Protein 5ZZJ (pdb70)

Radius of gyration: 43.78 Å; Cα contacts (8 Å, |Δi|>4): 2727; chains: 4; bounding box: 117×116×113 Å

Solvent-accessible surface area: 86349 Å² total; per-residue (Å²): 108,4,5,15,22,21,88,48,0,53,40,7,25,108,138,57,26,126,50,69,106,154,27,79,135,53,10,111,136,10,50,36,69,0,85,147,30,15,66,23,138,69,143,39,53,43,20,0,56,10,0,11,21,0,42,23,2,17,1,44,52,40,0,92,90,33,8,151,117,9,2,90,69,9,85,126,70,80,69,71,59,53,20,109,40,102,7,25,3,1,0,5,29,0,12,1,0,4,63,58,29,38,84,6,53,32,77,20,0,126,59,14,31,50,200,99,28,102,5,62,131,176,30,44,144,66,13,90,0,0,14,15,0,5,8,0,2,25,9,3,36,105,57,17,104,23,1,53,71,0,27,39,19,0,26,129,13,0,133,90,16,88,139,126,26,106,93,181,58,7,16,70,41,0,128,32,5,44,58,15,5,27,11,24,35,2,54,17,17,6,0,38,57,0,3,110,4,13,66,130,22,69,145,44,47,90,34,4,13,102,1,1,28,5,6,3,18,38,8,0,13,71,0,4,94,7,1,0,61,10,0,118,30,9,54,96,72,21,4,44,133,13,14,19,24,46,30,7,5,1,2,11,0,2,24,1,1,6,2,2,22,29,39,164,26,94,20,1,0,16,0,4,3,27,0,8,2,1,12,23,1,1,58,13,1,16,74,58,26,21,57,31,105,51,2,34,61,1,1,33,2,0,86,130,28,30,58,112,101,14,119,123,9,39,34,9,1,57,96,2,0,44,26,0,23,84,16,1,40,94,2,2,114,59,0,76,149,101,102,55,5,59,0,45,58,17,0,35,107,7,0,21,85,1,0,81,3,17,33,91,41,14,143,23,111,132,59,65,80,53,3,64,25,111,69,1,8,88,14,0,4,24,2,28,0,9,8,1,18,0,10,0,0,17,1,4,46,1,159,67,94,73,10,8,101,73,10,126,105,54,18,88,9,0,47,52,0,0,15,0,0,13,1,8,26,0,24,5,59,150,175,72,29,38,0,6,80,0,41,20,101,93,70,49,16,0,49,80,50,0,43,105,69,0,94,34,40,11,45,57,12,5,20,48,0,9,82,24,19,47,94,77,92,89,10,88,91,52,3,9,46,2,0,14,11,0,0,22,0,1,16,17,1,19,56,140,27,51,0,30,25,51,14,50,18,78,1,50,102,56,0,73,26,1,0,14,52,58,13,110,75,114,170,49,19,58,67,40,102,56,2,50,44,8,20,112,138,54,20,150,50,81,108,163,21,51,109,45,8,119,111,10,64,24,36,0,80,140,5,9,63,5,71,21,90,35,49,13,38,0,51,6,0,11,24,0,49,28,2,17,1,56,33,40,0,89,84,42,14,136,115,0,3,80,56,7,16,54,45,24,75,30,49,51,15,121,39,102,8,30,2,1,0,4,19,0,9,1,0,4,64,50,22,15,46,6,34,24,74,22,0,128,61,12,31,66,222,112,24,84,2,51,121,164,32,28,121,64,19,98,0,0,14,13,0,3,7,0,3,28,8,4,23,110,64,17,98,11,2,53,68,0,30,60,18,0,38,159,7,0,130,82,19,97,122,126,26,66,3,93,40,16,15,68,42,0,131,34,4,43,60,15,5,28,10,25,34,4,50,13,21,11,0,42,62,1,3,104,5,7,58,64,7,3,62,2,8,23,6,4,10,65,1,1,22,3,8,3,14,57,5,0,17,69,0,4,99,8,2,0,56,12,0,119,44,6,46,103,73,24,2,49,173,16,16,92,91,102,90,12,8,1,2,14,1,2,26,2,1,4,3,3,20,22,42,113,26,90,21,1,0,20,1,5,6,34,0,9,3,1,12,28,0,1,41,6,1,18,106,71,74,17,50,80,108,50,4,63,63,3,10,42,9,0,87,182,30,24,47,118,60,29,119,130,9,45,71,50,2,59,95,1,0,51,23,0,21,67,22,0,43,80,2,3,110,61,1,78,145,100,110,55,8,62,0,47,60,6,0,39,94,8,0,17,88,2,0,93,3,22,20,83,44,22,165,18,160,103,64,66,104,43,0,60,23,110,73,2,10,91,16,0,2,25,6,32,0,11,10,2,20,0,10,0,0,17,1,4,39,2,160,66,88,74,7,4,76,57,4,66,104,59,16,87,9,0,45,55,0,0,12,0,1,21,2,9,23,0,27,12,32,160,91,48,0,10,69,0,39,40,98,74,50,64,29,67,99,145,78,0,68,112,67,0,93,33,35,12,48,61,13,5,19,46,0,7,58,24,16,12,32,57,16,33,10,96,87,49,4,8,40,3,0,15,10,0,0,27,0,1,18,17,0,19,55,142,22,53,1,30,33,70,40,104,18,70,4,84,99,52,0,94,25,1,0,20,48,60,12,112,42,122,171,40,13,51,57,43,106,63,0,39,39,12,9,87,148,33,49,127,23,97,112,161,26,56,111,51,8,105,130,13,51,36,75,0,87,149,48,18,63,40,137,69,136,37,50,36,52,0,60,14,0,13,20,0,41,24,3,16,2,55,34,37,0,91,85,29,16,118,115,6,1,87,41,5,90,150,51,80,74,65,60,52,20,109,37,96,9,33,5,2,0,4,26,0,5,0,0,2,61,55,24,17,82,9,55,26,79,27,1,118,56,9,28,76,215,127,19,111,6,40,130,184,28,17,138,70,32,94,0,0,14,10,0,5,9,0,3,26,7,5,35,119,62,19,105,15,1,46,77,0,29,49,12,0,48,131,6,0,137,86,21,98,150,119,18,90,86,169,50,4,17,77,44,0,109,30,3,33,51,17,4,29,7,22,33,3,50,15,18,10,0,40,61,1,3,106,4,14,67,119,16,66,162,43,46,93,36,5,12,71,1,1,30,2,9,5,5,58,3,0,15,69,0,4,95,7,0,0,76,10,0,100,46,5,43,107,83,18,5,45,168,15,13,96,98,53,26,13,4,1,5,13,1,2,25,2,1,4,4,3,18,26,44,111,26,92,19,1,0,18,0,4,5,28,0,10,3,1,14,25,1,1,57,15,1,21,107,69,69,23,55,108,113,48,8,71,39,2,8,39,1,0,87,175,28,20,45,122,78,26,113,176,5,51,72,48,0,56,99,1,0,58,24,0,22,66,24,0,41,83,1,2,106,58,0,78,144,81,16,29,4,60,0,46,68,18,0,40,100,8,0,19,85,1,0,93,4,20,27,71,50,24,141,28,143,105,68,60,95,54,5,60,30,110,69,5,10,94,13,0,4,24,7,32,0,10,8,1,21,2,9,0,0,14,0,4,35,0,95,47,93,75,10,6,108,64,6,102,106,54,25,89,10,0,49,49,0,0,12,0,1,20,2,8,23,0,26,7,55,136,137,37,0,6,77,2,53,49,88,96,75,72,23,66,76,104,76,0,54,86,68,0,107,36,35,12,45,70,14,5,26,42,0,5,48,23,16,44,90,78,87,81,14,79,92,52,5,6,44,4,0,17,10,0,0,21,0,0,14,18,0,22,54,141,25,54,0,28,35,75,35,93,18,78,3,59,101,55,5,77,25,1,0,22,50,51,12,115,93,77,0,10,1,3,4,60,47,0,36,42,9,23,99,137,27,50,112,25,83,117,170,29,72,138,53,10,88,142,10,62,31,80,0,86,176,40,30,70,47,132,60,137,31,50,42,43,0,58,23,1,15,22,0,53,24,3,24,2,57,28,48,0,84,83,37,15,111,122,12,5,86,62,3,76,163,55,69,67,73,56,42,23,120,37,107,6,29,1,1,0,7,26,0,11,1,0,2,55,52,34,31,118,6,49,27,89,22,0,99,60,6,11,60,212,110,30,112,14,37,109,135,18,33,116,64,15,97,0,0,13,17,0,5,9,0,3,26,0,5,23,104,61,16,79,9,2,53,75,0,28,64,28,0,42,96,0,0,147,67,17,118,155,130,22,96,86,159,48,18,19,67,48,0,98,17,3,49,56,18,5,30,4,24,36,3,48,21,17,9,0,45,56,0,5,118,5,11,77,123,19,64,152,33,62,91,32,3,13,72,1,1,31,1,12,5,4,36,8,0,15,72,0,5,97,8,3,0,91,13,0,144,45,8,28,106,79,14,3,1,46,10,6,22,36,75,10,12,3,2,0,13,2,3,27,2,2,6,2,4,19,24,39,118,26,97,18,1,0,22,1,4,5,25,0,9,6,0,14,21,2,0,46,23,1,11,92,46,19,23,48,82,116,44,6,75,44,2,4,27,4,0,93,169,30,29,48,109,126,17,120,178,4,51,70,17,1,66,94,1,0,55,27,0,21,65,23,0,40,85,2,2,112,60,1,83,138,106,97,49,12,53,0,51,57,11,0,39,101,7,0,17,87,2,0,94,2,18,24,83,40,28,136,19,137,122,55,69,97,39,2,61,24,111,74,1,9,91,16,0,4,23,5,31,0,10,9,1,23,0,9,0,0,16,1,5,34,3,135,88,84,65,11,5,106,104,5,103,107,51,16,73,2,0,41,48,0,0,16,0,0,19,1,8,22,0,26,8,52,142,173,105,28,40,0,15,70,0,40,50,95,94,78,67,28,62,97,134,87,0,59,99,69,0,91,38,37,13,50,58,14,4,24,35,0,2,60,25,5,7,50,175,33,113,11,116,95,44,3,11,42,3,0,3,10,0,0,20,1,1,17,19,2,18,55,141,27,54,0,32,52,79,41,57,20,86,1,19,107,54,1,76,26,2,0,21,47,48,15,112,82

B-factor: mean 66.47, std 18.79, range [30.0, 163.83]

Nearest PDB structures (foldseek):
  5zzj-assembly2_B  TM=9.992E-01  e=1.516E-63  Santalum album
  7e9r-assembly1_B  TM=9.682E-01  e=3.153E-41  Santalum album
  6a1d-assembly1_A  TM=9.636E-01  e=3.285E-41  Santalum album
  6a1e-assembly1_A  TM=9.644E-01  e=3.566E-41  Santalum album
  6o9q-assembly1_A  TM=9.600E-01  e=5.163E-41  Santalum album

CATH classification: 1.50.10.130 (+1 more: 1.10.600.10)

Structure (mmCIF, N/CA/C/O backbone):
data_5ZZJ
#
_entry.id   5ZZJ
#
_cell.length_a   122.512
_cell.length_b   155.112
_cell.length_c   164.245
_cell.angle_alpha   90.000
_cell.angle_beta   90.000
_cell.angle_gamma   90.000
#
_symmetry.space_group_name_H-M   'P 21 21 21'
#
loop_
_entity.id
_entity.type
_entity.pdbx_description
1 polymer 'Santalene synthase'
2 water water
#
loop_
_atom_site.group_PDB
_atom_site.id
_atom_site.type_symbol
_atom_site.label_atom_id
_atom_site.label_alt_id
_atom_site.label_comp_id
_atom_site.label_asym_id
_atom_site.label_entity_id
_atom_site.label_seq_id
_atom_site.pdbx_PDB_ins_code
_atom_site.Cartn_x
_atom_site.Cartn_y
_atom_site.Cartn_z
_atom_site.occupancy
_atom_site.B_iso_or_equiv
_atom_site.auth_seq_id
_atom_site.auth_comp_id
_atom_site.auth_asym_id
_atom_site.auth_atom_id
_atom_site.pdbx_PDB_model_num
ATOM 1 N N . PRO A 1 39 ? 58.310 -24.011 -6.376 1.00 67.98 39 PRO A N 1
ATOM 2 C CA . PRO A 1 39 ? 57.299 -25.047 -6.600 1.00 76.59 39 PRO A CA 1
ATOM 3 C C . PRO A 1 39 ? 56.562 -24.774 -7.914 1.00 71.71 39 PRO A C 1
ATOM 4 O O . PRO A 1 39 ? 56.114 -23.684 -8.096 1.00 81.48 39 PRO A O 1
ATOM 8 N N . SER A 1 40 ? 56.487 -25.751 -8.788 1.00 67.86 40 SER A N 1
ATOM 9 C CA . SER A 1 40 ? 55.827 -25.554 -10.098 1.00 59.16 40 SER A CA 1
ATOM 10 C C . SER A 1 40 ? 54.399 -26.072 -10.046 1.00 54.43 40 SER A C 1
ATOM 11 O O . SER A 1 40 ? 54.064 -26.739 -9.091 1.00 49.41 40 SER A O 1
ATOM 14 N N . ILE A 1 41 ? 53.614 -25.785 -11.065 1.00 59.32 41 ILE A N 1
ATOM 15 C CA . ILE A 1 41 ? 52.204 -26.257 -11.126 1.00 56.08 41 ILE A CA 1
ATOM 16 C C . ILE A 1 41 ? 52.184 -27.651 -11.744 1.00 49.08 41 ILE A C 1
ATOM 17 O O . ILE A 1 41 ? 51.129 -28.253 -11.748 1.00 57.53 41 ILE A O 1
ATOM 22 N N . TRP A 1 42 ? 53.293 -28.119 -12.273 1.00 51.14 42 TRP A N 1
ATOM 23 C CA . TRP A 1 42 ? 53.344 -29.478 -12.864 1.00 52.37 42 TRP A CA 1
ATOM 24 C C . TRP A 1 42 ? 53.926 -30.461 -11.844 1.00 56.26 42 TRP A C 1
ATOM 25 O O . TRP A 1 42 ? 54.158 -31.611 -12.199 1.00 58.31 42 TRP A O 1
ATOM 36 N N . ASN A 1 43 ? 54.178 -29.985 -10.642 1.00 54.81 43 ASN A N 1
ATOM 37 C CA . ASN A 1 43 ? 54.661 -30.813 -9.516 1.00 47.59 43 ASN A CA 1
ATOM 38 C C . ASN A 1 43 ? 53.418 -31.313 -8.795 1.00 49.33 43 ASN A C 1
ATOM 39 O O . ASN A 1 43 ? 52.783 -30.520 -8.130 1.00 47.97 43 ASN A O 1
ATOM 44 N N . TYR A 1 44 ? 53.085 -32.570 -8.961 1.00 49.50 44 TYR A N 1
ATOM 45 C CA . TYR A 1 44 ? 51.840 -33.130 -8.394 1.00 53.99 44 TYR A CA 1
ATOM 46 C C . TYR A 1 44 ? 52.015 -33.426 -6.909 1.00 58.01 44 TYR A C 1
ATOM 47 O O . TYR A 1 44 ? 51.025 -33.644 -6.238 1.00 63.02 44 TYR A O 1
ATOM 56 N N . ASP A 1 45 ? 53.227 -33.467 -6.419 1.00 56.12 45 ASP A N 1
ATOM 57 C CA . ASP A 1 45 ? 53.406 -33.705 -5.021 1.00 59.14 45 ASP A CA 1
ATOM 58 C C . ASP A 1 45 ? 52.949 -32.460 -4.344 1.00 58.00 45 ASP A C 1
ATOM 59 O O . ASP A 1 45 ? 52.240 -32.494 -3.383 1.00 55.35 45 ASP A O 1
ATOM 64 N N . PHE A 1 46 ? 53.360 -31.351 -4.892 1.00 51.91 46 PHE A N 1
ATOM 65 C CA . PHE A 1 46 ? 52.983 -30.035 -4.338 1.00 56.53 46 PHE A CA 1
ATOM 66 C C . PHE A 1 46 ? 51.479 -29.813 -4.475 1.00 62.12 46 PHE A C 1
ATOM 67 O O . PHE A 1 46 ? 50.901 -29.211 -3.580 1.00 64.91 46 PHE A O 1
ATOM 75 N N . LEU A 1 47 ? 50.875 -30.247 -5.566 1.00 58.75 47 LEU A N 1
ATOM 76 C CA . LEU A 1 47 ? 49.422 -30.046 -5.776 1.00 53.83 47 LEU A CA 1
ATOM 77 C C . LEU A 1 47 ? 48.650 -30.902 -4.777 1.00 52.60 47 LEU A C 1
ATOM 78 O O . LEU A 1 47 ? 47.608 -30.467 -4.332 1.00 55.39 47 LEU A O 1
ATOM 83 N N . GLN A 1 48 ? 49.134 -32.078 -4.453 1.00 53.80 48 GLN A N 1
ATOM 84 C CA . GLN A 1 48 ? 48.412 -32.963 -3.513 1.00 56.50 48 GLN A CA 1
ATOM 85 C C . GLN A 1 48 ? 48.533 -32.396 -2.104 1.00 62.22 48 GLN A C 1
ATOM 86 O O . GLN A 1 48 ? 47.733 -32.773 -1.256 1.00 63.16 48 GLN A O 1
ATOM 92 N N . SER A 1 49 ? 49.495 -31.531 -1.883 1.00 56.22 49 SER A N 1
ATOM 93 C CA . SER A 1 49 ? 49.765 -30.984 -0.536 1.00 57.43 49 SER A CA 1
ATOM 94 C C . SER A 1 49 ? 48.802 -29.852 -0.202 1.00 65.05 49 SER A C 1
ATOM 95 O O . SER A 1 49 ? 48.822 -29.397 0.933 1.00 67.70 49 SER A O 1
ATOM 98 N N . LEU A 1 50 ? 48.038 -29.397 -1.170 1.00 69.61 50 LEU A N 1
ATOM 99 C CA . LEU A 1 50 ? 47.122 -28.252 -0.962 1.00 69.03 50 LEU A CA 1
ATOM 100 C C . LEU A 1 50 ? 45.881 -28.721 -0.224 1.00 62.38 50 LEU A C 1
ATOM 101 O O . LEU A 1 50 ? 45.169 -27.882 0.284 1.00 59.04 50 LEU A O 1
ATOM 106 N N . ALA A 1 51 ? 45.647 -30.007 -0.164 1.00 59.95 51 ALA A N 1
ATOM 107 C CA . ALA A 1 51 ? 44.450 -30.473 0.557 1.00 66.10 51 ALA A CA 1
ATOM 108 C C . ALA A 1 51 ? 44.637 -30.179 2.044 1.00 67.68 51 ALA A C 1
ATOM 109 O O . ALA A 1 51 ? 43.643 -29.999 2.737 1.00 67.02 51 ALA A O 1
ATOM 111 N N . THR A 1 52 ? 45.856 -30.132 2.525 1.00 64.37 52 THR A N 1
ATOM 112 C CA . THR A 1 52 ? 46.049 -29.837 3.961 1.00 65.46 52 THR A CA 1
ATOM 113 C C . THR A 1 52 ? 46.866 -28.558 4.102 1.00 66.96 52 THR A C 1
ATOM 114 O O . THR A 1 52 ? 46.777 -27.941 5.157 1.00 80.80 52 THR A O 1
ATOM 118 N N . HIS A 1 53 ? 47.588 -28.148 3.085 1.00 65.11 53 HIS A N 1
ATOM 119 C CA . HIS A 1 53 ? 48.408 -26.921 3.227 1.00 72.02 53 HIS A CA 1
ATOM 120 C C . HIS A 1 53 ? 47.818 -25.776 2.411 1.00 67.10 53 HIS A C 1
ATOM 121 O O . HIS A 1 53 ? 48.547 -25.212 1.614 1.00 70.12 53 HIS A O 1
ATOM 128 N N . HIS A 1 54 ? 46.576 -25.412 2.638 1.00 70.78 54 HIS A N 1
ATOM 129 C CA . HIS A 1 54 ? 45.970 -24.305 1.861 1.00 69.26 54 HIS A CA 1
ATOM 130 C C . HIS A 1 54 ? 45.923 -23.033 2.704 1.00 63.73 54 HIS A C 1
ATOM 131 O O . HIS A 1 54 ? 46.385 -23.072 3.832 1.00 70.47 54 HIS A O 1
ATOM 138 N N . ASN A 1 55 ? 45.399 -21.946 2.170 1.00 73.43 55 ASN A N 1
ATOM 139 C CA . ASN A 1 55 ? 45.321 -20.687 2.948 1.00 79.08 55 ASN A CA 1
ATOM 140 C C . ASN A 1 55 ? 44.404 -20.931 4.136 1.00 89.33 55 ASN A C 1
ATOM 141 O O . ASN A 1 55 ? 43.364 -21.553 3.956 1.00 117.26 55 ASN A O 1
ATOM 146 N N . ILE A 1 56 ? 44.778 -20.463 5.298 1.00 87.30 56 ILE A N 1
ATOM 147 C CA . ILE A 1 56 ? 43.916 -20.647 6.493 1.00 99.79 56 ILE A CA 1
ATOM 148 C C . ILE A 1 56 ? 43.119 -19.359 6.636 1.00 87.44 56 ILE A C 1
ATOM 149 O O . ILE A 1 56 ? 43.740 -18.307 6.643 1.00 102.80 56 ILE A O 1
ATOM 154 N N . VAL A 1 57 ? 41.815 -19.418 6.696 1.00 65.23 57 VAL A N 1
ATOM 155 C CA . VAL A 1 57 ? 41.075 -18.142 6.869 1.00 72.32 57 VAL A CA 1
ATOM 156 C C . VAL A 1 57 ? 40.810 -17.968 8.358 1.00 67.45 57 VAL A C 1
ATOM 157 O O . VAL A 1 57 ? 40.080 -18.774 8.916 1.00 56.33 57 VAL A O 1
ATOM 161 N N . GLU A 1 58 ? 41.385 -16.952 8.959 1.00 76.66 58 GLU A N 1
ATOM 162 C CA . GLU A 1 58 ? 41.201 -16.714 10.407 1.00 83.05 58 GLU A CA 1
ATOM 163 C C . GLU A 1 58 ? 39.796 -16.177 10.670 1.00 81.18 58 GLU A C 1
ATOM 164 O O . GLU A 1 58 ? 39.205 -15.577 9.777 1.00 77.00 58 GLU A O 1
ATOM 170 N N . GLU A 1 59 ? 39.309 -16.364 11.872 1.00 81.68 59 GLU A N 1
ATOM 171 C CA . GLU A 1 59 ? 37.962 -15.880 12.247 1.00 72.91 59 GLU A CA 1
ATOM 172 C C . GLU A 1 59 ? 37.951 -14.357 12.187 1.00 70.55 59 GLU A C 1
ATOM 173 O O . GLU A 1 59 ? 36.876 -13.791 12.051 1.00 59.80 59 GLU A O 1
ATOM 179 N N . ARG A 1 60 ? 39.102 -13.726 12.293 1.00 63.48 60 ARG A N 1
ATOM 180 C CA . ARG A 1 60 ? 39.157 -12.247 12.232 1.00 62.53 60 ARG A CA 1
ATOM 181 C C . ARG A 1 60 ? 38.921 -11.807 10.793 1.00 60.96 60 ARG A C 1
ATOM 182 O O . ARG A 1 60 ? 38.414 -10.712 10.594 1.00 57.78 60 ARG A O 1
ATOM 190 N N . HIS A 1 61 ? 39.284 -12.646 9.849 1.00 60.95 61 HIS A N 1
ATOM 191 C CA . HIS A 1 61 ? 39.079 -12.362 8.410 1.00 58.68 61 HIS A CA 1
ATOM 192 C C . HIS A 1 61 ? 37.606 -12.583 8.086 1.00 53.89 61 HIS A C 1
ATOM 193 O O . HIS A 1 61 ? 37.081 -11.850 7.268 1.00 48.68 61 HIS A O 1
ATOM 200 N N . LEU A 1 62 ? 36.990 -13.569 8.711 1.00 53.79 62 LEU A N 1
ATOM 201 C CA . LEU A 1 62 ? 35.552 -13.865 8.516 1.00 57.35 62 LEU A CA 1
ATOM 202 C C . LEU A 1 62 ? 34.771 -12.655 9.007 1.00 57.24 62 LEU A C 1
ATOM 203 O O . LEU A 1 62 ? 33.805 -12.276 8.365 1.00 63.48 62 LEU A O 1
ATOM 208 N N . LYS A 1 63 ? 35.185 -12.110 10.126 1.00 62.02 63 LYS A N 1
ATOM 209 C CA . LYS A 1 63 ? 34.487 -10.965 10.751 1.00 67.25 63 LYS A CA 1
ATOM 210 C C . LYS A 1 63 ? 34.737 -9.692 9.951 1.00 56.69 63 LYS A C 1
ATOM 211 O O . LYS A 1 63 ? 33.796 -8.930 9.786 1.00 50.27 63 LYS A O 1
ATOM 217 N N . LEU A 1 64 ? 35.956 -9.465 9.512 1.00 48.85 64 LEU A N 1
ATOM 218 C CA . LEU A 1 64 ? 36.275 -8.223 8.772 1.00 53.08 64 LEU A CA 1
ATOM 219 C C . LEU A 1 64 ? 35.564 -8.238 7.424 1.00 58.29 64 LEU A C 1
ATOM 220 O O . LEU A 1 64 ? 35.129 -7.183 6.975 1.00 52.35 64 LEU A O 1
ATOM 225 N N . ALA A 1 65 ? 35.475 -9.393 6.802 1.00 54.53 65 ALA A N 1
ATOM 226 C CA . ALA A 1 65 ? 34.772 -9.511 5.513 1.00 51.61 65 ALA A CA 1
ATOM 227 C C . ALA A 1 65 ? 33.303 -9.186 5.742 1.00 50.08 65 ALA A C 1
ATOM 228 O O . ALA A 1 65 ? 32.714 -8.542 4.895 1.00 57.32 65 ALA A O 1
ATOM 230 N N . GLU A 1 66 ? 32.746 -9.594 6.856 1.00 49.44 66 GLU A N 1
ATOM 231 C CA . GLU A 1 66 ? 31.325 -9.301 7.136 1.00 50.54 66 GLU A CA 1
ATOM 232 C C . GLU A 1 66 ? 31.178 -7.797 7.326 1.00 48.27 66 GLU A C 1
ATOM 233 O O . GLU A 1 66 ? 30.215 -7.235 6.832 1.00 54.10 66 GLU A O 1
ATOM 239 N N . LYS A 1 67 ? 32.098 -7.178 8.018 1.00 50.33 67 LYS A N 1
ATOM 240 C CA . LYS A 1 67 ? 31.997 -5.718 8.226 1.00 57.06 67 LYS A CA 1
ATOM 241 C C . LYS A 1 67 ? 32.089 -5.004 6.878 1.00 53.98 67 LYS A C 1
ATOM 242 O O . LYS A 1 67 ? 31.247 -4.164 6.617 1.00 52.97 67 LYS A O 1
ATOM 248 N N . LEU A 1 68 ? 33.066 -5.343 6.064 1.00 48.70 68 LEU A N 1
ATOM 249 C CA . LEU A 1 68 ? 33.262 -4.680 4.754 1.00 50.67 68 LEU A CA 1
ATOM 250 C C . LEU A 1 68 ? 32.074 -4.958 3.842 1.00 46.47 68 LEU A C 1
ATOM 251 O O . LEU A 1 68 ? 31.691 -4.071 3.106 1.00 55.84 68 LEU A O 1
ATOM 256 N N . LYS A 1 69 ? 31.549 -6.153 3.868 1.00 46.93 69 LYS A N 1
ATOM 257 C CA . LYS A 1 69 ? 30.379 -6.495 3.033 1.00 47.78 69 LYS A CA 1
ATOM 258 C C . LYS A 1 69 ? 29.260 -5.503 3.342 1.00 50.23 69 LYS A C 1
ATOM 259 O O . LYS A 1 69 ? 28.618 -5.046 2.410 1.00 50.47 69 LYS A O 1
ATOM 265 N N . GLY A 1 70 ? 29.044 -5.187 4.602 1.00 45.43 70 GLY A N 1
ATOM 266 C CA . GLY A 1 70 ? 27.963 -4.273 5.000 1.00 43.87 70 GLY A CA 1
ATOM 267 C C . GLY A 1 70 ? 28.234 -2.860 4.561 1.00 43.01 70 GLY A C 1
ATOM 268 O O . GLY A 1 70 ? 27.304 -2.192 4.153 1.00 45.46 70 GLY A O 1
ATOM 269 N N . GLN A 1 71 ? 29.457 -2.412 4.656 1.00 43.75 71 GLN A N 1
ATOM 270 C CA . GLN A 1 71 ? 29.783 -1.043 4.212 1.00 46.30 71 GLN A CA 1
ATOM 271 C C . GLN A 1 71 ? 29.582 -0.952 2.706 1.00 48.31 71 GLN A C 1
ATOM 272 O O . GLN A 1 71 ? 29.229 0.113 2.237 1.00 50.15 71 GLN A O 1
ATOM 278 N N . VAL A 1 72 ? 29.840 -2.015 1.979 1.00 46.82 72 VAL A N 1
ATOM 279 C CA . VAL A 1 72 ? 29.659 -1.970 0.503 1.00 49.04 72 VAL A CA 1
ATOM 280 C C . VAL A 1 72 ? 28.165 -1.994 0.195 1.00 44.53 72 VAL A C 1
ATOM 281 O O . VAL A 1 72 ? 27.754 -1.343 -0.742 1.00 43.87 72 VAL A O 1
ATOM 285 N N . LYS A 1 73 ? 27.399 -2.733 0.959 1.00 45.90 73 LYS A N 1
ATOM 286 C CA . LYS A 1 73 ? 25.934 -2.788 0.772 1.00 51.09 73 LYS A CA 1
ATOM 287 C C . LYS A 1 73 ? 25.385 -1.381 0.994 1.00 49.72 73 LYS A C 1
ATOM 288 O O . LYS A 1 73 ? 24.453 -0.989 0.314 1.00 51.26 73 LYS A O 1
ATOM 294 N N . PHE A 1 74 ? 25.947 -0.653 1.924 1.00 47.30 74 PHE A N 1
ATOM 295 C CA . PHE A 1 74 ? 25.472 0.722 2.185 1.00 52.14 74 PHE A CA 1
ATOM 296 C C . PHE A 1 74 ? 25.785 1.577 0.967 1.00 52.17 74 PHE A C 1
ATOM 297 O O . PHE A 1 74 ? 25.020 2.462 0.657 1.00 53.29 74 PHE A O 1
ATOM 305 N N . MET A 1 75 ? 26.888 1.310 0.316 1.00 52.57 75 MET A N 1
ATOM 306 C CA . MET A 1 75 ? 27.288 2.066 -0.891 1.00 55.33 75 MET A CA 1
ATOM 307 C C . MET A 1 75 ? 26.253 1.843 -1.988 1.00 47.76 75 MET A C 1
ATOM 308 O O . MET A 1 75 ? 25.926 2.784 -2.685 1.00 49.70 75 MET A O 1
ATOM 313 N N . PHE A 1 76 ? 25.734 0.649 -2.107 1.00 53.22 76 PHE A N 1
ATOM 314 C CA . PHE A 1 76 ? 24.741 0.360 -3.165 1.00 51.49 76 PHE A CA 1
ATOM 315 C C . PHE A 1 76 ? 23.411 1.039 -2.849 1.00 57.04 76 PHE A C 1
ATOM 316 O O . PHE A 1 76 ? 22.768 1.497 -3.782 1.00 53.35 76 PHE A O 1
ATOM 324 N N . GLY A 1 77 ? 23.018 1.103 -1.592 1.00 55.24 77 GLY A N 1
ATOM 325 C CA . GLY A 1 77 ? 21.728 1.713 -1.236 1.00 48.18 77 GLY A CA 1
ATOM 326 C C . GLY A 1 77 ? 21.776 3.222 -1.166 1.00 50.76 77 GLY A C 1
ATOM 327 O O . GLY A 1 77 ? 20.733 3.825 -1.331 1.00 44.88 77 GLY A O 1
ATOM 328 N N . ALA A 1 78 ? 22.929 3.813 -0.939 1.00 52.16 78 ALA A N 1
ATOM 329 C CA . ALA A 1 78 ? 23.030 5.281 -0.816 1.00 53.80 78 ALA A CA 1
ATOM 330 C C . ALA A 1 78 ? 22.775 5.946 -2.165 1.00 59.81 78 ALA A C 1
ATOM 331 O O . ALA A 1 78 ? 23.164 5.386 -3.180 1.00 66.54 78 ALA A O 1
ATOM 333 N N . PRO A 1 79 ? 22.127 7.094 -2.158 1.00 62.28 79 PRO A N 1
ATOM 334 C CA . PRO A 1 79 ? 21.797 7.866 -3.341 1.00 60.94 79 PRO A CA 1
ATOM 335 C C . PRO A 1 79 ? 23.102 8.262 -4.028 1.00 58.27 79 PRO A C 1
ATOM 336 O O . PRO A 1 79 ? 23.896 8.899 -3.425 1.00 66.01 79 PRO A O 1
ATOM 340 N N . MET A 1 80 ? 23.272 7.848 -5.253 1.00 69.16 80 MET A N 1
ATOM 341 C CA . MET A 1 80 ? 24.504 8.137 -6.016 1.00 64.36 80 MET A CA 1
ATOM 342 C C . MET A 1 80 ? 24.099 8.692 -7.371 1.00 54.37 80 MET A C 1
ATOM 343 O O . MET A 1 80 ? 23.012 8.379 -7.812 1.00 56.37 80 MET A O 1
ATOM 348 N N . GLU A 1 81 ? 24.920 9.489 -8.007 1.00 59.58 81 GLU A N 1
ATOM 349 C CA . GLU A 1 81 ? 24.525 9.909 -9.370 1.00 67.56 81 GLU A CA 1
ATOM 350 C C . GLU A 1 81 ? 24.557 8.646 -10.229 1.00 67.82 81 GLU A C 1
ATOM 351 O O . GLU A 1 81 ? 25.427 7.820 -9.995 1.00 57.32 81 GLU A O 1
ATOM 357 N N . PRO A 1 82 ? 23.628 8.491 -11.154 1.00 61.07 82 PRO A N 1
ATOM 358 C CA . PRO A 1 82 ? 23.490 7.313 -12.000 1.00 62.34 82 PRO A CA 1
ATOM 359 C C . PRO A 1 82 ? 24.820 6.782 -12.543 1.00 58.50 82 PRO A C 1
ATOM 360 O O . PRO A 1 82 ? 25.045 5.615 -12.462 1.00 60.56 82 PRO A O 1
ATOM 364 N N . LEU A 1 83 ? 25.641 7.629 -13.119 1.00 57.81 83 LEU A N 1
ATOM 365 C CA . LEU A 1 83 ? 26.913 7.145 -13.694 1.00 56.70 83 LEU A CA 1
ATOM 366 C C . LEU A 1 83 ? 27.815 6.643 -12.577 1.00 53.26 83 LEU A C 1
ATOM 367 O O . LEU A 1 83 ? 28.595 5.744 -12.833 1.00 64.83 83 LEU A O 1
ATOM 372 N N . ALA A 1 84 ? 27.729 7.213 -11.400 1.00 57.16 84 ALA A N 1
ATOM 373 C CA . ALA A 1 84 ? 28.598 6.767 -10.294 1.00 57.25 84 ALA A CA 1
ATOM 374 C C . ALA A 1 84 ? 28.115 5.412 -9.790 1.00 51.16 84 ALA A C 1
ATOM 375 O O . ALA A 1 84 ? 28.906 4.709 -9.199 1.00 51.59 84 ALA A O 1
ATOM 377 N N . LYS A 1 85 ? 26.860 5.093 -10.016 1.00 53.95 85 LYS A N 1
ATOM 378 C CA . LYS A 1 85 ? 26.262 3.808 -9.587 1.00 55.72 85 LYS A CA 1
ATOM 379 C C . LYS A 1 85 ? 26.696 2.728 -10.572 1.00 59.83 85 LYS A C 1
ATOM 380 O O . LYS A 1 85 ? 26.955 1.611 -10.148 1.00 55.18 85 LYS A O 1
ATOM 386 N N . LEU A 1 86 ? 26.736 3.068 -11.842 1.00 57.99 86 LEU A N 1
ATOM 387 C CA . LEU A 1 86 ? 27.165 2.137 -12.907 1.00 53.23 86 LEU A CA 1
ATOM 388 C C . LEU A 1 86 ? 28.626 1.787 -12.665 1.00 55.38 86 LEU A C 1
ATOM 389 O O . LEU A 1 86 ? 28.997 0.644 -12.881 1.00 51.04 86 LEU A O 1
ATOM 394 N N . GLU A 1 87 ? 29.403 2.758 -12.245 1.00 50.68 87 GLU A N 1
ATOM 395 C CA . GLU A 1 87 ? 30.848 2.564 -12.011 1.00 51.75 87 GLU A CA 1
ATOM 396 C C . GLU A 1 87 ? 31.058 1.725 -10.760 1.00 46.92 87 GLU A C 1
ATOM 397 O O . GLU A 1 87 ? 32.063 1.054 -10.689 1.00 55.85 87 GLU A O 1
ATOM 403 N N . LEU A 1 88 ? 30.144 1.753 -9.830 1.00 45.13 88 LEU A N 1
ATOM 404 C CA . LEU A 1 88 ? 30.305 0.922 -8.621 1.00 46.62 88 LEU A CA 1
ATOM 405 C C . LEU A 1 88 ? 30.045 -0.530 -9.010 1.00 50.29 88 LEU A C 1
ATOM 406 O O . LEU A 1 88 ? 30.740 -1.395 -8.509 1.00 48.58 88 LEU A O 1
ATOM 411 N N . VAL A 1 89 ? 29.097 -0.762 -9.894 1.00 49.98 89 VAL A N 1
ATOM 412 C CA . VAL A 1 89 ? 28.755 -2.133 -10.359 1.00 50.35 89 VAL A CA 1
ATOM 413 C C . VAL A 1 89 ? 29.923 -2.662 -11.190 1.00 51.62 89 VAL A C 1
ATOM 414 O O . VAL A 1 89 ? 30.282 -3.811 -11.013 1.00 46.77 89 VAL A O 1
ATOM 418 N N . ASP A 1 90 ? 30.479 -1.841 -12.052 1.00 45.75 90 ASP A N 1
ATOM 419 C CA . ASP A 1 90 ? 31.566 -2.219 -12.902 1.00 43.55 90 ASP A CA 1
ATOM 420 C C . ASP A 1 90 ? 32.780 -2.643 -12.112 1.00 45.45 90 ASP A C 1
ATOM 421 O O . ASP A 1 90 ? 33.351 -3.665 -12.379 1.00 46.28 90 ASP A O 1
ATOM 426 N N . VAL A 1 91 ? 33.185 -1.874 -11.128 1.00 48.56 91 VAL A N 1
ATOM 427 C CA . VAL A 1 91 ? 34.398 -2.269 -10.358 1.00 46.35 91 VAL A CA 1
ATOM 428 C C . VAL A 1 91 ? 34.066 -3.436 -9.432 1.00 46.64 91 VAL A C 1
ATOM 429 O O . VAL A 1 91 ? 34.954 -4.226 -9.174 1.00 47.74 91 VAL A O 1
ATOM 433 N N . VAL A 1 92 ? 32.842 -3.556 -8.968 1.00 47.90 92 VAL A N 1
ATOM 434 C CA . VAL A 1 92 ? 32.476 -4.706 -8.093 1.00 49.00 92 VAL A CA 1
ATOM 435 C C . VAL A 1 92 ? 32.474 -5.975 -8.944 1.00 43.21 92 VAL A C 1
ATOM 436 O O . VAL A 1 92 ? 32.856 -7.012 -8.447 1.00 43.51 92 VAL A O 1
ATOM 440 N N . GLN A 1 93 ? 32.065 -5.883 -10.182 1.00 47.00 93 GLN A N 1
ATOM 441 C CA . GLN A 1 93 ? 32.087 -7.065 -11.069 1.00 52.65 93 GLN A CA 1
ATOM 442 C C . GLN A 1 93 ? 33.535 -7.391 -11.426 1.00 48.48 93 GLN A C 1
ATOM 443 O O . GLN A 1 93 ? 33.912 -8.547 -11.349 1.00 43.21 93 GLN A O 1
ATOM 449 N N . ARG A 1 94 ? 34.291 -6.389 -11.807 1.00 47.13 94 ARG A N 1
ATOM 450 C CA . ARG A 1 94 ? 35.691 -6.566 -12.248 1.00 52.22 94 ARG A CA 1
ATOM 451 C C . ARG A 1 94 ? 36.574 -7.078 -11.115 1.00 52.63 94 ARG A C 1
ATOM 452 O O . ARG A 1 94 ? 37.531 -7.777 -11.412 1.00 55.05 94 ARG A O 1
ATOM 460 N N . LEU A 1 95 ? 36.260 -6.757 -9.878 1.00 51.72 95 LEU A N 1
ATOM 461 C CA . LEU A 1 95 ? 37.092 -7.166 -8.722 1.00 47.99 95 LEU A CA 1
ATOM 462 C C . LEU A 1 95 ? 36.738 -8.583 -8.297 1.00 48.21 95 LEU A C 1
ATOM 463 O O . LEU A 1 95 ? 37.402 -9.095 -7.407 1.00 47.49 95 LEU A O 1
ATOM 468 N N . GLY A 1 96 ? 35.722 -9.161 -8.903 1.00 48.79 96 GLY A N 1
ATOM 469 C CA . GLY A 1 96 ? 35.284 -10.528 -8.586 1.00 45.39 96 GLY A CA 1
ATOM 470 C C . GLY A 1 96 ? 34.362 -10.570 -7.390 1.00 44.77 96 GLY A C 1
ATOM 471 O O . GLY A 1 96 ? 34.080 -11.652 -6.925 1.00 43.37 96 GLY A O 1
ATOM 472 N N . LEU A 1 97 ? 33.893 -9.437 -6.924 1.00 48.61 97 LEU A N 1
ATOM 473 C CA . LEU A 1 97 ? 33.041 -9.392 -5.715 1.00 48.85 97 LEU A CA 1
ATOM 474 C C . LEU A 1 97 ? 31.569 -9.500 -6.097 1.00 47.20 97 LEU A C 1
ATOM 475 O O . LEU A 1 97 ? 30.756 -9.553 -5.199 1.00 47.67 97 LEU A O 1
ATOM 480 N N . ASN A 1 98 ? 31.263 -9.528 -7.370 1.00 48.63 98 ASN A N 1
ATOM 481 C CA . ASN A 1 98 ? 29.848 -9.532 -7.810 1.00 52.02 98 ASN A CA 1
ATOM 482 C C . ASN A 1 98 ? 29.095 -10.742 -7.271 1.00 49.51 98 ASN A C 1
ATOM 483 O O . ASN A 1 98 ? 27.888 -10.666 -7.220 1.00 64.95 98 ASN A O 1
ATOM 488 N N . HIS A 1 99 ? 29.745 -11.798 -6.858 1.00 47.41 99 HIS A N 1
ATOM 489 C CA . HIS A 1 99 ? 28.968 -12.945 -6.331 1.00 52.10 99 HIS A CA 1
ATOM 490 C C . HIS A 1 99 ? 28.469 -12.640 -4.920 1.00 53.27 99 HIS A C 1
ATOM 491 O O . HIS A 1 99 ? 27.735 -13.453 -4.392 1.00 55.39 99 HIS A O 1
ATOM 498 N N . LEU A 1 100 ? 28.845 -11.530 -4.329 1.00 50.48 100 LEU A N 1
ATOM 499 C CA . LEU A 1 100 ? 28.388 -11.234 -2.953 1.00 48.62 100 LEU A CA 1
ATOM 500 C C . LEU A 1 100 ? 27.258 -10.213 -3.002 1.00 47.99 100 LEU A C 1
ATOM 501 O O . LEU A 1 100 ? 26.627 -10.017 -1.985 1.00 50.33 100 LEU A O 1
ATOM 506 N N . PHE A 1 101 ? 27.036 -9.578 -4.132 1.00 48.42 101 PHE A N 1
ATOM 507 C CA . PHE A 1 101 ? 26.008 -8.519 -4.228 1.00 46.06 101 PHE A CA 1
ATOM 508 C C . PHE A 1 101 ? 25.186 -8.694 -5.497 1.00 48.69 101 PHE A C 1
ATOM 509 O O . PHE A 1 101 ? 25.003 -7.714 -6.195 1.00 52.20 101 PHE A O 1
ATOM 517 N N . GLU A 1 102 ? 24.686 -9.876 -5.773 1.00 50.20 102 GLU A N 1
ATOM 518 C CA . GLU A 1 102 ? 23.914 -10.070 -7.022 1.00 54.11 102 GLU A CA 1
ATOM 519 C C . GLU A 1 102 ? 22.560 -9.376 -6.896 1.00 54.83 102 GLU A C 1
ATOM 520 O O . GLU A 1 102 ? 22.070 -8.874 -7.895 1.00 63.20 102 GLU A O 1
ATOM 526 N N . THR A 1 103 ? 21.978 -9.345 -5.725 1.00 55.33 103 THR A N 1
ATOM 527 C CA . THR A 1 103 ? 20.670 -8.675 -5.574 1.00 51.99 103 THR A CA 1
ATOM 528 C C . THR A 1 103 ? 20.865 -7.173 -5.724 1.00 53.44 103 THR A C 1
ATOM 529 O O . THR A 1 103 ? 20.038 -6.545 -6.355 1.00 57.08 103 THR A O 1
ATOM 533 N N . GLU A 1 104 ? 21.910 -6.635 -5.145 1.00 52.58 104 GLU A N 1
ATOM 534 C CA . GLU A 1 104 ? 22.182 -5.183 -5.202 1.00 47.30 104 GLU A CA 1
ATOM 535 C C . GLU A 1 104 ? 22.503 -4.770 -6.634 1.00 53.76 104 GLU A C 1
ATOM 536 O O . GLU A 1 104 ? 21.956 -3.769 -7.081 1.00 55.76 104 GLU A O 1
ATOM 542 N N . ILE A 1 105 ? 23.342 -5.516 -7.324 1.00 57.23 105 ILE A N 1
ATOM 543 C CA . ILE A 1 105 ? 23.727 -5.155 -8.718 1.00 61.81 105 ILE A CA 1
ATOM 544 C C . ILE A 1 105 ? 22.490 -5.174 -9.616 1.00 59.07 105 ILE A C 1
ATOM 545 O O . ILE A 1 105 ? 22.387 -4.306 -10.472 1.00 54.21 105 ILE A O 1
ATOM 550 N N . LYS A 1 106 ? 21.610 -6.132 -9.438 1.00 56.59 106 LYS A N 1
ATOM 551 C CA . LYS A 1 106 ? 20.390 -6.229 -10.268 1.00 61.03 106 LYS A CA 1
ATOM 552 C C . LYS A 1 106 ? 19.507 -5.017 -9.996 1.00 60.60 106 LYS A C 1
ATOM 553 O O . LYS A 1 106 ? 19.067 -4.398 -10.950 1.00 60.69 106 LYS A O 1
ATOM 559 N N . GLU A 1 107 ? 19.271 -4.690 -8.745 1.00 63.45 107 GLU A N 1
ATOM 560 C CA . GLU A 1 107 ? 18.420 -3.525 -8.411 1.00 67.88 107 GLU A CA 1
ATOM 561 C C . GLU A 1 107 ? 19.047 -2.267 -9.000 1.00 63.37 107 GLU A C 1
ATOM 562 O O . GLU A 1 107 ? 18.335 -1.499 -9.633 1.00 60.15 107 GLU A O 1
ATOM 568 N N . ALA A 1 108 ? 20.325 -2.074 -8.797 1.00 56.71 108 ALA A N 1
ATOM 569 C CA . ALA A 1 108 ? 20.985 -0.880 -9.350 1.00 56.52 108 ALA A CA 1
ATOM 570 C C . ALA A 1 108 ? 20.829 -0.877 -10.865 1.00 57.99 108 ALA A C 1
ATOM 571 O O . ALA A 1 108 ? 20.387 0.127 -11.386 1.00 68.64 108 ALA A O 1
ATOM 573 N N . LEU A 1 109 ? 21.158 -1.956 -11.537 1.00 55.46 109 LEU A N 1
ATOM 574 C CA . LEU A 1 109 ? 21.085 -1.975 -13.017 1.00 60.10 109 LEU A CA 1
ATOM 575 C C . LEU A 1 109 ? 19.646 -1.796 -13.498 1.00 59.31 109 LEU A C 1
ATOM 576 O O . LEU A 1 109 ? 19.452 -1.137 -14.510 1.00 55.26 109 LEU A O 1
ATOM 581 N N . PHE A 1 110 ? 18.688 -2.398 -12.834 1.00 68.42 110 PHE A N 1
ATOM 582 C CA . PHE A 1 110 ? 17.280 -2.294 -13.285 1.00 77.44 110 PHE A CA 1
ATOM 583 C C . PHE A 1 110 ? 16.773 -0.873 -13.048 1.00 77.79 110 PHE A C 1
ATOM 584 O O . PHE A 1 110 ? 16.005 -0.365 -13.857 1.00 75.27 110 PHE A O 1
ATOM 592 N N . SER A 1 111 ? 17.195 -0.255 -11.970 1.00 71.85 111 SER A N 1
ATOM 593 C CA . SER A 1 111 ? 16.767 1.132 -11.687 1.00 76.34 111 SER A CA 1
ATOM 594 C C . SER A 1 111 ? 17.346 2.064 -12.751 1.00 72.51 111 SER A C 1
ATOM 595 O O . SER A 1 111 ? 16.697 3.049 -13.073 1.00 83.34 111 SER A O 1
ATOM 598 N N . ILE A 1 112 ? 18.521 1.783 -13.262 1.00 65.91 112 ILE A N 1
ATOM 599 C CA . ILE A 1 112 ? 19.102 2.658 -14.315 1.00 64.56 112 ILE A CA 1
ATOM 600 C C . ILE A 1 112 ? 18.407 2.335 -15.635 1.00 68.06 112 ILE A C 1
ATOM 601 O O . ILE A 1 112 ? 18.395 3.195 -16.513 1.00 70.56 112 ILE A O 1
ATOM 606 N N . TYR A 1 113 ? 17.842 1.156 -15.765 1.00 67.48 113 TYR A N 1
ATOM 607 C CA . TYR A 1 113 ? 17.198 0.763 -17.039 1.00 68.05 113 TYR A CA 1
ATOM 608 C C . TYR A 1 113 ? 15.856 1.474 -17.201 1.00 77.75 113 TYR A C 1
ATOM 609 O O . TYR A 1 113 ? 15.285 1.389 -18.285 1.00 77.45 113 TYR A O 1
ATOM 618 N N . LYS A 1 114 ? 15.344 2.142 -16.193 1.00 84.19 114 LYS A N 1
ATOM 619 C CA . LYS A 1 114 ? 14.026 2.789 -16.388 1.00 89.00 114 LYS A CA 1
ATOM 620 C C . LYS A 1 114 ? 14.074 4.249 -15.955 1.00 84.79 114 LYS A C 1
ATOM 621 O O . LYS A 1 114 ? 13.064 4.723 -15.459 1.00 91.09 114 LYS A O 1
ATOM 627 N N . ASP A 1 115 ? 15.199 4.899 -16.079 1.00 93.46 115 ASP A N 1
ATOM 628 C CA . ASP A 1 115 ? 15.265 6.240 -15.612 1.00 95.02 115 ASP A CA 1
ATOM 629 C C . ASP A 1 115 ? 14.286 7.110 -16.307 1.00 106.58 115 ASP A C 1
ATOM 630 O O . ASP A 1 115 ? 13.503 7.799 -15.672 1.00 130.63 115 ASP A O 1
ATOM 635 N N . GLY A 1 116 ? 14.295 7.042 -17.624 1.00 96.97 116 GLY A N 1
ATOM 636 C CA . GLY A 1 116 ? 13.412 7.912 -18.417 1.00 93.83 116 GLY A CA 1
ATOM 637 C C . GLY A 1 116 ? 14.158 9.175 -18.783 1.00 89.15 116 GLY A C 1
ATOM 638 O O . GLY A 1 116 ? 14.077 9.596 -19.936 1.00 90.25 116 GLY A O 1
ATOM 639 N N . SER A 1 117 ? 14.879 9.747 -17.843 1.00 90.42 117 SER A N 1
ATOM 640 C CA . SER A 1 117 ? 15.683 10.954 -18.138 1.00 92.09 117 SER A CA 1
ATOM 641 C C . SER A 1 117 ? 17.037 10.502 -18.676 1.00 89.34 117 SER A C 1
ATOM 642 O O . SER A 1 117 ? 17.743 9.830 -17.935 1.00 95.80 117 SER A O 1
ATOM 645 N N . ASN A 1 118 ? 17.406 10.883 -19.880 1.00 89.25 118 ASN A N 1
ATOM 646 C CA . ASN A 1 118 ? 18.696 10.420 -20.444 1.00 83.24 118 ASN A CA 1
ATOM 647 C C . ASN A 1 118 ? 19.694 11.569 -20.484 1.00 76.56 118 ASN A C 1
ATOM 648 O O . ASN A 1 118 ? 20.630 11.482 -21.263 1.00 82.18 118 ASN A O 1
ATOM 653 N N . GLY A 1 119 ? 19.469 12.607 -19.722 1.00 77.89 119 GLY A N 1
ATOM 654 C CA . GLY A 1 119 ? 20.351 13.783 -19.786 1.00 78.96 119 GLY A CA 1
ATOM 655 C C . GLY A 1 119 ? 21.695 13.552 -19.140 1.00 71.60 119 GLY A C 1
ATOM 656 O O . GLY A 1 119 ? 22.621 14.290 -19.464 1.00 76.99 119 GLY A O 1
ATOM 657 N N . TRP A 1 120 ? 21.819 12.569 -18.278 1.00 72.49 120 TRP A N 1
ATOM 658 C CA . TRP A 1 120 ? 23.114 12.352 -17.591 1.00 67.33 120 TRP A CA 1
ATOM 659 C C . TRP A 1 120 ? 24.050 11.521 -18.466 1.00 73.08 120 TRP A C 1
ATOM 660 O O . TRP A 1 120 ? 25.203 11.368 -18.071 1.00 57.09 120 TRP A O 1
ATOM 671 N N . TRP A 1 121 ? 23.588 11.013 -19.597 1.00 75.79 121 TRP A N 1
ATOM 672 C CA . TRP A 1 121 ? 24.480 10.184 -20.446 1.00 77.94 121 TRP A CA 1
ATOM 673 C C . TRP A 1 121 ? 24.404 10.581 -21.920 1.00 81.84 121 TRP A C 1
ATOM 674 O O . TRP A 1 121 ? 25.433 10.480 -22.583 1.00 80.64 121 TRP A O 1
ATOM 685 N N . PHE A 1 122 ? 23.253 11.004 -22.407 1.00 85.89 122 PHE A N 1
ATOM 686 C CA . PHE A 1 122 ? 23.116 11.351 -23.843 1.00 83.93 122 PHE A CA 1
ATOM 687 C C . PHE A 1 122 ? 24.177 12.371 -24.253 1.00 84.80 122 PHE A C 1
ATOM 688 O O . PHE A 1 122 ? 24.215 13.477 -23.712 1.00 73.90 122 PHE A O 1
ATOM 696 N N . GLY A 1 123 ? 24.963 12.010 -25.246 1.00 86.78 123 GLY A N 1
ATOM 697 C CA . GLY A 1 123 ? 26.048 12.881 -25.720 1.00 78.86 123 GLY A CA 1
ATOM 698 C C . GLY A 1 123 ? 27.313 12.608 -24.942 1.00 78.27 123 GLY A C 1
ATOM 699 O O . GLY A 1 123 ? 28.332 13.227 -25.241 1.00 79.47 123 GLY A O 1
ATOM 700 N N . HIS A 1 124 ? 27.236 11.726 -23.970 1.00 80.18 124 HIS A N 1
ATOM 701 C CA . HIS A 1 124 ? 28.434 11.373 -23.171 1.00 82.87 124 HIS A CA 1
ATOM 702 C C . HIS A 1 124 ? 28.906 9.981 -23.579 1.00 72.48 124 HIS A C 1
ATOM 703 O O . HIS A 1 124 ? 28.149 9.035 -23.413 1.00 68.28 124 HIS A O 1
ATOM 710 N N . LEU A 1 125 ? 30.112 9.876 -24.092 1.00 66.60 125 LEU A N 1
ATOM 711 C CA . LEU A 1 125 ? 30.610 8.578 -24.595 1.00 66.54 125 LEU A CA 1
ATOM 712 C C . LEU A 1 125 ? 30.791 7.586 -23.453 1.00 64.99 125 LEU A C 1
ATOM 713 O O . LEU A 1 125 ? 30.144 6.548 -23.512 1.00 65.13 125 LEU A O 1
ATOM 718 N N . HIS A 1 126 ? 31.649 7.877 -22.499 1.00 58.83 126 HIS A N 1
ATOM 719 C CA . HIS A 1 126 ? 31.879 6.923 -21.389 1.00 58.63 126 HIS A CA 1
ATOM 720 C C . HIS A 1 126 ? 30.549 6.510 -20.768 1.00 64.77 126 HIS A C 1
ATOM 721 O O . HIS A 1 126 ? 30.324 5.323 -20.608 1.00 63.04 126 HIS A O 1
ATOM 728 N N . ALA A 1 127 ? 29.706 7.460 -20.441 1.00 69.23 127 ALA A N 1
ATOM 729 C CA . ALA A 1 127 ? 28.429 7.138 -19.780 1.00 67.90 127 ALA A CA 1
ATOM 730 C C . ALA A 1 127 ? 27.558 6.287 -20.701 1.00 68.62 127 ALA A C 1
ATOM 731 O O . ALA A 1 127 ? 26.962 5.325 -20.215 1.00 65.74 127 ALA A O 1
ATOM 733 N N . THR A 1 128 ? 27.488 6.632 -21.966 1.00 62.48 128 THR A N 1
ATOM 734 C CA . THR A 1 128 ? 26.644 5.883 -22.924 1.00 65.51 128 THR A CA 1
ATOM 735 C C . THR A 1 128 ? 27.227 4.490 -23.123 1.00 60.93 128 THR A C 1
ATOM 736 O O . THR A 1 128 ? 26.460 3.548 -23.222 1.00 60.02 128 THR A O 1
ATOM 740 N N . SER A 1 129 ? 28.531 4.382 -23.169 1.00 64.91 129 SER A N 1
ATOM 741 C CA . SER A 1 129 ? 29.184 3.072 -23.396 1.00 66.17 129 SER A CA 1
ATOM 742 C C . SER A 1 129 ? 28.964 2.143 -22.203 1.00 66.65 129 SER A C 1
ATOM 743 O O . SER A 1 129 ? 28.522 1.017 -22.420 1.00 58.46 129 SER A O 1
ATOM 746 N N . LEU A 1 130 ? 29.247 2.604 -21.000 1.00 61.39 130 LEU A N 1
ATOM 747 C CA . LEU A 1 130 ? 29.100 1.769 -19.786 1.00 56.52 130 LEU A CA 1
ATOM 748 C C . LEU A 1 130 ? 27.635 1.402 -19.591 1.00 55.30 130 LEU A C 1
ATOM 749 O O . LEU A 1 130 ? 27.376 0.291 -19.184 1.00 50.28 130 LEU A O 1
ATOM 754 N N . ARG A 1 131 ? 26.726 2.305 -19.861 1.00 61.03 131 ARG A N 1
ATOM 755 C CA . ARG A 1 131 ? 25.290 2.002 -19.675 1.00 64.49 131 ARG A CA 1
ATOM 756 C C . ARG A 1 131 ? 24.901 0.873 -20.623 1.00 57.15 131 ARG A C 1
ATOM 757 O O . ARG A 1 131 ? 24.268 -0.069 -20.179 1.00 49.29 131 ARG A O 1
ATOM 765 N N . PHE A 1 132 ? 25.292 0.983 -21.869 1.00 53.08 132 PHE A N 1
ATOM 766 C CA . PHE A 1 132 ? 24.974 -0.037 -22.893 1.00 55.86 132 PHE A CA 1
ATOM 767 C C . PHE A 1 132 ? 25.599 -1.377 -22.509 1.00 55.11 132 PHE A C 1
ATOM 768 O O . PHE A 1 132 ? 24.949 -2.396 -22.668 1.00 54.06 132 PHE A O 1
ATOM 776 N N . ARG A 1 133 ? 26.802 -1.377 -21.990 1.00 48.08 133 ARG A N 1
ATOM 777 C CA . ARG A 1 133 ? 27.471 -2.654 -21.665 1.00 52.99 133 ARG A CA 1
ATOM 778 C C . ARG A 1 133 ? 26.855 -3.303 -20.429 1.00 55.38 133 ARG A C 1
ATOM 779 O O . ARG A 1 133 ? 26.501 -4.476 -20.491 1.00 49.13 133 ARG A O 1
ATOM 787 N N . LEU A 1 134 ? 26.745 -2.566 -19.353 1.00 53.19 134 LEU A N 1
ATOM 788 C CA . LEU A 1 134 ? 26.252 -3.135 -18.082 1.00 50.06 134 LEU A CA 1
ATOM 789 C C . LEU A 1 134 ? 24.820 -3.629 -18.234 1.00 47.12 134 LEU A C 1
ATOM 790 O O . LEU A 1 134 ? 24.521 -4.658 -17.668 1.00 53.77 134 LEU A O 1
ATOM 795 N N . LEU A 1 135 ? 23.982 -2.938 -18.970 1.00 54.68 135 LEU A N 1
ATOM 796 C CA . LEU A 1 135 ? 22.569 -3.356 -19.112 1.00 52.42 135 LEU A CA 1
ATOM 797 C C . LEU A 1 135 ? 22.467 -4.553 -20.049 1.00 51.39 135 LEU A C 1
ATOM 798 O O . LEU A 1 135 ? 21.681 -5.431 -19.754 1.00 48.85 135 LEU A O 1
ATOM 803 N N . ARG A 1 136 ? 23.227 -4.586 -21.124 1.00 54.09 136 ARG A N 1
ATOM 804 C CA . ARG A 1 136 ? 23.173 -5.724 -22.074 1.00 51.82 136 ARG A CA 1
ATOM 805 C C . ARG A 1 136 ? 23.809 -6.948 -21.423 1.00 48.13 136 ARG A C 1
ATOM 806 O O . ARG A 1 136 ? 23.389 -8.043 -21.716 1.00 47.91 136 ARG A O 1
ATOM 814 N N . GLN A 1 137 ? 24.788 -6.758 -20.579 1.00 51.15 137 GLN A N 1
ATOM 815 C CA . GLN A 1 137 ? 25.425 -7.911 -19.906 1.00 50.64 137 GLN A CA 1
ATOM 816 C C . GLN A 1 137 ? 24.430 -8.573 -18.954 1.00 51.39 137 GLN A C 1
ATOM 817 O O . GLN A 1 137 ? 24.670 -9.708 -18.612 1.00 47.38 137 GLN A O 1
ATOM 823 N N . CYS A 1 138 ? 23.395 -7.912 -18.478 1.00 57.34 138 CYS A N 1
ATOM 824 C CA . CYS A 1 138 ? 22.453 -8.646 -17.604 1.00 63.35 138 CYS A CA 1
ATOM 825 C C . CYS A 1 138 ? 21.153 -8.973 -18.340 1.00 57.74 138 CYS A C 1
ATOM 826 O O . CYS A 1 138 ? 20.230 -9.388 -17.669 1.00 60.35 138 CYS A O 1
ATOM 829 N N . GLY A 1 139 ? 21.060 -8.807 -19.644 1.00 59.91 139 GLY A N 1
ATOM 830 C CA . GLY A 1 139 ? 19.817 -9.222 -20.312 1.00 65.91 139 GLY A CA 1
ATOM 831 C C . GLY A 1 139 ? 18.918 -8.061 -20.658 1.00 69.52 139 GLY A C 1
ATOM 832 O O . GLY A 1 139 ? 17.888 -8.310 -21.266 1.00 69.73 139 GLY A O 1
ATOM 833 N N . LEU A 1 140 ? 19.276 -6.849 -20.302 1.00 66.17 140 LEU A N 1
ATOM 834 C CA . LEU A 1 140 ? 18.432 -5.684 -20.641 1.00 61.35 140 LEU A CA 1
ATOM 835 C C . LEU A 1 140 ? 18.897 -5.161 -21.996 1.00 66.45 140 LEU A C 1
ATOM 836 O O . LEU A 1 140 ? 20.038 -4.752 -22.090 1.00 60.54 140 LEU A O 1
ATOM 841 N N . PHE A 1 141 ? 18.041 -5.166 -22.993 1.00 69.41 141 PHE A N 1
ATOM 842 C CA . PHE A 1 141 ? 18.460 -4.728 -24.343 1.00 62.95 141 PHE A CA 1
ATOM 843 C C . PHE A 1 141 ? 18.539 -3.210 -24.445 1.00 61.33 141 PHE A C 1
ATOM 844 O O . PHE A 1 141 ? 17.653 -2.519 -23.972 1.00 70.43 141 PHE A O 1
ATOM 852 N N . ILE A 1 142 ? 19.580 -2.751 -25.094 1.00 58.72 142 ILE A N 1
ATOM 853 C CA . ILE A 1 142 ? 19.800 -1.314 -25.387 1.00 61.10 142 ILE A CA 1
ATOM 854 C C . ILE A 1 142 ? 20.210 -1.273 -26.852 1.00 69.80 142 ILE A C 1
ATOM 855 O O . ILE A 1 142 ? 21.166 -1.951 -27.192 1.00 65.08 142 ILE A O 1
ATOM 860 N N . PRO A 1 143 ? 19.453 -0.576 -27.676 1.00 72.49 143 PRO A N 1
ATOM 861 C CA . PRO A 1 143 ? 19.638 -0.461 -29.114 1.00 66.37 143 PRO A CA 1
ATOM 862 C C . PRO A 1 143 ? 21.030 0.082 -29.427 1.00 62.84 143 PRO A C 1
ATOM 863 O O . PRO A 1 143 ? 21.563 0.741 -28.599 1.00 66.85 143 PRO A O 1
ATOM 867 N N . GLN A 1 144 ? 21.562 -0.224 -30.595 1.00 57.99 144 GLN A N 1
ATOM 868 C CA . GLN A 1 144 ? 22.907 0.264 -30.972 1.00 61.14 144 GLN A CA 1
ATOM 869 C C . GLN A 1 144 ? 22.811 1.736 -31.343 1.00 62.54 144 GLN A C 1
ATOM 870 O O . GLN A 1 144 ? 23.849 2.374 -31.429 1.00 69.16 144 GLN A O 1
ATOM 876 N N . ASP A 1 145 ? 21.585 2.181 -31.576 1.00 72.15 145 ASP A N 1
ATOM 877 C CA . ASP A 1 145 ? 21.255 3.530 -31.982 1.00 74.90 145 ASP A CA 1
ATOM 878 C C . ASP A 1 145 ? 21.672 4.576 -31.008 1.00 74.66 145 ASP A C 1
ATOM 879 O O . ASP A 1 145 ? 21.691 5.736 -31.338 1.00 71.35 145 ASP A O 1
ATOM 884 N N . VAL A 1 146 ? 22.002 4.183 -29.790 1.00 73.07 146 VAL A N 1
ATOM 885 C CA . VAL A 1 146 ? 22.404 5.180 -28.755 1.00 65.66 146 VAL A CA 1
ATOM 886 C C . VAL A 1 146 ? 23.761 5.773 -29.116 1.00 62.22 146 VAL A C 1
ATOM 887 O O . VAL A 1 146 ? 24.159 6.715 -28.449 1.00 71.24 146 VAL A O 1
ATOM 891 N N . PHE A 1 147 ? 24.444 5.232 -30.102 1.00 66.61 147 PHE A N 1
ATOM 892 C CA . PHE A 1 147 ? 25.802 5.723 -30.435 1.00 66.31 147 PHE A CA 1
ATOM 893 C C . PHE A 1 147 ? 25.761 6.547 -31.718 1.00 71.41 147 PHE A C 1
ATOM 894 O O . PHE A 1 147 ? 26.795 7.097 -32.104 1.00 63.78 147 PHE A O 1
ATOM 902 N N . LYS A 1 148 ? 24.597 6.608 -32.341 1.00 70.60 148 LYS A N 1
ATOM 903 C CA . LYS A 1 148 ? 24.394 7.362 -33.602 1.00 73.11 148 LYS A CA 1
ATOM 904 C C . LYS A 1 148 ? 24.821 8.810 -33.389 1.00 75.27 148 LYS A C 1
ATOM 905 O O . LYS A 1 148 ? 25.298 9.432 -34.333 1.00 68.74 148 LYS A O 1
ATOM 911 N N . THR A 1 149 ? 24.660 9.301 -32.182 1.00 72.93 149 THR A N 1
ATOM 912 C CA . THR A 1 149 ? 24.975 10.713 -31.873 1.00 76.92 149 THR A CA 1
ATOM 913 C C . THR A 1 149 ? 26.481 10.957 -31.858 1.00 70.61 149 THR A C 1
ATOM 914 O O . THR A 1 149 ? 26.858 12.121 -31.837 1.00 78.82 149 THR A O 1
ATOM 918 N N . PHE A 1 150 ? 27.322 9.953 -31.881 1.00 74.26 150 PHE A N 1
ATOM 919 C CA . PHE A 1 150 ? 28.774 10.264 -31.901 1.00 77.12 150 PHE A CA 1
ATOM 920 C C . PHE A 1 150 ? 29.315 10.052 -33.309 1.00 76.39 150 PHE A C 1
ATOM 921 O O . PHE A 1 150 ? 30.530 10.077 -33.492 1.00 72.64 150 PHE A O 1
ATOM 929 N N . GLN A 1 151 ? 28.422 9.886 -34.253 1.00 80.55 151 GLN A N 1
ATOM 930 C CA . GLN A 1 151 ? 28.824 9.616 -35.648 1.00 87.48 151 GLN A CA 1
ATOM 931 C C . GLN A 1 151 ? 28.523 10.826 -36.519 1.00 97.46 151 GLN A C 1
ATOM 932 O O . GLN A 1 151 ? 27.840 11.737 -36.042 1.00 100.83 151 GLN A O 1
ATOM 938 N N . ASN A 1 152 ? 29.028 10.832 -37.737 1.00 102.35 152 ASN A N 1
ATOM 939 C CA . ASN A 1 152 ? 28.708 11.926 -38.688 1.00 100.80 152 ASN A CA 1
ATOM 940 C C . ASN A 1 152 ? 27.575 11.442 -39.600 1.00 102.24 152 ASN A C 1
ATOM 941 O O . ASN A 1 152 ? 26.927 10.447 -39.256 1.00 96.49 152 ASN A O 1
ATOM 946 N N . LYS A 1 153 ? 27.332 12.072 -40.726 1.00 112.75 153 LYS A N 1
ATOM 947 C CA . LYS A 1 153 ? 26.201 11.597 -41.562 1.00 116.87 153 LYS A CA 1
ATOM 948 C C . LYS A 1 153 ? 26.634 10.377 -42.377 1.00 108.47 153 LYS A C 1
ATOM 949 O O . LYS A 1 153 ? 25.760 9.684 -42.908 1.00 89.83 153 LYS A O 1
ATOM 955 N N . THR A 1 154 ? 27.917 10.101 -42.456 1.00 103.40 154 THR A N 1
ATOM 956 C CA . THR A 1 154 ? 28.360 8.949 -43.274 1.00 99.51 154 THR A CA 1
ATOM 957 C C . THR A 1 154 ? 28.576 7.744 -42.363 1.00 102.73 154 THR A C 1
ATOM 958 O O . THR A 1 154 ? 29.114 6.737 -42.836 1.00 97.25 154 THR A O 1
ATOM 962 N N . GLY A 1 155 ? 28.180 7.843 -41.111 1.00 105.25 155 GLY A N 1
ATOM 963 C CA . GLY A 1 155 ? 28.368 6.712 -40.190 1.00 93.26 155 GLY A CA 1
ATOM 964 C C . GLY A 1 155 ? 29.801 6.643 -39.715 1.00 92.69 155 GLY A C 1
ATOM 965 O O . GLY A 1 155 ? 30.270 5.544 -39.424 1.00 85.66 155 GLY A O 1
ATOM 966 N N . GLU A 1 156 ? 30.484 7.765 -39.674 1.00 87.23 156 GLU A N 1
ATOM 967 C CA . GLU A 1 156 ? 31.879 7.761 -39.185 1.00 87.33 156 GLU A CA 1
ATOM 968 C C . GLU A 1 156 ? 31.866 8.331 -37.773 1.00 82.81 156 GLU A C 1
ATOM 969 O O . GLU A 1 156 ? 31.204 9.337 -37.566 1.00 87.92 156 GLU A O 1
ATOM 975 N N . PHE A 1 157 ? 32.522 7.697 -36.833 1.00 86.68 157 PHE A N 1
ATOM 976 C CA . PHE A 1 157 ? 32.533 8.280 -35.474 1.00 84.99 157 PHE A CA 1
ATOM 977 C C . PHE A 1 157 ? 33.354 9.562 -35.546 1.00 84.69 157 PHE A C 1
ATOM 978 O O . PHE A 1 157 ? 34.393 9.548 -36.198 1.00 74.20 157 PHE A O 1
ATOM 986 N N . ASP A 1 158 ? 32.892 10.630 -34.927 1.00 88.65 158 ASP A N 1
ATOM 987 C CA . ASP A 1 158 ? 33.628 11.861 -34.985 1.00 90.79 158 ASP A CA 1
ATOM 988 C C . ASP A 1 158 ? 34.988 11.657 -34.391 1.00 92.75 158 ASP A C 1
ATOM 989 O O . ASP A 1 158 ? 35.120 11.088 -33.336 1.00 96.39 158 ASP A O 1
ATOM 994 N N . MET A 1 159 ? 36.005 12.236 -35.009 1.00 94.31 159 MET A N 1
ATOM 995 C CA . MET A 1 159 ? 37.413 12.041 -34.568 1.00 92.51 159 MET A CA 1
ATOM 996 C C . MET A 1 159 ? 37.798 12.969 -33.413 1.00 86.89 159 MET A C 1
ATOM 997 O O . MET A 1 159 ? 38.935 12.857 -32.955 1.00 76.15 159 MET A O 1
ATOM 1002 N N . LYS A 1 160 ? 36.880 13.773 -32.881 1.00 95.04 160 LYS A N 1
ATOM 1003 C CA . LYS A 1 160 ? 37.131 14.688 -31.736 1.00 106.38 160 LYS A CA 1
ATOM 1004 C C . LYS A 1 160 ? 37.164 13.894 -30.427 1.00 105.98 160 LYS A C 1
ATOM 1005 O O . LYS A 1 160 ? 37.674 14.426 -29.435 1.00 98.36 160 LYS A O 1
ATOM 1011 N N . LEU A 1 161 ? 36.689 12.657 -30.427 1.00 98.44 161 LEU A N 1
ATOM 1012 C CA . LEU A 1 161 ? 36.648 11.782 -29.235 1.00 97.61 161 LEU A CA 1
ATOM 1013 C C . LEU A 1 161 ? 38.029 11.231 -28.854 1.00 97.38 161 LEU A C 1
ATOM 1014 O O . LEU A 1 161 ? 38.061 10.526 -27.862 1.00 120.09 161 LEU A O 1
ATOM 1019 N N . CYS A 1 162 ? 39.141 11.529 -29.503 1.00 98.25 162 CYS A N 1
ATOM 1020 C CA . CYS A 1 162 ? 40.416 10.918 -29.050 1.00 99.98 162 CYS A CA 1
ATOM 1021 C C . CYS A 1 162 ? 40.984 11.609 -27.810 1.00 107.41 162 CYS A C 1
ATOM 1022 O O . CYS A 1 162 ? 41.941 11.068 -27.261 1.00 108.06 162 CYS A O 1
ATOM 1025 N N . ASP A 1 163 ? 40.484 12.748 -27.373 1.00 121.95 163 ASP A N 1
ATOM 1026 C CA . ASP A 1 163 ? 41.058 13.298 -26.164 1.00 133.11 163 ASP A CA 1
ATOM 1027 C C . ASP A 1 163 ? 40.516 12.449 -25.039 1.00 134.44 163 ASP A C 1
ATOM 1028 O O . ASP A 1 163 ? 41.242 12.079 -24.124 1.00 132.57 163 ASP A O 1
ATOM 1033 N N . ASN A 1 164 ? 39.234 12.116 -25.126 1.00 122.54 164 ASN A N 1
ATOM 1034 C CA . ASN A 1 164 ? 38.581 11.268 -24.096 1.00 101.05 164 ASN A CA 1
ATOM 1035 C C . ASN A 1 164 ? 38.977 9.816 -24.331 1.00 93.50 164 ASN A C 1
ATOM 1036 O O . ASN A 1 164 ? 38.180 9.104 -24.923 1.00 91.81 164 ASN A O 1
ATOM 1041 N N . VAL A 1 165 ? 40.144 9.399 -23.892 1.00 80.03 165 VAL A N 1
ATOM 1042 C CA . VAL A 1 165 ? 40.561 7.986 -24.101 1.00 72.30 165 VAL A CA 1
ATOM 1043 C C . VAL A 1 165 ? 39.691 7.084 -23.237 1.00 68.34 165 VAL A C 1
ATOM 1044 O O . VAL A 1 165 ? 39.341 6.013 -23.701 1.00 73.10 165 VAL A O 1
ATOM 1048 N N . LYS A 1 166 ? 39.392 7.486 -22.025 1.00 67.24 166 LYS A N 1
ATOM 1049 C CA . LYS A 1 166 ? 38.542 6.658 -21.144 1.00 63.23 166 LYS A CA 1
ATOM 1050 C C . LYS A 1 166 ? 37.210 6.428 -21.849 1.00 57.33 166 LYS A C 1
ATOM 1051 O O . LYS A 1 166 ? 36.656 5.362 -21.700 1.00 64.22 166 LYS A O 1
ATOM 1057 N N . GLY A 1 167 ? 36.730 7.390 -22.593 1.00 56.77 167 GLY A N 1
ATOM 1058 C CA . GLY A 1 167 ? 35.454 7.219 -23.299 1.00 59.33 167 GLY A CA 1
ATOM 1059 C C . GLY A 1 167 ? 35.618 6.267 -24.458 1.00 60.64 167 GLY A C 1
ATOM 1060 O O . GLY A 1 167 ? 34.671 5.572 -24.756 1.00 69.91 167 GLY A O 1
ATOM 1061 N N . LEU A 1 168 ? 36.777 6.241 -25.086 1.00 63.52 168 LEU A N 1
ATOM 1062 C CA . LEU A 1 168 ? 37.029 5.311 -26.212 1.00 63.08 168 LEU A CA 1
ATOM 1063 C C . LEU A 1 168 ? 37.180 3.906 -25.636 1.00 56.49 168 LEU A C 1
ATOM 1064 O O . LEU A 1 168 ? 36.704 2.960 -26.239 1.00 46.93 168 LEU A O 1
ATOM 1069 N N . LEU A 1 169 ? 37.827 3.793 -24.506 1.00 52.66 169 LEU A N 1
ATOM 1070 C CA . LEU A 1 169 ? 37.969 2.475 -23.860 1.00 53.52 169 LEU A CA 1
ATOM 1071 C C . LEU A 1 169 ? 36.570 1.931 -23.591 1.00 56.92 169 LEU A C 1
ATOM 1072 O O . LEU A 1 169 ? 36.304 0.804 -23.968 1.00 68.80 169 LEU A O 1
ATOM 1077 N N . SER A 1 170 ? 35.714 2.707 -22.973 1.00 52.52 170 SER A N 1
ATOM 1078 C CA . SER A 1 170 ? 34.356 2.229 -22.640 1.00 54.02 170 SER A CA 1
ATOM 1079 C C . SER A 1 170 ? 33.609 1.831 -23.909 1.00 52.40 170 SER A C 1
ATOM 1080 O O . SER A 1 170 ? 32.880 0.857 -23.862 1.00 54.04 170 SER A O 1
ATOM 1083 N N . LEU A 1 171 ? 33.763 2.575 -24.980 1.00 51.20 171 LEU A N 1
ATOM 1084 C CA . LEU A 1 171 ? 33.072 2.258 -26.253 1.00 56.96 171 LEU A CA 1
ATOM 1085 C C . LEU A 1 171 ? 33.683 0.979 -26.819 1.00 51.88 171 LEU A C 1
ATOM 1086 O O . LEU A 1 171 ? 32.944 0.141 -27.304 1.00 51.59 171 LEU A O 1
ATOM 1091 N N . TYR A 1 172 ? 34.983 0.855 -26.752 1.00 47.94 172 TYR A N 1
ATOM 1092 C CA . TYR A 1 172 ? 35.655 -0.372 -27.227 1.00 54.16 172 TYR A CA 1
ATOM 1093 C C . TYR A 1 172 ? 35.043 -1.561 -26.493 1.00 56.58 172 TYR A C 1
ATOM 1094 O O . TYR A 1 172 ? 34.610 -2.513 -27.122 1.00 49.90 172 TYR A O 1
ATOM 1103 N N . GLU A 1 173 ? 34.992 -1.469 -25.185 1.00 52.34 173 GLU A N 1
ATOM 1104 C CA . GLU A 1 173 ? 34.449 -2.562 -24.353 1.00 49.44 173 GLU A CA 1
ATOM 1105 C C . GLU A 1 173 ? 32.986 -2.820 -24.697 1.00 48.13 173 GLU A C 1
ATOM 1106 O O . GLU A 1 173 ? 32.610 -3.971 -24.711 1.00 55.61 173 GLU A O 1
ATOM 1112 N N . ALA A 1 174 ? 32.204 -1.794 -24.937 1.00 49.60 174 ALA A N 1
ATOM 1113 C CA . ALA A 1 174 ? 30.765 -1.963 -25.221 1.00 48.48 174 ALA A CA 1
ATOM 1114 C C . ALA A 1 174 ? 30.557 -2.515 -26.624 1.00 46.59 174 ALA A C 1
ATOM 1115 O O . ALA A 1 174 ? 29.552 -3.156 -26.839 1.00 49.83 174 ALA A O 1
ATOM 1117 N N . SER A 1 175 ? 31.475 -2.261 -27.528 1.00 49.32 175 SER A N 1
ATOM 1118 C CA . SER A 1 175 ? 31.358 -2.716 -28.935 1.00 50.80 175 SER A CA 1
ATOM 1119 C C . SER A 1 175 ? 31.355 -4.238 -29.022 1.00 49.47 175 SER A C 1
ATOM 1120 O O . SER A 1 175 ? 30.871 -4.759 -30.014 1.00 50.12 175 SER A O 1
ATOM 1123 N N . TYR A 1 176 ? 31.840 -4.917 -28.007 1.00 53.02 176 TYR A N 1
ATOM 1124 C CA . TYR A 1 176 ? 31.949 -6.393 -28.046 1.00 50.97 176 TYR A CA 1
ATOM 1125 C C . TYR A 1 176 ? 30.670 -7.041 -27.534 1.00 50.09 176 TYR A C 1
ATOM 1126 O O . TYR A 1 176 ? 30.629 -8.251 -27.427 1.00 51.72 176 TYR A O 1
ATOM 1135 N N . LEU A 1 177 ? 29.674 -6.253 -27.227 1.00 52.49 177 LEU A N 1
ATOM 1136 C CA . LEU A 1 177 ? 28.385 -6.820 -26.769 1.00 53.10 177 LEU A CA 1
ATOM 1137 C C . LEU A 1 177 ? 27.410 -6.793 -27.945 1.00 55.60 177 LEU A C 1
ATOM 1138 O O . LEU A 1 177 ? 26.258 -7.116 -27.731 1.00 60.83 177 LEU A O 1
ATOM 1143 N N . GLY A 1 178 ? 27.903 -6.461 -29.118 1.00 51.74 178 GLY A N 1
ATOM 1144 C CA . GLY A 1 178 ? 27.074 -6.330 -30.323 1.00 56.01 178 GLY A CA 1
ATOM 1145 C C . GLY A 1 178 ? 26.496 -7.635 -30.818 1.00 54.84 178 GLY A C 1
ATOM 1146 O O . GLY A 1 178 ? 26.990 -8.677 -30.442 1.00 55.58 178 GLY A O 1
ATOM 1147 N N . TRP A 1 179 ? 25.485 -7.544 -31.654 1.00 48.19 179 TRP A N 1
ATOM 1148 C CA . TRP A 1 179 ? 24.815 -8.716 -32.260 1.00 53.67 179 TRP A CA 1
ATOM 1149 C C . TRP A 1 179 ? 25.092 -8.740 -33.756 1.00 54.56 179 TRP A C 1
ATOM 1150 O O . TRP A 1 179 ? 25.757 -7.841 -34.253 1.00 48.36 179 TRP A O 1
ATOM 1161 N N . LYS A 1 180 ? 24.552 -9.718 -34.442 1.00 54.99 180 LYS A N 1
ATOM 1162 C CA . LYS A 1 180 ? 24.746 -9.804 -35.906 1.00 65.21 180 LYS A CA 1
ATOM 1163 C C . LYS A 1 180 ? 23.900 -8.711 -36.556 1.00 68.81 180 LYS A C 1
ATOM 1164 O O . LYS A 1 180 ? 22.717 -8.632 -36.238 1.00 62.31 180 LYS A O 1
ATOM 1170 N N . GLY A 1 181 ? 24.487 -7.903 -37.412 1.00 67.67 181 GLY A N 1
ATOM 1171 C CA . GLY A 1 181 ? 23.700 -6.866 -38.091 1.00 70.42 181 GLY A CA 1
ATOM 1172 C C . GLY A 1 181 ? 23.791 -5.529 -37.399 1.00 70.06 181 GLY A C 1
ATOM 1173 O O . GLY A 1 181 ? 23.203 -4.587 -37.904 1.00 74.25 181 GLY A O 1
ATOM 1174 N N . GLU A 1 182 ? 24.456 -5.443 -36.274 1.00 68.87 182 GLU A N 1
ATOM 1175 C CA . GLU A 1 182 ? 24.573 -4.133 -35.603 1.00 57.56 182 GLU A CA 1
ATOM 1176 C C . GLU A 1 182 ? 25.839 -3.473 -36.128 1.00 53.66 182 GLU A C 1
ATOM 1177 O O . GLU A 1 182 ? 26.819 -3.460 -35.426 1.00 58.20 182 GLU A O 1
ATOM 1183 N N . ASN A 1 183 ? 25.768 -2.948 -37.330 1.00 62.07 183 ASN A N 1
ATOM 1184 C CA . ASN A 1 183 ? 26.917 -2.309 -38.018 1.00 70.57 183 ASN A CA 1
ATOM 1185 C C . ASN A 1 183 ? 27.446 -1.105 -37.236 1.00 63.70 183 ASN A C 1
ATOM 1186 O O . ASN A 1 183 ? 28.602 -0.758 -37.447 1.00 61.57 183 ASN A O 1
ATOM 1191 N N . ILE A 1 184 ? 26.664 -0.469 -36.397 1.00 59.21 184 ILE A N 1
ATOM 1192 C CA . ILE A 1 184 ? 27.227 0.695 -35.661 1.00 67.53 184 ILE A CA 1
ATOM 1193 C C . ILE A 1 184 ? 28.229 0.166 -34.639 1.00 66.25 184 ILE A C 1
ATOM 1194 O O . ILE A 1 184 ? 29.236 0.826 -34.410 1.00 57.87 184 ILE A O 1
ATOM 1199 N N . LEU A 1 185 ? 27.966 -0.990 -34.074 1.00 60.70 185 LEU A N 1
ATOM 1200 C CA . LEU A 1 185 ? 28.880 -1.550 -33.054 1.00 62.36 185 LEU A CA 1
ATOM 1201 C C . LEU A 1 185 ? 30.155 -2.047 -33.731 1.00 59.48 185 LEU A C 1
ATOM 1202 O O . LEU A 1 185 ? 31.204 -1.972 -33.107 1.00 58.50 185 LEU A O 1
ATOM 1207 N N . ASP A 1 186 ? 30.079 -2.509 -34.960 1.00 55.49 186 ASP A N 1
ATOM 1208 C CA . ASP A 1 186 ? 31.257 -2.973 -35.637 1.00 57.51 186 ASP A CA 1
ATOM 1209 C C . ASP A 1 186 ? 32.174 -1.834 -35.902 1.00 56.73 186 ASP A C 1
ATOM 1210 O O . ASP A 1 186 ? 33.360 -1.929 -35.722 1.00 56.12 186 ASP A O 1
ATOM 1215 N N . GLU A 1 187 ? 31.599 -0.747 -36.371 1.00 63.04 187 GLU A N 1
ATOM 1216 C CA . GLU A 1 187 ? 32.380 0.459 -36.730 1.00 65.72 187 GLU A CA 1
ATOM 1217 C C . GLU A 1 187 ? 33.015 1.023 -35.471 1.00 56.93 187 GLU A C 1
ATOM 1218 O O . GLU A 1 187 ? 34.143 1.486 -35.545 1.00 58.78 187 GLU A O 1
ATOM 1224 N N . ALA A 1 188 ? 32.306 0.966 -34.369 1.00 60.47 188 ALA A N 1
ATOM 1225 C CA . ALA A 1 188 ? 32.831 1.479 -33.090 1.00 58.73 188 ALA A CA 1
ATOM 1226 C C . ALA A 1 188 ? 34.040 0.638 -32.700 1.00 56.92 188 ALA A C 1
ATOM 1227 O O . ALA A 1 188 ? 35.048 1.196 -32.271 1.00 51.50 188 ALA A O 1
ATOM 1229 N N . LYS A 1 189 ? 33.924 -0.658 -32.862 1.00 54.31 189 LYS A N 1
ATOM 1230 C CA . LYS A 1 189 ? 35.039 -1.561 -32.522 1.00 54.68 189 LYS A CA 1
ATOM 1231 C C . LYS A 1 189 ? 36.237 -1.175 -33.375 1.00 52.01 189 LYS A C 1
ATOM 1232 O O . LYS A 1 189 ? 37.304 -0.978 -32.818 1.00 56.80 189 LYS A O 1
ATOM 1238 N N . ALA A 1 190 ? 36.047 -1.048 -34.667 1.00 56.00 190 ALA A N 1
ATOM 1239 C CA . ALA A 1 190 ? 37.163 -0.696 -35.566 1.00 55.40 190 ALA A CA 1
ATOM 1240 C C . ALA A 1 190 ? 37.682 0.691 -35.211 1.00 56.27 190 ALA A C 1
ATOM 1241 O O . ALA A 1 190 ? 38.889 0.880 -35.172 1.00 56.30 190 ALA A O 1
ATOM 1243 N N . PHE A 1 191 ? 36.786 1.609 -34.957 1.00 65.18 191 PHE A N 1
ATOM 1244 C CA . PHE A 1 191 ? 37.188 2.997 -34.641 1.00 68.50 191 PHE A CA 1
ATOM 1245 C C . PHE A 1 191 ? 37.973 3.044 -33.332 1.00 68.05 191 PHE A C 1
ATOM 1246 O O . PHE A 1 191 ? 38.987 3.726 -33.295 1.00 64.73 191 PHE A O 1
ATOM 1254 N N . THR A 1 192 ? 37.521 2.362 -32.298 1.00 63.68 192 THR A N 1
ATOM 1255 C CA . THR A 1 192 ? 38.207 2.434 -30.983 1.00 62.20 192 THR A CA 1
ATOM 1256 C C . THR A 1 192 ? 39.539 1.687 -31.019 1.00 63.00 192 THR A C 1
ATOM 1257 O O . THR A 1 192 ? 40.502 2.209 -30.468 1.00 58.34 192 THR A O 1
ATOM 1261 N N . THR A 1 193 ? 39.605 0.536 -31.649 1.00 63.18 193 THR A N 1
ATOM 1262 C CA . THR A 1 193 ? 40.887 -0.203 -31.723 1.00 64.77 193 THR A CA 1
ATOM 1263 C C . THR A 1 193 ? 41.945 0.695 -32.363 1.00 67.09 193 THR A C 1
ATOM 1264 O O . THR A 1 193 ? 43.059 0.748 -31.848 1.00 57.54 193 THR A O 1
ATOM 1268 N N . LYS A 1 194 ? 41.606 1.376 -33.438 1.00 67.70 194 LYS A N 1
ATOM 1269 C CA . LYS A 1 194 ? 42.580 2.262 -34.119 1.00 79.11 194 LYS A CA 1
ATOM 1270 C C . LYS A 1 194 ? 43.003 3.393 -33.180 1.00 74.13 194 LYS A C 1
ATOM 1271 O O . LYS A 1 194 ? 44.193 3.490 -32.897 1.00 73.88 194 LYS A O 1
ATOM 1277 N N . CYS A 1 195 ? 42.082 4.205 -32.707 1.00 61.11 195 CYS A N 1
ATOM 1278 C CA . CYS A 1 195 ? 42.470 5.341 -31.838 1.00 65.09 195 CYS A CA 1
ATOM 1279 C C . CYS A 1 195 ? 43.182 4.846 -30.581 1.00 72.97 195 CYS A C 1
ATOM 1280 O O . CYS A 1 195 ? 44.180 5.462 -30.199 1.00 74.97 195 CYS A O 1
ATOM 1283 N N . LEU A 1 196 ? 42.695 3.800 -29.952 1.00 68.21 196 LEU A N 1
ATOM 1284 C CA . LEU A 1 196 ? 43.355 3.327 -28.715 1.00 64.40 196 LEU A CA 1
ATOM 1285 C C . LEU A 1 196 ? 44.780 2.885 -29.036 1.00 65.41 196 LEU A C 1
ATOM 1286 O O . LEU A 1 196 ? 45.673 3.243 -28.284 1.00 61.26 196 LEU A O 1
ATOM 1291 N N . LYS A 1 197 ? 44.992 2.166 -30.119 1.00 74.02 197 LYS A N 1
ATOM 1292 C CA . LYS A 1 197 ? 46.361 1.714 -30.470 1.00 77.31 197 LYS A CA 1
ATOM 1293 C C . LYS A 1 197 ? 47.245 2.935 -30.707 1.00 74.02 197 LYS A C 1
ATOM 1294 O O . LYS A 1 197 ? 48.324 3.007 -30.124 1.00 70.44 197 LYS A O 1
ATOM 1300 N N . SER A 1 198 ? 46.781 3.861 -31.514 1.00 78.49 198 SER A N 1
ATOM 1301 C CA . SER A 1 198 ? 47.555 5.073 -31.868 1.00 77.89 198 SER A CA 1
ATOM 1302 C C . SER A 1 198 ? 47.774 5.967 -30.648 1.00 80.96 198 SER A C 1
ATOM 1303 O O . SER A 1 198 ? 48.881 6.483 -30.495 1.00 69.36 198 SER A O 1
ATOM 1306 N N . ALA A 1 199 ? 46.763 6.134 -29.818 1.00 84.62 199 ALA A N 1
ATOM 1307 C CA . ALA A 1 199 ? 46.849 7.054 -28.664 1.00 75.32 199 ALA A CA 1
ATOM 1308 C C . ALA A 1 199 ? 47.541 6.425 -27.456 1.00 67.11 199 ALA A C 1
ATOM 1309 O O . ALA A 1 199 ? 47.826 7.172 -26.538 1.00 66.52 199 ALA A O 1
ATOM 1311 N N . TRP A 1 200 ? 47.841 5.147 -27.463 1.00 58.72 200 TRP A N 1
ATOM 1312 C CA . TRP A 1 200 ? 48.389 4.491 -26.248 1.00 70.72 200 TRP A CA 1
ATOM 1313 C C . TRP A 1 200 ? 49.661 5.133 -25.699 1.00 68.05 200 TRP A C 1
ATOM 1314 O O . TRP A 1 200 ? 49.791 5.165 -24.485 1.00 65.95 200 TRP A O 1
ATOM 1325 N N . GLU A 1 201 ? 50.587 5.563 -26.522 1.00 85.81 201 GLU A N 1
ATOM 1326 C CA . GLU A 1 201 ? 51.862 6.100 -25.988 1.00 87.19 201 GLU A CA 1
ATOM 1327 C C . GLU A 1 201 ? 51.662 7.521 -25.471 1.00 82.02 201 GLU A C 1
ATOM 1328 O O . GLU A 1 201 ? 52.536 8.017 -24.773 1.00 68.11 201 GLU A O 1
ATOM 1334 N N . ASN A 1 202 ? 50.546 8.133 -25.785 1.00 89.46 202 ASN A N 1
ATOM 1335 C CA . ASN A 1 202 ? 50.302 9.526 -25.345 1.00 91.96 202 ASN A CA 1
ATOM 1336 C C . ASN A 1 202 ? 49.504 9.529 -24.050 1.00 82.34 202 ASN A C 1
ATOM 1337 O O . ASN A 1 202 ? 49.088 10.606 -23.658 1.00 82.47 202 ASN A O 1
ATOM 1342 N N . ILE A 1 203 ? 49.280 8.400 -23.422 1.00 82.34 203 ILE A N 1
ATOM 1343 C CA . ILE A 1 203 ? 48.456 8.425 -22.182 1.00 85.04 203 ILE A CA 1
ATOM 1344 C C . ILE A 1 203 ? 49.348 8.772 -20.989 1.00 85.02 203 ILE A C 1
ATOM 1345 O O . ILE A 1 203 ? 50.316 8.044 -20.736 1.00 67.28 203 ILE A O 1
ATOM 1350 N N . SER A 1 204 ? 49.013 9.855 -20.309 1.00 81.65 204 SER A N 1
ATOM 1351 C CA . SER A 1 204 ? 49.803 10.363 -19.161 1.00 89.87 204 SER A CA 1
ATOM 1352 C C . SER A 1 204 ? 49.408 9.635 -17.880 1.00 92.75 204 SER A C 1
ATOM 1353 O O . SER A 1 204 ? 50.294 9.396 -17.052 1.00 94.25 204 SER A O 1
ATOM 1356 N N . GLU A 1 205 ? 48.140 9.335 -17.703 1.00 84.98 205 GLU A N 1
ATOM 1357 C CA . GLU A 1 205 ? 47.721 8.611 -16.482 1.00 82.99 205 GLU A CA 1
ATOM 1358 C C . GLU A 1 205 ? 48.169 7.159 -16.625 1.00 75.19 205 GLU A C 1
ATOM 1359 O O . GLU A 1 205 ? 47.563 6.455 -17.417 1.00 77.52 205 GLU A O 1
ATOM 1365 N N . LYS A 1 206 ? 49.164 6.728 -15.872 1.00 62.68 206 LYS A N 1
ATOM 1366 C CA . LYS A 1 206 ? 49.711 5.350 -15.968 1.00 69.31 206 LYS A CA 1
ATOM 1367 C C . LYS A 1 206 ? 48.613 4.288 -15.839 1.00 76.18 206 LYS A C 1
ATOM 1368 O O . LYS A 1 206 ? 48.675 3.317 -16.592 1.00 75.47 206 LYS A O 1
ATOM 1374 N N . TRP A 1 207 ? 47.660 4.455 -14.942 1.00 65.42 207 TRP A N 1
ATOM 1375 C CA . TRP A 1 207 ? 46.589 3.449 -14.740 1.00 63.18 207 TRP A CA 1
ATOM 1376 C C . TRP A 1 207 ? 45.704 3.354 -15.978 1.00 65.86 207 TRP A C 1
ATOM 1377 O O . TRP A 1 207 ? 45.103 2.307 -16.171 1.00 67.56 207 TRP A O 1
ATOM 1388 N N . LEU A 1 208 ? 45.603 4.386 -16.779 1.00 64.33 208 LEU A N 1
ATOM 1389 C CA . LEU A 1 208 ? 44.716 4.273 -17.953 1.00 71.02 208 LEU A CA 1
ATOM 1390 C C . LEU A 1 208 ? 45.513 3.591 -19.054 1.00 71.99 208 LEU A C 1
ATOM 1391 O O . LEU A 1 208 ? 44.926 2.884 -19.854 1.00 66.86 208 LEU A O 1
ATOM 1396 N N . ALA A 1 209 ? 46.808 3.775 -19.062 1.00 73.76 209 ALA A N 1
ATOM 1397 C CA . ALA A 1 209 ? 47.601 3.096 -20.100 1.00 80.01 209 ALA A CA 1
ATOM 1398 C C . ALA A 1 209 ? 47.511 1.597 -19.836 1.00 68.93 209 ALA A C 1
ATOM 1399 O O . ALA A 1 209 ? 47.294 0.859 -20.783 1.00 68.97 209 ALA A O 1
ATOM 1401 N N . LYS A 1 210 ? 47.647 1.193 -18.591 1.00 57.45 210 LYS A N 1
ATOM 1402 C CA . LYS A 1 210 ? 47.583 -0.238 -18.219 1.00 63.60 210 LYS A CA 1
ATOM 1403 C C . LYS A 1 210 ? 46.241 -0.817 -18.655 1.00 62.59 210 LYS A C 1
ATOM 1404 O O . LYS A 1 210 ? 46.232 -1.879 -19.257 1.00 59.04 210 LYS A O 1
ATOM 1410 N N . ARG A 1 211 ? 45.211 -0.148 -18.489 1.00 61.44 211 ARG A N 1
ATOM 1411 C CA . ARG A 1 211 ? 43.850 -0.631 -18.795 1.00 57.59 211 ARG A CA 1
ATOM 1412 C C . ARG A 1 211 ? 43.683 -0.738 -20.303 1.00 56.34 211 ARG A C 1
ATOM 1413 O O . ARG A 1 211 ? 42.969 -1.623 -20.733 1.00 65.82 211 ARG A O 1
ATOM 1421 N N . VAL A 1 212 ? 44.254 0.242 -20.982 1.00 61.71 212 VAL A N 1
ATOM 1422 C CA . VAL A 1 212 ? 44.133 0.264 -22.464 1.00 60.83 212 VAL A CA 1
ATOM 1423 C C . VAL A 1 212 ? 44.967 -0.872 -23.043 1.00 53.68 212 VAL A C 1
ATOM 1424 O O . VAL A 1 212 ? 44.488 -1.533 -23.944 1.00 56.13 212 VAL A O 1
ATOM 1428 N N . LYS A 1 213 ? 46.146 -1.107 -22.529 1.00 54.12 213 LYS A N 1
ATOM 1429 C CA 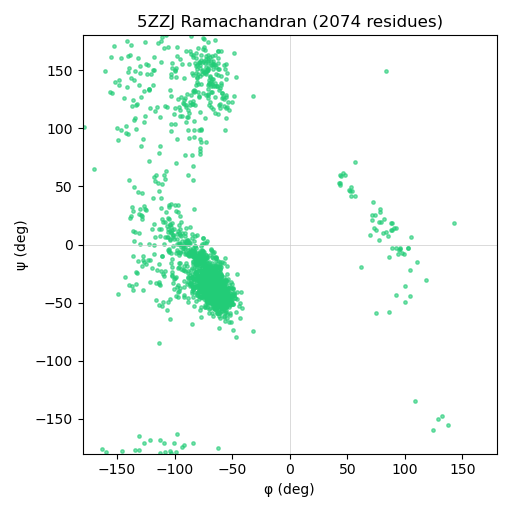. LYS A 1 213 ? 46.963 -2.215 -23.065 1.00 55.77 213 LYS A CA 1
ATOM 1430 C C . LYS A 1 213 ? 46.229 -3.525 -22.792 1.00 50.16 213 LYS A C 1
ATOM 1431 O O . LYS A 1 213 ? 46.151 -4.338 -23.691 1.00 59.14 213 LYS A O 1
ATOM 1437 N N . HIS A 1 214 ? 45.699 -3.699 -21.608 1.00 48.33 214 HIS A N 1
ATOM 1438 C CA . HIS A 1 214 ? 44.988 -4.943 -21.233 1.00 49.95 214 HIS A CA 1
ATOM 1439 C C . HIS A 1 214 ? 43.782 -5.154 -22.145 1.00 56.28 214 HIS A C 1
ATOM 1440 O O . HIS A 1 214 ? 43.583 -6.275 -22.587 1.00 62.50 214 HIS A O 1
ATOM 1447 N N . ALA A 1 215 ? 43.030 -4.113 -22.419 1.00 50.35 215 ALA A N 1
ATOM 1448 C CA . ALA A 1 215 ? 41.812 -4.185 -23.250 1.00 51.71 215 ALA A CA 1
ATOM 1449 C C . ALA A 1 215 ? 42.150 -4.485 -24.706 1.00 55.31 215 ALA A C 1
ATOM 1450 O O . ALA A 1 215 ? 41.355 -5.146 -25.356 1.00 51.52 215 ALA A O 1
ATOM 1452 N N . LEU A 1 216 ? 43.237 -3.962 -25.222 1.00 59.05 216 LEU A N 1
ATOM 1453 C CA . LEU A 1 216 ? 43.568 -4.209 -26.643 1.00 57.42 216 LEU A CA 1
ATOM 1454 C C . LEU A 1 216 ? 43.970 -5.671 -26.796 1.00 53.76 216 LEU A C 1
ATOM 1455 O O . LEU A 1 216 ? 43.634 -6.260 -27.816 1.00 55.72 216 LEU A O 1
ATOM 1460 N N . ALA A 1 217 ? 44.641 -6.220 -25.808 1.00 47.35 217 ALA A N 1
ATOM 1461 C CA . ALA A 1 217 ? 45.032 -7.640 -25.836 1.00 44.18 217 ALA A CA 1
ATOM 1462 C C . ALA A 1 217 ? 43.766 -8.490 -25.896 1.00 47.55 217 ALA A C 1
ATOM 1463 O O . ALA A 1 217 ? 43.687 -9.357 -26.749 1.00 51.73 217 ALA A O 1
ATOM 1465 N N . LEU A 1 218 ? 42.836 -8.263 -24.998 1.00 49.40 218 LEU A N 1
ATOM 1466 C CA . LEU A 1 218 ? 41.552 -9.003 -24.978 1.00 49.49 218 LEU A CA 1
ATOM 1467 C C . LEU A 1 218 ? 40.485 -8.067 -24.428 1.00 49.57 218 LEU A C 1
ATOM 1468 O O . LEU A 1 218 ? 40.795 -7.350 -23.508 1.00 58.87 218 LEU A O 1
ATOM 1473 N N . PRO A 1 219 ? 39.310 -8.035 -25.016 1.00 43.51 219 PRO A N 1
ATOM 1474 C CA . PRO A 1 219 ? 38.307 -7.174 -24.433 1.00 41.49 219 PRO A CA 1
ATOM 1475 C C . PRO A 1 219 ? 37.769 -7.840 -23.165 1.00 45.77 219 PRO A C 1
ATOM 1476 O O . PRO A 1 219 ? 37.853 -9.013 -23.050 1.00 46.09 219 PRO A O 1
ATOM 1480 N N . LEU A 1 220 ? 37.216 -7.055 -22.265 1.00 50.46 220 LEU A N 1
ATOM 1481 C CA . LEU A 1 220 ? 36.716 -7.537 -20.955 1.00 49.99 220 LEU A CA 1
ATOM 1482 C C . LEU A 1 220 ? 35.607 -8.562 -21.143 1.00 42.03 220 LEU A C 1
ATOM 1483 O O . LEU A 1 220 ? 35.467 -9.403 -20.287 1.00 45.33 220 LEU A O 1
ATOM 1488 N N . HIS A 1 221 ? 34.882 -8.513 -22.229 1.00 41.15 221 HIS A N 1
ATOM 1489 C CA . HIS A 1 221 ? 33.781 -9.476 -22.458 1.00 42.69 221 HIS A CA 1
ATOM 1490 C C . HIS A 1 221 ? 34.361 -10.857 -22.757 1.00 48.57 221 HIS A C 1
ATOM 1491 O O . HIS A 1 221 ? 33.635 -11.818 -22.610 1.00 50.03 221 HIS A O 1
ATOM 1498 N N . TRP A 1 222 ? 35.623 -10.945 -23.132 1.00 47.76 222 TRP A N 1
ATOM 1499 C CA . TRP A 1 222 ? 36.253 -12.239 -23.489 1.00 45.38 222 TRP A CA 1
ATOM 1500 C C . TRP A 1 222 ? 37.200 -12.713 -22.390 1.00 47.87 222 TRP A C 1
ATOM 1501 O O . TRP A 1 222 ? 37.868 -13.696 -22.613 1.00 50.65 222 TRP A O 1
ATOM 1512 N N . ARG A 1 223 ? 37.279 -12.064 -21.259 1.00 45.30 223 ARG A N 1
ATOM 1513 C CA . ARG A 1 223 ? 38.243 -12.526 -20.238 1.00 41.16 223 ARG A CA 1
ATOM 1514 C C . ARG A 1 223 ? 37.500 -13.342 -19.191 1.00 42.91 223 ARG A C 1
ATOM 1515 O O . ARG A 1 223 ? 36.334 -13.062 -18.983 1.00 53.25 223 ARG A O 1
ATOM 1523 N N . VAL A 1 224 ? 38.125 -14.317 -18.571 1.00 44.57 224 VAL A N 1
ATOM 1524 C CA . VAL A 1 224 ? 37.373 -15.060 -17.527 1.00 48.42 224 VAL A CA 1
ATOM 1525 C C . VAL A 1 224 ? 37.381 -14.197 -16.272 1.00 46.00 224 VAL A C 1
ATOM 1526 O O . VAL A 1 224 ? 38.443 -13.767 -15.868 1.00 44.46 224 VAL A O 1
ATOM 1530 N N . PRO A 1 225 ? 36.223 -13.933 -15.716 1.00 42.72 225 PRO A N 1
ATOM 1531 C CA . PRO A 1 225 ? 35.974 -13.099 -14.551 1.00 37.36 225 PRO A CA 1
ATOM 1532 C C . PRO A 1 225 ? 36.887 -13.405 -13.363 1.00 38.18 225 PRO A C 1
ATOM 1533 O O . PRO A 1 225 ? 37.324 -12.501 -12.754 1.00 37.59 225 PRO A O 1
ATOM 1537 N N . ARG A 1 226 ? 37.142 -14.656 -13.084 1.00 40.89 226 ARG A N 1
ATOM 1538 C CA . ARG A 1 226 ? 37.963 -15.044 -11.917 1.00 46.64 226 ARG A CA 1
ATOM 1539 C C . ARG A 1 226 ? 39.421 -14.658 -12.138 1.00 44.58 226 ARG A C 1
ATOM 1540 O O . ARG A 1 226 ? 40.079 -14.331 -11.171 1.00 40.79 226 ARG A O 1
ATOM 1548 N N . ILE A 1 227 ? 39.892 -14.725 -13.359 1.00 46.15 227 ILE A N 1
ATOM 1549 C CA . ILE A 1 227 ? 41.299 -14.389 -13.699 1.00 41.71 227 ILE A CA 1
ATOM 1550 C C . ILE A 1 227 ? 41.425 -12.873 -13.759 1.00 41.87 227 ILE A C 1
ATOM 1551 O O . ILE A 1 227 ? 42.426 -12.354 -13.312 1.00 44.74 227 ILE A O 1
ATOM 1556 N N . GLU A 1 228 ? 40.429 -12.211 -14.305 1.00 44.46 228 GLU A N 1
ATOM 1557 C CA . GLU A 1 228 ? 40.419 -10.736 -14.416 1.00 45.54 228 GLU A CA 1
ATOM 1558 C C . GLU A 1 228 ? 40.288 -10.131 -13.022 1.00 45.04 228 GLU A C 1
ATOM 1559 O O . GLU A 1 228 ? 40.798 -9.045 -12.820 1.00 49.57 228 GLU A O 1
ATOM 1565 N N . ALA A 1 229 ? 39.636 -10.817 -12.113 1.00 42.24 229 ALA A N 1
ATOM 1566 C CA . ALA A 1 229 ? 39.452 -10.336 -10.732 1.00 45.79 229 ALA A CA 1
ATOM 1567 C C . ALA A 1 229 ? 40.812 -10.137 -10.077 1.00 50.20 229 ALA A C 1
ATOM 1568 O O . ALA A 1 229 ? 41.027 -9.097 -9.473 1.00 54.13 229 ALA A O 1
ATOM 1570 N N . ARG A 1 230 ? 41.680 -11.111 -10.201 1.00 48.88 230 ARG A N 1
ATOM 1571 C CA . ARG A 1 230 ? 43.028 -11.041 -9.602 1.00 48.45 230 ARG A CA 1
ATOM 1572 C C . ARG A 1 230 ? 43.841 -9.974 -10.322 1.00 46.42 230 ARG A C 1
ATOM 1573 O O . ARG A 1 230 ? 44.619 -9.317 -9.667 1.00 49.70 230 ARG A O 1
ATOM 1581 N N . TRP A 1 231 ? 43.692 -9.835 -11.617 1.00 50.79 231 TRP A N 1
ATOM 1582 C CA . TRP A 1 231 ? 44.452 -8.792 -12.339 1.00 49.37 231 TRP A CA 1
ATOM 1583 C C . TRP A 1 231 ? 43.943 -7.428 -11.889 1.00 55.84 231 TRP A C 1
ATOM 1584 O O . TRP A 1 231 ? 44.756 -6.556 -11.628 1.00 53.76 231 TRP A O 1
ATOM 1595 N N . PHE A 1 232 ? 42.638 -7.280 -11.818 1.00 51.00 232 PHE A N 1
ATOM 1596 C CA . PHE A 1 232 ? 42.010 -5.987 -11.467 1.00 49.38 232 PHE A CA 1
ATOM 1597 C C . PHE A 1 232 ? 42.249 -5.653 -10.000 1.00 45.81 232 PHE A C 1
ATOM 1598 O O . PHE A 1 232 ? 42.267 -4.486 -9.666 1.00 47.88 232 PHE A O 1
ATOM 1606 N N . ILE A 1 233 ? 42.410 -6.620 -9.145 1.00 41.99 233 ILE A N 1
ATOM 1607 C CA . ILE A 1 233 ? 42.655 -6.235 -7.733 1.00 48.38 233 ILE A CA 1
ATOM 1608 C C . ILE A 1 233 ? 43.987 -5.501 -7.670 1.00 47.47 233 ILE A C 1
ATOM 1609 O O . ILE A 1 233 ? 44.075 -4.507 -6.973 1.00 55.84 233 ILE A O 1
ATOM 1614 N N . GLU A 1 234 ? 44.960 -5.954 -8.415 1.00 52.17 234 GLU A N 1
ATOM 1615 C CA . GLU A 1 234 ? 46.298 -5.324 -8.417 1.00 56.37 234 GLU A CA 1
ATOM 1616 C C . GLU A 1 234 ? 46.258 -4.003 -9.183 1.00 52.96 234 GLU A C 1
ATOM 1617 O O . GLU A 1 234 ? 47.031 -3.124 -8.841 1.00 60.54 234 GLU A O 1
ATOM 1623 N N . ALA A 1 235 ? 45.379 -3.858 -10.149 1.00 54.30 235 ALA A N 1
ATOM 1624 C CA . ALA A 1 235 ? 45.299 -2.624 -10.956 1.00 52.10 235 ALA A CA 1
ATOM 1625 C C . ALA A 1 235 ? 44.471 -1.557 -10.243 1.00 55.25 235 ALA A C 1
ATOM 1626 O O . ALA A 1 235 ? 44.785 -0.392 -10.393 1.00 51.23 235 ALA A O 1
ATOM 1628 N N . TYR A 1 236 ? 43.423 -1.961 -9.555 1.00 57.70 236 TYR A N 1
ATOM 1629 C CA . TYR A 1 236 ? 42.499 -1.027 -8.869 1.00 55.62 236 TYR A CA 1
ATOM 1630 C C . TYR A 1 236 ? 43.224 -0.290 -7.753 1.00 54.43 236 TYR A C 1
ATOM 1631 O O . TYR A 1 236 ? 42.937 0.873 -7.533 1.00 58.20 236 TYR A O 1
ATOM 1640 N N . GLU A 1 237 ? 44.126 -0.962 -7.077 1.00 54.41 237 GLU A N 1
ATOM 1641 C CA . GLU A 1 237 ? 44.870 -0.373 -5.942 1.00 54.16 237 GLU A CA 1
ATOM 1642 C C . GLU A 1 237 ? 45.664 0.836 -6.417 1.00 53.14 237 GLU A C 1
ATOM 1643 O O . GLU A 1 237 ? 46.070 1.613 -5.567 1.00 58.00 237 GLU A O 1
ATOM 1649 N N . GLN A 1 238 ? 45.896 0.980 -7.702 1.00 51.82 238 GLN A N 1
ATOM 1650 C CA . GLN A 1 238 ? 46.699 2.127 -8.185 1.00 51.72 238 GLN A CA 1
ATOM 1651 C C . GLN A 1 238 ? 45.820 3.048 -9.014 1.00 52.71 238 GLN A C 1
ATOM 1652 O O . GLN A 1 238 ? 46.368 3.895 -9.681 1.00 57.70 238 GLN A O 1
ATOM 1658 N N . GLU A 1 239 ? 44.519 2.905 -8.976 1.00 61.09 239 GLU A N 1
ATOM 1659 C CA . GLU A 1 239 ? 43.686 3.788 -9.822 1.00 63.13 239 GLU A CA 1
ATOM 1660 C C . GLU A 1 239 ? 43.317 5.057 -9.060 1.00 71.69 239 GLU A C 1
ATOM 1661 O O . GLU A 1 239 ? 43.517 5.104 -7.847 1.00 63.43 239 GLU A O 1
ATOM 1667 N N . ALA A 1 240 ? 42.814 6.019 -9.806 1.00 81.39 240 ALA A N 1
ATOM 1668 C CA . ALA A 1 240 ? 42.455 7.385 -9.369 1.00 86.63 240 ALA A CA 1
ATOM 1669 C C . ALA A 1 240 ? 41.654 7.419 -8.067 1.00 91.16 240 ALA A C 1
ATOM 1670 O O . ALA A 1 240 ? 42.217 7.776 -7.026 1.00 93.11 240 ALA A O 1
ATOM 1672 N N . ASN A 1 241 ? 40.375 7.153 -8.124 1.00 84.99 241 ASN A N 1
ATOM 1673 C CA . ASN A 1 241 ? 39.581 7.250 -6.879 1.00 83.08 241 ASN A CA 1
ATOM 1674 C C . ASN A 1 241 ? 39.206 5.841 -6.449 1.00 71.37 241 ASN A C 1
ATOM 1675 O O . ASN A 1 241 ? 38.028 5.528 -6.388 1.00 69.26 241 ASN A O 1
ATOM 1680 N N . MET A 1 242 ? 40.220 5.051 -6.217 1.00 66.23 242 MET A N 1
ATOM 1681 C CA . MET A 1 242 ? 40.067 3.647 -5.798 1.00 60.36 242 MET A CA 1
ATOM 1682 C C . MET A 1 242 ? 39.470 3.658 -4.397 1.00 64.83 242 MET A C 1
ATOM 1683 O O . MET A 1 242 ? 39.928 4.462 -3.603 1.00 72.75 242 MET A O 1
ATOM 1688 N N . ASN A 1 243 ? 38.439 2.880 -4.155 1.00 59.50 243 ASN A N 1
ATOM 1689 C CA . ASN A 1 243 ? 37.826 2.843 -2.814 1.00 50.90 243 ASN A CA 1
ATOM 1690 C C . ASN A 1 243 ? 38.565 1.784 -2.018 1.00 51.35 243 ASN A C 1
ATOM 1691 O O . ASN A 1 243 ? 38.495 0.647 -2.407 1.00 54.41 243 ASN A O 1
ATOM 1696 N N . PRO A 1 244 ? 39.254 2.158 -0.955 1.00 58.59 244 PRO A N 1
ATOM 1697 C CA . PRO A 1 244 ? 40.030 1.217 -0.162 1.00 55.78 244 PRO A CA 1
ATOM 1698 C C . PRO A 1 244 ? 39.143 0.164 0.499 1.00 52.10 244 PRO A C 1
ATOM 1699 O O . PRO A 1 244 ? 39.637 -0.863 0.812 1.00 57.86 244 PRO A O 1
ATOM 1703 N N . THR A 1 245 ? 37.879 0.444 0.698 1.00 52.82 245 THR A N 1
ATOM 1704 C CA . THR A 1 245 ? 37.001 -0.568 1.330 1.00 56.63 245 THR A CA 1
ATOM 1705 C C . THR A 1 245 ? 36.739 -1.678 0.315 1.00 53.05 245 THR A C 1
ATOM 1706 O O . THR A 1 245 ? 36.837 -2.837 0.680 1.00 48.32 245 THR A O 1
ATOM 1710 N N . LEU A 1 246 ? 36.435 -1.317 -0.911 1.00 49.37 246 LEU A N 1
ATOM 1711 C CA . LEU A 1 246 ? 36.173 -2.306 -1.977 1.00 48.28 246 LEU A CA 1
ATOM 1712 C C . LEU A 1 246 ? 37.456 -3.078 -2.253 1.00 46.59 246 LEU A C 1
ATOM 1713 O O . LEU A 1 246 ? 37.375 -4.252 -2.561 1.00 43.82 246 LEU A O 1
ATOM 1718 N N . LEU A 1 247 ? 38.587 -2.434 -2.136 1.00 45.89 247 LEU A N 1
ATOM 1719 C CA . LEU A 1 247 ? 39.875 -3.093 -2.425 1.00 48.05 247 LEU A CA 1
ATOM 1720 C C . LEU A 1 247 ? 40.198 -4.113 -1.338 1.00 52.38 247 LEU A C 1
ATOM 1721 O O . LEU A 1 247 ? 40.693 -5.163 -1.684 1.00 59.17 247 LEU A O 1
ATOM 1726 N N . LYS A 1 248 ? 39.941 -3.819 -0.084 1.00 55.80 248 LYS A N 1
ATOM 1727 C CA . LYS A 1 248 ? 40.255 -4.776 1.002 1.00 53.10 248 LYS A CA 1
ATOM 1728 C C . LYS A 1 248 ? 39.255 -5.927 0.959 1.00 54.14 248 LYS A C 1
ATOM 1729 O O . LYS A 1 248 ? 39.634 -7.045 1.265 1.00 54.15 248 LYS A O 1
ATOM 1735 N N . LEU A 1 249 ? 38.021 -5.656 0.617 1.00 51.56 249 LEU A N 1
ATOM 1736 C CA . LEU A 1 249 ? 37.014 -6.735 0.549 1.00 52.67 249 LEU A CA 1
ATOM 1737 C C . LEU A 1 249 ? 37.362 -7.648 -0.620 1.00 50.39 249 LEU A C 1
ATOM 1738 O O . LEU A 1 249 ? 37.083 -8.822 -0.526 1.00 50.09 249 LEU A O 1
ATOM 1743 N N . ALA A 1 250 ? 37.961 -7.129 -1.664 1.00 46.33 250 ALA A N 1
ATOM 1744 C CA . ALA A 1 250 ? 38.283 -7.963 -2.838 1.00 47.72 250 ALA A CA 1
ATOM 1745 C C . ALA A 1 250 ? 39.413 -8.934 -2.504 1.00 48.81 250 ALA A C 1
ATOM 1746 O O . ALA A 1 250 ? 39.298 -10.095 -2.863 1.00 45.55 250 ALA A O 1
ATOM 1748 N N . LYS A 1 251 ? 40.457 -8.471 -1.853 1.00 46.91 251 LYS A N 1
ATOM 1749 C CA . LYS A 1 251 ? 41.586 -9.348 -1.482 1.00 41.40 251 LYS A CA 1
ATOM 1750 C C . LYS A 1 251 ? 41.084 -10.379 -0.484 1.00 46.24 251 LYS A C 1
ATOM 1751 O O . LYS A 1 251 ? 41.393 -11.540 -0.643 1.00 48.22 251 LYS A O 1
ATOM 1757 N N . LEU A 1 252 ? 40.341 -9.930 0.498 1.00 50.05 252 LEU A N 1
ATOM 1758 C CA . LEU A 1 252 ? 39.770 -10.788 1.560 1.00 52.49 252 LEU A CA 1
ATOM 1759 C C . LEU A 1 252 ? 38.913 -11.877 0.928 1.00 49.27 252 LEU A C 1
ATOM 1760 O O . LEU A 1 252 ? 39.167 -13.033 1.216 1.00 50.00 252 LEU A O 1
ATOM 1765 N N . ASP A 1 253 ? 37.925 -11.514 0.134 1.00 47.40 253 ASP A N 1
ATOM 1766 C CA . ASP A 1 253 ? 37.074 -12.495 -0.485 1.00 47.21 253 ASP A CA 1
ATOM 1767 C C . ASP A 1 253 ? 37.819 -13.342 -1.479 1.00 50.07 253 ASP A C 1
ATOM 1768 O O . ASP A 1 253 ? 37.539 -14.498 -1.632 1.00 45.93 253 ASP A O 1
ATOM 1773 N N . PHE A 1 254 ? 38.778 -12.769 -2.163 1.00 42.13 254 PHE A N 1
ATOM 1774 C CA . PHE A 1 254 ? 39.514 -13.574 -3.159 1.00 44.58 254 PHE A CA 1
ATOM 1775 C C . PHE A 1 254 ? 40.247 -14.701 -2.447 1.00 49.87 254 PHE A C 1
ATOM 1776 O O . PHE A 1 254 ? 40.133 -15.840 -2.861 1.00 46.88 254 PHE A O 1
ATOM 1784 N N . ASN A 1 255 ? 41.002 -14.367 -1.424 1.00 53.73 255 ASN A N 1
ATOM 1785 C CA . ASN A 1 255 ? 41.747 -15.390 -0.657 1.00 49.17 255 ASN A CA 1
ATOM 1786 C C . ASN A 1 255 ? 40.754 -16.369 -0.048 1.00 46.85 255 ASN A C 1
ATOM 1787 O O . ASN A 1 255 ? 41.035 -17.546 -0.050 1.00 55.82 255 ASN A O 1
ATOM 1792 N N . MET A 1 256 ? 39.662 -15.888 0.483 1.00 43.69 256 MET A N 1
ATOM 1793 C CA . MET A 1 256 ? 38.677 -16.805 1.090 1.00 50.97 256 MET A CA 1
ATOM 1794 C C . MET A 1 256 ? 38.223 -17.805 0.031 1.00 50.95 256 MET A C 1
ATOM 1795 O O . MET A 1 256 ? 38.222 -18.987 0.315 1.00 44.58 256 MET A O 1
ATOM 1800 N N . VAL A 1 257 ? 37.847 -17.340 -1.138 1.00 51.85 257 VAL A N 1
ATOM 1801 C CA . VAL A 1 257 ? 37.367 -18.260 -2.202 1.00 50.29 257 VAL A CA 1
ATOM 1802 C C . VAL A 1 257 ? 38.547 -19.069 -2.728 1.00 51.53 257 VAL A C 1
ATOM 1803 O O . VAL A 1 257 ? 38.347 -20.215 -3.070 1.00 61.88 257 VAL A O 1
ATOM 1807 N N . GLN A 1 258 ? 39.725 -18.499 -2.769 1.00 49.55 258 GLN A N 1
ATOM 1808 C CA . GLN A 1 258 ? 40.908 -19.220 -3.288 1.00 48.60 258 GLN A CA 1
ATOM 1809 C C . GLN A 1 258 ? 41.264 -20.361 -2.343 1.00 53.06 258 GLN A C 1
ATOM 1810 O O . GLN A 1 258 ? 41.859 -21.321 -2.797 1.00 58.43 258 GLN A O 1
ATOM 1816 N N . SER A 1 259 ? 40.922 -20.266 -1.082 1.00 52.19 259 SER A N 1
ATOM 1817 C CA . SER A 1 259 ? 41.271 -21.358 -0.146 1.00 54.07 259 SER A CA 1
ATOM 1818 C C . SER A 1 259 ? 40.398 -22.572 -0.433 1.00 47.61 259 SER A C 1
ATOM 1819 O O . SER A 1 259 ? 40.813 -23.677 -0.129 1.00 49.51 259 SER A O 1
ATOM 1822 N N . ILE A 1 260 ? 39.237 -22.354 -0.993 1.00 49.08 260 ILE A N 1
ATOM 1823 C CA . ILE A 1 260 ? 38.299 -23.471 -1.276 1.00 53.47 260 ILE A CA 1
ATOM 1824 C C . ILE A 1 260 ? 38.764 -24.200 -2.531 1.00 53.02 260 ILE A C 1
ATOM 1825 O O . ILE A 1 260 ? 38.538 -25.391 -2.616 1.00 59.73 260 ILE A O 1
ATOM 1830 N N . HIS A 1 261 ? 39.395 -23.497 -3.444 1.00 56.35 261 HIS A N 1
ATOM 1831 C CA . HIS A 1 261 ? 39.904 -24.088 -4.702 1.00 54.53 261 HIS A CA 1
ATOM 1832 C C . HIS A 1 261 ? 41.112 -24.960 -4.385 1.00 52.20 261 HIS A C 1
ATOM 1833 O O . HIS A 1 261 ? 41.155 -26.085 -4.853 1.00 47.30 261 HIS A O 1
ATOM 1840 N N . GLN A 1 262 ? 42.040 -24.433 -3.616 1.00 54.75 262 GLN A N 1
ATOM 1841 C CA . GLN A 1 262 ? 43.267 -25.165 -3.226 1.00 50.46 262 GLN A CA 1
ATOM 1842 C C . GLN A 1 262 ? 42.900 -26.535 -2.665 1.00 53.29 262 GLN A C 1
ATOM 1843 O O . GLN A 1 262 ? 43.554 -27.503 -3.028 1.00 55.57 262 GLN A O 1
ATOM 1849 N N . LYS A 1 263 ? 41.919 -26.606 -1.799 1.00 52.74 263 LYS A N 1
ATOM 1850 C CA . LYS A 1 263 ? 41.530 -27.901 -1.199 1.00 56.85 263 LYS A CA 1
ATOM 1851 C C . LYS A 1 263 ? 41.043 -28.842 -2.295 1.00 53.14 263 LYS A C 1
ATOM 1852 O O . LYS A 1 263 ? 41.466 -29.985 -2.296 1.00 55.05 263 LYS A O 1
ATOM 1858 N N . GLU A 1 264 ? 40.177 -28.383 -3.171 1.00 51.44 264 GLU A N 1
ATOM 1859 C CA . GLU A 1 264 ? 39.664 -29.228 -4.270 1.00 49.09 264 GLU A CA 1
ATOM 1860 C C . GLU A 1 264 ? 40.821 -29.578 -5.199 1.00 52.92 264 GLU A C 1
ATOM 1861 O O . GLU A 1 264 ? 40.843 -30.696 -5.685 1.00 56.71 264 GLU A O 1
ATOM 1867 N N . ILE A 1 265 ? 41.722 -28.651 -5.437 1.00 46.62 265 ILE A N 1
ATOM 1868 C CA . ILE A 1 265 ? 42.885 -28.911 -6.327 1.00 47.47 265 ILE A CA 1
ATOM 1869 C C . ILE A 1 265 ? 43.708 -30.043 -5.724 1.00 51.71 265 ILE A C 1
ATOM 1870 O O . ILE A 1 265 ? 44.094 -30.928 -6.453 1.00 48.75 265 ILE A O 1
ATOM 1875 N N . GLY A 1 266 ? 44.007 -29.974 -4.450 1.00 63.17 266 GLY A N 1
ATOM 1876 C CA . GLY A 1 266 ? 44.791 -31.032 -3.795 1.00 58.84 266 GLY A CA 1
ATOM 1877 C C . GLY A 1 266 ? 44.033 -32.336 -3.803 1.00 53.45 266 GLY A C 1
ATOM 1878 O O . GLY A 1 266 ? 44.661 -33.363 -3.946 1.00 54.32 266 GLY A O 1
ATOM 1879 N N . GLU A 1 267 ? 42.731 -32.299 -3.650 1.00 59.39 267 GLU A N 1
ATOM 1880 C CA . GLU A 1 267 ? 41.936 -33.548 -3.669 1.00 61.24 267 GLU A CA 1
ATOM 1881 C C . GLU A 1 267 ? 41.856 -34.072 -5.098 1.00 61.87 267 GLU A C 1
ATOM 1882 O O . GLU A 1 267 ? 41.647 -35.266 -5.255 1.00 62.22 267 GLU A O 1
ATOM 1888 N N . LEU A 1 268 ? 41.992 -33.210 -6.087 1.00 57.98 268 LEU A N 1
ATOM 1889 C CA . LEU A 1 268 ? 41.949 -33.646 -7.502 1.00 55.24 268 LEU A CA 1
ATOM 1890 C C . LEU A 1 268 ? 43.274 -34.317 -7.835 1.00 49.83 268 LEU A C 1
ATOM 1891 O O . LEU A 1 268 ? 43.250 -35.361 -8.442 1.00 48.69 268 LEU A O 1
ATOM 1896 N N . ALA A 1 269 ? 44.369 -33.723 -7.431 1.00 45.18 269 ALA A N 1
ATOM 1897 C CA . ALA A 1 269 ? 45.713 -34.271 -7.690 1.00 48.63 269 ALA A CA 1
ATOM 1898 C C . ALA A 1 269 ? 45.864 -35.631 -7.015 1.00 53.33 269 ALA A C 1
ATOM 1899 O O . ALA A 1 269 ? 46.535 -36.484 -7.565 1.00 55.10 269 ALA A O 1
ATOM 1901 N N . ARG A 1 270 ? 45.258 -35.827 -5.872 1.00 62.35 270 ARG A N 1
ATOM 1902 C CA . ARG A 1 270 ? 45.367 -37.125 -5.172 1.00 64.98 270 ARG A CA 1
ATOM 1903 C C . ARG A 1 270 ? 44.559 -38.168 -5.941 1.00 57.87 270 ARG A C 1
ATOM 1904 O O . ARG A 1 270 ? 45.010 -39.296 -6.031 1.00 60.00 270 ARG A O 1
ATOM 1912 N N . TRP A 1 271 ? 43.423 -37.812 -6.480 1.00 54.29 271 TRP A N 1
ATOM 1913 C CA . TRP A 1 271 ? 42.610 -38.787 -7.242 1.00 53.91 271 TRP A CA 1
ATOM 1914 C C . TRP A 1 271 ? 43.316 -39.133 -8.550 1.00 55.30 271 TRP A C 1
ATOM 1915 O O . TRP A 1 271 ? 43.308 -40.292 -8.934 1.00 59.70 271 TRP A O 1
ATOM 1926 N N . TRP A 1 272 ? 43.889 -38.148 -9.198 1.00 58.09 272 TRP A N 1
ATOM 1927 C CA . TRP A 1 272 ? 44.574 -38.326 -10.497 1.00 55.51 272 TRP A CA 1
ATOM 1928 C C . TRP A 1 272 ? 45.717 -39.327 -10.361 1.00 60.47 272 TRP A C 1
ATOM 1929 O O . TRP A 1 272 ? 45.771 -40.256 -11.156 1.00 60.60 272 TRP A O 1
ATOM 1940 N N . VAL A 1 273 ? 46.572 -39.125 -9.381 1.00 56.52 273 VAL A N 1
ATOM 1941 C CA . VAL A 1 273 ? 47.790 -39.948 -9.150 1.00 53.31 273 VAL A CA 1
ATOM 1942 C C . VAL A 1 273 ? 47.418 -41.310 -8.573 1.00 56.11 273 VAL A C 1
ATOM 1943 O O . VAL A 1 273 ? 48.079 -42.278 -8.917 1.00 60.10 273 VAL A O 1
ATOM 1947 N N . THR A 1 274 ? 46.425 -41.367 -7.721 1.00 59.71 274 THR A N 1
ATOM 1948 C CA . THR A 1 274 ? 46.021 -42.630 -7.067 1.00 59.88 274 THR A CA 1
ATOM 1949 C C . THR A 1 274 ? 45.398 -43.571 -8.090 1.00 59.98 274 THR A C 1
ATOM 1950 O O . THR A 1 274 ? 45.640 -44.768 -7.990 1.00 66.20 274 THR A O 1
ATOM 1954 N N . THR A 1 275 ? 44.645 -43.058 -9.041 1.00 57.15 275 THR A N 1
ATOM 1955 C CA . THR A 1 275 ? 43.967 -43.930 -10.029 1.00 53.80 275 THR A CA 1
ATOM 1956 C C . THR A 1 275 ? 44.926 -44.278 -11.162 1.00 50.17 275 THR A C 1
ATOM 1957 O O . THR A 1 275 ? 44.560 -45.098 -11.985 1.00 50.33 275 THR A O 1
ATOM 1961 N N . GLY A 1 276 ? 46.117 -43.740 -11.152 1.00 44.90 276 GLY A N 1
ATOM 1962 C CA . GLY A 1 276 ? 47.093 -44.081 -12.193 1.00 50.59 276 GLY A CA 1
ATOM 1963 C C . GLY A 1 276 ? 46.757 -43.462 -13.528 1.00 58.01 276 GLY A C 1
ATOM 1964 O O . GLY A 1 276 ? 47.298 -43.916 -14.523 1.00 61.01 276 GLY A O 1
ATOM 1965 N N . LEU A 1 277 ? 45.851 -42.501 -13.531 1.00 55.62 277 LEU A N 1
ATOM 1966 C CA . LEU A 1 277 ? 45.478 -41.745 -14.752 1.00 53.83 277 LEU A CA 1
ATOM 1967 C C . LEU A 1 277 ? 46.665 -40.886 -15.184 1.00 56.24 277 LEU A C 1
ATOM 1968 O O . LEU A 1 277 ? 46.694 -40.413 -16.306 1.00 56.21 277 LEU A O 1
ATOM 1973 N N . ASP A 1 278 ? 47.567 -40.748 -14.257 1.00 62.10 278 ASP A N 1
ATOM 1974 C CA . ASP A 1 278 ? 48.787 -40.047 -14.355 1.00 59.18 278 ASP A CA 1
ATOM 1975 C C . ASP A 1 278 ? 49.616 -40.670 -15.445 1.00 60.37 278 ASP A C 1
ATOM 1976 O O . ASP A 1 278 ? 50.328 -40.009 -16.158 1.00 55.50 278 ASP A O 1
ATOM 1981 N N . LYS A 1 279 ? 49.496 -41.971 -15.578 1.00 62.63 279 LYS A N 1
ATOM 1982 C CA . LYS A 1 279 ? 50.330 -42.726 -16.541 1.00 71.27 279 LYS A CA 1
ATOM 1983 C C . LYS A 1 279 ? 49.587 -42.977 -17.852 1.00 70.53 279 LYS A C 1
ATOM 1984 O O . LYS A 1 279 ? 50.222 -43.481 -18.773 1.00 68.30 279 LYS A O 1
ATOM 1990 N N . LEU A 1 280 ? 48.318 -42.644 -17.944 1.00 60.10 280 LEU A N 1
ATOM 1991 C CA . LEU A 1 280 ? 47.579 -42.833 -19.212 1.00 53.45 280 LEU A CA 1
ATOM 1992 C C . LEU A 1 280 ? 47.685 -41.548 -20.026 1.00 51.55 280 LEU A C 1
ATOM 1993 O O . LEU A 1 280 ? 47.520 -41.615 -21.226 1.00 50.31 280 LEU A O 1
ATOM 1998 N N . ALA A 1 281 ? 47.951 -40.434 -19.375 1.00 56.38 281 ALA A N 1
ATOM 1999 C CA . ALA A 1 281 ? 48.110 -39.127 -20.045 1.00 55.05 281 ALA A CA 1
ATOM 2000 C C . ALA A 1 281 ? 49.386 -39.190 -20.868 1.00 55.44 281 ALA A C 1
ATOM 2001 O O . ALA A 1 281 ? 50.400 -39.573 -20.307 1.00 56.10 281 ALA A O 1
ATOM 2003 N N . PHE A 1 282 ? 49.341 -38.790 -22.118 1.00 54.06 282 PHE A N 1
ATOM 2004 C CA . PHE A 1 282 ? 50.522 -38.951 -22.995 1.00 52.12 282 PHE A CA 1
ATOM 2005 C C . PHE A 1 282 ? 51.411 -37.715 -23.025 1.00 47.67 282 PHE A C 1
ATOM 2006 O O . PHE A 1 282 ? 51.009 -36.728 -23.601 1.00 59.20 282 PHE A O 1
ATOM 2014 N N . ALA A 1 283 ? 52.596 -37.813 -22.456 1.00 47.96 283 ALA A N 1
ATOM 2015 C CA . ALA A 1 283 ? 53.601 -36.727 -22.437 1.00 52.87 283 ALA A CA 1
ATOM 2016 C C . ALA A 1 283 ? 52.994 -35.419 -21.940 1.00 53.08 283 ALA A C 1
ATOM 2017 O O . ALA A 1 283 ? 53.285 -34.390 -22.531 1.00 66.99 283 ALA A O 1
ATOM 2019 N N . ARG A 1 284 ? 52.249 -35.456 -20.859 1.00 58.69 284 ARG A N 1
ATOM 2020 C CA . ARG A 1 284 ? 51.583 -34.244 -20.339 1.00 55.32 284 ARG A CA 1
ATOM 2021 C C . ARG A 1 284 ? 51.655 -34.224 -18.822 1.00 51.18 284 ARG A C 1
ATOM 2022 O O . ARG A 1 284 ? 51.634 -35.284 -18.218 1.00 56.79 284 ARG A O 1
ATOM 2030 N N . ASN A 1 285 ? 51.716 -33.048 -18.268 1.00 48.43 285 ASN A N 1
ATOM 2031 C CA . ASN A 1 285 ? 51.603 -32.846 -16.809 1.00 49.84 285 ASN A CA 1
ATOM 2032 C C . ASN A 1 285 ? 50.747 -31.598 -16.695 1.00 49.74 285 ASN A C 1
ATOM 2033 O O . ASN A 1 285 ? 51.194 -30.633 -16.121 1.00 51.78 285 ASN A O 1
ATOM 2038 N N . ASN A 1 286 ? 49.582 -31.622 -17.290 1.00 41.38 286 ASN A N 1
ATOM 2039 C CA . ASN A 1 286 ? 48.755 -30.398 -17.274 1.00 46.70 286 ASN A CA 1
ATOM 2040 C C . ASN A 1 286 ? 47.439 -30.654 -16.552 1.00 45.86 286 ASN A C 1
ATOM 2041 O O . ASN A 1 286 ? 46.413 -30.448 -17.164 1.00 52.71 286 ASN A O 1
ATOM 2046 N N . LEU A 1 287 ? 47.473 -31.075 -15.309 1.00 48.63 287 LEU A N 1
ATOM 2047 C CA . LEU A 1 287 ? 46.229 -31.356 -14.557 1.00 48.58 287 LEU A CA 1
ATOM 2048 C C . LEU A 1 287 ? 45.637 -30.054 -14.030 1.00 43.85 287 LEU A C 1
ATOM 2049 O O . LEU A 1 287 ? 44.442 -29.878 -14.131 1.00 40.51 287 LEU A O 1
ATOM 2054 N N . LEU A 1 288 ? 46.461 -29.184 -13.505 1.00 40.59 288 LEU A N 1
ATOM 2055 C CA . LEU A 1 288 ? 45.961 -27.918 -12.938 1.00 44.05 288 LEU A CA 1
ATOM 2056 C C . LEU A 1 288 ? 45.287 -27.105 -14.031 1.00 41.27 288 LEU A C 1
ATOM 2057 O O . LEU A 1 288 ? 44.371 -26.367 -13.711 1.00 45.68 288 LEU A O 1
ATOM 2062 N N . GLN A 1 289 ? 45.731 -27.222 -15.261 1.00 43.77 289 GLN A N 1
ATOM 2063 C CA . GLN A 1 289 ? 45.113 -26.450 -16.367 1.00 43.18 289 GLN A CA 1
ATOM 2064 C C . GLN A 1 289 ? 43.648 -26.853 -16.451 1.00 44.22 289 GLN A C 1
ATOM 2065 O O . GLN A 1 289 ? 42.810 -25.991 -16.652 1.00 43.58 289 GLN A O 1
ATOM 2071 N N . SER A 1 290 ? 43.386 -28.130 -16.300 1.00 39.79 290 SER A N 1
ATOM 2072 C CA . SER A 1 290 ? 42.014 -28.678 -16.316 1.00 43.09 290 SER A CA 1
ATOM 2073 C C . SER A 1 290 ? 41.201 -28.069 -15.173 1.00 43.45 290 SER A C 1
ATOM 2074 O O . SER A 1 290 ? 40.035 -27.820 -15.380 1.00 47.26 290 SER A O 1
ATOM 2077 N N . TYR A 1 291 ? 41.780 -27.884 -14.004 1.00 41.22 291 TYR A N 1
ATOM 2078 C CA . TYR A 1 291 ? 41.032 -27.291 -12.874 1.00 38.59 291 TYR A CA 1
ATOM 2079 C C . TYR A 1 291 ? 40.835 -25.805 -13.128 1.00 41.70 291 TYR A C 1
ATOM 2080 O O . TYR A 1 291 ? 39.799 -25.278 -12.776 1.00 40.46 291 TYR A O 1
ATOM 2089 N N . MET A 1 292 ? 41.801 -25.160 -13.740 1.00 44.15 292 MET A N 1
ATOM 2090 C CA . MET A 1 292 ? 41.677 -23.718 -14.047 1.00 47.10 292 MET A CA 1
ATOM 2091 C C . MET A 1 292 ? 40.488 -23.518 -14.982 1.00 44.14 292 MET A C 1
ATOM 2092 O O . MET A 1 292 ? 39.748 -22.571 -14.792 1.00 46.20 292 MET A O 1
ATOM 2097 N N . TRP A 1 293 ? 40.307 -24.389 -15.937 1.00 43.81 293 TRP A N 1
ATOM 2098 C CA . TRP A 1 293 ? 39.185 -24.239 -16.886 1.00 46.68 293 TRP A CA 1
ATOM 2099 C C . TRP A 1 293 ? 37.871 -24.451 -16.145 1.00 44.36 293 TRP A C 1
ATOM 2100 O O . TRP A 1 293 ? 36.940 -23.694 -16.364 1.00 46.00 293 TRP A O 1
ATOM 2111 N N . SER A 1 294 ? 37.821 -25.460 -15.314 1.00 43.38 294 SER A N 1
ATOM 2112 C CA . SER A 1 294 ? 36.594 -25.781 -14.552 1.00 44.91 294 SER A CA 1
ATOM 2113 C C . SER A 1 294 ? 36.263 -24.602 -13.645 1.00 43.31 294 SER A C 1
ATOM 2114 O O . SER A 1 294 ? 35.125 -24.188 -13.596 1.00 32.34 294 SER A O 1
ATOM 2117 N N . CYS A 1 295 ? 37.271 -24.067 -13.006 1.00 42.74 295 CYS A N 1
ATOM 2118 C CA . CYS A 1 295 ? 37.132 -22.924 -12.084 1.00 43.31 295 CYS A CA 1
ATOM 2119 C C . CYS A 1 295 ? 36.745 -21.677 -12.871 1.00 43.62 295 CYS A C 1
ATOM 2120 O O . CYS A 1 295 ? 36.079 -20.815 -12.322 1.00 37.61 295 CYS A O 1
ATOM 2123 N N . ALA A 1 296 ? 37.150 -21.594 -14.113 1.00 46.60 296 ALA A N 1
ATOM 2124 C CA . ALA A 1 296 ? 36.788 -20.427 -14.939 1.00 47.51 296 ALA A CA 1
ATOM 2125 C C . ALA A 1 296 ? 35.296 -20.478 -15.236 1.00 38.71 296 ALA A C 1
ATOM 2126 O O . ALA A 1 296 ? 34.689 -19.435 -15.319 1.00 35.55 296 ALA A O 1
ATOM 2128 N N . ILE A 1 297 ? 34.753 -21.657 -15.388 1.00 36.96 297 ILE A N 1
ATOM 2129 C CA . ILE A 1 297 ? 33.306 -21.812 -15.690 1.00 44.31 297 ILE A CA 1
ATOM 2130 C C . ILE A 1 297 ? 32.499 -21.525 -14.421 1.00 42.78 297 ILE A C 1
ATOM 2131 O O . ILE A 1 297 ? 31.526 -20.799 -14.519 1.00 53.80 297 ILE A O 1
ATOM 2136 N N . ALA A 1 298 ? 32.909 -22.033 -13.283 1.00 39.95 298 ALA A N 1
ATOM 2137 C CA . ALA A 1 298 ? 32.192 -21.816 -12.012 1.00 39.11 298 ALA A CA 1
ATOM 2138 C C . ALA A 1 298 ? 33.196 -21.655 -10.866 1.00 40.78 298 ALA A C 1
ATOM 2139 O O . ALA A 1 298 ? 33.682 -22.660 -10.370 1.00 38.91 298 ALA A O 1
ATOM 2141 N N . SER A 1 299 ? 33.445 -20.440 -10.418 1.00 43.62 299 SER A N 1
ATOM 2142 C CA . SER A 1 299 ? 34.444 -20.196 -9.347 1.00 43.13 299 SER A CA 1
ATOM 2143 C C . SER A 1 299 ? 33.786 -20.026 -7.980 1.00 41.83 299 SER A C 1
ATOM 2144 O O . SER A 1 299 ? 34.461 -20.290 -7.015 1.00 48.48 299 SER A O 1
ATOM 2147 N N . ASP A 1 300 ? 32.571 -19.540 -7.901 1.00 45.42 300 ASP A N 1
ATOM 2148 C CA . ASP A 1 300 ? 31.967 -19.361 -6.620 1.00 49.40 300 ASP A CA 1
ATOM 2149 C C . ASP A 1 300 ? 32.015 -20.674 -5.929 1.00 53.42 300 ASP A C 1
ATOM 2150 O O . ASP A 1 300 ? 31.873 -21.690 -6.539 1.00 46.32 300 ASP A O 1
ATOM 2155 N N . PRO A 1 301 ? 32.256 -20.645 -4.628 1.00 56.50 301 PRO A N 1
ATOM 2156 C CA . PRO A 1 301 ? 32.391 -21.802 -3.759 1.00 51.38 301 PRO A CA 1
ATOM 2157 C C . PRO A 1 301 ? 31.116 -22.640 -3.707 1.00 53.80 301 PRO A C 1
ATOM 2158 O O . PRO A 1 301 ? 31.213 -23.784 -3.414 1.00 58.69 301 PRO A O 1
ATOM 2162 N N . LYS A 1 302 ? 29.981 -22.045 -3.995 1.00 52.70 302 LYS A N 1
ATOM 2163 C CA . LYS A 1 302 ? 28.683 -22.754 -3.938 1.00 55.09 302 LYS A CA 1
ATOM 2164 C C . LYS A 1 302 ? 28.534 -23.688 -5.136 1.00 56.78 302 LYS A C 1
ATOM 2165 O O . LYS A 1 302 ? 27.666 -24.542 -5.087 1.00 53.26 302 LYS A O 1
ATOM 2171 N N . PHE A 1 303 ? 29.362 -23.552 -6.147 1.00 49.11 303 PHE A N 1
ATOM 2172 C CA . PHE A 1 303 ? 29.287 -24.411 -7.349 1.00 46.03 303 PHE A CA 1
ATOM 2173 C C . PHE A 1 303 ? 30.295 -25.543 -7.222 1.00 46.83 303 PHE A C 1
ATOM 2174 O O . PHE A 1 303 ? 30.852 -25.927 -8.223 1.00 48.01 303 PHE A O 1
ATOM 2182 N N . LYS A 1 304 ? 30.522 -26.030 -6.031 1.00 46.93 304 LYS A N 1
ATOM 2183 C CA . LYS A 1 304 ? 31.488 -27.124 -5.800 1.00 49.10 304 LYS A CA 1
ATOM 2184 C C . LYS A 1 304 ? 31.198 -28.297 -6.735 1.00 48.17 304 LYS A C 1
ATOM 2185 O O . LYS A 1 304 ? 32.110 -28.738 -7.416 1.00 51.35 304 LYS A O 1
ATOM 2191 N N . LEU A 1 305 ? 29.972 -28.762 -6.770 1.00 46.30 305 LEU A N 1
ATOM 2192 C CA . LEU A 1 305 ? 29.582 -29.933 -7.591 1.00 49.74 305 LEU A CA 1
ATOM 2193 C C . LEU A 1 305 ? 29.847 -29.679 -9.074 1.00 48.99 305 LEU A C 1
ATOM 2194 O O . LEU A 1 305 ? 30.418 -30.542 -9.709 1.00 48.69 305 LEU A O 1
ATOM 2199 N N . ALA A 1 306 ? 29.428 -28.567 -9.613 1.00 46.02 306 ALA A N 1
ATOM 2200 C CA . ALA A 1 306 ? 29.660 -28.328 -11.048 1.00 51.01 306 ALA A CA 1
ATOM 2201 C C . ALA A 1 306 ? 31.155 -28.255 -11.322 1.00 47.74 306 ALA A C 1
ATOM 2202 O O . ALA A 1 306 ? 31.602 -28.842 -12.288 1.00 51.21 306 ALA A O 1
ATOM 2204 N N . ARG A 1 307 ? 31.930 -27.574 -10.517 1.00 44.95 307 ARG A N 1
ATOM 2205 C CA . ARG A 1 307 ? 33.379 -27.362 -10.699 1.00 39.43 307 ARG A CA 1
ATOM 2206 C C . ARG A 1 307 ? 34.132 -28.682 -10.562 1.00 42.69 307 ARG A C 1
ATOM 2207 O O . ARG A 1 307 ? 34.923 -28.964 -11.427 1.00 44.68 307 ARG A O 1
ATOM 2215 N N . GLU A 1 308 ? 33.847 -29.445 -9.498 1.00 48.79 308 GLU A N 1
ATOM 2216 C CA . GLU A 1 308 ? 34.584 -30.718 -9.323 1.00 52.63 308 GLU A CA 1
ATOM 2217 C C . GLU A 1 308 ? 34.106 -31.716 -10.367 1.00 53.74 308 GLU A C 1
ATOM 2218 O O . GLU A 1 308 ? 34.903 -32.504 -10.853 1.00 50.72 308 GLU A O 1
ATOM 2224 N N . THR A 1 309 ? 32.843 -31.675 -10.668 1.00 49.47 309 THR A N 1
ATOM 2225 C CA . THR A 1 309 ? 32.256 -32.606 -11.647 1.00 49.20 309 THR A CA 1
ATOM 2226 C C . THR A 1 309 ? 32.858 -32.317 -13.018 1.00 53.38 309 THR A C 1
ATOM 2227 O O . THR A 1 309 ? 33.220 -33.249 -13.712 1.00 50.15 309 THR A O 1
ATOM 2231 N N . ILE A 1 310 ? 33.006 -31.067 -13.358 1.00 52.28 310 ILE A N 1
ATOM 2232 C CA . ILE A 1 310 ? 33.550 -30.699 -14.689 1.00 46.94 310 ILE A CA 1
ATOM 2233 C C . ILE A 1 310 ? 35.044 -31.002 -14.752 1.00 45.70 310 ILE A C 1
ATOM 2234 O O . ILE A 1 310 ? 35.468 -31.453 -15.793 1.00 43.12 310 ILE A O 1
ATOM 2239 N N . VAL A 1 311 ? 35.807 -30.803 -13.700 1.00 46.78 311 VAL A N 1
ATOM 2240 C CA . VAL A 1 311 ? 37.260 -31.111 -13.785 1.00 45.67 311 VAL A CA 1
ATOM 2241 C C . VAL A 1 311 ? 37.440 -32.625 -13.814 1.00 41.78 311 VAL A C 1
ATOM 2242 O O . VAL A 1 311 ? 38.333 -33.076 -14.478 1.00 52.07 311 VAL A O 1
ATOM 2246 N N . GLU A 1 312 ? 36.613 -33.378 -13.153 1.00 48.08 312 GLU A N 1
ATOM 2247 C CA . GLU A 1 312 ? 36.794 -34.841 -13.187 1.00 44.79 312 GLU A CA 1
ATOM 2248 C C . GLU A 1 312 ? 36.449 -35.366 -14.578 1.00 45.70 312 GLU A C 1
ATOM 2249 O O . GLU A 1 312 ? 37.188 -36.196 -15.071 1.00 48.39 312 GLU A O 1
ATOM 2255 N N . ILE A 1 313 ? 35.368 -34.926 -15.172 1.00 43.68 313 ILE A N 1
ATOM 2256 C CA . ILE A 1 313 ? 34.995 -35.435 -16.518 1.00 44.36 313 ILE A CA 1
ATOM 2257 C C . ILE A 1 313 ? 35.977 -34.889 -17.553 1.00 45.86 313 ILE A C 1
ATOM 2258 O O . ILE A 1 313 ? 36.348 -35.645 -18.427 1.00 45.67 313 ILE A O 1
ATOM 2263 N N . GLY A 1 314 ? 36.368 -33.636 -17.457 1.00 46.96 314 GLY A N 1
ATOM 2264 C CA . GLY A 1 314 ? 37.296 -33.029 -18.425 1.00 44.93 314 GLY A CA 1
ATOM 2265 C C . GLY A 1 314 ? 38.666 -33.658 -18.365 1.00 50.85 314 GLY A C 1
ATOM 2266 O O . GLY A 1 314 ? 39.252 -33.871 -19.414 1.00 54.32 314 GLY A O 1
ATOM 2267 N N . SER A 1 315 ? 39.172 -33.884 -17.175 1.00 50.75 315 SER A N 1
ATOM 2268 C CA . SER A 1 315 ? 40.487 -34.530 -16.971 1.00 51.36 315 SER A CA 1
ATOM 2269 C C . SER A 1 315 ? 40.486 -35.893 -17.653 1.00 53.54 315 SER A C 1
ATOM 2270 O O . SER A 1 315 ? 41.424 -36.199 -18.376 1.00 55.47 315 SER A O 1
ATOM 2273 N N . VAL A 1 316 ? 39.459 -36.666 -17.393 1.00 49.06 316 VAL A N 1
ATOM 2274 C CA . VAL A 1 316 ? 39.293 -38.027 -17.966 1.00 46.99 316 VAL A CA 1
ATOM 2275 C C . VAL A 1 316 ? 39.118 -37.896 -19.473 1.00 45.03 316 VAL A C 1
ATOM 2276 O O . VAL A 1 316 ? 39.510 -38.801 -20.162 1.00 47.04 316 VAL A O 1
ATOM 2280 N N . LEU A 1 317 ? 38.538 -36.810 -19.942 1.00 46.40 317 LEU A N 1
ATOM 2281 C CA . LEU A 1 317 ? 38.289 -36.613 -21.391 1.00 48.43 317 LEU A CA 1
ATOM 2282 C C . LEU A 1 317 ? 39.603 -36.326 -22.105 1.00 52.89 317 LEU A C 1
ATOM 2283 O O . LEU A 1 317 ? 39.707 -36.660 -23.274 1.00 54.08 317 LEU A O 1
ATOM 2288 N N . THR A 1 318 ? 40.560 -35.733 -21.426 1.00 48.96 318 THR A N 1
ATOM 2289 C CA . THR A 1 318 ? 41.872 -35.468 -22.058 1.00 52.32 318 THR A CA 1
ATOM 2290 C C . THR A 1 318 ? 42.566 -36.802 -22.298 1.00 51.48 318 THR A C 1
ATOM 2291 O O . THR A 1 318 ? 43.439 -36.867 -23.146 1.00 49.29 318 THR A O 1
ATOM 2295 N N . VAL A 1 319 ? 42.176 -37.801 -21.549 1.00 52.24 319 VAL A N 1
ATOM 2296 C CA . VAL A 1 319 ? 42.806 -39.138 -21.677 1.00 47.92 319 VAL A CA 1
ATOM 2297 C C . VAL A 1 319 ? 42.058 -39.930 -22.739 1.00 43.64 319 VAL A C 1
ATOM 2298 O O . VAL A 1 319 ? 42.665 -40.787 -23.341 1.00 43.91 319 VAL A O 1
ATOM 2302 N N . VAL A 1 320 ? 40.793 -39.683 -22.954 1.00 45.64 320 VAL A N 1
ATOM 2303 C CA . VAL A 1 320 ? 40.172 -40.433 -24.076 1.00 48.74 320 VAL A CA 1
ATOM 2304 C C . VAL A 1 320 ? 40.597 -39.723 -25.360 1.00 48.07 320 VAL A C 1
ATOM 2305 O O . VAL A 1 320 ? 40.692 -40.376 -26.375 1.00 47.01 320 VAL A O 1
ATOM 2309 N N . ASP A 1 321 ? 40.898 -38.440 -25.270 1.00 57.18 321 ASP A N 1
ATOM 2310 C CA . ASP A 1 321 ? 41.380 -37.674 -26.394 1.00 50.54 321 ASP A CA 1
ATOM 2311 C C . ASP A 1 321 ? 42.698 -38.283 -26.776 1.00 53.25 321 ASP A C 1
ATOM 2312 O O . ASP A 1 321 ? 42.932 -38.611 -27.900 1.00 49.38 321 ASP A O 1
ATOM 2317 N N . ASP A 1 322 ? 43.565 -38.461 -25.802 1.00 58.61 322 ASP A N 1
ATOM 2318 C CA . ASP A 1 322 ? 44.863 -39.045 -26.019 1.00 52.23 322 ASP A CA 1
ATOM 2319 C C . ASP A 1 322 ? 44.706 -40.429 -26.574 1.00 52.89 322 ASP A C 1
ATOM 2320 O O . ASP A 1 322 ? 45.552 -40.930 -27.257 1.00 68.19 322 ASP A O 1
ATOM 2325 N N . GLY A 1 323 ? 43.611 -41.064 -26.253 1.00 51.79 323 GLY A N 1
ATOM 2326 C CA . GLY A 1 323 ? 43.383 -42.433 -26.732 1.00 54.11 323 GLY A CA 1
ATOM 2327 C C . GLY A 1 323 ? 42.970 -42.464 -28.183 1.00 53.92 323 GLY A C 1
ATOM 2328 O O . GLY A 1 323 ? 43.358 -43.388 -28.855 1.00 52.49 323 GLY A O 1
ATOM 2329 N N . TYR A 1 324 ? 42.184 -41.526 -28.656 1.00 49.80 324 TYR A N 1
ATOM 2330 C CA . TYR A 1 324 ? 41.787 -41.571 -30.081 1.00 50.88 324 TYR A CA 1
ATOM 2331 C C . TYR A 1 324 ? 42.897 -40.952 -30.919 1.00 50.46 324 TYR A C 1
ATOM 2332 O O . TYR A 1 324 ? 42.976 -41.222 -32.105 1.00 60.56 324 TYR A O 1
ATOM 2341 N N . ASP A 1 325 ? 43.738 -40.169 -30.297 1.00 50.98 325 ASP A N 1
ATOM 2342 C CA . ASP A 1 325 ? 44.766 -39.492 -31.012 1.00 54.87 325 ASP A CA 1
ATOM 2343 C C . ASP A 1 325 ? 46.117 -40.146 -30.994 1.00 55.61 325 ASP A C 1
ATOM 2344 O O . ASP A 1 325 ? 46.915 -39.890 -31.854 1.00 52.25 325 ASP A O 1
ATOM 2349 N N . VAL A 1 326 ? 46.389 -41.011 -30.047 1.00 59.31 326 VAL A N 1
ATOM 2350 C CA . VAL A 1 326 ? 47.775 -41.546 -29.995 1.00 56.08 326 VAL A CA 1
ATOM 2351 C C . VAL A 1 326 ? 47.782 -43.048 -29.743 1.00 54.35 326 VAL A C 1
ATOM 2352 O O . VAL A 1 326 ? 48.606 -43.720 -30.334 1.00 63.49 326 VAL A O 1
ATOM 2356 N N . TYR A 1 327 ? 46.880 -43.568 -28.958 1.00 54.02 327 TYR A N 1
ATOM 2357 C CA . TYR A 1 327 ? 46.997 -44.989 -28.563 1.00 56.38 327 TYR A CA 1
ATOM 2358 C C . TYR A 1 327 ? 46.205 -45.958 -29.434 1.00 57.08 327 TYR A C 1
ATOM 2359 O O . TYR A 1 327 ? 46.580 -47.116 -29.416 1.00 72.86 327 TYR A O 1
ATOM 2368 N N . GLY A 1 328 ? 45.191 -45.576 -30.158 1.00 56.14 328 GLY A N 1
ATOM 2369 C CA . GLY A 1 328 ? 44.455 -46.639 -30.853 1.00 63.05 328 GLY A CA 1
ATOM 2370 C C . GLY A 1 328 ? 44.475 -46.545 -32.360 1.00 66.40 328 GLY A C 1
ATOM 2371 O O . GLY A 1 328 ? 44.811 -45.486 -32.897 1.00 65.92 328 GLY A O 1
ATOM 2372 N N . SER A 1 329 ? 44.171 -47.660 -32.984 1.00 62.35 329 SER A N 1
ATOM 2373 C CA . SER A 1 329 ? 44.058 -47.772 -34.453 1.00 60.81 329 SER A CA 1
ATOM 2374 C C . SER A 1 329 ? 42.589 -47.593 -34.823 1.00 59.50 329 SER A C 1
ATOM 2375 O O . SER A 1 329 ? 41.743 -47.782 -33.960 1.00 60.35 329 SER A O 1
ATOM 2378 N N . ILE A 1 330 ? 42.324 -47.255 -36.057 1.00 55.31 330 ILE A N 1
ATOM 2379 C CA . ILE A 1 330 ? 40.945 -46.977 -36.531 1.00 56.80 330 ILE A CA 1
ATOM 2380 C C . ILE A 1 330 ? 39.987 -48.093 -36.123 1.00 63.61 330 ILE A C 1
ATOM 2381 O O . ILE A 1 330 ? 38.870 -47.775 -35.730 1.00 73.98 330 ILE A O 1
ATOM 2386 N N . ASP A 1 331 ? 40.387 -49.337 -36.223 1.00 71.56 331 ASP A N 1
ATOM 2387 C CA . ASP A 1 331 ? 39.498 -50.422 -35.903 1.00 75.96 331 ASP A CA 1
ATOM 2388 C C . ASP A 1 331 ? 39.317 -50.570 -34.420 1.00 71.00 331 ASP A C 1
ATOM 2389 O O . ASP A 1 331 ? 38.276 -50.960 -33.957 1.00 62.27 331 ASP A O 1
ATOM 2394 N N . GLU A 1 332 ? 40.366 -50.271 -33.681 1.00 67.45 332 GLU A N 1
ATOM 2395 C CA . GLU A 1 332 ? 40.339 -50.371 -32.203 1.00 68.08 332 GLU A CA 1
ATOM 2396 C C . GLU A 1 332 ? 39.396 -49.301 -31.660 1.00 66.82 332 GLU A C 1
ATOM 2397 O O . GLU A 1 332 ? 38.638 -49.599 -30.752 1.00 71.77 332 GLU A O 1
ATOM 2403 N N . LEU A 1 333 ? 39.456 -48.101 -32.200 1.00 64.12 333 LEU A N 1
ATOM 2404 C CA . LEU A 1 333 ? 38.607 -46.981 -31.728 1.00 60.74 333 LEU A CA 1
ATOM 2405 C C . LEU A 1 333 ? 37.172 -47.183 -32.203 1.00 61.26 333 LEU A C 1
ATOM 2406 O O . LEU A 1 333 ? 36.308 -46.466 -31.722 1.00 59.19 333 LEU A O 1
ATOM 2411 N N . ASP A 1 334 ? 36.927 -48.076 -33.134 1.00 62.69 334 ASP A N 1
ATOM 2412 C CA . ASP A 1 334 ? 35.571 -48.284 -33.566 1.00 67.17 334 ASP A CA 1
ATOM 2413 C C . ASP A 1 334 ? 34.904 -49.130 -32.522 1.00 66.52 334 ASP A C 1
ATOM 2414 O O . ASP A 1 334 ? 33.743 -48.966 -32.240 1.00 67.54 334 ASP A O 1
ATOM 2419 N N . LEU A 1 335 ? 35.673 -50.041 -31.962 1.00 67.78 335 LEU A N 1
ATOM 2420 C CA . LEU A 1 335 ? 35.189 -50.925 -30.879 1.00 70.73 335 LEU A CA 1
ATOM 2421 C C . LEU A 1 335 ? 34.937 -50.042 -29.663 1.00 65.90 335 LEU A C 1
ATOM 2422 O O . LEU A 1 335 ? 33.915 -50.220 -29.010 1.00 60.87 335 LEU A O 1
ATOM 2427 N N . TYR A 1 336 ? 35.852 -49.139 -29.387 1.00 54.70 336 TYR A N 1
ATOM 2428 C CA . TYR A 1 336 ? 35.697 -48.201 -28.256 1.00 56.65 336 TYR A CA 1
ATOM 2429 C C . TYR A 1 336 ? 34.410 -47.412 -28.471 1.00 52.66 336 TYR A C 1
ATOM 2430 O O . TYR A 1 336 ? 33.573 -47.360 -27.592 1.00 58.03 336 TYR A O 1
ATOM 2439 N N . THR A 1 337 ? 34.270 -46.828 -29.631 1.00 55.13 337 THR A N 1
ATOM 2440 C CA . THR A 1 337 ? 33.086 -46.003 -29.950 1.00 58.08 337 THR A CA 1
ATOM 2441 C C . THR A 1 337 ? 31.809 -46.825 -29.807 1.00 59.77 337 THR A C 1
ATOM 2442 O O . THR A 1 337 ? 30.854 -46.296 -29.262 1.00 68.20 337 THR A O 1
ATOM 2446 N N . SER A 1 338 ? 31.761 -48.037 -30.316 1.00 58.69 338 SER A N 1
ATOM 2447 C CA . SER A 1 338 ? 30.502 -48.816 -30.222 1.00 61.30 338 SER A CA 1
ATOM 2448 C C . SER A 1 338 ? 30.308 -49.320 -28.792 1.00 57.85 338 SER A C 1
ATOM 2449 O O . SER A 1 338 ? 29.177 -49.542 -28.402 1.00 47.39 338 SER A O 1
ATOM 2452 N N . SER A 1 339 ? 31.381 -49.468 -28.049 1.00 55.14 339 SER A N 1
ATOM 2453 C CA . SER A 1 339 ? 31.286 -49.892 -26.635 1.00 55.85 339 SER A CA 1
ATOM 2454 C C . SER A 1 339 ? 30.726 -48.721 -25.841 1.00 59.48 339 SER A C 1
ATOM 2455 O O . SER A 1 339 ? 30.098 -48.944 -24.816 1.00 65.12 339 SER A O 1
ATOM 2458 N N . VAL A 1 340 ? 30.976 -47.521 -26.303 1.00 55.33 340 VAL A N 1
ATOM 2459 C CA . VAL A 1 340 ? 30.445 -46.318 -25.615 1.00 53.63 340 VAL A CA 1
ATOM 2460 C C . VAL A 1 340 ? 28.968 -46.197 -25.968 1.00 57.46 340 VAL A C 1
ATOM 2461 O O . VAL A 1 340 ? 28.226 -45.739 -25.126 1.00 61.60 340 VAL A O 1
ATOM 2465 N N . GLU A 1 341 ? 28.560 -46.562 -27.167 1.00 61.78 341 GLU A N 1
ATOM 2466 C CA . GLU A 1 341 ? 27.127 -46.440 -27.525 1.00 66.28 341 GLU A CA 1
ATOM 2467 C C . GLU A 1 341 ? 26.331 -47.461 -26.722 1.00 65.10 341 GLU A C 1
ATOM 2468 O O . GLU A 1 341 ? 25.170 -47.200 -26.422 1.00 65.09 341 GLU A O 1
ATOM 2474 N N . ARG A 1 342 ? 26.912 -48.604 -26.467 1.00 71.30 342 ARG A N 1
ATOM 2475 C CA . ARG A 1 342 ? 26.207 -49.634 -25.677 1.00 79.58 342 ARG A CA 1
ATOM 2476 C C . ARG A 1 342 ? 26.364 -49.286 -24.199 1.00 84.09 342 ARG A C 1
ATOM 2477 O O . ARG A 1 342 ? 25.589 -49.811 -23.394 1.00 81.32 342 ARG A O 1
ATOM 2485 N N . TRP A 1 343 ? 27.332 -48.443 -23.897 1.00 75.28 343 TRP A N 1
ATOM 2486 C CA . TRP A 1 343 ? 27.656 -48.065 -22.502 1.00 69.51 343 TRP A CA 1
ATOM 2487 C C . TRP A 1 343 ? 27.749 -49.343 -21.678 1.00 68.44 343 TRP A C 1
ATOM 2488 O O . TRP A 1 343 ? 27.001 -49.482 -20.730 1.00 76.88 343 TRP A O 1
ATOM 2499 N N . SER A 1 344 ? 28.642 -50.228 -22.044 1.00 69.23 344 SER A N 1
ATOM 2500 C CA . SER A 1 344 ? 28.795 -51.490 -21.293 1.00 66.66 344 SER A CA 1
ATOM 2501 C C . SER A 1 344 ? 30.272 -51.826 -21.176 1.00 63.63 344 SER A C 1
ATOM 2502 O O . SER A 1 344 ? 31.013 -51.474 -22.071 1.00 68.20 344 SER A O 1
ATOM 2505 N N . CYS A 1 345 ? 30.648 -52.521 -20.130 1.00 70.45 345 CYS A N 1
ATOM 2506 C CA . CYS A 1 345 ? 32.054 -52.944 -19.935 1.00 70.04 345 CYS A CA 1
ATOM 2507 C C . CYS A 1 345 ? 32.107 -54.459 -20.108 1.00 73.10 345 CYS A C 1
ATOM 2508 O O . CYS A 1 345 ? 33.002 -55.085 -19.563 1.00 67.42 345 CYS A O 1
ATOM 2511 N N . VAL A 1 346 ? 31.126 -54.994 -20.799 1.00 76.67 346 VAL A N 1
ATOM 2512 C CA . VAL A 1 346 ? 30.988 -56.459 -21.021 1.00 90.05 346 VAL A CA 1
ATOM 2513 C C . VAL A 1 346 ? 31.829 -56.884 -22.224 1.00 88.35 346 VAL A C 1
ATOM 2514 O O . VAL A 1 346 ? 32.818 -57.599 -22.028 1.00 85.23 346 VAL A O 1
ATOM 2518 N N . GLU A 1 347 ? 31.451 -56.474 -23.415 1.00 78.06 347 GLU A N 1
ATOM 2519 C CA . GLU A 1 347 ? 32.187 -56.887 -24.633 1.00 92.77 347 GLU A CA 1
ATOM 2520 C C . GLU A 1 347 ? 33.384 -55.966 -24.841 1.00 86.53 347 GLU A C 1
ATOM 2521 O O . GLU A 1 347 ? 33.472 -55.382 -25.918 1.00 86.50 347 GLU A O 1
ATOM 2527 N N . ILE A 1 348 ? 34.250 -55.841 -23.856 1.00 88.28 348 ILE A N 1
ATOM 2528 C CA . ILE A 1 348 ? 35.397 -54.896 -23.958 1.00 90.52 348 ILE A CA 1
ATOM 2529 C C . ILE A 1 348 ? 36.714 -55.662 -23.919 1.00 95.06 348 ILE A C 1
ATOM 2530 O O . ILE A 1 348 ? 37.746 -55.022 -23.726 1.00 88.57 348 ILE A O 1
ATOM 2535 N N . ASP A 1 349 ? 36.638 -56.979 -23.938 1.00 106.45 349 ASP A N 1
ATOM 2536 C CA . ASP A 1 349 ? 37.825 -57.812 -23.893 1.00 101.74 349 ASP A CA 1
ATOM 2537 C C . ASP A 1 349 ? 38.592 -57.684 -25.175 1.00 96.44 349 ASP A C 1
ATOM 2538 O O . ASP A 1 349 ? 39.789 -57.871 -25.216 1.00 79.41 349 ASP A O 1
ATOM 2543 N N . LYS A 1 350 ? 37.843 -57.334 -26.198 1.00 97.52 350 LYS A N 1
ATOM 2544 C CA . LYS A 1 350 ? 38.355 -57.174 -27.576 1.00 104.00 350 LYS A CA 1
ATOM 2545 C C . LYS A 1 350 ? 38.971 -55.787 -27.741 1.00 100.53 350 LYS A C 1
ATOM 2546 O O . LYS A 1 350 ? 38.930 -55.274 -28.856 1.00 102.71 350 LYS A O 1
ATOM 2552 N N . LEU A 1 351 ? 39.523 -55.212 -26.694 1.00 88.10 351 LEU A N 1
ATOM 2553 C CA . LEU A 1 351 ? 40.126 -53.865 -26.801 1.00 81.74 351 LEU A CA 1
ATOM 2554 C C . LEU A 1 351 ? 41.572 -53.971 -26.339 1.00 73.12 351 LEU A C 1
ATOM 2555 O O . LEU A 1 351 ? 41.813 -54.723 -25.409 1.00 81.75 351 LEU A O 1
ATOM 2560 N N . PRO A 1 352 ? 42.489 -53.199 -26.903 1.00 68.88 352 PRO A N 1
ATOM 2561 C CA . PRO A 1 352 ? 43.876 -53.267 -26.451 1.00 72.54 352 PRO A CA 1
ATOM 2562 C C . PRO A 1 352 ? 44.061 -52.764 -25.012 1.00 82.08 352 PRO A C 1
ATOM 2563 O O . PRO A 1 352 ? 43.291 -51.942 -24.574 1.00 85.11 352 PRO A O 1
ATOM 2567 N N . ASN A 1 353 ? 45.106 -53.240 -24.355 1.00 84.82 353 ASN A N 1
ATOM 2568 C CA . ASN A 1 353 ? 45.430 -52.922 -22.946 1.00 92.37 353 ASN A CA 1
ATOM 2569 C C . ASN A 1 353 ? 45.245 -51.439 -22.627 1.00 85.73 353 ASN A C 1
ATOM 2570 O O . ASN A 1 353 ? 44.350 -51.132 -21.849 1.00 82.18 353 ASN A O 1
ATOM 2572 N N . THR A 1 354 ? 45.985 -50.553 -23.247 1.00 75.82 354 THR A N 1
ATOM 2573 C CA . THR A 1 354 ? 45.845 -49.127 -22.878 1.00 79.34 354 THR A CA 1
ATOM 2574 C C . THR A 1 354 ? 44.423 -48.616 -23.148 1.00 75.41 354 THR A C 1
ATOM 2575 O O . THR A 1 354 ? 43.937 -47.868 -22.319 1.00 69.03 354 THR A O 1
ATOM 2579 N N . LEU A 1 355 ? 43.736 -49.033 -24.192 1.00 63.28 355 LEU A N 1
ATOM 2580 C CA . LEU A 1 355 ? 42.352 -48.543 -24.419 1.00 61.78 355 LEU A CA 1
ATOM 2581 C C . LEU A 1 355 ? 41.398 -49.213 -23.430 1.00 68.34 355 LEU A C 1
ATOM 2582 O O . LEU A 1 355 ? 40.327 -48.658 -23.209 1.00 62.32 355 LEU A O 1
ATOM 2587 N N . LYS A 1 356 ? 41.726 -50.388 -22.919 1.00 67.79 356 LYS A N 1
ATOM 2588 C CA . LYS A 1 356 ? 40.849 -51.073 -21.942 1.00 66.22 356 LYS A CA 1
ATOM 2589 C C . LYS A 1 356 ? 40.825 -50.241 -20.667 1.00 62.46 356 LYS A C 1
ATOM 2590 O O . LYS A 1 356 ? 39.752 -50.012 -20.136 1.00 55.86 356 LYS A O 1
ATOM 2596 N N . LEU A 1 357 ? 41.981 -49.809 -20.224 1.00 56.55 357 LEU A N 1
ATOM 2597 C CA . LEU A 1 357 ? 42.098 -49.002 -18.991 1.00 60.06 357 LEU A CA 1
ATOM 2598 C C . LEU A 1 357 ? 41.445 -47.641 -19.203 1.00 65.52 357 LEU A C 1
ATOM 2599 O O . LEU A 1 357 ? 40.702 -47.211 -18.336 1.00 60.97 357 LEU A O 1
ATOM 2604 N N . ILE A 1 358 ? 41.717 -46.990 -20.307 1.00 67.76 358 ILE A N 1
ATOM 2605 C CA . ILE A 1 358 ? 41.116 -45.656 -20.566 1.00 57.63 358 ILE A CA 1
ATOM 2606 C C . ILE A 1 358 ? 39.596 -45.789 -20.604 1.00 54.40 358 ILE A C 1
ATOM 2607 O O . ILE A 1 358 ? 38.931 -44.974 -19.990 1.00 50.96 358 ILE A O 1
ATOM 2612 N N . PHE A 1 359 ? 39.071 -46.776 -21.287 1.00 53.03 359 PHE A N 1
ATOM 2613 C CA . PHE A 1 359 ? 37.601 -46.919 -21.371 1.00 53.20 359 PHE A CA 1
ATOM 2614 C C . PHE A 1 359 ? 37.016 -47.117 -19.978 1.00 59.14 359 PHE A C 1
ATOM 2615 O O . PHE A 1 359 ? 36.010 -46.505 -19.643 1.00 65.06 359 PHE A O 1
ATOM 2623 N N . MET A 1 360 ? 37.636 -47.958 -19.193 1.00 62.85 360 MET A N 1
ATOM 2624 C CA . MET A 1 360 ? 37.128 -48.237 -17.835 1.00 58.39 360 MET A CA 1
ATOM 2625 C C . MET A 1 360 ? 37.299 -46.996 -16.962 1.00 59.74 360 MET A C 1
ATOM 2626 O O . MET A 1 360 ? 36.444 -46.773 -16.121 1.00 58.14 360 MET A O 1
ATOM 2631 N N . SER A 1 361 ? 38.339 -46.214 -17.156 1.00 51.97 361 SER A N 1
ATOM 2632 C CA . SER A 1 361 ? 38.511 -44.984 -16.349 1.00 50.33 361 SER A CA 1
ATOM 2633 C C . SER A 1 361 ? 37.359 -44.027 -16.648 1.00 54.42 361 SER A C 1
ATOM 2634 O O . SER A 1 361 ? 36.826 -43.436 -15.722 1.00 54.45 361 SER A O 1
ATOM 2637 N N . MET A 1 362 ? 36.989 -43.920 -17.906 1.00 59.21 362 MET A N 1
ATOM 2638 C CA . MET A 1 362 ? 35.922 -43.004 -18.364 1.00 55.42 362 MET A CA 1
ATOM 2639 C C . MET A 1 362 ? 34.564 -43.537 -17.926 1.00 53.15 362 MET A C 1
ATOM 2640 O O . MET A 1 362 ? 33.715 -42.749 -17.548 1.00 46.48 362 MET A O 1
ATOM 2645 N N . PHE A 1 363 ? 34.397 -44.828 -17.998 1.00 52.17 363 PHE A N 1
ATOM 2646 C CA . PHE A 1 363 ? 33.123 -45.486 -17.643 1.00 53.91 363 PHE A CA 1
ATOM 2647 C C . PHE A 1 363 ? 32.899 -45.383 -16.139 1.00 53.04 363 PHE A C 1
ATOM 2648 O O . PHE A 1 363 ? 31.832 -44.991 -15.719 1.00 45.11 363 PHE A O 1
ATOM 2656 N N . ASN A 1 364 ? 33.897 -45.740 -15.368 1.00 50.98 364 ASN A N 1
ATOM 2657 C CA . ASN A 1 364 ? 33.778 -45.733 -13.894 1.00 47.65 364 ASN A CA 1
ATOM 2658 C C . ASN A 1 364 ? 33.562 -44.312 -13.389 1.00 47.37 364 ASN A C 1
ATOM 2659 O O . ASN A 1 364 ? 32.578 -44.095 -12.709 1.00 52.40 364 ASN A O 1
ATOM 2664 N N . LYS A 1 365 ? 34.437 -43.389 -13.711 1.00 48.42 365 LYS A N 1
ATOM 2665 C CA . LYS A 1 365 ? 34.312 -42.003 -13.202 1.00 48.60 365 LYS A CA 1
ATOM 2666 C C . LYS A 1 365 ? 32.951 -41.421 -13.561 1.00 44.68 365 LYS A C 1
ATOM 2667 O O . LYS A 1 365 ? 32.426 -40.695 -12.755 1.00 45.46 365 LYS A O 1
ATOM 2673 N N . THR A 1 366 ? 32.422 -41.713 -14.718 1.00 45.61 366 THR A N 1
ATOM 2674 C CA . THR A 1 366 ? 31.109 -41.157 -15.108 1.00 47.93 366 THR A CA 1
ATOM 2675 C C . THR A 1 366 ? 30.014 -41.840 -14.302 1.00 52.41 366 THR A C 1
ATOM 2676 O O . THR A 1 366 ? 29.045 -41.176 -13.966 1.00 54.21 366 THR A O 1
ATOM 2680 N N . ASN A 1 367 ? 30.145 -43.122 -14.061 1.00 52.99 367 ASN A N 1
ATOM 2681 C CA . ASN A 1 367 ? 29.123 -43.854 -13.283 1.00 52.90 367 ASN A CA 1
ATOM 2682 C C . ASN A 1 367 ? 29.212 -43.367 -11.846 1.00 52.86 367 ASN A C 1
ATOM 2683 O O . ASN A 1 367 ? 28.186 -43.160 -11.231 1.00 45.47 367 ASN A O 1
ATOM 2688 N N . GLU A 1 368 ? 30.415 -43.164 -11.375 1.00 50.60 368 GLU A N 1
ATOM 2689 C CA . GLU A 1 368 ? 30.632 -42.665 -10.006 1.00 47.14 368 GLU A CA 1
ATOM 2690 C C . GLU A 1 368 ? 30.053 -41.256 -9.906 1.00 47.68 368 GLU A C 1
ATOM 2691 O O . GLU A 1 368 ? 29.543 -40.920 -8.854 1.00 61.36 368 GLU A O 1
ATOM 2697 N N . VAL A 1 369 ? 30.130 -40.458 -10.944 1.00 50.30 369 VAL A N 1
ATOM 2698 C CA . VAL A 1 369 ? 29.521 -39.101 -10.879 1.00 52.77 369 VAL A CA 1
ATOM 2699 C C . VAL A 1 369 ? 28.004 -39.278 -10.897 1.00 50.01 369 VAL A C 1
ATOM 2700 O O . VAL A 1 369 ? 27.336 -38.570 -10.177 1.00 53.14 369 VAL A O 1
ATOM 2704 N N . GLY A 1 370 ? 27.486 -40.216 -11.653 1.00 51.07 370 GLY A N 1
ATOM 2705 C CA . GLY A 1 370 ? 26.033 -40.439 -11.674 1.00 55.25 370 GLY A CA 1
ATOM 2706 C C . GLY A 1 370 ? 25.517 -40.800 -10.298 1.00 51.54 370 GLY A C 1
ATOM 2707 O O . GLY A 1 370 ? 24.435 -40.341 -9.950 1.00 53.15 370 GLY A O 1
ATOM 2708 N N . LEU A 1 371 ? 26.244 -41.617 -9.564 1.00 48.84 371 LEU A N 1
ATOM 2709 C CA . LEU A 1 371 ? 25.835 -42.003 -8.196 1.00 48.22 371 LEU A CA 1
ATOM 2710 C C . LEU A 1 371 ? 25.928 -40.771 -7.304 1.00 51.35 371 LEU A C 1
ATOM 2711 O O . LEU A 1 371 ? 25.010 -40.545 -6.538 1.00 51.50 371 LEU A O 1
ATOM 2716 N N . ARG A 1 372 ? 26.985 -39.994 -7.427 1.00 53.46 372 ARG A N 1
ATOM 2717 C CA . ARG A 1 372 ? 27.133 -38.788 -6.581 1.00 50.83 372 ARG A CA 1
ATOM 2718 C C . ARG A 1 372 ? 25.970 -37.842 -6.852 1.00 49.60 372 ARG A C 1
ATOM 2719 O O . ARG A 1 372 ? 25.495 -37.235 -5.921 1.00 50.40 372 ARG A O 1
ATOM 2727 N N . VAL A 1 373 ? 25.542 -37.721 -8.081 1.00 47.92 373 VAL A N 1
ATOM 2728 C CA . VAL A 1 373 ? 24.433 -36.786 -8.402 1.00 47.76 373 VAL A CA 1
ATOM 2729 C C . VAL A 1 373 ? 23.114 -37.378 -7.920 1.00 55.09 373 VAL A C 1
ATOM 2730 O O . VAL A 1 373 ? 22.242 -36.602 -7.558 1.00 61.00 373 VAL A O 1
ATOM 2734 N N . GLN A 1 374 ? 22.956 -38.684 -7.916 1.00 57.68 374 GLN A N 1
ATOM 2735 C CA . GLN A 1 374 ? 21.679 -39.266 -7.443 1.00 61.03 374 GLN A CA 1
ATOM 2736 C C . GLN A 1 374 ? 21.565 -38.994 -5.944 1.00 59.53 374 GLN A C 1
ATOM 2737 O O . GLN A 1 374 ? 20.472 -38.717 -5.480 1.00 49.57 374 GLN A O 1
ATOM 2743 N N . HIS A 1 375 ? 22.673 -39.061 -5.244 1.00 53.38 375 HIS A N 1
ATOM 2744 C CA . HIS A 1 375 ? 22.731 -38.822 -3.785 1.00 55.60 375 HIS A CA 1
ATOM 2745 C C . HIS A 1 375 ? 22.497 -37.345 -3.480 1.00 57.71 375 HIS A C 1
ATOM 2746 O O . HIS A 1 375 ? 21.727 -37.050 -2.584 1.00 63.10 375 HIS A O 1
ATOM 2753 N N . GLU A 1 376 ? 23.155 -36.459 -4.190 1.00 61.76 376 GLU A N 1
ATOM 2754 C CA . GLU A 1 376 ? 23.046 -35.014 -3.890 1.00 59.00 376 GLU A CA 1
ATOM 2755 C C . GLU A 1 376 ? 21.792 -34.389 -4.501 1.00 59.14 376 GLU A C 1
ATOM 2756 O O . GLU A 1 376 ? 21.239 -33.521 -3.852 1.00 54.66 376 GLU A O 1
ATOM 2762 N N . ARG A 1 377 ? 21.326 -34.767 -5.668 1.00 56.61 377 ARG A N 1
ATOM 2763 C CA . ARG A 1 377 ? 20.158 -34.020 -6.195 1.00 54.54 377 ARG A CA 1
ATOM 2764 C C . ARG A 1 377 ? 18.945 -34.930 -6.362 1.00 54.70 377 ARG A C 1
ATOM 2765 O O . ARG A 1 377 ? 17.879 -34.414 -6.676 1.00 51.28 377 ARG A O 1
ATOM 2773 N N . GLY A 1 378 ? 19.105 -36.218 -6.193 1.00 48.71 378 GLY A N 1
ATOM 2774 C CA . GLY A 1 378 ? 17.961 -37.135 -6.304 1.00 56.94 378 GLY A CA 1
ATOM 2775 C C . GLY A 1 378 ? 17.468 -37.337 -7.721 1.00 64.15 378 GLY A C 1
ATOM 2776 O O . GLY A 1 378 ? 16.251 -37.459 -7.893 1.00 54.72 378 GLY A O 1
ATOM 2777 N N . TYR A 1 379 ? 18.346 -37.367 -8.704 1.00 68.34 379 TYR A N 1
ATOM 2778 C CA . TYR A 1 379 ? 17.881 -37.632 -10.085 1.00 63.55 379 TYR A CA 1
ATOM 2779 C C . TYR A 1 379 ? 18.949 -38.419 -10.840 1.00 64.40 379 TYR A C 1
ATOM 2780 O O . TYR A 1 379 ? 20.089 -38.429 -10.403 1.00 67.26 379 TYR A O 1
ATOM 2789 N N . ASN A 1 380 ? 18.572 -39.074 -11.920 1.00 68.65 380 ASN A N 1
ATOM 2790 C CA . ASN A 1 380 ? 19.514 -39.914 -12.700 1.00 65.28 380 ASN A CA 1
ATOM 2791 C C . ASN A 1 380 ? 20.084 -39.135 -13.881 1.00 65.53 380 ASN A C 1
ATOM 2792 O O . ASN A 1 380 ? 19.312 -38.783 -14.763 1.00 55.95 380 ASN A O 1
ATOM 2797 N N . SER A 1 381 ? 21.388 -38.937 -13.911 1.00 60.99 381 SER A N 1
ATOM 2798 C CA . SER A 1 381 ? 22.038 -38.168 -14.999 1.00 56.07 381 SER A CA 1
ATOM 2799 C C . SER A 1 381 ? 22.725 -39.114 -15.983 1.00 59.87 381 SER A C 1
ATOM 2800 O O . SER A 1 381 ? 23.041 -38.678 -17.081 1.00 62.18 381 SER A O 1
ATOM 2803 N N . ILE A 1 382 ? 22.926 -40.350 -15.579 1.00 60.58 382 ILE A N 1
ATOM 2804 C CA . ILE A 1 382 ? 23.608 -41.406 -16.373 1.00 55.71 382 ILE A CA 1
ATOM 2805 C C . ILE A 1 382 ? 23.083 -41.420 -17.803 1.00 57.55 382 ILE A C 1
ATOM 2806 O O . ILE A 1 382 ? 23.891 -41.499 -18.703 1.00 56.47 382 ILE A O 1
ATOM 2811 N N . PRO A 1 383 ? 21.782 -41.383 -18.002 1.00 62.78 383 PRO A N 1
ATOM 2812 C CA . PRO A 1 383 ? 21.303 -41.383 -19.374 1.00 61.58 383 PRO A CA 1
ATOM 2813 C C . PRO A 1 383 ? 21.729 -40.097 -20.082 1.00 57.80 383 PRO A C 1
ATOM 2814 O O . PRO A 1 383 ? 21.961 -40.142 -21.236 1.00 65.57 383 PRO A O 1
ATOM 2818 N N . THR A 1 384 ? 21.807 -38.993 -19.381 1.00 58.56 384 THR A N 1
ATOM 2819 C CA . THR A 1 384 ? 22.221 -37.735 -20.039 1.00 48.59 384 THR A CA 1
ATOM 2820 C C . THR A 1 384 ? 23.720 -37.801 -20.304 1.00 50.23 384 THR A C 1
ATOM 2821 O O . THR A 1 384 ? 24.151 -37.270 -21.309 1.00 47.11 384 THR A O 1
ATOM 2825 N N . PHE A 1 385 ? 24.460 -38.462 -19.448 1.00 48.89 385 PHE A N 1
ATOM 2826 C CA . PHE A 1 385 ? 25.927 -38.559 -19.618 1.00 48.08 385 PHE A CA 1
ATOM 2827 C C . PHE A 1 385 ? 26.251 -39.512 -20.758 1.00 48.83 385 PHE A C 1
ATOM 2828 O O . PHE A 1 385 ? 27.222 -39.286 -21.450 1.00 54.58 385 PHE A O 1
ATOM 2836 N N . ILE A 1 386 ? 25.479 -40.555 -20.921 1.00 52.51 386 ILE A N 1
ATOM 2837 C CA . ILE A 1 386 ? 25.768 -41.543 -21.994 1.00 57.94 386 ILE A CA 1
ATOM 2838 C C . ILE A 1 386 ? 25.598 -40.863 -23.346 1.00 53.45 386 ILE A C 1
ATOM 2839 O O . ILE A 1 386 ? 26.459 -41.019 -24.188 1.00 51.35 386 ILE A O 1
ATOM 2844 N N . LYS A 1 387 ? 24.533 -40.129 -23.537 1.00 53.11 387 LYS A N 1
ATOM 2845 C CA . LYS A 1 387 ? 24.302 -39.467 -24.836 1.00 59.72 387 LYS A CA 1
ATOM 2846 C C . LYS A 1 387 ? 25.435 -38.488 -25.109 1.00 61.71 387 LYS A C 1
ATOM 2847 O O . LYS A 1 387 ? 25.803 -38.340 -26.264 1.00 59.10 387 LYS A O 1
ATOM 2853 N N . ALA A 1 388 ? 25.942 -37.845 -24.082 1.00 61.19 388 ALA A N 1
ATOM 2854 C CA . ALA A 1 388 ? 27.018 -36.848 -24.244 1.00 59.96 388 ALA A CA 1
ATOM 2855 C C . ALA A 1 388 ? 28.330 -37.562 -24.539 1.00 53.57 388 ALA A C 1
ATOM 2856 O O . ALA A 1 388 ? 29.109 -37.051 -25.325 1.00 55.11 388 ALA A O 1
ATOM 2858 N N . TRP A 1 389 ? 28.563 -38.681 -23.910 1.00 45.02 389 TRP A N 1
ATOM 2859 C CA . TRP A 1 389 ? 29.817 -39.413 -24.176 1.00 45.55 389 TRP A CA 1
ATOM 2860 C C . TRP A 1 389 ? 29.744 -40.056 -25.561 1.00 52.85 389 TRP A C 1
ATOM 2861 O O . TRP A 1 389 ? 30.793 -40.218 -26.158 1.00 57.02 389 TRP A O 1
ATOM 2872 N N . VAL A 1 390 ? 28.580 -40.409 -26.072 1.00 51.48 390 VAL A N 1
ATOM 2873 C CA . VAL A 1 390 ? 28.565 -41.038 -27.423 1.00 49.78 390 VAL A CA 1
ATOM 2874 C C . VAL A 1 390 ? 28.695 -39.949 -28.481 1.00 48.63 390 VAL A C 1
ATOM 2875 O O . VAL A 1 390 ? 29.303 -40.215 -29.501 1.00 53.97 390 VAL A O 1
ATOM 2879 N N . GLU A 1 391 ? 28.171 -38.774 -28.252 1.00 44.63 391 GLU A N 1
ATOM 2880 C CA . GLU A 1 391 ? 28.367 -37.713 -29.260 1.00 48.84 391 GLU A CA 1
ATOM 2881 C C . GLU A 1 391 ? 29.855 -37.382 -29.272 1.00 50.57 391 GLU A C 1
ATOM 2882 O O . GLU A 1 391 ? 30.410 -37.238 -30.344 1.00 53.88 391 GLU A O 1
ATOM 2888 N N . GLN A 1 392 ? 30.453 -37.292 -28.105 1.00 43.31 392 GLN A N 1
ATOM 2889 C CA . GLN A 1 392 ? 31.885 -36.968 -27.937 1.00 43.29 392 GLN A CA 1
ATOM 2890 C C . GLN A 1 392 ? 32.743 -37.984 -28.683 1.00 43.66 392 GLN A C 1
ATOM 2891 O O . GLN A 1 392 ? 33.551 -37.578 -29.491 1.00 42.95 392 GLN A O 1
ATOM 2897 N N . CYS A 1 393 ? 32.560 -39.247 -28.410 1.00 43.06 393 CYS A N 1
ATOM 2898 C CA . CYS A 1 393 ? 33.379 -40.311 -29.026 1.00 46.62 393 CYS A CA 1
ATOM 2899 C C . CYS A 1 393 ? 33.034 -40.458 -30.506 1.00 49.30 393 CYS A C 1
ATOM 2900 O O . CYS A 1 393 ? 33.899 -40.871 -31.255 1.00 47.65 393 CYS A O 1
ATOM 2903 N N . LYS A 1 394 ? 31.824 -40.161 -30.909 1.00 49.71 394 LYS A N 1
ATOM 2904 C CA . LYS A 1 394 ? 31.496 -40.255 -32.349 1.00 54.08 394 LYS A CA 1
ATOM 2905 C C . LYS A 1 394 ? 32.244 -39.134 -33.066 1.00 53.14 394 LYS A C 1
ATOM 2906 O O . LYS A 1 394 ? 32.711 -39.356 -34.172 1.00 61.65 394 LYS A O 1
ATOM 2912 N N . SER A 1 395 ? 32.351 -37.984 -32.445 1.00 54.29 395 SER A N 1
ATOM 2913 C CA . SER A 1 395 ? 33.068 -36.831 -33.036 1.00 52.51 395 SER A CA 1
ATOM 2914 C C . SER A 1 395 ? 34.566 -37.140 -33.107 1.00 48.43 395 SER A C 1
ATOM 2915 O O . SER A 1 395 ? 35.212 -36.700 -34.039 1.00 42.19 395 SER A O 1
ATOM 2918 N N . TYR A 1 396 ? 35.092 -37.847 -32.139 1.00 48.14 396 TYR A N 1
ATOM 2919 C CA . TYR A 1 396 ? 36.524 -38.213 -32.141 1.00 49.27 396 TYR A CA 1
ATOM 2920 C C . TYR A 1 396 ? 36.727 -39.281 -33.209 1.00 50.02 396 TYR A C 1
ATOM 2921 O O . TYR A 1 396 ? 37.773 -39.329 -33.815 1.00 57.04 396 TYR A O 1
ATOM 2930 N N . GLN A 1 397 ? 35.726 -40.093 -33.437 1.00 52.71 397 GLN A N 1
ATOM 2931 C CA . GLN A 1 397 ? 35.799 -41.173 -34.442 1.00 55.98 397 GLN A CA 1
ATOM 2932 C C . GLN A 1 397 ? 35.771 -40.578 -35.848 1.00 54.38 397 GLN A C 1
ATOM 2933 O O . GLN A 1 397 ? 36.422 -41.130 -36.718 1.00 54.41 397 GLN A O 1
ATOM 2939 N N . LYS A 1 398 ? 35.012 -39.537 -36.084 1.00 52.02 398 LYS A N 1
ATOM 2940 C CA . LYS A 1 398 ? 35.017 -38.939 -37.434 1.00 49.68 398 LYS A CA 1
ATOM 2941 C C . LYS A 1 398 ? 36.400 -38.343 -37.669 1.00 53.27 398 LYS A C 1
ATOM 2942 O O . LYS A 1 398 ? 36.930 -38.517 -38.747 1.00 60.22 398 LYS A O 1
ATOM 2948 N N . GLU A 1 399 ? 36.958 -37.677 -36.687 1.00 51.02 399 GLU A N 1
ATOM 2949 C CA . GLU A 1 399 ? 38.292 -37.063 -36.851 1.00 50.41 399 GLU A CA 1
ATOM 2950 C C . GLU A 1 399 ? 39.322 -38.157 -37.102 1.00 55.14 399 GLU A C 1
ATOM 2951 O O . GLU A 1 399 ? 40.156 -37.977 -37.978 1.00 62.31 399 GLU A O 1
ATOM 2957 N N . ALA A 1 400 ? 39.277 -39.225 -36.346 1.00 53.88 400 ALA A N 1
ATOM 2958 C CA . ALA A 1 400 ? 40.251 -40.317 -36.521 1.00 53.75 400 ALA A CA 1
ATOM 2959 C C . ALA A 1 400 ? 40.105 -40.931 -37.912 1.00 56.01 400 ALA A C 1
ATOM 2960 O O . ALA A 1 400 ? 41.129 -41.111 -38.551 1.00 53.45 400 ALA A O 1
ATOM 2962 N N . ARG A 1 401 ? 38.902 -41.232 -38.360 1.00 53.48 401 ARG A N 1
ATOM 2963 C CA . ARG A 1 401 ? 38.716 -41.828 -39.704 1.00 58.17 401 ARG A CA 1
ATOM 2964 C C . ARG A 1 401 ? 39.230 -40.846 -40.752 1.00 61.00 401 ARG A C 1
ATOM 2965 O O . ARG A 1 401 ? 39.981 -41.257 -41.630 1.00 64.93 401 ARG A O 1
ATOM 2973 N N . TRP A 1 402 ? 38.836 -39.602 -40.666 1.00 55.72 402 TRP A N 1
ATOM 2974 C CA . TRP A 1 402 ? 39.326 -38.604 -41.643 1.00 58.76 402 TRP A CA 1
ATOM 2975 C C . TRP A 1 402 ? 40.849 -38.656 -41.640 1.00 54.42 402 TRP A C 1
ATOM 2976 O O . TRP A 1 402 ? 41.440 -38.763 -42.695 1.00 53.00 402 TRP A O 1
ATOM 2987 N N . PHE A 1 403 ? 41.448 -38.587 -40.476 1.00 52.73 403 PHE A N 1
ATOM 2988 C CA . PHE A 1 403 ? 42.925 -38.581 -40.392 1.00 56.13 403 PHE A CA 1
ATOM 2989 C C . PHE A 1 403 ? 43.497 -39.849 -41.013 1.00 61.78 403 PHE A C 1
ATOM 2990 O O . PHE A 1 403 ? 44.507 -39.766 -41.694 1.00 72.57 403 PHE A O 1
ATOM 2998 N N . HIS A 1 404 ? 42.873 -40.978 -40.777 1.00 65.95 404 HIS A N 1
ATOM 2999 C CA . HIS A 1 404 ? 43.391 -42.263 -41.297 1.00 66.25 404 HIS A CA 1
ATOM 3000 C C . HIS A 1 404 ? 43.321 -42.287 -42.818 1.00 72.08 404 HIS A C 1
ATOM 3001 O O . HIS A 1 404 ? 44.280 -42.754 -43.425 1.00 80.03 404 HIS A O 1
ATOM 3008 N N . GLY A 1 405 ? 42.225 -41.860 -43.406 1.00 73.44 405 GLY A N 1
ATOM 3009 C CA . GLY A 1 405 ? 42.095 -41.940 -44.866 1.00 62.32 405 GLY A CA 1
ATOM 3010 C C . GLY A 1 405 ? 42.606 -40.699 -45.547 1.00 68.10 405 GLY A C 1
ATOM 3011 O O . GLY A 1 405 ? 42.284 -40.513 -46.718 1.00 75.22 405 GLY A O 1
ATOM 3012 N N . GLY A 1 406 ? 43.341 -39.863 -44.846 1.00 63.69 406 GLY A N 1
ATOM 3013 C CA . GLY A 1 406 ? 43.868 -38.623 -45.439 1.00 65.11 406 GLY A CA 1
ATOM 3014 C C . GLY A 1 406 ? 42.785 -37.776 -46.075 1.00 64.34 406 GLY A C 1
ATOM 3015 O O . GLY A 1 406 ? 43.033 -37.229 -47.143 1.00 73.07 406 GLY A O 1
ATOM 3016 N N . HIS A 1 407 ? 41.637 -37.632 -45.451 1.00 63.13 407 HIS A N 1
ATOM 3017 C CA . HIS A 1 407 ? 40.554 -36.815 -46.049 1.00 65.92 407 HIS A CA 1
ATOM 3018 C C . HIS A 1 407 ? 40.481 -35.455 -45.357 1.00 61.55 407 HIS A C 1
ATOM 3019 O O . HIS A 1 407 ? 40.770 -35.391 -44.181 1.00 71.08 407 HIS A O 1
ATOM 3026 N N . THR A 1 408 ? 40.179 -34.411 -46.080 1.00 56.43 408 THR A N 1
ATOM 3027 C CA . THR A 1 408 ? 40.018 -33.084 -45.451 1.00 58.63 408 THR A CA 1
ATOM 3028 C C . THR A 1 408 ? 38.652 -32.582 -45.899 1.00 56.86 408 THR A C 1
ATOM 3029 O O . THR A 1 408 ? 38.513 -32.261 -47.065 1.00 67.74 408 THR A O 1
ATOM 3033 N N . PRO A 1 409 ? 37.668 -32.606 -45.021 1.00 54.70 409 PRO A N 1
ATOM 3034 C CA . PRO A 1 409 ? 36.305 -32.232 -45.366 1.00 47.03 409 PRO A CA 1
ATOM 3035 C C . PRO A 1 409 ? 36.084 -30.732 -45.527 1.00 46.16 409 PRO A C 1
ATOM 3036 O O . PRO A 1 409 ? 36.982 -29.990 -45.349 1.00 45.77 409 PRO A O 1
ATOM 3040 N N . PRO A 1 410 ? 34.883 -30.350 -45.910 1.00 50.53 410 PRO A N 1
ATOM 3041 C CA . PRO A 1 410 ? 34.565 -28.942 -46.017 1.00 50.72 410 PRO A CA 1
ATOM 3042 C C . PRO A 1 410 ? 34.608 -28.352 -44.607 1.00 51.88 410 PRO A C 1
ATOM 3043 O O . PRO A 1 410 ? 34.406 -29.052 -43.673 1.00 49.60 410 PRO A O 1
ATOM 3047 N N . LEU A 1 411 ? 34.845 -27.071 -44.515 1.00 52.76 411 LEU A N 1
ATOM 3048 C CA . LEU A 1 411 ? 34.945 -26.403 -43.203 1.00 48.41 411 LEU A CA 1
ATOM 3049 C C . LEU A 1 411 ? 33.618 -26.505 -42.458 1.00 48.22 411 LEU A C 1
ATOM 3050 O O . LEU A 1 411 ? 33.649 -26.629 -41.256 1.00 55.80 411 LEU A O 1
ATOM 3055 N N . GLU A 1 412 ? 32.498 -26.457 -43.122 1.00 49.15 412 GLU A N 1
ATOM 3056 C CA . GLU A 1 412 ? 31.238 -26.492 -42.350 1.00 53.49 412 GLU A CA 1
ATOM 3057 C C . GLU A 1 412 ? 31.036 -27.882 -41.766 1.00 48.38 412 GLU A C 1
ATOM 3058 O O . GLU A 1 412 ? 30.587 -27.967 -40.647 1.00 57.75 412 GLU A O 1
ATOM 3064 N N . GLU A 1 413 ? 31.347 -28.919 -42.500 1.00 49.78 413 GLU A N 1
ATOM 3065 C CA . GLU A 1 413 ? 31.144 -30.287 -41.979 1.00 48.71 413 GLU A CA 1
ATOM 3066 C C . GLU A 1 413 ? 32.120 -30.518 -40.837 1.00 49.37 413 GLU A C 1
ATOM 3067 O O . GLU A 1 413 ? 31.758 -31.182 -39.889 1.00 56.31 413 GLU A O 1
ATOM 3073 N N . TYR A 1 414 ? 33.310 -29.989 -40.948 1.00 51.04 414 TYR A N 1
ATOM 3074 C CA . TYR A 1 414 ? 34.329 -30.170 -39.895 1.00 46.69 414 TYR A CA 1
ATOM 3075 C C . TYR A 1 414 ? 33.932 -29.349 -38.681 1.00 46.94 414 TYR A C 1
ATOM 3076 O O . TYR A 1 414 ? 34.279 -29.697 -37.576 1.00 47.05 414 TYR A O 1
ATOM 3085 N N . SER A 1 415 ? 33.245 -28.266 -38.913 1.00 42.72 415 SER A N 1
ATOM 3086 C CA . SER A 1 415 ? 32.874 -27.352 -37.812 1.00 45.28 415 SER A CA 1
ATOM 3087 C C . SER A 1 415 ? 31.730 -27.939 -36.999 1.00 43.92 415 SER A C 1
ATOM 3088 O O . SER A 1 415 ? 31.755 -27.806 -35.793 1.00 45.76 415 SER A O 1
ATOM 3091 N N . LEU A 1 416 ? 30.789 -28.589 -37.634 1.00 45.51 416 LEU A N 1
ATOM 3092 C CA . LEU A 1 416 ? 29.641 -29.148 -36.889 1.00 47.04 416 LEU A CA 1
ATOM 3093 C C . LEU A 1 416 ? 30.126 -30.300 -36.018 1.00 44.70 416 LEU A C 1
ATOM 3094 O O . LEU A 1 416 ? 29.534 -30.527 -34.975 1.00 50.81 416 LEU A O 1
ATOM 3099 N N . ASN A 1 417 ? 31.143 -30.997 -36.451 1.00 37.53 417 ASN A N 1
ATOM 3100 C CA . ASN A 1 417 ? 31.689 -32.139 -35.687 1.00 39.28 417 ASN A CA 1
ATOM 3101 C C . ASN A 1 417 ? 32.674 -31.597 -34.658 1.00 40.28 417 ASN A C 1
ATOM 3102 O O . ASN A 1 417 ? 32.757 -32.147 -33.576 1.00 46.10 417 ASN A O 1
ATOM 3107 N N . GLY A 1 418 ? 33.366 -30.546 -35.030 1.00 38.58 418 GLY A N 1
ATOM 3108 C CA . GLY A 1 418 ? 34.411 -29.899 -34.227 1.00 39.29 418 GLY A CA 1
ATOM 3109 C C . GLY A 1 418 ? 33.856 -29.204 -33.016 1.00 41.50 418 GLY A C 1
ATOM 3110 O O . GLY A 1 418 ? 34.566 -29.114 -32.034 1.00 40.75 418 GLY A O 1
ATOM 3111 N N . LEU A 1 419 ? 32.627 -28.744 -33.064 1.00 37.52 419 LEU A N 1
ATOM 3112 C CA . LEU A 1 419 ? 32.066 -28.097 -31.860 1.00 42.81 419 LEU A CA 1
ATOM 3113 C C . LEU A 1 419 ? 31.780 -29.184 -30.830 1.00 41.12 419 LEU A C 1
ATOM 3114 O O . LEU A 1 419 ? 31.723 -28.870 -29.657 1.00 41.28 419 LEU A O 1
ATOM 3119 N N . VAL A 1 420 ? 31.630 -30.414 -31.262 1.00 39.75 420 VAL A N 1
ATOM 3120 C CA . VAL A 1 420 ? 31.351 -31.521 -30.311 1.00 40.28 420 VAL A CA 1
ATOM 3121 C C . VAL A 1 420 ? 32.677 -32.089 -29.810 1.00 43.12 420 VAL A C 1
ATOM 3122 O O . VAL A 1 420 ? 32.802 -32.295 -28.612 1.00 45.25 420 VAL A O 1
ATOM 3126 N N . SER A 1 421 ? 33.607 -32.317 -30.721 1.00 45.00 421 SER A N 1
ATOM 3127 C CA . SER A 1 421 ? 34.928 -32.942 -30.452 1.00 39.78 421 SER A CA 1
ATOM 3128 C C . SER A 1 421 ? 35.755 -32.078 -29.513 1.00 41.11 421 SER A C 1
ATOM 3129 O O . SER A 1 421 ? 36.575 -32.625 -28.789 1.00 44.54 421 SER A O 1
ATOM 3132 N N . ILE A 1 422 ? 35.498 -30.789 -29.474 1.00 38.51 422 ILE A N 1
ATOM 3133 C CA . ILE A 1 422 ? 36.249 -29.885 -28.564 1.00 40.14 422 ILE A CA 1
ATOM 3134 C C . ILE A 1 422 ? 35.923 -30.279 -27.124 1.00 42.26 422 ILE A C 1
ATOM 3135 O O . ILE A 1 422 ? 36.758 -30.043 -26.272 1.00 44.92 422 ILE A O 1
ATOM 3140 N N . GLY A 1 423 ? 34.744 -30.813 -26.879 1.00 40.16 423 GLY A N 1
ATOM 3141 C CA . GLY A 1 423 ? 34.384 -31.334 -25.553 1.00 36.38 423 GLY A CA 1
ATOM 3142 C C . GLY A 1 423 ? 33.486 -30.440 -24.740 1.00 37.43 423 GLY A C 1
ATOM 3143 O O . GLY A 1 423 ? 33.086 -30.871 -23.691 1.00 36.27 423 GLY A O 1
ATOM 3144 N N . PHE A 1 424 ? 33.139 -29.273 -25.202 1.00 39.59 424 PHE A N 1
ATOM 3145 C CA . PHE A 1 424 ? 32.350 -28.386 -24.320 1.00 43.06 424 PHE A CA 1
ATOM 3146 C C . PHE A 1 424 ? 30.892 -28.806 -24.246 1.00 44.77 424 PHE A C 1
ATOM 3147 O O . PHE A 1 424 ? 30.267 -28.514 -23.247 1.00 53.18 424 PHE A O 1
ATOM 3155 N N . PRO A 1 425 ? 30.385 -29.467 -25.259 1.00 47.26 425 PRO A N 1
ATOM 3156 C CA . PRO A 1 425 ? 29.015 -29.897 -25.110 1.00 43.99 425 PRO A CA 1
ATOM 3157 C C . PRO A 1 425 ? 28.948 -30.881 -23.943 1.00 44.07 425 PRO A C 1
ATOM 3158 O O . PRO A 1 425 ? 28.057 -30.785 -23.177 1.00 49.26 425 PRO A O 1
ATOM 3162 N N . LEU A 1 426 ? 29.904 -31.766 -23.825 1.00 44.71 426 LEU A N 1
ATOM 3163 C CA . LEU A 1 426 ? 29.889 -32.744 -22.715 1.00 42.27 426 LEU A CA 1
ATOM 3164 C C . LEU A 1 426 ? 30.215 -32.044 -21.399 1.00 43.00 426 LEU A C 1
ATOM 3165 O O . LEU A 1 426 ? 29.589 -32.359 -20.413 1.00 44.24 426 LEU A O 1
ATOM 3170 N N . LEU A 1 427 ? 31.161 -31.145 -21.380 1.00 43.05 427 LEU A N 1
ATOM 3171 C CA . LEU A 1 427 ? 31.526 -30.452 -20.128 1.00 42.82 427 LEU A CA 1
ATOM 3172 C C . LEU A 1 427 ? 30.419 -29.484 -19.723 1.00 45.73 427 LEU A C 1
ATOM 3173 O O . LEU A 1 427 ? 30.138 -29.391 -18.545 1.00 42.56 427 LEU A O 1
ATOM 3178 N N . LEU A 1 428 ? 29.821 -28.790 -20.660 1.00 42.32 428 LEU A N 1
ATOM 3179 C CA . LEU A 1 428 ? 28.743 -27.841 -20.311 1.00 43.90 428 LEU A CA 1
ATOM 3180 C C . LEU A 1 428 ? 27.501 -28.633 -19.911 1.00 49.36 428 LEU A C 1
ATOM 3181 O O . LEU A 1 428 ? 26.726 -28.135 -19.108 1.00 45.20 428 LEU A O 1
ATOM 3186 N N . ILE A 1 429 ? 27.303 -29.803 -20.475 1.00 48.61 429 ILE A N 1
ATOM 3187 C CA . ILE A 1 429 ? 26.133 -30.623 -20.071 1.00 44.79 429 ILE A CA 1
ATOM 3188 C C . ILE A 1 429 ? 26.415 -31.101 -18.649 1.00 43.65 429 ILE A C 1
ATOM 3189 O O . ILE A 1 429 ? 25.514 -31.082 -17.828 1.00 43.73 429 ILE A O 1
ATOM 3194 N N . THR A 1 430 ? 27.643 -31.467 -18.371 1.00 45.20 430 THR A N 1
ATOM 3195 C CA . THR A 1 430 ? 28.036 -31.907 -17.015 1.00 42.96 430 THR A CA 1
ATOM 3196 C C . THR A 1 430 ? 27.710 -30.780 -16.047 1.00 46.00 430 THR A C 1
ATOM 3197 O O . THR A 1 430 ? 27.223 -31.060 -14.970 1.00 64.27 430 THR A O 1
ATOM 3201 N N . GLY A 1 431 ? 27.985 -29.559 -16.413 1.00 49.36 431 GLY A N 1
ATOM 3202 C CA . GLY A 1 431 ? 27.681 -28.443 -15.512 1.00 48.92 431 GLY A CA 1
ATOM 3203 C C . GLY A 1 431 ? 26.192 -28.270 -15.352 1.00 51.86 431 GLY A C 1
ATOM 3204 O O . GLY A 1 431 ? 25.773 -27.922 -14.265 1.00 49.26 431 GLY A O 1
ATOM 3205 N N . TYR A 1 432 ? 25.420 -28.547 -16.383 1.00 48.43 432 TYR A N 1
ATOM 3206 C CA . TYR A 1 432 ? 23.951 -28.384 -16.295 1.00 51.50 432 TYR A CA 1
ATOM 3207 C C . TYR A 1 432 ? 23.367 -29.483 -15.418 1.00 48.49 432 TYR A C 1
ATOM 3208 O O . TYR A 1 432 ? 22.341 -29.297 -14.802 1.00 46.61 432 TYR A O 1
ATOM 3217 N N . VAL A 1 433 ? 24.023 -30.608 -15.402 1.00 53.00 433 VAL A N 1
ATOM 3218 C CA . VAL A 1 433 ? 23.577 -31.765 -14.588 1.00 50.81 433 VAL A CA 1
ATOM 3219 C C . VAL A 1 433 ? 23.733 -31.405 -13.112 1.00 50.54 433 VAL A C 1
ATOM 3220 O O . VAL A 1 433 ? 22.939 -31.858 -12.314 1.00 48.43 433 VAL A O 1
ATOM 3224 N N . ALA A 1 434 ? 24.686 -30.573 -12.776 1.00 59.77 434 ALA A N 1
ATOM 3225 C CA . ALA A 1 434 ? 24.949 -30.235 -11.365 1.00 58.31 434 ALA A CA 1
ATOM 3226 C C . ALA A 1 434 ? 23.991 -29.157 -10.874 1.00 57.52 434 ALA A C 1
ATOM 3227 O O . ALA A 1 434 ? 23.905 -28.975 -9.672 1.00 52.64 434 ALA A O 1
ATOM 3229 N N . ILE A 1 435 ? 23.277 -28.500 -11.755 1.00 49.51 435 ILE A N 1
ATOM 3230 C CA . ILE A 1 435 ? 22.422 -27.372 -11.306 1.00 49.91 435 ILE A CA 1
ATOM 3231 C C . ILE A 1 435 ? 21.011 -27.514 -11.862 1.00 49.94 435 ILE A C 1
ATOM 3232 O O . ILE A 1 435 ? 20.269 -26.556 -11.727 1.00 55.73 435 ILE A O 1
ATOM 3237 N N . ALA A 1 436 ? 20.654 -28.632 -12.456 1.00 52.93 436 ALA A N 1
ATOM 3238 C CA . ALA A 1 436 ? 19.296 -28.773 -13.024 1.00 55.29 436 ALA A CA 1
ATOM 3239 C C . ALA A 1 436 ? 18.253 -28.734 -11.910 1.00 56.10 436 ALA A C 1
ATOM 3240 O O . ALA A 1 436 ? 18.587 -29.079 -10.794 1.00 49.97 436 ALA A O 1
ATOM 3242 N N . GLU A 1 437 ? 17.038 -28.331 -12.225 1.00 61.90 437 GLU A N 1
ATOM 3243 C CA . GLU A 1 437 ? 15.963 -28.217 -11.210 1.00 70.19 437 GLU A CA 1
ATOM 3244 C C . GLU A 1 437 ? 15.394 -29.594 -10.880 1.00 62.57 437 GLU A C 1
ATOM 3245 O O . GLU A 1 437 ? 15.010 -29.789 -9.738 1.00 62.74 437 GLU A O 1
ATOM 3251 N N . ASN A 1 438 ? 15.338 -30.499 -11.829 1.00 70.27 438 ASN A N 1
ATOM 3252 C CA . ASN A 1 438 ? 14.804 -31.856 -11.555 1.00 72.26 438 ASN A CA 1
ATOM 3253 C C . ASN A 1 438 ? 15.309 -32.832 -12.615 1.00 70.15 438 ASN A C 1
ATOM 3254 O O . ASN A 1 438 ? 16.060 -32.416 -13.488 1.00 67.04 438 ASN A O 1
ATOM 3259 N N . GLU A 1 439 ? 14.904 -34.077 -12.535 1.00 65.38 439 GLU A N 1
ATOM 3260 C CA . GLU A 1 439 ? 15.365 -35.103 -13.498 1.00 68.21 439 GLU A CA 1
ATOM 3261 C C . GLU A 1 439 ? 14.796 -34.816 -14.884 1.00 61.64 439 GLU A C 1
ATOM 3262 O O . GLU A 1 439 ? 15.405 -35.229 -15.854 1.00 58.02 439 GLU A O 1
ATOM 3268 N N . ALA A 1 440 ? 13.652 -34.180 -14.968 1.00 67.53 440 ALA A N 1
ATOM 3269 C CA . ALA A 1 440 ? 13.024 -33.938 -16.283 1.00 68.76 440 ALA A CA 1
ATOM 3270 C C . ALA A 1 440 ? 13.658 -32.729 -16.962 1.00 63.65 440 ALA A C 1
ATOM 3271 O O . ALA A 1 440 ? 13.448 -32.559 -18.153 1.00 71.33 440 ALA A O 1
ATOM 3273 N N . ALA A 1 441 ? 14.368 -31.911 -16.215 1.00 60.17 441 ALA A N 1
ATOM 3274 C CA . ALA A 1 441 ? 14.974 -30.685 -16.770 1.00 56.75 441 ALA A CA 1
ATOM 3275 C C . ALA A 1 441 ? 16.235 -31.038 -17.549 1.00 56.19 441 ALA A C 1
ATOM 3276 O O . ALA A 1 441 ? 16.739 -30.182 -18.257 1.00 49.20 441 ALA A O 1
ATOM 3278 N N . LEU A 1 442 ? 16.695 -32.268 -17.440 1.00 52.02 442 LEU A N 1
ATOM 3279 C CA . LEU A 1 442 ? 17.902 -32.727 -18.162 1.00 51.32 442 LEU A CA 1
ATOM 3280 C C . LEU A 1 442 ? 17.542 -32.952 -19.625 1.00 53.38 442 LEU A C 1
ATOM 3281 O O . LEU A 1 442 ? 18.430 -33.313 -20.381 1.00 67.90 442 LEU A O 1
ATOM 3286 N N . ASP A 1 443 ? 16.282 -32.809 -19.979 1.00 54.72 443 ASP A N 1
ATOM 3287 C CA . ASP A 1 443 ? 15.829 -33.035 -21.331 1.00 57.79 443 ASP A CA 1
ATOM 3288 C C . ASP A 1 443 ? 16.019 -31.829 -22.209 1.00 55.04 443 ASP A C 1
ATOM 3289 O O . ASP A 1 443 ? 15.843 -31.884 -23.399 1.00 50.59 443 ASP A O 1
ATOM 3294 N N . LYS A 1 444 ? 16.362 -30.713 -21.611 1.00 53.85 444 LYS A N 1
ATOM 3295 C CA . LYS A 1 444 ? 16.551 -29.474 -22.398 1.00 59.06 444 LYS A CA 1
ATOM 3296 C C . LYS A 1 444 ? 17.913 -29.510 -23.080 1.00 58.05 444 LYS A C 1
ATOM 3297 O O . LYS A 1 444 ? 18.156 -28.677 -23.940 1.00 58.68 444 LYS A O 1
ATOM 3303 N N . VAL A 1 445 ? 18.733 -30.460 -22.705 1.00 65.52 445 VAL A N 1
ATOM 3304 C CA . VAL A 1 445 ? 20.114 -30.571 -23.244 1.00 63.71 445 VAL A CA 1
ATOM 3305 C C . VAL A 1 445 ? 20.099 -31.425 -24.510 1.00 60.85 445 VAL A C 1
ATOM 3306 O O . VAL A 1 445 ? 21.125 -31.523 -25.166 1.00 62.07 445 VAL A O 1
ATOM 3310 N N . HIS A 1 446 ? 18.982 -32.036 -24.824 1.00 73.15 446 HIS A N 1
ATOM 3311 C CA . HIS A 1 446 ? 18.893 -32.833 -26.069 1.00 76.03 446 HIS A CA 1
ATOM 3312 C C . HIS A 1 446 ? 17.660 -32.403 -26.861 1.00 75.99 446 HIS A C 1
ATOM 3313 O O . HIS A 1 446 ? 16.581 -32.386 -26.286 1.00 80.15 446 HIS A O 1
ATOM 3320 N N . PRO A 1 447 ? 17.801 -32.047 -28.127 1.00 79.18 447 PRO A N 1
ATOM 3321 C CA . PRO A 1 447 ? 18.973 -31.857 -28.974 1.00 76.36 447 PRO A CA 1
ATOM 3322 C C . PRO A 1 447 ? 19.837 -30.726 -28.418 1.00 65.72 447 PRO A C 1
ATOM 3323 O O . PRO A 1 447 ? 19.315 -29.936 -27.709 1.00 65.50 447 PRO A O 1
ATOM 3327 N N . LEU A 1 448 ? 21.097 -30.653 -28.782 1.00 63.10 448 LEU A N 1
ATOM 3328 C CA . LEU A 1 448 ? 21.976 -29.592 -28.241 1.00 58.66 448 LEU A CA 1
ATOM 3329 C C . LEU A 1 448 ? 21.390 -28.217 -28.541 1.00 54.43 448 LEU A C 1
ATOM 3330 O O . LEU A 1 448 ? 21.114 -27.949 -29.697 1.00 51.65 448 LEU A O 1
ATOM 3335 N N . PRO A 1 449 ? 21.205 -27.408 -27.511 1.00 56.20 449 PRO A N 1
ATOM 3336 C CA . PRO A 1 449 ? 20.671 -26.057 -27.508 1.00 55.29 449 PRO A CA 1
ATOM 3337 C C . PRO A 1 449 ? 21.641 -25.108 -28.211 1.00 55.49 449 PRO A C 1
ATOM 3338 O O . PRO A 1 449 ? 22.787 -25.386 -28.212 1.00 56.76 449 PRO A O 1
ATOM 3342 N N . ASP A 1 450 ? 21.158 -24.010 -28.750 1.00 49.15 450 ASP A N 1
ATOM 3343 C CA . ASP A 1 450 ? 21.998 -23.061 -29.438 1.00 52.29 450 ASP A CA 1
ATOM 3344 C C . ASP A 1 450 ? 23.050 -22.486 -28.546 1.00 48.62 450 ASP A C 1
ATOM 3345 O O . ASP A 1 450 ? 24.111 -22.177 -28.982 1.00 57.09 450 ASP A O 1
ATOM 3350 N N . LEU A 1 451 ? 22.742 -22.333 -27.283 1.00 46.96 451 LEU A N 1
ATOM 3351 C CA . LEU A 1 451 ? 23.708 -21.767 -26.315 1.00 47.54 451 LEU A CA 1
ATOM 3352 C C . LEU A 1 451 ? 24.983 -22.604 -26.301 1.00 45.69 451 LEU A C 1
ATOM 3353 O O . LEU A 1 451 ? 26.044 -22.048 -26.468 1.00 43.27 451 LEU A O 1
ATOM 3358 N N . LEU A 1 452 ? 24.867 -23.892 -26.090 1.00 44.54 452 LEU A N 1
ATOM 3359 C CA . LEU A 1 452 ? 26.045 -24.777 -26.026 1.00 43.28 452 LEU A CA 1
ATOM 3360 C C . LEU A 1 452 ? 26.622 -24.944 -27.425 1.00 46.59 452 LEU A C 1
ATOM 3361 O O . LEU A 1 452 ? 27.823 -25.116 -27.531 1.00 52.39 452 LEU A O 1
ATOM 3366 N N . HIS A 1 453 ? 25.793 -24.895 -28.441 1.00 50.13 453 HIS A N 1
ATOM 3367 C CA . HIS A 1 453 ? 26.262 -25.073 -29.834 1.00 48.44 453 HIS A CA 1
ATOM 3368 C C . HIS A 1 453 ? 27.250 -23.965 -30.173 1.00 47.40 453 HIS A C 1
ATOM 3369 O O . HIS A 1 453 ? 28.357 -24.273 -30.585 1.00 43.14 453 HIS A O 1
ATOM 3376 N N . TYR A 1 454 ? 26.839 -22.734 -30.005 1.00 46.41 454 TYR A N 1
ATOM 3377 C CA . TYR A 1 454 ? 27.689 -21.576 -30.355 1.00 49.17 454 TYR A CA 1
ATOM 3378 C C . TYR A 1 454 ? 28.840 -21.448 -29.362 1.00 46.42 454 TYR A C 1
ATOM 3379 O O . TYR A 1 454 ? 29.928 -21.114 -29.776 1.00 44.67 454 TYR A O 1
ATOM 3388 N N . SER A 1 455 ? 28.620 -21.723 -28.105 1.00 42.77 455 SER A N 1
ATOM 3389 C CA . SER A 1 455 ? 29.732 -21.634 -27.134 1.00 46.50 455 SER A CA 1
ATOM 3390 C C . SER A 1 455 ? 30.815 -22.643 -27.503 1.00 48.08 455 SER A C 1
ATOM 3391 O O . SER A 1 455 ? 31.976 -22.313 -27.362 1.00 49.42 455 SER A O 1
ATOM 3394 N N . SER A 1 456 ? 30.428 -23.825 -27.932 1.00 47.34 456 SER A N 1
ATOM 3395 C CA . SER A 1 456 ? 31.379 -24.910 -28.272 1.00 48.12 456 SER A CA 1
ATOM 3396 C C . SER A 1 456 ? 32.061 -24.635 -29.610 1.00 49.11 456 SER A C 1
ATOM 3397 O O . SER A 1 456 ? 33.218 -24.987 -29.751 1.00 41.90 456 SER A O 1
ATOM 3400 N N . LEU A 1 457 ? 31.355 -24.067 -30.560 1.00 47.77 457 LEU A N 1
ATOM 3401 C CA . LEU A 1 457 ? 31.952 -23.754 -31.874 1.00 48.43 457 LEU A CA 1
ATOM 3402 C C . LEU A 1 457 ? 33.082 -22.757 -31.657 1.00 51.04 457 LEU A C 1
ATOM 3403 O O . LEU A 1 457 ? 34.132 -22.951 -32.231 1.00 49.78 457 LEU A O 1
ATOM 3408 N N . LEU A 1 458 ? 32.855 -21.740 -30.859 1.00 48.86 458 LEU A N 1
ATOM 3409 C CA . LEU A 1 458 ? 33.872 -20.696 -30.597 1.00 49.42 458 LEU A CA 1
ATOM 3410 C C . LEU A 1 458 ? 35.095 -21.317 -29.933 1.00 49.48 458 LEU A C 1
ATOM 3411 O O . LEU A 1 458 ? 36.206 -20.927 -30.260 1.00 43.60 458 LEU A O 1
ATOM 3416 N N . SER A 1 459 ? 34.874 -22.236 -29.029 1.00 45.31 459 SER A N 1
ATOM 3417 C CA . SER A 1 459 ? 35.984 -22.884 -28.300 1.00 45.25 459 SER A CA 1
ATOM 3418 C C . SER A 1 459 ? 36.753 -23.803 -29.236 1.00 43.04 459 SER A C 1
ATOM 3419 O O . SER A 1 459 ? 37.920 -24.008 -29.005 1.00 42.39 459 SER A O 1
ATOM 3422 N N . ARG A 1 460 ? 36.104 -24.321 -30.242 1.00 45.27 460 ARG A N 1
ATOM 3423 C CA . ARG A 1 460 ? 36.760 -25.221 -31.211 1.00 46.76 460 ARG A CA 1
ATOM 3424 C C . ARG A 1 460 ? 37.701 -24.389 -32.074 1.00 43.36 460 ARG A C 1
ATOM 3425 O O . ARG A 1 460 ? 38.862 -24.714 -32.137 1.00 48.57 460 ARG A O 1
ATOM 3433 N N . LEU A 1 461 ? 37.192 -23.344 -32.678 1.00 47.08 461 LEU A N 1
ATOM 3434 C CA . LEU A 1 461 ? 37.967 -22.456 -33.570 1.00 46.89 461 LEU A CA 1
ATOM 3435 C C . LEU A 1 461 ? 39.033 -21.715 -32.770 1.00 45.27 461 LEU A C 1
ATOM 3436 O O . LEU A 1 461 ? 40.109 -21.527 -33.304 1.00 37.37 461 LEU A O 1
ATOM 3441 N N . ILE A 1 462 ? 38.763 -21.326 -31.545 1.00 43.74 462 ILE A N 1
ATOM 3442 C CA . ILE A 1 462 ? 39.805 -20.599 -30.769 1.00 44.88 462 ILE A CA 1
ATOM 3443 C C . ILE A 1 462 ? 40.970 -21.549 -30.517 1.00 41.06 462 ILE A C 1
ATOM 3444 O O . ILE A 1 462 ? 42.106 -21.117 -30.537 1.00 40.87 462 ILE A O 1
ATOM 3449 N N . ASN A 1 463 ? 40.672 -22.788 -30.254 1.00 42.51 463 ASN A N 1
ATOM 3450 C CA . ASN A 1 463 ? 41.723 -23.801 -30.028 1.00 44.11 463 ASN A CA 1
ATOM 3451 C C . ASN A 1 463 ? 42.468 -24.015 -31.342 1.00 42.11 463 ASN A C 1
ATOM 3452 O O . ASN A 1 463 ? 43.683 -24.048 -31.314 1.00 43.21 463 ASN A O 1
ATOM 3457 N N . ASP A 1 464 ? 41.764 -24.142 -32.445 1.00 45.36 464 ASP A N 1
ATOM 3458 C CA . ASP A 1 464 ? 42.392 -24.370 -33.720 1.00 44.77 464 ASP A CA 1
ATOM 3459 C C . ASP A 1 464 ? 43.388 -23.306 -34.034 1.00 45.83 464 ASP A C 1
ATOM 3460 O O . ASP A 1 464 ? 44.419 -23.571 -34.586 1.00 51.33 464 ASP A O 1
ATOM 3465 N N . ILE A 1 465 ? 43.024 -22.088 -33.708 1.00 45.75 465 ILE A N 1
ATOM 3466 C CA . ILE A 1 465 ? 43.864 -20.890 -33.972 1.00 51.38 465 ILE A CA 1
ATOM 3467 C C . ILE A 1 465 ? 45.068 -20.905 -33.047 1.00 49.24 465 ILE A C 1
ATOM 3468 O O . ILE A 1 465 ? 46.051 -20.296 -33.404 1.00 51.77 465 ILE A O 1
ATOM 3473 N N . GLY A 1 466 ? 45.011 -21.581 -31.924 1.00 55.49 466 GLY A N 1
ATOM 3474 C CA . GLY A 1 466 ? 46.168 -21.603 -31.012 1.00 60.26 466 GLY A CA 1
ATOM 3475 C C . GLY A 1 466 ? 46.988 -22.863 -31.184 1.00 63.15 466 GLY A C 1
ATOM 3476 O O . GLY A 1 466 ? 47.636 -23.258 -30.238 1.00 61.45 466 GLY A O 1
ATOM 3477 N N . THR A 1 467 ? 47.008 -23.450 -32.363 1.00 83.86 467 THR A N 1
ATOM 3478 C CA . THR A 1 467 ? 47.767 -24.709 -32.564 1.00 75.87 467 THR A CA 1
ATOM 3479 C C . THR A 1 467 ? 48.579 -24.665 -33.867 1.00 84.06 467 THR A C 1
ATOM 3480 O O . THR A 1 467 ? 48.098 -24.089 -34.853 1.00 82.73 467 THR A O 1
ATOM 3484 N N . SER A 1 468 ? 49.789 -25.210 -33.846 1.00 95.88 468 SER A N 1
ATOM 3485 C CA . SER A 1 468 ? 50.685 -25.303 -35.030 1.00 89.53 468 SER A CA 1
ATOM 3486 C C . SER A 1 468 ? 51.395 -26.660 -35.016 1.00 79.66 468 SER A C 1
ATOM 3487 O O . SER A 1 468 ? 51.662 -27.180 -36.107 1.00 72.75 468 SER A O 1
ATOM 3490 N N . ASP A 1 476 ? 50.319 -32.594 -37.831 1.00 111.91 476 ASP A N 1
ATOM 3491 C CA . ASP A 1 476 ? 49.634 -33.133 -38.989 1.00 109.91 476 ASP A CA 1
ATOM 3492 C C . ASP A 1 476 ? 48.164 -33.374 -38.691 1.00 105.84 476 ASP A C 1
ATOM 3493 O O . ASP A 1 476 ? 47.467 -33.970 -39.494 1.00 111.00 476 ASP A O 1
ATOM 3498 N N . ASN A 1 477 ? 47.691 -32.911 -37.542 1.00 84.00 477 ASN A N 1
ATOM 3499 C CA . ASN A 1 477 ? 46.262 -33.093 -37.170 1.00 77.87 477 ASN A CA 1
ATOM 3500 C C . ASN A 1 477 ? 45.407 -32.033 -37.869 1.00 72.35 477 ASN A C 1
ATOM 3501 O O . ASN A 1 477 ? 45.822 -30.883 -37.909 1.00 77.07 477 ASN A O 1
ATOM 3506 N N . LEU A 1 478 ? 44.242 -32.428 -38.345 1.00 60.21 478 LEU A N 1
ATOM 3507 C CA . LEU A 1 478 ? 43.295 -31.600 -39.132 1.00 52.79 478 LEU A CA 1
ATOM 3508 C C . LEU A 1 478 ? 42.621 -30.522 -38.289 1.00 51.67 478 LEU A C 1
ATOM 3509 O O . LEU A 1 478 ? 42.116 -30.850 -37.239 1.00 61.12 478 LEU A O 1
ATOM 3514 N N . LYS A 1 479 ? 42.552 -29.302 -38.780 1.00 50.05 479 LYS A N 1
ATOM 3515 C CA . LYS A 1 479 ? 41.890 -28.194 -38.053 1.00 52.10 479 LYS A CA 1
ATOM 3516 C C . LYS A 1 479 ? 40.992 -27.418 -39.013 1.00 47.34 479 LYS A C 1
ATOM 3517 O O . LYS A 1 479 ? 40.892 -27.801 -40.151 1.00 50.95 479 LYS A O 1
ATOM 3523 N N . SER A 1 480 ? 40.369 -26.362 -38.565 1.00 46.88 480 SER A N 1
ATOM 3524 C CA . SER A 1 480 ? 39.494 -25.570 -39.456 1.00 46.10 480 SER A CA 1
ATOM 3525 C C . SER A 1 480 ? 40.356 -24.852 -40.491 1.00 48.14 480 SER A C 1
ATOM 3526 O O . SER A 1 480 ? 39.932 -24.753 -41.633 1.00 51.56 480 SER A O 1
ATOM 3529 N N . ILE A 1 481 ? 41.515 -24.381 -40.089 1.00 46.27 481 ILE A N 1
ATOM 3530 C CA . ILE A 1 481 ? 42.438 -23.637 -40.987 1.00 46.76 481 ILE A CA 1
ATOM 3531 C C . ILE A 1 481 ? 42.693 -24.468 -42.236 1.00 50.35 481 ILE A C 1
ATOM 3532 O O . ILE A 1 481 ? 42.474 -23.947 -43.307 1.00 52.72 481 ILE A O 1
ATOM 3537 N N . HIS A 1 482 ? 43.124 -25.701 -42.094 1.00 54.54 482 HIS A N 1
ATOM 3538 C CA . HIS A 1 482 ? 43.391 -26.571 -43.263 1.00 52.09 482 HIS A CA 1
ATOM 3539 C C . HIS A 1 482 ? 42.110 -26.787 -44.067 1.00 53.91 482 HIS A C 1
ATOM 3540 O O . HIS A 1 482 ? 42.200 -26.888 -45.280 1.00 52.98 482 HIS A O 1
ATOM 3547 N N . CYS A 1 483 ? 40.974 -26.895 -43.422 1.00 50.61 483 CYS A N 1
ATOM 3548 C CA . CYS A 1 483 ? 39.712 -27.145 -44.151 1.00 47.28 483 CYS A CA 1
ATOM 3549 C C . CYS A 1 483 ? 39.355 -25.948 -45.024 1.00 48.86 483 CYS A C 1
ATOM 3550 O O . CYS A 1 483 ? 38.803 -26.175 -46.085 1.00 53.80 483 CYS A O 1
ATOM 3553 N N . TYR A 1 484 ? 39.632 -24.741 -44.583 1.00 49.73 484 TYR A N 1
ATOM 3554 C CA . TYR A 1 484 ? 39.318 -23.531 -45.376 1.00 46.98 484 TYR A CA 1
ATOM 3555 C C . TYR A 1 484 ? 40.363 -23.370 -46.476 1.00 48.49 484 TYR A C 1
ATOM 3556 O O . TYR A 1 484 ? 40.035 -22.935 -47.564 1.00 52.06 484 TYR A O 1
ATOM 3565 N N . MET A 1 485 ? 41.594 -23.690 -46.186 1.00 46.87 485 MET A N 1
ATOM 3566 C CA . MET A 1 485 ? 42.655 -23.587 -47.207 1.00 49.54 485 MET A CA 1
ATOM 3567 C C . MET A 1 485 ? 42.267 -24.477 -48.378 1.00 48.46 485 MET A C 1
ATOM 3568 O O . MET A 1 485 ? 42.268 -24.026 -49.503 1.00 50.16 485 MET A O 1
ATOM 3573 N N . ASN A 1 486 ? 41.954 -25.704 -48.069 1.00 55.70 486 ASN A N 1
ATOM 3574 C CA . ASN A 1 486 ? 41.602 -26.742 -49.060 1.00 54.05 486 ASN A CA 1
ATOM 3575 C C . ASN A 1 486 ? 40.352 -26.341 -49.839 1.00 53.93 486 ASN A C 1
ATOM 3576 O O . ASN A 1 486 ? 40.252 -26.711 -50.994 1.00 68.24 486 ASN A O 1
ATOM 3581 N N . GLU A 1 487 ? 39.451 -25.595 -49.258 1.00 54.08 487 GLU A N 1
ATOM 3582 C CA . GLU A 1 487 ? 38.191 -25.259 -49.957 1.00 55.58 487 GLU A CA 1
ATOM 3583 C C . GLU A 1 487 ? 38.341 -23.980 -50.770 1.00 53.90 487 GLU A C 1
ATOM 3584 O O . GLU A 1 487 ? 37.516 -23.765 -51.645 1.00 56.99 487 GLU A O 1
ATOM 3590 N N . THR A 1 488 ? 39.324 -23.161 -50.508 1.00 51.02 488 THR A N 1
ATOM 3591 C CA . THR A 1 488 ? 39.374 -21.872 -51.228 1.00 49.57 488 THR A CA 1
ATOM 3592 C C . THR A 1 488 ? 40.735 -21.676 -51.883 1.00 47.58 488 THR A C 1
ATOM 3593 O O . THR A 1 488 ? 40.864 -20.755 -52.675 1.00 51.20 488 THR A O 1
ATOM 3597 N N . GLY A 1 489 ? 41.714 -22.475 -51.523 1.00 43.95 489 GLY A N 1
ATOM 3598 C CA . GLY A 1 489 ? 43.068 -22.295 -52.061 1.00 38.19 489 GLY A CA 1
ATOM 3599 C C . GLY A 1 489 ? 43.755 -21.167 -51.328 1.00 44.96 489 GLY A C 1
ATOM 3600 O O . GLY A 1 489 ? 44.730 -20.646 -51.836 1.00 43.00 489 GLY A O 1
ATOM 3601 N N . ALA A 1 490 ? 43.267 -20.823 -50.161 1.00 40.46 490 ALA A N 1
ATOM 3602 C CA . ALA A 1 490 ? 43.844 -19.721 -49.371 1.00 40.79 490 ALA A CA 1
ATOM 3603 C C . ALA A 1 490 ? 45.113 -20.189 -48.673 1.00 39.42 490 ALA A C 1
ATOM 3604 O O . ALA A 1 490 ? 45.273 -21.377 -48.494 1.00 46.47 490 ALA A O 1
ATOM 3606 N N . SER A 1 491 ? 45.977 -19.274 -48.322 1.00 39.79 491 SER A N 1
ATOM 3607 C CA . SER A 1 491 ? 47.223 -19.642 -47.621 1.00 39.31 491 SER A CA 1
ATOM 3608 C C . SER A 1 491 ? 46.939 -19.833 -46.132 1.00 45.08 491 SER A C 1
ATOM 3609 O O . SER A 1 491 ? 45.909 -19.379 -45.659 1.00 42.16 491 SER A O 1
ATOM 3612 N N . GLU A 1 492 ? 47.858 -20.453 -45.434 1.00 48.43 492 GLU A N 1
ATOM 3613 C CA . GLU A 1 492 ? 47.732 -20.703 -43.985 1.00 51.60 492 GLU A CA 1
ATOM 3614 C C . GLU A 1 492 ? 47.564 -19.370 -43.262 1.00 51.26 492 GLU A C 1
ATOM 3615 O O . GLU A 1 492 ? 46.753 -19.301 -42.354 1.00 52.66 492 GLU A O 1
ATOM 3621 N N . GLU A 1 493 ? 48.288 -18.352 -43.650 1.00 51.25 493 GLU A N 1
ATOM 3622 C CA . GLU A 1 493 ? 48.168 -17.057 -42.948 1.00 51.02 493 GLU A CA 1
ATOM 3623 C C . GLU A 1 493 ? 46.800 -16.443 -43.217 1.00 51.85 493 GLU A C 1
ATOM 3624 O O . GLU A 1 493 ? 46.237 -15.865 -42.307 1.00 57.06 493 GLU A O 1
ATOM 3630 N N . VAL A 1 494 ? 46.307 -16.540 -44.426 1.00 51.78 494 VAL A N 1
ATOM 3631 C CA . VAL A 1 494 ? 45.003 -15.918 -44.766 1.00 47.75 494 VAL A CA 1
ATOM 3632 C C . VAL A 1 494 ? 43.890 -16.775 -44.179 1.00 49.65 494 VAL A C 1
ATOM 3633 O O . VAL A 1 494 ? 42.895 -16.219 -43.747 1.00 48.36 494 VAL A O 1
ATOM 3637 N N . ALA A 1 495 ? 44.062 -18.076 -44.187 1.00 46.39 495 ALA A N 1
ATOM 3638 C CA . ALA A 1 495 ? 43.042 -18.985 -43.630 1.00 48.51 495 ALA A CA 1
ATOM 3639 C C . ALA A 1 495 ? 42.871 -18.688 -42.145 1.00 49.32 495 ALA A C 1
ATOM 3640 O O . ALA A 1 495 ? 41.758 -18.759 -41.659 1.00 53.69 495 ALA A O 1
ATOM 3642 N N . ARG A 1 496 ? 43.958 -18.413 -41.465 1.00 48.58 496 ARG A N 1
ATOM 3643 C CA . ARG A 1 496 ? 43.947 -18.136 -40.013 1.00 45.26 496 ARG A CA 1
ATOM 3644 C C . ARG A 1 496 ? 43.291 -16.782 -39.761 1.00 46.09 496 ARG A C 1
ATOM 3645 O O . ARG A 1 496 ? 42.559 -16.651 -38.798 1.00 51.34 496 ARG A O 1
ATOM 3653 N N . GLU A 1 497 ? 43.510 -15.822 -40.611 1.00 45.64 497 GLU A N 1
ATOM 3654 C CA . GLU A 1 497 ? 42.866 -14.507 -40.426 1.00 48.70 497 GLU A CA 1
ATOM 3655 C C . GLU A 1 497 ? 41.371 -14.657 -40.684 1.00 49.85 497 GLU A C 1
ATOM 3656 O O . GLU A 1 497 ? 40.605 -13.902 -40.115 1.00 50.30 497 GLU A O 1
ATOM 3662 N N . HIS A 1 498 ? 40.978 -15.571 -41.545 1.00 49.05 498 HIS A N 1
ATOM 3663 C CA . HIS A 1 498 ? 39.542 -15.762 -41.859 1.00 50.87 498 HIS A CA 1
ATOM 3664 C C . HIS A 1 498 ? 38.841 -16.407 -40.668 1.00 53.37 498 HIS A C 1
ATOM 3665 O O . HIS A 1 498 ? 37.776 -15.939 -40.303 1.00 47.40 498 HIS A O 1
ATOM 3672 N N . ILE A 1 499 ? 39.428 -17.439 -40.090 1.00 45.90 499 ILE A N 1
ATOM 3673 C CA . ILE A 1 499 ? 38.801 -18.138 -38.936 1.00 48.90 499 ILE A CA 1
ATOM 3674 C C . ILE A 1 499 ? 38.729 -17.175 -37.759 1.00 52.21 499 ILE A C 1
ATOM 3675 O O . ILE A 1 499 ? 37.830 -17.321 -36.950 1.00 46.70 499 ILE A O 1
ATOM 3680 N N . LYS A 1 500 ? 39.642 -16.231 -37.670 1.00 50.70 500 LYS A N 1
ATOM 3681 C CA . LYS A 1 500 ? 39.598 -15.244 -36.568 1.00 47.53 500 LYS A CA 1
ATOM 3682 C C . LYS A 1 500 ? 38.323 -14.431 -36.754 1.00 47.70 500 LYS A C 1
ATOM 3683 O O . LYS A 1 500 ? 37.741 -14.000 -35.765 1.00 38.72 500 LYS A O 1
ATOM 3689 N N . GLY A 1 501 ? 37.941 -14.240 -37.999 1.00 47.15 501 GLY A N 1
ATOM 3690 C CA . GLY A 1 501 ? 36.723 -13.492 -38.336 1.00 40.28 501 GLY A CA 1
ATOM 3691 C C . GLY A 1 501 ? 35.500 -14.330 -38.062 1.00 43.75 501 GLY A C 1
ATOM 3692 O O . GLY A 1 501 ? 34.505 -13.773 -37.654 1.00 57.77 501 GLY A O 1
ATOM 3693 N N . VAL A 1 502 ? 35.575 -15.625 -38.248 1.00 41.35 502 VAL A N 1
ATOM 3694 C CA . VAL A 1 502 ? 34.397 -16.486 -37.969 1.00 43.48 502 VAL A CA 1
ATOM 3695 C C . VAL A 1 502 ? 34.159 -16.464 -36.465 1.00 50.43 502 VAL A C 1
ATOM 3696 O O . VAL A 1 502 ? 33.012 -16.484 -36.068 1.00 48.46 502 VAL A O 1
ATOM 3700 N N . ILE A 1 503 ? 35.222 -16.459 -35.684 1.00 50.17 503 ILE A N 1
ATOM 3701 C CA . ILE A 1 503 ? 35.131 -16.427 -34.199 1.00 45.76 503 ILE A CA 1
ATOM 3702 C C . ILE A 1 503 ? 34.411 -15.144 -33.814 1.00 44.79 503 ILE A C 1
ATOM 3703 O O . ILE A 1 503 ? 33.517 -15.180 -32.991 1.00 50.28 503 ILE A O 1
ATOM 3708 N N . GLU A 1 504 ? 34.800 -14.067 -34.429 1.00 49.99 504 GLU A N 1
ATOM 3709 C CA . GLU A 1 504 ? 34.226 -12.742 -34.138 1.00 51.31 504 GLU A CA 1
ATOM 3710 C C . GLU A 1 504 ? 32.733 -12.765 -34.456 1.00 53.60 504 GLU A C 1
ATOM 3711 O O . GLU A 1 504 ? 31.991 -12.149 -33.713 1.00 67.83 504 GLU A O 1
ATOM 3717 N N . GLU A 1 505 ? 32.304 -13.438 -35.506 1.00 52.90 505 GLU A N 1
ATOM 3718 C CA . GLU A 1 505 ? 30.865 -13.450 -35.862 1.00 51.82 505 GLU A CA 1
ATOM 3719 C C . GLU A 1 505 ? 30.106 -14.452 -35.002 1.00 52.58 505 GLU A C 1
ATOM 3720 O O . GLU A 1 505 ? 28.921 -14.273 -34.842 1.00 57.24 505 GLU A O 1
ATOM 3726 N N . ASN A 1 506 ? 30.740 -15.487 -34.503 1.00 47.71 506 ASN A N 1
ATOM 3727 C CA . ASN A 1 506 ? 29.986 -16.463 -33.685 1.00 50.55 506 ASN A CA 1
ATOM 3728 C C . ASN A 1 506 ? 29.840 -15.898 -32.279 1.00 46.95 506 ASN A C 1
ATOM 3729 O O . ASN A 1 506 ? 28.997 -16.374 -31.540 1.00 44.87 506 ASN A O 1
ATOM 3734 N N . TRP A 1 507 ? 30.646 -14.931 -31.938 1.00 45.10 507 TRP A N 1
ATOM 3735 C CA . TRP A 1 507 ? 30.507 -14.293 -30.613 1.00 49.77 507 TRP A CA 1
ATOM 3736 C C . TRP A 1 507 ? 29.251 -13.429 -30.678 1.00 49.00 507 TRP A C 1
ATOM 3737 O O . TRP A 1 507 ? 28.511 -13.388 -29.714 1.00 47.33 507 TRP A O 1
ATOM 3748 N N . LYS A 1 508 ? 29.015 -12.820 -31.818 1.00 52.04 508 LYS A N 1
ATOM 3749 C CA . LYS A 1 508 ? 27.837 -11.949 -32.036 1.00 51.00 508 LYS A CA 1
ATOM 3750 C C . LYS A 1 508 ? 26.572 -12.793 -31.975 1.00 49.28 508 LYS A C 1
ATOM 3751 O O . LYS A 1 508 ? 25.576 -12.287 -31.481 1.00 45.05 508 LYS A O 1
ATOM 3757 N N . ILE A 1 509 ? 26.608 -14.007 -32.478 1.00 49.89 509 ILE A N 1
ATOM 3758 C CA . ILE A 1 509 ? 25.403 -14.877 -32.430 1.00 48.85 509 ILE A CA 1
ATOM 3759 C C . ILE A 1 509 ? 25.165 -15.254 -30.974 1.00 52.67 509 ILE A C 1
ATOM 3760 O O . ILE A 1 509 ? 24.049 -15.104 -30.512 1.00 53.40 509 ILE A O 1
ATOM 3765 N N . LEU A 1 510 ? 26.203 -15.690 -30.291 1.00 58.39 510 LEU A N 1
ATOM 3766 C CA . LEU A 1 510 ? 26.144 -16.086 -28.866 1.00 49.03 510 LEU A CA 1
ATOM 3767 C C . LEU A 1 510 ? 25.636 -14.909 -28.034 1.00 47.37 510 LEU A C 1
ATOM 3768 O O . LEU A 1 510 ? 24.794 -15.123 -27.187 1.00 41.42 510 LEU A O 1
ATOM 3773 N N . ASN A 1 511 ? 26.136 -13.724 -28.276 1.00 45.31 511 ASN A N 1
ATOM 3774 C CA . ASN A 1 511 ? 25.712 -12.516 -27.529 1.00 52.92 511 ASN A CA 1
ATOM 3775 C C . ASN A 1 511 ? 24.191 -12.375 -27.567 1.00 52.07 511 ASN A C 1
ATOM 3776 O O . ASN A 1 511 ? 23.607 -12.135 -26.524 1.00 43.14 511 ASN A O 1
ATOM 3781 N N . GLN A 1 512 ? 23.603 -12.460 -28.744 1.00 58.08 512 GLN A N 1
ATOM 3782 C CA . GLN A 1 512 ? 22.144 -12.300 -28.936 1.00 59.72 512 GLN A CA 1
ATOM 3783 C C . GLN A 1 512 ? 21.443 -13.541 -28.407 1.00 57.34 512 GLN A C 1
ATOM 3784 O O . GLN A 1 512 ? 20.307 -13.454 -27.980 1.00 57.88 512 GLN A O 1
ATOM 3790 N N . CYS A 1 513 ? 22.123 -14.653 -28.475 1.00 58.67 513 CYS A N 1
ATOM 3791 C CA . CYS A 1 513 ? 21.563 -15.948 -28.039 1.00 58.90 513 CYS A CA 1
ATOM 3792 C C . CYS A 1 513 ? 21.538 -16.015 -26.516 1.00 55.61 513 CYS A C 1
ATOM 3793 O O . CYS A 1 513 ? 20.930 -16.929 -25.979 1.00 53.62 513 CYS A O 1
ATOM 3796 N N . CYS A 1 514 ? 22.186 -15.089 -25.857 1.00 55.65 514 CYS A N 1
ATOM 3797 C CA . CYS A 1 514 ? 22.195 -15.077 -24.380 1.00 54.97 514 CYS A CA 1
ATOM 3798 C C . CYS A 1 514 ? 20.943 -14.363 -23.887 1.00 58.25 514 CYS A C 1
ATOM 3799 O O . CYS A 1 514 ? 20.724 -14.352 -22.685 1.00 60.80 514 CYS A O 1
ATOM 3802 N N . PHE A 1 515 ? 20.197 -13.754 -24.780 1.00 60.73 515 PHE A N 1
ATOM 3803 C CA . PHE A 1 515 ? 18.976 -13.021 -24.379 1.00 63.20 515 PHE A CA 1
ATOM 3804 C C . PHE A 1 515 ? 17.797 -13.988 -24.371 1.00 68.84 515 PHE A C 1
ATOM 3805 O O . PHE A 1 515 ? 16.823 -13.703 -23.687 1.00 64.11 515 PHE A O 1
ATOM 3813 N N . ASP A 1 516 ? 17.870 -15.080 -25.106 1.00 68.48 516 ASP A N 1
ATOM 3814 C CA . ASP A 1 516 ? 16.788 -16.024 -25.075 1.00 65.06 516 ASP A CA 1
ATOM 3815 C C . ASP A 1 516 ? 16.925 -16.826 -23.806 1.00 68.27 516 ASP A C 1
ATOM 3816 O O . ASP A 1 516 ? 17.610 -17.827 -23.744 1.00 68.79 516 ASP A O 1
ATOM 3821 N N . GLN A 1 517 ? 16.282 -16.319 -22.777 1.00 71.90 517 GLN A N 1
ATOM 3822 C CA . GLN A 1 517 ? 16.317 -16.892 -21.413 1.00 68.77 517 GLN A CA 1
ATOM 3823 C C . GLN A 1 517 ? 15.118 -17.821 -21.239 1.00 74.09 517 GLN A C 1
ATOM 3824 O O . GLN A 1 517 ? 14.763 -18.109 -20.097 1.00 67.39 517 GLN A O 1
ATOM 3830 N N . SER A 1 518 ? 14.534 -18.273 -22.329 1.00 65.52 518 SER A N 1
ATOM 3831 C CA . SER A 1 518 ? 13.320 -19.119 -22.255 1.00 62.60 518 SER A CA 1
ATOM 3832 C C . SER A 1 518 ? 13.628 -20.523 -21.738 1.00 61.10 518 SER A C 1
ATOM 3833 O O . SER A 1 518 ? 12.760 -21.072 -21.075 1.00 66.32 518 SER A O 1
ATOM 3836 N N . GLN A 1 519 ? 14.784 -21.096 -22.010 1.00 63.16 519 GLN A N 1
ATOM 3837 C CA . GLN A 1 519 ? 15.057 -22.470 -21.520 1.00 64.24 519 GLN A CA 1
ATOM 3838 C C . GLN A 1 519 ? 16.178 -22.443 -20.490 1.00 59.62 519 GLN A C 1
ATOM 3839 O O . GLN A 1 519 ? 16.144 -23.245 -19.574 1.00 60.95 519 GLN A O 1
ATOM 3845 N N . PHE A 1 520 ? 17.131 -21.565 -20.643 1.00 58.91 520 PHE A N 1
ATOM 3846 C CA . PHE A 1 520 ? 18.247 -21.527 -19.677 1.00 51.86 520 PHE A CA 1
ATOM 3847 C C . PHE A 1 520 ? 18.316 -20.132 -19.086 1.00 51.32 520 PHE A C 1
ATOM 3848 O O . PHE A 1 520 ? 17.857 -19.203 -19.718 1.00 52.08 520 PHE A O 1
ATOM 3856 N N . GLN A 1 521 ? 18.855 -20.024 -17.900 1.00 54.74 521 GLN A N 1
ATOM 3857 C CA . GLN A 1 521 ? 19.002 -18.719 -17.216 1.00 60.01 521 GLN A CA 1
ATOM 3858 C C . GLN A 1 521 ? 20.341 -18.697 -16.479 1.00 56.60 521 GLN A C 1
ATOM 3859 O O . GLN A 1 521 ? 21.048 -19.692 -16.501 1.00 60.83 521 GLN A O 1
ATOM 3865 N N . GLU A 1 522 ? 20.711 -17.589 -15.891 1.00 60.43 522 GLU A N 1
ATOM 3866 C CA . GLU A 1 522 ? 21.952 -17.597 -15.087 1.00 59.48 522 GLU A CA 1
ATOM 3867 C C . GLU A 1 522 ? 21.739 -18.591 -13.950 1.00 58.14 522 GLU A C 1
ATOM 3868 O O . GLU A 1 522 ? 20.608 -18.768 -13.542 1.00 67.75 522 GLU A O 1
ATOM 3874 N N . PRO A 1 523 ? 22.774 -19.220 -13.459 1.00 56.33 523 PRO A N 1
ATOM 3875 C CA . PRO A 1 523 ? 24.143 -18.931 -13.814 1.00 58.51 523 PRO A CA 1
ATOM 3876 C C . PRO A 1 523 ? 24.631 -19.822 -14.960 1.00 52.99 523 PRO A C 1
ATOM 3877 O O . PRO A 1 523 ? 25.778 -19.782 -15.245 1.00 53.31 523 PRO A O 1
ATOM 3881 N N . PHE A 1 524 ? 23.751 -20.557 -15.604 1.00 50.89 524 PHE A N 1
ATOM 3882 C CA . PHE A 1 524 ? 24.176 -21.476 -16.686 1.00 50.96 524 PHE A CA 1
ATOM 3883 C C . PHE A 1 524 ? 24.563 -20.690 -17.929 1.00 51.78 524 PHE A C 1
ATOM 3884 O O . PHE A 1 524 ? 25.311 -21.214 -18.734 1.00 59.67 524 PHE A O 1
ATOM 3892 N N . ILE A 1 525 ? 24.051 -19.499 -18.100 1.00 54.35 525 ILE A N 1
ATOM 3893 C CA . ILE A 1 525 ? 24.388 -18.721 -19.320 1.00 55.46 525 ILE A CA 1
ATOM 3894 C C . ILE A 1 525 ? 25.829 -18.247 -19.203 1.00 49.73 525 ILE A C 1
ATOM 3895 O O . ILE A 1 525 ? 26.509 -18.192 -20.210 1.00 46.70 525 ILE A O 1
ATOM 3900 N N . THR A 1 526 ? 26.254 -17.908 -18.012 1.00 50.33 526 THR A N 1
ATOM 3901 C CA . THR A 1 526 ? 27.637 -17.422 -17.814 1.00 53.17 526 THR A CA 1
ATOM 3902 C C . THR A 1 526 ? 28.551 -18.638 -17.662 1.00 43.04 526 THR A C 1
ATOM 3903 O O . THR A 1 526 ? 29.725 -18.497 -17.836 1.00 47.30 526 THR A O 1
ATOM 3907 N N . PHE A 1 527 ? 28.022 -19.802 -17.398 1.00 40.91 527 PHE A N 1
ATOM 3908 C CA . PHE A 1 527 ? 28.898 -20.992 -17.380 1.00 42.69 527 PHE A CA 1
ATOM 3909 C C . PHE A 1 527 ? 29.360 -21.212 -18.815 1.00 45.22 527 PHE A C 1
ATOM 3910 O O . PHE A 1 527 ? 30.477 -21.622 -19.057 1.00 38.56 527 PHE A O 1
ATOM 3918 N N . ASN A 1 528 ? 28.473 -20.924 -19.738 1.00 44.29 528 ASN A N 1
ATOM 3919 C CA . ASN A 1 528 ? 28.712 -21.107 -21.188 1.00 44.95 528 ASN A CA 1
ATOM 3920 C C . ASN A 1 528 ? 29.674 -20.039 -21.687 1.00 45.94 528 ASN A C 1
ATOM 3921 O O . ASN A 1 528 ? 30.581 -20.359 -22.438 1.00 45.63 528 ASN A O 1
ATOM 3926 N N . LEU A 1 529 ? 29.441 -18.817 -21.296 1.00 42.50 529 LEU A N 1
ATOM 3927 C CA . LEU A 1 529 ? 30.299 -17.700 -21.727 1.00 43.25 529 LEU A CA 1
ATOM 3928 C C . LEU A 1 529 ? 31.691 -17.897 -21.149 1.00 42.60 529 LEU A C 1
ATOM 3929 O O . LEU A 1 529 ? 32.646 -17.607 -21.847 1.00 44.53 529 LEU A O 1
ATOM 3934 N N . ASN A 1 530 ? 31.770 -18.368 -19.923 1.00 42.71 530 ASN A N 1
ATOM 3935 C CA . ASN A 1 530 ? 33.053 -18.557 -19.203 1.00 43.76 530 ASN A CA 1
ATOM 3936 C C . ASN A 1 530 ? 33.843 -19.703 -19.822 1.00 42.61 530 ASN A C 1
ATOM 3937 O O . ASN A 1 530 ? 35.047 -19.704 -19.660 1.00 40.64 530 ASN A O 1
ATOM 3942 N N . SER A 1 531 ? 33.195 -20.635 -20.487 1.00 40.06 531 SER A N 1
ATOM 3943 C CA . SER A 1 531 ? 33.932 -21.743 -21.128 1.00 34.87 531 SER A CA 1
ATOM 3944 C C . SER A 1 531 ? 34.627 -21.193 -22.364 1.00 37.54 531 SER A C 1
ATOM 3945 O O . SER A 1 531 ? 35.723 -21.618 -22.639 1.00 39.65 531 SER A O 1
ATOM 3948 N N . VAL A 1 532 ? 33.997 -20.278 -23.057 1.00 38.52 532 VAL A N 1
ATOM 3949 C CA . VAL A 1 532 ? 34.599 -19.680 -24.274 1.00 42.51 532 VAL A CA 1
ATOM 3950 C C . VAL A 1 532 ? 35.695 -18.732 -23.815 1.00 41.58 532 VAL A C 1
ATOM 3951 O O . VAL A 1 532 ? 36.703 -18.653 -24.472 1.00 41.71 532 VAL A O 1
ATOM 3955 N N . ARG A 1 533 ? 35.485 -18.050 -22.714 1.00 47.27 533 ARG A N 1
ATOM 3956 C CA . ARG A 1 533 ? 36.511 -17.129 -22.175 1.00 43.18 533 ARG A CA 1
ATOM 3957 C C . ARG A 1 533 ? 37.712 -17.955 -21.728 1.00 42.45 533 ARG A C 1
ATOM 3958 O O . ARG A 1 533 ? 38.819 -17.462 -21.837 1.00 46.18 533 ARG A O 1
ATOM 3966 N N . GLY A 1 534 ? 37.498 -19.154 -21.243 1.00 42.54 534 GLY A N 1
ATOM 3967 C CA . GLY A 1 534 ? 38.631 -20.011 -20.872 1.00 41.92 534 GLY A CA 1
ATOM 3968 C C . GLY A 1 534 ? 39.465 -20.318 -22.092 1.00 45.27 534 GLY A C 1
ATOM 3969 O O . GLY A 1 534 ? 40.672 -20.359 -21.972 1.00 44.98 534 GLY A O 1
ATOM 3970 N N . SER A 1 535 ? 38.828 -20.537 -23.227 1.00 45.00 535 SER A N 1
ATOM 3971 C CA . SER A 1 535 ? 39.523 -20.826 -24.502 1.00 40.89 535 SER A CA 1
ATOM 3972 C C . SER A 1 535 ? 40.392 -19.632 -24.885 1.00 44.07 535 SER A C 1
ATOM 3973 O O . SER A 1 535 ? 41.532 -19.832 -25.239 1.00 43.91 535 SER A O 1
ATOM 3976 N N . HIS A 1 536 ? 39.865 -18.436 -24.821 1.00 42.64 536 HIS A N 1
ATOM 3977 C CA . HIS A 1 536 ? 40.647 -17.231 -25.173 1.00 43.06 536 HIS A CA 1
ATOM 3978 C C . HIS A 1 536 ? 41.868 -17.134 -24.264 1.00 43.48 536 HIS A C 1
ATOM 3979 O O . HIS A 1 536 ? 42.894 -16.687 -24.727 1.00 53.34 536 HIS A O 1
ATOM 3986 N N . PHE A 1 537 ? 41.752 -17.510 -23.017 1.00 43.28 537 PHE A N 1
ATOM 3987 C CA . PHE A 1 537 ? 42.892 -17.397 -22.080 1.00 44.80 537 PHE A CA 1
ATOM 3988 C C . PHE A 1 537 ? 43.906 -18.506 -22.332 1.00 46.91 537 PHE A C 1
ATOM 3989 O O . PHE A 1 537 ? 45.084 -18.236 -22.222 1.00 55.96 537 PHE A O 1
ATOM 3997 N N . PHE A 1 538 ? 43.475 -19.693 -22.668 1.00 43.75 538 PHE A N 1
ATOM 3998 C CA . PHE A 1 538 ? 44.433 -20.808 -22.834 1.00 47.33 538 PHE A CA 1
ATOM 3999 C C . PHE A 1 538 ? 45.103 -20.777 -24.202 1.00 49.05 538 PHE A C 1
ATOM 4000 O O . PHE A 1 538 ? 46.118 -21.437 -24.342 1.00 43.11 538 PHE A O 1
ATOM 4008 N N . TYR A 1 539 ? 44.573 -20.039 -25.151 1.00 48.89 539 TYR A N 1
ATOM 4009 C CA . TYR A 1 539 ? 45.157 -20.021 -26.512 1.00 47.57 539 TYR A CA 1
ATOM 4010 C C . TYR A 1 539 ? 45.464 -18.593 -26.938 1.00 46.24 539 TYR A C 1
ATOM 4011 O O . TYR A 1 539 ? 45.422 -18.329 -28.121 1.00 55.88 539 TYR A O 1
ATOM 4020 N N . GLU A 1 540 ? 45.781 -17.726 -26.012 1.00 50.04 540 GLU A N 1
ATOM 4021 C CA . GLU A 1 540 ? 46.044 -16.317 -26.374 1.00 49.98 540 GLU A CA 1
ATOM 4022 C C . GLU A 1 540 ? 47.353 -16.204 -27.141 1.00 47.12 540 GLU A C 1
ATOM 4023 O O . GLU A 1 540 ? 47.416 -15.386 -28.047 1.00 50.26 540 GLU A O 1
ATOM 4029 N N . PHE A 1 541 ? 48.340 -16.993 -26.800 1.00 44.33 541 PHE A N 1
ATOM 4030 C CA . PHE A 1 541 ? 49.654 -16.877 -27.465 1.00 44.96 541 PHE A CA 1
ATOM 4031 C C . PHE A 1 541 ? 50.148 -18.242 -27.927 1.00 48.28 541 PHE A C 1
ATOM 4032 O O . PHE A 1 541 ? 51.348 -18.404 -28.023 1.00 53.84 541 PHE A O 1
ATOM 4040 N N . GLY A 1 542 ? 49.274 -19.183 -28.192 1.00 42.55 542 GLY A N 1
ATOM 4041 C CA . GLY A 1 542 ? 49.705 -20.528 -28.603 1.00 41.18 542 GLY A CA 1
ATOM 4042 C C . GLY A 1 542 ? 49.034 -21.583 -27.754 1.00 45.01 542 GLY A C 1
ATOM 4043 O O . GLY A 1 542 ? 47.941 -21.322 -27.307 1.00 43.10 542 GLY A O 1
ATOM 4044 N N . ASP A 1 543 ? 49.653 -22.722 -27.532 1.00 45.44 543 ASP A N 1
ATOM 4045 C CA . ASP A 1 543 ? 49.033 -23.734 -26.724 1.00 48.56 543 ASP A CA 1
ATOM 4046 C C . ASP A 1 543 ? 49.363 -23.544 -25.278 1.00 50.91 543 ASP A C 1
ATOM 4047 O O . ASP A 1 543 ? 50.399 -23.925 -24.825 1.00 57.94 543 ASP A O 1
ATOM 4052 N N . GLY A 1 544 ? 48.456 -22.936 -24.554 1.00 48.14 544 GLY A N 1
ATOM 4053 C CA . GLY A 1 544 ? 48.665 -22.713 -23.120 1.00 50.34 544 GLY A CA 1
ATOM 4054 C C . GLY A 1 544 ? 47.967 -23.770 -22.308 1.00 43.35 544 GLY A C 1
ATOM 4055 O O . GLY A 1 544 ? 48.047 -23.704 -21.108 1.00 54.46 544 GLY A O 1
ATOM 4056 N N . PHE A 1 545 ? 47.300 -24.706 -22.939 1.00 49.89 545 PHE A N 1
ATOM 4057 C CA . PHE A 1 545 ? 46.615 -25.768 -22.172 1.00 44.06 545 PHE A CA 1
ATOM 4058 C C . PHE A 1 545 ? 47.411 -27.070 -22.240 1.00 48.66 545 PHE A C 1
ATOM 4059 O O . PHE A 1 545 ? 47.609 -27.687 -21.211 1.00 47.40 545 PHE A O 1
ATOM 4067 N N . GLY A 1 546 ? 47.854 -27.467 -23.411 1.00 51.53 546 GLY A N 1
ATOM 4068 C CA . GLY A 1 546 ? 48.556 -28.752 -23.561 1.00 51.55 546 GLY A CA 1
ATOM 4069 C C . GLY A 1 546 ? 50.029 -28.669 -23.255 1.00 54.83 546 GLY A C 1
ATOM 4070 O O . GLY A 1 546 ? 50.612 -29.706 -23.001 1.00 63.01 546 GLY A O 1
ATOM 4071 N N . VAL A 1 547 ? 50.615 -27.501 -23.297 1.00 47.38 547 VAL A N 1
ATOM 4072 C CA . VAL A 1 547 ? 52.063 -27.379 -22.996 1.00 44.47 547 VAL A CA 1
ATOM 4073 C C . VAL A 1 547 ? 52.190 -27.278 -21.483 1.00 46.74 547 VAL A C 1
ATOM 4074 O O . VAL A 1 547 ? 51.575 -26.397 -20.930 1.00 68.35 547 VAL A O 1
ATOM 4078 N N . THR A 1 548 ? 52.947 -28.143 -20.852 1.00 50.56 548 THR A N 1
ATOM 4079 C CA . THR A 1 548 ? 53.006 -28.168 -19.374 1.00 48.40 548 THR A CA 1
ATOM 4080 C C . THR A 1 548 ? 53.648 -26.908 -18.800 1.00 43.99 548 THR A C 1
ATOM 4081 O O . THR A 1 548 ? 53.272 -26.561 -17.699 1.00 54.32 548 THR A O 1
ATOM 4085 N N . ASP A 1 549 ? 54.526 -26.229 -19.502 1.00 52.04 549 ASP A N 1
ATOM 4086 C CA . ASP A 1 549 ? 55.145 -25.040 -18.962 1.00 48.47 549 ASP A CA 1
ATOM 4087 C C . ASP A 1 549 ? 54.980 -23.913 -19.945 1.00 51.90 549 ASP A C 1
ATOM 4088 O O . ASP A 1 549 ? 55.773 -23.758 -20.822 1.00 47.83 549 ASP A O 1
ATOM 4093 N N . SER A 1 550 ? 53.913 -23.159 -19.829 1.00 51.03 550 SER A N 1
ATOM 4094 C CA . SER A 1 550 ? 53.706 -22.029 -20.763 1.00 48.75 550 SER A CA 1
ATOM 4095 C C . SER A 1 550 ? 53.481 -20.746 -19.975 1.00 50.58 550 SER A C 1
ATOM 4096 O O . SER A 1 550 ? 53.624 -20.767 -18.770 1.00 46.77 550 SER A O 1
ATOM 4099 N N . TRP A 1 551 ? 53.097 -19.696 -20.668 1.00 46.73 551 TRP A N 1
ATOM 4100 C CA . TRP A 1 551 ? 52.821 -18.369 -20.070 1.00 48.76 551 TRP A CA 1
ATOM 4101 C C . TRP A 1 551 ? 51.594 -18.460 -19.173 1.00 49.95 551 TRP A C 1
ATOM 4102 O O . TRP A 1 551 ? 51.312 -17.518 -18.458 1.00 57.91 551 TRP A O 1
ATOM 4113 N N . THR A 1 552 ? 50.938 -19.577 -19.207 1.00 48.85 552 THR A N 1
ATOM 4114 C CA . THR A 1 552 ? 49.671 -19.768 -18.479 1.00 44.09 552 THR A CA 1
ATOM 4115 C C . THR A 1 552 ? 49.920 -20.033 -16.997 1.00 48.39 552 THR A C 1
ATOM 4116 O O . THR A 1 552 ? 48.988 -19.878 -16.243 1.00 52.88 552 THR A O 1
ATOM 4120 N N . LYS A 1 553 ? 51.126 -20.376 -16.601 1.00 50.00 553 LYS A N 1
ATOM 4121 C CA . LYS A 1 553 ? 51.431 -20.681 -15.184 1.00 48.28 553 LYS A CA 1
ATOM 4122 C C . LYS A 1 553 ? 51.430 -19.396 -14.364 1.00 49.21 553 LYS A C 1
ATOM 4123 O O . LYS A 1 553 ? 51.178 -19.480 -13.177 1.00 49.62 553 LYS A O 1
ATOM 4129 N N . VAL A 1 554 ? 51.694 -18.262 -14.959 1.00 46.50 554 VAL A N 1
ATOM 4130 C CA . VAL A 1 554 ? 51.722 -17.013 -14.157 1.00 47.92 554 VAL A CA 1
ATOM 4131 C C . VAL A 1 554 ? 50.336 -16.742 -13.573 1.00 57.42 554 VAL A C 1
ATOM 4132 O O . VAL A 1 554 ? 50.264 -16.516 -12.367 1.00 55.33 554 VAL A O 1
ATOM 4136 N N . ASP A 1 555 ? 49.291 -16.759 -14.385 1.00 55.43 555 ASP A N 1
ATOM 4137 C CA . ASP A 1 555 ? 47.961 -16.479 -13.901 1.00 49.92 555 ASP A CA 1
ATOM 4138 C C . ASP A 1 555 ? 47.369 -17.630 -13.144 1.00 48.02 555 ASP A C 1
ATOM 4139 O O . ASP A 1 555 ? 46.553 -17.448 -12.288 1.00 46.01 555 ASP A O 1
ATOM 4144 N N . MET A 1 556 ? 47.788 -18.830 -13.449 1.00 48.63 556 MET A N 1
ATOM 4145 C CA . MET A 1 556 ? 47.260 -19.998 -12.711 1.00 47.01 556 MET A CA 1
ATOM 4146 C C . MET A 1 556 ? 47.820 -19.951 -11.294 1.00 46.34 556 MET A C 1
ATOM 4147 O O . MET A 1 556 ? 47.110 -20.292 -10.374 1.00 45.00 556 MET A O 1
ATOM 4152 N N . LYS A 1 557 ? 49.048 -19.518 -11.141 1.00 52.31 557 LYS A N 1
ATOM 4153 C CA . LYS A 1 557 ? 49.672 -19.450 -9.802 1.00 56.01 557 LYS A CA 1
ATOM 4154 C C . LYS A 1 557 ? 49.036 -18.319 -9.002 1.00 58.68 557 LYS A C 1
ATOM 4155 O O . LYS A 1 557 ? 48.770 -18.523 -7.832 1.00 58.84 557 LYS A O 1
ATOM 4161 N N . SER A 1 558 ? 48.790 -17.184 -9.607 1.00 56.14 558 SER A N 1
ATOM 4162 C CA . SER A 1 558 ? 48.210 -16.064 -8.835 1.00 52.12 558 SER A CA 1
ATOM 4163 C C . SER A 1 558 ? 46.715 -16.266 -8.618 1.00 49.72 558 SER A C 1
ATOM 4164 O O . SER A 1 558 ? 46.179 -15.606 -7.761 1.00 49.16 558 SER A O 1
ATOM 4167 N N . VAL A 1 559 ? 46.073 -17.148 -9.336 1.00 49.96 559 VAL A N 1
ATOM 4168 C CA . VAL A 1 559 ? 44.607 -17.294 -9.151 1.00 47.43 559 VAL A CA 1
ATOM 4169 C C . VAL A 1 559 ? 44.328 -18.522 -8.295 1.00 47.08 559 VAL A C 1
ATOM 4170 O O . VAL A 1 559 ? 43.399 -18.479 -7.518 1.00 51.45 559 VAL A O 1
ATOM 4174 N N . LEU A 1 560 ? 45.134 -19.545 -8.398 1.00 44.63 560 LEU A N 1
ATOM 4175 C CA . LEU A 1 560 ? 44.829 -20.780 -7.653 1.00 45.03 560 LEU A CA 1
ATOM 4176 C C . LEU A 1 560 ? 45.800 -21.022 -6.501 1.00 50.70 560 LEU A C 1
ATOM 4177 O O . LEU A 1 560 ? 45.366 -21.635 -5.547 1.00 54.28 560 LEU A O 1
ATOM 4182 N N . ILE A 1 561 ? 47.026 -20.543 -6.540 1.00 49.15 561 ILE A N 1
ATOM 4183 C CA . ILE A 1 561 ? 48.001 -20.940 -5.484 1.00 53.47 561 ILE A CA 1
ATOM 4184 C C . ILE A 1 561 ? 48.371 -19.792 -4.551 1.00 48.98 561 ILE A C 1
ATOM 4185 O O . ILE A 1 561 ? 48.301 -19.995 -3.360 1.00 55.99 561 ILE A O 1
ATOM 4190 N N . ASP A 1 562 ? 48.793 -18.663 -5.061 1.00 51.34 562 ASP A N 1
ATOM 4191 C CA . ASP A 1 562 ? 49.237 -17.595 -4.209 1.00 54.96 562 ASP A CA 1
ATOM 4192 C C . ASP A 1 562 ? 48.182 -16.639 -3.791 1.00 57.55 562 ASP A C 1
ATOM 4193 O O . ASP A 1 562 ? 47.612 -15.956 -4.602 1.00 56.52 562 ASP A O 1
ATOM 4198 N N . PRO A 1 563 ? 47.971 -16.540 -2.490 1.00 54.11 563 PRO A N 1
ATOM 4199 C CA . PRO A 1 563 ? 47.015 -15.665 -1.849 1.00 51.80 563 PRO A CA 1
ATOM 4200 C C . PRO A 1 563 ? 47.530 -14.232 -1.941 1.00 55.24 563 PRO A C 1
ATOM 4201 O O . PRO A 1 563 ? 48.695 -14.046 -2.023 1.00 61.81 563 PRO A O 1
ATOM 4205 N N . ILE A 1 564 ? 46.643 -13.271 -1.928 1.00 60.92 564 ILE A N 1
ATOM 4206 C CA . ILE A 1 564 ? 47.061 -11.849 -2.000 1.00 62.97 564 ILE A CA 1
ATOM 4207 C C . ILE A 1 564 ? 47.492 -11.422 -0.601 1.00 64.81 564 ILE A C 1
ATOM 4208 O O . ILE A 1 564 ? 46.902 -11.901 0.353 1.00 70.53 564 ILE A O 1
ATOM 4213 N N . PRO A 1 565 ? 48.499 -10.577 -0.486 1.00 76.86 565 PRO A N 1
ATOM 4214 C CA . PRO A 1 565 ? 48.947 -10.120 0.822 1.00 75.24 565 PRO A CA 1
ATOM 4215 C C . PRO A 1 565 ? 48.038 -9.016 1.368 1.00 76.71 565 PRO A C 1
ATOM 4216 O O . PRO A 1 565 ? 47.673 -8.157 0.618 1.00 77.88 565 PRO A O 1
ATOM 4220 N N . LEU A 1 566 ? 47.705 -9.064 2.644 1.00 79.24 566 LEU A N 1
ATOM 4221 C CA . LEU A 1 566 ? 46.863 -8.011 3.260 1.00 84.46 566 LEU A CA 1
ATOM 4222 C C . LEU A 1 566 ? 47.702 -7.253 4.291 1.00 98.54 566 LEU A C 1
ATOM 4223 O O . LEU A 1 566 ? 48.268 -6.205 3.953 1.00 103.11 566 LEU A O 1
ATOM 4228 N N . GLY A 1 567 ? 47.773 -7.775 5.498 1.00 97.79 567 GLY A N 1
ATOM 4229 C CA . GLY A 1 567 ? 48.538 -7.132 6.578 1.00 104.67 567 GLY A CA 1
ATOM 4230 C C . GLY A 1 567 ? 47.755 -7.133 7.875 1.00 104.62 567 GLY A C 1
ATOM 4231 O O . GLY A 1 567 ? 46.750 -7.861 7.926 1.00 98.71 567 GLY A O 1
ATOM 4232 N N . PRO B 1 39 ? 95.576 -68.131 -28.743 1.00 147.29 39 PRO B N 1
ATOM 4233 C CA . PRO B 1 39 ? 94.727 -67.376 -27.822 1.00 135.76 39 PRO B CA 1
ATOM 4234 C C . PRO B 1 39 ? 93.719 -66.522 -28.600 1.00 131.44 39 PRO B C 1
ATOM 4235 O O . PRO B 1 39 ? 93.672 -65.333 -28.366 1.00 125.20 39 PRO B O 1
ATOM 4239 N N . SER B 1 40 ? 93.026 -67.120 -29.551 1.00 115.79 40 SER B N 1
ATOM 4240 C CA . SER B 1 40 ? 92.044 -66.338 -30.334 1.00 107.24 40 SER B CA 1
ATOM 4241 C C . SER B 1 40 ? 90.825 -66.104 -29.454 1.00 103.54 40 SER B C 1
ATOM 4242 O O . SER B 1 40 ? 90.572 -66.939 -28.601 1.00 106.44 40 SER B O 1
ATOM 4245 N N . ILE B 1 41 ? 90.145 -64.991 -29.619 1.00 96.39 41 ILE B N 1
ATOM 4246 C CA . ILE B 1 41 ? 88.918 -64.739 -28.818 1.00 88.95 41 ILE B CA 1
ATOM 4247 C C . ILE B 1 41 ? 87.763 -65.469 -29.499 1.00 85.98 41 ILE B C 1
ATOM 4248 O O . ILE B 1 41 ? 86.658 -65.389 -28.997 1.00 88.93 41 ILE B O 1
ATOM 4253 N N . TRP B 1 42 ? 88.000 -66.136 -30.602 1.00 84.10 42 TRP B N 1
ATOM 4254 C CA . TRP B 1 42 ? 86.886 -66.876 -31.236 1.00 86.37 42 TRP B CA 1
ATOM 4255 C C . TRP B 1 42 ? 87.030 -68.357 -30.901 1.00 73.80 42 TRP B C 1
ATOM 4256 O O . TRP B 1 42 ? 86.072 -69.078 -31.070 1.00 87.36 42 TRP B O 1
ATOM 4267 N N . ASN B 1 43 ? 88.197 -68.781 -30.515 1.00 67.08 43 ASN B N 1
ATOM 4268 C CA . ASN B 1 43 ? 88.395 -70.217 -30.228 1.00 74.98 43 ASN B CA 1
ATOM 4269 C C . ASN B 1 43 ? 87.421 -70.645 -29.128 1.00 73.71 43 ASN B C 1
ATOM 4270 O O . ASN B 1 43 ? 87.398 -69.999 -28.090 1.00 73.91 43 ASN B O 1
ATOM 4275 N N . TYR B 1 44 ? 86.634 -71.677 -29.382 1.00 69.72 44 TYR B N 1
ATOM 4276 C CA . TYR B 1 44 ? 85.624 -72.188 -28.425 1.00 62.95 44 TYR B CA 1
ATOM 4277 C C . TYR B 1 44 ? 86.326 -72.735 -27.190 1.00 65.14 44 TYR B C 1
ATOM 4278 O O . TYR B 1 44 ? 85.687 -72.859 -26.160 1.00 66.64 44 TYR B O 1
ATOM 4287 N N . ASP B 1 45 ? 87.578 -73.097 -27.288 1.00 62.83 45 ASP B N 1
ATOM 4288 C CA . ASP B 1 45 ? 88.220 -73.610 -26.114 1.00 68.88 45 ASP B CA 1
ATOM 4289 C C . ASP B 1 45 ? 88.549 -72.465 -25.219 1.00 62.94 45 ASP B C 1
ATOM 4290 O O . ASP B 1 45 ? 88.487 -72.564 -24.020 1.00 57.23 45 ASP B O 1
ATOM 4295 N N . PHE B 1 46 ? 88.888 -71.356 -25.825 1.00 56.11 46 PHE B N 1
ATOM 4296 C CA . PHE B 1 46 ? 89.224 -70.171 -25.012 1.00 59.06 46 PHE B CA 1
ATOM 4297 C C . PHE B 1 46 ? 87.940 -69.617 -24.406 1.00 59.99 46 PHE B C 1
ATOM 4298 O O . PHE B 1 46 ? 87.962 -69.131 -23.279 1.00 55.87 46 PHE B O 1
ATOM 4306 N N . LEU B 1 47 ? 86.855 -69.699 -25.143 1.00 55.50 47 LEU B N 1
ATOM 4307 C CA . LEU B 1 47 ? 85.562 -69.171 -24.654 1.00 57.46 47 LEU B CA 1
ATOM 4308 C C . LEU B 1 47 ? 85.038 -70.078 -23.546 1.00 53.31 47 LEU B C 1
ATOM 4309 O O . LEU B 1 47 ? 84.431 -69.573 -22.621 1.00 47.92 47 LEU B O 1
ATOM 4314 N N . GLN B 1 48 ? 85.251 -71.366 -23.646 1.00 50.60 48 GLN B N 1
ATOM 4315 C CA . GLN B 1 48 ? 84.735 -72.277 -22.605 1.00 50.76 48 GLN B CA 1
ATOM 4316 C C . GLN B 1 48 ? 85.565 -72.107 -21.342 1.00 52.78 48 GLN B C 1
ATOM 4317 O O . GLN B 1 48 ? 85.037 -72.365 -20.273 1.00 55.74 48 GLN B O 1
ATOM 4323 N N . SER B 1 49 ? 86.808 -71.704 -21.480 1.00 56.52 49 SER B N 1
ATOM 4324 C CA . SER B 1 49 ? 87.717 -71.569 -20.316 1.00 59.66 49 SER B CA 1
ATOM 4325 C C . SER B 1 49 ? 87.327 -70.370 -19.462 1.00 59.74 49 SER B C 1
ATOM 4326 O O . SER B 1 49 ? 87.765 -70.319 -18.320 1.00 61.93 49 SER B O 1
ATOM 4329 N N . LEU B 1 50 ? 86.559 -69.454 -20.017 1.00 55.42 50 LEU B N 1
ATOM 4330 C CA . LEU B 1 50 ? 86.157 -68.216 -19.312 1.00 52.56 50 LEU B CA 1
ATOM 4331 C C . LEU B 1 50 ? 85.181 -68.554 -18.194 1.00 53.59 50 LEU B C 1
ATOM 4332 O O . LEU B 1 50 ? 84.981 -67.724 -17.336 1.00 59.75 50 LEU B O 1
ATOM 4337 N N . ALA B 1 51 ? 84.612 -69.731 -18.196 1.00 57.88 51 ALA B N 1
ATOM 4338 C CA . ALA B 1 51 ? 83.652 -70.100 -17.139 1.00 58.91 51 ALA B CA 1
ATOM 4339 C C . ALA B 1 51 ? 84.391 -70.255 -15.813 1.00 65.96 51 ALA B C 1
ATOM 4340 O O . ALA B 1 51 ? 83.751 -70.142 -14.768 1.00 68.33 51 ALA B O 1
ATOM 4342 N N . THR B 1 52 ? 85.675 -70.525 -15.846 1.00 72.32 52 THR B N 1
ATOM 4343 C CA . THR B 1 52 ? 86.423 -70.718 -14.583 1.00 74.84 52 THR B CA 1
ATOM 4344 C C . THR B 1 52 ? 87.630 -69.787 -14.575 1.00 72.77 52 THR B C 1
ATOM 4345 O O . THR B 1 52 ? 88.189 -69.587 -13.506 1.00 80.07 52 THR B O 1
ATOM 4349 N N . HIS B 1 53 ? 87.985 -69.230 -15.712 1.00 73.70 53 HIS B N 1
ATOM 4350 C CA . HIS B 1 53 ? 89.159 -68.330 -15.793 1.00 70.11 53 HIS B CA 1
ATOM 4351 C C . HIS B 1 53 ? 88.722 -66.923 -16.179 1.00 69.86 53 HIS B C 1
ATOM 4352 O O . HIS B 1 53 ? 89.197 -66.442 -17.195 1.00 75.10 53 HIS B O 1
ATOM 4359 N N . HIS B 1 54 ? 87.881 -66.289 -15.396 1.00 70.92 54 HIS B N 1
ATOM 4360 C CA . HIS B 1 54 ? 87.431 -64.915 -15.718 1.00 68.53 54 HIS B CA 1
ATOM 4361 C C . HIS B 1 54 ? 88.209 -63.908 -14.871 1.00 65.18 54 HIS B C 1
ATOM 4362 O O . HIS B 1 54 ? 89.148 -64.315 -14.203 1.00 70.18 54 HIS B O 1
ATOM 4369 N N . ASN B 1 55 ? 87.828 -62.651 -14.876 1.00 62.06 55 ASN B N 1
ATOM 4370 C CA . ASN B 1 55 ? 88.588 -61.653 -14.093 1.00 67.86 55 ASN B CA 1
ATOM 4371 C C . ASN B 1 55 ? 88.545 -62.034 -12.623 1.00 83.76 55 ASN B C 1
ATOM 4372 O O . ASN B 1 55 ? 87.485 -62.387 -12.132 1.00 102.21 55 ASN B O 1
ATOM 4377 N N . ILE B 1 56 ? 89.675 -61.980 -11.970 1.00 79.79 56 ILE B N 1
ATOM 4378 C CA . ILE B 1 56 ? 89.723 -62.243 -10.513 1.00 84.35 56 ILE B CA 1
ATOM 4379 C C . ILE B 1 56 ? 89.448 -60.881 -9.906 1.00 88.55 56 ILE B C 1
ATOM 4380 O O . ILE B 1 56 ? 90.261 -59.995 -10.141 1.00 91.90 56 ILE B O 1
ATOM 4385 N N . VAL B 1 57 ? 88.347 -60.667 -9.241 1.00 73.20 57 VAL B N 1
ATOM 4386 C CA . VAL B 1 57 ? 88.188 -59.307 -8.666 1.00 83.46 57 VAL B CA 1
ATOM 4387 C C . VAL B 1 57 ? 88.672 -59.372 -7.217 1.00 81.39 57 VAL B C 1
ATOM 4388 O O . VAL B 1 57 ? 88.015 -60.021 -6.403 1.00 74.19 57 VAL B O 1
ATOM 4392 N N . GLU B 1 58 ? 89.799 -58.747 -6.921 1.00 83.15 58 GLU B N 1
ATOM 4393 C CA . GLU B 1 58 ? 90.395 -58.806 -5.561 1.00 83.13 58 GLU B CA 1
ATOM 4394 C C . GLU B 1 58 ? 89.439 -58.188 -4.546 1.00 81.87 58 GLU B C 1
ATOM 4395 O O . GLU B 1 58 ? 88.826 -57.183 -4.879 1.00 95.80 58 GLU B O 1
ATOM 4401 N N . GLU B 1 59 ? 89.391 -58.685 -3.318 1.00 82.23 59 GLU B N 1
ATOM 4402 C CA . GLU B 1 59 ? 88.462 -58.129 -2.298 1.00 83.60 59 GLU B CA 1
ATOM 4403 C C . GLU B 1 59 ? 88.818 -56.678 -1.968 1.00 82.00 59 GLU B C 1
ATOM 4404 O O . GLU B 1 59 ? 87.912 -55.941 -1.593 1.00 78.57 59 GLU B O 1
ATOM 4410 N N . ARG B 1 60 ? 90.066 -56.276 -2.036 1.00 73.74 60 ARG B N 1
ATOM 4411 C CA . ARG B 1 60 ? 90.366 -54.856 -1.767 1.00 85.26 60 ARG B CA 1
ATOM 4412 C C . ARG B 1 60 ? 89.665 -54.013 -2.831 1.00 82.85 60 ARG B C 1
ATOM 4413 O O . ARG B 1 60 ? 89.212 -52.923 -2.492 1.00 67.84 60 ARG B O 1
ATOM 4421 N N . HIS B 1 61 ? 89.552 -54.506 -4.052 1.00 83.47 61 HIS B N 1
ATOM 4422 C CA . HIS B 1 61 ? 88.915 -53.698 -5.115 1.00 76.36 61 HIS B CA 1
ATOM 4423 C C . HIS B 1 61 ? 87.404 -53.710 -4.901 1.00 75.40 61 HIS B C 1
ATOM 4424 O O . HIS B 1 61 ? 86.745 -52.818 -5.402 1.00 68.43 61 HIS B O 1
ATOM 4431 N N . LEU B 1 62 ? 86.882 -54.698 -4.206 1.00 76.98 62 LEU B N 1
ATOM 4432 C CA . LEU B 1 62 ? 85.422 -54.781 -3.985 1.00 78.10 62 LEU B CA 1
ATOM 4433 C C . LEU B 1 62 ? 85.030 -53.810 -2.882 1.00 74.92 62 LEU B C 1
ATOM 4434 O O . LEU B 1 62 ? 84.019 -53.138 -3.025 1.00 81.89 62 LEU B O 1
ATOM 4439 N N . LYS B 1 63 ? 85.795 -53.783 -1.816 1.00 83.86 63 LYS B N 1
ATOM 4440 C CA . LYS B 1 63 ? 85.501 -52.906 -0.660 1.00 78.12 63 LYS B CA 1
ATOM 4441 C C . LYS B 1 63 ? 85.756 -51.458 -1.064 1.00 61.29 63 LYS B C 1
ATOM 4442 O O . LYS B 1 63 ? 85.100 -50.588 -0.512 1.00 54.48 63 LYS B O 1
ATOM 4448 N N . LEU B 1 64 ? 86.678 -51.242 -1.981 1.00 52.43 64 LEU B N 1
ATOM 4449 C CA . LEU B 1 64 ? 87.028 -49.889 -2.466 1.00 49.05 64 LEU B CA 1
ATOM 4450 C C . LEU B 1 64 ? 85.879 -49.375 -3.321 1.00 55.39 64 LEU B C 1
ATOM 4451 O O . LEU B 1 64 ? 85.608 -48.185 -3.283 1.00 61.65 64 LEU B O 1
ATOM 4456 N N . ALA B 1 65 ? 85.258 -50.265 -4.069 1.00 61.96 65 ALA B N 1
ATOM 4457 C CA . ALA B 1 65 ? 84.141 -49.927 -4.971 1.00 57.41 65 ALA B CA 1
ATOM 4458 C C . ALA B 1 65 ? 82.893 -49.687 -4.135 1.00 52.61 65 ALA B C 1
ATOM 4459 O O . ALA B 1 65 ? 82.027 -48.937 -4.559 1.00 56.99 65 ALA B O 1
ATOM 4461 N N . GLU B 1 66 ? 82.815 -50.328 -3.001 1.00 54.72 66 GLU B N 1
ATOM 4462 C CA . GLU B 1 66 ? 81.648 -50.143 -2.118 1.00 58.55 66 GLU B CA 1
ATOM 4463 C C . GLU B 1 66 ? 81.830 -48.822 -1.377 1.00 63.80 66 GLU B C 1
ATOM 4464 O O . GLU B 1 66 ? 80.843 -48.269 -0.911 1.00 62.85 66 GLU B O 1
ATOM 4470 N N . LYS B 1 67 ? 83.054 -48.359 -1.281 1.00 61.56 67 LYS B N 1
ATOM 4471 C CA . LYS B 1 67 ? 83.339 -47.097 -0.568 1.00 56.96 67 LYS B CA 1
ATOM 4472 C C . LYS B 1 67 ? 83.091 -45.954 -1.542 1.00 53.34 67 LYS B C 1
ATOM 4473 O O . LYS B 1 67 ? 82.435 -45.007 -1.158 1.00 53.70 67 LYS B O 1
ATOM 4479 N N . LEU B 1 68 ? 83.573 -46.065 -2.757 1.00 50.36 68 LEU B N 1
ATOM 4480 C CA . LEU B 1 68 ? 83.353 -44.998 -3.757 1.00 52.37 68 LEU B CA 1
ATOM 4481 C C . LEU B 1 68 ? 81.861 -44.919 -4.070 1.00 51.86 68 LEU B C 1
ATOM 4482 O O . LEU B 1 68 ? 81.355 -43.819 -4.230 1.00 49.90 68 LEU B O 1
ATOM 4487 N N . LYS B 1 69 ? 81.192 -46.044 -4.146 1.00 53.45 69 LYS B N 1
ATOM 4488 C CA . LYS B 1 69 ? 79.742 -46.045 -4.426 1.00 52.66 69 LYS B CA 1
ATOM 4489 C C . LYS B 1 69 ? 79.041 -45.203 -3.365 1.00 53.88 69 LYS B C 1
ATOM 4490 O O . LYS B 1 69 ? 78.207 -44.394 -3.735 1.00 58.13 69 LYS B O 1
ATOM 4496 N N . GLY B 1 70 ? 79.372 -45.386 -2.106 1.00 50.17 70 GLY B N 1
ATOM 4497 C CA . GLY B 1 70 ? 78.730 -44.630 -1.019 1.00 47.11 70 GLY B CA 1
ATOM 4498 C C . GLY B 1 70 ? 79.052 -43.157 -1.092 1.00 50.26 70 GLY B C 1
ATOM 4499 O O . GLY B 1 70 ? 78.219 -42.364 -0.678 1.00 47.45 70 GLY B O 1
ATOM 4500 N N . GLN B 1 71 ? 80.233 -42.815 -1.566 1.00 44.77 71 GLN B N 1
ATOM 4501 C CA . GLN B 1 71 ? 80.655 -41.401 -1.680 1.00 51.67 71 GLN B CA 1
ATOM 4502 C C . GLN B 1 71 ? 79.870 -40.749 -2.813 1.00 56.93 71 GLN B C 1
ATOM 4503 O O . GLN B 1 71 ? 79.432 -39.625 -2.635 1.00 64.29 71 GLN B O 1
ATOM 4509 N N . VAL B 1 72 ? 79.703 -41.427 -3.932 1.00 56.94 72 VAL B N 1
ATOM 4510 C CA . VAL B 1 72 ? 78.920 -40.854 -5.061 1.00 55.26 72 VAL B CA 1
ATOM 4511 C C . VAL B 1 72 ? 77.471 -40.725 -4.609 1.00 51.65 72 VAL B C 1
ATOM 4512 O O . VAL B 1 72 ? 76.813 -39.810 -5.050 1.00 56.06 72 VAL B O 1
ATOM 4516 N N . LYS B 1 73 ? 76.988 -41.617 -3.780 1.00 47.77 73 LYS B N 1
ATOM 4517 C CA . LYS B 1 73 ? 75.610 -41.453 -3.277 1.00 48.03 73 LYS B CA 1
ATOM 4518 C C . LYS B 1 73 ? 75.573 -40.170 -2.453 1.00 57.49 73 LYS B C 1
ATOM 4519 O O . LYS B 1 73 ? 74.582 -39.457 -2.541 1.00 62.79 73 LYS B O 1
ATOM 4525 N N . PHE B 1 74 ? 76.613 -39.883 -1.687 1.00 56.72 74 PHE B N 1
ATOM 4526 C CA . PHE B 1 74 ? 76.648 -38.636 -0.887 1.00 61.98 74 PHE B CA 1
ATOM 4527 C C . PHE B 1 74 ? 76.674 -37.445 -1.838 1.00 54.60 74 PHE B C 1
ATOM 4528 O O . PHE B 1 74 ? 76.075 -36.442 -1.505 1.00 60.16 74 PHE B O 1
ATOM 4536 N N . MET B 1 75 ? 77.363 -37.553 -2.956 1.00 54.04 75 MET B N 1
ATOM 4537 C CA . MET B 1 75 ? 77.460 -36.438 -3.931 1.00 57.40 75 MET B CA 1
ATOM 4538 C C . MET B 1 75 ? 76.093 -36.168 -4.554 1.00 59.88 75 MET B C 1
ATOM 4539 O O . MET B 1 75 ? 75.783 -35.016 -4.804 1.00 60.97 75 MET B O 1
ATOM 4544 N N . PHE B 1 76 ? 75.318 -37.191 -4.815 1.00 57.39 76 PHE B N 1
ATOM 4545 C CA . PHE B 1 76 ? 73.986 -36.985 -5.419 1.00 58.88 76 PHE B CA 1
ATOM 4546 C C . PHE B 1 76 ? 73.086 -36.355 -4.364 1.00 63.47 76 PHE B C 1
ATOM 4547 O O . PHE B 1 76 ? 72.144 -35.653 -4.710 1.00 61.12 76 PHE B O 1
ATOM 4555 N N . GLY B 1 77 ? 73.389 -36.617 -3.111 1.00 63.84 77 GLY B N 1
ATOM 4556 C CA . GLY B 1 77 ? 72.577 -36.104 -1.996 1.00 61.00 77 GLY B CA 1
ATOM 4557 C C . GLY B 1 77 ? 72.895 -34.666 -1.669 1.00 56.78 77 GLY B C 1
ATOM 4558 O O . GLY B 1 77 ? 72.101 -34.047 -0.977 1.00 58.60 77 GLY B O 1
ATOM 4559 N N . ALA B 1 78 ? 74.011 -34.160 -2.126 1.00 51.77 78 ALA B N 1
ATOM 4560 C CA . ALA B 1 78 ? 74.338 -32.754 -1.830 1.00 66.50 78 ALA B CA 1
ATOM 4561 C C . ALA B 1 78 ? 73.386 -31.847 -2.605 1.00 73.71 78 ALA B C 1
ATOM 4562 O O . ALA B 1 78 ? 73.074 -32.157 -3.746 1.00 65.75 78 ALA B O 1
ATOM 4564 N N . PRO B 1 79 ? 72.917 -30.788 -1.979 1.00 90.08 79 PRO B N 1
ATOM 4565 C CA . PRO B 1 79 ? 72.018 -29.864 -2.643 1.00 88.37 79 PRO B CA 1
ATOM 4566 C C . PRO B 1 79 ? 72.882 -28.989 -3.547 1.00 70.80 79 PRO B C 1
ATOM 4567 O O . PRO B 1 79 ? 73.150 -27.897 -3.189 1.00 78.90 79 PRO B O 1
ATOM 4571 N N . MET B 1 80 ? 73.300 -29.487 -4.683 1.00 71.51 80 MET B N 1
ATOM 4572 C CA . MET B 1 80 ? 74.154 -28.653 -5.558 1.00 68.96 80 MET B CA 1
ATOM 4573 C C . MET B 1 80 ? 73.284 -27.888 -6.549 1.00 59.60 80 MET B C 1
ATOM 4574 O O . MET B 1 80 ? 72.078 -27.918 -6.414 1.00 55.81 80 MET B O 1
ATOM 4579 N N . GLU B 1 81 ? 73.901 -27.224 -7.492 1.00 69.50 81 GLU B N 1
ATOM 4580 C CA . GLU B 1 81 ? 73.168 -26.469 -8.527 1.00 66.61 81 GLU B CA 1
ATOM 4581 C C . GLU B 1 81 ? 72.561 -27.469 -9.498 1.00 62.88 81 GLU B C 1
ATOM 4582 O O . GLU B 1 81 ? 73.179 -28.492 -9.721 1.00 55.80 81 GLU B O 1
ATOM 4588 N N . PRO B 1 82 ? 71.414 -27.157 -10.066 1.00 62.96 82 PRO B N 1
ATOM 4589 C CA . PRO B 1 82 ? 70.667 -27.984 -11.000 1.00 56.78 82 PRO B CA 1
ATOM 4590 C C . PRO B 1 82 ? 71.523 -28.347 -12.212 1.00 52.42 82 PRO B C 1
ATOM 4591 O O . PRO B 1 82 ? 71.464 -29.448 -12.652 1.00 50.15 82 PRO B O 1
ATOM 4595 N N . LEU B 1 83 ? 72.288 -27.418 -12.725 1.00 50.32 83 LEU B N 1
ATOM 4596 C CA . LEU B 1 83 ? 73.109 -27.764 -13.901 1.00 49.55 83 LEU B CA 1
ATOM 4597 C C . LEU B 1 83 ? 74.184 -28.751 -13.467 1.00 55.82 83 LEU B C 1
ATOM 4598 O O . LEU B 1 83 ? 74.594 -29.555 -14.284 1.00 61.46 83 LEU B O 1
ATOM 4603 N N . ALA B 1 84 ? 74.659 -28.641 -12.252 1.00 52.80 84 ALA B N 1
ATOM 4604 C CA . ALA B 1 84 ? 75.715 -29.553 -11.784 1.00 52.56 84 ALA B CA 1
ATOM 4605 C C . ALA B 1 84 ? 75.116 -30.937 -11.566 1.00 50.00 84 ALA B C 1
ATOM 4606 O O . ALA B 1 84 ? 75.796 -31.896 -11.837 1.00 48.45 84 ALA B O 1
ATOM 4608 N N . LYS B 1 85 ? 73.888 -31.029 -11.103 1.00 57.00 85 LYS B N 1
ATOM 4609 C CA . LYS B 1 85 ? 73.238 -32.344 -10.881 1.00 58.88 85 LYS B CA 1
ATOM 4610 C C . LYS B 1 85 ? 73.032 -33.004 -12.239 1.00 56.69 85 LYS B C 1
ATOM 4611 O O . LYS B 1 85 ? 73.042 -34.217 -12.295 1.00 61.37 85 LYS B O 1
ATOM 4617 N N . LEU B 1 86 ? 72.817 -32.210 -13.267 1.00 55.46 86 LEU B N 1
ATOM 4618 C CA . LEU B 1 86 ? 72.614 -32.698 -14.651 1.00 53.72 86 LEU B CA 1
ATOM 4619 C C . LEU B 1 86 ? 73.948 -33.220 -15.156 1.00 51.93 86 LEU B C 1
ATOM 4620 O O . LEU B 1 86 ? 73.995 -34.279 -15.754 1.00 48.68 86 LEU B O 1
ATOM 4625 N N . GLU B 1 87 ? 74.978 -32.446 -14.937 1.00 52.49 87 GLU B N 1
ATOM 4626 C CA . GLU B 1 87 ? 76.326 -32.830 -15.389 1.00 56.31 87 GLU B CA 1
ATOM 4627 C C . GLU B 1 87 ? 76.765 -34.047 -14.589 1.00 53.23 87 GLU B C 1
ATOM 4628 O O . GLU B 1 87 ? 77.582 -34.794 -15.096 1.00 64.08 87 GLU B O 1
ATOM 4634 N N . LEU B 1 88 ? 76.230 -34.243 -13.410 1.00 46.98 88 LEU B N 1
ATOM 4635 C CA . LEU B 1 88 ? 76.636 -35.428 -12.626 1.00 50.33 88 LEU B CA 1
ATOM 4636 C C . LEU B 1 88 ? 75.863 -36.636 -13.138 1.00 52.79 88 LEU B C 1
ATOM 4637 O O . LEU B 1 88 ? 76.387 -37.727 -13.053 1.00 57.36 88 LEU B O 1
ATOM 4642 N N . VAL B 1 89 ? 74.674 -36.441 -13.654 1.00 57.68 89 VAL B N 1
ATOM 4643 C CA . VAL B 1 89 ? 73.872 -37.579 -14.175 1.00 51.56 89 VAL B CA 1
ATOM 4644 C C . VAL B 1 89 ? 74.443 -37.978 -15.534 1.00 49.73 89 VAL B C 1
ATOM 4645 O O . VAL B 1 89 ? 74.437 -39.151 -15.845 1.00 46.78 89 VAL B O 1
ATOM 4649 N N . ASP B 1 90 ? 74.958 -37.038 -16.282 1.00 46.05 90 ASP B N 1
ATOM 4650 C CA . ASP B 1 90 ? 75.495 -37.353 -17.564 1.00 46.62 90 ASP B CA 1
ATOM 4651 C C . ASP B 1 90 ? 76.736 -38.208 -17.475 1.00 49.40 90 ASP B C 1
ATOM 4652 O O . ASP B 1 90 ? 76.836 -39.183 -18.165 1.00 49.53 90 ASP B O 1
ATOM 4657 N N . VAL B 1 91 ? 77.684 -37.862 -16.626 1.00 51.03 91 VAL B N 1
ATOM 4658 C CA . VAL B 1 91 ? 78.916 -38.694 -16.539 1.00 51.94 91 VAL B CA 1
ATOM 4659 C C . VAL B 1 91 ? 78.566 -40.024 -15.899 1.00 48.46 91 VAL B C 1
ATOM 4660 O O . VAL B 1 91 ? 79.135 -41.011 -16.309 1.00 45.63 91 VAL B O 1
ATOM 4664 N N . VAL B 1 92 ? 77.674 -40.038 -14.945 1.00 49.34 92 VAL B N 1
ATOM 4665 C CA . VAL B 1 92 ? 77.340 -41.337 -14.307 1.00 52.43 92 VAL B CA 1
ATOM 4666 C C . VAL B 1 92 ? 76.780 -42.276 -15.375 1.00 54.63 92 VAL B C 1
ATOM 4667 O O . VAL B 1 92 ? 77.252 -43.392 -15.438 1.00 58.57 92 VAL B O 1
ATOM 4671 N N . GLN B 1 93 ? 75.857 -41.832 -16.205 1.00 59.16 93 GLN B N 1
ATOM 4672 C CA . GLN B 1 93 ? 75.281 -42.700 -17.260 1.00 57.41 93 GLN B CA 1
ATOM 4673 C C . GLN B 1 93 ? 76.331 -43.032 -18.316 1.00 51.50 93 GLN B C 1
ATOM 4674 O O . GLN B 1 93 ? 76.409 -44.185 -18.703 1.00 42.86 93 GLN B O 1
ATOM 4680 N N . ARG B 1 94 ? 77.101 -42.058 -18.750 1.00 50.38 94 ARG B N 1
ATOM 4681 C CA . ARG B 1 94 ? 78.122 -42.258 -19.806 1.00 51.88 94 ARG B CA 1
ATOM 4682 C C . ARG B 1 94 ? 79.197 -43.232 -19.343 1.00 51.01 94 ARG B C 1
ATOM 4683 O O . ARG B 1 94 ? 79.655 -43.986 -20.175 1.00 58.81 94 ARG B O 1
ATOM 4691 N N . LEU B 1 95 ? 79.557 -43.239 -18.073 1.00 49.36 95 LEU B N 1
ATOM 4692 C CA . LEU B 1 95 ? 80.623 -44.127 -17.545 1.00 48.79 95 LEU B CA 1
ATOM 4693 C C . LEU B 1 95 ? 80.099 -45.544 -17.332 1.00 52.11 95 LEU B C 1
ATOM 4694 O O . LEU B 1 95 ? 80.927 -46.399 -17.063 1.00 55.00 95 LEU B O 1
ATOM 4699 N N . GLY B 1 96 ? 78.799 -45.766 -17.389 1.00 50.45 96 GLY B N 1
ATOM 4700 C CA . GLY B 1 96 ? 78.201 -47.099 -17.246 1.00 42.13 96 GLY B CA 1
ATOM 4701 C C . GLY B 1 96 ? 77.835 -47.379 -15.818 1.00 41.58 96 GLY B C 1
ATOM 4702 O O . GLY B 1 96 ? 77.518 -48.509 -15.526 1.00 46.48 96 GLY B O 1
ATOM 4703 N N . LEU B 1 97 ? 77.822 -46.362 -14.997 1.00 44.64 97 LEU B N 1
ATOM 4704 C CA . LEU B 1 97 ? 77.577 -46.514 -13.546 1.00 48.48 97 LEU B CA 1
ATOM 4705 C C . LEU B 1 97 ? 76.118 -46.252 -13.213 1.00 44.82 97 LEU B C 1
ATOM 4706 O O . LEU B 1 97 ? 75.774 -46.369 -12.062 1.00 51.46 97 LEU B O 1
ATOM 4711 N N . ASN B 1 98 ? 75.297 -45.946 -14.171 1.00 48.46 98 ASN B N 1
ATOM 4712 C CA . ASN B 1 98 ? 73.895 -45.596 -13.841 1.00 48.78 98 ASN B CA 1
ATOM 4713 C C . ASN B 1 98 ? 73.158 -46.764 -13.191 1.00 49.10 98 ASN B C 1
ATOM 4714 O O . ASN B 1 98 ? 72.159 -46.520 -12.545 1.00 49.38 98 ASN B O 1
ATOM 4719 N N . HIS B 1 99 ? 73.626 -47.978 -13.337 1.00 51.18 99 HIS B N 1
ATOM 4720 C CA . HIS B 1 99 ? 72.881 -49.120 -12.761 1.00 48.95 99 HIS B CA 1
ATOM 4721 C C . HIS B 1 99 ? 73.102 -49.187 -11.251 1.00 47.60 99 HIS B C 1
ATOM 4722 O O . HIS B 1 99 ? 72.399 -49.940 -10.602 1.00 42.53 99 HIS B O 1
ATOM 4729 N N . LEU B 1 100 ? 74.030 -48.421 -10.724 1.00 49.20 100 LEU B N 1
ATOM 4730 C CA . LEU B 1 100 ? 74.278 -48.412 -9.266 1.00 50.94 100 LEU B CA 1
ATOM 4731 C C . LEU B 1 100 ? 73.495 -47.267 -8.630 1.00 54.49 100 LEU B C 1
ATOM 4732 O O . LEU B 1 100 ? 73.378 -47.272 -7.421 1.00 57.57 100 LEU B O 1
ATOM 4737 N N . PHE B 1 101 ? 73.017 -46.314 -9.401 1.00 50.80 101 PHE B N 1
ATOM 4738 C CA . PHE B 1 101 ? 72.336 -45.137 -8.817 1.00 53.45 101 PHE B CA 1
ATOM 4739 C C . PHE B 1 101 ? 71.015 -44.880 -9.528 1.00 52.68 101 PHE B C 1
ATOM 4740 O O . PHE B 1 101 ? 70.717 -43.737 -9.798 1.00 51.31 101 PHE B O 1
ATOM 4748 N N . GLU B 1 102 ? 70.234 -45.899 -9.757 1.00 55.70 102 GLU B N 1
ATOM 4749 C CA . GLU B 1 102 ? 68.964 -45.709 -10.489 1.00 54.35 102 GLU B CA 1
ATOM 4750 C C . GLU B 1 102 ? 68.013 -44.843 -9.670 1.00 56.57 102 GLU B C 1
ATOM 4751 O O . GLU B 1 102 ? 67.319 -44.030 -10.259 1.00 60.78 102 GLU B O 1
ATOM 4757 N N . THR B 1 103 ? 67.982 -45.019 -8.376 1.00 54.65 103 THR B N 1
ATOM 4758 C CA . THR B 1 103 ? 67.065 -44.237 -7.521 1.00 50.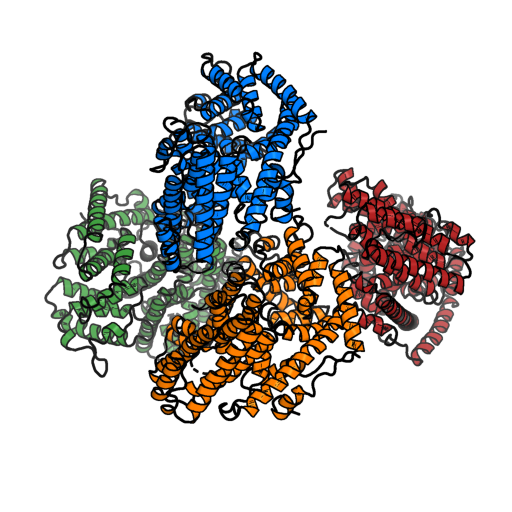24 103 THR B CA 1
ATOM 4759 C C . THR B 1 103 ? 67.530 -42.786 -7.458 1.00 55.20 103 THR B C 1
ATOM 4760 O O . THR B 1 103 ? 66.694 -41.897 -7.508 1.00 56.20 103 THR B O 1
ATOM 4764 N N . GLU B 1 104 ? 68.816 -42.575 -7.365 1.00 54.54 104 GLU B N 1
ATOM 4765 C CA . GLU B 1 104 ? 69.389 -41.219 -7.243 1.00 52.27 104 GLU B CA 1
ATOM 4766 C C . GLU B 1 104 ? 69.247 -40.463 -8.560 1.00 54.10 104 GLU B C 1
ATOM 4767 O O . GLU B 1 104 ? 68.971 -39.274 -8.505 1.00 54.89 104 GLU B O 1
ATOM 4773 N N . ILE B 1 105 ? 69.440 -41.115 -9.685 1.00 51.49 105 ILE B N 1
ATOM 4774 C CA . ILE B 1 105 ? 69.310 -40.431 -11.001 1.00 53.01 105 ILE B CA 1
ATOM 4775 C C . ILE B 1 105 ? 67.833 -40.134 -11.243 1.00 49.43 105 ILE B C 1
ATOM 4776 O O . ILE B 1 105 ? 67.538 -39.098 -11.799 1.00 46.00 105 ILE B O 1
ATOM 4781 N N . LYS B 1 106 ? 66.949 -41.018 -10.844 1.00 50.63 106 LYS B N 1
ATOM 4782 C CA . LYS B 1 106 ? 65.506 -40.789 -11.055 1.00 51.99 106 LYS B CA 1
ATOM 4783 C C . LYS B 1 106 ? 65.085 -39.591 -10.220 1.00 51.71 106 LYS B C 1
ATOM 4784 O O . LYS B 1 106 ? 64.448 -38.706 -10.759 1.00 54.45 106 LYS B O 1
ATOM 4790 N N . GLU B 1 107 ? 65.470 -39.564 -8.967 1.00 54.90 107 GLU B N 1
ATOM 4791 C CA . GLU B 1 107 ? 65.102 -38.455 -8.058 1.00 56.34 107 GLU B CA 1
ATOM 4792 C C . GLU B 1 107 ? 65.721 -37.150 -8.547 1.00 52.30 107 GLU B C 1
ATOM 4793 O O . GLU B 1 107 ? 65.079 -36.128 -8.414 1.00 57.82 107 GLU B O 1
ATOM 4799 N N . ALA B 1 108 ? 66.910 -37.172 -9.082 1.00 48.55 108 ALA B N 1
ATOM 4800 C CA . ALA B 1 108 ? 67.528 -35.914 -9.535 1.00 52.57 108 ALA B CA 1
ATOM 4801 C C . ALA B 1 108 ? 66.813 -35.390 -10.775 1.00 54.34 108 ALA B C 1
ATOM 4802 O O . ALA B 1 108 ? 66.599 -34.193 -10.852 1.00 54.46 108 ALA B O 1
ATOM 4804 N N . LEU B 1 109 ? 66.484 -36.243 -11.715 1.00 54.02 109 LEU B N 1
ATOM 4805 C CA . LEU B 1 109 ? 65.835 -35.756 -12.957 1.00 58.15 109 LEU B CA 1
ATOM 4806 C C . LEU B 1 109 ? 64.400 -35.332 -12.658 1.00 51.88 109 LEU B C 1
ATOM 4807 O O . LEU B 1 109 ? 63.981 -34.321 -13.184 1.00 49.67 109 LEU B O 1
ATOM 4812 N N . PHE B 1 110 ? 63.681 -36.060 -11.842 1.00 51.97 110 PHE B N 1
ATOM 4813 C CA . PHE B 1 110 ? 62.289 -35.658 -11.549 1.00 58.20 110 PHE B CA 1
ATOM 4814 C C . PHE B 1 110 ? 62.297 -34.343 -10.784 1.00 60.44 110 PHE B C 1
ATOM 4815 O O . PHE B 1 110 ? 61.405 -33.544 -10.999 1.00 72.31 110 PHE B O 1
ATOM 4823 N N . SER B 1 111 ? 63.264 -34.138 -9.916 1.00 62.19 111 SER B N 1
ATOM 4824 C CA . SER B 1 111 ? 63.347 -32.888 -9.128 1.00 52.98 111 SER B CA 1
ATOM 4825 C C . SER B 1 111 ? 63.736 -31.730 -10.041 1.00 50.15 111 SER B C 1
ATOM 4826 O O . SER B 1 111 ? 63.224 -30.652 -9.833 1.00 50.49 111 SER B O 1
ATOM 4829 N N . ILE B 1 112 ? 64.635 -31.937 -10.980 1.00 54.84 112 ILE B N 1
ATOM 4830 C CA . ILE B 1 112 ? 65.024 -30.850 -11.918 1.00 54.58 112 ILE B CA 1
ATOM 4831 C C . ILE B 1 112 ? 63.857 -30.622 -12.870 1.00 54.41 112 ILE B C 1
ATOM 4832 O O . ILE B 1 112 ? 63.686 -29.496 -13.323 1.00 50.47 112 ILE B O 1
ATOM 4837 N N . TYR B 1 113 ? 63.095 -31.649 -13.159 1.00 47.05 113 TYR B N 1
ATOM 4838 C CA . TYR B 1 113 ? 61.943 -31.470 -14.065 1.00 52.17 113 TYR B CA 1
ATOM 4839 C C . TYR B 1 113 ? 60.852 -30.700 -13.334 1.00 56.90 113 TYR B C 1
ATOM 4840 O O . TYR B 1 113 ? 60.095 -30.010 -13.994 1.00 53.89 113 TYR B O 1
ATOM 4849 N N . LYS B 1 114 ? 60.778 -30.800 -12.026 1.00 55.27 114 LYS B N 1
ATOM 4850 C CA . LYS B 1 114 ? 59.707 -30.097 -11.284 1.00 60.17 114 LYS B CA 1
ATOM 4851 C C . LYS B 1 114 ? 60.115 -28.662 -10.953 1.00 60.70 114 LYS B C 1
ATOM 4852 O O . LYS B 1 114 ? 59.256 -27.951 -10.457 1.00 55.89 114 LYS B O 1
ATOM 4858 N N . ASP B 1 115 ? 61.341 -28.276 -11.219 1.00 61.45 115 ASP B N 1
ATOM 4859 C CA . ASP B 1 115 ? 61.827 -26.980 -10.824 1.00 67.11 115 ASP B CA 1
ATOM 4860 C C . ASP B 1 115 ? 60.900 -25.795 -10.770 1.00 71.06 115 ASP B C 1
ATOM 4861 O O . ASP B 1 115 ? 60.564 -25.344 -9.697 1.00 90.13 115 ASP B O 1
ATOM 4866 N N . GLY B 1 116 ? 60.515 -25.247 -11.891 1.00 60.20 116 GLY B N 1
ATOM 4867 C CA . GLY B 1 116 ? 59.675 -24.047 -11.787 1.00 64.60 116 GLY B CA 1
ATOM 4868 C C . GLY B 1 116 ? 60.497 -22.821 -12.109 1.00 65.31 116 GLY B C 1
ATOM 4869 O O . GLY B 1 116 ? 59.995 -21.961 -12.823 1.00 75.27 116 GLY B O 1
ATOM 4870 N N . SER B 1 117 ? 61.699 -22.734 -11.579 1.00 62.45 117 SER B N 1
ATOM 4871 C CA . SER B 1 117 ? 62.609 -21.613 -11.910 1.00 68.50 117 SER B CA 1
ATOM 4872 C C . SER B 1 117 ? 63.453 -22.049 -13.107 1.00 66.61 117 SER B C 1
ATOM 4873 O O . SER B 1 117 ? 64.049 -23.112 -13.033 1.00 66.07 117 SER B O 1
ATOM 4876 N N . ASN B 1 118 ? 63.485 -21.281 -14.170 1.00 66.55 118 ASN B N 1
ATOM 4877 C CA . ASN B 1 118 ? 64.198 -21.729 -15.388 1.00 68.13 118 ASN B CA 1
ATOM 4878 C C . ASN B 1 118 ? 65.313 -20.757 -15.747 1.00 67.43 118 ASN B C 1
ATOM 4879 O O . ASN B 1 118 ? 65.820 -20.866 -16.846 1.00 72.30 118 ASN B O 1
ATOM 4884 N N . GLY B 1 119 ? 65.680 -19.857 -14.868 1.00 65.02 119 GLY B N 1
ATOM 4885 C CA . GLY B 1 119 ? 66.719 -18.871 -15.208 1.00 67.10 119 GLY B CA 1
ATOM 4886 C C . GLY B 1 119 ? 68.099 -19.479 -15.330 1.00 69.71 119 GLY B C 1
ATOM 4887 O O . GLY B 1 119 ? 68.953 -18.850 -15.951 1.00 68.76 119 GLY B O 1
ATOM 4888 N N . TRP B 1 120 ? 68.322 -20.654 -14.775 1.00 69.65 120 TRP B N 1
ATOM 4889 C CA . TRP B 1 120 ? 69.673 -21.265 -14.827 1.00 65.03 120 TRP B CA 1
ATOM 4890 C C . TRP B 1 120 ? 69.936 -21.911 -16.186 1.00 62.21 120 TRP B C 1
ATOM 4891 O O . TRP B 1 120 ? 71.076 -22.253 -16.427 1.00 58.51 120 TRP B O 1
ATOM 4902 N N . TRP B 1 121 ? 68.943 -22.071 -17.035 1.00 63.79 121 TRP B N 1
ATOM 4903 C CA . TRP B 1 121 ? 69.203 -22.713 -18.347 1.00 65.22 121 TRP B CA 1
ATOM 4904 C C . TRP B 1 121 ? 68.592 -21.894 -19.475 1.00 64.25 121 TRP B C 1
ATOM 4905 O O . TRP B 1 121 ? 68.941 -22.149 -20.610 1.00 62.94 121 TRP B O 1
ATOM 4916 N N . PHE B 1 122 ? 67.720 -20.956 -19.183 1.00 74.26 122 PHE B N 1
ATOM 4917 C CA . PHE B 1 122 ? 67.104 -20.184 -20.288 1.00 74.87 122 PHE B CA 1
ATOM 4918 C C . PHE B 1 122 ? 68.151 -19.278 -20.920 1.00 70.05 122 PHE B C 1
ATOM 4919 O O . PHE B 1 122 ? 68.672 -18.415 -20.227 1.00 70.85 122 PHE B O 1
ATOM 4927 N N . GLY B 1 123 ? 68.413 -19.443 -22.196 1.00 66.27 123 GLY B N 1
ATOM 4928 C CA . GLY B 1 123 ? 69.418 -18.594 -22.847 1.00 63.47 123 GLY B CA 1
ATOM 4929 C C . GLY B 1 123 ? 70.770 -19.259 -22.841 1.00 62.16 123 GLY B C 1
ATOM 4930 O O . GLY B 1 123 ? 71.671 -18.718 -23.462 1.00 66.94 123 GLY B O 1
ATOM 4931 N N . HIS B 1 124 ? 70.920 -20.373 -22.156 1.00 64.01 124 HIS B N 1
ATOM 4932 C CA . HIS B 1 124 ? 72.220 -21.088 -22.143 1.00 65.83 124 HIS B CA 1
ATOM 4933 C C . HIS B 1 124 ? 72.075 -22.360 -22.969 1.00 60.34 124 HIS B C 1
ATOM 4934 O O . HIS B 1 124 ? 71.270 -23.203 -22.608 1.00 57.16 124 HIS B O 1
ATOM 4941 N N . LEU B 1 125 ? 72.848 -22.474 -24.023 1.00 56.72 125 LEU B N 1
ATOM 4942 C CA . LEU B 1 125 ? 72.719 -23.596 -24.980 1.00 54.05 125 LEU B CA 1
ATOM 4943 C C . LEU B 1 125 ? 73.108 -24.928 -24.354 1.00 50.64 125 LEU B C 1
ATOM 4944 O O . LEU B 1 125 ? 72.373 -25.880 -24.543 1.00 51.24 125 LEU B O 1
ATOM 4949 N N . HIS B 1 126 ? 74.214 -25.013 -23.664 1.00 54.60 126 HIS B N 1
ATOM 4950 C CA . HIS B 1 126 ? 74.594 -26.326 -23.099 1.00 51.60 126 HIS B CA 1
ATOM 4951 C C . HIS B 1 126 ? 73.574 -26.724 -22.046 1.00 44.29 126 HIS B C 1
ATOM 4952 O O . HIS B 1 126 ? 73.153 -27.858 -22.064 1.00 48.74 126 HIS B O 1
ATOM 4959 N N . ALA B 1 127 ? 73.202 -25.811 -21.184 1.00 48.82 127 ALA B N 1
ATOM 4960 C CA . ALA B 1 127 ? 72.231 -26.113 -20.116 1.00 48.69 127 ALA B CA 1
ATOM 4961 C C . ALA B 1 127 ? 70.885 -26.461 -20.741 1.00 50.52 127 ALA B C 1
ATOM 4962 O O . ALA B 1 127 ? 70.263 -27.411 -20.306 1.00 50.46 127 ALA B O 1
ATOM 4964 N N . THR B 1 128 ? 70.461 -25.717 -21.729 1.00 53.93 128 THR B N 1
ATOM 4965 C CA . THR B 1 128 ? 69.164 -26.013 -22.370 1.00 54.44 128 THR B CA 1
ATOM 4966 C C . THR B 1 128 ? 69.232 -27.365 -23.066 1.00 46.81 128 THR B C 1
ATOM 4967 O O . THR B 1 128 ? 68.310 -28.127 -22.912 1.00 50.50 128 THR B O 1
ATOM 4971 N N . SER B 1 129 ? 70.291 -27.639 -23.781 1.00 48.27 129 SER B N 1
ATOM 4972 C CA . SER B 1 129 ? 70.424 -28.896 -24.554 1.00 48.66 129 SER B CA 1
ATOM 4973 C C . SER B 1 129 ? 70.664 -30.093 -23.640 1.00 47.75 129 SER B C 1
ATOM 4974 O O . SER B 1 129 ? 70.062 -31.116 -23.893 1.00 53.21 129 SER B O 1
ATOM 4977 N N . LEU B 1 130 ? 71.513 -29.990 -22.646 1.00 44.56 130 LEU B N 1
ATOM 4978 C CA . LEU B 1 130 ? 71.744 -31.148 -21.757 1.00 47.37 130 LEU B CA 1
ATOM 4979 C C . LEU B 1 130 ? 70.436 -31.481 -21.047 1.00 52.46 130 LEU B C 1
ATOM 4980 O O . LEU B 1 130 ? 70.061 -32.642 -21.008 1.00 53.77 130 LEU B O 1
ATOM 4985 N N . ARG B 1 131 ? 69.786 -30.479 -20.509 1.00 53.63 131 ARG B N 1
ATOM 4986 C CA . ARG B 1 131 ? 68.523 -30.656 -19.760 1.00 50.53 131 ARG B CA 1
ATOM 4987 C C . ARG B 1 131 ? 67.485 -31.311 -20.660 1.00 53.43 131 ARG B C 1
ATOM 4988 O O . ARG B 1 131 ? 66.822 -32.234 -20.212 1.00 59.53 131 ARG B O 1
ATOM 4996 N N . PHE B 1 132 ? 67.375 -30.851 -21.880 1.00 46.96 132 PHE B N 1
ATOM 4997 C CA . PHE B 1 132 ? 66.380 -31.388 -22.832 1.00 45.11 132 PHE B CA 1
ATOM 4998 C C . PHE B 1 132 ? 66.648 -32.869 -23.085 1.00 44.69 132 PHE B C 1
ATOM 4999 O O . PHE B 1 132 ? 65.734 -33.672 -23.021 1.00 42.49 132 PHE B O 1
ATOM 5007 N N . ARG B 1 133 ? 67.877 -33.217 -23.353 1.00 48.31 133 ARG B N 1
ATOM 5008 C CA . ARG B 1 133 ? 68.219 -34.619 -23.671 1.00 44.77 133 ARG B CA 1
ATOM 5009 C C . ARG B 1 133 ? 68.050 -35.507 -22.445 1.00 47.37 133 ARG B C 1
ATOM 5010 O O . ARG B 1 133 ? 67.462 -36.569 -22.578 1.00 51.58 133 ARG B O 1
ATOM 5018 N N . LEU B 1 134 ? 68.533 -35.087 -21.303 1.00 42.76 134 LEU B N 1
ATOM 5019 C CA . LEU B 1 134 ? 68.456 -35.944 -20.102 1.00 45.40 134 LEU B CA 1
ATOM 5020 C C . LEU B 1 134 ? 67.006 -36.134 -19.674 1.00 47.80 134 LEU B C 1
ATOM 5021 O O . LEU B 1 134 ? 66.653 -37.251 -19.338 1.00 45.01 134 LEU B O 1
ATOM 5026 N N . LEU B 1 135 ? 66.208 -35.091 -19.660 1.00 47.53 135 LEU B N 1
ATOM 5027 C CA . LEU B 1 135 ? 64.803 -35.251 -19.224 1.00 46.28 135 LEU B CA 1
ATOM 5028 C C . LEU B 1 135 ? 64.024 -36.022 -20.285 1.00 44.47 135 LEU B C 1
ATOM 5029 O O . LEU B 1 135 ? 63.141 -36.761 -19.912 1.00 49.21 135 LEU B O 1
ATOM 5034 N N . ARG B 1 136 ? 64.338 -35.878 -21.547 1.00 46.18 136 ARG B N 1
ATOM 5035 C CA . ARG B 1 136 ? 63.566 -36.604 -22.580 1.00 48.99 136 ARG B CA 1
ATOM 5036 C C . ARG B 1 136 ? 63.944 -38.080 -22.567 1.00 49.28 136 ARG B C 1
ATOM 5037 O O . ARG B 1 136 ? 63.111 -38.891 -22.933 1.00 46.81 136 ARG B O 1
ATOM 5045 N N . GLN B 1 137 ? 65.147 -38.416 -22.159 1.00 55.05 137 GLN B N 1
ATOM 5046 C CA . GLN B 1 137 ? 65.566 -39.837 -22.147 1.00 54.49 137 GLN B CA 1
ATOM 5047 C C . GLN B 1 137 ? 64.831 -40.572 -21.036 1.00 47.03 137 GLN B C 1
ATOM 5048 O O . GLN B 1 137 ? 64.750 -41.779 -21.120 1.00 51.48 137 GLN B O 1
ATOM 5054 N N . CYS B 1 138 ? 64.353 -39.903 -20.021 1.00 46.59 138 CYS B N 1
ATOM 5055 C CA . CYS B 1 138 ? 63.654 -40.683 -18.979 1.00 52.14 138 CYS B CA 1
ATOM 5056 C C . CYS B 1 138 ? 62.144 -40.530 -19.118 1.00 45.56 138 CYS B C 1
ATOM 5057 O O . CYS B 1 138 ? 61.452 -40.909 -18.205 1.00 52.66 138 CYS B O 1
ATOM 5060 N N . GLY B 1 139 ? 61.673 -40.028 -20.233 1.00 51.55 139 GLY B N 1
ATOM 5061 C CA . GLY B 1 139 ? 60.230 -39.950 -20.500 1.00 50.10 139 GLY B CA 1
ATOM 5062 C C . GLY B 1 139 ? 59.586 -38.664 -20.044 1.00 54.09 139 GLY B C 1
ATOM 5063 O O . GLY B 1 139 ? 58.374 -38.650 -19.990 1.00 50.42 139 GLY B O 1
ATOM 5064 N N . LEU B 1 140 ? 60.339 -37.634 -19.732 1.00 53.34 140 LEU B N 1
ATOM 5065 C CA . LEU B 1 140 ? 59.729 -36.355 -19.299 1.00 51.18 140 LEU B CA 1
ATOM 5066 C C . LEU B 1 140 ? 59.750 -35.414 -20.497 1.00 52.65 140 LEU B C 1
ATOM 5067 O O . LEU B 1 140 ? 60.818 -35.004 -20.886 1.00 58.91 140 LEU B O 1
ATOM 5072 N N . PHE B 1 141 ? 58.603 -35.079 -21.041 1.00 56.03 141 PHE B N 1
ATOM 5073 C CA . PHE B 1 141 ? 58.557 -34.280 -22.287 1.00 50.22 141 PHE B CA 1
ATOM 5074 C C . PHE B 1 141 ? 58.984 -32.824 -22.115 1.00 48.04 141 PHE B C 1
ATOM 5075 O O . PHE B 1 141 ? 58.428 -32.112 -21.304 1.00 55.08 141 PHE B O 1
ATOM 5083 N N . ILE B 1 142 ? 59.934 -32.425 -22.930 1.00 50.78 142 ILE B N 1
ATOM 5084 C CA . ILE B 1 142 ? 60.435 -31.029 -23.026 1.00 45.94 142 ILE B CA 1
ATOM 5085 C C . ILE B 1 142 ? 60.212 -30.611 -24.476 1.00 52.36 142 ILE B C 1
ATOM 5086 O O . ILE B 1 142 ? 60.744 -31.262 -25.348 1.00 47.76 142 ILE B O 1
ATOM 5091 N N . PRO B 1 143 ? 59.397 -29.607 -24.709 1.00 59.50 143 PRO B N 1
ATOM 5092 C CA . PRO B 1 143 ? 59.097 -29.186 -26.064 1.00 53.69 143 PRO B CA 1
ATOM 5093 C C . PRO B 1 143 ? 60.354 -28.703 -26.789 1.00 54.41 143 PRO B C 1
ATOM 5094 O O . PRO B 1 143 ? 61.269 -28.311 -26.151 1.00 48.29 143 PRO B O 1
ATOM 5098 N N . GLN B 1 144 ? 60.329 -28.754 -28.103 1.00 50.02 144 GLN B N 1
ATOM 5099 C CA . GLN B 1 144 ? 61.474 -28.323 -28.932 1.00 52.97 144 GLN B CA 1
ATOM 5100 C C . GLN B 1 144 ? 61.526 -26.802 -28.955 1.00 50.58 144 GLN B C 1
ATOM 5101 O O . GLN B 1 144 ? 62.472 -26.265 -29.495 1.00 50.73 144 GLN B O 1
ATOM 5107 N N . ASP B 1 145 ? 60.532 -26.169 -28.377 1.00 58.29 145 ASP B N 1
ATOM 5108 C CA . ASP B 1 145 ? 60.426 -24.742 -28.377 1.00 57.55 145 ASP B CA 1
ATOM 5109 C C . ASP B 1 145 ? 61.388 -24.091 -27.481 1.00 58.23 145 ASP B C 1
ATOM 5110 O O . ASP B 1 145 ? 61.542 -22.902 -27.513 1.00 63.96 145 ASP B O 1
ATOM 5115 N N . VAL B 1 146 ? 62.074 -24.869 -26.678 1.00 57.43 146 VAL B N 1
ATOM 5116 C CA . VAL B 1 146 ? 63.056 -24.282 -25.729 1.00 52.88 146 VAL B CA 1
ATOM 5117 C C . VAL B 1 146 ? 64.247 -23.763 -26.522 1.00 54.24 146 VAL B C 1
ATOM 5118 O O . VAL B 1 146 ? 65.013 -22.987 -25.965 1.00 59.54 146 VAL B O 1
ATOM 5122 N N . PHE B 1 147 ? 64.380 -24.188 -27.760 1.00 52.93 147 PHE B N 1
ATOM 5123 C CA . PHE B 1 147 ? 65.551 -23.811 -28.582 1.00 52.62 147 PHE B CA 1
ATOM 5124 C C . PHE B 1 147 ? 65.248 -22.592 -29.436 1.00 54.28 147 PHE B C 1
ATOM 5125 O O . PHE B 1 147 ? 66.147 -22.168 -30.136 1.00 61.08 147 PHE B O 1
ATOM 5133 N N . LYS B 1 148 ? 64.038 -22.074 -29.373 1.00 59.61 148 LYS B N 1
ATOM 5134 C CA . LYS B 1 148 ? 63.625 -20.911 -30.198 1.00 66.46 148 LYS B CA 1
ATOM 5135 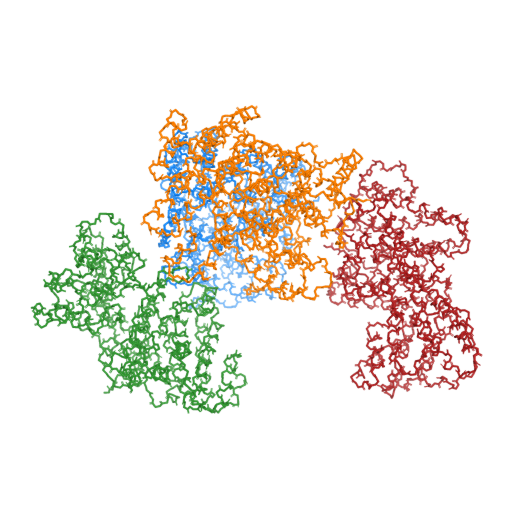C C . LYS B 1 148 ? 64.416 -19.683 -29.769 1.00 63.89 148 LYS B C 1
ATOM 5136 O O . LYS B 1 148 ? 64.540 -18.749 -30.557 1.00 64.71 148 LYS B O 1
ATOM 5142 N N . THR B 1 149 ? 64.930 -19.706 -28.565 1.00 63.63 149 THR B N 1
ATOM 5143 C CA . THR B 1 149 ? 65.708 -18.569 -28.030 1.00 66.65 149 THR B CA 1
ATOM 5144 C C . THR B 1 149 ? 67.018 -18.428 -28.790 1.00 63.03 149 THR B C 1
ATOM 5145 O O . THR B 1 149 ? 67.583 -17.346 -28.749 1.00 57.02 149 THR B O 1
ATOM 5149 N N . PHE B 1 150 ? 67.462 -19.473 -29.453 1.00 63.73 150 PHE B N 1
ATOM 5150 C CA . PHE B 1 150 ? 68.763 -19.436 -30.158 1.00 63.72 150 PHE B CA 1
ATOM 5151 C C . PHE B 1 150 ? 68.542 -19.257 -31.649 1.00 66.27 150 PHE B C 1
ATOM 5152 O O . PHE B 1 150 ? 69.489 -19.425 -32.395 1.00 73.62 150 PHE B O 1
ATOM 5160 N N . GLN B 1 151 ? 67.348 -18.927 -32.055 1.00 76.82 151 GLN B N 1
ATOM 5161 C CA . GLN B 1 151 ? 67.122 -18.762 -33.503 1.00 76.83 151 GLN B CA 1
ATOM 5162 C C . GLN B 1 151 ? 66.794 -17.305 -33.796 1.00 78.68 151 GLN B C 1
ATOM 5163 O O . GLN B 1 151 ? 66.644 -16.521 -32.862 1.00 71.56 151 GLN B O 1
ATOM 5169 N N . ASN B 1 152 ? 66.692 -16.972 -35.060 1.00 95.17 152 ASN B N 1
ATOM 5170 C CA . ASN B 1 152 ? 66.269 -15.617 -35.486 1.00 91.37 152 ASN B CA 1
ATOM 5171 C C . ASN B 1 152 ? 64.815 -15.701 -35.960 1.00 94.80 152 ASN B C 1
ATOM 5172 O O . ASN B 1 152 ? 64.201 -16.763 -35.808 1.00 86.50 152 ASN B O 1
ATOM 5177 N N . LYS B 1 153 ? 64.249 -14.607 -36.432 1.00 104.91 153 LYS B N 1
ATOM 5178 C CA . LYS B 1 153 ? 62.843 -14.647 -36.903 1.00 101.36 153 LYS B CA 1
ATOM 5179 C C . LYS B 1 153 ? 62.741 -15.779 -37.918 1.00 98.23 153 LYS B C 1
ATOM 5180 O O . LYS B 1 153 ? 61.826 -16.592 -37.821 1.00 85.38 153 LYS B O 1
ATOM 5186 N N . THR B 1 154 ? 63.673 -15.789 -38.846 1.00 108.27 154 THR B N 1
ATOM 5187 C CA . THR B 1 154 ? 63.711 -16.765 -39.960 1.00 114.44 154 THR B CA 1
ATOM 5188 C C . THR B 1 154 ? 63.720 -18.202 -39.439 1.00 117.39 154 THR B C 1
ATOM 5189 O O . THR B 1 154 ? 63.202 -19.076 -40.147 1.00 111.00 154 THR B O 1
ATOM 5193 N N . GLY B 1 155 ? 64.298 -18.452 -38.281 1.00 113.57 155 GLY B N 1
ATOM 5194 C CA . GLY B 1 155 ? 64.341 -19.832 -37.769 1.00 104.15 155 GLY B CA 1
ATOM 5195 C C . GLY B 1 155 ? 65.730 -20.412 -37.918 1.00 100.26 155 GLY B C 1
ATOM 5196 O O . GLY B 1 155 ? 65.917 -21.591 -37.614 1.00 96.58 155 GLY B O 1
ATOM 5197 N N . GLU B 1 156 ? 66.691 -19.617 -38.326 1.00 94.34 156 GLU B N 1
ATOM 5198 C CA . GLU B 1 156 ? 68.067 -20.149 -38.432 1.00 96.47 156 GLU B CA 1
ATOM 5199 C C . GLU B 1 156 ? 68.782 -19.873 -37.108 1.00 87.19 156 GLU B C 1
ATOM 5200 O O . GLU B 1 156 ? 68.471 -18.868 -36.482 1.00 77.27 156 GLU B O 1
ATOM 5206 N N . PHE B 1 157 ? 69.614 -20.789 -36.676 1.00 76.00 157 PHE B N 1
ATOM 5207 C CA . PHE B 1 157 ? 70.308 -20.585 -35.390 1.00 68.54 157 PHE B CA 1
ATOM 5208 C C . PHE B 1 157 ? 71.274 -19.425 -35.553 1.00 71.15 157 PHE B C 1
ATOM 5209 O O . PHE B 1 157 ? 71.856 -19.291 -36.627 1.00 63.23 157 PHE B O 1
ATOM 5217 N N . ASP B 1 158 ? 71.380 -18.625 -34.512 1.00 74.65 158 ASP B N 1
ATOM 5218 C CA . ASP B 1 158 ? 72.251 -17.496 -34.470 1.00 80.23 158 ASP B CA 1
ATOM 5219 C C . ASP B 1 158 ? 73.591 -18.044 -34.781 1.00 83.75 158 ASP B C 1
ATOM 5220 O O . ASP B 1 158 ? 74.076 -18.890 -34.077 1.00 94.17 158 ASP B O 1
ATOM 5225 N N . MET B 1 159 ? 74.298 -17.464 -35.736 1.00 88.04 159 MET B N 1
ATOM 5226 C CA . MET B 1 159 ? 75.602 -18.049 -36.151 1.00 91.52 159 MET B CA 1
ATOM 5227 C C . MET B 1 159 ? 76.771 -17.702 -35.224 1.00 84.10 159 MET B C 1
ATOM 5228 O O . MET B 1 159 ? 77.881 -18.081 -35.575 1.00 83.57 159 MET B O 1
ATOM 5233 N N . LYS B 1 160 ? 76.553 -17.078 -34.071 1.00 91.34 160 LYS B N 1
ATOM 5234 C CA . LYS B 1 160 ? 77.601 -16.799 -33.057 1.00 96.81 160 LYS B CA 1
ATOM 5235 C C . LYS B 1 160 ? 77.806 -18.071 -32.227 1.00 94.76 160 LYS B C 1
ATOM 5236 O O . LYS B 1 160 ? 78.837 -18.180 -31.552 1.00 81.06 160 LYS B O 1
ATOM 5242 N N . LEU B 1 161 ? 76.857 -18.998 -32.290 1.00 96.21 161 LEU B N 1
ATOM 5243 C CA . LEU B 1 161 ? 76.902 -20.296 -31.581 1.00 95.12 161 LEU B CA 1
ATOM 5244 C C . LEU B 1 161 ? 77.677 -21.326 -32.403 1.00 98.95 161 LEU B C 1
ATOM 5245 O O . LEU B 1 161 ? 77.748 -22.459 -31.934 1.00 104.97 161 LEU B O 1
ATOM 5250 N N . CYS B 1 162 ? 78.298 -20.988 -33.540 1.00 94.35 162 CYS B N 1
ATOM 5251 C CA . CYS B 1 162 ? 79.115 -22.002 -34.269 1.00 95.08 162 CYS B CA 1
ATOM 5252 C C . CYS B 1 162 ? 80.591 -21.834 -33.871 1.00 90.58 162 CYS B C 1
ATOM 5253 O O . CYS B 1 162 ? 81.449 -22.365 -34.577 1.00 86.61 162 CYS B O 1
ATOM 5256 N N . ASP B 1 163 ? 80.849 -21.138 -32.767 1.00 91.17 163 ASP B N 1
ATOM 5257 C CA . ASP B 1 163 ? 82.133 -20.923 -32.169 1.00 97.62 163 ASP B CA 1
ATOM 5258 C C . ASP B 1 163 ? 82.126 -21.656 -30.846 1.00 89.33 163 ASP B C 1
ATOM 5259 O O . ASP B 1 163 ? 83.129 -22.185 -30.429 1.00 93.77 163 ASP B O 1
ATOM 5264 N N . ASN B 1 164 ? 80.977 -21.679 -30.192 1.00 87.55 164 ASN B N 1
ATOM 5265 C CA . ASN B 1 164 ? 80.787 -22.331 -28.867 1.00 76.72 164 ASN B CA 1
ATOM 5266 C C . ASN B 1 164 ? 80.669 -23.846 -29.038 1.00 73.12 164 ASN B C 1
ATOM 5267 O O . ASN B 1 164 ? 79.549 -24.336 -28.997 1.00 68.60 164 ASN B O 1
ATOM 5272 N N . VAL B 1 165 ? 81.778 -24.556 -29.140 1.00 62.28 165 VAL B N 1
ATOM 5273 C CA . VAL B 1 165 ? 81.796 -26.025 -29.398 1.00 57.84 165 VAL B CA 1
ATOM 5274 C C . VAL B 1 165 ? 81.023 -26.806 -28.338 1.00 57.00 165 VAL B C 1
ATOM 5275 O O . VAL B 1 165 ? 80.189 -27.603 -28.721 1.00 58.84 165 VAL B O 1
ATOM 5279 N N . LYS B 1 166 ? 81.305 -26.625 -27.072 1.00 55.92 166 LYS B N 1
ATOM 5280 C CA . LYS B 1 166 ? 80.612 -27.406 -26.021 1.00 60.29 166 LYS B CA 1
ATOM 5281 C C . LYS B 1 166 ? 79.094 -27.304 -26.195 1.00 60.19 166 LYS B C 1
ATOM 5282 O O . LYS B 1 166 ? 78.440 -28.328 -26.093 1.00 53.91 166 LYS B O 1
ATOM 5288 N N . GLY B 1 167 ? 78.555 -26.128 -26.435 1.00 60.23 167 GLY B N 1
ATOM 5289 C CA . GLY B 1 167 ? 77.099 -25.966 -26.588 1.00 58.09 167 GLY B CA 1
ATOM 5290 C C . GLY B 1 167 ? 76.584 -26.610 -27.854 1.00 54.19 167 GLY B C 1
ATOM 5291 O O . GLY B 1 167 ? 75.508 -27.183 -27.823 1.00 51.92 167 GLY B O 1
ATOM 5292 N N . LEU B 1 168 ? 77.325 -26.510 -28.933 1.00 57.34 168 LEU B N 1
ATOM 5293 C CA . LEU B 1 168 ? 76.911 -27.114 -30.219 1.00 55.70 168 LEU B CA 1
ATOM 5294 C C . LEU B 1 168 ? 76.886 -28.625 -30.051 1.00 57.62 168 LEU B C 1
ATOM 5295 O O . LEU B 1 168 ? 76.041 -29.266 -30.668 1.00 59.94 168 LEU B O 1
ATOM 5300 N N . LEU B 1 169 ? 77.798 -29.157 -29.271 1.00 48.23 169 LEU B N 1
ATOM 5301 C CA . LEU B 1 169 ? 77.847 -30.615 -29.048 1.00 53.49 169 LEU B CA 1
ATOM 5302 C C . LEU B 1 169 ? 76.673 -30.994 -28.156 1.00 53.34 169 LEU B C 1
ATOM 5303 O O . LEU B 1 169 ? 76.149 -32.073 -28.320 1.00 60.55 169 LEU B O 1
ATOM 5308 N N . SER B 1 170 ? 76.288 -30.148 -27.240 1.00 47.19 170 SER B N 1
ATOM 5309 C CA . SER B 1 170 ? 75.150 -30.515 -26.375 1.00 47.43 170 SER B CA 1
ATOM 5310 C C . SER B 1 170 ? 73.867 -30.448 -27.194 1.00 51.77 170 SER B C 1
ATOM 5311 O O . SER B 1 170 ? 72.989 -31.262 -26.953 1.00 53.91 170 SER B O 1
ATOM 5314 N N . LEU B 1 171 ? 73.775 -29.521 -28.124 1.00 51.94 171 LEU B N 1
ATOM 5315 C CA . LEU B 1 171 ? 72.556 -29.396 -28.952 1.00 51.49 171 LEU B CA 1
ATOM 5316 C C . LEU B 1 171 ? 72.494 -30.569 -29.926 1.00 50.90 171 LEU B C 1
ATOM 5317 O O . LEU B 1 171 ? 71.433 -31.144 -30.078 1.00 44.68 171 LEU B O 1
ATOM 5322 N N . TYR B 1 172 ? 73.603 -30.899 -30.541 1.00 54.28 172 TYR B N 1
ATOM 5323 C CA . TYR B 1 172 ? 73.682 -32.027 -31.495 1.00 52.54 172 TYR B CA 1
ATOM 5324 C C . TYR B 1 172 ? 73.206 -33.310 -30.820 1.00 49.36 172 TYR B C 1
ATOM 5325 O O . TYR B 1 172 ? 72.374 -33.985 -31.390 1.00 46.69 172 TYR B O 1
ATOM 5334 N N . GLU B 1 173 ? 73.695 -33.614 -29.639 1.00 49.39 173 GLU B N 1
ATOM 5335 C CA . GLU B 1 173 ? 73.321 -34.872 -28.949 1.00 51.09 173 GLU B CA 1
ATOM 5336 C C . GLU B 1 173 ? 71.831 -34.868 -28.636 1.00 47.91 173 GLU B C 1
ATOM 5337 O O . GLU B 1 173 ? 71.224 -35.919 -28.727 1.00 43.88 173 GLU B O 1
ATOM 5343 N N . ALA B 1 174 ? 71.324 -33.725 -28.228 1.00 51.04 174 ALA B N 1
ATOM 5344 C CA . ALA B 1 174 ? 69.908 -33.532 -27.860 1.00 51.07 174 ALA B CA 1
ATOM 5345 C C . ALA B 1 174 ? 69.023 -33.631 -29.093 1.00 47.18 174 ALA B C 1
ATOM 5346 O O . ALA B 1 174 ? 67.965 -34.202 -28.979 1.00 46.65 174 ALA B O 1
ATOM 5348 N N . SER B 1 175 ? 69.480 -33.147 -30.230 1.00 50.40 175 SER B N 1
ATOM 5349 C CA . SER B 1 175 ? 68.685 -33.128 -31.485 1.00 49.72 175 SER B CA 1
ATOM 5350 C C . SER B 1 175 ? 68.284 -34.527 -31.945 1.00 46.33 175 SER B C 1
ATOM 5351 O O . SER B 1 175 ? 67.380 -34.608 -32.765 1.00 52.28 175 SER B O 1
ATOM 5354 N N . TYR B 1 176 ? 68.912 -35.568 -31.447 1.00 44.80 176 TYR B N 1
ATOM 5355 C CA . TYR B 1 176 ? 68.579 -36.940 -31.894 1.00 40.67 176 TYR B CA 1
ATOM 5356 C C . TYR B 1 176 ? 67.493 -37.525 -30.998 1.00 42.74 176 TYR B C 1
ATOM 5357 O O . TYR B 1 176 ? 67.173 -38.684 -31.130 1.00 46.44 176 TYR B O 1
ATOM 5366 N N . LEU B 1 177 ? 66.943 -36.733 -30.118 1.00 46.94 177 LEU B N 1
ATOM 5367 C CA . LEU B 1 177 ? 65.858 -37.217 -29.241 1.00 47.25 177 LEU B CA 1
ATOM 5368 C C . LEU B 1 177 ? 64.552 -36.652 -29.783 1.00 50.89 177 LEU B C 1
ATOM 5369 O O . LEU B 1 177 ? 63.587 -36.674 -29.054 1.00 58.16 177 LEU B O 1
ATOM 5374 N N . GLY B 1 178 ? 64.551 -36.192 -31.012 1.00 52.67 178 GLY B N 1
ATOM 5375 C CA . GLY B 1 178 ? 63.375 -35.532 -31.599 1.00 54.96 178 GLY B CA 1
ATOM 5376 C C . GLY B 1 178 ? 62.345 -36.472 -32.174 1.00 51.19 178 GLY B C 1
ATOM 5377 O O . GLY B 1 178 ? 62.668 -37.608 -32.436 1.00 52.47 178 GLY B O 1
ATOM 5378 N N . TRP B 1 179 ? 61.145 -35.969 -32.383 1.00 51.21 179 TRP B N 1
ATOM 5379 C CA . TRP B 1 179 ? 60.026 -36.756 -32.953 1.00 53.46 179 TRP B CA 1
ATOM 5380 C C . TRP B 1 179 ? 59.766 -36.309 -34.386 1.00 50.77 179 TRP B C 1
ATOM 5381 O O . TRP B 1 179 ? 60.442 -35.408 -34.857 1.00 50.44 179 TRP B O 1
ATOM 5392 N N . LYS B 1 180 ? 58.800 -36.916 -35.030 1.00 49.36 180 LYS B N 1
ATOM 5393 C CA . LYS B 1 180 ? 58.422 -36.508 -36.397 1.00 54.61 180 LYS B CA 1
ATOM 5394 C C . LYS B 1 180 ? 57.742 -35.151 -36.295 1.00 52.53 180 LYS B C 1
ATOM 5395 O O . LYS B 1 180 ? 56.832 -35.033 -35.492 1.00 48.28 180 LYS B O 1
ATOM 5401 N N . GLY B 1 181 ? 58.160 -34.180 -37.067 1.00 51.34 181 GLY B N 1
ATOM 5402 C CA . GLY B 1 181 ? 57.477 -32.881 -37.031 1.00 56.56 181 GLY B CA 1
ATOM 5403 C C . GLY B 1 181 ? 58.206 -31.876 -36.179 1.00 59.62 181 GLY B C 1
ATOM 5404 O O . GLY B 1 181 ? 57.788 -30.727 -36.158 1.00 53.27 181 GLY B O 1
ATOM 5405 N N . GLU B 1 182 ? 59.219 -32.305 -35.472 1.00 55.29 182 GLU B N 1
ATOM 5406 C CA . GLU B 1 182 ? 59.969 -31.350 -34.633 1.00 54.16 182 GLU B CA 1
ATOM 5407 C C . GLU B 1 182 ? 61.015 -30.694 -35.526 1.00 57.98 182 GLU B C 1
ATOM 5408 O O . GLU B 1 182 ? 62.167 -31.061 -35.472 1.00 55.37 182 GLU B O 1
ATOM 5414 N N . ASN B 1 183 ? 60.547 -29.764 -36.327 1.00 64.46 183 ASN B N 1
ATOM 5415 C CA . ASN B 1 183 ? 61.351 -29.018 -37.322 1.00 62.12 183 ASN B CA 1
ATOM 5416 C C . ASN B 1 183 ? 62.483 -28.258 -36.641 1.00 56.56 183 ASN B C 1
ATOM 5417 O O . ASN B 1 183 ? 63.498 -28.066 -37.273 1.00 60.34 183 ASN B O 1
ATOM 5422 N N . ILE B 1 184 ? 62.328 -27.832 -35.418 1.00 56.09 184 ILE B N 1
ATOM 5423 C CA . ILE B 1 184 ? 63.437 -27.057 -34.803 1.00 59.90 184 ILE B CA 1
ATOM 5424 C C . ILE B 1 184 ? 64.600 -28.003 -34.501 1.00 57.51 184 ILE B C 1
ATOM 5425 O O . ILE B 1 184 ? 65.728 -27.563 -34.587 1.00 58.93 184 ILE B O 1
ATOM 5430 N N . LEU B 1 185 ? 64.339 -29.247 -34.176 1.00 56.82 185 LEU B N 1
ATOM 5431 C CA . LEU B 1 185 ? 65.435 -30.189 -33.856 1.00 61.27 185 LEU B CA 1
ATOM 5432 C C . LEU B 1 185 ? 66.084 -30.645 -35.156 1.00 61.48 185 LEU B C 1
ATOM 5433 O O . LEU B 1 185 ? 67.276 -30.903 -35.137 1.00 57.13 185 LEU B O 1
ATOM 5438 N N . ASP B 1 186 ? 65.315 -30.736 -36.226 1.00 60.04 186 ASP B N 1
ATOM 5439 C CA . ASP B 1 186 ? 65.827 -31.161 -37.497 1.00 57.99 186 ASP B CA 1
ATOM 5440 C C . ASP B 1 186 ? 66.824 -30.152 -37.976 1.00 60.25 186 ASP B C 1
ATOM 5441 O O . ASP B 1 186 ? 67.861 -30.493 -38.485 1.00 57.49 186 ASP B O 1
ATOM 5446 N N . GLU B 1 187 ? 66.498 -28.891 -37.804 1.00 57.93 187 GLU B N 1
ATOM 5447 C CA . GLU B 1 187 ? 67.395 -27.798 -38.246 1.00 58.19 187 GLU B CA 1
ATOM 5448 C C . GLU B 1 187 ? 68.576 -27.713 -37.283 1.00 54.26 187 GLU B C 1
ATOM 5449 O O . GLU B 1 187 ? 69.663 -27.393 -37.731 1.00 57.28 187 GLU B O 1
ATOM 5455 N N . ALA B 1 188 ? 68.367 -28.002 -36.019 1.00 58.09 188 ALA B N 1
ATOM 5456 C CA . ALA B 1 188 ? 69.455 -27.954 -35.023 1.00 55.64 188 ALA B CA 1
ATOM 5457 C C . ALA B 1 188 ? 70.496 -29.003 -35.388 1.00 54.58 188 ALA B C 1
ATOM 5458 O O . ALA B 1 188 ? 71.678 -28.706 -35.324 1.00 62.20 188 ALA B O 1
ATOM 5460 N N . LYS B 1 189 ? 70.050 -30.174 -35.766 1.00 55.31 189 LYS B N 1
ATOM 5461 C CA . LYS B 1 189 ? 70.955 -31.283 -36.141 1.00 59.15 189 LYS B CA 1
ATOM 5462 C C . LYS B 1 189 ? 71.824 -30.862 -37.325 1.00 57.60 189 LYS B C 1
ATOM 5463 O O . LYS B 1 189 ? 73.009 -31.177 -37.333 1.00 60.86 189 LYS B O 1
ATOM 5469 N N . ALA B 1 190 ? 71.257 -30.163 -38.274 1.00 64.87 190 ALA B N 1
ATOM 5470 C CA . ALA B 1 190 ? 72.003 -29.745 -39.474 1.00 64.07 190 ALA B CA 1
ATOM 5471 C C . ALA B 1 190 ? 72.938 -28.599 -39.117 1.00 59.90 190 ALA B C 1
ATOM 5472 O O . ALA B 1 190 ? 74.035 -28.551 -39.648 1.00 56.63 190 ALA B O 1
ATOM 5474 N N . PHE B 1 191 ? 72.500 -27.718 -38.257 1.00 63.09 191 PHE B N 1
ATOM 5475 C CA . PHE B 1 191 ? 73.324 -26.548 -37.880 1.00 66.24 191 PHE B CA 1
ATOM 5476 C C . PHE B 1 191 ? 74.530 -27.001 -37.064 1.00 65.97 191 PHE B C 1
ATOM 5477 O O . PHE B 1 191 ? 75.623 -26.533 -37.339 1.00 66.52 191 PHE B O 1
ATOM 5485 N N . THR B 1 192 ? 74.346 -27.906 -36.131 1.00 63.05 192 THR B N 1
ATOM 5486 C CA . THR B 1 192 ? 75.471 -28.336 -35.267 1.00 62.64 192 THR B CA 1
ATOM 5487 C C . THR B 1 192 ? 76.410 -29.253 -36.048 1.00 60.12 192 THR B C 1
ATOM 5488 O O . THR B 1 192 ? 77.607 -29.189 -35.815 1.00 55.32 192 THR B O 1
ATOM 5492 N N . THR B 1 193 ? 75.891 -30.074 -36.920 1.00 62.24 193 THR B N 1
ATOM 5493 C CA . THR B 1 193 ? 76.770 -30.963 -37.702 1.00 60.49 193 THR B CA 1
ATOM 5494 C C . THR B 1 193 ? 77.740 -30.088 -38.490 1.00 62.55 193 THR B C 1
ATOM 5495 O O . THR B 1 193 ? 78.936 -30.292 -38.385 1.00 57.94 193 THR B O 1
ATOM 5499 N N . LYS B 1 194 ? 77.221 -29.136 -39.224 1.00 66.81 194 LYS B N 1
ATOM 5500 C CA . LYS B 1 194 ? 78.048 -28.243 -40.066 1.00 64.97 194 LYS B CA 1
ATOM 5501 C C . LYS B 1 194 ? 78.986 -27.421 -39.187 1.00 62.94 194 LYS B C 1
ATOM 5502 O O . LYS B 1 194 ? 80.147 -27.318 -39.541 1.00 64.28 194 LYS B O 1
ATOM 5508 N N . CYS B 1 195 ? 78.511 -26.863 -38.098 1.00 63.73 195 CYS B N 1
ATOM 5509 C CA . CYS B 1 195 ? 79.375 -26.028 -37.230 1.00 60.58 195 CYS B CA 1
ATOM 5510 C C . CYS B 1 195 ? 80.410 -26.902 -36.528 1.00 62.44 195 CYS B C 1
ATOM 5511 O O . CYS B 1 195 ? 81.540 -26.465 -36.390 1.00 64.78 195 CYS B O 1
ATOM 5514 N N . LEU B 1 196 ? 80.040 -28.082 -36.100 1.00 57.07 196 LEU B N 1
ATOM 5515 C CA . LEU B 1 196 ? 81.014 -28.960 -35.422 1.00 53.76 196 LEU B CA 1
ATOM 5516 C C . LEU B 1 196 ? 82.003 -29.471 -36.459 1.00 51.99 196 LEU B C 1
ATOM 5517 O O . LEU B 1 196 ? 83.158 -29.605 -36.126 1.00 62.65 196 LEU B O 1
ATOM 5522 N N . LYS B 1 197 ? 81.567 -29.765 -37.656 1.00 55.81 197 LYS B N 1
ATOM 5523 C CA . LYS B 1 197 ? 82.516 -30.279 -38.669 1.00 63.72 197 LYS B CA 1
ATOM 5524 C C . LYS B 1 197 ? 83.519 -29.183 -39.006 1.00 64.39 197 LYS B C 1
ATOM 5525 O O . LYS B 1 197 ? 84.690 -29.489 -39.177 1.00 64.06 197 LYS B O 1
ATOM 5531 N N . SER B 1 198 ? 83.074 -27.953 -39.045 1.00 64.79 198 SER B N 1
ATOM 5532 C CA . SER B 1 198 ? 83.958 -26.832 -39.430 1.00 67.12 198 SER B CA 1
ATOM 5533 C C . SER B 1 198 ? 84.857 -26.407 -38.273 1.00 64.14 198 SER B C 1
ATOM 5534 O O . SER B 1 198 ? 85.875 -25.784 -38.546 1.00 72.53 198 SER B O 1
ATOM 5537 N N . ALA B 1 199 ? 84.527 -26.728 -37.048 1.00 64.70 199 ALA B N 1
ATOM 5538 C CA . ALA B 1 199 ? 85.353 -26.246 -35.925 1.00 64.79 199 ALA B CA 1
ATOM 5539 C C . ALA B 1 199 ? 86.322 -27.320 -35.454 1.00 57.54 199 ALA B C 1
ATOM 5540 O O . ALA B 1 199 ? 87.153 -27.014 -34.624 1.00 66.41 199 ALA B O 1
ATOM 5542 N N . TRP B 1 200 ? 86.214 -28.515 -35.967 1.00 68.52 200 TRP B N 1
ATOM 5543 C CA . TRP B 1 200 ? 87.058 -29.629 -35.476 1.00 72.53 200 TRP B CA 1
ATOM 5544 C C . TRP B 1 200 ? 88.547 -29.311 -35.547 1.00 80.68 200 TRP B C 1
ATOM 5545 O O . TRP B 1 200 ? 89.208 -29.438 -34.521 1.00 84.74 200 TRP B O 1
ATOM 5556 N N . GLU B 1 201 ? 89.059 -28.964 -36.708 1.00 89.84 201 GLU B N 1
ATOM 5557 C CA . GLU B 1 201 ? 90.517 -28.755 -36.866 1.00 92.50 201 GLU B CA 1
ATOM 5558 C C . GLU B 1 201 ? 91.055 -27.764 -35.843 1.00 81.09 201 GLU B C 1
ATOM 5559 O O . GLU B 1 201 ? 92.143 -28.004 -35.338 1.00 80.16 201 GLU B O 1
ATOM 5565 N N . ASN B 1 202 ? 90.322 -26.728 -35.520 1.00 83.64 202 ASN B N 1
ATOM 5566 C CA . ASN B 1 202 ? 90.900 -25.688 -34.636 1.00 89.14 202 ASN B CA 1
ATOM 5567 C C . ASN B 1 202 ? 90.397 -25.791 -33.203 1.00 83.01 202 ASN B C 1
ATOM 5568 O O . ASN B 1 202 ? 90.535 -24.801 -32.494 1.00 78.09 202 ASN B O 1
ATOM 5573 N N . ILE B 1 203 ? 89.852 -26.909 -32.780 1.00 77.33 203 ILE B N 1
ATOM 5574 C CA . ILE B 1 203 ? 89.453 -26.988 -31.349 1.00 80.48 203 ILE B CA 1
ATOM 5575 C C . ILE B 1 203 ? 90.746 -26.938 -30.531 1.00 81.65 203 ILE B C 1
ATOM 5576 O O . ILE B 1 203 ? 91.702 -27.600 -30.934 1.00 71.48 203 ILE B O 1
ATOM 5581 N N . SER B 1 204 ? 90.787 -26.178 -29.449 1.00 85.66 204 SER B N 1
ATOM 5582 C CA . SER B 1 204 ? 92.017 -26.075 -28.622 1.00 93.44 204 SER B CA 1
ATOM 5583 C C . SER B 1 204 ? 92.168 -27.317 -27.743 1.00 90.45 204 SER B C 1
ATOM 5584 O O . SER B 1 204 ? 93.199 -27.992 -27.860 1.00 72.86 204 SER B O 1
ATOM 5587 N N . GLU B 1 205 ? 91.207 -27.517 -26.854 1.00 82.31 205 GLU B N 1
ATOM 5588 C CA . GLU B 1 205 ? 91.172 -28.686 -25.945 1.00 89.16 205 GLU B CA 1
ATOM 5589 C C . GLU B 1 205 ? 91.073 -29.956 -26.790 1.00 79.06 205 GLU B C 1
ATOM 5590 O O . GLU B 1 205 ? 90.038 -30.158 -27.406 1.00 86.14 205 GLU B O 1
ATOM 5596 N N . LYS B 1 206 ? 92.089 -30.783 -26.817 1.00 69.88 206 LYS B N 1
ATOM 5597 C CA . LYS B 1 206 ? 92.047 -31.984 -27.682 1.00 77.93 206 LYS B CA 1
ATOM 5598 C C . LYS B 1 206 ? 91.063 -33.012 -27.128 1.00 76.38 206 LYS B C 1
ATOM 5599 O O . LYS B 1 206 ? 90.667 -33.892 -27.888 1.00 79.05 206 LYS B O 1
ATOM 5605 N N . TRP B 1 207 ? 90.694 -32.935 -25.869 1.00 75.76 207 TRP B N 1
ATOM 5606 C CA . TRP B 1 207 ? 89.744 -33.937 -25.328 1.00 63.99 207 TRP B CA 1
ATOM 5607 C C . TRP B 1 207 ? 88.359 -33.653 -25.896 1.00 62.00 207 TRP B C 1
ATOM 5608 O O . TRP B 1 207 ? 87.606 -34.595 -26.090 1.00 69.41 207 TRP B O 1
ATOM 5619 N N . LEU B 1 208 ? 88.053 -32.388 -26.075 1.00 62.42 208 LEU B N 1
ATOM 5620 C CA . LEU B 1 208 ? 86.754 -31.939 -26.620 1.00 60.83 208 LEU B CA 1
ATOM 5621 C C . LEU B 1 208 ? 86.713 -32.322 -28.092 1.00 60.46 208 LEU B C 1
ATOM 5622 O O . LEU B 1 208 ? 85.668 -32.749 -28.561 1.00 59.60 208 LEU B O 1
ATOM 5627 N N . ALA B 1 209 ? 87.833 -32.204 -28.770 1.00 54.10 209 ALA B N 1
ATOM 5628 C CA . ALA B 1 209 ? 87.910 -32.564 -30.197 1.00 56.97 209 ALA B CA 1
ATOM 5629 C C . ALA B 1 209 ? 87.610 -34.050 -30.347 1.00 62.37 209 ALA B C 1
ATOM 5630 O O . ALA B 1 209 ? 87.039 -34.433 -31.356 1.00 65.54 209 ALA B O 1
ATOM 5632 N N . LYS B 1 210 ? 88.022 -34.840 -29.383 1.00 65.82 210 LYS B N 1
ATOM 5633 C CA . LYS B 1 210 ? 87.807 -36.302 -29.414 1.00 64.69 210 LYS B CA 1
ATOM 5634 C C . LYS B 1 210 ? 86.318 -36.570 -29.236 1.00 65.48 210 LYS B C 1
ATOM 5635 O O . LYS B 1 210 ? 85.799 -37.467 -29.880 1.00 64.81 210 LYS B O 1
ATOM 5641 N N . ARG B 1 211 ? 85.668 -35.788 -28.412 1.00 61.44 211 ARG B N 1
ATOM 5642 C CA . ARG B 1 211 ? 84.230 -35.988 -28.144 1.00 57.59 211 ARG B CA 1
ATOM 5643 C C . ARG B 1 211 ? 83.429 -35.574 -29.368 1.00 56.34 211 ARG B C 1
ATOM 5644 O O . ARG B 1 211 ? 82.404 -36.183 -29.607 1.00 65.82 211 ARG B O 1
ATOM 5652 N N . VAL B 1 212 ? 83.883 -34.583 -30.093 1.00 54.18 212 VAL B N 1
ATOM 5653 C CA . VAL B 1 212 ? 83.157 -34.103 -31.299 1.00 62.05 212 VAL B CA 1
ATOM 5654 C C . VAL B 1 212 ? 83.303 -35.125 -32.422 1.00 60.64 212 VAL B C 1
ATOM 5655 O O . VAL B 1 212 ? 82.327 -35.362 -33.113 1.00 58.09 212 VAL B O 1
ATOM 5659 N N . LYS B 1 213 ? 84.479 -35.681 -32.602 1.00 61.38 213 LYS B N 1
ATOM 5660 C CA . LYS B 1 213 ? 84.698 -36.689 -33.661 1.00 62.48 213 LYS B CA 1
ATOM 5661 C C . LYS B 1 213 ? 83.806 -37.885 -33.356 1.00 59.76 213 LYS B C 1
ATOM 5662 O O . LYS B 1 213 ? 83.061 -38.308 -34.227 1.00 59.49 213 LYS B O 1
ATOM 5668 N N . HIS B 1 214 ? 83.908 -38.384 -32.151 1.00 54.74 214 HIS B N 1
ATOM 5669 C CA . HIS B 1 214 ? 83.123 -39.554 -31.698 1.00 55.67 214 HIS B CA 1
ATOM 5670 C C . HIS B 1 214 ? 81.636 -39.302 -31.929 1.00 50.79 214 HIS B C 1
ATOM 5671 O O . HIS B 1 214 ? 80.979 -40.190 -32.434 1.00 50.15 214 HIS B O 1
ATOM 5678 N N . ALA B 1 215 ? 81.146 -38.142 -31.549 1.00 49.69 215 ALA B N 1
ATOM 5679 C CA . ALA B 1 215 ? 79.712 -37.803 -31.667 1.00 56.81 215 ALA B CA 1
ATOM 5680 C C . ALA B 1 215 ? 79.336 -37.562 -33.122 1.00 54.60 215 ALA B C 1
ATOM 5681 O O . ALA B 1 215 ? 78.195 -37.818 -33.481 1.00 56.54 215 ALA B O 1
ATOM 5683 N N . LEU B 1 216 ? 80.244 -37.049 -33.914 1.00 54.61 216 LEU B N 1
ATOM 5684 C CA . LEU B 1 216 ? 79.919 -36.779 -35.330 1.00 56.21 216 LEU B CA 1
ATOM 5685 C C . LEU B 1 216 ? 79.803 -38.111 -36.053 1.00 50.76 216 LEU B C 1
ATOM 5686 O O . LEU B 1 216 ? 79.073 -38.180 -37.027 1.00 55.98 216 LEU B O 1
ATOM 5691 N N . ALA B 1 217 ? 80.510 -39.111 -35.575 1.00 54.07 217 ALA B N 1
ATOM 5692 C CA . ALA B 1 217 ? 80.487 -40.453 -36.187 1.00 50.74 217 ALA B CA 1
ATOM 5693 C C . ALA B 1 217 ? 79.181 -41.140 -35.809 1.00 50.56 217 ALA B C 1
ATOM 5694 O O . ALA B 1 217 ? 78.618 -41.831 -36.644 1.00 51.10 217 ALA B O 1
ATOM 5696 N N . LEU B 1 218 ? 78.741 -40.958 -34.591 1.00 52.33 218 LEU B N 1
ATOM 5697 C CA . LEU B 1 218 ? 77.468 -41.550 -34.126 1.00 61.18 218 LEU B CA 1
ATOM 5698 C C . LEU B 1 218 ? 76.972 -40.707 -32.962 1.00 57.03 218 LEU B C 1
ATOM 5699 O O . LEU B 1 218 ? 77.777 -40.371 -32.126 1.00 62.73 218 LEU B O 1
ATOM 5704 N N . PRO B 1 219 ? 75.727 -40.306 -32.972 1.00 55.01 219 PRO B N 1
ATOM 5705 C CA . PRO B 1 219 ? 75.317 -39.550 -31.807 1.00 51.77 219 PRO B CA 1
ATOM 5706 C C . PRO B 1 219 ? 75.225 -40.502 -30.614 1.00 49.00 219 PRO B C 1
ATOM 5707 O O . PRO B 1 219 ? 75.076 -41.665 -30.811 1.00 48.07 219 PRO B O 1
ATOM 5711 N N . LEU B 1 220 ? 75.301 -39.964 -29.417 1.00 53.59 220 LEU B N 1
ATOM 5712 C CA . LEU B 1 220 ? 75.258 -40.750 -28.162 1.00 53.25 220 LEU B CA 1
ATOM 5713 C C . LEU B 1 220 ? 73.922 -41.474 -28.040 1.00 48.93 220 LEU B C 1
ATOM 5714 O O . LEU B 1 220 ? 73.882 -42.488 -27.377 1.00 51.19 220 LEU B O 1
ATOM 5719 N N . HIS B 1 221 ? 72.881 -40.989 -28.677 1.00 52.14 221 HIS B N 1
ATOM 5720 C CA . HIS B 1 221 ? 71.548 -41.636 -28.592 1.00 47.80 221 HIS B CA 1
ATOM 5721 C C . HIS B 1 221 ? 71.532 -42.926 -29.406 1.00 49.04 221 HIS B C 1
ATOM 5722 O O . HIS B 1 221 ? 70.682 -43.754 -29.138 1.00 49.30 221 HIS B O 1
ATOM 5729 N N . TRP B 1 222 ? 72.439 -43.093 -30.349 1.00 54.64 222 TRP B N 1
ATOM 5730 C CA . TRP B 1 222 ? 72.485 -44.327 -31.173 1.00 53.87 222 TRP B CA 1
ATOM 5731 C C . TRP B 1 222 ? 73.654 -45.210 -30.742 1.00 54.40 222 TRP B C 1
ATOM 5732 O O . TRP B 1 222 ? 73.971 -46.115 -31.485 1.00 54.85 222 TRP B O 1
ATOM 5743 N N . ARG B 1 223 ? 74.274 -44.968 -29.607 1.00 55.85 223 ARG B N 1
ATOM 5744 C CA . ARG B 1 223 ? 75.444 -45.781 -29.198 1.00 48.18 223 ARG B CA 1
ATOM 5745 C C . ARG B 1 223 ? 75.035 -46.781 -28.126 1.00 44.12 223 ARG B C 1
ATOM 5746 O O . ARG B 1 223 ? 74.158 -46.458 -27.350 1.00 55.70 223 ARG B O 1
ATOM 5754 N N . VAL B 1 224 ? 75.648 -47.941 -28.117 1.00 44.98 224 VAL B N 1
ATOM 5755 C CA . VAL B 1 224 ? 75.375 -48.971 -27.083 1.00 44.45 224 VAL B CA 1
ATOM 5756 C C . VAL B 1 224 ? 75.939 -48.441 -25.773 1.00 47.78 224 VAL B C 1
ATOM 5757 O O . VAL B 1 224 ? 77.106 -48.127 -25.743 1.00 49.02 224 VAL B O 1
ATOM 5761 N N . PRO B 1 225 ? 75.124 -48.318 -24.748 1.00 49.37 225 PRO B N 1
ATOM 5762 C CA . PRO B 1 225 ? 75.540 -47.808 -23.452 1.00 48.01 225 PRO B CA 1
ATOM 5763 C C . PRO B 1 225 ? 76.776 -48.520 -22.897 1.00 45.98 225 PRO B C 1
ATOM 5764 O O . PRO B 1 225 ? 77.672 -47.852 -22.506 1.00 52.72 225 PRO B O 1
ATOM 5768 N N . ARG B 1 226 ? 76.772 -49.833 -22.873 1.00 42.02 226 ARG B N 1
ATOM 5769 C CA . ARG B 1 226 ? 77.897 -50.619 -22.325 1.00 44.42 226 ARG B CA 1
ATOM 5770 C C . ARG B 1 226 ? 79.133 -50.454 -23.200 1.00 48.92 226 ARG B C 1
ATOM 5771 O O . ARG B 1 226 ? 80.221 -50.458 -22.656 1.00 53.15 226 ARG B O 1
ATOM 5779 N N . ILE B 1 227 ? 78.987 -50.304 -24.489 1.00 46.03 227 ILE B N 1
ATOM 5780 C CA . ILE B 1 227 ? 80.202 -50.154 -25.330 1.00 47.38 227 ILE B CA 1
ATOM 5781 C C . ILE B 1 227 ? 80.710 -48.727 -25.187 1.00 49.33 227 ILE B C 1
ATOM 5782 O O . ILE B 1 227 ? 81.904 -48.543 -25.261 1.00 47.77 227 ILE B O 1
ATOM 5787 N N . GLU B 1 228 ? 79.826 -47.773 -24.993 1.00 48.23 228 GLU B N 1
ATOM 5788 C CA . GLU B 1 228 ? 80.224 -46.356 -24.844 1.00 42.86 228 GLU B CA 1
ATOM 5789 C C . GLU B 1 228 ? 80.846 -46.162 -23.463 1.00 44.50 228 GLU B C 1
ATOM 5790 O O . GLU B 1 228 ? 81.701 -45.300 -23.316 1.00 42.96 228 GLU B O 1
ATOM 5796 N N . ALA B 1 229 ? 80.425 -46.934 -22.493 1.00 39.82 229 ALA B N 1
ATOM 5797 C CA . ALA B 1 229 ? 80.995 -46.798 -21.142 1.00 42.68 229 ALA B CA 1
ATOM 5798 C C . ALA B 1 229 ? 82.487 -47.109 -21.202 1.00 50.11 229 ALA B C 1
ATOM 5799 O O . ALA B 1 229 ? 83.257 -46.391 -20.589 1.00 51.55 229 ALA B O 1
ATOM 5801 N N . ARG B 1 230 ? 82.878 -48.118 -21.943 1.00 56.45 230 ARG B N 1
ATOM 5802 C CA .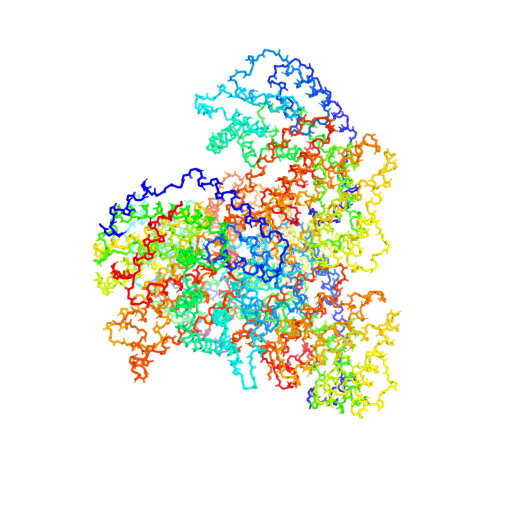 ARG B 1 230 ? 84.307 -48.481 -22.055 1.00 57.02 230 ARG B CA 1
ATOM 5803 C C . ARG B 1 230 ? 85.051 -47.394 -22.826 1.00 50.86 230 ARG B C 1
ATOM 5804 O O . ARG B 1 230 ? 86.209 -47.179 -22.529 1.00 55.18 230 ARG B O 1
ATOM 5812 N N . TRP B 1 231 ? 84.424 -46.747 -23.780 1.00 51.29 231 TRP B N 1
ATOM 5813 C CA . TRP B 1 231 ? 85.109 -45.674 -24.535 1.00 50.17 231 TRP B CA 1
ATOM 5814 C C . TRP B 1 231 ? 85.225 -44.445 -23.640 1.00 53.81 231 TRP B C 1
ATOM 5815 O O . TRP B 1 231 ? 86.284 -43.842 -23.605 1.00 58.25 231 TRP B O 1
ATOM 5826 N N . PHE B 1 232 ? 84.158 -44.092 -22.967 1.00 49.58 232 PHE B N 1
ATOM 5827 C CA . PHE B 1 232 ? 84.147 -42.864 -22.146 1.00 52.13 232 PHE B CA 1
ATOM 5828 C C . PHE B 1 232 ? 85.079 -42.999 -20.949 1.00 52.87 232 PHE B C 1
ATOM 5829 O O . PHE B 1 232 ? 85.650 -41.996 -20.527 1.00 47.43 232 PHE B O 1
ATOM 5837 N N . ILE B 1 233 ? 85.213 -44.185 -20.410 1.00 51.76 233 ILE B N 1
ATOM 5838 C CA . ILE B 1 233 ? 86.112 -44.349 -19.238 1.00 52.30 233 ILE B CA 1
ATOM 5839 C C . ILE B 1 233 ? 87.505 -43.920 -19.665 1.00 52.27 233 ILE B C 1
ATOM 5840 O O . ILE B 1 233 ? 88.158 -43.238 -18.895 1.00 61.96 233 ILE B O 1
ATOM 5845 N N . GLU B 1 234 ? 87.925 -44.294 -20.845 1.00 48.72 234 GLU B N 1
ATOM 5846 C CA . GLU B 1 234 ? 89.278 -43.906 -21.288 1.00 54.50 234 GLU B CA 1
ATOM 5847 C C . GLU B 1 234 ? 89.292 -42.424 -21.645 1.00 56.80 234 GLU B C 1
ATOM 5848 O O . GLU B 1 234 ? 90.303 -41.789 -21.382 1.00 59.57 234 GLU B O 1
ATOM 5854 N N . ALA B 1 235 ? 88.218 -41.914 -22.217 1.00 54.16 235 ALA B N 1
ATOM 5855 C CA . ALA B 1 235 ? 88.137 -40.501 -22.640 1.00 52.93 235 ALA B CA 1
ATOM 5856 C C . ALA B 1 235 ? 88.024 -39.582 -21.426 1.00 51.57 235 ALA B C 1
ATOM 5857 O O . ALA B 1 235 ? 88.719 -38.588 -21.390 1.00 52.18 235 ALA B O 1
ATOM 5859 N N . TYR B 1 236 ? 87.180 -39.926 -20.483 1.00 50.68 236 TYR B N 1
ATOM 5860 C CA . TYR B 1 236 ? 86.946 -39.125 -19.260 1.00 55.52 236 TYR B CA 1
ATOM 5861 C C . TYR B 1 236 ? 88.241 -38.950 -18.476 1.00 60.97 236 TYR B C 1
ATOM 5862 O O . TYR B 1 236 ? 88.410 -37.933 -17.814 1.00 59.31 236 TYR B O 1
ATOM 5871 N N . GLU B 1 237 ? 89.106 -39.936 -18.528 1.00 59.89 237 GLU B N 1
ATOM 5872 C CA . GLU B 1 237 ? 90.362 -39.928 -17.746 1.00 58.74 237 GLU B CA 1
ATOM 5873 C C . GLU B 1 237 ? 91.232 -38.730 -18.107 1.00 55.98 237 GLU B C 1
ATOM 5874 O O . GLU B 1 237 ? 91.934 -38.255 -17.228 1.00 52.05 237 GLU B O 1
ATOM 5880 N N . GLN B 1 238 ? 91.197 -38.269 -19.333 1.00 57.92 238 GLN B N 1
ATOM 5881 C CA . GLN B 1 238 ? 92.058 -37.130 -19.718 1.00 62.87 238 GLN B CA 1
ATOM 5882 C C . GLN B 1 238 ? 91.211 -35.879 -19.873 1.00 60.97 238 GLN B C 1
ATOM 5883 O O . GLN B 1 238 ? 91.699 -34.945 -20.472 1.00 63.92 238 GLN B O 1
ATOM 5889 N N . GLU B 1 239 ? 90.004 -35.855 -19.376 1.00 51.61 239 GLU B N 1
ATOM 5890 C CA . GLU B 1 239 ? 89.184 -34.643 -19.581 1.00 53.86 239 GLU B CA 1
ATOM 5891 C C . GLU B 1 239 ? 89.524 -33.608 -18.516 1.00 51.13 239 GLU B C 1
ATOM 5892 O O . GLU B 1 239 ? 90.095 -33.984 -17.509 1.00 45.11 239 GLU B O 1
ATOM 5898 N N . ALA B 1 240 ? 89.178 -32.363 -18.770 1.00 50.56 240 ALA B N 1
ATOM 5899 C CA . ALA B 1 240 ? 89.473 -31.231 -17.871 1.00 51.49 240 ALA B CA 1
ATOM 5900 C C . ALA B 1 240 ? 88.715 -31.366 -16.558 1.00 43.78 240 ALA B C 1
ATOM 5901 O O . ALA B 1 240 ? 89.311 -31.118 -15.530 1.00 50.75 240 ALA B O 1
ATOM 5903 N N . ASN B 1 241 ? 87.463 -31.739 -16.586 1.00 45.27 241 ASN B N 1
ATOM 5904 C CA . ASN B 1 241 ? 86.720 -31.827 -15.310 1.00 52.63 241 ASN B CA 1
ATOM 5905 C C . ASN B 1 241 ? 86.575 -33.280 -14.882 1.00 52.17 241 ASN B C 1
ATOM 5906 O O . ASN B 1 241 ? 85.551 -33.611 -14.303 1.00 56.02 241 ASN B O 1
ATOM 5911 N N . MET B 1 242 ? 87.570 -34.098 -15.155 1.00 53.88 242 MET B N 1
ATOM 5912 C CA . MET B 1 242 ? 87.547 -35.516 -14.737 1.00 48.87 242 MET B CA 1
ATOM 5913 C C . MET B 1 242 ? 87.428 -35.545 -13.219 1.00 46.90 242 MET B C 1
ATOM 5914 O O . MET B 1 242 ? 87.994 -34.676 -12.588 1.00 60.01 242 MET B O 1
ATOM 5919 N N . ASN B 1 243 ? 86.721 -36.503 -12.679 1.00 48.85 243 ASN B N 1
ATOM 5920 C CA . ASN B 1 243 ? 86.572 -36.619 -11.214 1.00 51.57 243 ASN B CA 1
ATOM 5921 C C . ASN B 1 243 ? 87.197 -37.933 -10.771 1.00 52.19 243 ASN B C 1
ATOM 5922 O O . ASN B 1 243 ? 86.668 -38.964 -11.124 1.00 56.95 243 ASN B O 1
ATOM 5927 N N . PRO B 1 244 ? 88.257 -37.886 -9.990 1.00 58.64 244 PRO B N 1
ATOM 5928 C CA . PRO B 1 244 ? 88.981 -39.051 -9.506 1.00 49.66 244 PRO B CA 1
ATOM 5929 C C . PRO B 1 244 ? 88.100 -40.137 -8.886 1.00 47.38 244 PRO B C 1
ATOM 5930 O O . PRO B 1 244 ? 88.406 -41.261 -9.053 1.00 53.01 244 PRO B O 1
ATOM 5934 N N . THR B 1 245 ? 87.074 -39.778 -8.163 1.00 47.05 245 THR B N 1
ATOM 5935 C CA . THR B 1 245 ? 86.218 -40.786 -7.505 1.00 49.79 245 THR B CA 1
ATOM 5936 C C . THR B 1 245 ? 85.316 -41.452 -8.537 1.00 59.74 245 THR B C 1
ATOM 5937 O O . THR B 1 245 ? 85.092 -42.641 -8.418 1.00 56.21 245 THR B O 1
ATOM 5941 N N . LEU B 1 246 ? 84.823 -40.702 -9.498 1.00 59.07 246 LEU B N 1
ATOM 5942 C CA . LEU B 1 246 ? 83.918 -41.260 -10.526 1.00 58.28 246 LEU B CA 1
ATOM 5943 C C . LEU B 1 246 ? 84.736 -42.101 -11.497 1.00 55.46 246 LEU B C 1
ATOM 5944 O O . LEU B 1 246 ? 84.247 -43.140 -11.909 1.00 48.97 246 LEU B O 1
ATOM 5949 N N . LEU B 1 247 ? 85.923 -41.658 -11.847 1.00 50.49 247 LEU B N 1
ATOM 5950 C CA . LEU B 1 247 ? 86.753 -42.437 -12.791 1.00 52.39 247 LEU B CA 1
ATOM 5951 C C . LEU B 1 247 ? 87.165 -43.754 -12.141 1.00 56.13 247 LEU B C 1
ATOM 5952 O O . LEU B 1 247 ? 87.063 -44.774 -12.794 1.00 58.58 247 LEU B O 1
ATOM 5957 N N . LYS B 1 248 ? 87.629 -43.731 -10.914 1.00 60.12 248 LYS B N 1
ATOM 5958 C CA . LYS B 1 248 ? 88.074 -44.989 -10.275 1.00 62.97 248 LYS B CA 1
ATOM 5959 C C . LYS B 1 248 ? 86.871 -45.896 -10.066 1.00 58.84 248 LYS B C 1
ATOM 5960 O O . LYS B 1 248 ? 87.033 -47.087 -10.239 1.00 72.98 248 LYS B O 1
ATOM 5966 N N . LEU B 1 249 ? 85.729 -45.365 -9.701 1.00 48.52 249 LEU B N 1
ATOM 5967 C CA . LEU B 1 249 ? 84.538 -46.222 -9.511 1.00 54.29 249 LEU B CA 1
ATOM 5968 C C . LEU B 1 249 ? 84.108 -46.784 -10.863 1.00 57.14 249 LEU B C 1
ATOM 5969 O O . LEU B 1 249 ? 83.568 -47.865 -10.885 1.00 53.03 249 LEU B O 1
ATOM 5974 N N . ALA B 1 250 ? 84.338 -46.094 -11.949 1.00 51.46 250 ALA B N 1
ATOM 5975 C CA . ALA B 1 250 ? 83.874 -46.642 -13.237 1.00 57.51 250 ALA B CA 1
ATOM 5976 C C . ALA B 1 250 ? 84.771 -47.808 -13.635 1.00 55.93 250 ALA B C 1
ATOM 5977 O O . ALA B 1 250 ? 84.271 -48.764 -14.201 1.00 61.29 250 ALA B O 1
ATOM 5979 N N . LYS B 1 251 ? 86.040 -47.726 -13.324 1.00 54.66 251 LYS B N 1
ATOM 5980 C CA . LYS B 1 251 ? 86.993 -48.804 -13.667 1.00 52.44 251 LYS B CA 1
ATOM 5981 C C . LYS B 1 251 ? 86.653 -50.038 -12.840 1.00 51.74 251 LYS B C 1
ATOM 5982 O O . LYS B 1 251 ? 86.525 -51.093 -13.421 1.00 51.75 251 LYS B O 1
ATOM 5988 N N . LEU B 1 252 ? 86.509 -49.898 -11.547 1.00 45.53 252 LEU B N 1
ATOM 5989 C CA . LEU B 1 252 ? 86.209 -51.066 -10.694 1.00 51.83 252 LEU B CA 1
ATOM 5990 C C . LEU B 1 252 ? 84.923 -51.733 -11.175 1.00 49.45 252 LEU B C 1
ATOM 5991 O O . LEU B 1 252 ? 84.989 -52.881 -11.581 1.00 51.89 252 LEU B O 1
ATOM 5996 N N . ASP B 1 253 ? 83.809 -51.029 -11.135 1.00 53.66 253 ASP B N 1
ATOM 5997 C CA . ASP B 1 253 ? 82.524 -51.569 -11.536 1.00 50.44 253 ASP B CA 1
ATOM 5998 C C . ASP B 1 253 ? 82.494 -52.161 -12.922 1.00 51.93 253 ASP B C 1
ATOM 5999 O O . ASP B 1 253 ? 81.871 -53.170 -13.158 1.00 45.16 253 ASP B O 1
ATOM 6004 N N . PHE B 1 254 ? 83.158 -51.518 -13.853 1.00 50.66 254 PHE B N 1
ATOM 6005 C CA . PHE B 1 254 ? 83.182 -52.080 -15.219 1.00 48.96 254 PHE B CA 1
ATOM 6006 C C . PHE B 1 254 ? 83.866 -53.439 -15.164 1.00 51.47 254 PHE B C 1
ATOM 6007 O O . PHE B 1 254 ? 83.373 -54.372 -15.764 1.00 57.09 254 PHE B O 1
ATOM 6015 N N . ASN B 1 255 ? 84.979 -53.538 -14.474 1.00 54.56 255 ASN B N 1
ATOM 6016 C CA . ASN B 1 255 ? 85.695 -54.830 -14.393 1.00 50.88 255 ASN B CA 1
ATOM 6017 C C . ASN B 1 255 ? 84.837 -55.801 -13.586 1.00 52.86 255 ASN B C 1
ATOM 6018 O O . ASN B 1 255 ? 84.877 -56.985 -13.866 1.00 51.12 255 ASN B O 1
ATOM 6023 N N . MET B 1 256 ? 84.075 -55.315 -12.639 1.00 50.55 256 MET B N 1
ATOM 6024 C CA . MET B 1 256 ? 83.226 -56.216 -11.832 1.00 52.12 256 MET B CA 1
ATOM 6025 C C . MET B 1 256 ? 82.081 -56.750 -12.690 1.00 55.92 256 MET B C 1
ATOM 6026 O O . MET B 1 256 ? 81.741 -57.912 -12.531 1.00 56.63 256 MET B O 1
ATOM 6031 N N . VAL B 1 257 ? 81.476 -55.924 -13.519 1.00 52.30 257 VAL B N 1
ATOM 6032 C CA . VAL B 1 257 ? 80.322 -56.381 -14.339 1.00 48.79 257 VAL B CA 1
ATOM 6033 C C . VAL B 1 257 ? 80.849 -57.258 -15.466 1.00 48.69 257 VAL B C 1
ATOM 6034 O O . VAL B 1 257 ? 80.190 -58.221 -15.801 1.00 45.83 257 VAL B O 1
ATOM 6038 N N . GLN B 1 258 ? 82.007 -56.924 -15.988 1.00 45.35 258 GLN B N 1
ATOM 6039 C CA . GLN B 1 258 ? 82.643 -57.680 -17.088 1.00 43.87 258 GLN B CA 1
ATOM 6040 C C . GLN B 1 258 ? 83.014 -59.068 -16.582 1.00 46.71 258 GLN B C 1
ATOM 6041 O O . GLN B 1 258 ? 83.045 -59.987 -17.367 1.00 55.84 258 GLN B O 1
ATOM 6047 N N . SER B 1 259 ? 83.275 -59.196 -15.310 1.00 54.06 259 SER B N 1
ATOM 6048 C CA . SER B 1 259 ? 83.649 -60.496 -14.717 1.00 56.12 259 SER B CA 1
ATOM 6049 C C . SER B 1 259 ? 82.424 -61.407 -14.725 1.00 56.62 259 SER B C 1
ATOM 6050 O O . SER B 1 259 ? 82.586 -62.607 -14.880 1.00 57.12 259 SER B O 1
ATOM 6053 N N . ILE B 1 260 ? 81.247 -60.848 -14.595 1.00 51.87 260 ILE B N 1
ATOM 6054 C CA . ILE B 1 260 ? 80.011 -61.671 -14.614 1.00 51.03 260 ILE B CA 1
ATOM 6055 C C . ILE B 1 260 ? 79.740 -62.086 -16.057 1.00 45.49 260 ILE B C 1
ATOM 6056 O O . ILE B 1 260 ? 79.376 -63.221 -16.276 1.00 45.77 260 ILE B O 1
ATOM 6061 N N . HIS B 1 261 ? 79.952 -61.199 -16.996 1.00 48.76 261 HIS B N 1
ATOM 6062 C CA . HIS B 1 261 ? 79.736 -61.507 -18.428 1.00 55.38 261 HIS B CA 1
ATOM 6063 C C . HIS B 1 261 ? 80.652 -62.643 -18.866 1.00 54.45 261 HIS B C 1
ATOM 6064 O O . HIS B 1 261 ? 80.185 -63.517 -19.573 1.00 62.51 261 HIS B O 1
ATOM 6071 N N . GLN B 1 262 ? 81.905 -62.615 -18.480 1.00 52.22 262 GLN B N 1
ATOM 6072 C CA . GLN B 1 262 ? 82.854 -63.669 -18.904 1.00 55.42 262 GLN B CA 1
ATOM 6073 C C . GLN B 1 262 ? 82.364 -65.040 -18.435 1.00 54.55 262 GLN B C 1
ATOM 6074 O O . GLN B 1 262 ? 82.466 -65.985 -19.205 1.00 47.50 262 GLN B O 1
ATOM 6080 N N . LYS B 1 263 ? 81.869 -65.152 -17.227 1.00 49.89 263 LYS B N 1
ATOM 6081 C CA . LYS B 1 263 ? 81.398 -66.469 -16.748 1.00 52.87 263 LYS B CA 1
ATOM 6082 C C . LYS B 1 263 ? 80.169 -66.879 -17.557 1.00 57.85 263 LYS B C 1
ATOM 6083 O O . LYS B 1 263 ? 80.037 -68.058 -17.852 1.00 54.64 263 LYS B O 1
ATOM 6089 N N . GLU B 1 264 ? 79.302 -65.945 -17.884 1.00 60.16 264 GLU B N 1
ATOM 6090 C CA . GLU B 1 264 ? 78.101 -66.260 -18.689 1.00 52.86 264 GLU B CA 1
ATOM 6091 C C . GLU B 1 264 ? 78.581 -66.684 -20.072 1.00 53.85 264 GLU B C 1
ATOM 6092 O O . GLU B 1 264 ? 78.100 -67.684 -20.572 1.00 50.27 264 GLU B O 1
ATOM 6098 N N . ILE B 1 265 ? 79.497 -65.943 -20.652 1.00 49.78 265 ILE B N 1
ATOM 6099 C CA . ILE B 1 265 ? 80.046 -66.323 -21.979 1.00 50.43 265 ILE B CA 1
ATOM 6100 C C . ILE B 1 265 ? 80.629 -67.729 -21.864 1.00 53.62 265 ILE B C 1
ATOM 6101 O O . ILE B 1 265 ? 80.380 -68.538 -22.733 1.00 45.06 265 ILE B O 1
ATOM 6106 N N . GLY B 1 266 ? 81.385 -68.008 -20.835 1.00 52.97 266 GLY B N 1
ATOM 6107 C CA . GLY B 1 266 ? 81.968 -69.349 -20.715 1.00 54.32 266 GLY B CA 1
ATOM 6108 C C . GLY B 1 266 ? 80.903 -70.414 -20.633 1.00 53.02 266 GLY B C 1
ATOM 6109 O O . GLY B 1 266 ? 81.072 -71.454 -21.237 1.00 49.18 266 GLY B O 1
ATOM 6110 N N . GLU B 1 267 ? 79.858 -70.181 -19.883 1.00 55.40 267 GLU B N 1
ATOM 6111 C CA . GLU B 1 267 ? 78.799 -71.203 -19.760 1.00 58.86 267 GLU B CA 1
ATOM 6112 C C . GLU B 1 267 ? 78.029 -71.282 -21.079 1.00 55.73 267 GLU B C 1
ATOM 6113 O O . GLU B 1 267 ? 77.534 -72.354 -21.387 1.00 50.24 267 GLU B O 1
ATOM 6119 N N . LEU B 1 268 ? 77.951 -70.206 -21.832 1.00 47.80 268 LEU B N 1
ATOM 6120 C CA . LEU B 1 268 ? 77.186 -70.227 -23.101 1.00 54.43 268 LEU B CA 1
ATOM 6121 C C . LEU B 1 268 ? 77.912 -71.099 -24.119 1.00 52.34 268 LEU B C 1
ATOM 6122 O O . LEU B 1 268 ? 77.254 -71.890 -24.774 1.00 50.25 268 LEU B O 1
ATOM 6127 N N . ALA B 1 269 ? 79.211 -70.946 -24.236 1.00 45.14 269 ALA B N 1
ATOM 6128 C CA . ALA B 1 269 ? 80.016 -71.732 -25.188 1.00 51.40 269 ALA B CA 1
ATOM 6129 C C . ALA B 1 269 ? 79.994 -73.195 -24.770 1.00 49.32 269 ALA B C 1
ATOM 6130 O O . ALA B 1 269 ? 80.056 -74.036 -25.638 1.00 54.76 269 ALA B O 1
ATOM 6132 N N . ARG B 1 270 ? 79.898 -73.477 -23.497 1.00 55.76 270 ARG B N 1
ATOM 6133 C CA . ARG B 1 270 ? 79.865 -74.879 -23.033 1.00 57.52 270 ARG B CA 1
ATOM 6134 C C . ARG B 1 270 ? 78.583 -75.523 -23.540 1.00 57.07 270 ARG B C 1
ATOM 6135 O O . ARG B 1 270 ? 78.641 -76.640 -24.029 1.00 56.46 270 ARG B O 1
ATOM 6143 N N . TRP B 1 271 ? 77.476 -74.837 -23.418 1.00 58.61 271 TRP B N 1
ATOM 6144 C CA . TRP B 1 271 ? 76.191 -75.386 -23.901 1.00 51.45 271 TRP B CA 1
ATOM 6145 C C . TRP B 1 271 ? 76.232 -75.465 -25.426 1.00 51.91 271 TRP B C 1
ATOM 6146 O O . TRP B 1 271 ? 75.781 -76.455 -25.971 1.00 50.25 271 TRP B O 1
ATOM 6157 N N . TRP B 1 272 ? 76.804 -74.484 -26.078 1.00 51.60 272 TRP B N 1
ATOM 6158 C CA . TRP B 1 272 ? 76.852 -74.467 -27.558 1.00 49.16 272 TRP B CA 1
ATOM 6159 C C . TRP B 1 272 ? 77.567 -75.703 -28.091 1.00 50.39 272 TRP B C 1
ATOM 6160 O O . TRP B 1 272 ? 77.060 -76.315 -29.006 1.00 46.45 272 TRP B O 1
ATOM 6171 N N . VAL B 1 273 ? 78.720 -76.014 -27.568 1.00 52.55 273 VAL B N 1
ATOM 6172 C CA . VAL B 1 273 ? 79.507 -77.166 -28.076 1.00 57.76 273 VAL B CA 1
ATOM 6173 C C . VAL B 1 273 ? 78.887 -78.451 -27.546 1.00 60.53 273 VAL B C 1
ATOM 6174 O O . VAL B 1 273 ? 78.563 -79.330 -28.333 1.00 59.35 273 VAL B O 1
ATOM 6178 N N . THR B 1 274 ? 78.739 -78.504 -26.247 1.00 60.36 274 THR B N 1
ATOM 6179 C CA . THR B 1 274 ? 78.222 -79.659 -25.483 1.00 59.02 274 THR B CA 1
ATOM 6180 C C . THR B 1 274 ? 76.917 -80.185 -26.082 1.00 60.75 274 THR B C 1
ATOM 6181 O O . THR B 1 274 ? 76.736 -81.398 -26.076 1.00 51.71 274 THR B O 1
ATOM 6185 N N . THR B 1 275 ? 76.051 -79.329 -26.574 1.00 61.53 275 THR B N 1
ATOM 6186 C CA . THR B 1 275 ? 74.752 -79.793 -27.116 1.00 61.88 275 THR B CA 1
ATOM 6187 C C . THR B 1 275 ? 74.866 -80.079 -28.611 1.00 62.58 275 THR B C 1
ATOM 6188 O O . THR B 1 275 ? 73.849 -80.444 -29.187 1.00 57.90 275 THR B O 1
ATOM 6192 N N . GLY B 1 276 ? 76.041 -79.945 -29.194 1.00 60.54 276 GLY B N 1
ATOM 6193 C CA . GLY B 1 276 ? 76.239 -80.269 -30.616 1.00 55.90 276 GLY B CA 1
ATOM 6194 C C . GLY B 1 276 ? 75.717 -79.199 -31.540 1.00 54.94 276 GLY B C 1
ATOM 6195 O O . GLY B 1 276 ? 75.500 -79.503 -32.691 1.00 56.00 276 GLY B O 1
ATOM 6196 N N . LEU B 1 277 ? 75.524 -77.996 -31.058 1.00 53.65 277 LEU B N 1
ATOM 6197 C CA . LEU B 1 277 ? 74.993 -76.912 -31.914 1.00 58.81 277 LEU B CA 1
ATOM 6198 C C . LEU B 1 277 ? 76.095 -76.391 -32.827 1.00 61.06 277 LEU B C 1
ATOM 6199 O O . LEU B 1 277 ? 75.776 -75.667 -33.756 1.00 59.64 277 LEU B O 1
ATOM 6204 N N . ASP B 1 278 ? 77.340 -76.721 -32.554 1.00 63.78 278 ASP B N 1
ATOM 6205 C CA . ASP B 1 278 ? 78.406 -76.261 -33.409 1.00 70.12 278 ASP B CA 1
ATOM 6206 C C . ASP B 1 278 ? 78.446 -77.088 -34.676 1.00 64.79 278 ASP B C 1
ATOM 6207 O O . ASP B 1 278 ? 79.023 -76.692 -35.654 1.00 54.36 278 ASP B O 1
ATOM 6212 N N . LYS B 1 279 ? 77.802 -78.231 -34.625 1.00 60.61 279 LYS B N 1
ATOM 6213 C CA . LYS B 1 279 ? 77.773 -79.153 -35.779 1.00 69.02 279 LYS B CA 1
ATOM 6214 C C . LYS B 1 279 ? 76.636 -78.752 -36.714 1.00 68.09 279 LYS B C 1
ATOM 6215 O O . LYS B 1 279 ? 76.708 -79.078 -37.890 1.00 74.66 279 LYS B O 1
ATOM 6221 N N . LEU B 1 280 ? 75.650 -78.050 -36.213 1.00 68.77 280 LEU B N 1
ATOM 6222 C CA . LEU B 1 280 ? 74.513 -77.628 -37.059 1.00 65.35 280 LEU B CA 1
ATOM 6223 C C . LEU B 1 280 ? 74.807 -76.247 -37.636 1.00 63.08 280 LEU B C 1
ATOM 6224 O O . LEU B 1 280 ? 74.351 -75.980 -38.740 1.00 61.48 280 LEU B O 1
ATOM 6229 N N . ALA B 1 281 ? 75.535 -75.414 -36.925 1.00 71.22 281 ALA B N 1
ATOM 6230 C CA . ALA B 1 281 ? 75.849 -74.059 -37.426 1.00 73.69 281 ALA B CA 1
ATOM 6231 C C . ALA B 1 281 ? 76.493 -74.149 -38.808 1.00 83.38 281 ALA B C 1
ATOM 6232 O O . ALA B 1 281 ? 77.526 -74.813 -38.954 1.00 60.44 281 ALA B O 1
ATOM 6234 N N . PHE B 1 282 ? 75.846 -73.580 -39.802 1.00 82.92 282 PHE B N 1
ATOM 6235 C CA . PHE B 1 282 ? 76.378 -73.682 -41.177 1.00 88.08 282 PHE B CA 1
ATOM 6236 C C . PHE B 1 282 ? 77.546 -72.719 -41.350 1.00 91.55 282 PHE B C 1
ATOM 6237 O O . PHE B 1 282 ? 77.296 -71.537 -41.554 1.00 88.45 282 PHE B O 1
ATOM 6245 N N . ALA B 1 283 ? 78.758 -73.237 -41.243 1.00 95.96 283 ALA B N 1
ATOM 6246 C CA . ALA B 1 283 ? 80.016 -72.472 -41.401 1.00 117.49 283 ALA B CA 1
ATOM 6247 C C . ALA B 1 283 ? 79.939 -71.130 -40.670 1.00 125.59 283 ALA B C 1
ATOM 6248 O O . ALA B 1 283 ? 80.249 -70.112 -41.298 1.00 132.15 283 ALA B O 1
ATOM 6250 N N . ARG B 1 284 ? 79.569 -71.112 -39.405 1.00 116.61 284 ARG B N 1
ATOM 6251 C CA . ARG B 1 284 ? 79.470 -69.813 -38.711 1.00 125.87 284 ARG B CA 1
ATOM 6252 C C . ARG B 1 284 ? 79.910 -69.998 -37.263 1.00 124.93 284 ARG B C 1
ATOM 6253 O O . ARG B 1 284 ? 79.388 -70.903 -36.605 1.00 132.69 284 ARG B O 1
ATOM 6261 N N . ASN B 1 285 ? 80.862 -69.209 -36.805 1.00 112.43 285 ASN B N 1
ATOM 6262 C CA . ASN B 1 285 ? 81.319 -69.313 -35.397 1.00 109.95 285 ASN B CA 1
ATOM 6263 C C . ASN B 1 285 ? 81.119 -67.939 -34.751 1.00 99.10 285 ASN B C 1
ATOM 6264 O O . ASN B 1 285 ? 82.119 -67.281 -34.481 1.00 102.87 285 ASN B O 1
ATOM 6269 N N . ASN B 1 286 ? 79.884 -67.539 -34.487 1.00 86.59 286 ASN B N 1
ATOM 6270 C CA . ASN B 1 286 ? 79.603 -66.170 -33.980 1.00 88.59 286 ASN B CA 1
ATOM 6271 C C . ASN B 1 286 ? 79.041 -66.178 -32.557 1.00 77.94 286 ASN B C 1
ATOM 6272 O O . ASN B 1 286 ? 78.033 -65.514 -32.341 1.00 64.74 286 ASN B O 1
ATOM 6277 N N . LEU B 1 287 ? 79.695 -66.832 -31.617 1.00 68.12 287 LEU B N 1
ATOM 6278 C CA . LEU B 1 287 ? 79.202 -66.875 -30.219 1.00 63.91 287 LEU B CA 1
ATOM 6279 C C . LEU B 1 287 ? 79.511 -65.558 -29.508 1.00 59.64 287 LEU B C 1
ATOM 6280 O O . LEU B 1 287 ? 78.638 -65.049 -28.823 1.00 55.59 287 LEU B O 1
ATOM 6285 N N . LEU B 1 288 ? 80.697 -65.026 -29.658 1.00 53.51 288 LEU B N 1
ATOM 6286 C CA . LEU B 1 288 ? 81.029 -63.773 -28.949 1.00 59.47 288 LEU B CA 1
ATOM 6287 C C . LEU B 1 288 ? 80.201 -62.626 -29.521 1.00 60.87 288 LEU B C 1
ATOM 6288 O O . LEU B 1 288 ? 79.787 -61.782 -28.740 1.00 55.92 288 LEU B O 1
ATOM 6293 N N . GLN B 1 289 ? 79.987 -62.580 -30.820 1.00 59.58 289 GLN B N 1
ATOM 6294 C CA . GLN B 1 289 ? 79.192 -61.471 -31.397 1.00 60.29 289 GLN B CA 1
ATOM 6295 C C . GLN B 1 289 ? 77.763 -61.601 -30.896 1.00 55.09 289 GLN B C 1
ATOM 6296 O O . GLN B 1 289 ? 77.151 -60.593 -30.625 1.00 49.86 289 GLN B O 1
ATOM 6302 N N . SER B 1 290 ? 77.271 -62.813 -30.824 1.00 57.57 290 SER B N 1
ATOM 6303 C CA . SER B 1 290 ? 75.896 -63.073 -30.349 1.00 55.44 290 SER B CA 1
ATOM 6304 C C . SER B 1 290 ? 75.773 -62.596 -28.907 1.00 56.36 290 SER B C 1
ATOM 6305 O O . SER B 1 290 ? 74.808 -61.912 -28.611 1.00 56.80 290 SER B O 1
ATOM 6308 N N . TYR B 1 291 ? 76.706 -62.983 -28.054 1.00 54.89 291 TYR B N 1
ATOM 6309 C CA . TYR B 1 291 ? 76.674 -62.588 -26.625 1.00 48.94 291 TYR B CA 1
ATOM 6310 C C . TYR B 1 291 ? 76.848 -61.079 -26.500 1.00 47.99 291 TYR B C 1
ATOM 6311 O O . TYR B 1 291 ? 76.257 -60.478 -25.611 1.00 47.75 291 TYR B O 1
ATOM 6320 N N . MET B 1 292 ? 77.630 -60.488 -27.370 1.00 43.47 292 MET B N 1
ATOM 6321 C CA . MET B 1 292 ? 77.852 -59.029 -27.309 1.00 45.94 292 MET B CA 1
ATOM 6322 C C . MET B 1 292 ? 76.553 -58.321 -27.671 1.00 48.52 292 MET B C 1
ATOM 6323 O O . MET B 1 292 ? 76.351 -57.224 -27.208 1.00 49.96 292 MET B O 1
ATOM 6328 N N . TRP B 1 293 ? 75.720 -58.923 -28.482 1.00 51.51 293 TRP B N 1
ATOM 6329 C CA . TRP B 1 293 ? 74.436 -58.277 -28.824 1.00 47.51 293 TRP B CA 1
ATOM 6330 C C . TRP B 1 293 ? 73.504 -58.393 -27.620 1.00 50.60 293 TRP B C 1
ATOM 6331 O O . TRP B 1 293 ? 72.826 -57.429 -27.307 1.00 45.36 293 TRP B O 1
ATOM 6342 N N . SER B 1 294 ? 73.469 -59.537 -26.980 1.00 45.29 294 SER B N 1
ATOM 6343 C CA . SER B 1 294 ? 72.579 -59.706 -25.812 1.00 49.61 294 SER B CA 1
ATOM 6344 C C . SER B 1 294 ? 73.012 -58.735 -24.721 1.00 50.59 294 SER B C 1
ATOM 6345 O O . SER B 1 294 ? 72.152 -58.133 -24.097 1.00 49.08 294 SER B O 1
ATOM 6348 N N . CYS B 1 295 ? 74.309 -58.613 -24.527 1.00 52.40 295 CYS B N 1
ATOM 6349 C CA . CYS B 1 295 ? 74.899 -57.721 -23.506 1.00 47.34 295 CYS B CA 1
ATOM 6350 C C . CYS B 1 295 ? 74.625 -56.277 -23.895 1.00 44.54 295 CYS B C 1
ATOM 6351 O O . CYS B 1 295 ? 74.476 -55.464 -23.017 1.00 47.36 295 CYS B O 1
ATOM 6354 N N . ALA B 1 296 ? 74.573 -55.986 -25.167 1.00 43.91 296 ALA B N 1
ATOM 6355 C CA . ALA B 1 296 ? 74.277 -54.614 -25.623 1.00 44.06 296 ALA B CA 1
ATOM 6356 C C . ALA B 1 296 ? 72.853 -54.261 -25.216 1.00 43.90 296 ALA B C 1
ATOM 6357 O O . ALA B 1 296 ? 72.606 -53.106 -24.919 1.00 41.52 296 ALA B O 1
ATOM 6359 N N . ILE B 1 297 ? 71.975 -55.235 -25.212 1.00 41.34 297 ILE B N 1
ATOM 6360 C CA . ILE B 1 297 ? 70.557 -54.989 -24.853 1.00 43.51 297 ILE B CA 1
ATOM 6361 C C . ILE B 1 297 ? 70.440 -54.933 -23.336 1.00 43.73 297 ILE B C 1
ATOM 6362 O O . ILE B 1 297 ? 69.715 -54.084 -22.862 1.00 49.60 297 ILE B O 1
ATOM 6367 N N . ALA B 1 298 ? 71.120 -55.791 -22.614 1.00 46.20 298 ALA B N 1
ATOM 6368 C CA . ALA B 1 298 ? 71.042 -55.772 -21.139 1.00 45.89 298 ALA B CA 1
ATOM 6369 C C . ALA B 1 298 ? 72.384 -56.185 -20.532 1.00 44.78 298 ALA B C 1
ATOM 6370 O O . ALA B 1 298 ? 72.603 -57.369 -20.401 1.00 42.85 298 ALA B O 1
ATOM 6372 N N . SER B 1 299 ? 73.209 -55.236 -20.123 1.00 46.31 299 SER B N 1
ATOM 6373 C CA . SER B 1 299 ? 74.551 -55.533 -19.559 1.00 48.30 299 SER B CA 1
ATOM 6374 C C . SER B 1 299 ? 74.496 -55.726 -18.047 1.00 44.45 299 SER B C 1
ATOM 6375 O O . SER B 1 299 ? 75.260 -56.521 -17.555 1.00 46.16 299 SER B O 1
ATOM 6378 N N . ASP B 1 300 ? 73.640 -55.014 -17.354 1.00 46.13 300 ASP B N 1
ATOM 6379 C CA . ASP B 1 300 ? 73.520 -55.128 -15.922 1.00 48.71 300 ASP B CA 1
ATOM 6380 C C . ASP B 1 300 ? 73.452 -56.537 -15.415 1.00 47.66 300 ASP B C 1
ATOM 6381 O O . ASP B 1 300 ? 72.886 -57.385 -16.033 1.00 55.84 300 ASP B O 1
ATOM 6386 N N . PRO B 1 301 ? 74.046 -56.774 -14.256 1.00 49.21 301 PRO B N 1
ATOM 6387 C CA . PRO B 1 301 ? 74.128 -58.031 -13.524 1.00 46.91 301 PRO B CA 1
ATOM 6388 C C . PRO B 1 301 ? 72.743 -58.522 -13.105 1.00 49.33 301 PRO B C 1
ATOM 6389 O O . PRO B 1 301 ? 72.550 -59.686 -12.998 1.00 57.14 301 PRO B O 1
ATOM 6393 N N . LYS B 1 302 ? 71.810 -57.621 -12.922 1.00 52.82 302 LYS B N 1
ATOM 6394 C CA . LYS B 1 302 ? 70.446 -58.001 -12.492 1.00 49.94 302 LYS B CA 1
ATOM 6395 C C . LYS B 1 302 ? 69.633 -58.483 -13.691 1.00 50.70 302 LYS B C 1
ATOM 6396 O O . LYS B 1 302 ? 68.539 -58.978 -13.470 1.00 49.46 302 LYS B O 1
ATOM 6402 N N . PHE B 1 303 ? 70.152 -58.371 -14.895 1.00 49.29 303 PHE B N 1
ATOM 6403 C CA . PHE B 1 303 ? 69.411 -58.842 -16.090 1.00 48.95 303 PHE B CA 1
ATOM 6404 C C . PHE B 1 303 ? 70.030 -60.146 -16.578 1.00 49.88 303 PHE B C 1
ATOM 6405 O O . PHE B 1 303 ? 70.026 -60.399 -17.763 1.00 44.22 303 PHE B O 1
ATOM 6413 N N . LYS B 1 304 ? 70.548 -60.925 -15.663 1.00 50.15 304 LYS B N 1
ATOM 6414 C CA . LYS B 1 304 ? 71.174 -62.221 -15.992 1.00 48.87 304 LYS B CA 1
ATOM 6415 C C . LYS B 1 304 ? 70.194 -63.062 -16.806 1.00 47.58 304 LYS B C 1
ATOM 6416 O O . LYS B 1 304 ? 70.580 -63.543 -17.858 1.00 54.84 304 LYS B O 1
ATOM 6422 N N . LEU B 1 305 ? 68.976 -63.192 -16.341 1.00 48.50 305 LEU B N 1
ATOM 6423 C CA . LEU B 1 305 ? 67.952 -64.039 -16.996 1.00 50.66 305 LEU B CA 1
ATOM 6424 C C . LEU B 1 305 ? 67.611 -63.521 -18.386 1.00 48.57 305 LEU B C 1
ATOM 6425 O O . LEU B 1 305 ? 67.480 -64.332 -19.278 1.00 49.02 305 LEU B O 1
ATOM 6430 N N . ALA B 1 306 ? 67.448 -62.237 -18.550 1.00 42.95 306 ALA B N 1
ATOM 6431 C CA . ALA B 1 306 ? 67.103 -61.694 -19.874 1.00 44.05 306 ALA B CA 1
ATOM 6432 C C . ALA B 1 306 ? 68.278 -61.884 -20.823 1.00 46.59 306 ALA B C 1
ATOM 6433 O O . ALA B 1 306 ? 68.073 -62.354 -21.924 1.00 54.03 306 ALA B O 1
ATOM 6435 N N . ARG B 1 307 ? 69.457 -61.530 -20.395 1.00 47.66 307 ARG B N 1
ATOM 6436 C CA . ARG B 1 307 ? 70.663 -61.627 -21.244 1.00 48.48 307 ARG B CA 1
ATOM 6437 C C . ARG B 1 307 ? 70.939 -63.088 -21.592 1.00 45.10 307 ARG B C 1
ATOM 6438 O O . ARG B 1 307 ? 71.283 -63.343 -22.731 1.00 38.37 307 ARG B O 1
ATOM 6446 N N . GLU B 1 308 ? 70.796 -63.995 -20.654 1.00 41.70 308 GLU B N 1
ATOM 6447 C CA . GLU B 1 308 ? 71.117 -65.414 -20.933 1.00 46.79 308 GLU B CA 1
ATOM 6448 C C . GLU B 1 308 ? 70.052 -66.017 -21.833 1.00 45.95 308 GLU B C 1
ATOM 6449 O O . GLU B 1 308 ? 70.411 -66.782 -22.695 1.00 56.37 308 GLU B O 1
ATOM 6455 N N . THR B 1 309 ? 68.804 -65.702 -21.624 1.00 44.14 309 THR B N 1
ATOM 6456 C CA . THR B 1 309 ? 67.745 -66.290 -22.469 1.00 47.11 309 THR B CA 1
ATOM 6457 C C . THR B 1 309 ? 67.780 -65.655 -23.857 1.00 47.12 309 THR B C 1
ATOM 6458 O O . THR B 1 309 ? 67.394 -66.320 -24.790 1.00 48.25 309 THR B O 1
ATOM 6462 N N . ILE B 1 310 ? 68.235 -64.433 -23.985 1.00 45.97 310 ILE B N 1
ATOM 6463 C CA . ILE B 1 310 ? 68.265 -63.771 -25.315 1.00 42.08 310 ILE B CA 1
ATOM 6464 C C . ILE B 1 310 ? 69.428 -64.317 -26.125 1.00 43.94 310 ILE B C 1
ATOM 6465 O O . ILE B 1 310 ? 69.259 -64.486 -27.312 1.00 57.26 310 ILE B O 1
ATOM 6470 N N . VAL B 1 311 ? 70.551 -64.589 -25.513 1.00 50.88 311 VAL B N 1
ATOM 6471 C CA . VAL B 1 311 ? 71.717 -65.112 -26.274 1.00 48.28 311 VAL B CA 1
ATOM 6472 C C . VAL B 1 311 ? 71.452 -66.575 -26.608 1.00 45.05 311 VAL B C 1
ATOM 6473 O O . VAL B 1 311 ? 71.936 -67.030 -27.627 1.00 45.73 311 VAL B O 1
ATOM 6477 N N . GLU B 1 312 ? 70.703 -67.252 -25.776 1.00 43.28 312 GLU B N 1
ATOM 6478 C CA . GLU B 1 312 ? 70.391 -68.682 -25.976 1.00 47.84 312 GLU B CA 1
ATOM 6479 C C . GLU B 1 312 ? 69.367 -68.820 -27.091 1.00 47.10 312 GLU B C 1
ATOM 6480 O O . GLU B 1 312 ? 69.460 -69.767 -27.836 1.00 49.51 312 GLU B O 1
ATOM 6486 N N . ILE B 1 313 ? 68.439 -67.899 -27.189 1.00 49.98 313 ILE B N 1
ATOM 6487 C CA . ILE B 1 313 ? 67.362 -67.976 -28.211 1.00 47.37 313 ILE B CA 1
ATOM 6488 C C . ILE B 1 313 ? 67.878 -67.415 -29.526 1.00 50.27 313 ILE B C 1
ATOM 6489 O O . ILE B 1 313 ? 67.441 -67.891 -30.556 1.00 52.37 313 ILE B O 1
ATOM 6494 N N . GLY B 1 314 ? 68.756 -66.444 -29.493 1.00 47.03 314 GLY B N 1
ATOM 6495 C CA . GLY B 1 314 ? 69.289 -65.897 -30.748 1.00 48.26 314 GLY B CA 1
ATOM 6496 C C . GLY B 1 314 ? 70.350 -66.815 -31.298 1.00 49.15 314 GLY B C 1
ATOM 6497 O O . GLY B 1 314 ? 70.616 -66.767 -32.483 1.00 47.70 314 GLY B O 1
ATOM 6498 N N . SER B 1 315 ? 70.941 -67.608 -30.440 1.00 53.14 315 SER B N 1
ATOM 6499 C CA . SER B 1 315 ? 72.000 -68.555 -30.853 1.00 53.80 315 SER B CA 1
ATOM 6500 C C . SER B 1 315 ? 71.346 -69.673 -31.644 1.00 47.92 315 SER B C 1
ATOM 6501 O O . SER B 1 315 ? 71.828 -70.013 -32.714 1.00 49.30 315 SER B O 1
ATOM 6504 N N . VAL B 1 316 ? 70.279 -70.182 -31.086 1.00 45.03 316 VAL B N 1
ATOM 6505 C CA . VAL B 1 316 ? 69.486 -71.300 -31.654 1.00 45.77 316 VAL B CA 1
ATOM 6506 C C . VAL B 1 316 ? 68.747 -70.787 -32.887 1.00 50.95 316 VAL B C 1
ATOM 6507 O O . VAL B 1 316 ? 68.499 -71.572 -33.781 1.00 47.87 316 VAL B O 1
ATOM 6511 N N . LEU B 1 317 ? 68.420 -69.508 -32.910 1.00 52.78 317 LEU B N 1
ATOM 6512 C CA . LEU B 1 317 ? 67.691 -68.885 -34.040 1.00 54.41 317 LEU B CA 1
ATOM 6513 C C . LEU B 1 317 ? 68.612 -68.785 -35.250 1.00 60.21 317 LEU B C 1
ATOM 6514 O O . LEU B 1 317 ? 68.115 -68.872 -36.361 1.00 59.78 317 LEU B O 1
ATOM 6519 N N . THR B 1 318 ? 69.895 -68.592 -35.045 1.00 58.52 318 THR B N 1
ATOM 6520 C CA . THR B 1 318 ? 70.828 -68.478 -36.188 1.00 62.28 318 THR B CA 1
ATOM 6521 C C . THR B 1 318 ? 70.895 -69.826 -36.887 1.00 59.55 318 THR B C 1
ATOM 6522 O O . THR B 1 318 ? 71.289 -69.862 -38.039 1.00 58.12 318 THR B O 1
ATOM 6526 N N . VAL B 1 319 ? 70.579 -70.886 -36.184 1.00 57.55 319 VAL B N 1
ATOM 6527 C CA . VAL B 1 319 ? 70.665 -72.246 -36.779 1.00 59.89 319 VAL B CA 1
ATOM 6528 C C . VAL B 1 319 ? 69.342 -72.568 -37.465 1.00 60.68 319 VAL B C 1
ATOM 6529 O O . VAL B 1 319 ? 69.376 -73.295 -38.438 1.00 58.85 319 VAL B O 1
ATOM 6533 N N . VAL B 1 320 ? 68.218 -72.077 -36.978 1.00 59.22 320 VAL B N 1
ATOM 6534 C CA . VAL B 1 320 ? 66.950 -72.329 -37.720 1.00 59.45 320 VAL B CA 1
ATOM 6535 C C . VAL B 1 320 ? 66.973 -71.432 -38.957 1.00 55.86 320 VAL B C 1
ATOM 6536 O O . VAL B 1 320 ? 66.328 -71.768 -39.932 1.00 49.17 320 VAL B O 1
ATOM 6540 N N . ASP B 1 321 ? 67.735 -70.359 -38.894 1.00 54.89 321 ASP B N 1
ATOM 6541 C CA . ASP B 1 321 ? 67.894 -69.454 -39.994 1.00 52.24 321 ASP B CA 1
ATOM 6542 C C . ASP B 1 321 ? 68.669 -70.174 -41.051 1.00 52.92 321 ASP B C 1
ATOM 6543 O O . ASP B 1 321 ? 68.380 -70.081 -42.215 1.00 52.51 321 ASP B O 1
ATOM 6548 N N . ASP B 1 322 ? 69.670 -70.911 -40.636 1.00 50.11 322 ASP B N 1
ATOM 6549 C CA . ASP B 1 322 ? 70.489 -71.633 -41.571 1.00 52.94 322 ASP B CA 1
ATOM 6550 C C . ASP B 1 322 ? 69.689 -72.723 -42.213 1.00 56.77 322 ASP B C 1
ATOM 6551 O O . ASP B 1 322 ? 69.891 -73.057 -43.350 1.00 55.21 322 ASP B O 1
ATOM 6556 N N . GLY B 1 323 ? 68.758 -73.273 -41.467 1.00 55.59 323 GLY B N 1
ATOM 6557 C CA . GLY B 1 323 ? 67.919 -74.372 -41.967 1.00 51.46 323 GLY B CA 1
ATOM 6558 C C . GLY B 1 323 ? 66.939 -73.903 -43.015 1.00 56.73 323 GLY B C 1
ATOM 6559 O O . GLY B 1 323 ? 66.645 -74.675 -43.902 1.00 54.56 323 GLY B O 1
ATOM 6560 N N . TYR B 1 324 ? 66.418 -72.708 -42.887 1.00 52.85 324 TYR B N 1
ATOM 6561 C CA . TYR B 1 324 ? 65.430 -72.199 -43.864 1.00 57.01 324 TYR B CA 1
ATOM 6562 C C . TYR B 1 324 ? 66.161 -71.652 -45.082 1.00 59.31 324 TYR B C 1
ATOM 6563 O O . TYR B 1 324 ? 65.694 -71.822 -46.199 1.00 64.73 324 TYR B O 1
ATOM 6572 N N . ASP B 1 325 ? 67.289 -71.034 -44.848 1.00 64.88 325 ASP B N 1
ATOM 6573 C CA . ASP B 1 325 ? 68.033 -70.403 -45.891 1.00 71.15 325 ASP B CA 1
ATOM 6574 C C . ASP B 1 325 ? 69.068 -71.258 -46.589 1.00 71.92 325 ASP B C 1
ATOM 6575 O O . ASP B 1 325 ? 69.561 -70.874 -47.615 1.00 64.13 325 ASP B O 1
ATOM 6580 N N . VAL B 1 326 ? 69.325 -72.461 -46.118 1.00 71.47 326 VAL B N 1
ATOM 6581 C CA . VAL B 1 326 ? 70.418 -73.227 -46.773 1.00 63.42 326 VAL B CA 1
ATOM 6582 C C . VAL B 1 326 ? 70.163 -74.729 -46.725 1.00 65.58 326 VAL B C 1
ATOM 6583 O O . VAL B 1 326 ? 70.385 -75.381 -47.732 1.00 77.14 326 VAL B O 1
ATOM 6587 N N . TYR B 1 327 ? 69.709 -75.260 -45.618 1.00 73.92 327 TYR B N 1
ATOM 6588 C CA . TYR B 1 327 ? 69.593 -76.731 -45.479 1.00 72.35 327 TYR B CA 1
ATOM 6589 C C . TYR B 1 327 ? 68.246 -77.295 -45.932 1.00 67.54 327 TYR B C 1
ATOM 6590 O O . TYR B 1 327 ? 68.200 -78.496 -46.158 1.00 62.33 327 TYR B O 1
ATOM 6599 N N . GLY B 1 328 ? 67.192 -76.537 -46.111 1.00 74.81 328 GLY B N 1
ATOM 6600 C CA . GLY B 1 328 ? 65.937 -77.248 -46.406 1.00 70.31 328 GLY B CA 1
ATOM 6601 C C . GLY B 1 328 ? 65.233 -76.835 -47.675 1.00 69.96 328 GLY B C 1
ATOM 6602 O O . GLY B 1 328 ? 65.387 -75.700 -48.111 1.00 62.19 328 GLY B O 1
ATOM 6603 N N . SER B 1 329 ? 64.452 -77.752 -48.203 1.00 76.30 329 SER B N 1
ATOM 6604 C CA . SER B 1 329 ? 63.662 -77.518 -49.430 1.00 80.11 329 SER B CA 1
ATOM 6605 C C . SER B 1 329 ? 62.326 -76.892 -49.053 1.00 80.06 329 SER B C 1
ATOM 6606 O O . SER B 1 329 ? 61.975 -76.923 -47.877 1.00 78.78 329 SER B O 1
ATOM 6609 N N . ILE B 1 330 ? 61.620 -76.363 -50.027 1.00 72.01 330 ILE B N 1
ATOM 6610 C CA . ILE B 1 330 ? 60.302 -75.730 -49.773 1.00 67.34 330 ILE B CA 1
ATOM 6611 C C . ILE B 1 330 ? 59.392 -76.751 -49.100 1.00 70.35 330 ILE B C 1
ATOM 6612 O O . ILE B 1 330 ? 58.683 -76.376 -48.175 1.00 76.62 330 ILE B O 1
ATOM 6617 N N . ASP B 1 331 ? 59.387 -77.981 -49.552 1.00 67.76 331 ASP B N 1
ATOM 6618 C CA . ASP B 1 331 ? 58.480 -78.940 -48.976 1.00 77.06 331 ASP B CA 1
ATOM 6619 C C . ASP B 1 331 ? 58.865 -79.313 -47.579 1.00 73.61 331 ASP B C 1
ATOM 6620 O O . ASP B 1 331 ? 58.027 -79.598 -46.762 1.00 71.77 331 ASP B O 1
ATOM 6625 N N . GLU B 1 332 ? 60.155 -79.373 -47.331 1.00 74.67 332 GLU B N 1
ATOM 6626 C CA . GLU B 1 332 ? 60.659 -79.763 -45.996 1.00 68.92 332 GLU B CA 1
ATOM 6627 C C . GLU B 1 332 ? 60.362 -78.634 -45.016 1.00 70.81 332 GLU B C 1
ATOM 6628 O O . GLU B 1 332 ? 59.854 -78.914 -43.939 1.00 65.09 332 GLU B O 1
ATOM 6634 N N . LEU B 1 333 ? 60.662 -77.410 -45.412 1.00 61.62 333 LEU B N 1
ATOM 6635 C CA . LEU B 1 333 ? 60.492 -76.202 -44.572 1.00 59.62 333 LEU B CA 1
ATOM 6636 C C . LEU B 1 333 ? 59.010 -75.930 -44.344 1.00 67.18 333 LEU B C 1
ATOM 6637 O O . LEU B 1 333 ? 58.679 -75.242 -43.382 1.00 66.18 333 LEU B O 1
ATOM 6642 N N . ASP B 1 334 ? 58.156 -76.418 -45.215 1.00 68.79 334 ASP B N 1
ATOM 6643 C CA . ASP B 1 334 ? 56.742 -76.268 -45.000 1.00 67.31 334 ASP B CA 1
ATOM 6644 C C . ASP B 1 334 ? 56.373 -77.217 -43.875 1.00 57.28 334 ASP B C 1
ATOM 6645 O O . ASP B 1 334 ? 55.485 -76.948 -43.108 1.00 54.34 334 ASP B O 1
ATOM 6650 N N . LEU B 1 335 ? 57.089 -78.321 -43.795 1.00 48.01 335 LEU B N 1
ATOM 6651 C CA . LEU B 1 335 ? 56.859 -79.321 -42.728 1.00 59.75 335 LEU B CA 1
ATOM 6652 C C . LEU B 1 335 ? 57.358 -78.741 -41.406 1.00 64.77 335 LEU B C 1
ATOM 6653 O O . LEU B 1 335 ? 56.704 -78.956 -40.389 1.00 64.95 335 LEU B O 1
ATOM 6658 N N . TYR B 1 336 ? 58.470 -78.033 -41.437 1.00 58.70 336 TYR B N 1
ATOM 6659 C CA . TYR B 1 336 ? 59.054 -77.418 -40.225 1.00 58.40 336 TYR B CA 1
ATOM 6660 C C . TYR B 1 336 ? 58.090 -76.371 -39.689 1.00 55.25 336 TYR B C 1
ATOM 6661 O O . TYR B 1 336 ? 57.768 -76.389 -38.510 1.00 48.44 336 TYR B O 1
ATOM 6670 N N . THR B 1 337 ? 57.661 -75.488 -40.553 1.00 50.48 337 THR B N 1
ATOM 6671 C CA . THR B 1 337 ? 56.735 -74.410 -40.150 1.00 51.08 337 THR B CA 1
ATOM 6672 C C . THR B 1 337 ? 55.495 -75.017 -39.509 1.00 57.39 337 THR B C 1
ATOM 6673 O O . THR B 1 337 ? 55.055 -74.486 -38.505 1.00 60.12 337 THR B O 1
ATOM 6677 N N . SER B 1 338 ? 54.962 -76.077 -40.080 1.00 66.33 338 SER B N 1
ATOM 6678 C CA . SER B 1 338 ? 53.732 -76.722 -39.563 1.00 65.82 338 SER B CA 1
ATOM 6679 C C . SER B 1 338 ? 54.011 -77.313 -38.191 1.00 60.06 338 SER B C 1
ATOM 6680 O O . SER B 1 338 ? 53.148 -77.227 -37.335 1.00 52.48 338 SER B O 1
ATOM 6683 N N . SER B 1 339 ? 55.176 -77.892 -38.011 1.00 60.70 339 SER B N 1
ATOM 6684 C CA . SER B 1 339 ? 55.541 -78.467 -36.696 1.00 61.71 339 SER B CA 1
ATOM 6685 C C . SER B 1 339 ? 55.738 -77.325 -35.705 1.00 57.89 339 SER B C 1
ATOM 6686 O O . SER B 1 339 ? 55.496 -77.532 -34.532 1.00 57.54 339 SER B O 1
ATOM 6689 N N . VAL B 1 340 ? 56.179 -76.180 -36.169 1.00 53.25 340 VAL B N 1
ATOM 6690 C CA . VAL B 1 340 ? 56.367 -75.025 -35.255 1.00 52.85 340 VAL B CA 1
ATOM 6691 C C . VAL B 1 340 ? 54.987 -74.498 -34.885 1.00 54.39 340 VAL B C 1
ATOM 6692 O O . VAL B 1 340 ? 54.822 -74.077 -33.760 1.00 53.99 340 VAL B O 1
ATOM 6696 N N . GLU B 1 341 ? 54.062 -74.492 -35.819 1.00 49.36 341 GLU B N 1
ATOM 6697 C CA . GLU B 1 341 ? 52.703 -73.955 -35.578 1.00 54.34 341 GLU B CA 1
ATOM 6698 C C . GLU B 1 341 ? 51.954 -74.841 -34.585 1.00 52.15 341 GLU B C 1
ATOM 6699 O O . GLU B 1 341 ? 51.104 -74.324 -33.863 1.00 50.51 341 GLU B O 1
ATOM 6705 N N . ARG B 1 342 ? 52.259 -76.115 -34.570 1.00 50.25 342 ARG B N 1
ATOM 6706 C CA . ARG B 1 342 ? 51.595 -77.069 -33.660 1.00 52.26 342 ARG B CA 1
ATOM 6707 C C . ARG B 1 342 ? 52.447 -77.237 -32.410 1.00 56.63 342 ARG B C 1
ATOM 6708 O O . ARG B 1 342 ? 51.962 -77.881 -31.491 1.00 65.17 342 ARG B O 1
ATOM 6716 N N . TRP B 1 343 ? 53.632 -76.654 -32.386 1.00 57.58 343 TRP B N 1
ATOM 6717 C CA . TRP B 1 343 ? 54.611 -76.792 -31.277 1.00 57.98 343 TRP B CA 1
ATOM 6718 C C . TRP B 1 343 ? 54.684 -78.251 -30.850 1.00 54.38 343 TRP B C 1
ATOM 6719 O O . TRP B 1 343 ? 54.411 -78.540 -29.699 1.00 47.25 343 TRP B O 1
ATOM 6730 N N . SER B 1 344 ? 55.047 -79.114 -31.766 1.00 57.63 344 SER B N 1
ATOM 6731 C CA . SER B 1 344 ? 55.081 -80.560 -31.471 1.00 59.55 344 SER B CA 1
ATOM 6732 C C . SER B 1 344 ? 56.328 -81.185 -32.074 1.00 54.55 344 SER B C 1
ATOM 6733 O O . SER B 1 344 ? 56.712 -80.768 -33.145 1.00 57.24 344 SER B O 1
ATOM 6736 N N . CYS B 1 345 ? 56.913 -82.139 -31.386 1.00 55.74 345 CYS B N 1
ATOM 6737 C CA . CYS B 1 345 ? 58.082 -82.892 -31.894 1.00 51.88 345 CYS B CA 1
ATOM 6738 C C . CYS B 1 345 ? 57.618 -84.316 -32.199 1.00 56.91 345 CYS B C 1
ATOM 6739 O O . CYS B 1 345 ? 58.457 -85.201 -32.305 1.00 55.50 345 CYS B O 1
ATOM 6742 N N . VAL B 1 346 ? 56.325 -84.511 -32.350 1.00 61.88 346 VAL B N 1
ATOM 6743 C CA . VAL B 1 346 ? 55.743 -85.859 -32.582 1.00 56.77 346 VAL B CA 1
ATOM 6744 C C . VAL B 1 346 ? 55.873 -86.247 -34.051 1.00 55.17 346 VAL B C 1
ATOM 6745 O O . VAL B 1 346 ? 55.967 -87.432 -34.300 1.00 57.19 346 VAL B O 1
ATOM 6749 N N . GLU B 1 347 ? 55.874 -85.317 -34.980 1.00 63.52 347 GLU B N 1
ATOM 6750 C CA . GLU B 1 347 ? 56.017 -85.711 -36.402 1.00 64.97 347 GLU B CA 1
ATOM 6751 C C . GLU B 1 347 ? 57.343 -85.186 -36.942 1.00 61.00 347 GLU B C 1
ATOM 6752 O O . GLU B 1 347 ? 57.344 -84.698 -38.055 1.00 60.60 347 GLU B O 1
ATOM 6758 N N . ILE B 1 348 ? 58.439 -85.341 -36.222 1.00 64.15 348 ILE B N 1
ATOM 6759 C CA . ILE B 1 348 ? 59.760 -84.825 -36.692 1.00 66.17 348 ILE B CA 1
ATOM 6760 C C . ILE B 1 348 ? 60.481 -85.898 -37.512 1.00 68.64 348 ILE B C 1
ATOM 6761 O O . ILE B 1 348 ? 61.546 -85.609 -38.034 1.00 54.50 348 ILE B O 1
ATOM 6766 N N . ASP B 1 349 ? 59.855 -87.055 -37.706 1.00 70.34 349 ASP B N 1
ATOM 6767 C CA . ASP B 1 349 ? 60.359 -88.150 -38.496 1.00 61.71 349 ASP B CA 1
ATOM 6768 C C . ASP B 1 349 ? 60.078 -87.888 -39.974 1.00 62.36 349 ASP B C 1
ATOM 6769 O O . ASP B 1 349 ? 60.647 -88.516 -40.824 1.00 72.13 349 ASP B O 1
ATOM 6774 N N . LYS B 1 350 ? 59.217 -86.926 -40.263 1.00 61.27 350 LYS B N 1
ATOM 6775 C CA . LYS B 1 350 ? 58.877 -86.463 -41.625 1.00 64.42 350 LYS B CA 1
ATOM 6776 C C . LYS B 1 350 ? 59.971 -85.525 -42.140 1.00 65.18 350 LYS B C 1
ATOM 6777 O O . LYS B 1 350 ? 59.962 -85.249 -43.331 1.00 59.28 350 LYS B O 1
ATOM 6783 N N . LEU B 1 351 ? 60.857 -85.033 -41.289 1.00 69.01 351 LEU B N 1
ATOM 6784 C CA . LEU B 1 351 ? 61.937 -84.109 -41.716 1.00 57.91 351 LEU B CA 1
ATOM 6785 C C . LEU B 1 351 ? 63.231 -84.887 -41.928 1.00 63.46 351 LEU B C 1
ATOM 6786 O O . LEU B 1 351 ? 63.340 -85.999 -41.415 1.00 62.13 351 LEU B O 1
ATOM 6791 N N . PRO B 1 352 ? 64.174 -84.297 -42.643 1.00 62.02 352 PRO B N 1
ATOM 6792 C CA . PRO B 1 352 ? 65.507 -84.793 -42.953 1.00 63.68 352 PRO B CA 1
ATOM 6793 C C . PRO B 1 352 ? 66.336 -84.727 -41.668 1.00 64.58 352 PRO B C 1
ATOM 6794 O O . PRO B 1 352 ? 66.103 -83.855 -40.906 1.00 65.20 352 PRO B O 1
ATOM 6798 N N . ASN B 1 353 ? 67.291 -85.606 -41.477 1.00 63.51 353 ASN B N 1
ATOM 6799 C CA . ASN B 1 353 ? 68.080 -85.620 -40.225 1.00 67.28 353 ASN B CA 1
ATOM 6800 C C . ASN B 1 353 ? 68.502 -84.217 -39.787 1.00 63.69 353 ASN B C 1
ATOM 6801 O O . ASN B 1 353 ? 68.273 -83.889 -38.637 1.00 58.02 353 ASN B O 1
ATOM 6803 N N . THR B 1 354 ? 69.134 -83.448 -40.645 1.00 57.65 354 THR B N 1
ATOM 6804 C CA . THR B 1 354 ? 69.662 -82.120 -40.255 1.00 53.48 354 THR B CA 1
ATOM 6805 C C . THR B 1 354 ? 68.573 -81.208 -39.700 1.00 59.89 354 THR B C 1
ATOM 6806 O O . THR B 1 354 ? 68.840 -80.538 -38.710 1.00 64.64 354 THR B O 1
ATOM 6810 N N . LEU B 1 355 ? 67.434 -81.138 -40.352 1.00 61.01 355 LEU B N 1
ATOM 6811 C CA . LEU B 1 355 ? 66.328 -80.256 -39.912 1.00 55.14 355 LEU B CA 1
ATOM 6812 C C . LEU B 1 355 ? 65.677 -80.866 -38.678 1.00 56.64 355 LEU B C 1
ATOM 6813 O O . LEU B 1 355 ? 64.956 -80.163 -37.998 1.00 65.07 355 LEU B O 1
ATOM 6818 N N . LYS B 1 356 ? 65.931 -82.126 -38.435 1.00 52.80 356 LYS B N 1
ATOM 6819 C CA . LYS B 1 356 ? 65.373 -82.843 -37.270 1.00 58.49 356 LYS B CA 1
ATOM 6820 C C . LYS B 1 356 ? 66.210 -82.455 -36.057 1.00 60.12 356 LYS B C 1
ATOM 6821 O O . LYS B 1 356 ? 65.701 -82.490 -34.948 1.00 67.38 356 LYS B O 1
ATOM 6827 N N . LEU B 1 357 ? 67.456 -82.116 -36.278 1.00 56.47 357 LEU B N 1
ATOM 6828 C CA . LEU B 1 357 ? 68.327 -81.717 -35.156 1.00 57.30 357 LEU B CA 1
ATOM 6829 C C . LEU B 1 357 ? 68.072 -80.242 -34.874 1.00 56.08 357 LEU B C 1
ATOM 6830 O O . LEU B 1 357 ? 68.065 -79.858 -33.721 1.00 54.60 357 LEU B O 1
ATOM 6835 N N . ILE B 1 358 ? 67.861 -79.468 -35.904 1.00 49.75 358 ILE B N 1
ATOM 6836 C CA . ILE B 1 358 ? 67.647 -78.007 -35.749 1.00 49.16 358 ILE B CA 1
ATOM 6837 C C . ILE B 1 358 ? 66.316 -77.763 -35.053 1.00 51.67 358 ILE B C 1
ATOM 6838 O O . ILE B 1 358 ? 66.247 -76.866 -34.234 1.00 51.06 358 ILE B O 1
ATOM 6843 N N . PHE B 1 359 ? 65.308 -78.531 -35.381 1.00 52.68 359 PHE B N 1
ATOM 6844 C CA . PHE B 1 359 ? 63.971 -78.339 -34.780 1.00 46.47 359 PHE B CA 1
ATOM 6845 C C . PHE B 1 359 ? 64.001 -78.696 -33.299 1.00 45.30 359 PHE B C 1
ATOM 6846 O O . PHE B 1 359 ? 63.408 -77.980 -32.519 1.00 46.38 359 PHE B O 1
ATOM 6854 N N . MET B 1 360 ? 64.647 -79.773 -32.928 1.00 45.72 360 MET B N 1
ATOM 6855 C CA . MET B 1 360 ? 64.686 -80.164 -31.502 1.00 47.11 360 MET B CA 1
ATOM 6856 C C . MET B 1 360 ? 65.568 -79.175 -30.747 1.00 47.68 360 MET B C 1
ATOM 6857 O O . MET B 1 360 ? 65.368 -79.015 -29.559 1.00 49.22 360 MET B O 1
ATOM 6862 N N . SER B 1 361 ? 66.504 -78.552 -31.427 1.00 47.59 361 SER B N 1
ATOM 6863 C CA . SER B 1 361 ? 67.400 -77.548 -30.809 1.00 43.03 361 SER B CA 1
ATOM 6864 C C . SER B 1 361 ? 66.586 -76.299 -30.480 1.00 46.27 361 SER B C 1
ATOM 6865 O O . SER B 1 361 ? 66.727 -75.791 -29.385 1.00 50.03 361 SER B O 1
ATOM 6868 N N . MET B 1 362 ? 65.781 -75.838 -31.416 1.00 50.90 362 MET B N 1
ATOM 6869 C CA . MET B 1 362 ? 64.927 -74.643 -31.242 1.00 46.51 362 MET B CA 1
ATOM 6870 C C . MET B 1 362 ? 63.820 -74.997 -30.261 1.00 49.14 362 MET B C 1
ATOM 6871 O O . MET B 1 362 ? 63.497 -74.191 -29.406 1.00 53.46 362 MET B O 1
ATOM 6876 N N . PHE B 1 363 ? 63.306 -76.186 -30.389 1.00 45.36 363 PHE B N 1
ATOM 6877 C CA . PHE B 1 363 ? 62.206 -76.676 -29.538 1.00 44.44 363 PHE B CA 1
ATOM 6878 C C . PHE B 1 363 ? 62.690 -76.827 -28.100 1.00 47.09 363 PHE B C 1
ATOM 6879 O O . PHE B 1 363 ? 62.073 -76.265 -27.215 1.00 48.05 363 PHE B O 1
ATOM 6887 N N . ASN B 1 364 ? 63.760 -77.565 -27.896 1.00 46.74 364 ASN B N 1
ATOM 6888 C CA . ASN B 1 364 ? 64.313 -77.835 -26.547 1.00 45.87 364 ASN B CA 1
ATOM 6889 C C . ASN B 1 364 ? 64.810 -76.558 -25.877 1.00 47.73 364 ASN B C 1
ATOM 6890 O O . ASN B 1 364 ? 64.505 -76.376 -24.713 1.00 47.13 364 ASN B O 1
ATOM 6895 N N . LYS B 1 365 ? 65.564 -75.730 -26.557 1.00 42.35 365 LYS B N 1
ATOM 6896 C CA . LYS B 1 365 ? 66.075 -74.499 -25.915 1.00 48.09 365 LYS B CA 1
ATOM 6897 C C . LYS B 1 365 ? 64.893 -73.667 -25.439 1.00 49.43 365 LYS B C 1
ATOM 6898 O O . LYS B 1 365 ? 64.934 -73.196 -24.320 1.00 55.12 365 LYS B O 1
ATOM 6904 N N . THR B 1 366 ? 63.913 -73.474 -26.288 1.00 45.23 366 THR B N 1
ATOM 6905 C CA . THR B 1 366 ? 62.727 -72.654 -25.959 1.00 48.36 366 THR B CA 1
ATOM 6906 C C . THR B 1 366 ? 62.005 -73.248 -24.754 1.00 49.60 366 THR B C 1
ATOM 6907 O O . THR B 1 366 ? 61.666 -72.500 -23.859 1.00 45.44 366 THR B O 1
ATOM 6911 N N . ASN B 1 367 ? 61.789 -74.541 -24.745 1.00 50.75 367 ASN B N 1
ATOM 6912 C CA . ASN B 1 367 ? 61.070 -75.204 -23.635 1.00 46.45 367 ASN B CA 1
ATOM 6913 C C . ASN B 1 367 ? 61.945 -75.171 -22.388 1.00 49.25 367 ASN B C 1
ATOM 6914 O O . ASN B 1 367 ? 61.402 -75.293 -21.314 1.00 56.31 367 ASN B O 1
ATOM 6919 N N . GLU B 1 368 ? 63.242 -75.058 -22.526 1.00 50.58 368 GLU B N 1
ATOM 6920 C CA . GLU B 1 368 ? 64.115 -75.002 -21.334 1.00 45.87 368 GLU B CA 1
ATOM 6921 C C . GLU B 1 368 ? 63.933 -73.631 -20.698 1.00 50.08 368 GLU B C 1
ATOM 6922 O O . GLU B 1 368 ? 63.971 -73.534 -19.480 1.00 49.74 368 GLU B O 1
ATOM 6928 N N . VAL B 1 369 ? 63.745 -72.628 -21.522 1.00 43.56 369 VAL B N 1
ATOM 6929 C CA . VAL B 1 369 ? 63.547 -71.231 -21.059 1.00 43.40 369 VAL B CA 1
ATOM 6930 C C . VAL B 1 369 ? 62.174 -71.141 -20.397 1.00 46.32 369 VAL B C 1
ATOM 6931 O O . VAL B 1 369 ? 62.045 -70.436 -19.415 1.00 48.65 369 VAL B O 1
ATOM 6935 N N . GLY B 1 370 ? 61.193 -71.838 -20.910 1.00 44.29 370 GLY B N 1
ATOM 6936 C CA . GLY B 1 370 ? 59.862 -71.813 -20.295 1.00 42.10 370 GLY B CA 1
ATOM 6937 C C . GLY B 1 370 ? 59.933 -72.367 -18.896 1.00 43.51 370 GLY B C 1
ATOM 6938 O O . GLY B 1 370 ? 59.348 -71.768 -18.013 1.00 44.36 370 GLY B O 1
ATOM 6939 N N . LEU B 1 371 ? 60.622 -73.474 -18.728 1.00 42.37 371 LEU B N 1
ATOM 6940 C CA . LEU B 1 371 ? 60.800 -74.141 -17.419 1.00 43.19 371 LEU B CA 1
ATOM 6941 C C . LEU B 1 371 ? 61.548 -73.191 -16.494 1.00 49.44 371 LEU B C 1
ATOM 6942 O O . LEU B 1 371 ? 61.068 -72.946 -15.407 1.00 54.70 371 LEU B O 1
ATOM 6947 N N . ARG B 1 372 ? 62.676 -72.677 -16.924 1.00 45.14 372 ARG B N 1
ATOM 6948 C CA . ARG B 1 372 ? 63.472 -71.753 -16.089 1.00 47.92 372 ARG B CA 1
ATOM 6949 C C . ARG B 1 372 ? 62.631 -70.531 -15.735 1.00 48.21 372 ARG B C 1
ATOM 6950 O O . ARG B 1 372 ? 62.740 -70.076 -14.620 1.00 46.56 372 ARG B O 1
ATOM 6958 N N . VAL B 1 373 ? 61.821 -70.037 -16.642 1.00 43.10 373 VAL B N 1
ATOM 6959 C CA . VAL B 1 373 ? 61.023 -68.812 -16.370 1.00 43.79 373 VAL B CA 1
ATOM 6960 C C . VAL B 1 373 ? 59.862 -69.151 -15.446 1.00 45.65 373 VAL B C 1
ATOM 6961 O O . VAL B 1 373 ? 59.478 -68.294 -14.678 1.00 56.93 373 VAL B O 1
ATOM 6965 N N . GLN B 1 374 ? 59.350 -70.358 -15.499 1.00 50.98 374 GLN B N 1
ATOM 6966 C CA . GLN B 1 374 ? 58.231 -70.757 -14.616 1.00 50.86 374 GLN B CA 1
ATOM 6967 C C . GLN B 1 374 ? 58.768 -70.894 -13.194 1.00 52.79 374 GLN B C 1
ATOM 6968 O O . GLN B 1 374 ? 58.039 -70.601 -12.270 1.00 53.24 374 GLN B O 1
ATOM 6974 N N . HIS B 1 375 ? 60.001 -71.318 -13.043 1.00 52.84 375 HIS B N 1
ATOM 6975 C CA . HIS B 1 375 ? 60.635 -71.447 -11.714 1.00 52.68 375 HIS B CA 1
ATOM 6976 C C . HIS B 1 375 ? 60.919 -70.059 -11.150 1.00 52.06 375 HIS B C 1
ATOM 6977 O O . HIS B 1 375 ? 60.513 -69.791 -10.036 1.00 57.82 375 HIS B O 1
ATOM 6984 N N . GLU B 1 376 ? 61.563 -69.208 -11.904 1.00 50.72 376 GLU B N 1
ATOM 6985 C CA . GLU B 1 376 ? 61.973 -67.890 -11.372 1.00 56.97 376 GLU B CA 1
ATOM 6986 C C . GLU B 1 376 ? 60.837 -66.870 -11.406 1.00 58.38 376 GLU B C 1
ATOM 6987 O O . GLU B 1 376 ? 60.844 -66.008 -10.539 1.00 59.13 376 GLU B O 1
ATOM 6993 N N . ARG B 1 377 ? 59.897 -66.946 -12.326 1.00 62.59 377 ARG B N 1
ATOM 6994 C CA . ARG B 1 377 ? 58.870 -65.877 -12.377 1.00 58.94 377 ARG B CA 1
ATOM 6995 C C . ARG B 1 377 ? 57.491 -66.398 -11.981 1.00 60.86 377 ARG B C 1
ATOM 6996 O O . ARG B 1 377 ? 56.664 -65.577 -11.601 1.00 62.56 377 ARG B O 1
ATOM 7004 N N . GLY B 1 378 ? 57.243 -67.682 -12.092 1.00 55.80 378 GLY B N 1
ATOM 7005 C CA . GLY B 1 378 ? 55.952 -68.230 -11.654 1.00 50.84 378 GLY B CA 1
ATOM 7006 C C . GLY B 1 378 ? 54.889 -68.199 -12.725 1.00 56.55 378 GLY B C 1
ATOM 7007 O O . GLY B 1 378 ? 53.744 -68.432 -12.376 1.00 62.59 378 GLY B O 1
ATOM 7008 N N . TYR B 1 379 ? 55.214 -67.940 -13.969 1.00 52.56 379 TYR B N 1
ATOM 7009 C CA . TYR B 1 379 ? 54.152 -67.932 -15.000 1.00 49.76 379 TYR B CA 1
ATOM 7010 C C . TYR B 1 379 ? 54.601 -68.752 -16.204 1.00 55.43 379 TYR B C 1
ATOM 7011 O O . TYR B 1 379 ? 55.793 -68.974 -16.351 1.00 52.81 379 TYR B O 1
ATOM 7020 N N . ASN B 1 380 ? 53.661 -69.182 -17.022 1.00 58.14 380 ASN B N 1
ATOM 7021 C CA . ASN B 1 380 ? 53.982 -69.998 -18.216 1.00 50.47 380 ASN B CA 1
ATOM 7022 C C . ASN B 1 380 ? 54.178 -69.087 -19.425 1.00 55.94 380 ASN B C 1
ATOM 7023 O O . ASN B 1 380 ? 53.233 -68.406 -19.790 1.00 57.23 380 ASN B O 1
ATOM 7028 N N . SER B 1 381 ? 55.334 -69.116 -20.052 1.00 56.11 381 SER B N 1
ATOM 7029 C CA . SER B 1 381 ? 55.619 -68.218 -21.194 1.00 51.20 381 SER B CA 1
ATOM 7030 C C . SER B 1 381 ? 55.667 -69.006 -22.496 1.00 53.55 381 SER B C 1
ATOM 7031 O O . SER B 1 381 ? 55.889 -68.401 -23.521 1.00 55.20 381 SER B O 1
ATOM 7034 N N . ILE B 1 382 ? 55.460 -70.297 -22.452 1.00 54.70 382 ILE B N 1
ATOM 7035 C CA . ILE B 1 382 ? 55.585 -71.134 -23.676 1.00 54.23 382 ILE B CA 1
ATOM 7036 C C . ILE B 1 382 ? 54.618 -70.668 -24.765 1.00 53.13 382 ILE B C 1
ATOM 7037 O O . ILE B 1 382 ? 55.045 -70.569 -25.903 1.00 55.64 382 ILE B O 1
ATOM 7042 N N . PRO B 1 383 ? 53.377 -70.366 -24.440 1.00 59.25 383 PRO B N 1
ATOM 7043 C CA . PRO B 1 383 ? 52.517 -69.940 -25.536 1.00 57.29 383 PRO B CA 1
ATOM 7044 C C . PRO B 1 383 ? 53.026 -68.646 -26.170 1.00 51.85 383 PRO B C 1
ATOM 7045 O O . PRO B 1 383 ? 52.791 -68.442 -27.310 1.00 52.69 383 PRO B O 1
ATOM 7049 N N . THR B 1 384 ? 53.686 -67.816 -25.406 1.00 52.19 384 THR B N 1
ATOM 7050 C CA . THR B 1 384 ? 54.192 -66.530 -25.928 1.00 51.73 384 THR B CA 1
ATOM 7051 C C . THR B 1 384 ? 55.312 -66.803 -26.923 1.00 54.60 384 THR B C 1
ATOM 7052 O O . THR B 1 384 ? 55.380 -66.098 -27.915 1.00 57.08 384 THR B O 1
ATOM 7056 N N . PHE B 1 385 ? 56.121 -67.807 -26.668 1.00 58.80 385 PHE B N 1
ATOM 7057 C CA . PHE B 1 385 ? 57.252 -68.162 -27.559 1.00 58.00 385 PHE B CA 1
ATOM 7058 C C . PHE B 1 385 ? 56.721 -68.851 -28.811 1.00 51.87 385 PHE B C 1
ATOM 7059 O O . PHE B 1 385 ? 57.265 -68.637 -29.878 1.00 49.12 385 PHE B O 1
ATOM 7067 N N . ILE B 1 386 ? 55.699 -69.656 -28.674 1.00 52.91 386 ILE B N 1
ATOM 7068 C CA . ILE B 1 386 ? 55.127 -70.351 -29.856 1.00 51.38 386 ILE B CA 1
ATOM 7069 C C . ILE B 1 386 ? 54.692 -69.300 -30.872 1.00 52.57 386 ILE B C 1
ATOM 7070 O O . ILE B 1 386 ? 55.067 -69.418 -32.030 1.00 51.14 386 ILE B O 1
ATOM 7075 N N . LYS B 1 387 ? 53.950 -68.308 -30.444 1.00 51.43 387 LYS B N 1
ATOM 7076 C CA . LYS B 1 387 ? 53.454 -67.266 -31.367 1.00 54.18 387 LYS B CA 1
ATOM 7077 C C . LYS B 1 387 ? 54.621 -66.493 -31.968 1.00 52.89 387 LYS B C 1
ATOM 7078 O O . LYS B 1 387 ? 54.532 -66.168 -33.132 1.00 64.63 387 LYS B O 1
ATOM 7084 N N . ALA B 1 388 ? 55.651 -66.199 -31.207 1.00 57.88 388 ALA B N 1
ATOM 7085 C CA . ALA B 1 388 ? 56.812 -65.439 -31.713 1.00 53.01 388 ALA B CA 1
ATOM 7086 C C . ALA B 1 388 ? 57.640 -66.321 -32.642 1.00 52.48 388 ALA B C 1
ATOM 7087 O O . ALA B 1 388 ? 58.239 -65.794 -33.563 1.00 46.08 388 ALA B O 1
ATOM 7089 N N . TRP B 1 389 ? 57.710 -67.600 -32.359 1.00 49.27 389 TRP B N 1
ATOM 7090 C CA . TRP B 1 389 ? 58.487 -68.520 -33.217 1.00 52.43 389 TRP B CA 1
ATOM 7091 C C . TRP B 1 389 ? 57.693 -68.789 -34.488 1.00 55.49 389 TRP B C 1
ATOM 7092 O O . TRP B 1 389 ? 58.316 -68.934 -35.521 1.00 53.58 389 TRP B O 1
ATOM 7103 N N . VAL B 1 390 ? 56.376 -68.865 -34.417 1.00 59.58 390 VAL B N 1
ATOM 7104 C CA . VAL B 1 390 ? 55.581 -69.132 -35.652 1.00 60.03 390 VAL B CA 1
ATOM 7105 C C . VAL B 1 390 ? 55.582 -67.874 -36.515 1.00 54.31 390 VAL B C 1
ATOM 7106 O O . VAL B 1 390 ? 55.630 -68.008 -37.727 1.00 48.59 390 VAL B O 1
ATOM 7110 N N . GLU B 1 391 ? 55.569 -66.717 -35.905 1.00 45.56 391 GLU B N 1
ATOM 7111 C CA . GLU B 1 391 ? 55.610 -65.454 -36.667 1.00 50.05 391 GLU B CA 1
ATOM 7112 C C . GLU B 1 391 ? 56.985 -65.345 -37.326 1.00 53.62 391 GLU B C 1
ATOM 7113 O O . GLU B 1 391 ? 57.077 -64.762 -38.387 1.00 49.27 391 GLU B O 1
ATOM 7119 N N . GLN B 1 392 ? 58.004 -65.895 -36.705 1.00 54.76 392 GLN B N 1
ATOM 7120 C CA . GLN B 1 392 ? 59.390 -65.834 -37.217 1.00 48.23 392 GLN B CA 1
ATOM 7121 C C . GLN B 1 392 ? 59.534 -66.772 -38.405 1.00 50.72 392 GLN B C 1
ATOM 7122 O O . GLN B 1 392 ? 59.997 -66.332 -39.447 1.00 57.30 392 GLN B O 1
ATOM 7128 N N . CYS B 1 393 ? 59.167 -68.015 -38.216 1.00 51.64 393 CYS B N 1
ATOM 7129 C CA . CYS B 1 393 ? 59.265 -69.059 -39.263 1.00 61.35 393 CYS B CA 1
ATOM 7130 C C . CYS B 1 393 ? 58.388 -68.688 -40.455 1.00 58.68 393 CYS B C 1
ATOM 7131 O O . CYS B 1 393 ? 58.785 -68.963 -41.573 1.00 59.16 393 CYS B O 1
ATOM 7134 N N . LYS B 1 394 ? 57.245 -68.083 -40.225 1.00 59.44 394 LYS B N 1
ATOM 7135 C CA . LYS B 1 394 ? 56.374 -67.675 -41.347 1.00 62.37 394 LYS B CA 1
ATOM 7136 C C . LYS B 1 394 ? 57.088 -66.577 -42.120 1.00 58.00 394 LYS B C 1
ATOM 7137 O O . LYS B 1 394 ? 56.829 -66.452 -43.305 1.00 63.91 394 LYS B O 1
ATOM 7143 N N . SER B 1 395 ? 57.933 -65.815 -41.464 1.00 52.29 395 SER B N 1
ATOM 7144 C CA . SER B 1 395 ? 58.651 -64.705 -42.133 1.00 54.51 395 SER B CA 1
ATOM 7145 C C . SER B 1 395 ? 59.759 -65.271 -43.013 1.00 55.11 395 SER B C 1
ATOM 7146 O O . SER B 1 395 ? 59.996 -64.713 -44.066 1.00 55.63 395 SER B O 1
ATOM 7149 N N . TYR B 1 396 ? 60.406 -66.330 -42.602 1.00 52.87 396 TYR B N 1
ATOM 7150 C CA . TYR B 1 396 ? 61.481 -66.882 -43.450 1.00 57.37 396 TYR B CA 1
ATOM 7151 C C . TYR B 1 396 ? 60.839 -67.429 -44.724 1.00 66.29 396 TYR B C 1
ATOM 7152 O O . TYR B 1 396 ? 61.349 -67.216 -45.820 1.00 67.59 396 TYR B O 1
ATOM 7161 N N . GLN B 1 397 ? 59.715 -68.090 -44.563 1.00 71.31 397 GLN B N 1
ATOM 7162 C CA . GLN B 1 397 ? 59.003 -68.713 -45.700 1.00 71.68 397 GLN B CA 1
ATOM 7163 C C . GLN B 1 397 ? 58.546 -67.651 -46.693 1.00 72.02 397 GLN B C 1
ATOM 7164 O O . GLN B 1 397 ? 58.673 -67.899 -47.892 1.00 75.38 397 GLN B O 1
ATOM 7170 N N . LYS B 1 398 ? 57.949 -66.582 -46.219 1.00 65.07 398 LYS B N 1
ATOM 7171 C CA . LYS B 1 398 ? 57.504 -65.527 -47.152 1.00 72.00 398 LYS B CA 1
ATOM 7172 C C . LYS B 1 398 ? 58.718 -65.113 -47.976 1.00 72.13 398 LYS B C 1
ATOM 7173 O O . LYS B 1 398 ? 58.601 -65.001 -49.186 1.00 85.17 398 LYS B O 1
ATOM 7179 N N . GLU B 1 399 ? 59.838 -64.900 -47.332 1.00 73.26 399 GLU B N 1
ATOM 7180 C CA . GLU B 1 399 ? 61.069 -64.499 -48.043 1.00 80.39 399 GLU B CA 1
ATOM 7181 C C . GLU B 1 399 ? 61.444 -65.611 -49.019 1.00 81.80 399 GLU B C 1
ATOM 7182 O O . GLU B 1 399 ? 61.957 -65.306 -50.095 1.00 66.48 399 GLU B O 1
ATOM 7188 N N . ALA B 1 400 ? 61.212 -66.849 -48.632 1.00 80.19 400 ALA B N 1
ATOM 7189 C CA . ALA B 1 400 ? 61.552 -67.992 -49.502 1.00 82.89 400 ALA B CA 1
ATOM 7190 C C . ALA B 1 400 ? 60.622 -67.990 -50.712 1.00 81.95 400 ALA B C 1
ATOM 7191 O O . ALA B 1 400 ? 61.091 -68.275 -51.807 1.00 77.10 400 ALA B O 1
ATOM 7193 N N . ARG B 1 401 ? 59.360 -67.695 -50.498 1.00 85.27 401 ARG B N 1
ATOM 7194 C CA . ARG B 1 401 ? 58.392 -67.652 -51.614 1.00 85.42 401 ARG B CA 1
ATOM 7195 C C . ARG B 1 401 ? 58.888 -66.624 -52.623 1.00 76.78 401 ARG B C 1
ATOM 7196 O O . ARG B 1 401 ? 59.011 -66.967 -53.782 1.00 93.16 401 ARG B O 1
ATOM 7204 N N . TRP B 1 402 ? 59.165 -65.421 -52.183 1.00 78.76 402 TRP B N 1
ATOM 7205 C CA . TRP B 1 402 ? 59.611 -64.336 -53.089 1.00 83.97 402 TRP B CA 1
ATOM 7206 C C . TRP B 1 402 ? 60.876 -64.756 -53.836 1.00 81.47 402 TRP B C 1
ATOM 7207 O O . TRP B 1 402 ? 60.992 -64.408 -55.002 1.00 88.75 402 TRP B O 1
ATOM 7218 N N . PHE B 1 403 ? 61.792 -65.441 -53.184 1.00 78.73 403 PHE B N 1
ATOM 7219 C CA . PHE B 1 403 ? 63.068 -65.851 -53.819 1.00 83.54 403 PHE B CA 1
ATOM 7220 C C . PHE B 1 403 ? 62.822 -66.935 -54.867 1.00 88.53 403 PHE B C 1
ATOM 7221 O O . PHE B 1 403 ? 63.387 -66.835 -55.951 1.00 91.88 403 PHE B O 1
ATOM 7229 N N . HIS B 1 404 ? 62.034 -67.944 -54.554 1.00 94.02 404 HIS B N 1
ATOM 7230 C CA . HIS B 1 404 ? 61.759 -69.034 -55.524 1.00 97.20 404 HIS B CA 1
ATOM 7231 C C . HIS B 1 404 ? 60.803 -68.542 -56.609 1.00 90.50 404 HIS B C 1
ATOM 7232 O O . HIS B 1 404 ? 60.748 -69.182 -57.651 1.00 92.17 404 HIS B O 1
ATOM 7239 N N . GLY B 1 405 ? 59.976 -67.563 -56.347 1.00 90.07 405 GLY B N 1
ATOM 7240 C CA . GLY B 1 405 ? 59.043 -67.135 -57.400 1.00 90.23 405 GLY B CA 1
ATOM 7241 C C . GLY B 1 405 ? 59.682 -66.084 -58.272 1.00 94.03 405 GLY B C 1
ATOM 7242 O O . GLY B 1 405 ? 59.090 -65.717 -59.292 1.00 95.19 405 GLY B O 1
ATOM 7243 N N . GLY B 1 406 ? 60.837 -65.591 -57.861 1.00 95.15 406 GLY B N 1
ATOM 7244 C CA . GLY B 1 406 ? 61.543 -64.533 -58.606 1.00 93.38 406 GLY B CA 1
ATOM 7245 C C . GLY B 1 406 ? 60.912 -63.183 -58.347 1.00 97.04 406 GLY B C 1
ATOM 7246 O O . GLY B 1 406 ? 61.355 -62.200 -58.951 1.00 94.94 406 GLY B O 1
ATOM 7247 N N . HIS B 1 407 ? 59.927 -63.173 -57.468 1.00 107.51 407 HIS B N 1
ATOM 7248 C CA . HIS B 1 407 ? 59.156 -61.962 -57.094 1.00 100.73 407 HIS B CA 1
ATOM 7249 C C . HIS B 1 407 ? 60.002 -61.038 -56.221 1.00 88.94 407 HIS B C 1
ATOM 7250 O O . HIS B 1 407 ? 60.819 -61.527 -55.447 1.00 75.08 407 HIS B O 1
ATOM 7257 N N . THR B 1 408 ? 59.767 -59.759 -56.374 1.00 87.67 408 THR B N 1
ATOM 7258 C CA . THR B 1 408 ? 60.430 -58.696 -55.595 1.00 84.15 408 THR B CA 1
ATOM 7259 C C . THR B 1 408 ? 59.313 -57.767 -55.152 1.00 95.30 408 THR B C 1
ATOM 7260 O O . THR B 1 408 ? 58.887 -56.976 -55.983 1.00 126.87 408 THR B O 1
ATOM 7264 N N . PRO B 1 409 ? 58.833 -57.883 -53.921 1.00 92.25 409 PRO B N 1
ATOM 7265 C CA . PRO B 1 409 ? 57.711 -57.065 -53.481 1.00 79.99 409 PRO B CA 1
ATOM 7266 C C . PRO B 1 409 ? 58.072 -55.593 -53.292 1.00 73.65 409 PRO B C 1
ATOM 7267 O O . PRO B 1 409 ? 59.206 -55.256 -53.446 1.00 71.07 409 PRO B O 1
ATOM 7271 N N . PRO B 1 410 ? 57.078 -54.770 -53.009 1.00 71.76 410 PRO B N 1
ATOM 7272 C CA . PRO B 1 410 ? 57.242 -53.351 -52.737 1.00 79.22 410 PRO B CA 1
ATOM 7273 C C . PRO B 1 410 ? 57.899 -53.184 -51.362 1.00 76.51 410 PRO B C 1
ATOM 7274 O O . PRO B 1 410 ? 57.719 -54.016 -50.524 1.00 67.84 410 PRO B O 1
ATOM 7278 N N . LEU B 1 411 ? 58.654 -52.123 -51.196 1.00 72.23 411 LEU B N 1
ATOM 7279 C CA . LEU B 1 411 ? 59.392 -51.847 -49.944 1.00 74.53 411 LEU B CA 1
ATOM 7280 C C . LEU B 1 411 ? 58.467 -51.969 -48.737 1.00 74.58 411 LEU B C 1
ATOM 7281 O O . LEU B 1 411 ? 58.860 -52.608 -47.776 1.00 73.67 411 LEU B O 1
ATOM 7286 N N . GLU B 1 412 ? 57.302 -51.371 -48.777 1.00 76.22 412 GLU B N 1
ATOM 7287 C CA . GLU B 1 412 ? 56.405 -51.420 -47.601 1.00 76.34 412 GLU B CA 1
ATOM 7288 C C . GLU B 1 412 ? 56.085 -52.864 -47.233 1.00 75.45 412 GLU B C 1
ATOM 7289 O O . GLU B 1 412 ? 56.054 -53.154 -46.048 1.00 91.04 412 GLU B O 1
ATOM 7295 N N . GLU B 1 413 ? 55.824 -53.721 -48.192 1.00 72.21 413 GLU B N 1
ATOM 7296 C CA . GLU B 1 413 ? 55.478 -55.118 -47.847 1.00 64.78 413 GLU B CA 1
ATOM 7297 C C . GLU B 1 413 ? 56.738 -55.850 -47.406 1.00 60.34 413 GLU B C 1
ATOM 7298 O O . GLU B 1 413 ? 56.612 -56.784 -46.633 1.00 59.59 413 GLU B O 1
ATOM 7304 N N . TYR B 1 414 ? 57.887 -55.454 -47.899 1.00 56.77 414 TYR B N 1
ATOM 7305 C CA . TYR B 1 414 ? 59.141 -56.135 -47.507 1.00 65.28 414 TYR B CA 1
ATOM 7306 C C . TYR B 1 414 ? 59.452 -55.795 -46.052 1.00 70.00 414 TYR B C 1
ATOM 7307 O O . TYR B 1 414 ? 59.767 -56.676 -45.251 1.00 62.25 414 TYR B O 1
ATOM 7316 N N . SER B 1 415 ? 59.378 -54.511 -45.764 1.00 61.16 415 SER B N 1
ATOM 7317 C CA . SER B 1 415 ? 59.687 -53.945 -44.435 1.00 58.21 415 SER B CA 1
ATOM 7318 C C . SER B 1 415 ? 58.783 -54.557 -43.376 1.00 66.88 415 SER B C 1
ATOM 7319 O O . SER B 1 415 ? 59.260 -54.820 -42.282 1.00 62.72 415 SER B O 1
ATOM 7322 N N . LEU B 1 416 ? 57.533 -54.777 -43.692 1.00 62.02 416 LEU B N 1
ATOM 7323 C CA . LEU B 1 416 ? 56.613 -55.333 -42.679 1.00 59.31 416 LEU B CA 1
ATOM 7324 C C . LEU B 1 416 ? 57.011 -56.768 -42.384 1.00 54.96 416 LEU B C 1
ATOM 7325 O O . LEU B 1 416 ? 56.716 -57.237 -41.297 1.00 60.18 416 LEU B O 1
ATOM 7330 N N . ASN B 1 417 ? 57.606 -57.437 -43.337 1.00 57.56 417 ASN B N 1
ATOM 7331 C CA . ASN B 1 417 ? 58.003 -58.850 -43.140 1.00 58.76 417 ASN B CA 1
ATOM 7332 C C . ASN B 1 417 ? 59.436 -58.871 -42.616 1.00 58.55 417 ASN B C 1
ATOM 7333 O O . ASN B 1 417 ? 59.719 -59.643 -41.716 1.00 51.30 417 ASN B O 1
ATOM 7338 N N . GLY B 1 418 ? 60.274 -58.049 -43.219 1.00 63.98 418 GLY B N 1
ATOM 7339 C CA . GLY B 1 418 ? 61.703 -57.940 -42.890 1.00 65.52 418 GLY B CA 1
ATOM 7340 C C . GLY B 1 418 ? 61.915 -57.552 -41.451 1.00 65.14 418 GLY B C 1
ATOM 7341 O O . GLY B 1 418 ? 62.853 -58.055 -40.849 1.00 54.35 418 GLY B O 1
ATOM 7342 N N . LEU B 1 419 ? 61.056 -56.721 -40.903 1.00 53.73 419 LEU B N 1
ATOM 7343 C CA . LEU B 1 419 ? 61.232 -56.311 -39.494 1.00 55.30 419 LEU B CA 1
ATOM 7344 C C . LEU B 1 419 ? 60.968 -57.516 -38.605 1.00 51.27 419 LEU B C 1
ATOM 7345 O O . LEU B 1 419 ? 61.370 -57.484 -37.462 1.00 53.65 419 LEU B O 1
ATOM 7350 N N . VAL B 1 420 ? 60.318 -58.531 -39.109 1.00 51.16 420 VAL B N 1
ATOM 7351 C CA . VAL B 1 420 ? 60.060 -59.720 -38.253 1.00 54.33 420 VAL B CA 1
ATOM 7352 C C . VAL B 1 420 ? 61.153 -60.748 -38.511 1.00 53.55 420 VAL B C 1
ATOM 7353 O O . VAL B 1 420 ? 61.562 -61.399 -37.571 1.00 63.63 420 VAL B O 1
ATOM 7357 N N . SER B 1 421 ? 61.583 -60.854 -39.750 1.00 56.96 421 SER B N 1
ATOM 7358 C CA . SER B 1 421 ? 62.588 -61.855 -40.171 1.00 58.15 421 SER B CA 1
ATOM 7359 C C . SER B 1 421 ? 63.961 -61.511 -39.607 1.00 52.65 421 SER B C 1
ATOM 7360 O O . SER B 1 421 ? 64.784 -62.404 -39.514 1.00 54.81 421 SER B O 1
ATOM 7363 N N . ILE B 1 422 ? 64.180 -60.280 -39.195 1.00 51.50 422 ILE B N 1
ATOM 7364 C CA . ILE B 1 422 ? 65.497 -59.872 -38.636 1.00 48.57 422 ILE B CA 1
ATOM 7365 C C . ILE B 1 422 ? 65.708 -60.562 -37.290 1.00 48.73 422 ILE B C 1
ATOM 7366 O O . ILE B 1 422 ? 66.846 -60.646 -36.861 1.00 46.14 422 ILE B O 1
ATOM 7371 N N . GLY B 1 423 ? 64.644 -61.022 -36.665 1.00 56.54 423 GLY B N 1
ATOM 7372 C CA . GLY B 1 423 ? 64.731 -61.780 -35.407 1.00 52.97 423 GLY B CA 1
ATOM 7373 C C . GLY B 1 423 ? 64.510 -60.959 -34.156 1.00 54.69 423 GLY B C 1
ATOM 7374 O O . GLY B 1 423 ? 64.367 -61.576 -33.120 1.00 51.29 423 GLY B O 1
ATOM 7375 N N . PHE B 1 424 ? 64.409 -59.649 -34.226 1.00 51.53 424 PHE B N 1
ATOM 7376 C CA . PHE B 1 424 ? 64.314 -58.840 -32.984 1.00 50.09 424 PHE B CA 1
ATOM 7377 C C . PHE B 1 424 ? 62.947 -58.920 -32.311 1.00 51.06 424 PHE B C 1
ATOM 7378 O O . PHE B 1 424 ? 62.888 -58.708 -31.111 1.00 52.49 424 PHE B O 1
ATOM 7386 N N . PRO B 1 425 ? 61.895 -59.213 -33.038 1.00 54.72 425 PRO B N 1
ATOM 7387 C CA . PRO B 1 425 ? 60.658 -59.318 -32.281 1.00 51.29 425 PRO B CA 1
ATOM 7388 C C . PRO B 1 425 ? 60.725 -60.525 -31.342 1.00 49.12 425 PRO B C 1
ATOM 7389 O O . PRO B 1 425 ? 60.291 -60.433 -30.243 1.00 48.21 425 PRO B O 1
ATOM 7393 N N . LEU B 1 426 ? 61.296 -61.610 -31.800 1.00 48.52 426 LEU B N 1
ATOM 7394 C CA . LEU B 1 426 ? 61.403 -62.834 -30.977 1.00 47.42 426 LEU B CA 1
ATOM 7395 C C . LEU B 1 426 ? 62.428 -62.603 -29.872 1.00 45.83 426 LEU B C 1
ATOM 7396 O O . LEU B 1 426 ? 62.246 -63.121 -28.785 1.00 46.38 426 LEU B O 1
ATOM 7401 N N . LEU B 1 427 ? 63.469 -61.871 -30.159 1.00 46.82 427 LEU B N 1
ATOM 7402 C CA . LEU B 1 427 ? 64.514 -61.635 -29.146 1.00 44.81 427 LEU B CA 1
ATOM 7403 C C . LEU B 1 427 ? 63.978 -60.641 -28.124 1.00 49.01 427 LEU B C 1
ATOM 7404 O O . LEU B 1 427 ? 64.231 -60.839 -26.951 1.00 45.56 427 LEU B O 1
ATOM 7409 N N . LEU B 1 428 ? 63.240 -59.642 -28.560 1.00 49.70 428 LEU B N 1
ATOM 7410 C CA . LEU B 1 428 ? 62.680 -58.641 -27.624 1.00 49.75 428 LEU B CA 1
ATOM 7411 C C . LEU B 1 428 ? 61.510 -59.268 -26.878 1.00 50.77 428 LEU B C 1
ATOM 7412 O O . LEU B 1 428 ? 61.251 -58.853 -25.766 1.00 58.04 428 LEU B O 1
ATOM 7417 N N . ILE B 1 429 ? 60.821 -60.214 -27.466 1.00 50.18 429 ILE B N 1
ATOM 7418 C CA . ILE B 1 429 ? 59.734 -60.886 -26.709 1.00 48.94 429 ILE B CA 1
ATOM 7419 C C . ILE B 1 429 ? 60.419 -61.749 -25.653 1.00 50.90 429 ILE B C 1
ATOM 7420 O O . ILE B 1 429 ? 59.912 -61.818 -24.553 1.00 52.33 429 ILE B O 1
ATOM 7425 N N . THR B 1 430 ? 61.532 -62.368 -25.983 1.00 44.52 430 THR B N 1
ATOM 7426 C CA . THR B 1 430 ? 62.260 -63.206 -25.008 1.00 47.06 430 THR B CA 1
ATOM 7427 C C . THR B 1 430 ? 62.655 -62.330 -23.828 1.00 48.27 430 THR B C 1
ATOM 7428 O O . THR B 1 430 ? 62.500 -62.762 -22.701 1.00 49.43 430 THR B O 1
ATOM 7432 N N . GLY B 1 431 ? 63.171 -61.156 -24.105 1.00 54.71 431 GLY B N 1
ATOM 7433 C CA . GLY B 1 431 ? 63.587 -60.226 -23.047 1.00 53.24 431 GLY B CA 1
ATOM 7434 C C . GLY B 1 431 ? 62.405 -59.765 -22.235 1.00 48.82 431 GLY B C 1
ATOM 7435 O O . GLY B 1 431 ? 62.578 -59.535 -21.062 1.00 50.10 431 GLY B O 1
ATOM 7436 N N . TYR B 1 432 ? 61.248 -59.626 -22.841 1.00 46.72 432 TYR B N 1
ATOM 7437 C CA . TYR B 1 432 ? 60.065 -59.173 -22.076 1.00 49.36 432 TYR B CA 1
ATOM 7438 C C . TYR B 1 432 ? 59.588 -60.305 -21.184 1.00 48.53 432 TYR B C 1
ATOM 7439 O O . TYR B 1 432 ? 59.058 -60.045 -20.130 1.00 48.31 432 TYR B O 1
ATOM 7448 N N . VAL B 1 433 ? 59.803 -61.522 -21.615 1.00 50.85 433 VAL B N 1
ATOM 7449 C CA . VAL B 1 433 ? 59.367 -62.715 -20.846 1.00 45.72 433 VAL B CA 1
ATOM 7450 C C . VAL B 1 433 ? 60.204 -62.793 -19.578 1.00 44.72 433 VAL B C 1
ATOM 7451 O O . VAL B 1 433 ? 59.721 -63.316 -18.597 1.00 50.49 433 VAL B O 1
ATOM 7455 N N . ALA B 1 434 ? 61.390 -62.251 -19.603 1.00 48.62 434 ALA B N 1
ATOM 7456 C CA . ALA B 1 434 ? 62.283 -62.340 -18.434 1.00 48.89 434 ALA B CA 1
ATOM 7457 C C . ALA B 1 434 ? 62.040 -61.190 -17.458 1.00 56.56 434 ALA B C 1
ATOM 7458 O O . ALA B 1 434 ? 62.631 -61.225 -16.388 1.00 49.89 434 ALA B O 1
ATOM 7460 N N . ILE B 1 435 ? 61.226 -60.213 -17.781 1.00 52.65 435 ILE B N 1
ATOM 7461 C CA . ILE B 1 435 ? 61.072 -59.088 -16.821 1.00 52.13 435 ILE B CA 1
ATOM 7462 C C . ILE B 1 435 ? 59.594 -58.751 -16.657 1.00 55.88 435 ILE B C 1
ATOM 7463 O O . ILE B 1 435 ? 59.306 -57.720 -16.053 1.00 48.70 435 ILE B O 1
ATOM 7468 N N . ALA B 1 436 ? 58.704 -59.586 -17.158 1.00 53.25 436 ALA B N 1
ATOM 7469 C CA . ALA B 1 436 ? 57.255 -59.305 -17.095 1.00 55.95 436 ALA B CA 1
ATOM 7470 C C . ALA B 1 436 ? 56.735 -59.448 -15.667 1.00 53.67 436 ALA B C 1
ATOM 7471 O O . ALA B 1 436 ? 57.323 -60.190 -14.899 1.00 51.08 436 ALA B O 1
ATOM 7473 N N . GLU B 1 437 ? 55.685 -58.724 -15.344 1.00 63.12 437 GLU B N 1
ATOM 7474 C CA . GLU B 1 437 ? 55.105 -58.705 -13.981 1.00 63.96 437 GLU B CA 1
ATOM 7475 C C . GLU B 1 437 ? 54.284 -59.968 -13.753 1.00 60.31 437 GLU B C 1
ATOM 7476 O O . GLU B 1 437 ? 54.427 -60.572 -12.700 1.00 57.60 437 GLU B O 1
ATOM 7482 N N . ASN B 1 438 ? 53.468 -60.350 -14.709 1.00 62.20 438 ASN B N 1
ATOM 7483 C CA . ASN B 1 438 ? 52.597 -61.538 -14.542 1.00 58.65 438 ASN B CA 1
ATOM 7484 C C . ASN B 1 438 ? 52.424 -62.248 -15.877 1.00 51.67 438 ASN B C 1
ATOM 7485 O O . ASN B 1 438 ? 53.020 -61.821 -16.847 1.00 50.86 438 ASN B O 1
ATOM 7490 N N . GLU B 1 439 ? 51.640 -63.300 -15.888 1.00 49.17 439 GLU B N 1
ATOM 7491 C CA . GLU B 1 439 ? 51.380 -64.069 -17.124 1.00 55.42 439 GLU B CA 1
ATOM 7492 C C . GLU B 1 439 ? 50.476 -63.247 -18.034 1.00 53.45 439 GLU B C 1
ATOM 7493 O O . GLU B 1 439 ? 50.656 -63.303 -19.237 1.00 52.63 439 GLU B O 1
ATOM 7499 N N . ALA B 1 440 ? 49.533 -62.532 -17.470 1.00 57.97 440 ALA B N 1
ATOM 7500 C CA . ALA B 1 440 ? 48.589 -61.734 -18.276 1.00 56.82 440 ALA B CA 1
ATOM 7501 C C . ALA B 1 440 ? 49.343 -60.623 -18.992 1.00 55.82 440 ALA B C 1
ATOM 7502 O O . ALA B 1 440 ? 48.910 -60.234 -20.060 1.00 59.24 440 ALA B O 1
ATOM 7504 N N . ALA B 1 441 ? 50.426 -60.144 -18.416 1.00 49.36 441 ALA B N 1
ATOM 7505 C CA . ALA B 1 441 ? 51.222 -59.056 -19.020 1.00 50.03 441 ALA B CA 1
ATOM 7506 C C . ALA B 1 441 ? 51.879 -59.548 -20.307 1.00 54.96 441 ALA B C 1
ATOM 7507 O O . ALA B 1 441 ? 52.225 -58.735 -21.146 1.00 45.70 441 ALA B O 1
ATOM 7509 N N . LEU B 1 442 ? 52.066 -60.843 -20.428 1.00 55.29 442 LEU B N 1
ATOM 7510 C CA . LEU B 1 442 ? 52.698 -61.454 -21.620 1.00 58.49 442 LEU B CA 1
ATOM 7511 C C . LEU B 1 442 ? 51.833 -61.169 -22.846 1.00 57.35 442 LEU B C 1
ATOM 7512 O O . LEU B 1 442 ? 52.345 -61.248 -23.958 1.00 55.94 442 LEU B O 1
ATOM 7517 N N . ASP B 1 443 ? 50.585 -60.806 -22.650 1.00 53.86 443 ASP B N 1
ATOM 7518 C CA . ASP B 1 443 ? 49.682 -60.555 -23.751 1.00 61.76 443 ASP B CA 1
ATOM 7519 C C . ASP B 1 443 ? 49.908 -59.283 -24.510 1.00 57.33 443 ASP B C 1
ATOM 7520 O O . ASP B 1 443 ? 49.453 -59.149 -25.604 1.00 58.72 443 ASP B O 1
ATOM 7525 N N . LYS B 1 444 ? 50.652 -58.386 -23.908 1.00 58.99 444 LYS B N 1
ATOM 7526 C CA . LYS B 1 444 ? 50.917 -57.050 -24.484 1.00 57.77 444 LYS B CA 1
ATOM 7527 C C . LYS B 1 444 ? 51.780 -57.153 -25.732 1.00 58.26 444 LYS B C 1
ATOM 7528 O O . LYS B 1 444 ? 51.967 -56.126 -26.366 1.00 60.77 444 LYS B O 1
ATOM 7534 N N . VAL B 1 445 ? 52.269 -58.324 -26.074 1.00 63.93 445 VAL B N 1
ATOM 7535 C CA . VAL B 1 445 ? 53.123 -58.459 -27.286 1.00 62.05 445 VAL B CA 1
ATOM 7536 C C . VAL B 1 445 ? 52.492 -59.470 -28.236 1.00 60.90 445 VAL B C 1
ATOM 7537 O O . VAL B 1 445 ? 53.086 -59.675 -29.286 1.00 58.17 445 VAL B O 1
ATOM 7541 N N . HIS B 1 446 ? 51.342 -60.043 -27.887 1.00 30.00 446 HIS B N 1
ATOM 7542 C CA . HIS B 1 446 ? 50.673 -61.100 -28.700 1.00 30.00 446 HIS B CA 1
ATOM 7543 C C . HIS B 1 446 ? 50.564 -60.630 -30.146 1.00 30.00 446 HIS B C 1
ATOM 7544 O O . HIS B 1 446 ? 50.910 -61.421 -31.029 1.00 30.00 446 HIS B O 1
ATOM 7551 N N . PRO B 1 447 ? 50.047 -59.433 -30.374 1.00 30.00 447 PRO B N 1
ATOM 7552 C CA . PRO B 1 447 ? 50.091 -58.785 -31.680 1.00 30.00 447 PRO B CA 1
ATOM 7553 C C . PRO B 1 447 ? 51.219 -57.761 -31.473 1.00 30.00 447 PRO B C 1
ATOM 7554 O O . PRO B 1 447 ? 51.151 -57.047 -30.516 1.00 30.00 447 PRO B O 1
ATOM 7558 N N . LEU B 1 448 ? 52.221 -57.717 -32.334 1.00 62.64 448 LEU B N 1
ATOM 7559 C CA . LEU B 1 448 ? 53.408 -56.837 -32.161 1.00 53.69 448 LEU B CA 1
ATOM 7560 C C . LEU B 1 448 ? 53.027 -55.392 -31.860 1.00 49.94 448 LEU B C 1
ATOM 7561 O O . LEU B 1 448 ? 52.351 -54.796 -32.669 1.00 53.47 448 LEU B O 1
ATOM 7566 N N . PRO B 1 449 ? 53.497 -54.850 -30.750 1.00 51.03 449 PRO B N 1
ATOM 7567 C CA . PRO B 1 449 ? 53.293 -53.477 -30.312 1.00 47.00 449 PRO B CA 1
ATOM 7568 C C . PRO B 1 449 ? 54.207 -52.524 -31.091 1.00 51.38 449 PRO B C 1
ATOM 7569 O O . PRO B 1 449 ? 55.139 -52.980 -31.656 1.00 54.84 449 PRO B O 1
ATOM 7573 N N . ASP B 1 450 ? 53.946 -51.236 -31.082 1.00 50.57 450 ASP B N 1
ATOM 7574 C CA . ASP B 1 450 ? 54.729 -50.338 -31.868 1.00 51.41 450 ASP B CA 1
ATOM 7575 C C . ASP B 1 450 ? 56.149 -50.291 -31.427 1.00 51.92 450 ASP B C 1
ATOM 7576 O O . ASP B 1 450 ? 57.029 -50.115 -32.221 1.00 51.97 450 ASP B O 1
ATOM 7581 N N . LEU B 1 451 ? 56.377 -50.452 -30.143 1.00 56.71 451 LEU B N 1
ATOM 7582 C CA . LEU B 1 451 ? 57.761 -50.394 -29.621 1.00 49.35 451 LEU B CA 1
ATOM 7583 C C . LEU B 1 451 ? 58.622 -51.433 -30.331 1.00 45.71 451 LEU B C 1
ATOM 7584 O O . LEU B 1 451 ? 59.642 -51.060 -30.868 1.00 46.20 451 LEU B O 1
ATOM 7589 N N . LEU B 1 452 ? 58.228 -52.682 -30.318 1.00 48.08 452 LEU B N 1
ATOM 7590 C CA . LEU B 1 452 ? 59.032 -53.742 -30.967 1.00 51.76 452 LEU B CA 1
ATOM 7591 C C . LEU B 1 452 ? 58.988 -53.577 -32.480 1.00 48.56 452 LEU B C 1
ATOM 7592 O O . LEU B 1 452 ? 59.981 -53.867 -33.113 1.00 50.18 452 LEU B O 1
ATOM 7597 N N . HIS B 1 453 ? 57.869 -53.143 -33.012 1.00 58.68 453 HIS B N 1
ATOM 7598 C CA . HIS B 1 453 ? 57.679 -52.946 -34.469 1.00 54.03 453 HIS B CA 1
ATOM 7599 C C . HIS B 1 453 ? 58.711 -51.955 -34.986 1.00 53.92 453 HIS B C 1
ATOM 7600 O O . HIS B 1 453 ? 59.452 -52.307 -35.891 1.00 48.72 453 HIS B O 1
ATOM 7607 N N . TYR B 1 454 ? 58.746 -50.769 -34.427 1.00 54.07 454 TYR B N 1
ATOM 7608 C CA . TYR B 1 454 ? 59.701 -49.746 -34.906 1.00 56.40 454 TYR B CA 1
ATOM 7609 C C . TYR B 1 454 ? 61.116 -50.130 -34.481 1.00 57.69 454 TYR B C 1
ATOM 7610 O O . TYR B 1 454 ? 62.049 -49.799 -35.189 1.00 51.74 454 TYR B O 1
ATOM 7619 N N . SER B 1 455 ? 61.268 -50.833 -33.388 1.00 55.44 455 SER B N 1
ATOM 7620 C CA . SER B 1 455 ? 62.622 -51.269 -32.980 1.00 55.69 455 SER B CA 1
ATOM 7621 C C . SER B 1 455 ? 63.157 -52.262 -34.005 1.00 50.36 455 SER B C 1
ATOM 7622 O O . SER B 1 455 ? 64.245 -52.054 -34.507 1.00 50.41 455 SER B O 1
ATOM 7625 N N . SER B 1 456 ? 62.409 -53.311 -34.253 1.00 47.32 456 SER B N 1
ATOM 7626 C CA . SER B 1 456 ? 62.815 -54.371 -35.201 1.00 49.00 456 SER B CA 1
ATOM 7627 C C . SER B 1 456 ? 62.954 -53.783 -36.599 1.00 55.80 456 SER B C 1
ATOM 7628 O O . SER B 1 456 ? 63.924 -54.104 -37.261 1.00 58.41 456 SER B O 1
ATOM 7631 N N . LEU B 1 457 ? 62.018 -52.966 -37.018 1.00 54.59 457 LEU B N 1
ATOM 7632 C CA . LEU B 1 457 ? 62.086 -52.348 -38.360 1.00 53.15 457 LEU B CA 1
ATOM 7633 C C . LEU B 1 457 ? 63.413 -51.606 -38.489 1.00 53.11 457 LEU B C 1
ATOM 7634 O O . LEU B 1 457 ? 64.062 -51.756 -39.507 1.00 57.81 457 LEU B O 1
ATOM 7639 N N . LEU B 1 458 ? 63.796 -50.835 -37.499 1.00 51.06 458 LEU B N 1
ATOM 7640 C CA . LEU B 1 458 ? 65.067 -50.080 -37.560 1.00 49.67 458 LEU B CA 1
ATOM 7641 C C . LEU B 1 458 ? 66.223 -51.063 -37.660 1.00 52.98 458 LEU B C 1
ATOM 7642 O O . LEU B 1 458 ? 67.153 -50.811 -38.409 1.00 49.06 458 LEU B O 1
ATOM 7647 N N . SER B 1 459 ? 66.162 -52.132 -36.914 1.00 51.98 459 SER B N 1
ATOM 7648 C CA . SER B 1 459 ? 67.269 -53.109 -36.939 1.00 51.84 459 SER B CA 1
ATOM 7649 C C . SER B 1 459 ? 67.358 -53.757 -38.315 1.00 53.19 459 SER B C 1
ATOM 7650 O O . SER B 1 459 ? 68.465 -54.025 -38.750 1.00 50.70 459 SER B O 1
ATOM 7653 N N . ARG B 1 460 ? 66.242 -53.985 -38.968 1.00 49.94 460 ARG B N 1
ATOM 7654 C CA . ARG B 1 460 ? 66.266 -54.647 -40.292 1.00 53.51 460 ARG B CA 1
ATOM 7655 C C . ARG B 1 460 ? 66.817 -53.678 -41.336 1.00 51.48 460 ARG B C 1
ATOM 7656 O O . ARG B 1 460 ? 67.649 -54.084 -42.124 1.00 44.39 460 ARG B O 1
ATOM 7664 N N . LEU B 1 461 ? 66.401 -52.440 -41.325 1.00 53.47 461 LEU B N 1
ATOM 7665 C CA . LEU B 1 461 ? 66.918 -51.484 -42.328 1.00 54.70 461 LEU B CA 1
ATOM 7666 C C . LEU B 1 461 ? 68.418 -51.281 -42.128 1.00 55.59 461 LEU B C 1
ATOM 7667 O O . LEU B 1 461 ? 69.127 -51.239 -43.121 1.00 61.98 461 LEU B O 1
ATOM 7672 N N . ILE B 1 462 ? 68.879 -51.122 -40.907 1.00 55.17 462 ILE B N 1
ATOM 7673 C CA . ILE B 1 462 ? 70.328 -50.890 -40.665 1.00 50.30 462 ILE B CA 1
ATOM 7674 C C . ILE B 1 462 ? 71.112 -52.112 -41.136 1.00 50.77 462 ILE B C 1
ATOM 7675 O O . ILE B 1 462 ? 72.152 -51.931 -41.751 1.00 51.50 462 ILE B O 1
ATOM 7680 N N . ASN B 1 463 ? 70.627 -53.308 -40.896 1.00 55.07 463 ASN B N 1
ATOM 7681 C CA . ASN B 1 463 ? 71.352 -54.527 -41.332 1.00 62.81 463 ASN B CA 1
ATOM 7682 C C . ASN B 1 463 ? 71.394 -54.568 -42.856 1.00 63.81 463 ASN B C 1
ATOM 7683 O O . ASN B 1 463 ? 72.335 -55.131 -43.395 1.00 68.93 463 ASN B O 1
ATOM 7688 N N . ASP B 1 464 ? 70.409 -54.010 -43.516 1.00 63.84 464 ASP B N 1
ATOM 7689 C CA . ASP B 1 464 ? 70.369 -54.070 -44.946 1.00 63.22 464 ASP B CA 1
ATOM 7690 C C . ASP B 1 464 ? 71.326 -53.103 -45.577 1.00 66.67 464 ASP B C 1
ATOM 7691 O O . ASP B 1 464 ? 71.826 -53.325 -46.652 1.00 65.39 464 ASP B O 1
ATOM 7696 N N . ILE B 1 465 ? 71.587 -52.021 -44.891 1.00 67.42 465 ILE B N 1
ATOM 7697 C CA . ILE B 1 465 ? 72.488 -50.977 -45.443 1.00 70.43 465 ILE B CA 1
ATOM 7698 C C . ILE B 1 465 ? 73.935 -51.385 -45.207 1.00 67.50 465 ILE B C 1
ATOM 7699 O O . ILE B 1 465 ? 74.786 -50.894 -45.928 1.00 73.09 465 ILE B O 1
ATOM 7704 N N . GLY B 1 466 ? 74.207 -52.256 -44.268 1.00 65.91 466 GLY B N 1
ATOM 7705 C CA . GLY B 1 466 ? 75.612 -52.598 -44.006 1.00 68.60 466 GLY B CA 1
ATOM 7706 C C . GLY B 1 466 ? 75.993 -53.957 -44.538 1.00 75.65 466 GLY B C 1
ATOM 7707 O O . GLY B 1 466 ? 77.164 -54.293 -44.433 1.00 73.44 466 GLY B O 1
ATOM 7708 N N . THR B 1 467 ? 75.068 -54.715 -45.096 1.00 87.57 467 THR B N 1
ATOM 7709 C CA . THR B 1 467 ? 75.430 -56.058 -45.610 1.00 88.49 467 THR B CA 1
ATOM 7710 C C . THR B 1 467 ? 75.480 -56.035 -47.135 1.00 96.15 467 THR B C 1
ATOM 7711 O O . THR B 1 467 ? 75.043 -55.037 -47.716 1.00 85.36 467 THR B O 1
ATOM 7715 N N . SER B 1 468 ? 75.985 -57.103 -47.734 1.00 113.13 468 SER B N 1
ATOM 7716 C CA . SER B 1 468 ? 76.114 -57.207 -49.210 1.00 119.29 468 SER B CA 1
ATOM 7717 C C . SER B 1 468 ? 75.979 -58.670 -49.643 1.00 112.41 468 SER B C 1
ATOM 7718 O O . SER B 1 468 ? 75.869 -58.891 -50.864 1.00 106.50 468 SER B O 1
ATOM 7721 N N . LEU B 1 478 ? 68.621 -60.117 -51.052 1.00 73.02 478 LEU B N 1
ATOM 7722 C CA . LEU B 1 478 ? 67.379 -59.328 -51.282 1.00 90.99 478 LEU B CA 1
ATOM 7723 C C . LEU B 1 478 ? 67.151 -58.383 -50.102 1.00 84.32 478 LEU B C 1
ATOM 7724 O O . LEU B 1 478 ? 66.618 -58.829 -49.093 1.00 77.04 478 LEU B O 1
ATOM 7729 N N . LYS B 1 479 ? 67.534 -57.137 -50.226 1.00 76.28 479 LYS B N 1
ATOM 7730 C CA . LYS B 1 479 ? 67.379 -56.203 -49.094 1.00 78.73 479 LYS B CA 1
ATOM 7731 C C . LYS B 1 479 ? 66.280 -55.196 -49.412 1.00 79.14 479 LYS B C 1
ATOM 7732 O O . LYS B 1 479 ? 65.586 -55.368 -50.402 1.00 78.03 479 LYS B O 1
ATOM 7738 N N . SER B 1 480 ? 66.147 -54.192 -48.582 1.00 73.94 480 SER B N 1
ATOM 7739 C CA . SER B 1 480 ? 65.140 -53.135 -48.806 1.00 72.90 480 SER B CA 1
ATOM 7740 C C . SER B 1 480 ? 65.640 -52.243 -49.931 1.00 77.67 480 SER B C 1
ATOM 7741 O O . SER B 1 480 ? 64.830 -51.570 -50.552 1.00 83.37 480 SER B O 1
ATOM 7744 N N . ILE B 1 481 ? 66.933 -52.240 -50.155 1.00 88.00 481 ILE B N 1
ATOM 7745 C CA . ILE B 1 481 ? 67.514 -51.388 -51.224 1.00 82.83 481 ILE B CA 1
ATOM 7746 C C . ILE B 1 481 ? 66.920 -51.847 -52.546 1.00 83.19 481 ILE B C 1
ATOM 7747 O O . ILE B 1 481 ? 66.317 -51.025 -53.238 1.00 84.40 481 ILE B O 1
ATOM 7752 N N . HIS B 1 482 ? 67.134 -53.105 -52.865 1.00 88.79 482 HIS B N 1
ATOM 7753 C CA . HIS B 1 482 ? 66.611 -53.674 -54.126 1.00 91.55 482 HIS B CA 1
ATOM 7754 C C . HIS B 1 482 ? 65.126 -53.356 -54.217 1.00 85.86 482 HIS B C 1
ATOM 7755 O O . HIS B 1 482 ? 64.709 -52.858 -55.251 1.00 93.28 482 HIS B O 1
ATOM 7762 N N . CYS B 1 483 ? 64.379 -53.594 -53.164 1.00 78.51 483 CYS B N 1
ATOM 7763 C CA . CYS B 1 483 ? 62.913 -53.369 -53.207 1.00 84.21 483 CYS B CA 1
ATOM 7764 C C . CYS B 1 483 ? 62.575 -51.930 -53.601 1.00 85.25 483 CYS B C 1
ATOM 7765 O O . CYS B 1 483 ? 61.614 -51.761 -54.355 1.00 76.82 483 CYS B O 1
ATOM 7768 N N . TYR B 1 484 ? 63.312 -50.943 -53.130 1.00 77.61 484 TYR B N 1
ATOM 7769 C CA . TYR B 1 484 ? 62.986 -49.539 -53.476 1.00 82.24 484 TYR B CA 1
ATOM 7770 C C . TYR B 1 484 ? 63.344 -49.297 -54.941 1.00 90.82 484 TYR B C 1
ATOM 7771 O O . TYR B 1 484 ? 62.594 -48.618 -55.656 1.00 80.12 484 TYR B O 1
ATOM 7780 N N . MET B 1 485 ? 64.486 -49.823 -55.336 1.00 83.25 485 MET B N 1
ATOM 7781 C CA . MET B 1 485 ? 65.005 -49.655 -56.713 1.00 86.73 485 MET B CA 1
ATOM 7782 C C . MET B 1 485 ? 63.974 -50.158 -57.715 1.00 83.94 485 MET B C 1
ATOM 7783 O O . MET B 1 485 ? 63.636 -49.413 -58.636 1.00 85.41 485 MET B O 1
ATOM 7788 N N . ASN B 1 486 ? 63.509 -51.376 -57.533 1.00 77.48 486 ASN B N 1
ATOM 7789 C CA . ASN B 1 486 ? 62.553 -51.996 -58.481 1.00 81.45 486 ASN B CA 1
ATOM 7790 C C . ASN B 1 486 ? 61.171 -51.382 -58.285 1.00 87.33 486 ASN B C 1
ATOM 7791 O O . ASN B 1 486 ? 60.279 -51.683 -59.071 1.00 84.60 486 ASN B O 1
ATOM 7796 N N . GLU B 1 487 ? 60.996 -50.545 -57.292 1.00 92.41 487 GLU B N 1
ATOM 7797 C CA . GLU B 1 487 ? 59.655 -49.963 -57.056 1.00 93.56 487 GLU B CA 1
ATOM 7798 C C . GLU B 1 487 ? 59.638 -48.555 -57.643 1.00 88.55 487 GLU B C 1
ATOM 7799 O O . GLU B 1 487 ? 58.573 -48.105 -58.057 1.00 84.95 487 GLU B O 1
ATOM 7805 N N . THR B 1 488 ? 60.773 -47.901 -57.673 1.00 89.61 488 THR B N 1
ATOM 7806 C CA . THR B 1 488 ? 60.856 -46.526 -58.213 1.00 86.37 488 THR B CA 1
ATOM 7807 C C . THR B 1 488 ? 61.880 -46.510 -59.346 1.00 92.99 488 THR B C 1
ATOM 7808 O O . THR B 1 488 ? 61.949 -45.504 -60.054 1.00 76.48 488 THR B O 1
ATOM 7812 N N . GLY B 1 489 ? 62.668 -47.566 -59.453 1.00 95.61 489 GLY B N 1
ATOM 7813 C CA . GLY B 1 489 ? 63.700 -47.666 -60.497 1.00 91.05 489 GLY B CA 1
ATOM 7814 C C . GLY B 1 489 ? 64.848 -46.718 -60.232 1.00 90.62 489 GLY B C 1
ATOM 7815 O O . GLY B 1 489 ? 65.499 -46.320 -61.193 1.00 92.17 489 GLY B O 1
ATOM 7816 N N . ALA B 1 490 ? 65.086 -46.347 -58.991 1.00 83.60 490 ALA B N 1
ATOM 7817 C CA . ALA B 1 490 ? 66.188 -45.408 -58.702 1.00 86.91 490 ALA B CA 1
ATOM 7818 C C . ALA B 1 490 ? 67.517 -46.157 -58.701 1.00 83.86 490 ALA B C 1
ATOM 7819 O O . ALA B 1 490 ? 67.499 -47.385 -58.745 1.00 82.01 490 ALA B O 1
ATOM 7821 N N . SER B 1 491 ? 68.618 -45.442 -58.680 1.00 78.08 491 SER B N 1
ATOM 7822 C CA . SER B 1 491 ? 69.932 -46.121 -58.646 1.00 81.07 491 SER B CA 1
ATOM 7823 C C . SER B 1 491 ? 70.179 -46.629 -57.231 1.00 86.22 491 SER B C 1
ATOM 7824 O O . SER B 1 491 ? 69.570 -46.108 -56.303 1.00 82.03 491 SER B O 1
ATOM 7827 N N . GLU B 1 492 ? 71.052 -47.597 -57.086 1.00 91.02 492 GLU B N 1
ATOM 7828 C CA . GLU B 1 492 ? 71.364 -48.142 -55.748 1.00 90.86 492 GLU B CA 1
ATOM 7829 C C . GLU B 1 492 ? 71.882 -46.998 -54.879 1.00 92.79 492 GLU B C 1
ATOM 7830 O O . GLU B 1 492 ? 71.599 -47.000 -53.687 1.00 89.52 492 GLU B O 1
ATOM 7836 N N . GLU B 1 493 ? 72.589 -46.052 -55.453 1.00 91.15 493 GLU B N 1
ATOM 7837 C CA . GLU B 1 493 ? 73.122 -44.941 -54.633 1.00 99.65 493 GLU B CA 1
ATOM 7838 C C . GLU B 1 493 ? 71.960 -44.120 -54.080 1.00 93.83 493 GLU B C 1
ATOM 7839 O O . GLU B 1 493 ? 72.032 -43.711 -52.924 1.00 84.89 493 GLU B O 1
ATOM 7845 N N . VAL B 1 494 ? 70.935 -43.883 -54.866 1.00 89.94 494 VAL B N 1
ATOM 7846 C CA . VAL B 1 494 ? 69.811 -43.046 -54.365 1.00 83.62 494 VAL B CA 1
ATOM 7847 C C . VAL B 1 494 ? 68.947 -43.903 -53.449 1.00 81.96 494 VAL B C 1
ATOM 7848 O O . VAL B 1 494 ? 68.331 -43.351 -52.547 1.00 80.20 494 VAL B O 1
ATOM 7852 N N . ALA B 1 495 ? 68.885 -45.187 -53.689 1.00 81.17 495 ALA B N 1
ATOM 7853 C CA . ALA B 1 495 ? 68.061 -46.032 -52.809 1.00 81.88 495 ALA B CA 1
ATOM 7854 C C . ALA B 1 495 ? 68.701 -46.030 -51.424 1.00 84.46 495 ALA B C 1
ATOM 7855 O O . ALA B 1 495 ? 67.965 -45.952 -50.448 1.00 80.85 495 ALA B O 1
ATOM 7857 N N . ARG B 1 496 ? 70.018 -46.096 -51.351 1.00 85.12 496 ARG B N 1
ATOM 7858 C CA . ARG B 1 496 ? 70.710 -46.110 -50.039 1.00 81.85 496 ARG B CA 1
ATOM 7859 C C . ARG B 1 496 ? 70.381 -44.821 -49.300 1.00 78.57 496 ARG B C 1
ATOM 7860 O O . ARG B 1 496 ? 70.032 -44.894 -48.126 1.00 73.11 496 ARG B O 1
ATOM 7868 N N . GLU B 1 497 ? 70.515 -43.702 -49.968 1.00 72.93 497 GLU B N 1
ATOM 7869 C CA . GLU B 1 497 ? 70.186 -42.418 -49.320 1.00 76.74 497 GLU B CA 1
ATOM 7870 C C . GLU B 1 497 ? 68.743 -42.502 -48.834 1.00 73.76 497 GLU B C 1
ATOM 7871 O O . GLU B 1 497 ? 68.511 -42.186 -47.685 1.00 81.47 497 GLU B O 1
ATOM 7877 N N . HIS B 1 498 ? 67.819 -42.950 -49.654 1.00 66.55 498 HIS B N 1
ATOM 7878 C CA . HIS B 1 498 ? 66.405 -42.979 -49.213 1.00 62.32 498 HIS B CA 1
ATOM 7879 C C . HIS B 1 498 ? 66.225 -43.900 -48.006 1.00 71.06 498 HIS B C 1
ATOM 7880 O O . HIS B 1 498 ? 65.422 -43.566 -47.141 1.00 61.22 498 HIS B O 1
ATOM 7887 N N . ILE B 1 499 ? 66.887 -45.038 -47.980 1.00 63.18 499 ILE B N 1
ATOM 7888 C CA . ILE B 1 499 ? 66.725 -45.982 -46.842 1.00 62.84 499 ILE B CA 1
ATOM 7889 C C . ILE B 1 499 ? 67.372 -45.348 -45.620 1.00 67.95 499 ILE B C 1
ATOM 7890 O O . ILE B 1 499 ? 66.884 -45.550 -44.519 1.00 56.45 499 ILE B O 1
ATOM 7895 N N . LYS B 1 500 ? 68.453 -44.630 -45.819 1.00 63.22 500 LYS B N 1
ATOM 7896 C CA . LYS B 1 500 ? 69.115 -43.967 -44.679 1.00 56.92 500 LYS B CA 1
ATOM 7897 C C . LYS B 1 500 ? 68.099 -43.010 -44.074 1.00 64.49 500 LYS B C 1
ATOM 7898 O O . LYS B 1 500 ? 68.079 -42.854 -42.857 1.00 59.44 500 LYS B O 1
ATOM 7904 N N . GLY B 1 501 ? 67.302 -42.399 -44.923 1.00 61.47 501 GLY B N 1
ATOM 7905 C CA . GLY B 1 501 ? 66.302 -41.417 -44.483 1.00 54.64 501 GLY B CA 1
ATOM 7906 C C . GLY B 1 501 ? 65.132 -42.083 -43.810 1.00 51.36 501 GLY B C 1
ATOM 7907 O O . GLY B 1 501 ? 64.524 -41.453 -42.974 1.00 53.35 501 GLY B O 1
ATOM 7908 N N . VAL B 1 502 ? 64.828 -43.304 -44.177 1.00 50.93 502 VAL B N 1
ATOM 7909 C CA . VAL B 1 502 ? 63.694 -44.031 -43.554 1.00 53.65 502 VAL B CA 1
ATOM 7910 C C . VAL B 1 502 ? 64.141 -44.432 -42.156 1.00 56.93 502 VAL B C 1
ATOM 7911 O O . VAL B 1 502 ? 63.306 -44.482 -41.269 1.00 59.45 502 VAL B O 1
ATOM 7915 N N . ILE B 1 503 ? 65.417 -44.702 -42.003 1.00 57.72 503 ILE B N 1
ATOM 7916 C CA . ILE B 1 503 ? 65.993 -45.075 -40.686 1.00 58.86 503 ILE B CA 1
ATOM 7917 C C . ILE B 1 503 ? 65.916 -43.840 -39.802 1.00 55.04 503 ILE B C 1
ATOM 7918 O O . ILE B 1 503 ? 65.557 -43.956 -38.644 1.00 52.27 503 ILE B O 1
ATOM 7923 N N . GLU B 1 504 ? 66.229 -42.706 -40.362 1.00 53.57 504 GLU B N 1
ATOM 7924 C CA . GLU B 1 504 ? 66.222 -41.453 -39.583 1.00 60.91 504 GLU B CA 1
ATOM 7925 C C . GLU B 1 504 ? 64.784 -41.107 -39.198 1.00 58.69 504 GLU B C 1
ATOM 7926 O O . GLU B 1 504 ? 64.587 -40.595 -38.113 1.00 61.69 504 GLU B O 1
ATOM 7932 N N . GLU B 1 505 ? 63.811 -41.393 -40.026 1.00 59.54 505 GLU B N 1
ATOM 7933 C CA . GLU B 1 505 ? 62.425 -41.028 -39.663 1.00 60.98 505 GLU B CA 1
ATOM 7934 C C . GLU B 1 505 ? 61.838 -42.090 -38.741 1.00 53.07 505 GLU B C 1
ATOM 7935 O O . GLU B 1 505 ? 60.922 -41.770 -38.018 1.00 49.57 505 GLU B O 1
ATOM 7941 N N . ASN B 1 506 ? 62.333 -43.303 -38.780 1.00 54.48 506 ASN B N 1
ATOM 7942 C CA . ASN B 1 506 ? 61.785 -44.358 -37.896 1.00 55.98 506 ASN B CA 1
ATOM 7943 C C . ASN B 1 506 ? 62.403 -44.212 -36.510 1.00 57.69 506 ASN B C 1
ATOM 7944 O O . ASN B 1 506 ? 61.798 -44.669 -35.556 1.00 60.12 506 ASN B O 1
ATOM 7949 N N . TRP B 1 507 ? 63.564 -43.603 -36.412 1.00 58.06 507 TRP B N 1
ATOM 7950 C CA . TRP B 1 507 ? 64.179 -43.385 -35.084 1.00 53.39 507 TRP B CA 1
ATOM 7951 C C . TRP B 1 507 ? 63.317 -42.348 -34.379 1.00 53.52 507 TRP B C 1
ATOM 7952 O O . TRP B 1 507 ? 63.141 -42.456 -33.183 1.00 52.93 507 TRP B O 1
ATOM 7963 N N . LYS B 1 508 ? 62.779 -41.414 -35.134 1.00 54.16 508 LYS B N 1
ATOM 7964 C CA . LYS B 1 508 ? 61.910 -40.344 -34.597 1.00 49.62 508 LYS B CA 1
ATOM 7965 C C . LYS B 1 508 ? 60.598 -40.968 -34.134 1.00 52.21 508 LYS B C 1
ATOM 7966 O O . LYS B 1 508 ? 60.062 -40.493 -33.156 1.00 53.92 508 LYS B O 1
ATOM 7972 N N . ILE B 1 509 ? 60.093 -41.974 -34.813 1.00 53.29 509 ILE B N 1
ATOM 7973 C CA . ILE B 1 509 ? 58.836 -42.638 -34.370 1.00 53.70 509 ILE B CA 1
ATOM 7974 C C . ILE B 1 509 ? 59.153 -43.464 -33.124 1.00 53.76 509 ILE B C 1
ATOM 7975 O O . ILE B 1 509 ? 58.338 -43.503 -32.223 1.00 52.88 509 ILE B O 1
ATOM 7980 N N . LEU B 1 510 ? 60.295 -44.105 -33.093 1.00 54.78 510 LEU B N 1
ATOM 7981 C CA . LEU B 1 510 ? 60.698 -44.913 -31.924 1.00 52.69 510 LEU B CA 1
ATOM 7982 C C . LEU B 1 510 ? 60.793 -43.995 -30.714 1.00 53.99 510 LEU B C 1
ATOM 7983 O O . LEU B 1 510 ? 60.327 -44.374 -29.664 1.00 44.96 510 LEU B O 1
ATOM 7988 N N . ASN B 1 511 ? 61.397 -42.846 -30.874 1.00 51.62 511 ASN B N 1
ATOM 7989 C CA . ASN B 1 511 ? 61.567 -41.916 -29.739 1.00 49.89 511 ASN B CA 1
ATOM 7990 C C . ASN B 1 511 ? 60.213 -41.616 -29.117 1.00 51.36 511 ASN B C 1
ATOM 7991 O O . ASN B 1 511 ? 60.130 -41.616 -27.906 1.00 53.01 511 ASN B O 1
ATOM 7996 N N . GLN B 1 512 ? 59.223 -41.323 -29.929 1.00 55.03 512 GLN B N 1
ATOM 7997 C CA . GLN B 1 512 ? 57.875 -40.944 -29.444 1.00 58.19 512 GLN B CA 1
ATOM 7998 C C . GLN B 1 512 ? 57.173 -42.154 -28.836 1.00 52.73 512 GLN B C 1
ATOM 7999 O O . GLN B 1 512 ? 56.400 -41.964 -27.917 1.00 44.92 512 GLN B O 1
ATOM 8005 N N . CYS B 1 513 ? 57.442 -43.340 -29.346 1.00 51.80 513 CYS B N 1
ATOM 8006 C CA . CYS B 1 513 ? 56.835 -44.596 -28.845 1.00 53.92 513 CYS B CA 1
ATOM 8007 C C . CYS B 1 513 ? 57.323 -44.863 -27.434 1.00 52.56 513 CYS B C 1
ATOM 8008 O O . CYS B 1 513 ? 56.636 -45.542 -26.684 1.00 51.46 513 CYS B O 1
ATOM 8011 N N . CYS B 1 514 ? 58.490 -44.350 -27.141 1.00 54.39 514 CYS B N 1
ATOM 8012 C CA . CYS B 1 514 ? 59.152 -44.538 -25.836 1.00 51.53 514 CYS B CA 1
ATOM 8013 C C . CYS B 1 514 ? 58.445 -43.711 -24.775 1.00 51.50 514 CYS B C 1
ATOM 8014 O O . CYS B 1 514 ? 58.732 -43.925 -23.617 1.00 54.43 514 CYS B O 1
ATOM 8017 N N . PHE B 1 515 ? 57.558 -42.821 -25.145 1.00 52.87 515 PHE B N 1
ATOM 8018 C CA . PHE B 1 515 ? 56.901 -41.990 -24.110 1.00 55.93 515 PHE B CA 1
ATOM 8019 C C . PHE B 1 515 ? 55.598 -42.634 -23.650 1.00 55.22 515 PHE B C 1
ATOM 8020 O O . PHE B 1 515 ? 55.013 -42.115 -22.719 1.00 52.33 515 PHE B O 1
ATOM 8028 N N . ASP B 1 516 ? 55.176 -43.710 -24.270 1.00 59.38 516 ASP B N 1
ATOM 8029 C CA . ASP B 1 516 ? 53.976 -44.378 -23.858 1.00 59.46 516 ASP B CA 1
ATOM 8030 C C . ASP B 1 516 ? 54.285 -45.174 -22.616 1.00 63.47 516 ASP B C 1
ATOM 8031 O O . ASP B 1 516 ? 54.804 -46.250 -22.690 1.00 68.01 516 ASP B O 1
ATOM 8036 N N . GLN B 1 517 ? 53.948 -44.636 -21.463 1.00 73.95 517 GLN B N 1
ATOM 8037 C CA . GLN B 1 517 ? 54.210 -45.344 -20.187 1.00 81.30 517 GLN B CA 1
ATOM 8038 C C . GLN B 1 517 ? 52.990 -46.192 -19.834 1.00 75.32 517 GLN B C 1
ATOM 8039 O O . GLN B 1 517 ? 52.964 -46.735 -18.737 1.00 64.63 517 GLN B O 1
ATOM 8045 N N . SER B 1 518 ? 52.056 -46.316 -20.752 1.00 71.77 518 SER B N 1
ATOM 8046 C CA . SER B 1 518 ? 50.786 -47.039 -20.504 1.00 69.61 518 SER B CA 1
ATOM 8047 C C . SER B 1 518 ? 50.976 -48.550 -20.567 1.00 69.76 518 SER B C 1
ATOM 8048 O O . SER B 1 518 ? 50.338 -49.237 -19.774 1.00 64.79 518 SER B O 1
ATOM 8051 N N . GLN B 1 519 ? 51.792 -49.046 -21.470 1.00 71.20 519 GLN B N 1
ATOM 8052 C CA . GLN B 1 519 ? 51.927 -50.513 -21.620 1.00 72.02 519 GLN B CA 1
ATOM 8053 C C . GLN B 1 519 ? 53.295 -50.980 -21.147 1.00 70.10 519 GLN B C 1
ATOM 8054 O O . GLN B 1 519 ? 53.353 -51.932 -20.377 1.00 67.06 519 GLN B O 1
ATOM 8060 N N . PHE B 1 520 ? 54.340 -50.339 -21.612 1.00 68.99 520 PHE B N 1
ATOM 8061 C CA . PHE B 1 520 ? 55.707 -50.762 -21.240 1.00 64.16 520 PHE B CA 1
ATOM 8062 C C . PHE B 1 520 ? 56.412 -49.641 -20.498 1.00 58.63 520 PHE B C 1
ATOM 8063 O O . PHE B 1 520 ? 56.137 -48.487 -20.737 1.00 60.80 520 PHE B O 1
ATOM 8071 N N . GLN B 1 521 ? 57.302 -50.018 -19.621 1.00 59.06 521 GLN B N 1
ATOM 8072 C CA . GLN B 1 521 ? 58.104 -49.051 -18.845 1.00 61.42 521 GLN B CA 1
ATOM 8073 C C . GLN B 1 521 ? 59.572 -49.458 -18.921 1.00 54.92 521 GLN B C 1
ATOM 8074 O O . GLN B 1 521 ? 59.896 -50.382 -19.642 1.00 60.74 521 GLN B O 1
ATOM 8080 N N . GLU B 1 522 ? 60.436 -48.756 -18.237 1.00 56.06 522 GLU B N 1
ATOM 8081 C CA . GLU B 1 522 ? 61.839 -49.207 -18.191 1.00 51.83 522 GLU B CA 1
ATOM 8082 C C . GLU B 1 522 ? 61.888 -50.384 -17.222 1.00 54.24 522 GLU B C 1
ATOM 8083 O O . GLU B 1 522 ? 61.082 -50.406 -16.302 1.00 54.12 522 GLU B O 1
ATOM 8089 N N . PRO B 1 523 ? 62.786 -51.328 -17.418 1.00 54.94 523 PRO B N 1
ATOM 8090 C CA . PRO B 1 523 ? 63.918 -51.214 -18.321 1.00 51.20 523 PRO B CA 1
ATOM 8091 C C . PRO B 1 523 ? 63.637 -51.744 -19.729 1.00 54.61 523 PRO B C 1
ATOM 8092 O O . PRO B 1 523 ? 64.503 -51.658 -20.539 1.00 55.59 523 PRO B O 1
ATOM 8096 N N . PHE B 1 524 ? 62.450 -52.259 -19.976 1.00 52.02 524 PHE B N 1
ATOM 8097 C CA . PHE B 1 524 ? 62.102 -52.843 -21.295 1.00 52.78 524 PHE B CA 1
ATOM 8098 C C . PHE B 1 524 ? 62.272 -51.823 -22.415 1.00 47.84 524 PHE B C 1
ATOM 8099 O O . PHE B 1 524 ? 62.666 -52.209 -23.491 1.00 52.09 524 PHE B O 1
ATOM 8107 N N . ILE B 1 525 ? 61.971 -50.574 -22.175 1.00 48.67 525 ILE B N 1
ATOM 8108 C CA . ILE B 1 525 ? 62.104 -49.544 -23.237 1.00 50.25 525 ILE B CA 1
ATOM 8109 C C . ILE B 1 525 ? 63.560 -49.486 -23.690 1.00 45.41 525 ILE B C 1
ATOM 8110 O O . ILE B 1 525 ? 63.783 -49.387 -24.878 1.00 47.14 525 ILE B O 1
ATOM 8115 N N . THR B 1 526 ? 64.493 -49.566 -22.769 1.00 46.11 526 THR B N 1
ATOM 8116 C CA . THR B 1 526 ? 65.945 -49.495 -23.063 1.00 46.66 526 THR B CA 1
ATOM 8117 C C . THR B 1 526 ? 66.392 -50.794 -23.725 1.00 41.19 526 THR B C 1
ATOM 8118 O O . THR B 1 526 ? 67.330 -50.765 -24.485 1.00 40.37 526 THR B O 1
ATOM 8122 N N . PHE B 1 527 ? 65.738 -51.886 -23.440 1.00 43.19 527 PHE B N 1
ATOM 8123 C CA . PHE B 1 527 ? 66.095 -53.143 -24.128 1.00 42.37 527 PHE B CA 1
ATOM 8124 C C . PHE B 1 527 ? 65.852 -52.917 -25.612 1.00 46.75 527 PHE B C 1
ATOM 8125 O O . PHE B 1 527 ? 66.676 -53.303 -26.417 1.00 50.22 527 PHE B O 1
ATOM 8133 N N . ASN B 1 528 ? 64.744 -52.286 -25.938 1.00 45.16 528 ASN B N 1
ATOM 8134 C CA . ASN B 1 528 ? 64.364 -52.004 -27.342 1.00 43.95 528 ASN B CA 1
ATOM 8135 C C . ASN B 1 528 ? 65.344 -50.999 -27.937 1.00 43.97 528 ASN B C 1
ATOM 8136 O O . ASN B 1 528 ? 65.858 -51.253 -28.994 1.00 48.21 528 ASN B O 1
ATOM 8141 N N . LEU B 1 529 ? 65.598 -49.903 -27.284 1.00 41.17 529 LEU B N 1
ATOM 8142 C CA . LEU B 1 529 ? 66.538 -48.911 -27.851 1.00 48.11 529 LEU B CA 1
ATOM 8143 C C . LEU B 1 529 ? 67.906 -49.553 -28.019 1.00 50.25 529 LEU B C 1
ATOM 8144 O O . LEU B 1 529 ? 68.552 -49.284 -29.009 1.00 53.49 529 LEU B O 1
ATOM 8149 N N . ASN B 1 530 ? 68.320 -50.361 -27.077 1.00 47.73 530 ASN B N 1
ATOM 8150 C CA . ASN B 1 530 ? 69.670 -50.963 -27.125 1.00 48.89 530 ASN B CA 1
ATOM 8151 C C . ASN B 1 530 ? 69.786 -51.929 -28.301 1.00 48.04 530 ASN B C 1
ATOM 8152 O O . ASN B 1 530 ? 70.869 -52.008 -28.866 1.00 44.50 530 ASN B O 1
ATOM 8157 N N . SER B 1 531 ? 68.724 -52.624 -28.658 1.00 45.61 531 SER B N 1
ATOM 8158 C CA . SER B 1 531 ? 68.780 -53.565 -29.800 1.00 49.00 531 SER B CA 1
ATOM 8159 C C . SER B 1 531 ? 69.087 -52.787 -31.078 1.00 47.55 531 SER B C 1
ATOM 8160 O O . SER B 1 531 ? 69.860 -53.270 -31.875 1.00 44.65 531 SER B O 1
ATOM 8163 N N . VAL B 1 532 ? 68.489 -51.636 -31.254 1.00 48.10 532 VAL B N 1
ATOM 8164 C CA . VAL B 1 532 ? 68.768 -50.789 -32.438 1.00 49.98 532 VAL B CA 1
ATOM 8165 C C . VAL B 1 532 ? 70.191 -50.264 -32.288 1.00 48.29 532 VAL B C 1
ATOM 8166 O O . VAL B 1 532 ? 70.885 -50.200 -33.278 1.00 55.67 532 VAL B O 1
ATOM 8170 N N . ARG B 1 533 ? 70.611 -49.923 -31.088 1.00 55.75 533 ARG B N 1
ATOM 8171 C CA . ARG B 1 533 ? 71.994 -49.440 -30.873 1.00 51.22 533 ARG B CA 1
ATOM 8172 C C . ARG B 1 533 ? 72.958 -50.560 -31.257 1.00 52.14 533 ARG B C 1
ATOM 8173 O O . ARG B 1 533 ? 73.947 -50.264 -31.906 1.00 52.62 533 ARG B O 1
ATOM 8181 N N . GLY B 1 534 ? 72.678 -51.796 -30.887 1.00 47.95 534 GLY B N 1
ATOM 8182 C CA . GLY B 1 534 ? 73.536 -52.920 -31.291 1.00 53.15 534 GLY B CA 1
ATOM 8183 C C . GLY B 1 534 ? 73.653 -52.987 -32.796 1.00 51.34 534 GLY B C 1
ATOM 8184 O O . GLY B 1 534 ? 74.758 -53.156 -33.288 1.00 48.17 534 GLY B O 1
ATOM 8185 N N . SER B 1 535 ? 72.546 -52.860 -33.497 1.00 50.63 535 SER B N 1
ATOM 8186 C CA . SER B 1 535 ? 72.538 -52.861 -34.975 1.00 48.81 535 SER B CA 1
ATOM 8187 C C . SER B 1 535 ? 73.453 -51.749 -35.480 1.00 47.73 535 SER B C 1
ATOM 8188 O O . SER B 1 535 ? 74.242 -52.008 -36.360 1.00 47.96 535 SER B O 1
ATOM 8191 N N . HIS B 1 536 ? 73.356 -50.565 -34.934 1.00 50.36 536 HIS B N 1
ATOM 8192 C CA . HIS B 1 536 ? 74.226 -49.453 -35.382 1.00 51.14 536 HIS B CA 1
ATOM 8193 C C . HIS B 1 536 ? 75.690 -49.782 -35.109 1.00 53.80 536 HIS B C 1
ATOM 8194 O O . HIS B 1 536 ? 76.521 -49.339 -35.871 1.00 52.06 536 HIS B O 1
ATOM 8201 N N . PHE B 1 537 ? 75.994 -50.527 -34.071 1.00 51.48 537 PHE B N 1
ATOM 8202 C CA . PHE B 1 537 ? 77.408 -50.816 -33.736 1.00 53.64 537 PHE B CA 1
ATOM 8203 C C . PHE B 1 537 ? 77.982 -51.840 -34.703 1.00 54.08 537 PHE B C 1
ATOM 8204 O O . PHE B 1 537 ? 79.072 -51.639 -35.209 1.00 50.01 537 PHE B O 1
ATOM 8212 N N . PHE B 1 538 ? 77.245 -52.895 -34.939 1.00 53.59 538 PHE B N 1
ATOM 8213 C CA . PHE B 1 538 ? 77.709 -54.001 -35.804 1.00 56.73 538 PHE B CA 1
ATOM 8214 C C . PHE B 1 538 ? 77.642 -53.620 -37.279 1.00 54.93 538 PHE B C 1
ATOM 8215 O O . PHE B 1 538 ? 78.177 -54.373 -38.074 1.00 61.73 538 PHE B O 1
ATOM 8223 N N . TYR B 1 539 ? 77.024 -52.522 -37.641 1.00 53.52 539 TYR B N 1
ATOM 8224 C CA . TYR B 1 539 ? 76.935 -52.192 -39.082 1.00 57.49 539 TYR B CA 1
ATOM 8225 C C . TYR B 1 539 ? 77.401 -50.761 -39.320 1.00 58.49 539 TYR B C 1
ATOM 8226 O O . TYR B 1 539 ? 76.992 -50.169 -40.314 1.00 55.85 539 TYR B O 1
ATOM 8235 N N . GLU B 1 540 ? 78.244 -50.248 -38.448 1.00 61.52 540 GLU B N 1
ATOM 8236 C CA . GLU B 1 540 ? 78.745 -48.862 -38.593 1.00 62.46 540 GLU B CA 1
ATOM 8237 C C . GLU B 1 540 ? 79.509 -48.738 -39.912 1.00 68.39 540 GLU B C 1
ATOM 8238 O O . GLU B 1 540 ? 79.217 -47.806 -40.662 1.00 64.81 540 GLU B O 1
ATOM 8244 N N . PHE B 1 541 ? 80.360 -49.698 -40.232 1.00 69.19 541 PHE B N 1
ATOM 8245 C CA . PHE B 1 541 ? 81.167 -49.611 -41.471 1.00 73.10 541 PHE B CA 1
ATOM 8246 C C . PHE B 1 541 ? 81.044 -50.875 -42.325 1.00 80.93 541 PHE B C 1
ATOM 8247 O O . PHE B 1 541 ? 81.964 -51.111 -43.106 1.00 82.76 541 PHE B O 1
ATOM 8255 N N . GLY B 1 542 ? 79.979 -51.646 -42.229 1.00 73.56 542 GLY B N 1
ATOM 8256 C CA . GLY B 1 542 ? 79.886 -52.858 -43.059 1.00 65.93 542 GLY B CA 1
ATOM 8257 C C . GLY B 1 542 ? 79.353 -54.018 -42.255 1.00 69.83 542 GLY B C 1
ATOM 8258 O O . GLY B 1 542 ? 78.645 -53.750 -41.301 1.00 73.96 542 GLY B O 1
ATOM 8259 N N . ASP B 1 543 ? 79.659 -55.237 -42.648 1.00 64.67 543 ASP B N 1
ATOM 8260 C CA . ASP B 1 543 ? 79.181 -56.378 -41.925 1.00 73.96 543 ASP B CA 1
ATOM 8261 C C . ASP B 1 543 ? 80.150 -56.693 -40.830 1.00 70.65 543 ASP B C 1
ATOM 8262 O O . ASP B 1 543 ? 81.061 -57.465 -41.016 1.00 71.14 543 ASP B O 1
ATOM 8267 N N . GLY B 1 544 ? 79.901 -56.113 -39.667 1.00 66.71 544 GLY B N 1
ATOM 8268 C CA . GLY B 1 544 ? 80.751 -56.304 -38.480 1.00 64.17 544 GLY B CA 1
ATOM 8269 C C . GLY B 1 544 ? 80.307 -57.502 -37.681 1.00 65.20 544 GLY B C 1
ATOM 8270 O O . GLY B 1 544 ? 80.871 -57.735 -36.622 1.00 66.09 544 GLY B O 1
ATOM 8271 N N . PHE B 1 545 ? 79.319 -58.202 -38.187 1.00 75.26 545 PHE B N 1
ATOM 8272 C CA . PHE B 1 545 ? 78.774 -59.433 -37.569 1.00 82.79 545 PHE B CA 1
ATOM 8273 C C . PHE B 1 545 ? 78.959 -60.544 -38.599 1.00 93.93 545 PHE B C 1
ATOM 8274 O O . PHE B 1 545 ? 78.836 -60.237 -39.789 1.00 99.63 545 PHE B O 1
ATOM 8282 N N . GLY B 1 546 ? 79.208 -61.774 -38.203 1.00 102.52 546 GLY B N 1
ATOM 8283 C CA . GLY B 1 546 ? 79.379 -62.817 -39.231 1.00 111.26 546 GLY B CA 1
ATOM 8284 C C . GLY B 1 546 ? 80.812 -62.863 -39.713 1.00 106.88 546 GLY B C 1
ATOM 8285 O O . GLY B 1 546 ? 81.407 -63.937 -39.645 1.00 121.70 546 GLY B O 1
ATOM 8286 N N . VAL B 1 547 ? 81.332 -61.770 -40.236 1.00 101.46 547 VAL B N 1
ATOM 8287 C CA . VAL B 1 547 ? 82.767 -61.720 -40.628 1.00 97.85 547 VAL B CA 1
ATOM 8288 C C . VAL B 1 547 ? 83.506 -61.390 -39.333 1.00 101.19 547 VAL B C 1
ATOM 8289 O O . VAL B 1 547 ? 83.422 -60.238 -38.906 1.00 93.70 547 VAL B O 1
ATOM 8293 N N . THR B 1 548 ? 84.195 -62.352 -38.742 1.00 111.69 548 THR B N 1
ATOM 8294 C CA . THR B 1 548 ? 84.838 -62.165 -37.414 1.00 116.26 548 THR B CA 1
ATOM 8295 C C . THR B 1 548 ? 86.137 -61.361 -37.463 1.00 105.56 548 THR B C 1
ATOM 8296 O O . THR B 1 548 ? 86.691 -61.163 -36.387 1.00 119.06 548 THR B O 1
ATOM 8300 N N . ASP B 1 549 ? 86.632 -60.905 -38.588 1.00 101.56 549 ASP B N 1
ATOM 8301 C CA . ASP B 1 549 ? 87.864 -60.153 -38.504 1.00 108.29 549 ASP B CA 1
ATOM 8302 C C . ASP B 1 549 ? 87.620 -58.706 -38.838 1.00 99.62 549 ASP B C 1
ATOM 8303 O O . ASP B 1 549 ? 88.469 -58.046 -39.388 1.00 99.74 549 ASP B O 1
ATOM 8308 N N . SER B 1 550 ? 86.432 -58.232 -38.525 1.00 100.07 550 SER B N 1
ATOM 8309 C CA . SER B 1 550 ? 86.052 -56.835 -38.848 1.00 89.61 550 SER B CA 1
ATOM 8310 C C . SER B 1 550 ? 86.557 -55.876 -37.773 1.00 78.87 550 SER B C 1
ATOM 8311 O O . SER B 1 550 ? 87.293 -56.308 -36.901 1.00 75.15 550 SER B O 1
ATOM 8314 N N . TRP B 1 551 ? 86.134 -54.633 -37.832 1.00 69.89 551 TRP B N 1
ATOM 8315 C CA . TRP B 1 551 ? 86.583 -53.594 -36.876 1.00 74.53 551 TRP B CA 1
ATOM 8316 C C . TRP B 1 551 ? 85.907 -53.783 -35.522 1.00 80.33 551 TRP B C 1
ATOM 8317 O O . TRP B 1 551 ? 86.289 -53.075 -34.596 1.00 81.99 551 TRP B O 1
ATOM 8328 N N . THR B 1 552 ? 84.955 -54.683 -35.406 1.00 71.00 552 THR B N 1
ATOM 8329 C CA . THR B 1 552 ? 84.228 -54.838 -34.126 1.00 72.83 552 THR B CA 1
ATOM 8330 C C . THR B 1 552 ? 85.012 -55.715 -33.158 1.00 70.65 552 THR B C 1
ATOM 8331 O O . THR B 1 552 ? 84.604 -55.777 -32.010 1.00 68.48 552 THR B O 1
ATOM 8335 N N . LYS B 1 553 ? 86.073 -56.365 -33.586 1.00 74.15 553 LYS B N 1
ATOM 8336 C CA . LYS B 1 553 ? 86.822 -57.235 -32.647 1.00 76.23 553 LYS B CA 1
ATOM 8337 C C . LYS B 1 553 ? 87.497 -56.362 -31.600 1.00 69.31 553 LYS B C 1
ATOM 8338 O O . LYS B 1 553 ? 87.652 -56.808 -30.478 1.00 67.78 553 LYS B O 1
ATOM 8344 N N . VAL B 1 554 ? 87.865 -55.163 -31.956 1.00 62.35 554 VAL B N 1
ATOM 8345 C CA . VAL B 1 554 ? 88.582 -54.311 -30.977 1.00 59.62 554 VAL B CA 1
ATOM 8346 C C . VAL B 1 554 ? 87.662 -54.000 -29.805 1.00 65.92 554 VAL B C 1
ATOM 8347 O O . VAL B 1 554 ? 88.100 -54.194 -28.682 1.00 67.62 554 VAL B O 1
ATOM 8351 N N . ASP B 1 555 ? 86.459 -53.524 -30.053 1.00 64.67 555 ASP B N 1
ATOM 8352 C CA . ASP B 1 555 ? 85.567 -53.176 -28.968 1.00 67.54 555 ASP B CA 1
ATOM 8353 C C . ASP B 1 555 ? 85.048 -54.387 -28.253 1.00 64.78 555 ASP B C 1
ATOM 8354 O O . ASP B 1 555 ? 84.799 -54.351 -27.075 1.00 68.31 555 ASP B O 1
ATOM 8359 N N . MET B 1 556 ? 84.879 -55.473 -28.970 1.00 57.69 556 MET B N 1
ATOM 8360 C CA . MET B 1 556 ? 84.388 -56.714 -28.330 1.00 59.69 556 MET B CA 1
ATOM 8361 C C . MET B 1 556 ? 85.478 -57.252 -27.402 1.00 59.70 556 MET B C 1
ATOM 8362 O O . MET B 1 556 ? 85.145 -57.866 -26.404 1.00 54.64 556 MET B O 1
ATOM 8367 N N . LYS B 1 557 ? 86.731 -57.008 -27.712 1.00 59.83 557 LYS B N 1
ATOM 8368 C CA . LYS B 1 557 ? 87.837 -57.509 -26.866 1.00 61.10 557 LYS B CA 1
ATOM 8369 C C . LYS B 1 557 ? 87.903 -56.679 -25.587 1.00 56.77 557 LYS B C 1
ATOM 8370 O O . LYS B 1 557 ? 88.064 -57.260 -24.520 1.00 52.74 557 LYS B O 1
ATOM 8376 N N . SER B 1 558 ? 87.775 -55.380 -25.708 1.00 55.78 558 SER B N 1
ATOM 8377 C CA . SER B 1 558 ? 87.869 -54.483 -24.534 1.00 60.02 558 SER B CA 1
ATOM 8378 C C . SER B 1 558 ? 86.581 -54.502 -23.719 1.00 59.80 558 SER B C 1
ATOM 8379 O O . SER B 1 558 ? 86.668 -54.246 -22.536 1.00 60.16 558 SER B O 1
ATOM 8382 N N . VAL B 1 559 ? 85.442 -54.784 -24.310 1.00 56.95 559 VAL B N 1
ATOM 8383 C CA . VAL B 1 559 ? 84.173 -54.752 -23.531 1.00 57.14 559 VAL B CA 1
ATOM 8384 C C . VAL B 1 559 ? 83.914 -56.094 -22.851 1.00 50.21 559 VAL B C 1
ATOM 8385 O O . VAL B 1 559 ? 83.264 -56.082 -21.818 1.00 49.66 559 VAL B O 1
ATOM 8389 N N . LEU B 1 560 ? 84.416 -57.190 -23.369 1.00 44.51 560 LEU B N 1
ATOM 8390 C CA . LEU B 1 560 ? 84.091 -58.492 -22.749 1.00 44.83 560 LEU B CA 1
ATOM 8391 C C . LEU B 1 560 ? 85.345 -59.265 -22.382 1.00 45.17 560 LEU B C 1
ATOM 8392 O O . LEU B 1 560 ? 85.226 -60.171 -21.589 1.00 45.45 560 LEU B O 1
ATOM 8397 N N . ILE B 1 561 ? 86.490 -58.920 -22.907 1.00 52.04 561 ILE B N 1
ATOM 8398 C CA . ILE B 1 561 ? 87.666 -59.790 -22.648 1.00 55.25 561 ILE B CA 1
ATOM 8399 C C . ILE B 1 561 ? 88.726 -59.097 -21.797 1.00 51.60 561 ILE B C 1
ATOM 8400 O O . ILE B 1 561 ? 89.136 -59.701 -20.828 1.00 51.87 561 ILE B O 1
ATOM 8405 N N . ASP B 1 562 ? 89.167 -57.915 -22.150 1.00 52.30 562 ASP B N 1
ATOM 8406 C CA . ASP B 1 562 ? 90.213 -57.272 -21.399 1.00 47.79 562 ASP B CA 1
ATOM 8407 C C . ASP B 1 562 ? 89.739 -56.366 -20.324 1.00 45.51 562 ASP B C 1
ATOM 8408 O O . ASP B 1 562 ? 89.071 -55.408 -20.577 1.00 48.78 562 ASP B O 1
ATOM 8413 N N . PRO B 1 563 ? 90.140 -56.641 -19.101 1.00 50.89 563 PRO B N 1
ATOM 8414 C CA . PRO B 1 563 ? 89.807 -55.864 -17.915 1.00 54.91 563 PRO B CA 1
ATOM 8415 C C . PRO B 1 563 ? 90.494 -54.500 -17.973 1.00 54.43 563 PRO B C 1
ATOM 8416 O O . PRO B 1 563 ? 91.484 -54.402 -18.605 1.00 53.16 563 PRO B O 1
ATOM 8420 N N . ILE B 1 564 ? 89.973 -53.489 -17.323 1.00 59.04 564 ILE B N 1
ATOM 8421 C CA . ILE B 1 564 ? 90.675 -52.179 -17.373 1.00 67.66 564 ILE B CA 1
ATOM 8422 C C . ILE B 1 564 ? 91.781 -52.200 -16.323 1.00 65.13 564 ILE B C 1
ATOM 8423 O O . ILE B 1 564 ? 91.493 -52.607 -15.204 1.00 69.39 564 ILE B O 1
ATOM 8428 N N . PRO B 1 565 ? 92.997 -51.822 -16.680 1.00 63.77 565 PRO B N 1
ATOM 8429 C CA . PRO B 1 565 ? 94.070 -51.798 -15.695 1.00 63.77 565 PRO B CA 1
ATOM 8430 C C . PRO B 1 565 ? 93.772 -50.743 -14.627 1.00 61.92 565 PRO B C 1
ATOM 8431 O O . PRO B 1 565 ? 93.306 -49.696 -14.972 1.00 64.97 565 PRO B O 1
ATOM 8435 N N . LEU B 1 566 ? 94.025 -51.047 -13.373 1.00 71.48 566 LEU B N 1
ATOM 8436 C CA . LEU B 1 566 ? 93.761 -50.073 -12.286 1.00 80.13 566 LEU B CA 1
ATOM 8437 C C . LEU B 1 566 ? 95.060 -49.356 -11.905 1.00 97.67 566 LEU B C 1
ATOM 8438 O O . LEU B 1 566 ? 95.021 -48.130 -11.742 1.00 96.36 566 LEU B O 1
ATOM 8443 N N . GLY B 1 567 ? 96.159 -50.081 -11.770 1.00 109.61 567 GLY B N 1
ATOM 8444 C CA . GLY B 1 567 ? 97.440 -49.459 -11.387 1.00 111.01 567 GLY B CA 1
ATOM 8445 C C . GLY B 1 567 ? 97.342 -48.764 -10.040 1.00 108.51 567 GLY B C 1
ATOM 8446 O O . GLY B 1 567 ? 98.403 -48.603 -9.402 1.00 109.48 567 GLY B O 1
ATOM 8447 N N . PRO C 1 39 ? 41.806 -6.129 -88.425 1.00 92.80 39 PRO C N 1
ATOM 8448 C CA . PRO C 1 39 ? 42.953 -5.954 -87.529 1.00 94.79 39 PRO C CA 1
ATOM 8449 C C . PRO C 1 39 ? 43.329 -7.298 -86.892 1.00 103.24 39 PRO C C 1
ATOM 8450 O O . PRO C 1 39 ? 42.460 -8.113 -86.760 1.00 115.39 39 PRO C O 1
ATOM 8454 N N . SER C 1 40 ? 44.583 -7.518 -86.578 1.00 97.23 40 SER C N 1
ATOM 8455 C CA . SER C 1 40 ? 44.965 -8.826 -86.008 1.00 85.94 40 SER C CA 1
ATOM 8456 C C . SER C 1 40 ? 44.524 -8.904 -84.553 1.00 82.17 40 SER C C 1
ATOM 8457 O O . SER C 1 40 ? 44.153 -7.871 -84.001 1.00 69.36 40 SER C O 1
ATOM 8460 N N . ILE C 1 41 ? 44.567 -10.089 -83.969 1.00 78.66 41 ILE C N 1
ATOM 8461 C CA . ILE C 1 41 ? 44.152 -10.252 -82.548 1.00 76.10 41 ILE C CA 1
ATOM 8462 C C . ILE C 1 41 ? 45.316 -9.842 -81.658 1.00 75.82 41 ILE C C 1
ATOM 8463 O O . ILE C 1 41 ? 45.137 -9.885 -80.457 1.00 90.40 41 ILE C O 1
ATOM 8468 N N . TRP C 1 42 ? 46.458 -9.491 -82.198 1.00 76.06 42 TRP C N 1
ATOM 8469 C CA . TRP C 1 42 ? 47.558 -9.097 -81.288 1.00 76.75 42 TRP C CA 1
ATOM 8470 C C . TRP C 1 42 ? 47.695 -7.581 -81.303 1.00 65.96 42 TRP C C 1
ATOM 8471 O O . TRP C 1 42 ? 48.624 -7.097 -80.687 1.00 71.78 42 TRP C O 1
ATOM 8482 N N . ASN C 1 43 ? 46.832 -6.885 -82.005 1.00 58.14 43 ASN C N 1
ATOM 8483 C CA . ASN C 1 43 ? 46.891 -5.405 -82.016 1.00 59.08 43 ASN C CA 1
ATOM 8484 C C . ASN C 1 43 ? 46.829 -4.943 -80.559 1.00 56.88 43 ASN C C 1
ATOM 8485 O O . ASN C 1 43 ? 45.913 -5.359 -79.874 1.00 55.87 43 ASN C O 1
ATOM 8490 N N . TYR C 1 44 ? 47.758 -4.121 -80.110 1.00 56.92 44 TYR C N 1
ATOM 8491 C CA . TYR C 1 44 ? 47.814 -3.698 -78.691 1.00 54.99 44 TYR C CA 1
ATOM 8492 C C . TYR C 1 44 ? 46.634 -2.806 -78.338 1.00 60.63 44 TYR C C 1
ATOM 8493 O O . TYR C 1 44 ? 46.267 -2.777 -77.179 1.00 64.83 44 TYR C O 1
ATOM 8502 N N . ASP C 1 45 ? 46.068 -2.101 -79.283 1.00 65.81 45 ASP C N 1
ATOM 8503 C CA . ASP C 1 45 ? 44.978 -1.230 -78.961 1.00 61.25 45 ASP C CA 1
ATOM 8504 C C . ASP C 1 45 ? 43.730 -2.001 -78.759 1.00 54.36 45 ASP C C 1
ATOM 8505 O O . ASP C 1 45 ? 42.891 -1.616 -77.993 1.00 52.29 45 ASP C O 1
ATOM 8510 N N . PHE C 1 46 ? 43.605 -3.093 -79.479 1.00 49.46 46 PHE C N 1
ATOM 8511 C CA . PHE C 1 46 ? 42.399 -3.941 -79.353 1.00 51.48 46 PHE C CA 1
ATOM 8512 C C . PHE C 1 46 ? 42.503 -4.764 -78.073 1.00 53.82 46 PHE C C 1
ATOM 8513 O O . PHE C 1 46 ? 41.514 -4.933 -77.380 1.00 50.18 46 PHE C O 1
ATOM 8521 N N . LEU C 1 47 ? 43.682 -5.251 -77.773 1.00 49.64 47 LEU C N 1
ATOM 8522 C CA . LEU C 1 47 ? 43.870 -6.066 -76.558 1.00 49.47 47 LEU C CA 1
ATOM 8523 C C . LEU C 1 47 ? 43.636 -5.168 -75.354 1.00 49.44 47 LEU C C 1
ATOM 8524 O O . LEU C 1 47 ? 43.053 -5.621 -74.392 1.00 53.78 47 LEU C O 1
ATOM 8529 N N . GLN C 1 48 ? 44.103 -3.952 -75.424 1.00 49.25 48 GLN C N 1
ATOM 8530 C CA . GLN C 1 48 ? 43.964 -3.007 -74.299 1.00 49.67 48 GLN C CA 1
ATOM 8531 C C . GLN C 1 48 ? 42.486 -2.704 -74.087 1.00 51.55 48 GLN C C 1
ATOM 8532 O O . GLN C 1 48 ? 42.088 -2.518 -72.944 1.00 51.08 48 GLN C O 1
ATOM 8538 N N . SER C 1 49 ? 41.717 -2.678 -75.150 1.00 45.48 49 SER C N 1
ATOM 8539 C CA . SER C 1 49 ? 40.283 -2.317 -75.073 1.00 43.82 49 SER C CA 1
ATOM 8540 C C . SER C 1 49 ? 39.465 -3.446 -74.464 1.00 44.60 49 SER C C 1
ATOM 8541 O O . SER C 1 49 ? 38.321 -3.198 -74.150 1.00 47.22 49 SER C O 1
ATOM 8544 N N . LEU C 1 50 ? 40.025 -4.620 -74.293 1.00 42.01 50 LEU C N 1
ATOM 8545 C CA . LEU C 1 50 ? 39.243 -5.760 -73.759 1.00 45.30 50 LEU C CA 1
ATOM 8546 C C . LEU C 1 50 ? 38.973 -5.597 -72.264 1.00 46.43 50 LEU C C 1
ATOM 8547 O O . LEU C 1 50 ? 38.097 -6.283 -71.765 1.00 47.51 50 LEU C O 1
ATOM 8552 N N . ALA C 1 51 ? 39.662 -4.699 -71.598 1.00 41.43 51 ALA C N 1
ATOM 8553 C CA . ALA C 1 51 ? 39.454 -4.467 -70.157 1.00 47.28 51 ALA C CA 1
ATOM 8554 C C . ALA C 1 51 ? 38.086 -3.835 -69.918 1.00 50.14 51 ALA C C 1
ATOM 8555 O O . ALA C 1 51 ? 37.558 -3.999 -68.837 1.00 56.29 51 ALA C O 1
ATOM 8557 N N . THR C 1 52 ? 37.532 -3.151 -70.889 1.00 56.28 52 THR C N 1
ATOM 8558 C CA . THR C 1 52 ? 36.228 -2.475 -70.699 1.00 52.75 52 THR C CA 1
ATOM 8559 C C . THR C 1 52 ? 35.177 -3.078 -71.626 1.00 47.52 52 THR C C 1
ATOM 8560 O O . THR C 1 52 ? 34.031 -3.162 -71.221 1.00 47.17 52 THR C O 1
ATOM 8564 N N . HIS C 1 53 ? 35.585 -3.513 -72.794 1.00 50.39 53 HIS C N 1
ATOM 8565 C CA . HIS C 1 53 ? 34.652 -4.006 -73.836 1.00 53.46 53 HIS C CA 1
ATOM 8566 C C . HIS C 1 53 ? 34.711 -5.521 -73.957 1.00 52.77 53 HIS C C 1
ATOM 8567 O O . HIS C 1 53 ? 34.329 -6.029 -74.997 1.00 54.04 53 HIS C O 1
ATOM 8574 N N . HIS C 1 54 ? 35.152 -6.189 -72.921 1.00 46.96 54 HIS C N 1
ATOM 8575 C CA . HIS C 1 54 ? 35.197 -7.669 -72.902 1.00 45.99 54 HIS C CA 1
ATOM 8576 C C . HIS C 1 54 ? 33.765 -8.196 -72.926 1.00 42.40 54 HIS C C 1
ATOM 8577 O O . HIS C 1 54 ? 32.872 -7.458 -72.543 1.00 45.18 54 HIS C O 1
ATOM 8584 N N . ASN C 1 55 ? 33.574 -9.425 -73.345 1.00 43.63 55 ASN C N 1
ATOM 8585 C CA . ASN C 1 55 ? 32.232 -10.047 -73.404 1.00 49.60 55 ASN C CA 1
ATOM 8586 C C . ASN C 1 55 ? 31.652 -10.109 -71.994 1.00 51.94 55 ASN C C 1
ATOM 8587 O O . ASN C 1 55 ? 32.421 -10.175 -71.054 1.00 58.92 55 ASN C O 1
ATOM 8592 N N . ILE C 1 56 ? 30.353 -10.062 -71.878 1.00 56.81 56 ILE C N 1
ATOM 8593 C CA . ILE C 1 56 ? 29.696 -10.157 -70.553 1.00 59.89 56 ILE C CA 1
ATOM 8594 C C . ILE C 1 56 ? 28.579 -11.169 -70.724 1.00 68.09 56 ILE C C 1
ATOM 8595 O O . ILE C 1 56 ? 27.738 -10.922 -71.579 1.00 77.91 56 ILE C O 1
ATOM 8600 N N . VAL C 1 57 ? 28.567 -12.255 -69.982 1.00 66.82 57 VAL C N 1
ATOM 8601 C CA . VAL C 1 57 ? 27.459 -13.228 -70.170 1.00 66.14 57 VAL C CA 1
ATOM 8602 C C . VAL C 1 57 ? 26.197 -12.662 -69.525 1.00 63.92 57 VAL C C 1
ATOM 8603 O O . VAL C 1 57 ? 26.280 -12.196 -68.397 1.00 48.25 57 VAL C O 1
ATOM 8607 N N . GLU C 1 58 ? 25.116 -12.675 -70.287 1.00 70.16 58 GLU C N 1
ATOM 8608 C CA . GLU C 1 58 ? 23.795 -12.138 -69.881 1.00 76.18 58 GLU C CA 1
ATOM 8609 C C . GLU C 1 58 ? 23.361 -12.804 -68.583 1.00 69.44 58 GLU C C 1
ATOM 8610 O O . GLU C 1 58 ? 23.816 -13.908 -68.328 1.00 67.83 58 GLU C O 1
ATOM 8616 N N . GLU C 1 59 ? 22.511 -12.152 -67.820 1.00 69.09 59 GLU C N 1
ATOM 8617 C CA . GLU C 1 59 ? 22.084 -12.688 -66.507 1.00 71.16 59 GLU C CA 1
ATOM 8618 C C . GLU C 1 59 ? 21.195 -13.907 -66.711 1.00 68.73 59 GLU C C 1
ATOM 8619 O O . GLU C 1 59 ? 21.069 -14.685 -65.776 1.00 72.84 59 GLU C O 1
ATOM 8625 N N . ARG C 1 60 ? 20.598 -14.065 -67.869 1.00 71.78 60 ARG C N 1
ATOM 8626 C CA . ARG C 1 60 ? 19.748 -15.256 -68.085 1.00 70.56 60 ARG C CA 1
ATOM 8627 C C . ARG C 1 60 ? 20.674 -16.454 -68.286 1.00 76.73 60 ARG C C 1
ATOM 8628 O O . ARG C 1 60 ? 20.333 -17.542 -67.834 1.00 77.62 60 ARG C O 1
ATOM 8636 N N . HIS C 1 61 ? 21.802 -16.238 -68.922 1.00 70.11 61 HIS C N 1
ATOM 8637 C CA . HIS C 1 61 ? 22.766 -17.332 -69.167 1.00 66.11 61 HIS C CA 1
ATOM 8638 C C . HIS C 1 61 ? 23.461 -17.684 -67.857 1.00 65.14 61 HIS C C 1
ATOM 8639 O O . HIS C 1 61 ? 23.841 -18.826 -67.684 1.00 62.48 61 HIS C O 1
ATOM 8646 N N . LEU C 1 62 ? 23.621 -16.735 -66.978 1.00 62.72 62 LEU C N 1
ATOM 8647 C CA . LEU C 1 62 ? 24.284 -17.024 -65.691 1.00 67.09 62 LEU C CA 1
ATOM 8648 C C . LEU C 1 62 ? 23.373 -17.943 -64.893 1.00 69.48 62 LEU C C 1
ATOM 8649 O O . LEU C 1 62 ? 23.874 -18.817 -64.203 1.00 71.23 62 LEU C O 1
ATOM 8654 N N . LYS C 1 63 ? 22.085 -17.720 -64.981 1.00 77.21 63 LYS C N 1
ATOM 8655 C CA . LYS C 1 63 ? 21.121 -18.506 -64.184 1.00 82.75 63 LYS C CA 1
ATOM 8656 C C . LYS C 1 63 ? 21.012 -19.913 -64.760 1.00 74.52 63 LYS C C 1
ATOM 8657 O O . LYS C 1 63 ? 20.999 -20.854 -63.978 1.00 73.79 63 LYS C O 1
ATOM 8663 N N . LEU C 1 64 ? 20.910 -20.029 -66.066 1.00 70.86 64 LEU C N 1
ATOM 8664 C CA . LEU C 1 64 ? 20.783 -21.355 -66.709 1.00 67.11 64 LEU C CA 1
ATOM 8665 C C . LEU C 1 64 ? 21.979 -22.199 -66.286 1.00 64.78 64 LEU C C 1
ATOM 8666 O O . LEU C 1 64 ? 21.791 -23.359 -65.948 1.00 62.69 64 LEU C O 1
ATOM 8671 N N . ALA C 1 65 ? 23.155 -21.619 -66.302 1.00 64.88 65 ALA C N 1
ATOM 8672 C CA . ALA C 1 65 ? 24.379 -22.348 -65.918 1.00 70.06 65 ALA C CA 1
ATOM 8673 C C . ALA C 1 65 ? 24.260 -22.811 -64.469 1.00 65.30 65 ALA C C 1
ATOM 8674 O O . ALA C 1 65 ? 24.813 -23.850 -64.145 1.00 70.15 65 ALA C O 1
ATOM 8676 N N . GLU C 1 66 ? 23.589 -22.054 -63.634 1.00 65.95 66 GLU C N 1
ATOM 8677 C CA . GLU C 1 66 ? 23.432 -22.460 -62.220 1.00 71.74 66 GLU C CA 1
ATOM 8678 C C . GLU C 1 66 ? 22.423 -23.605 -62.194 1.00 76.76 66 GLU C C 1
ATOM 8679 O O . GLU C 1 66 ? 22.640 -24.556 -61.457 1.00 73.34 66 GLU C O 1
ATOM 8685 N N . LYS C 1 67 ? 21.380 -23.511 -62.992 1.00 73.32 67 LYS C N 1
ATOM 8686 C CA . LYS C 1 67 ? 20.361 -24.581 -63.047 1.00 79.56 67 LYS C CA 1
ATOM 8687 C C . LYS C 1 67 ? 21.021 -25.845 -63.589 1.00 77.47 67 LYS C C 1
ATOM 8688 O O . LYS C 1 67 ? 20.899 -26.873 -62.943 1.00 85.13 67 LYS C O 1
ATOM 8694 N N . LEU C 1 68 ? 21.685 -25.761 -64.725 1.00 70.43 68 LEU C N 1
ATOM 8695 C CA . LEU C 1 68 ? 22.324 -26.946 -65.343 1.00 66.19 68 LEU C CA 1
ATOM 8696 C C . LEU C 1 68 ? 23.407 -27.514 -64.428 1.00 72.87 68 LEU C C 1
ATOM 8697 O O . LEU C 1 68 ? 23.532 -28.734 -64.368 1.00 70.95 68 LEU C O 1
ATOM 8702 N N . LYS C 1 69 ? 24.183 -26.682 -63.774 1.00 67.55 69 LYS C N 1
ATOM 8703 C CA . LYS C 1 69 ? 25.256 -27.210 -62.904 1.00 64.61 69 LYS C CA 1
ATOM 8704 C C . LYS C 1 69 ? 24.633 -28.102 -61.838 1.00 68.71 69 LYS C C 1
ATOM 8705 O O . LYS C 1 69 ? 25.281 -29.050 -61.433 1.00 72.40 69 LYS C O 1
ATOM 8711 N N . GLY C 1 70 ? 23.437 -27.796 -61.388 1.00 68.57 70 GLY C N 1
ATOM 8712 C CA . GLY C 1 70 ? 22.800 -28.607 -60.341 1.00 63.77 70 GLY C CA 1
ATOM 8713 C C . GLY C 1 70 ? 22.342 -29.934 -60.895 1.00 64.39 70 GLY C C 1
ATOM 8714 O O . GLY C 1 70 ? 22.447 -30.926 -60.188 1.00 65.05 70 GLY C O 1
ATOM 8715 N N . GLN C 1 71 ? 21.828 -29.948 -62.104 1.00 56.48 71 GLN C N 1
ATOM 8716 C CA . GLN C 1 71 ? 21.354 -31.218 -62.697 1.00 61.84 71 GLN C CA 1
ATOM 8717 C C . GLN C 1 71 ? 22.558 -32.119 -62.941 1.00 63.98 71 GLN C C 1
ATOM 8718 O O . GLN C 1 71 ? 22.388 -33.331 -62.936 1.00 71.25 71 GLN C O 1
ATOM 8724 N N . VAL C 1 72 ? 23.714 -31.541 -63.184 1.00 64.46 72 VAL C N 1
ATOM 8725 C CA . VAL C 1 72 ? 24.916 -32.365 -63.475 1.00 66.63 72 VAL C CA 1
ATOM 8726 C C . VAL C 1 72 ? 25.453 -32.926 -62.167 1.00 68.54 72 VAL C C 1
ATOM 8727 O O . VAL C 1 72 ? 25.903 -34.059 -62.177 1.00 68.61 72 VAL C O 1
ATOM 8731 N N . LYS C 1 73 ? 25.415 -32.157 -61.094 1.00 75.98 73 LYS C N 1
ATOM 8732 C CA . LYS C 1 73 ? 25.858 -32.664 -59.771 1.00 75.08 73 LYS C CA 1
ATOM 8733 C C . LYS C 1 73 ? 24.923 -33.815 -59.409 1.00 77.81 73 LYS C C 1
ATOM 8734 O O . LYS C 1 73 ? 25.346 -34.757 -58.744 1.00 69.93 73 LYS C O 1
ATOM 8740 N N . PHE C 1 74 ? 23.681 -33.677 -59.817 1.00 74.44 74 PHE C N 1
ATOM 8741 C CA . PHE C 1 74 ? 22.636 -34.692 -59.574 1.00 73.90 74 PHE C CA 1
ATOM 8742 C C . PHE C 1 74 ? 22.963 -35.927 -60.400 1.00 70.34 74 PHE C C 1
ATOM 8743 O O . PHE C 1 74 ? 22.835 -37.033 -59.895 1.00 80.34 74 PHE C O 1
ATOM 8751 N N . MET C 1 75 ? 23.330 -35.736 -61.649 1.00 72.54 75 MET C N 1
ATOM 8752 C CA . MET C 1 75 ? 23.697 -36.877 -62.519 1.00 71.36 75 MET C CA 1
ATOM 8753 C C . MET C 1 75 ? 24.805 -37.665 -61.830 1.00 69.34 75 MET C C 1
ATOM 8754 O O . MET C 1 75 ? 24.787 -38.882 -61.912 1.00 73.15 75 MET C O 1
ATOM 8759 N N . PHE C 1 76 ? 25.721 -36.989 -61.178 1.00 67.00 76 PHE C N 1
ATOM 8760 C CA . PHE C 1 76 ? 26.846 -37.673 -60.503 1.00 67.60 76 PHE C CA 1
ATOM 8761 C C . PHE C 1 76 ? 26.331 -38.478 -59.309 1.00 72.68 76 PHE C C 1
ATOM 8762 O O . PHE C 1 76 ? 26.901 -39.526 -59.023 1.00 76.37 76 PHE C O 1
ATOM 8770 N N . GLY C 1 77 ? 25.284 -38.029 -58.648 1.00 77.13 77 GLY C N 1
ATOM 8771 C CA . GLY C 1 77 ? 24.773 -38.748 -57.468 1.00 77.18 77 GLY C CA 1
ATOM 8772 C C . GLY C 1 77 ? 23.927 -39.950 -57.830 1.00 78.36 77 GLY C C 1
ATOM 8773 O O . GLY C 1 77 ? 23.928 -40.905 -57.059 1.00 75.27 77 GLY C O 1
ATOM 8774 N N . ALA C 1 78 ? 23.238 -39.917 -58.953 1.00 88.72 78 ALA C N 1
ATOM 8775 C CA . ALA C 1 78 ? 22.366 -41.035 -59.372 1.00 86.85 78 ALA C CA 1
ATOM 8776 C C . ALA C 1 78 ? 23.175 -42.322 -59.523 1.00 91.65 78 ALA C C 1
ATOM 8777 O O . ALA C 1 78 ? 24.270 -42.257 -60.075 1.00 95.79 78 ALA C O 1
ATOM 8779 N N . PRO C 1 79 ? 22.654 -43.452 -59.055 1.00 97.06 79 PRO C N 1
ATOM 8780 C CA . PRO C 1 79 ? 23.344 -44.732 -59.191 1.00 90.70 79 PRO C CA 1
ATOM 8781 C C . PRO C 1 79 ? 23.450 -45.083 -60.680 1.00 85.36 79 PRO C C 1
ATOM 8782 O O . PRO C 1 79 ? 22.490 -44.895 -61.375 1.00 73.64 79 PRO C O 1
ATOM 8786 N N . MET C 1 80 ? 24.598 -45.561 -61.123 1.00 83.24 80 MET C N 1
ATOM 8787 C CA . MET C 1 80 ? 24.783 -45.852 -62.562 1.00 80.69 80 MET C CA 1
ATOM 8788 C C . MET C 1 80 ? 25.817 -46.961 -62.734 1.00 79.61 80 MET C C 1
ATOM 8789 O O . MET C 1 80 ? 26.444 -47.346 -61.745 1.00 65.20 80 MET C O 1
ATOM 8794 N N . GLU C 1 81 ? 25.949 -47.454 -63.946 1.00 77.73 81 GLU C N 1
ATOM 8795 C CA . GLU C 1 81 ? 26.931 -48.520 -64.231 1.00 83.84 81 GLU C CA 1
ATOM 8796 C C . GLU C 1 81 ? 28.316 -47.890 -64.151 1.00 80.01 81 GLU C C 1
ATOM 8797 O O . GLU C 1 81 ? 28.480 -46.802 -64.692 1.00 80.30 81 GLU C O 1
ATOM 8803 N N . PRO C 1 82 ? 29.274 -48.561 -63.525 1.00 82.51 82 PRO C N 1
ATOM 8804 C CA . PRO C 1 82 ? 30.622 -48.042 -63.309 1.00 78.98 82 PRO C CA 1
ATOM 8805 C C . PRO C 1 82 ? 31.241 -47.508 -64.602 1.00 79.73 82 PRO C C 1
ATOM 8806 O O . PRO C 1 82 ? 31.959 -46.553 -64.533 1.00 81.44 82 PRO C O 1
ATOM 8810 N N . LEU C 1 83 ? 31.003 -48.148 -65.726 1.00 74.83 83 LEU C N 1
ATOM 8811 C CA . LEU C 1 83 ? 31.611 -47.619 -66.965 1.00 73.53 83 LEU C CA 1
ATOM 8812 C C . LEU C 1 83 ? 30.902 -46.315 -67.309 1.00 72.76 83 LEU C C 1
ATOM 8813 O O . LEU C 1 83 ? 31.544 -45.432 -67.857 1.00 64.61 83 LEU C O 1
ATOM 8818 N N . ALA C 1 84 ? 29.625 -46.218 -67.010 1.00 71.18 84 ALA C N 1
ATOM 8819 C CA . ALA C 1 84 ? 28.890 -44.975 -67.311 1.00 73.89 84 ALA C CA 1
ATOM 8820 C C . ALA C 1 84 ? 29.504 -43.861 -66.476 1.00 76.24 84 ALA C C 1
ATOM 8821 O O . ALA C 1 84 ? 29.568 -42.740 -66.963 1.00 87.10 84 ALA C O 1
ATOM 8823 N N . LYS C 1 85 ? 29.948 -44.184 -65.279 1.00 69.20 85 LYS C N 1
ATOM 8824 C CA . LYS C 1 85 ? 30.578 -43.194 -64.378 1.00 72.45 85 LYS C CA 1
ATOM 8825 C C . LYS C 1 85 ? 31.888 -42.742 -65.014 1.00 68.50 85 LYS C C 1
ATOM 8826 O O . LYS C 1 85 ? 32.154 -41.554 -65.010 1.00 69.53 85 LYS C O 1
ATOM 8832 N N . LEU C 1 86 ? 32.679 -43.667 -65.507 1.00 68.15 86 LEU C N 1
ATOM 8833 C CA . LEU C 1 86 ? 33.959 -43.315 -66.162 1.00 67.31 86 LEU C CA 1
ATOM 8834 C C . LEU C 1 86 ? 33.648 -42.450 -67.375 1.00 65.68 86 LEU C C 1
ATOM 8835 O O . LEU C 1 86 ? 34.296 -41.440 -67.556 1.00 63.29 86 LEU C O 1
ATOM 8840 N N . GLU C 1 87 ? 32.700 -42.871 -68.174 1.00 65.74 87 GLU C N 1
ATOM 8841 C CA . GLU C 1 87 ? 32.340 -42.133 -69.401 1.00 73.42 87 GLU C CA 1
ATOM 8842 C C . GLU C 1 87 ? 31.861 -40.733 -69.029 1.00 74.12 87 GLU C C 1
ATOM 8843 O O . GLU C 1 87 ? 32.183 -39.800 -69.753 1.00 73.15 87 GLU C O 1
ATOM 8849 N N . LEU C 1 88 ? 31.111 -40.594 -67.965 1.00 62.61 88 LEU C N 1
ATOM 8850 C CA . LEU C 1 88 ? 30.618 -39.252 -67.588 1.00 64.01 88 LEU C CA 1
ATOM 8851 C C . LEU C 1 88 ? 31.805 -38.380 -67.180 1.00 68.93 88 LEU C C 1
ATOM 8852 O O . LEU C 1 88 ? 31.838 -37.226 -67.580 1.00 61.89 88 LEU C O 1
ATOM 8857 N N . VAL C 1 89 ? 32.750 -38.923 -66.445 1.00 62.71 89 VAL C N 1
ATOM 8858 C CA . VAL C 1 89 ? 33.929 -38.137 -65.994 1.00 61.08 89 VAL C CA 1
ATOM 8859 C C . VAL C 1 89 ? 34.768 -37.768 -67.215 1.00 65.90 89 VAL C C 1
ATOM 8860 O O . VAL C 1 89 ? 35.214 -36.628 -67.282 1.00 68.04 89 VAL C O 1
ATOM 8864 N N . ASP C 1 90 ? 34.973 -38.688 -68.134 1.00 63.72 90 ASP C N 1
ATOM 8865 C CA . ASP C 1 90 ? 35.765 -38.405 -69.303 1.00 60.78 90 ASP C CA 1
ATOM 8866 C C . ASP C 1 90 ? 35.158 -37.286 -70.099 1.00 61.67 90 ASP C C 1
ATOM 8867 O O . ASP C 1 90 ? 35.842 -36.403 -70.542 1.00 59.92 90 ASP C O 1
ATOM 8872 N N . VAL C 1 91 ? 33.861 -37.317 -70.286 1.00 63.72 91 VAL C N 1
ATOM 8873 C CA . VAL C 1 91 ? 33.212 -36.247 -71.091 1.00 64.19 91 VAL C CA 1
ATOM 8874 C C . VAL C 1 91 ? 33.310 -34.925 -70.340 1.00 60.13 91 VAL C C 1
ATOM 8875 O O . VAL C 1 91 ? 33.645 -33.938 -70.961 1.00 66.27 91 VAL C O 1
ATOM 8879 N N . VAL C 1 92 ? 33.015 -34.917 -69.064 1.00 56.36 92 VAL C N 1
ATOM 8880 C CA . VAL C 1 92 ? 33.063 -33.667 -68.259 1.00 58.39 92 VAL C CA 1
ATOM 8881 C C . VAL C 1 92 ? 34.486 -33.116 -68.257 1.00 55.76 92 VAL C C 1
ATOM 8882 O O . VAL C 1 92 ? 34.639 -31.910 -68.333 1.00 48.50 92 VAL C O 1
ATOM 8886 N N . GLN C 1 93 ? 35.477 -33.970 -68.144 1.00 55.71 93 GLN C N 1
ATOM 8887 C CA . GLN C 1 93 ? 36.884 -33.513 -68.105 1.00 60.03 93 GLN C CA 1
ATOM 8888 C C . GLN C 1 93 ? 37.293 -32.949 -69.462 1.00 57.71 93 GLN C C 1
ATOM 8889 O O . GLN C 1 93 ? 38.016 -31.970 -69.470 1.00 64.93 93 GLN C O 1
ATOM 8895 N N . ARG C 1 94 ? 36.902 -33.579 -70.554 1.00 62.93 94 ARG C N 1
ATOM 8896 C CA . ARG C 1 94 ? 37.347 -33.134 -71.899 1.00 67.84 94 ARG C CA 1
ATOM 8897 C C . ARG C 1 94 ? 36.621 -31.860 -72.307 1.00 61.61 94 ARG C C 1
ATOM 8898 O O . ARG C 1 94 ? 37.191 -31.097 -73.080 1.00 60.04 94 ARG C O 1
ATOM 8906 N N . LEU C 1 95 ? 35.426 -31.655 -71.786 1.00 53.75 95 LEU C N 1
ATOM 8907 C CA . LEU C 1 95 ? 34.611 -30.459 -72.102 1.00 53.45 95 LEU C CA 1
ATOM 8908 C C . LEU C 1 95 ? 35.134 -29.276 -71.296 1.00 53.63 95 LEU C C 1
ATOM 8909 O O . LEU C 1 95 ? 34.677 -28.173 -71.532 1.00 51.67 95 LEU C O 1
ATOM 8914 N N . GLY C 1 96 ? 36.036 -29.524 -70.374 1.00 55.71 96 GLY C N 1
ATOM 8915 C CA . GLY C 1 96 ? 36.629 -28.453 -69.563 1.00 50.66 96 GLY C CA 1
ATOM 8916 C C . GLY C 1 96 ? 35.750 -28.052 -68.404 1.00 51.81 96 GLY C C 1
ATOM 8917 O O . GLY C 1 96 ? 35.939 -26.959 -67.918 1.00 52.23 96 GLY C O 1
ATOM 8918 N N . LEU C 1 97 ? 34.844 -28.900 -67.970 1.00 56.29 97 LEU C N 1
ATOM 8919 C CA . LEU C 1 97 ? 33.925 -28.547 -66.863 1.00 54.29 97 LEU C CA 1
ATOM 8920 C C . LEU C 1 97 ? 34.400 -29.189 -65.569 1.00 51.80 97 LEU C C 1
ATOM 8921 O O . LEU C 1 97 ? 33.676 -29.105 -64.604 1.00 55.33 97 LEU C O 1
ATOM 8926 N N . ASN C 1 98 ? 35.547 -29.822 -65.554 1.00 62.19 98 ASN C N 1
ATOM 8927 C CA . ASN C 1 98 ? 35.965 -30.555 -64.335 1.00 54.58 98 ASN C CA 1
ATOM 8928 C C . ASN C 1 98 ? 36.186 -29.600 -63.172 1.00 58.09 98 ASN C C 1
ATOM 8929 O O . ASN C 1 98 ? 36.178 -30.072 -62.056 1.00 55.64 98 ASN C O 1
ATOM 8934 N N . HIS C 1 99 ? 36.363 -28.320 -63.418 1.00 62.22 99 HIS C N 1
ATOM 8935 C CA . HIS C 1 99 ? 36.613 -27.365 -62.312 1.00 53.71 99 HIS C CA 1
ATOM 8936 C C . HIS C 1 99 ? 35.321 -27.110 -61.540 1.00 48.32 99 HIS C C 1
ATOM 8937 O O . HIS C 1 99 ? 35.399 -26.529 -60.473 1.00 56.54 99 HIS C O 1
ATOM 8944 N N . LEU C 1 100 ? 34.185 -27.524 -62.047 1.00 54.98 100 LEU C N 1
ATOM 8945 C CA . LEU C 1 100 ? 32.916 -27.290 -61.318 1.00 55.40 100 LEU C CA 1
ATOM 8946 C C . LEU C 1 100 ? 32.557 -28.533 -60.511 1.00 54.37 100 LEU C C 1
ATOM 8947 O O . LEU C 1 100 ? 31.762 -28.398 -59.593 1.00 52.20 100 LEU C O 1
ATOM 8952 N N . PHE C 1 101 ? 33.113 -29.683 -60.848 1.00 51.20 101 PHE C N 1
ATOM 8953 C CA . PHE C 1 101 ? 32.758 -30.944 -60.151 1.00 53.62 101 PHE C CA 1
ATOM 8954 C C . PHE C 1 101 ? 34.013 -31.667 -59.675 1.00 51.26 101 PHE C C 1
ATOM 8955 O O . PHE C 1 101 ? 34.084 -32.872 -59.817 1.00 47.46 101 PHE C O 1
ATOM 8963 N N . GLU C 1 102 ? 34.944 -30.954 -59.092 1.00 57.03 102 GLU C N 1
ATOM 8964 C CA . GLU C 1 102 ? 36.199 -31.586 -58.628 1.00 64.52 102 GLU C CA 1
ATOM 8965 C C . GLU C 1 102 ? 35.886 -32.622 -57.551 1.00 65.71 102 GLU C C 1
ATOM 8966 O O . GLU C 1 102 ? 36.486 -33.696 -57.588 1.00 70.09 102 GLU C O 1
ATOM 8972 N N . THR C 1 103 ? 35.017 -32.291 -56.619 1.00 63.23 103 THR C N 1
ATOM 8973 C CA . THR C 1 103 ? 34.667 -33.225 -55.523 1.00 66.03 103 THR C CA 1
ATOM 8974 C C . THR C 1 103 ? 33.892 -34.400 -56.107 1.00 64.86 103 THR C C 1
ATOM 8975 O O . THR C 1 103 ? 34.178 -35.529 -55.744 1.00 56.75 103 THR C O 1
ATOM 8979 N N . GLU C 1 104 ? 32.959 -34.136 -56.986 1.00 62.69 104 GLU C N 1
ATOM 8980 C CA . GLU C 1 104 ? 32.165 -35.224 -57.596 1.00 65.69 104 GLU C CA 1
ATOM 8981 C C . GLU C 1 104 ? 33.084 -36.155 -58.389 1.00 68.21 104 GLU C C 1
ATOM 8982 O O . GLU C 1 104 ? 32.811 -37.353 -58.412 1.00 68.45 104 GLU C O 1
ATOM 8988 N N . ILE C 1 105 ? 34.105 -35.633 -59.037 1.00 64.25 105 ILE C N 1
ATOM 8989 C CA . ILE C 1 105 ? 35.011 -36.481 -59.859 1.00 61.31 105 ILE C CA 1
ATOM 8990 C C . ILE C 1 105 ? 35.956 -37.236 -58.933 1.00 66.86 105 ILE C C 1
ATOM 8991 O O . ILE C 1 105 ? 36.271 -38.374 -59.242 1.00 68.08 105 ILE C O 1
ATOM 8996 N N . LYS C 1 106 ? 36.405 -36.623 -57.863 1.00 68.11 106 LYS C N 1
ATOM 8997 C CA . LYS C 1 106 ? 37.314 -37.319 -56.926 1.00 65.10 106 LYS C CA 1
ATOM 8998 C C . LYS C 1 106 ? 36.550 -38.491 -56.314 1.00 67.49 106 LYS C C 1
ATOM 8999 O O . LYS C 1 106 ? 37.101 -39.581 -56.235 1.00 63.55 106 LYS C O 1
ATOM 9005 N N . GLU C 1 107 ? 35.317 -38.273 -55.922 1.00 63.02 107 GLU C N 1
ATOM 9006 C CA . GLU C 1 107 ? 34.519 -39.356 -55.309 1.00 68.80 107 GLU C CA 1
ATOM 9007 C C . GLU C 1 107 ? 34.310 -40.471 -56.331 1.00 66.70 107 GLU C C 1
ATOM 9008 O O . GLU C 1 107 ? 34.584 -41.620 -56.006 1.00 79.38 107 GLU C O 1
ATOM 9014 N N . ALA C 1 108 ? 33.879 -40.146 -57.524 1.00 69.39 108 ALA C N 1
ATOM 9015 C CA . ALA C 1 108 ? 33.598 -41.186 -58.533 1.00 68.02 108 ALA C CA 1
ATOM 9016 C C . ALA C 1 108 ? 34.831 -42.044 -58.801 1.00 70.84 108 ALA C C 1
ATOM 9017 O O . ALA C 1 108 ? 34.720 -43.261 -58.722 1.00 79.77 108 ALA C O 1
ATOM 9019 N N . LEU C 1 109 ? 35.953 -41.435 -59.094 1.00 73.84 109 LEU C N 1
ATOM 9020 C CA . LEU C 1 109 ? 37.175 -42.194 -59.448 1.00 71.55 109 LEU C CA 1
ATOM 9021 C C . LEU C 1 109 ? 37.698 -42.987 -58.251 1.00 75.68 109 LEU C C 1
ATOM 9022 O O . LEU C 1 109 ? 38.085 -44.129 -58.454 1.00 69.94 109 LEU C O 1
ATOM 9027 N N . PHE C 1 110 ? 37.742 -42.417 -57.067 1.00 85.86 110 PHE C N 1
ATOM 9028 C CA . PHE C 1 110 ? 38.268 -43.184 -55.912 1.00 85.65 110 PHE C CA 1
ATOM 9029 C C . PHE C 1 110 ? 37.361 -44.382 -55.681 1.00 77.99 110 PHE C C 1
ATOM 9030 O O . PHE C 1 110 ? 37.861 -45.467 -55.441 1.00 77.80 110 PHE C O 1
ATOM 9038 N N . SER C 1 111 ? 36.069 -44.166 -55.737 1.00 80.54 111 SER C N 1
ATOM 9039 C CA . SER C 1 111 ? 35.119 -45.279 -55.531 1.00 81.07 111 SER C CA 1
ATOM 9040 C C . SER C 1 111 ? 35.427 -46.371 -56.547 1.00 80.48 111 SER C C 1
ATOM 9041 O O . SER C 1 111 ? 35.574 -47.516 -56.145 1.00 91.47 111 SER C O 1
ATOM 9044 N N . ILE C 1 112 ? 35.475 -46.011 -57.811 1.00 76.48 112 ILE C N 1
ATOM 9045 C CA . ILE C 1 112 ? 35.741 -46.990 -58.900 1.00 76.80 112 ILE C CA 1
ATOM 9046 C C . ILE C 1 112 ? 37.090 -47.659 -58.653 1.00 83.98 112 ILE C C 1
ATOM 9047 O O . ILE C 1 112 ? 37.237 -48.827 -59.005 1.00 91.32 112 ILE C O 1
ATOM 9052 N N . TYR C 1 113 ? 38.039 -46.931 -58.105 1.00 82.54 113 TYR C N 1
ATOM 9053 C CA . TYR C 1 113 ? 39.397 -47.471 -57.854 1.00 75.45 113 TYR C CA 1
ATOM 9054 C C . TYR C 1 113 ? 39.301 -48.676 -56.925 1.00 89.30 113 TYR C C 1
ATOM 9055 O O . TYR C 1 113 ? 40.196 -49.522 -56.981 1.00 86.20 113 TYR C O 1
ATOM 9064 N N . LYS C 1 114 ? 38.281 -48.751 -56.090 1.00 93.25 114 LYS C N 1
ATOM 9065 C CA . LYS C 1 114 ? 38.201 -49.901 -55.158 1.00 100.20 114 LYS C CA 1
ATOM 9066 C C . LYS C 1 114 ? 36.934 -50.709 -55.420 1.00 98.91 114 LYS C C 1
ATOM 9067 O O . LYS C 1 114 ? 36.273 -51.059 -54.447 1.00 101.08 114 LYS C O 1
ATOM 9073 N N . ASP C 1 115 ? 36.575 -50.896 -56.677 1.00 97.16 115 ASP C N 1
ATOM 9074 C CA . ASP C 1 115 ? 35.356 -51.590 -56.990 1.00 89.33 115 ASP C CA 1
ATOM 9075 C C . ASP C 1 115 ? 35.402 -53.019 -56.566 1.00 98.94 115 ASP C C 1
ATOM 9076 O O . ASP C 1 115 ? 34.369 -53.618 -56.339 1.00 104.93 115 ASP C O 1
ATOM 9081 N N . GLY C 1 116 ? 36.600 -53.565 -56.441 1.00 101.62 116 GLY C N 1
ATOM 9082 C CA . GLY C 1 116 ? 36.745 -54.972 -56.027 1.00 106.64 116 GLY C CA 1
ATOM 9083 C C . GLY C 1 116 ? 36.384 -55.910 -57.161 1.00 112.17 116 GLY C C 1
ATOM 9084 O O . GLY C 1 116 ? 37.246 -56.707 -57.553 1.00 120.26 116 GLY C O 1
ATOM 9085 N N . SER C 1 117 ? 35.162 -55.821 -57.659 1.00 94.47 117 SER C N 1
ATOM 9086 C CA . SER C 1 117 ? 34.711 -56.649 -58.805 1.00 97.75 117 SER C CA 1
ATOM 9087 C C . SER C 1 117 ? 35.417 -56.150 -60.065 1.00 96.07 117 SER C C 1
ATOM 9088 O O . SER C 1 117 ? 35.733 -54.959 -60.115 1.00 91.68 117 SER C O 1
ATOM 9091 N N . ASN C 1 118 ? 35.672 -57.009 -61.030 1.00 91.23 118 ASN C N 1
ATOM 9092 C CA . ASN C 1 118 ? 36.398 -56.561 -62.241 1.00 84.38 118 ASN C CA 1
ATOM 9093 C C . ASN C 1 118 ? 35.754 -57.189 -63.470 1.00 84.60 118 ASN C C 1
ATOM 9094 O O . ASN C 1 118 ? 36.425 -57.301 -64.491 1.00 90.00 118 ASN C O 1
ATOM 9099 N N . GLY C 1 119 ? 34.510 -57.586 -63.365 1.00 81.41 119 GLY C N 1
ATOM 9100 C CA . GLY C 1 119 ? 33.856 -58.241 -64.506 1.00 88.04 119 GLY C CA 1
ATOM 9101 C C . GLY C 1 119 ? 33.218 -57.234 -65.428 1.00 85.20 119 GLY C C 1
ATOM 9102 O O . GLY C 1 119 ? 32.779 -57.627 -66.510 1.00 83.69 119 GLY C O 1
ATOM 9103 N N . TRP C 1 120 ? 33.144 -55.987 -65.021 1.00 90.83 120 TRP C N 1
ATOM 9104 C CA . TRP C 1 120 ? 32.518 -54.986 -65.917 1.00 88.51 120 TRP C CA 1
ATOM 9105 C C . TRP C 1 120 ? 33.587 -54.429 -66.852 1.00 87.65 120 TRP C C 1
ATOM 9106 O O . TRP C 1 120 ? 33.222 -53.749 -67.810 1.00 87.75 120 TRP C O 1
ATOM 9117 N N . TRP C 1 121 ? 34.845 -54.743 -66.616 1.00 83.31 121 TRP C N 1
ATOM 9118 C CA . TRP C 1 121 ? 35.895 -54.204 -67.510 1.00 83.80 121 TRP C CA 1
ATOM 9119 C C . TRP C 1 121 ? 36.876 -55.290 -67.952 1.00 89.00 121 TRP C C 1
ATOM 9120 O O . TRP C 1 121 ? 37.483 -55.099 -69.002 1.00 97.64 121 TRP C O 1
ATOM 9131 N N . PHE C 1 122 ? 37.040 -56.365 -67.202 1.00 93.82 122 PHE C N 1
ATOM 9132 C CA . PHE C 1 122 ? 38.033 -57.399 -67.592 1.00 88.75 122 PHE C CA 1
ATOM 9133 C C . PHE C 1 122 ? 37.736 -57.939 -68.987 1.00 82.36 122 PHE C C 1
ATOM 9134 O O . PHE C 1 122 ? 36.613 -58.392 -69.216 1.00 85.06 122 PHE C O 1
ATOM 9142 N N . GLY C 1 123 ? 38.722 -57.916 -69.865 1.00 74.32 123 GLY C N 1
ATOM 9143 C CA . GLY C 1 123 ? 38.541 -58.428 -71.233 1.00 73.68 123 GLY C CA 1
ATOM 9144 C C . GLY C 1 123 ? 37.858 -57.414 -72.117 1.00 79.48 123 GLY C C 1
ATOM 9145 O O . GLY C 1 123 ? 37.438 -57.774 -73.214 1.00 82.24 123 GLY C O 1
ATOM 9146 N N . HIS C 1 124 ? 37.712 -56.202 -71.634 1.00 96.86 124 HIS C N 1
ATOM 9147 C CA . HIS C 1 124 ? 37.098 -55.112 -72.429 1.00 97.08 124 HIS C CA 1
ATOM 9148 C C . HIS C 1 124 ? 38.180 -54.065 -72.665 1.00 88.53 124 HIS C C 1
ATOM 9149 O O . HIS C 1 124 ? 38.693 -53.536 -71.678 1.00 79.48 124 HIS C O 1
ATOM 9156 N N . LEU C 1 125 ? 38.532 -53.811 -73.908 1.00 79.68 125 LEU C N 1
ATOM 9157 C CA . LEU C 1 125 ? 39.632 -52.858 -74.185 1.00 77.25 125 LEU C CA 1
ATOM 9158 C C . LEU C 1 125 ? 39.208 -51.430 -73.848 1.00 78.98 125 LEU C C 1
ATOM 9159 O O . LEU C 1 125 ? 39.927 -50.787 -73.081 1.00 69.92 125 LEU C O 1
ATOM 9164 N N . HIS C 1 126 ? 38.113 -50.955 -74.413 1.00 78.39 126 HIS C N 1
ATOM 9165 C CA . HIS C 1 126 ? 37.657 -49.571 -74.134 1.00 76.29 126 HIS C CA 1
ATOM 9166 C C . HIS C 1 126 ? 37.553 -49.358 -72.627 1.00 74.78 126 HIS C C 1
ATOM 9167 O O . HIS C 1 126 ? 38.287 -48.524 -72.109 1.00 77.41 126 HIS C O 1
ATOM 9174 N N . ALA C 1 127 ? 36.633 -50.043 -71.982 1.00 72.24 127 ALA C N 1
ATOM 9175 C CA . ALA C 1 127 ? 36.435 -49.881 -70.529 1.00 71.33 127 ALA C CA 1
ATOM 9176 C C . ALA C 1 127 ? 37.756 -50.137 -69.824 1.00 76.01 127 ALA C C 1
ATOM 9177 O O . ALA C 1 127 ? 38.101 -49.404 -68.908 1.00 85.03 127 ALA C O 1
ATOM 9179 N N . THR C 1 128 ? 38.469 -51.137 -70.261 1.00 80.76 128 THR C N 1
ATOM 9180 C CA . THR C 1 128 ? 39.743 -51.482 -69.593 1.00 83.35 128 THR C CA 1
ATOM 9181 C C . THR C 1 128 ? 40.741 -50.346 -69.799 1.00 78.40 128 THR C C 1
ATOM 9182 O O . THR C 1 128 ? 41.529 -50.109 -68.893 1.00 84.11 128 THR C O 1
ATOM 9186 N N . SER C 1 129 ? 40.702 -49.667 -70.925 1.00 70.20 129 SER C N 1
ATOM 9187 C CA . SER C 1 129 ? 41.677 -48.577 -71.162 1.00 67.48 129 SER C CA 1
ATOM 9188 C C . SER C 1 129 ? 41.199 -47.282 -70.509 1.00 59.80 129 SER C C 1
ATOM 9189 O O . SER C 1 129 ? 42.025 -46.586 -69.944 1.00 57.94 129 SER C O 1
ATOM 9192 N N . LEU C 1 130 ? 39.927 -46.973 -70.583 1.00 63.69 130 LEU C N 1
ATOM 9193 C CA . LEU C 1 130 ? 39.433 -45.727 -69.956 1.00 66.22 130 LEU C CA 1
ATOM 9194 C C . LEU C 1 130 ? 39.759 -45.780 -68.467 1.00 69.66 130 LEU C C 1
ATOM 9195 O O . LEU C 1 130 ? 40.284 -44.801 -67.954 1.00 71.04 130 LEU C O 1
ATOM 9200 N N . ARG C 1 131 ? 39.462 -46.886 -67.820 1.00 71.86 131 ARG C N 1
ATOM 9201 C CA . ARG C 1 131 ? 39.733 -47.039 -66.371 1.00 73.12 131 ARG C CA 1
ATOM 9202 C C . ARG C 1 131 ? 41.203 -46.744 -66.112 1.00 63.90 131 ARG C C 1
ATOM 9203 O O . ARG C 1 131 ? 41.500 -45.919 -65.261 1.00 71.90 131 ARG C O 1
ATOM 9211 N N . PHE C 1 132 ? 42.073 -47.398 -66.833 1.00 65.32 132 PHE C N 1
ATOM 9212 C CA . PHE C 1 132 ? 43.532 -47.223 -66.654 1.00 70.42 132 PHE C CA 1
ATOM 9213 C C . PHE C 1 132 ? 43.912 -45.747 -66.760 1.00 65.83 132 PHE C C 1
ATOM 9214 O O . PHE C 1 132 ? 44.652 -45.264 -65.911 1.00 63.69 132 PHE C O 1
ATOM 9222 N N . ARG C 1 133 ? 43.413 -45.053 -67.756 1.00 62.09 133 ARG C N 1
ATOM 9223 C CA . ARG C 1 133 ? 43.803 -43.638 -67.968 1.00 65.22 133 ARG C CA 1
ATOM 9224 C C . ARG C 1 133 ? 43.200 -42.733 -66.895 1.00 61.00 133 ARG C C 1
ATOM 9225 O O . ARG C 1 133 ? 43.941 -41.956 -66.315 1.00 57.74 133 ARG C O 1
ATOM 9233 N N . LEU C 1 134 ? 41.922 -42.833 -66.632 1.00 57.52 134 LEU C N 1
ATOM 9234 C CA . LEU C 1 134 ? 41.293 -41.921 -65.649 1.00 57.05 134 LEU C CA 1
ATOM 9235 C C . LEU C 1 134 ? 41.905 -42.114 -64.269 1.00 59.36 134 LEU C C 1
ATOM 9236 O O . LEU C 1 134 ? 42.188 -41.110 -63.636 1.00 70.11 134 LEU C O 1
ATOM 9241 N N . LEU C 1 135 ? 42.092 -43.328 -63.808 1.00 59.43 135 LEU C N 1
ATOM 9242 C CA . LEU C 1 135 ? 42.626 -43.498 -62.438 1.00 60.85 135 LEU C CA 1
ATOM 9243 C C . LEU C 1 135 ? 44.093 -43.100 -62.416 1.00 59.14 135 LEU C C 1
ATOM 9244 O O . LEU C 1 135 ? 44.522 -42.501 -61.445 1.00 60.11 135 LEU C O 1
ATOM 9249 N N . ARG C 1 136 ? 44.828 -43.436 -63.444 1.00 64.28 136 ARG C N 1
ATOM 9250 C CA . ARG C 1 136 ? 46.261 -43.073 -63.463 1.00 66.69 136 ARG C CA 1
ATOM 9251 C C . ARG C 1 136 ? 46.382 -41.555 -63.571 1.00 64.04 136 ARG C C 1
ATOM 9252 O O . ARG C 1 136 ? 47.287 -40.998 -62.966 1.00 61.82 136 ARG C O 1
ATOM 9260 N N . GLN C 1 137 ? 45.497 -40.905 -64.288 1.00 63.34 137 GLN C N 1
ATOM 9261 C CA . GLN C 1 137 ? 45.598 -39.433 -64.407 1.00 62.06 137 GLN C CA 1
ATOM 9262 C C . GLN C 1 137 ? 45.441 -38.791 -63.032 1.00 72.29 137 GLN C C 1
ATOM 9263 O O . GLN C 1 137 ? 46.036 -37.736 -62.824 1.00 69.44 137 GLN C O 1
ATOM 9269 N N . CYS C 1 138 ? 44.657 -39.367 -62.142 1.00 69.59 138 CYS C N 1
ATOM 9270 C CA . CYS C 1 138 ? 44.440 -38.703 -60.836 1.00 68.48 138 CYS C CA 1
ATOM 9271 C C . CYS C 1 138 ? 45.366 -39.258 -59.755 1.00 69.82 138 CYS C C 1
ATOM 9272 O O . CYS C 1 138 ? 45.135 -38.938 -58.591 1.00 62.96 138 CYS C O 1
ATOM 9275 N N . GLY C 1 139 ? 46.364 -40.041 -60.109 1.00 65.18 139 GLY C N 1
ATOM 9276 C CA . GLY C 1 139 ? 47.325 -40.514 -59.098 1.00 61.65 139 GLY C CA 1
ATOM 9277 C C . GLY C 1 139 ? 47.018 -41.887 -58.547 1.00 65.39 139 GLY C C 1
ATOM 9278 O O . GLY C 1 139 ? 47.796 -42.341 -57.722 1.00 73.55 139 GLY C O 1
ATOM 9279 N N . LEU C 1 140 ? 45.938 -42.526 -58.934 1.00 59.07 140 LEU C N 1
ATOM 9280 C CA . LEU C 1 140 ? 45.674 -43.891 -58.420 1.00 66.87 140 LEU C CA 1
ATOM 9281 C C . LEU C 1 140 ? 46.424 -44.877 -59.318 1.00 66.48 140 LEU C C 1
ATOM 9282 O O . LEU C 1 140 ? 46.247 -44.791 -60.517 1.00 63.17 140 LEU C O 1
ATOM 9287 N N . PHE C 1 141 ? 47.211 -45.782 -58.774 1.00 67.87 141 PHE C N 1
ATOM 9288 C CA . PHE C 1 141 ? 48.027 -46.671 -59.638 1.00 74.94 141 PHE C CA 1
ATOM 9289 C C . PHE C 1 141 ? 47.247 -47.863 -60.187 1.00 78.03 141 PHE C C 1
ATOM 9290 O O . PHE C 1 141 ? 46.515 -48.528 -59.462 1.00 84.04 141 PHE C O 1
ATOM 9298 N N . ILE C 1 142 ? 47.490 -48.120 -61.451 1.00 70.30 142 ILE C N 1
ATOM 9299 C CA . ILE C 1 142 ? 46.910 -49.275 -62.183 1.00 76.51 142 ILE C CA 1
ATOM 9300 C C . ILE C 1 142 ? 48.053 -49.855 -63.010 1.00 90.59 142 ILE C C 1
ATOM 9301 O O . ILE C 1 142 ? 48.653 -49.109 -63.792 1.00 92.79 142 ILE C O 1
ATOM 9306 N N . PRO C 1 143 ? 48.384 -51.103 -62.750 1.00 95.43 143 PRO C N 1
ATOM 9307 C CA . PRO C 1 143 ? 49.502 -51.806 -63.345 1.00 87.40 143 PRO C CA 1
ATOM 9308 C C . PRO C 1 143 ? 49.274 -52.003 -64.841 1.00 77.23 143 PRO C C 1
ATOM 9309 O O . PRO C 1 143 ? 48.158 -52.061 -65.252 1.00 66.41 143 PRO C O 1
ATOM 9313 N N . GLN C 1 144 ? 50.368 -52.067 -65.572 1.00 76.97 144 GLN C N 1
ATOM 9314 C CA . GLN C 1 144 ? 50.345 -52.260 -67.038 1.00 71.88 144 GLN C CA 1
ATOM 9315 C C . GLN C 1 144 ? 49.857 -53.672 -67.333 1.00 73.46 144 GLN C C 1
ATOM 9316 O O . GLN C 1 144 ? 49.449 -53.917 -68.465 1.00 63.16 144 GLN C O 1
ATOM 9322 N N . ASP C 1 145 ? 49.929 -54.523 -66.318 1.00 85.76 145 ASP C N 1
ATOM 9323 C CA . ASP C 1 145 ? 49.544 -55.926 -66.366 1.00 87.82 145 ASP C CA 1
ATOM 9324 C C . ASP C 1 145 ? 48.118 -56.177 -66.743 1.00 82.15 145 ASP C C 1
ATOM 9325 O O . ASP C 1 145 ? 47.769 -57.289 -67.053 1.00 74.36 145 ASP C O 1
ATOM 9330 N N . VAL C 1 146 ? 47.284 -55.154 -66.688 1.00 80.58 146 VAL C N 1
ATOM 9331 C CA . VAL C 1 146 ? 45.836 -55.325 -67.000 1.00 80.53 146 VAL C CA 1
ATOM 9332 C C . VAL C 1 146 ? 45.649 -55.414 -68.510 1.00 80.58 146 VAL C C 1
ATOM 9333 O O . VAL C 1 146 ? 44.534 -55.708 -68.931 1.00 82.20 146 VAL C O 1
ATOM 9337 N N . PHE C 1 147 ? 46.687 -55.189 -69.285 1.00 88.08 147 PHE C N 1
ATOM 9338 C CA . PHE C 1 147 ? 46.528 -55.216 -70.759 1.00 88.32 147 PHE C CA 1
ATOM 9339 C C . PHE C 1 147 ? 47.037 -56.535 -71.331 1.00 97.82 147 PHE C C 1
ATOM 9340 O O . PHE C 1 147 ? 46.997 -56.682 -72.556 1.00 99.62 147 PHE C O 1
ATOM 9348 N N . LYS C 1 148 ? 47.541 -57.413 -70.474 1.00 99.50 148 LYS C N 1
ATOM 9349 C CA . LYS C 1 148 ? 48.079 -58.732 -70.895 1.00 94.33 148 LYS C CA 1
ATOM 9350 C C . LYS C 1 148 ? 46.946 -59.556 -71.501 1.00 84.29 148 LYS C C 1
ATOM 9351 O O . LYS C 1 148 ? 47.224 -60.435 -72.302 1.00 92.34 148 LYS C O 1
ATOM 9357 N N . THR C 1 149 ? 45.724 -59.275 -71.119 1.00 81.05 149 THR C N 1
ATOM 9358 C CA . THR C 1 149 ? 44.554 -60.034 -71.610 1.00 88.25 149 THR C CA 1
ATOM 9359 C C . THR C 1 149 ? 44.339 -59.804 -73.100 1.00 86.94 149 THR C C 1
ATOM 9360 O O . THR C 1 149 ? 43.481 -60.483 -73.659 1.00 88.33 149 THR C O 1
ATOM 9364 N N . PHE C 1 150 ? 44.994 -58.846 -73.706 1.00 80.90 150 PHE C N 1
ATOM 9365 C CA . PHE C 1 150 ? 44.774 -58.657 -75.160 1.00 86.15 150 PHE C CA 1
ATOM 9366 C C . PHE C 1 150 ? 46.058 -59.014 -75.906 1.00 92.59 150 PHE C C 1
ATOM 9367 O O . PHE C 1 150 ? 46.100 -58.835 -77.126 1.00 83.17 150 PHE C O 1
ATOM 9375 N N . GLN C 1 151 ? 47.034 -59.550 -75.189 1.00 97.48 151 GLN C N 1
ATOM 9376 C CA . GLN C 1 151 ? 48.352 -59.896 -75.764 1.00 103.82 151 GLN C CA 1
ATOM 9377 C C . GLN C 1 151 ? 48.423 -61.391 -76.093 1.00 112.76 151 GLN C C 1
ATOM 9378 O O . GLN C 1 151 ? 47.435 -62.106 -75.871 1.00 98.93 151 GLN C O 1
ATOM 9384 N N . ASN C 1 152 ? 49.577 -61.817 -76.582 1.00 115.30 152 ASN C N 1
ATOM 9385 C CA . ASN C 1 152 ? 49.843 -63.198 -77.043 1.00 102.11 152 ASN C CA 1
ATOM 9386 C C . ASN C 1 152 ? 50.991 -63.802 -76.249 1.00 107.35 152 ASN C C 1
ATOM 9387 O O . ASN C 1 152 ? 51.395 -63.221 -75.244 1.00 93.27 152 ASN C O 1
ATOM 9392 N N . LYS C 1 153 ? 51.473 -64.928 -76.746 1.00 123.16 153 LYS C N 1
ATOM 9393 C CA . LYS C 1 153 ? 52.661 -65.642 -76.231 1.00 130.41 153 LYS C CA 1
ATOM 9394 C C . LYS C 1 153 ? 53.786 -64.616 -76.128 1.00 126.91 153 LYS C C 1
ATOM 9395 O O . LYS C 1 153 ? 54.226 -64.295 -75.013 1.00 128.77 153 LYS C O 1
ATOM 9401 N N . THR C 1 154 ? 54.216 -64.141 -77.285 1.00 125.25 154 THR C N 1
ATOM 9402 C CA . THR C 1 154 ? 55.327 -63.165 -77.409 1.00 133.88 154 THR C CA 1
ATOM 9403 C C . THR C 1 154 ? 54.968 -61.887 -76.657 1.00 129.81 154 THR C C 1
ATOM 9404 O O . THR C 1 154 ? 55.725 -61.500 -75.766 1.00 124.03 154 THR C O 1
ATOM 9408 N N . GLY C 1 155 ? 53.857 -61.277 -77.004 1.00 124.97 155 GLY C N 1
ATOM 9409 C CA . GLY C 1 155 ? 53.448 -60.017 -76.365 1.00 123.04 155 GLY C CA 1
ATOM 9410 C C . GLY C 1 155 ? 52.804 -59.118 -77.395 1.00 122.99 155 GLY C C 1
ATOM 9411 O O . GLY C 1 155 ? 52.726 -57.916 -77.158 1.00 128.04 155 GLY C O 1
ATOM 9412 N N . GLU C 1 156 ? 52.382 -59.689 -78.509 1.00 126.00 156 GLU C N 1
ATOM 9413 C CA . GLU C 1 156 ? 51.716 -58.909 -79.578 1.00 114.81 156 GLU C CA 1
ATOM 9414 C C . GLU C 1 156 ? 50.241 -58.785 -79.216 1.00 106.91 156 GLU C C 1
ATOM 9415 O O . GLU C 1 156 ? 49.706 -59.744 -78.672 1.00 94.90 156 GLU C O 1
ATOM 9421 N N . PHE C 1 157 ? 49.607 -57.681 -79.542 1.00 98.84 157 PHE C N 1
ATOM 9422 C CA . PHE C 1 157 ? 48.180 -57.513 -79.186 1.00 92.90 157 PHE C CA 1
ATOM 9423 C C . PHE C 1 157 ? 47.302 -58.342 -80.127 1.00 90.13 157 PHE C C 1
ATOM 9424 O O . PHE C 1 157 ? 47.671 -58.511 -81.287 1.00 88.21 157 PHE C O 1
ATOM 9432 N N . ASP C 1 158 ? 46.177 -58.875 -79.632 1.00 92.95 158 ASP C N 1
ATOM 9433 C CA . ASP C 1 158 ? 45.282 -59.690 -80.420 1.00 96.77 158 ASP C CA 1
ATOM 9434 C C . ASP C 1 158 ? 44.913 -58.905 -81.605 1.00 90.05 158 ASP C C 1
ATOM 9435 O O . ASP C 1 158 ? 44.315 -57.865 -81.534 1.00 92.82 158 ASP C O 1
ATOM 9440 N N . MET C 1 159 ? 45.277 -59.424 -82.722 1.00 98.71 159 MET C N 1
ATOM 9441 C CA . MET C 1 159 ? 44.993 -58.770 -84.024 1.00 96.02 159 MET C CA 1
ATOM 9442 C C . MET C 1 159 ? 43.485 -58.692 -84.254 1.00 92.16 159 MET C C 1
ATOM 9443 O O . MET C 1 159 ? 43.084 -57.936 -85.134 1.00 94.58 159 MET C O 1
ATOM 9448 N N . LYS C 1 160 ? 42.675 -59.419 -83.495 1.00 96.03 160 LYS C N 1
ATOM 9449 C CA . LYS C 1 160 ? 41.197 -59.337 -83.603 1.00 111.73 160 LYS C CA 1
ATOM 9450 C C . LYS C 1 160 ? 40.776 -57.918 -83.214 1.00 113.52 160 LYS C C 1
ATOM 9451 O O . LYS C 1 160 ? 39.884 -57.376 -83.868 1.00 118.08 160 LYS C O 1
ATOM 9457 N N . LEU C 1 161 ? 41.413 -57.344 -82.199 1.00 112.81 161 LEU C N 1
ATOM 9458 C CA . LEU C 1 161 ? 41.178 -55.969 -81.688 1.00 109.69 161 LEU C CA 1
ATOM 9459 C C . LEU C 1 161 ? 41.224 -54.924 -82.809 1.00 110.61 161 LEU C C 1
ATOM 9460 O O . LEU C 1 161 ? 40.387 -54.019 -82.762 1.00 103.81 161 LEU C O 1
ATOM 9465 N N . CYS C 1 162 ? 42.092 -55.032 -83.812 1.00 110.04 162 CYS C N 1
ATOM 9466 C CA . CYS C 1 162 ? 42.205 -53.999 -84.881 1.00 110.95 162 CYS C CA 1
ATOM 9467 C C . CYS C 1 162 ? 40.863 -53.619 -85.531 1.00 113.52 162 CYS C C 1
ATOM 9468 O O . CYS C 1 162 ? 40.773 -52.475 -85.964 1.00 133.79 162 CYS C O 1
ATOM 9471 N N . ASP C 1 163 ? 39.862 -54.466 -85.679 1.00 110.88 163 ASP C N 1
ATOM 9472 C CA . ASP C 1 163 ? 38.612 -53.969 -86.212 1.00 113.21 163 ASP C CA 1
ATOM 9473 C C . ASP C 1 163 ? 37.671 -53.702 -85.053 1.00 119.55 163 ASP C C 1
ATOM 9474 O O . ASP C 1 163 ? 36.708 -54.423 -84.824 1.00 135.30 163 ASP C O 1
ATOM 9479 N N . ASN C 1 164 ? 38.014 -52.668 -84.305 1.00 126.19 164 ASN C N 1
ATOM 9480 C CA . ASN C 1 164 ? 37.270 -52.140 -83.129 1.00 123.88 164 ASN C CA 1
ATOM 9481 C C . ASN C 1 164 ? 37.947 -50.817 -82.783 1.00 121.82 164 ASN C C 1
ATOM 9482 O O . ASN C 1 164 ? 38.551 -50.714 -81.712 1.00 101.82 164 ASN C O 1
ATOM 9487 N N . VAL C 1 165 ? 37.832 -49.878 -83.696 1.00 110.84 165 VAL C N 1
ATOM 9488 C CA . VAL C 1 165 ? 38.470 -48.536 -83.628 1.00 101.54 165 VAL C CA 1
ATOM 9489 C C . VAL C 1 165 ? 38.213 -47.851 -82.283 1.00 90.12 165 VAL C C 1
ATOM 9490 O O . VAL C 1 165 ? 39.163 -47.292 -81.753 1.00 75.56 165 VAL C O 1
ATOM 9494 N N . LYS C 1 166 ? 37.017 -47.887 -81.738 1.00 80.96 166 LYS C N 1
ATOM 9495 C CA . LYS C 1 166 ? 36.796 -47.181 -80.454 1.00 80.15 166 LYS C CA 1
ATOM 9496 C C . LYS C 1 166 ? 37.704 -47.751 -79.367 1.00 82.61 166 LYS C C 1
ATOM 9497 O O . LYS C 1 166 ? 38.260 -46.962 -78.603 1.00 80.73 166 LYS C O 1
ATOM 9503 N N . GLY C 1 167 ? 37.853 -49.052 -79.287 1.00 78.93 167 GLY C N 1
ATOM 9504 C CA . GLY C 1 167 ? 38.700 -49.623 -78.227 1.00 78.50 167 GLY C CA 1
ATOM 9505 C C . GLY C 1 167 ? 40.146 -49.229 -78.401 1.00 72.65 167 GLY C C 1
ATOM 9506 O O . GLY C 1 167 ? 40.780 -48.896 -77.404 1.00 71.62 167 GLY C O 1
ATOM 9507 N N . LEU C 1 168 ? 40.641 -49.271 -79.621 1.00 74.98 168 LEU C N 1
ATOM 9508 C CA . LEU C 1 168 ? 42.051 -48.926 -79.924 1.00 77.15 168 LEU C CA 1
ATOM 9509 C C . LEU C 1 168 ? 42.319 -47.491 -79.482 1.00 80.33 168 LEU C C 1
ATOM 9510 O O . LEU C 1 168 ? 43.366 -47.244 -78.876 1.00 76.02 168 LEU C O 1
ATOM 9515 N N . LEU C 1 169 ? 41.405 -46.599 -79.811 1.00 78.06 169 LEU C N 1
ATOM 9516 C CA . LEU C 1 169 ? 41.523 -45.164 -79.469 1.00 71.25 169 LEU C CA 1
ATOM 9517 C C . LEU C 1 169 ? 41.710 -45.023 -77.962 1.00 72.26 169 LEU C C 1
ATOM 9518 O O . LEU C 1 169 ? 42.644 -44.336 -77.558 1.00 73.16 169 LEU C O 1
ATOM 9523 N N . SER C 1 170 ? 40.844 -45.616 -77.169 1.00 67.36 170 SER C N 1
ATOM 9524 C CA . SER C 1 170 ? 40.989 -45.503 -75.699 1.00 66.84 170 SER C CA 1
ATOM 9525 C C . SER C 1 170 ? 42.337 -46.074 -75.267 1.00 65.98 170 SER C C 1
ATOM 9526 O O . SER C 1 170 ? 42.969 -45.475 -74.399 1.00 62.00 170 SER C O 1
ATOM 9529 N N . LEU C 1 171 ? 42.741 -47.195 -75.837 1.00 69.92 171 LEU C N 1
ATOM 9530 C CA . LEU C 1 171 ? 44.018 -47.829 -75.438 1.00 71.87 171 LEU C CA 1
ATOM 9531 C C . LEU C 1 171 ? 45.168 -46.936 -75.883 1.00 73.09 171 LEU C C 1
ATOM 9532 O O . LEU C 1 171 ? 46.123 -46.787 -75.127 1.00 78.23 171 LEU C O 1
ATOM 9537 N N . TYR C 1 172 ? 45.089 -46.403 -77.076 1.00 68.01 172 TYR C N 1
ATOM 9538 C CA . TYR C 1 172 ? 46.162 -45.504 -77.549 1.00 70.66 172 TYR C CA 1
ATOM 9539 C C . TYR C 1 172 ? 46.297 -44.361 -76.548 1.00 76.16 172 TYR C C 1
ATOM 9540 O O . TYR C 1 172 ? 47.413 -44.051 -76.125 1.00 66.82 172 TYR C O 1
ATOM 9549 N N . GLU C 1 173 ? 45.173 -43.788 -76.153 1.00 73.36 173 GLU C N 1
ATOM 9550 C CA . GLU C 1 173 ? 45.169 -42.640 -75.215 1.00 72.98 173 GLU C CA 1
ATOM 9551 C C . GLU C 1 173 ? 45.718 -43.067 -73.856 1.00 72.32 173 GLU C C 1
ATOM 9552 O O . GLU C 1 173 ? 46.298 -42.229 -73.186 1.00 68.91 173 GLU C O 1
ATOM 9558 N N . ALA C 1 174 ? 45.475 -44.298 -73.458 1.00 78.79 174 ALA C N 1
ATOM 9559 C CA . ALA C 1 174 ? 45.913 -44.785 -72.135 1.00 76.50 174 ALA C CA 1
ATOM 9560 C C . ALA C 1 174 ? 47.409 -45.078 -72.161 1.00 73.58 174 ALA C C 1
ATOM 9561 O O . ALA C 1 174 ? 48.048 -44.874 -71.135 1.00 68.15 174 ALA C O 1
ATOM 9563 N N . SER C 1 175 ? 47.934 -45.519 -73.292 1.00 67.99 175 SER C N 1
ATOM 9564 C CA . SER C 1 175 ? 49.372 -45.877 -73.392 1.00 67.89 175 SER C CA 1
ATOM 9565 C C . SER C 1 175 ? 50.249 -44.650 -73.172 1.00 66.57 175 SER C C 1
ATOM 9566 O O . SER C 1 175 ? 51.449 -44.822 -73.018 1.00 68.97 175 SER C O 1
ATOM 9569 N N . TYR C 1 176 ? 49.679 -43.468 -73.171 1.00 67.64 176 TYR C N 1
ATOM 9570 C CA . TYR C 1 176 ? 50.517 -42.259 -72.998 1.00 64.42 176 TYR C CA 1
ATOM 9571 C C . TYR C 1 176 ? 50.658 -41.946 -71.512 1.00 64.95 176 TYR C C 1
ATOM 9572 O O . TYR C 1 176 ? 51.367 -41.006 -71.171 1.00 67.67 176 TYR C O 1
ATOM 9581 N N . LEU C 1 177 ? 50.056 -42.751 -70.663 1.00 58.41 177 LEU C N 1
ATOM 9582 C CA . LEU C 1 177 ? 50.190 -42.544 -69.202 1.00 59.84 177 LEU C CA 1
ATOM 9583 C C . LEU C 1 177 ? 51.228 -43.530 -68.676 1.00 63.53 177 LEU C C 1
ATOM 9584 O O . LEU C 1 177 ? 51.301 -43.687 -67.466 1.00 70.18 177 LEU C O 1
ATOM 9589 N N . GLY C 1 178 ? 51.988 -44.153 -69.557 1.00 60.37 178 GLY C N 1
ATOM 9590 C CA . GLY C 1 178 ? 52.973 -45.169 -69.160 1.00 57.55 178 GLY C CA 1
ATOM 9591 C C . GLY C 1 178 ? 54.188 -44.580 -68.488 1.00 65.16 178 GLY C C 1
ATOM 9592 O O . GLY C 1 178 ? 54.384 -43.383 -68.608 1.00 56.96 178 GLY C O 1
ATOM 9593 N N . TRP C 1 179 ? 54.948 -45.403 -67.779 1.00 74.94 179 TRP C N 1
ATOM 9594 C CA . TRP C 1 179 ? 56.195 -44.960 -67.106 1.00 72.09 179 TRP C CA 1
ATOM 9595 C C . TRP C 1 179 ? 57.394 -45.590 -67.806 1.00 72.65 179 TRP C C 1
ATOM 9596 O O . TRP C 1 179 ? 57.200 -46.358 -68.743 1.00 70.60 179 TRP C O 1
ATOM 9607 N N . LYS C 1 180 ? 58.584 -45.278 -67.351 1.00 76.45 180 LYS C N 1
ATOM 9608 C CA . LYS C 1 180 ? 59.789 -45.887 -67.954 1.00 79.05 180 LYS C CA 1
ATOM 9609 C C . LYS C 1 180 ? 59.795 -47.372 -67.603 1.00 81.55 180 LYS C C 1
ATOM 9610 O O . LYS C 1 180 ? 59.897 -47.677 -66.420 1.00 76.50 180 LYS C O 1
ATOM 9616 N N . GLY C 1 181 ? 59.744 -48.256 -68.573 1.00 80.16 181 GLY C N 1
ATOM 9617 C CA . GLY C 1 181 ? 59.837 -49.681 -68.229 1.00 78.28 181 GLY C CA 1
ATOM 9618 C C . GLY C 1 181 ? 58.544 -50.421 -68.450 1.00 76.79 181 GLY C C 1
ATOM 9619 O O . GLY C 1 181 ? 58.578 -51.644 -68.393 1.00 89.80 181 GLY C O 1
ATOM 9620 N N . GLU C 1 182 ? 57.450 -49.722 -68.613 1.00 80.11 182 GLU C N 1
ATOM 9621 C CA . GLU C 1 182 ? 56.182 -50.441 -68.843 1.00 82.43 182 GLU C CA 1
ATOM 9622 C C . GLU C 1 182 ? 56.119 -50.737 -70.334 1.00 83.66 182 GLU C C 1
ATOM 9623 O O . GLU C 1 182 ? 55.321 -50.104 -71.020 1.00 96.26 182 GLU C O 1
ATOM 9629 N N . ASN C 1 183 ? 57.017 -51.598 -70.781 1.00 82.22 183 ASN C N 1
ATOM 9630 C CA . ASN C 1 183 ? 57.164 -51.993 -72.204 1.00 80.99 183 ASN C CA 1
ATOM 9631 C C . ASN C 1 183 ? 55.846 -52.567 -72.712 1.00 75.68 183 ASN C C 1
ATOM 9632 O O . ASN C 1 183 ? 55.682 -52.703 -73.920 1.00 73.64 183 ASN C O 1
ATOM 9637 N N . ILE C 1 184 ? 54.969 -52.910 -71.805 1.00 73.97 184 ILE C N 1
ATOM 9638 C CA . ILE C 1 184 ? 53.647 -53.478 -72.173 1.00 73.68 184 ILE C CA 1
ATOM 9639 C C . ILE C 1 184 ? 52.843 -52.348 -72.803 1.00 79.80 184 ILE C C 1
ATOM 9640 O O . ILE C 1 184 ? 52.037 -52.611 -73.695 1.00 81.81 184 ILE C O 1
ATOM 9645 N N . LEU C 1 185 ? 53.074 -51.143 -72.319 1.00 80.75 185 LEU C N 1
ATOM 9646 C CA . LEU C 1 185 ? 52.333 -49.942 -72.768 1.00 78.97 185 LEU C CA 1
ATOM 9647 C C . LEU C 1 185 ? 52.936 -49.431 -74.069 1.00 74.77 185 LEU C C 1
ATOM 9648 O O . LEU C 1 185 ? 52.192 -48.909 -74.882 1.00 73.16 185 LEU C O 1
ATOM 9653 N N . ASP C 1 186 ? 54.228 -49.570 -74.247 1.00 75.60 186 ASP C N 1
ATOM 9654 C CA . ASP C 1 186 ? 54.835 -49.073 -75.444 1.00 84.08 186 ASP C CA 1
ATOM 9655 C C . ASP C 1 186 ? 54.429 -49.882 -76.623 1.00 80.48 186 ASP C C 1
ATOM 9656 O O . ASP C 1 186 ? 54.334 -49.383 -77.716 1.00 77.83 186 ASP C O 1
ATOM 9661 N N . GLU C 1 187 ? 54.183 -51.153 -76.405 1.00 91.81 187 GLU C N 1
ATOM 9662 C CA . GLU C 1 187 ? 53.776 -52.007 -77.544 1.00 98.79 187 GLU C CA 1
ATOM 9663 C C . GLU C 1 187 ? 52.353 -51.611 -77.908 1.00 84.53 187 GLU C C 1
ATOM 9664 O O . GLU C 1 187 ? 52.025 -51.620 -79.090 1.00 72.61 187 GLU C O 1
ATOM 9670 N N . ALA C 1 188 ? 51.576 -51.233 -76.916 1.00 77.59 188 ALA C N 1
ATOM 9671 C CA . ALA C 1 188 ? 50.185 -50.809 -77.162 1.00 76.43 188 ALA C CA 1
ATOM 9672 C C . ALA C 1 188 ? 50.199 -49.532 -77.995 1.00 73.65 188 ALA C C 1
ATOM 9673 O O . ALA C 1 188 ? 49.415 -49.431 -78.933 1.00 77.08 188 ALA C O 1
ATOM 9675 N N . LYS C 1 189 ? 51.062 -48.603 -77.658 1.00 68.78 189 LYS C N 1
ATOM 9676 C CA . LYS C 1 189 ? 51.136 -47.321 -78.392 1.00 73.74 189 LYS C CA 1
ATOM 9677 C C . LYS C 1 189 ? 51.451 -47.610 -79.855 1.00 75.06 189 LYS C C 1
ATOM 9678 O O . LYS C 1 189 ? 50.736 -47.105 -80.725 1.00 69.20 189 LYS C O 1
ATOM 9684 N N . ALA C 1 190 ? 52.485 -48.388 -80.097 1.00 76.41 190 ALA C N 1
ATOM 9685 C CA . ALA C 1 190 ? 52.897 -48.728 -81.472 1.00 72.70 190 ALA C CA 1
ATOM 9686 C C . ALA C 1 190 ? 51.779 -49.508 -82.145 1.00 69.44 190 ALA C C 1
ATOM 9687 O O . ALA C 1 190 ? 51.405 -49.155 -83.256 1.00 79.38 190 ALA C O 1
ATOM 9689 N N . PHE C 1 191 ? 51.291 -50.531 -81.484 1.00 73.64 191 PHE C N 1
ATOM 9690 C CA . PHE C 1 191 ? 50.227 -51.378 -82.065 1.00 73.49 191 PHE C CA 1
ATOM 9691 C C . PHE C 1 191 ? 49.033 -50.508 -82.444 1.00 79.19 191 PHE C C 1
ATOM 9692 O O . PHE C 1 191 ? 48.644 -50.506 -83.610 1.00 77.55 191 PHE C O 1
ATOM 9700 N N . THR C 1 192 ? 48.468 -49.804 -81.482 1.00 84.25 192 THR C N 1
ATOM 9701 C CA . THR C 1 192 ? 47.260 -48.968 -81.709 1.00 79.86 192 THR C CA 1
ATOM 9702 C C . THR C 1 192 ? 47.552 -47.892 -82.748 1.00 77.30 192 THR C C 1
ATOM 9703 O O . THR C 1 192 ? 46.673 -47.596 -83.556 1.00 78.90 192 THR C O 1
ATOM 9707 N N . THR C 1 193 ? 48.698 -47.307 -82.710 1.00 75.79 193 THR C N 1
ATOM 9708 C CA . THR C 1 193 ? 49.033 -46.271 -83.708 1.00 85.56 193 THR C CA 1
ATOM 9709 C C . THR C 1 193 ? 48.923 -46.902 -85.090 1.00 89.17 193 THR C C 1
ATOM 9710 O O . THR C 1 193 ? 48.190 -46.366 -85.920 1.00 85.92 193 THR C O 1
ATOM 9714 N N . LYS C 1 194 ? 49.613 -48.004 -85.297 1.00 83.18 194 LYS C N 1
ATOM 9715 C CA . LYS C 1 194 ? 49.579 -48.702 -86.601 1.00 87.14 194 LYS C CA 1
ATOM 9716 C C . LYS C 1 194 ? 48.128 -48.956 -87.014 1.00 85.63 194 LYS C C 1
ATOM 9717 O O . LYS C 1 194 ? 47.724 -48.469 -88.069 1.00 71.04 194 LYS C O 1
ATOM 9723 N N . CYS C 1 195 ? 47.391 -49.708 -86.222 1.00 87.34 195 CYS C N 1
ATOM 9724 C CA . CYS C 1 195 ? 45.999 -50.070 -86.583 1.00 93.06 195 CYS C CA 1
ATOM 9725 C C . CYS C 1 195 ? 45.156 -48.820 -86.793 1.00 85.00 195 CYS C C 1
ATOM 9726 O O . CYS C 1 195 ? 44.368 -48.807 -87.735 1.00 84.76 195 CYS C O 1
ATOM 9729 N N . LEU C 1 196 ? 45.291 -47.838 -85.934 1.00 86.90 196 LEU C N 1
ATOM 9730 C CA . LEU C 1 196 ? 44.466 -46.616 -86.078 1.00 82.74 196 LEU C CA 1
ATOM 9731 C C . LEU C 1 196 ? 44.824 -45.907 -87.385 1.00 78.49 196 LEU C C 1
ATOM 9732 O O . LEU C 1 196 ? 43.916 -45.413 -88.036 1.00 77.86 196 LEU C O 1
ATOM 9737 N N . LYS C 1 197 ? 46.083 -45.817 -87.749 1.00 72.84 197 LYS C N 1
ATOM 9738 C CA . LYS C 1 197 ? 46.403 -45.100 -89.003 1.00 77.88 197 LYS C CA 1
ATOM 9739 C C . LYS C 1 197 ? 45.826 -45.882 -90.180 1.00 82.16 197 LYS C C 1
ATOM 9740 O O . LYS C 1 197 ? 45.471 -45.254 -91.171 1.00 89.94 197 LYS C O 1
ATOM 9746 N N . SER C 1 198 ? 45.709 -47.188 -90.060 1.00 87.34 198 SER C N 1
ATOM 9747 C CA . SER C 1 198 ? 45.238 -48.041 -91.177 1.00 88.21 198 SER C CA 1
ATOM 9748 C C . SER C 1 198 ? 43.718 -48.009 -91.329 1.00 96.15 198 SER C C 1
ATOM 9749 O O . SER C 1 198 ? 43.246 -47.957 -92.472 1.00 84.74 198 SER C O 1
ATOM 9752 N N . ALA C 1 199 ? 42.985 -48.027 -90.237 1.00 94.36 199 ALA C N 1
ATOM 9753 C CA . ALA C 1 199 ? 41.513 -48.085 -90.325 1.00 87.58 199 ALA C CA 1
ATOM 9754 C C . ALA C 1 199 ? 40.910 -46.689 -90.396 1.00 88.43 199 ALA C C 1
ATOM 9755 O O . ALA C 1 199 ? 39.691 -46.610 -90.395 1.00 90.34 199 ALA C O 1
ATOM 9757 N N . TRP C 1 200 ? 41.713 -45.645 -90.431 1.00 97.98 200 TRP C N 1
ATOM 9758 C CA . TRP C 1 200 ? 41.145 -44.272 -90.397 1.00 105.57 200 TRP C CA 1
ATOM 9759 C C . TRP C 1 200 ? 40.151 -44.046 -91.530 1.00 104.48 200 TRP C C 1
ATOM 9760 O O . TRP C 1 200 ? 38.987 -43.775 -91.237 1.00 95.85 200 TRP C O 1
ATOM 9771 N N . GLU C 1 201 ? 40.632 -44.067 -92.760 1.00 104.25 201 GLU C N 1
ATOM 9772 C CA . GLU C 1 201 ? 39.782 -43.779 -93.939 1.00 102.63 201 GLU C CA 1
ATOM 9773 C C . GLU C 1 201 ? 38.567 -44.695 -93.943 1.00 103.17 201 GLU C C 1
ATOM 9774 O O . GLU C 1 201 ? 37.548 -44.304 -94.516 1.00 95.52 201 GLU C O 1
ATOM 9780 N N . ASN C 1 202 ? 38.665 -45.847 -93.320 1.00 104.34 202 ASN C N 1
ATOM 9781 C CA . ASN C 1 202 ? 37.527 -46.796 -93.367 1.00 112.43 202 ASN C CA 1
ATOM 9782 C C . ASN C 1 202 ? 36.545 -46.520 -92.230 1.00 105.17 202 ASN C C 1
ATOM 9783 O O . ASN C 1 202 ? 35.496 -47.163 -92.222 1.00 105.74 202 ASN C O 1
ATOM 9788 N N . ILE C 1 203 ? 36.841 -45.608 -91.329 1.00 106.42 203 ILE C N 1
ATOM 9789 C CA . ILE C 1 203 ? 35.890 -45.358 -90.209 1.00 98.47 203 ILE C CA 1
ATOM 9790 C C . ILE C 1 203 ? 34.580 -44.803 -90.771 1.00 103.81 203 ILE C C 1
ATOM 9791 O O . ILE C 1 203 ? 34.634 -43.826 -91.532 1.00 101.25 203 ILE C O 1
ATOM 9796 N N . SER C 1 204 ? 33.460 -45.424 -90.433 1.00 105.92 204 SER C N 1
ATOM 9797 C CA . SER C 1 204 ? 32.141 -44.969 -90.940 1.00 112.29 204 SER C CA 1
ATOM 9798 C C . SER C 1 204 ? 31.634 -43.828 -90.065 1.00 120.36 204 SER C C 1
ATOM 9799 O O . SER C 1 204 ? 31.245 -42.806 -90.623 1.00 132.98 204 SER C O 1
ATOM 9802 N N . GLU C 1 205 ? 31.591 -44.036 -88.760 1.00 128.94 205 GLU C N 1
ATOM 9803 C CA . GLU C 1 205 ? 31.118 -42.987 -87.822 1.00 122.68 205 GLU C CA 1
ATOM 9804 C C . GLU C 1 205 ? 31.952 -41.726 -88.063 1.00 107.62 205 GLU C C 1
ATOM 9805 O O . GLU C 1 205 ? 33.136 -41.745 -87.740 1.00 92.89 205 GLU C O 1
ATOM 9811 N N . LYS C 1 206 ? 31.365 -40.692 -88.634 1.00 98.58 206 LYS C N 1
ATOM 9812 C CA . LYS C 1 206 ? 32.132 -39.465 -88.960 1.00 103.96 206 LYS C CA 1
ATOM 9813 C C . LYS C 1 206 ? 32.693 -38.832 -87.687 1.00 100.24 206 LYS C C 1
ATOM 9814 O O . LYS C 1 206 ? 33.769 -38.235 -87.765 1.00 88.45 206 LYS C O 1
ATOM 9820 N N . TRP C 1 207 ? 31.990 -38.930 -86.578 1.00 95.62 207 TRP C N 1
ATOM 9821 C CA . TRP C 1 207 ? 32.479 -38.314 -85.322 1.00 94.21 207 TRP C CA 1
ATOM 9822 C C . TRP C 1 207 ? 33.622 -39.143 -84.741 1.00 89.03 207 TRP C C 1
ATOM 9823 O O . TRP C 1 207 ? 34.398 -38.594 -83.970 1.00 91.65 207 TRP C O 1
ATOM 9834 N N . LEU C 1 208 ? 33.704 -40.414 -85.055 1.00 86.40 208 LEU C N 1
ATOM 9835 C CA . LEU C 1 208 ? 34.789 -41.241 -84.484 1.00 84.45 208 LEU C CA 1
ATOM 9836 C C . LEU C 1 208 ? 36.049 -41.066 -85.330 1.00 84.15 208 LEU C C 1
ATOM 9837 O O . LEU C 1 208 ? 37.139 -41.210 -84.783 1.00 88.60 208 LEU C O 1
ATOM 9842 N N . ALA C 1 209 ? 35.916 -40.780 -86.605 1.00 80.93 209 ALA C N 1
ATOM 9843 C CA . ALA C 1 209 ? 37.115 -40.581 -87.442 1.00 83.66 209 ALA C CA 1
ATOM 9844 C C . ALA C 1 209 ? 37.793 -39.291 -86.992 1.00 78.73 209 ALA C C 1
ATOM 9845 O O . ALA C 1 209 ? 39.020 -39.236 -86.955 1.00 63.81 209 ALA C O 1
ATOM 9847 N N . LYS C 1 210 ? 36.983 -38.300 -86.684 1.00 78.44 210 LYS C N 1
ATOM 9848 C CA . LYS C 1 210 ? 37.472 -36.980 -86.230 1.00 80.91 210 LYS C CA 1
ATOM 9849 C C . LYS C 1 210 ? 38.309 -37.166 -84.966 1.00 81.73 210 LYS C C 1
ATOM 9850 O O . LYS C 1 210 ? 39.452 -36.698 -84.955 1.00 74.35 210 LYS C O 1
ATOM 9856 N N . ARG C 1 211 ? 37.754 -37.804 -83.952 1.00 67.17 211 ARG C N 1
ATOM 9857 C CA . ARG C 1 211 ? 38.494 -38.021 -82.688 1.00 81.24 211 ARG C CA 1
ATOM 9858 C C . ARG C 1 211 ? 39.828 -38.675 -83.024 1.00 76.42 211 ARG C C 1
ATOM 9859 O O . ARG C 1 211 ? 40.860 -38.236 -82.533 1.00 78.60 211 ARG C O 1
ATOM 9867 N N . VAL C 1 212 ? 39.784 -39.668 -83.868 1.00 75.91 212 VAL C N 1
ATOM 9868 C CA . VAL C 1 212 ? 40.997 -40.443 -84.246 1.00 75.35 212 VAL C CA 1
ATOM 9869 C C . VAL C 1 212 ? 42.044 -39.543 -84.896 1.00 69.36 212 VAL C C 1
ATOM 9870 O O . VAL C 1 212 ? 43.190 -39.625 -84.485 1.00 74.60 212 VAL C O 1
ATOM 9874 N N . LYS C 1 213 ? 41.702 -38.777 -85.904 1.00 68.03 213 LYS C N 1
ATOM 9875 C CA . LYS C 1 213 ? 42.732 -37.921 -86.540 1.00 76.38 213 LYS C CA 1
ATOM 9876 C C . LYS C 1 213 ? 43.320 -36.995 -85.476 1.00 71.90 213 LYS C C 1
ATOM 9877 O O . LYS C 1 213 ? 44.542 -36.879 -85.397 1.00 61.70 213 LYS C O 1
ATOM 9883 N N . HIS C 1 214 ? 42.455 -36.388 -84.688 1.00 71.29 214 HIS C N 1
ATOM 9884 C CA . HIS C 1 214 ? 42.848 -35.452 -83.608 1.00 69.63 214 HIS C CA 1
ATOM 9885 C C . HIS C 1 214 ? 43.821 -36.150 -82.666 1.00 67.30 214 HIS C C 1
ATOM 9886 O O . HIS C 1 214 ? 44.823 -35.548 -82.294 1.00 58.97 214 HIS C O 1
ATOM 9893 N N . ALA C 1 215 ? 43.501 -37.371 -82.301 1.00 64.47 215 ALA C N 1
ATOM 9894 C CA . ALA C 1 215 ? 44.338 -38.160 -81.381 1.00 62.57 215 ALA C CA 1
ATOM 9895 C C . ALA C 1 215 ? 45.675 -38.492 -82.034 1.00 72.29 215 ALA C C 1
ATOM 9896 O O . ALA C 1 215 ? 46.672 -38.476 -81.334 1.00 73.94 215 ALA C O 1
ATOM 9898 N N . LEU C 1 216 ? 45.705 -38.798 -83.308 1.00 71.71 216 LEU C N 1
ATOM 9899 C CA . LEU C 1 216 ? 46.994 -39.163 -83.941 1.00 76.27 216 LEU C CA 1
ATOM 9900 C C . LEU C 1 216 ? 47.874 -37.925 -84.048 1.00 68.53 216 LEU C C 1
ATOM 9901 O O . LEU C 1 216 ? 49.092 -38.080 -84.017 1.00 66.15 216 LEU C O 1
ATOM 9906 N N . ALA C 1 217 ? 47.288 -36.755 -84.184 1.00 75.62 217 ALA C N 1
ATOM 9907 C CA . ALA C 1 217 ? 48.100 -35.522 -84.246 1.00 72.89 217 ALA C CA 1
ATOM 9908 C C . ALA C 1 217 ? 48.773 -35.347 -82.889 1.00 65.89 217 ALA C C 1
ATOM 9909 O O . ALA C 1 217 ? 49.975 -35.149 -82.845 1.00 56.78 217 ALA C O 1
ATOM 9911 N N . LEU C 1 218 ? 47.995 -35.447 -81.840 1.00 66.25 218 LEU C N 1
ATOM 9912 C CA . LEU C 1 218 ? 48.511 -35.333 -80.461 1.00 67.22 218 LEU C CA 1
ATOM 9913 C C . LEU C 1 218 ? 47.593 -36.155 -79.564 1.00 67.46 218 LEU C C 1
ATOM 9914 O O . LEU C 1 218 ? 46.406 -36.171 -79.832 1.00 70.19 218 LEU C O 1
ATOM 9919 N N . PRO C 1 219 ? 48.140 -36.869 -78.603 1.00 65.86 219 PRO C N 1
ATOM 9920 C CA . PRO C 1 219 ? 47.279 -37.623 -77.712 1.00 58.38 219 PRO C CA 1
ATOM 9921 C C . PRO C 1 219 ? 46.686 -36.670 -76.668 1.00 55.82 219 PRO C C 1
ATOM 9922 O O . PRO C 1 219 ? 47.271 -35.671 -76.420 1.00 52.81 219 PRO C O 1
ATOM 9926 N N . LEU C 1 220 ? 45.559 -37.026 -76.089 1.00 47.18 220 LEU C N 1
ATOM 9927 C CA . LEU C 1 220 ? 44.836 -36.188 -75.106 1.00 51.58 220 LEU C CA 1
ATOM 9928 C C . LEU C 1 220 ? 45.716 -35.889 -73.892 1.00 60.55 220 LEU C C 1
ATOM 9929 O O . LEU C 1 220 ? 45.482 -34.880 -73.235 1.00 59.09 220 LEU C O 1
ATOM 9934 N N . HIS C 1 221 ? 46.679 -36.731 -73.588 1.00 54.59 221 HIS C N 1
ATOM 9935 C CA . HIS C 1 221 ? 47.551 -36.502 -72.412 1.00 58.42 221 HIS C CA 1
ATOM 9936 C C . HIS C 1 221 ? 48.542 -35.382 -72.725 1.00 59.37 221 HIS C C 1
ATOM 9937 O O . HIS C 1 221 ? 49.119 -34.832 -71.796 1.00 58.85 221 HIS C O 1
ATOM 9944 N N . TRP C 1 222 ? 48.696 -35.046 -73.987 1.00 62.86 222 TRP C N 1
ATOM 9945 C CA . TRP C 1 222 ? 49.663 -34.006 -74.412 1.00 62.51 222 TRP C CA 1
ATOM 9946 C C . TRP C 1 222 ? 48.928 -32.749 -74.867 1.00 57.61 222 TRP C C 1
ATOM 9947 O O . TRP C 1 222 ? 49.591 -31.849 -75.347 1.00 62.23 222 TRP C O 1
ATOM 9958 N N . ARG C 1 223 ? 47.628 -32.682 -74.722 1.00 51.87 223 ARG C N 1
ATOM 9959 C CA . ARG C 1 223 ? 46.905 -31.495 -75.225 1.00 54.52 223 ARG C CA 1
ATOM 9960 C C . ARG C 1 223 ? 46.558 -30.559 -74.075 1.00 52.25 223 ARG C C 1
ATOM 9961 O O . ARG C 1 223 ? 46.418 -31.039 -72.963 1.00 62.76 223 ARG C O 1
ATOM 9969 N N . VAL C 1 224 ? 46.451 -29.280 -74.357 1.00 53.97 224 VAL C N 1
ATOM 9970 C CA . VAL C 1 224 ? 46.073 -28.276 -73.328 1.00 52.75 224 VAL C CA 1
ATOM 9971 C C . VAL C 1 224 ? 44.598 -28.499 -73.017 1.00 52.60 224 VAL C C 1
ATOM 9972 O O . VAL C 1 224 ? 43.821 -28.595 -73.948 1.00 63.20 224 VAL C O 1
ATOM 9976 N N . PRO C 1 225 ? 44.237 -28.609 -71.757 1.00 54.55 225 PRO C N 1
ATOM 9977 C CA . PRO C 1 225 ? 42.844 -28.862 -71.431 1.00 45.83 225 PRO C CA 1
ATOM 9978 C C . PRO C 1 225 ? 41.900 -27.714 -71.798 1.00 42.69 225 PRO C C 1
ATOM 9979 O O . PRO C 1 225 ? 40.786 -27.992 -72.088 1.00 48.76 225 PRO C O 1
ATOM 9983 N N . ARG C 1 226 ? 42.361 -26.487 -71.759 1.00 45.06 226 ARG C N 1
ATOM 9984 C CA . ARG C 1 226 ? 41.500 -25.321 -72.066 1.00 51.78 226 ARG C CA 1
ATOM 9985 C C . ARG C 1 226 ? 41.282 -25.246 -73.574 1.00 51.61 226 ARG C C 1
ATOM 9986 O O . ARG C 1 226 ? 40.169 -24.963 -73.980 1.00 56.17 226 ARG C O 1
ATOM 9994 N N . ILE C 1 227 ? 42.308 -25.501 -74.350 1.00 50.01 227 ILE C N 1
ATOM 9995 C CA . ILE C 1 227 ? 42.211 -25.484 -75.832 1.00 52.83 227 ILE C CA 1
ATOM 9996 C C . ILE C 1 227 ? 41.412 -26.704 -76.273 1.00 56.13 227 ILE C C 1
ATOM 9997 O O . ILE C 1 227 ? 40.615 -26.576 -77.188 1.00 56.34 227 ILE C O 1
ATOM 10002 N N . GLU C 1 228 ? 41.604 -27.827 -75.619 1.00 55.91 228 GLU C N 1
ATOM 10003 C CA . GLU C 1 228 ? 40.886 -29.071 -75.984 1.00 59.76 228 GLU C CA 1
ATOM 10004 C C . GLU C 1 228 ? 39.412 -28.937 -75.620 1.00 54.78 228 GLU C C 1
ATOM 10005 O O . GLU C 1 228 ? 38.608 -29.564 -76.283 1.00 51.64 228 GLU C O 1
ATOM 10011 N N . ALA C 1 229 ? 39.076 -28.179 -74.599 1.00 53.33 229 ALA C N 1
ATOM 10012 C CA . ALA C 1 229 ? 37.660 -28.024 -74.215 1.00 55.52 229 ALA C CA 1
ATOM 10013 C C . ALA C 1 229 ? 36.924 -27.324 -75.347 1.00 57.49 229 ALA C C 1
ATOM 10014 O O . ALA C 1 229 ? 35.805 -27.696 -75.646 1.00 56.71 229 ALA C O 1
ATOM 10016 N N . ARG C 1 230 ? 37.560 -26.349 -75.943 1.00 63.27 230 ARG C N 1
ATOM 10017 C CA . ARG C 1 230 ? 36.943 -25.599 -77.053 1.00 61.72 230 ARG C CA 1
ATOM 10018 C C . ARG C 1 230 ? 36.785 -26.548 -78.231 1.00 53.49 230 ARG C C 1
ATOM 10019 O O . ARG C 1 230 ? 35.727 -26.568 -78.818 1.00 57.68 230 ARG C O 1
ATOM 10027 N N . TRP C 1 231 ? 37.806 -27.303 -78.543 1.00 58.13 231 TRP C N 1
ATOM 10028 C CA . TRP C 1 231 ? 37.738 -28.255 -79.673 1.00 60.87 231 TRP C CA 1
ATOM 10029 C C . TRP C 1 231 ? 36.702 -29.333 -79.366 1.00 65.53 231 TRP C C 1
ATOM 10030 O O . TRP C 1 231 ? 35.927 -29.658 -80.249 1.00 71.13 231 TRP C O 1
ATOM 10041 N N . PHE C 1 232 ? 36.692 -29.852 -78.160 1.00 67.44 232 PHE C N 1
ATOM 10042 C CA . PHE C 1 232 ? 35.765 -30.953 -77.813 1.00 67.74 232 PHE C CA 1
ATOM 10043 C C . PHE C 1 232 ? 34.335 -30.447 -77.667 1.00 62.12 232 PHE C C 1
ATOM 10044 O O . PHE C 1 232 ? 33.432 -31.263 -77.802 1.00 64.10 232 PHE C O 1
ATOM 10052 N N . ILE C 1 233 ? 34.117 -29.185 -77.385 1.00 54.45 233 ILE C N 1
ATOM 10053 C CA . ILE C 1 233 ? 32.709 -28.723 -77.230 1.00 58.44 233 ILE C CA 1
ATOM 10054 C C . ILE C 1 233 ? 32.039 -28.768 -78.600 1.00 61.92 233 ILE C C 1
ATOM 10055 O O . ILE C 1 233 ? 30.858 -29.096 -78.674 1.00 63.26 233 ILE C O 1
ATOM 10060 N N . GLU C 1 234 ? 32.792 -28.484 -79.637 1.00 64.59 234 GLU C N 1
ATOM 10061 C CA . GLU C 1 234 ? 32.261 -28.497 -81.014 1.00 62.84 234 GLU C CA 1
ATOM 10062 C C . GLU C 1 234 ? 32.134 -29.948 -81.466 1.00 69.80 234 GLU C C 1
ATOM 10063 O O . GLU C 1 234 ? 31.101 -30.301 -82.017 1.00 71.52 234 GLU C O 1
ATOM 10069 N N . ALA C 1 235 ? 33.137 -30.756 -81.213 1.00 64.79 235 ALA C N 1
ATOM 10070 C CA . ALA C 1 235 ? 33.103 -32.172 -81.621 1.00 67.24 235 ALA C CA 1
ATOM 10071 C C . ALA C 1 235 ? 31.996 -32.913 -80.874 1.00 66.47 235 ALA C C 1
ATOM 10072 O O . ALA C 1 235 ? 31.316 -33.719 -81.485 1.00 72.51 235 ALA C O 1
ATOM 10074 N N . TYR C 1 236 ? 31.852 -32.670 -79.598 1.00 65.33 236 TYR C N 1
ATOM 10075 C CA . TYR C 1 236 ? 30.854 -33.409 -78.793 1.00 72.01 236 TYR C CA 1
ATOM 10076 C C . TYR C 1 236 ? 29.448 -33.227 -79.353 1.00 68.49 236 TYR C C 1
ATOM 10077 O O . TYR C 1 236 ? 28.688 -34.187 -79.333 1.00 73.46 236 TYR C O 1
ATOM 10086 N N . GLU C 1 237 ? 29.101 -32.046 -79.810 1.00 68.39 237 GLU C N 1
ATOM 10087 C CA . GLU C 1 237 ? 27.721 -31.798 -80.295 1.00 67.24 237 GLU C CA 1
ATOM 10088 C C . GLU C 1 237 ? 27.376 -32.764 -81.424 1.00 70.79 237 GLU C C 1
ATOM 10089 O O . GLU C 1 237 ? 26.211 -33.110 -81.543 1.00 67.50 237 GLU C O 1
ATOM 10095 N N . GLN C 1 238 ? 28.341 -33.180 -82.211 1.00 71.24 238 GLN C N 1
ATOM 10096 C CA . GLN C 1 238 ? 28.052 -34.093 -83.340 1.00 81.70 238 GLN C CA 1
ATOM 10097 C C . GLN C 1 238 ? 28.302 -35.539 -82.924 1.00 73.26 238 GLN C C 1
ATOM 10098 O O . GLN C 1 238 ? 28.159 -36.398 -83.778 1.00 73.35 238 GLN C O 1
ATOM 10104 N N . GLU C 1 239 ? 28.685 -35.805 -81.696 1.00 76.04 239 GLU C N 1
ATOM 10105 C CA . GLU C 1 239 ? 28.973 -37.210 -81.317 1.00 84.55 239 GLU C CA 1
ATOM 10106 C C . GLU C 1 239 ? 27.666 -37.973 -81.086 1.00 90.05 239 GLU C C 1
ATOM 10107 O O . GLU C 1 239 ? 26.664 -37.352 -80.729 1.00 82.62 239 GLU C O 1
ATOM 10113 N N . ALA C 1 240 ? 27.700 -39.273 -81.300 1.00 99.95 240 ALA C N 1
ATOM 10114 C CA . ALA C 1 240 ? 26.522 -40.149 -81.142 1.00 103.61 240 ALA C CA 1
ATOM 10115 C C . ALA C 1 240 ? 25.986 -40.068 -79.714 1.00 109.82 240 ALA C C 1
ATOM 10116 O O . ALA C 1 240 ? 26.776 -40.211 -78.778 1.00 112.15 240 ALA C O 1
ATOM 10118 N N . ASN C 1 241 ? 24.694 -39.858 -79.555 1.00 108.58 241 ASN C N 1
ATOM 10119 C CA . ASN C 1 241 ? 24.069 -39.803 -78.208 1.00 111.36 241 ASN C CA 1
ATOM 10120 C C . ASN C 1 241 ? 24.786 -38.786 -77.315 1.00 98.43 241 ASN C C 1
ATOM 10121 O O . ASN C 1 241 ? 25.052 -39.109 -76.157 1.00 84.12 241 ASN C O 1
ATOM 10126 N N . MET C 1 242 ? 25.054 -37.600 -77.827 1.00 89.18 242 MET C N 1
ATOM 10127 C CA . MET C 1 242 ? 25.700 -36.533 -77.030 1.00 79.41 242 MET C CA 1
ATOM 10128 C C . MET C 1 242 ? 24.686 -36.060 -75.992 1.00 79.85 242 MET C C 1
ATOM 10129 O O . MET C 1 242 ? 23.509 -36.005 -76.328 1.00 79.51 242 MET C O 1
ATOM 10134 N N . ASN C 1 243 ? 25.096 -35.761 -74.778 1.00 73.37 243 ASN C N 1
ATOM 10135 C CA . ASN C 1 243 ? 24.124 -35.295 -73.765 1.00 71.39 243 ASN C CA 1
ATOM 10136 C C . ASN C 1 243 ? 23.943 -33.794 -73.954 1.00 76.65 243 ASN C C 1
ATOM 10137 O O . ASN C 1 243 ? 24.928 -33.089 -73.882 1.00 80.83 243 ASN C O 1
ATOM 10142 N N . PRO C 1 244 ? 22.736 -33.329 -74.211 1.00 83.23 244 PRO C N 1
ATOM 10143 C CA . PRO C 1 244 ? 22.519 -31.909 -74.438 1.00 83.33 244 PRO C CA 1
ATOM 10144 C C . PRO C 1 244 ? 22.629 -31.082 -73.158 1.00 76.36 244 PRO C C 1
ATOM 10145 O O . PRO C 1 244 ? 22.651 -29.897 -73.265 1.00 94.52 244 PRO C O 1
ATOM 10149 N N . THR C 1 245 ? 22.668 -31.694 -72.002 1.00 64.76 245 THR C N 1
ATOM 10150 C CA . THR C 1 245 ? 22.750 -30.871 -70.777 1.00 65.71 245 THR C CA 1
ATOM 10151 C C . THR C 1 245 ? 24.221 -30.583 -70.492 1.00 66.29 245 THR C C 1
ATOM 10152 O O . THR C 1 245 ? 24.521 -29.489 -70.050 1.00 70.74 245 THR C O 1
ATOM 10156 N N . LEU C 1 246 ? 25.093 -31.521 -70.770 1.00 66.38 246 LEU C N 1
ATOM 10157 C CA . LEU C 1 246 ? 26.539 -31.303 -70.557 1.00 65.46 246 LEU C CA 1
ATOM 10158 C C . LEU C 1 246 ? 27.027 -30.340 -71.634 1.00 61.78 246 LEU C C 1
ATOM 10159 O O . LEU C 1 246 ? 27.905 -29.537 -71.358 1.00 58.21 246 LEU C O 1
ATOM 10164 N N . LEU C 1 247 ? 26.461 -30.428 -72.812 1.00 60.39 247 LEU C N 1
ATOM 10165 C CA . LEU C 1 247 ? 26.887 -29.566 -73.932 1.00 56.81 247 LEU C CA 1
ATOM 10166 C C . LEU C 1 247 ? 26.506 -28.128 -73.617 1.00 62.28 247 LEU C C 1
ATOM 10167 O O . LEU C 1 247 ? 27.337 -27.255 -73.827 1.00 57.00 247 LEU C O 1
ATOM 10172 N N . LYS C 1 248 ? 25.291 -27.904 -73.157 1.00 60.71 248 LYS C N 1
ATOM 10173 C CA . LYS C 1 248 ? 24.824 -26.535 -72.846 1.00 59.02 248 LYS C CA 1
ATOM 10174 C C . LYS C 1 248 ? 25.694 -25.976 -71.730 1.00 60.75 248 LYS C C 1
ATOM 10175 O O . LYS C 1 248 ? 26.224 -24.895 -71.896 1.00 57.23 248 LYS C O 1
ATOM 10181 N N . LEU C 1 249 ? 25.816 -26.697 -70.640 1.00 60.41 249 LEU C N 1
ATOM 10182 C CA . LEU C 1 249 ? 26.632 -26.243 -69.492 1.00 57.42 249 LEU C CA 1
ATOM 10183 C C . LEU C 1 249 ? 28.045 -25.944 -69.975 1.00 52.59 249 LEU C C 1
ATOM 10184 O O . LEU C 1 249 ? 28.606 -24.961 -69.551 1.00 60.02 249 LEU C O 1
ATOM 10189 N N . ALA C 1 250 ? 28.594 -26.769 -70.822 1.00 51.05 250 ALA C N 1
ATOM 10190 C CA . ALA C 1 250 ? 29.970 -26.548 -71.300 1.00 52.43 250 ALA C CA 1
ATOM 10191 C C . ALA C 1 250 ? 30.037 -25.267 -72.126 1.00 52.66 250 ALA C C 1
ATOM 10192 O O . ALA C 1 250 ? 31.061 -24.615 -72.088 1.00 54.59 250 ALA C O 1
ATOM 10194 N N . LYS C 1 251 ? 28.991 -24.931 -72.843 1.00 55.66 251 LYS C N 1
ATOM 10195 C CA . LYS C 1 251 ? 28.988 -23.699 -73.659 1.00 53.94 251 LYS C CA 1
ATOM 10196 C C . LYS C 1 251 ? 28.833 -22.503 -72.728 1.00 54.76 251 LYS C C 1
ATOM 10197 O O . LYS C 1 251 ? 29.533 -21.529 -72.914 1.00 56.83 251 LYS C O 1
ATOM 10203 N N . LEU C 1 252 ? 27.950 -22.589 -71.770 1.00 50.19 252 LEU C N 1
ATOM 10204 C CA . LEU C 1 252 ? 27.768 -21.473 -70.826 1.00 51.72 252 LEU C CA 1
ATOM 10205 C C . LEU C 1 252 ? 29.084 -21.242 -70.091 1.00 51.48 252 LEU C C 1
ATOM 10206 O O . LEU C 1 252 ? 29.654 -20.175 -70.239 1.00 53.94 252 LEU C O 1
ATOM 10211 N N . ASP C 1 253 ? 29.528 -22.214 -69.328 1.00 54.65 253 ASP C N 1
ATOM 10212 C CA . ASP C 1 253 ? 30.725 -22.082 -68.542 1.00 54.57 253 ASP C CA 1
ATOM 10213 C C . ASP C 1 253 ? 31.924 -21.581 -69.290 1.00 53.70 253 ASP C C 1
ATOM 10214 O O . ASP C 1 253 ? 32.650 -20.755 -68.811 1.00 54.87 253 ASP C O 1
ATOM 10219 N N . PHE C 1 254 ? 32.146 -22.103 -70.471 1.00 53.01 254 PHE C N 1
ATOM 10220 C CA . PHE C 1 254 ? 33.327 -21.682 -71.254 1.00 45.38 254 PHE C CA 1
ATOM 10221 C C . PHE C 1 254 ? 33.259 -20.186 -71.519 1.00 51.12 254 PHE C C 1
ATOM 10222 O O . PHE C 1 254 ? 34.282 -19.529 -71.443 1.00 56.76 254 PHE C O 1
ATOM 10230 N N . ASN C 1 255 ? 32.092 -19.677 -71.836 1.00 51.35 255 ASN C N 1
ATOM 10231 C CA . ASN C 1 255 ? 31.955 -18.232 -72.121 1.00 53.06 255 ASN C CA 1
ATOM 10232 C C . ASN C 1 255 ? 32.130 -17.459 -70.823 1.00 53.81 255 ASN C C 1
ATOM 10233 O O . ASN C 1 255 ? 32.711 -16.398 -70.858 1.00 64.87 255 ASN C O 1
ATOM 10238 N N . MET C 1 256 ? 31.668 -17.994 -69.725 1.00 56.47 256 MET C N 1
ATOM 10239 C CA . MET C 1 256 ? 31.805 -17.276 -68.444 1.00 55.35 256 MET C CA 1
ATOM 10240 C C . MET C 1 256 ? 33.283 -17.185 -68.080 1.00 52.36 256 MET C C 1
ATOM 10241 O O . MET C 1 256 ? 33.692 -16.139 -67.622 1.00 60.17 256 MET C O 1
ATOM 10246 N N . VAL C 1 257 ? 34.046 -18.228 -68.288 1.00 50.56 257 VAL C N 1
ATOM 10247 C CA . VAL C 1 257 ? 35.484 -18.216 -67.907 1.00 52.03 257 VAL C CA 1
ATOM 10248 C C . VAL C 1 257 ? 36.251 -17.347 -68.903 1.00 53.15 257 VAL C C 1
ATOM 10249 O O . VAL C 1 257 ? 37.179 -16.663 -68.495 1.00 51.60 257 VAL C O 1
ATOM 10253 N N . GLN C 1 258 ? 35.843 -17.366 -70.150 1.00 53.56 258 GLN C N 1
ATOM 10254 C CA . GLN C 1 258 ? 36.517 -16.614 -71.230 1.00 51.80 258 GLN C CA 1
ATOM 10255 C C . GLN C 1 258 ? 36.343 -15.113 -71.013 1.00 57.27 258 GLN C C 1
ATOM 10256 O O . GLN C 1 258 ? 37.246 -14.375 -71.376 1.00 55.83 258 GLN C O 1
ATOM 10262 N N . SER C 1 259 ? 35.248 -14.672 -70.430 1.00 50.27 259 SER C N 1
ATOM 10263 C CA . SER C 1 259 ? 35.062 -13.222 -70.199 1.00 53.59 259 SER C CA 1
ATOM 10264 C C . SER C 1 259 ? 36.013 -12.771 -69.093 1.00 59.03 259 SER C C 1
ATOM 10265 O O . SER C 1 259 ? 36.409 -11.608 -69.100 1.00 49.71 259 SER C O 1
ATOM 10268 N N . ILE C 1 260 ? 36.363 -13.668 -68.190 1.00 57.89 260 ILE C N 1
ATOM 10269 C CA . ILE C 1 260 ? 37.329 -13.338 -67.109 1.00 52.49 260 ILE C CA 1
ATOM 10270 C C . ILE C 1 260 ? 38.701 -13.213 -67.769 1.00 52.65 260 ILE C C 1
ATOM 10271 O O . ILE C 1 260 ? 39.400 -12.263 -67.469 1.00 52.52 260 ILE C O 1
ATOM 10276 N N . HIS C 1 261 ? 39.049 -14.125 -68.652 1.00 46.92 261 HIS C N 1
ATOM 10277 C CA . HIS C 1 261 ? 40.357 -14.046 -69.341 1.00 50.40 261 HIS C CA 1
ATOM 10278 C C . HIS C 1 261 ? 40.414 -12.743 -70.129 1.00 50.41 261 HIS C C 1
ATOM 10279 O O . HIS C 1 261 ? 41.407 -12.046 -70.014 1.00 52.73 261 HIS C O 1
ATOM 10286 N N . GLN C 1 262 ? 39.371 -12.429 -70.872 1.00 54.45 262 GLN C N 1
ATOM 10287 C CA . GLN C 1 262 ? 39.343 -11.205 -71.707 1.00 48.51 262 GLN C CA 1
ATOM 10288 C C . GLN C 1 262 ? 39.607 -9.980 -70.846 1.00 45.91 262 GLN C C 1
ATOM 10289 O O . GLN C 1 262 ? 40.416 -9.177 -71.254 1.00 52.80 262 GLN C O 1
ATOM 10295 N N . LYS C 1 263 ? 38.971 -9.836 -69.711 1.00 43.26 263 LYS C N 1
ATOM 10296 C CA . LYS C 1 263 ? 39.244 -8.640 -68.887 1.00 46.57 263 LYS C CA 1
ATOM 10297 C C . LYS C 1 263 ? 40.699 -8.679 -68.430 1.00 50.81 263 LYS C C 1
ATOM 10298 O O . LYS C 1 263 ? 41.315 -7.630 -68.382 1.00 54.72 263 LYS C O 1
ATOM 10304 N N . GLU C 1 264 ? 41.215 -9.842 -68.101 1.00 45.22 264 GLU C N 1
ATOM 10305 C CA . GLU C 1 264 ? 42.613 -9.961 -67.639 1.00 45.10 264 GLU C CA 1
ATOM 10306 C C . GLU C 1 264 ? 43.552 -9.589 -68.780 1.00 47.53 264 GLU C C 1
ATOM 10307 O O . GLU C 1 264 ? 44.525 -8.895 -68.527 1.00 41.01 264 GLU C O 1
ATOM 10313 N N . ILE C 1 265 ? 43.266 -10.058 -69.978 1.00 46.86 265 ILE C N 1
ATOM 10314 C CA . ILE C 1 265 ? 44.094 -9.759 -71.179 1.00 46.73 265 ILE C CA 1
ATOM 10315 C C . ILE C 1 265 ? 44.105 -8.250 -71.388 1.00 49.21 265 ILE C C 1
ATOM 10316 O O . ILE C 1 265 ? 45.108 -7.738 -71.842 1.00 43.77 265 ILE C O 1
ATOM 10321 N N . GLY C 1 266 ? 43.013 -7.583 -71.110 1.00 46.69 266 GLY C N 1
ATOM 10322 C CA . GLY C 1 266 ? 42.976 -6.129 -71.299 1.00 47.08 266 GLY C CA 1
ATOM 10323 C C . GLY C 1 266 ? 43.857 -5.433 -70.298 1.00 44.61 266 GLY C C 1
ATOM 10324 O O . GLY C 1 266 ? 44.530 -4.498 -70.673 1.00 47.59 266 GLY C O 1
ATOM 10325 N N . GLU C 1 267 ? 43.833 -5.868 -69.060 1.00 52.59 267 GLU C N 1
ATOM 10326 C CA . GLU C 1 267 ? 44.667 -5.244 -68.009 1.00 44.64 267 GLU C CA 1
ATOM 10327 C C . GLU C 1 267 ? 46.131 -5.560 -68.289 1.00 42.95 267 GLU C C 1
ATOM 10328 O O . GLU C 1 267 ? 46.960 -4.711 -68.024 1.00 45.02 267 GLU C O 1
ATOM 10334 N N . LEU C 1 268 ? 46.425 -6.716 -68.826 1.00 39.26 268 LEU C N 1
ATOM 10335 C CA . LEU C 1 268 ? 47.830 -7.061 -69.126 1.00 42.51 268 LEU C CA 1
ATOM 10336 C C . LEU C 1 268 ? 48.353 -6.147 -70.233 1.00 42.17 268 LEU C C 1
ATOM 10337 O O . LEU C 1 268 ? 49.451 -5.659 -70.095 1.00 44.12 268 LEU C O 1
ATOM 10342 N N . ALA C 1 269 ? 47.591 -5.905 -71.271 1.00 41.62 269 ALA C N 1
ATOM 10343 C CA . ALA C 1 269 ? 48.054 -5.045 -72.375 1.00 43.24 269 ALA C CA 1
ATOM 10344 C C . ALA C 1 269 ? 48.241 -3.613 -71.883 1.00 42.43 269 ALA C C 1
ATOM 10345 O O . ALA C 1 269 ? 49.147 -2.956 -72.362 1.00 46.62 269 ALA C O 1
ATOM 10347 N N . ARG C 1 270 ? 47.407 -3.135 -70.986 1.00 47.99 270 ARG C N 1
ATOM 10348 C CA . ARG C 1 270 ? 47.550 -1.749 -70.478 1.00 53.58 270 ARG C CA 1
ATOM 10349 C C . ARG C 1 270 ? 48.861 -1.622 -69.704 1.00 51.61 270 ARG C C 1
ATOM 10350 O O . ARG C 1 270 ? 49.527 -0.613 -69.856 1.00 56.19 270 ARG C O 1
ATOM 10358 N N . TRP C 1 271 ? 49.205 -2.589 -68.888 1.00 55.59 271 TRP C N 1
ATOM 10359 C CA . TRP C 1 271 ? 50.477 -2.519 -68.134 1.00 53.48 271 TRP C CA 1
ATOM 10360 C C . TRP C 1 271 ? 51.622 -2.620 -69.135 1.00 51.18 271 TRP C C 1
ATOM 10361 O O . TRP C 1 271 ? 52.554 -1.842 -69.055 1.00 46.37 271 TRP C O 1
ATOM 10372 N N . TRP C 1 272 ? 51.517 -3.531 -70.060 1.00 47.31 272 TRP C N 1
ATOM 10373 C CA . TRP C 1 272 ? 52.590 -3.715 -71.057 1.00 50.38 272 TRP C CA 1
ATOM 10374 C C . TRP C 1 272 ? 52.834 -2.420 -71.817 1.00 55.23 272 TRP C C 1
ATOM 10375 O O . TRP C 1 272 ? 53.982 -2.046 -71.946 1.00 66.45 272 TRP C O 1
ATOM 10386 N N . VAL C 1 273 ? 51.807 -1.775 -72.309 1.00 52.60 273 VAL C N 1
ATOM 10387 C CA . VAL C 1 273 ? 52.032 -0.530 -73.088 1.00 54.38 273 VAL C CA 1
ATOM 10388 C C . VAL C 1 273 ? 52.289 0.631 -72.136 1.00 49.78 273 VAL C C 1
ATOM 10389 O O . VAL C 1 273 ? 53.225 1.381 -72.369 1.00 54.63 273 VAL C O 1
ATOM 10393 N N . THR C 1 274 ? 51.472 0.762 -71.123 1.00 47.26 274 THR C N 1
ATOM 10394 C CA . THR C 1 274 ? 51.583 1.882 -70.163 1.00 52.24 274 THR C CA 1
ATOM 10395 C C . THR C 1 274 ? 52.962 1.916 -69.505 1.00 54.67 274 THR C C 1
ATOM 10396 O O . THR C 1 274 ? 53.474 3.010 -69.337 1.00 55.88 274 THR C O 1
ATOM 10400 N N . THR C 1 275 ? 53.562 0.801 -69.144 1.00 51.92 275 THR C N 1
ATOM 10401 C CA . THR C 1 275 ? 54.875 0.903 -68.467 1.00 51.72 275 THR C CA 1
ATOM 10402 C C . THR C 1 275 ? 55.985 1.062 -69.497 1.00 57.00 275 THR C C 1
ATOM 10403 O O . THR C 1 275 ? 57.114 1.280 -69.081 1.00 62.67 275 THR C O 1
ATOM 10407 N N . GLY C 1 276 ? 55.674 0.990 -70.770 1.00 51.74 276 GLY C N 1
ATOM 10408 C CA . GLY C 1 276 ? 56.704 1.202 -71.794 1.00 50.41 276 GLY C CA 1
ATOM 10409 C C . GLY C 1 276 ? 57.415 -0.073 -72.163 1.00 53.90 276 GLY C C 1
ATOM 10410 O O . GLY C 1 276 ? 58.489 0.011 -72.714 1.00 59.33 276 GLY C O 1
ATOM 10411 N N . LEU C 1 277 ? 56.851 -1.211 -71.859 1.00 54.84 277 LEU C N 1
ATOM 10412 C CA . LEU C 1 277 ? 57.539 -2.475 -72.191 1.00 56.28 277 LEU C CA 1
ATOM 10413 C C . LEU C 1 277 ? 57.427 -2.742 -73.687 1.00 60.04 277 LEU C C 1
ATOM 10414 O O . LEU C 1 277 ? 58.226 -3.516 -74.183 1.00 58.13 277 LEU C O 1
ATOM 10419 N N . ASP C 1 278 ? 56.472 -2.137 -74.366 1.00 58.92 278 ASP C N 1
ATOM 10420 C CA . ASP C 1 278 ? 56.322 -2.375 -75.776 1.00 65.08 278 ASP C CA 1
ATOM 10421 C C . ASP C 1 278 ? 57.482 -1.795 -76.543 1.00 68.69 278 ASP C C 1
ATOM 10422 O O . ASP C 1 278 ? 57.831 -2.262 -77.598 1.00 71.72 278 ASP C O 1
ATOM 10427 N N . LYS C 1 279 ? 58.094 -0.768 -75.993 1.00 71.62 279 LYS C N 1
ATOM 10428 C CA . LYS C 1 279 ? 59.246 -0.115 -76.653 1.00 62.54 279 LYS C CA 1
ATOM 10429 C C . LYS C 1 279 ? 60.515 -0.901 -76.348 1.00 61.09 279 LYS C C 1
ATOM 10430 O O . LYS C 1 279 ? 61.537 -0.573 -76.920 1.00 68.42 279 LYS C O 1
ATOM 10436 N N . LEU C 1 280 ? 60.457 -1.896 -75.492 1.00 62.51 280 LEU C N 1
ATOM 10437 C CA . LEU C 1 280 ? 61.680 -2.654 -75.140 1.00 61.62 280 LEU C CA 1
ATOM 10438 C C . LEU C 1 280 ? 61.696 -3.984 -75.884 1.00 61.06 280 LEU C C 1
ATOM 10439 O O . LEU C 1 280 ? 62.777 -4.515 -76.076 1.00 54.53 280 LEU C O 1
ATOM 10444 N N . ALA C 1 281 ? 60.544 -4.504 -76.248 1.00 64.63 281 ALA C N 1
ATOM 10445 C CA . ALA C 1 281 ? 60.496 -5.788 -76.974 1.00 68.79 281 ALA C CA 1
ATOM 10446 C C . ALA C 1 281 ? 61.241 -5.631 -78.297 1.00 68.05 281 ALA C C 1
ATOM 10447 O O . ALA C 1 281 ? 60.989 -4.657 -78.993 1.00 65.45 281 ALA C O 1
ATOM 10449 N N . PHE C 1 282 ? 62.107 -6.560 -78.631 1.00 69.95 282 PHE C N 1
ATOM 10450 C CA . PHE C 1 282 ? 62.890 -6.441 -79.880 1.00 74.13 282 PHE C CA 1
ATOM 10451 C C . PHE C 1 282 ? 62.093 -6.940 -81.089 1.00 73.17 282 PHE C C 1
ATOM 10452 O O . PHE C 1 282 ? 62.059 -8.142 -81.320 1.00 74.08 282 PHE C O 1
ATOM 10460 N N . ALA C 1 283 ? 61.499 -6.020 -81.827 1.00 70.64 283 ALA C N 1
ATOM 10461 C CA . ALA C 1 283 ? 60.717 -6.287 -83.054 1.00 77.52 283 ALA C CA 1
ATOM 10462 C C . ALA C 1 283 ? 59.800 -7.497 -82.899 1.00 79.38 283 ALA C C 1
ATOM 10463 O O . ALA C 1 283 ? 59.868 -8.371 -83.757 1.00 79.76 283 ALA C O 1
ATOM 10465 N N . ARG C 1 284 ? 58.975 -7.547 -81.874 1.00 85.12 284 ARG C N 1
ATOM 10466 C CA . ARG C 1 284 ? 58.052 -8.694 -81.730 1.00 77.70 284 ARG C CA 1
ATOM 10467 C C . ARG C 1 284 ? 56.846 -8.269 -80.912 1.00 75.83 284 ARG C C 1
ATOM 10468 O O . ARG C 1 284 ? 56.918 -7.256 -80.232 1.00 85.59 284 ARG C O 1
ATOM 10476 N N . ASN C 1 285 ? 55.794 -9.034 -81.022 1.00 80.66 285 ASN C N 1
ATOM 10477 C CA . ASN C 1 285 ? 54.550 -8.816 -80.254 1.00 82.69 285 ASN C CA 1
ATOM 10478 C C . ASN C 1 285 ? 54.047 -10.206 -79.893 1.00 73.79 285 ASN C C 1
ATOM 10479 O O . ASN C 1 285 ? 53.449 -10.823 -80.757 1.00 71.79 285 ASN C O 1
ATOM 10484 N N . ASN C 1 286 ? 54.349 -10.708 -78.718 1.00 61.18 286 ASN C N 1
ATOM 10485 C CA . ASN C 1 286 ? 53.861 -12.063 -78.377 1.00 63.78 286 ASN C CA 1
ATOM 10486 C C . ASN C 1 286 ? 53.112 -11.995 -77.058 1.00 56.97 286 ASN C C 1
ATOM 10487 O O . ASN C 1 286 ? 53.135 -12.976 -76.345 1.00 65.33 286 ASN C O 1
ATOM 10492 N N . LEU C 1 287 ? 52.454 -10.892 -76.793 1.00 48.68 287 LEU C N 1
ATOM 10493 C CA . LEU C 1 287 ? 51.711 -10.703 -75.529 1.00 49.13 287 LEU C CA 1
ATOM 10494 C C . LEU C 1 287 ? 50.512 -11.646 -75.484 1.00 50.17 287 LEU C C 1
ATOM 10495 O O . LEU C 1 287 ? 50.335 -12.280 -74.466 1.00 55.04 287 LEU C O 1
ATOM 10500 N N . LEU C 1 288 ? 49.722 -11.744 -76.527 1.00 46.04 288 LEU C N 1
ATOM 10501 C CA . LEU C 1 288 ? 48.541 -12.632 -76.458 1.00 47.49 288 LEU C CA 1
ATOM 10502 C C . LEU C 1 288 ? 48.994 -14.084 -76.447 1.00 46.71 288 LEU C C 1
ATOM 10503 O O . LEU C 1 288 ? 48.312 -14.893 -75.855 1.00 47.76 288 LEU C O 1
ATOM 10508 N N . GLN C 1 289 ? 50.096 -14.392 -77.082 1.00 49.98 289 GLN C N 1
ATOM 10509 C CA . GLN C 1 289 ? 50.596 -15.782 -77.075 1.00 47.56 289 GLN C CA 1
ATOM 10510 C C . GLN C 1 289 ? 51.070 -16.066 -75.663 1.00 49.09 289 GLN C C 1
ATOM 10511 O O . GLN C 1 289 ? 50.902 -17.178 -75.196 1.00 52.40 289 GLN C O 1
ATOM 10517 N N . SER C 1 290 ? 51.675 -15.078 -75.048 1.00 45.45 290 SER C N 1
ATOM 10518 C CA . SER C 1 290 ? 52.174 -15.228 -73.666 1.00 48.61 290 SER C CA 1
ATOM 10519 C C . SER C 1 290 ? 50.994 -15.540 -72.753 1.00 51.29 290 SER C C 1
ATOM 10520 O O . SER C 1 290 ? 51.125 -16.394 -71.892 1.00 47.87 290 SER C O 1
ATOM 10523 N N . TYR C 1 291 ? 49.893 -14.850 -72.952 1.00 46.73 291 TYR C N 1
ATOM 10524 C CA . TYR C 1 291 ? 48.708 -15.036 -72.091 1.00 49.31 291 TYR C CA 1
ATOM 10525 C C . TYR C 1 291 ? 48.082 -16.393 -72.363 1.00 51.99 291 TYR C C 1
ATOM 10526 O O . TYR C 1 291 ? 47.637 -17.043 -71.435 1.00 58.46 291 TYR C O 1
ATOM 10535 N N . MET C 1 292 ? 48.048 -16.790 -73.608 1.00 57.15 292 MET C N 1
ATOM 10536 C CA . MET C 1 292 ? 47.460 -18.092 -73.982 1.00 53.29 292 MET C CA 1
ATOM 10537 C C . MET C 1 292 ? 48.232 -19.184 -73.253 1.00 51.08 292 MET C C 1
ATOM 10538 O O . MET C 1 292 ? 47.620 -20.132 -72.790 1.00 57.12 292 MET C O 1
ATOM 10543 N N . TRP C 1 293 ? 49.521 -19.028 -73.145 1.00 47.59 293 TRP C N 1
ATOM 10544 C CA . TRP C 1 293 ? 50.361 -20.041 -72.470 1.00 53.44 293 TRP C CA 1
ATOM 10545 C C . TRP C 1 293 ? 50.103 -20.026 -70.968 1.00 51.08 293 TRP C C 1
ATOM 10546 O O . TRP C 1 293 ? 50.082 -21.088 -70.385 1.00 49.21 293 TRP C O 1
ATOM 10557 N N . SER C 1 294 ? 49.961 -18.868 -70.366 1.00 51.16 294 SER C N 1
ATOM 10558 C CA . SER C 1 294 ? 49.721 -18.798 -68.908 1.00 52.75 294 SER C CA 1
ATOM 10559 C C . SER C 1 294 ? 48.352 -19.402 -68.627 1.00 54.26 294 SER C C 1
ATOM 10560 O O . SER C 1 294 ? 48.199 -20.115 -67.651 1.00 53.13 294 SER C O 1
ATOM 10563 N N . CYS C 1 295 ? 47.413 -19.093 -69.486 1.00 50.55 295 CYS C N 1
ATOM 10564 C CA . CYS C 1 295 ? 46.031 -19.598 -69.395 1.00 45.78 295 CYS C CA 1
ATOM 10565 C C . CYS C 1 295 ? 46.073 -21.101 -69.641 1.00 48.75 295 CYS C C 1
ATOM 10566 O O . CYS C 1 295 ? 45.275 -21.818 -69.074 1.00 45.75 295 CYS C O 1
ATOM 10569 N N . ALA C 1 296 ? 46.972 -21.543 -70.480 1.00 48.30 296 ALA C N 1
ATOM 10570 C CA . ALA C 1 296 ? 47.097 -22.986 -70.739 1.00 46.50 296 ALA C CA 1
ATOM 10571 C C . ALA C 1 296 ? 47.515 -23.679 -69.442 1.00 49.52 296 ALA C C 1
ATOM 10572 O O . ALA C 1 296 ? 47.038 -24.776 -69.190 1.00 50.08 296 ALA C O 1
ATOM 10574 N N . ILE C 1 297 ? 48.353 -23.046 -68.651 1.00 42.89 297 ILE C N 1
ATOM 10575 C CA . ILE C 1 297 ? 48.834 -23.638 -67.375 1.00 45.51 297 ILE C CA 1
ATOM 10576 C C . ILE C 1 297 ? 47.700 -23.602 -66.350 1.00 51.87 297 ILE C C 1
ATOM 10577 O O . ILE C 1 297 ? 47.389 -24.650 -65.801 1.00 56.80 297 ILE C O 1
ATOM 10582 N N . ALA C 1 298 ? 47.097 -22.460 -66.099 1.00 46.78 298 ALA C N 1
ATOM 10583 C CA . ALA C 1 298 ? 45.983 -22.384 -65.133 1.00 44.49 298 ALA C CA 1
ATOM 10584 C C . ALA C 1 298 ? 44.853 -21.552 -65.734 1.00 42.68 298 ALA C C 1
ATOM 10585 O O . ALA C 1 298 ? 45.014 -20.356 -65.792 1.00 44.53 298 ALA C O 1
ATOM 10587 N N . SER C 1 299 ? 43.745 -22.158 -66.114 1.00 41.85 299 SER C N 1
ATOM 10588 C CA . SER C 1 299 ? 42.636 -21.409 -66.754 1.00 43.69 299 SER C CA 1
ATOM 10589 C C . SER C 1 299 ? 41.483 -21.132 -65.783 1.00 50.86 299 SER C C 1
ATOM 10590 O O . SER C 1 299 ? 40.769 -20.166 -66.013 1.00 51.06 299 SER C O 1
ATOM 10593 N N . ASP C 1 300 ? 41.281 -21.943 -64.764 1.00 56.95 300 ASP C N 1
ATOM 10594 C CA . ASP C 1 300 ? 40.163 -21.728 -63.878 1.00 51.60 300 ASP C CA 1
ATOM 10595 C C . ASP C 1 300 ? 40.196 -20.353 -63.343 1.00 49.69 300 ASP C C 1
ATOM 10596 O O . ASP C 1 300 ? 41.236 -19.805 -63.140 1.00 46.15 300 ASP C O 1
ATOM 10601 N N . PRO C 1 301 ? 39.028 -19.789 -63.107 1.00 53.16 301 PRO C N 1
ATOM 10602 C CA . PRO C 1 301 ? 38.802 -18.448 -62.596 1.00 53.45 301 PRO C CA 1
ATOM 10603 C C . PRO C 1 301 ? 39.446 -18.274 -61.222 1.00 54.18 301 PRO C C 1
ATOM 10604 O O . PRO C 1 301 ? 39.755 -17.183 -60.875 1.00 53.12 301 PRO C O 1
ATOM 10608 N N . LYS C 1 302 ? 39.616 -19.346 -60.485 1.00 56.36 302 LYS C N 1
ATOM 10609 C CA . LYS C 1 302 ? 40.207 -19.251 -59.130 1.00 54.89 302 LYS C CA 1
ATOM 10610 C C . LYS C 1 302 ? 41.725 -19.133 -59.217 1.00 55.17 302 LYS C C 1
ATOM 10611 O O . LYS C 1 302 ? 42.319 -18.803 -58.208 1.00 51.05 302 LYS C O 1
ATOM 10617 N N . PHE C 1 303 ? 42.320 -19.352 -60.367 1.00 50.67 303 PHE C N 1
ATOM 10618 C CA . PHE C 1 303 ? 43.793 -19.258 -60.477 1.00 47.72 303 PHE C CA 1
ATOM 10619 C C . PHE C 1 303 ? 44.202 -17.912 -61.073 1.00 51.80 303 PHE C C 1
ATOM 10620 O O . PHE C 1 303 ? 45.184 -17.872 -61.779 1.00 52.00 303 PHE C O 1
ATOM 10628 N N . LYS C 1 304 ? 43.480 -16.858 -60.780 1.00 46.26 304 LYS C N 1
ATOM 10629 C CA . LYS C 1 304 ? 43.779 -15.499 -61.285 1.00 44.75 304 LYS C CA 1
ATOM 10630 C C . LYS C 1 304 ? 45.208 -15.104 -60.917 1.00 48.09 304 LYS C C 1
ATOM 10631 O O . LYS C 1 304 ? 45.951 -14.720 -61.806 1.00 46.69 304 LYS C O 1
ATOM 10637 N N . LEU C 1 305 ? 45.559 -15.189 -59.655 1.00 45.34 305 LEU C N 1
ATOM 10638 C CA . LEU C 1 305 ? 46.908 -14.835 -59.159 1.00 44.27 305 LEU C CA 1
ATOM 10639 C C . LEU C 1 305 ? 47.977 -15.643 -59.898 1.00 43.72 305 LEU C C 1
ATOM 10640 O O . LEU C 1 305 ? 48.965 -15.061 -60.311 1.00 39.11 305 LEU C O 1
ATOM 10645 N N . ALA C 1 306 ? 47.798 -16.924 -60.060 1.00 38.37 306 ALA C N 1
ATOM 10646 C CA . ALA C 1 306 ? 48.825 -17.707 -60.767 1.00 43.31 306 ALA C CA 1
ATOM 10647 C C . ALA C 1 306 ? 48.909 -17.235 -62.211 1.00 41.63 306 ALA C C 1
ATOM 10648 O O . ALA C 1 306 ? 49.975 -16.854 -62.642 1.00 44.62 306 ALA C O 1
ATOM 10650 N N . ARG C 1 307 ? 47.800 -17.265 -62.899 1.00 41.53 307 ARG C N 1
ATOM 10651 C CA . ARG C 1 307 ? 47.719 -16.907 -64.331 1.00 40.44 307 ARG C CA 1
ATOM 10652 C C . ARG C 1 307 ? 48.217 -15.482 -64.579 1.00 40.00 307 ARG C C 1
ATOM 10653 O O . ARG C 1 307 ? 49.010 -15.315 -65.483 1.00 39.86 307 ARG C O 1
ATOM 10661 N N . GLU C 1 308 ? 47.801 -14.503 -63.814 1.00 41.25 308 GLU C N 1
ATOM 10662 C CA . GLU C 1 308 ? 48.237 -13.112 -64.067 1.00 42.62 308 GLU C CA 1
ATOM 10663 C C . GLU C 1 308 ? 49.705 -12.952 -63.704 1.00 45.02 308 GLU C C 1
ATOM 10664 O O . GLU C 1 308 ? 50.415 -12.271 -64.416 1.00 52.53 308 GLU C O 1
ATOM 10670 N N . THR C 1 309 ? 50.116 -13.591 -62.650 1.00 46.94 309 THR C N 1
ATOM 10671 C CA . THR C 1 309 ? 51.497 -13.506 -62.136 1.00 46.51 309 THR C CA 1
ATOM 10672 C C . THR C 1 309 ? 52.462 -14.180 -63.113 1.00 49.21 309 THR C C 1
ATOM 10673 O O . THR C 1 309 ? 53.533 -13.642 -63.334 1.00 47.00 309 THR C O 1
ATOM 10677 N N . ILE C 1 310 ? 52.089 -15.304 -63.673 1.00 48.25 310 ILE C N 1
ATOM 10678 C CA . ILE C 1 310 ? 52.974 -16.041 -64.612 1.00 50.32 310 ILE C CA 1
ATOM 10679 C C . ILE C 1 310 ? 53.091 -15.252 -65.907 1.00 49.73 310 ILE C C 1
ATOM 10680 O O . ILE C 1 310 ? 54.179 -15.188 -66.444 1.00 51.44 310 ILE C O 1
ATOM 10685 N N . VAL C 1 311 ? 52.007 -14.698 -66.391 1.00 49.82 311 VAL C N 1
ATOM 10686 C CA . VAL C 1 311 ? 52.065 -13.953 -67.675 1.00 53.09 311 VAL C CA 1
ATOM 10687 C C . VAL C 1 311 ? 52.848 -12.664 -67.453 1.00 46.27 311 VAL C C 1
ATOM 10688 O O . VAL C 1 311 ? 53.519 -12.228 -68.369 1.00 52.32 311 VAL C O 1
ATOM 10692 N N . GLU C 1 312 ? 52.752 -12.086 -66.291 1.00 43.59 312 GLU C N 1
ATOM 10693 C CA . GLU C 1 312 ? 53.496 -10.841 -66.018 1.00 47.71 312 GLU C CA 1
ATOM 10694 C C . GLU C 1 312 ? 54.987 -11.157 -65.963 1.00 50.04 312 GLU C C 1
ATOM 10695 O O . GLU C 1 312 ? 55.770 -10.379 -66.486 1.00 53.22 312 GLU C O 1
ATOM 10701 N N . ILE C 1 313 ? 55.351 -12.261 -65.353 1.00 52.54 313 ILE C N 1
ATOM 10702 C CA . ILE C 1 313 ? 56.780 -12.638 -65.197 1.00 50.11 313 ILE C CA 1
ATOM 10703 C C . ILE C 1 313 ? 57.309 -13.125 -66.538 1.00 54.50 313 ILE C C 1
ATOM 10704 O O . ILE C 1 313 ? 58.446 -12.814 -66.846 1.00 51.74 313 ILE C O 1
ATOM 10709 N N . GLY C 1 314 ? 56.531 -13.879 -67.280 1.00 54.68 314 GLY C N 1
ATOM 10710 C CA . GLY C 1 314 ? 56.998 -14.357 -68.588 1.00 49.29 314 GLY C CA 1
ATOM 10711 C C . GLY C 1 314 ? 57.064 -13.219 -69.576 1.00 51.26 314 GLY C C 1
ATOM 10712 O O . GLY C 1 314 ? 57.877 -13.278 -70.481 1.00 50.28 314 GLY C O 1
ATOM 10713 N N . SER C 1 315 ? 56.234 -12.220 -69.412 1.00 47.19 315 SER C N 1
ATOM 10714 C CA . SER C 1 315 ? 56.255 -11.077 -70.349 1.00 52.04 315 SER C CA 1
ATOM 10715 C C . SER C 1 315 ? 57.555 -10.315 -70.139 1.00 46.28 315 SER C C 1
ATOM 10716 O O . SER C 1 315 ? 58.186 -9.942 -71.108 1.00 51.13 315 SER C O 1
ATOM 10719 N N . VAL C 1 316 ? 57.928 -10.129 -68.907 1.00 46.06 316 VAL C N 1
ATOM 10720 C CA . VAL C 1 316 ? 59.178 -9.398 -68.585 1.00 49.08 316 VAL C CA 1
ATOM 10721 C C . VAL C 1 316 ? 60.369 -10.291 -68.922 1.00 51.29 316 VAL C C 1
ATOM 10722 O O . VAL C 1 316 ? 61.409 -9.758 -69.233 1.00 52.68 316 VAL C O 1
ATOM 10726 N N . LEU C 1 317 ? 60.225 -11.597 -68.859 1.00 49.41 317 LEU C N 1
ATOM 10727 C CA . LEU C 1 317 ? 61.356 -12.502 -69.158 1.00 49.22 317 LEU C CA 1
ATOM 10728 C C . LEU C 1 317 ? 61.708 -12.414 -70.642 1.00 54.81 317 LEU C C 1
ATOM 10729 O O . LEU C 1 317 ? 62.884 -12.459 -70.959 1.00 51.21 317 LEU C O 1
ATOM 10734 N N . THR C 1 318 ? 60.745 -12.263 -71.521 1.00 54.65 318 THR C N 1
ATOM 10735 C CA . THR C 1 318 ? 61.068 -12.167 -72.963 1.00 62.70 318 THR C CA 1
ATOM 10736 C C . THR C 1 318 ? 61.912 -10.921 -73.202 1.00 59.60 318 THR C C 1
ATOM 10737 O O . THR C 1 318 ? 62.677 -10.898 -74.145 1.00 53.73 318 THR C O 1
ATOM 10741 N N . VAL C 1 319 ? 61.733 -9.907 -72.405 1.00 59.44 319 VAL C N 1
ATOM 10742 C CA . VAL C 1 319 ? 62.509 -8.660 -72.604 1.00 57.77 319 VAL C CA 1
ATOM 10743 C C . VAL C 1 319 ? 63.910 -8.903 -72.065 1.00 60.69 319 VAL C C 1
ATOM 10744 O O . VAL C 1 319 ? 64.842 -8.392 -72.643 1.00 64.27 319 VAL C O 1
ATOM 10748 N N . VAL C 1 320 ? 64.051 -9.687 -71.023 1.00 60.53 320 VAL C N 1
ATOM 10749 C CA . VAL C 1 320 ? 65.406 -9.988 -70.490 1.00 59.02 320 VAL C CA 1
ATOM 10750 C C . VAL C 1 320 ? 66.106 -10.842 -71.542 1.00 56.28 320 VAL C C 1
ATOM 10751 O O . VAL C 1 320 ? 67.303 -10.689 -71.730 1.00 57.08 320 VAL C O 1
ATOM 10755 N N . ASP C 1 321 ? 65.360 -11.720 -72.170 1.00 55.23 321 ASP C N 1
ATOM 10756 C CA . ASP C 1 321 ? 65.885 -12.562 -73.203 1.00 61.66 321 ASP C CA 1
ATOM 10757 C C . ASP C 1 321 ? 66.481 -11.721 -74.293 1.00 59.63 321 ASP C C 1
ATOM 10758 O O . ASP C 1 321 ? 67.541 -11.993 -74.764 1.00 57.83 321 ASP C O 1
ATOM 10763 N N . ASP C 1 322 ? 65.786 -10.675 -74.685 1.00 61.16 322 ASP C N 1
ATOM 10764 C CA . ASP C 1 322 ? 66.248 -9.808 -75.732 1.00 58.65 322 ASP C CA 1
ATOM 10765 C C . ASP C 1 322 ? 67.437 -9.032 -75.263 1.00 63.27 322 ASP C C 1
ATOM 10766 O O . ASP C 1 322 ? 68.264 -8.624 -76.033 1.00 72.69 322 ASP C O 1
ATOM 10771 N N . GLY C 1 323 ? 67.518 -8.799 -73.980 1.00 64.24 323 GLY C N 1
ATOM 10772 C CA . GLY C 1 323 ? 68.663 -8.041 -73.463 1.00 64.51 323 GLY C CA 1
ATOM 10773 C C . GLY C 1 323 ? 69.933 -8.849 -73.569 1.00 65.80 323 GLY C C 1
ATOM 10774 O O . GLY C 1 323 ? 70.975 -8.261 -73.811 1.00 63.12 323 GLY C O 1
ATOM 10775 N N . TYR C 1 324 ? 69.849 -10.143 -73.382 1.00 61.46 324 TYR C N 1
ATOM 10776 C CA . TYR C 1 324 ? 71.064 -10.985 -73.418 1.00 65.88 324 TYR C CA 1
ATOM 10777 C C . TYR C 1 324 ? 71.355 -11.403 -74.851 1.00 66.37 324 TYR C C 1
ATOM 10778 O O . TYR C 1 324 ? 72.511 -11.597 -75.200 1.00 82.37 324 TYR C O 1
ATOM 10787 N N . ASP C 1 325 ? 70.326 -11.513 -75.650 1.00 70.47 325 ASP C N 1
ATOM 10788 C CA . ASP C 1 325 ? 70.459 -11.977 -76.996 1.00 68.21 325 ASP C CA 1
ATOM 10789 C C . ASP C 1 325 ? 70.753 -10.896 -77.989 1.00 68.88 325 ASP C C 1
ATOM 10790 O O . ASP C 1 325 ? 71.343 -11.167 -79.004 1.00 68.78 325 ASP C O 1
ATOM 10795 N N . VAL C 1 326 ? 70.390 -9.664 -77.714 1.00 72.26 326 VAL C N 1
ATOM 10796 C CA . VAL C 1 326 ? 70.591 -8.655 -78.791 1.00 67.56 326 VAL C CA 1
ATOM 10797 C C . VAL C 1 326 ? 71.104 -7.319 -78.261 1.00 72.09 326 VAL C C 1
ATOM 10798 O O . VAL C 1 326 ? 71.916 -6.717 -78.950 1.00 73.41 326 VAL C O 1
ATOM 10802 N N . TYR C 1 327 ? 70.719 -6.868 -77.090 1.00 73.57 327 TYR C N 1
ATOM 10803 C CA . TYR C 1 327 ? 71.127 -5.491 -76.724 1.00 79.66 327 TYR C CA 1
ATOM 10804 C C . TYR C 1 327 ? 72.387 -5.417 -75.866 1.00 72.21 327 TYR C C 1
ATOM 10805 O O . TYR C 1 327 ? 72.865 -4.291 -75.730 1.00 73.34 327 TYR C O 1
ATOM 10814 N N . GLY C 1 328 ? 72.955 -6.479 -75.348 1.00 69.68 328 GLY C N 1
ATOM 10815 C CA . GLY C 1 328 ? 74.069 -6.201 -74.429 1.00 66.53 328 GLY C CA 1
ATOM 10816 C C . GLY C 1 328 ? 75.426 -6.732 -74.828 1.00 75.22 328 GLY C C 1
ATOM 10817 O O . GLY C 1 328 ? 75.508 -7.745 -75.524 1.00 70.11 328 GLY C O 1
ATOM 10818 N N . SER C 1 329 ? 76.441 -6.012 -74.390 1.00 77.01 329 SER C N 1
ATOM 10819 C CA . SER C 1 329 ? 77.858 -6.402 -74.558 1.00 75.76 329 SER C CA 1
ATOM 10820 C C . SER C 1 329 ? 78.177 -7.425 -73.466 1.00 72.95 329 SER C C 1
ATOM 10821 O O . SER C 1 329 ? 77.548 -7.353 -72.414 1.00 83.03 329 SER C O 1
ATOM 10824 N N . ILE C 1 330 ? 79.097 -8.335 -73.694 1.00 76.41 330 ILE C N 1
ATOM 10825 C CA . ILE C 1 330 ? 79.410 -9.397 -72.696 1.00 77.33 330 ILE C CA 1
ATOM 10826 C C . ILE C 1 330 ? 79.727 -8.771 -71.343 1.00 69.37 330 ILE C C 1
ATOM 10827 O O . ILE C 1 330 ? 79.394 -9.379 -70.343 1.00 73.61 330 ILE C O 1
ATOM 10832 N N . ASP C 1 331 ? 80.398 -7.649 -71.314 1.00 69.75 331 ASP C N 1
ATOM 10833 C CA . ASP C 1 331 ? 80.754 -7.059 -70.053 1.00 86.08 331 ASP C CA 1
ATOM 10834 C C . ASP C 1 331 ? 79.540 -6.561 -69.350 1.00 83.66 331 ASP C C 1
ATOM 10835 O O . ASP C 1 331 ? 79.416 -6.693 -68.153 1.00 75.43 331 ASP C O 1
ATOM 10840 N N . GLU C 1 332 ? 78.675 -5.927 -70.124 1.00 85.13 332 GLU C N 1
ATOM 10841 C CA . GLU C 1 332 ? 77.414 -5.324 -69.630 1.00 79.66 332 GLU C CA 1
ATOM 10842 C C . GLU C 1 332 ? 76.510 -6.433 -69.103 1.00 74.58 332 GLU C C 1
ATOM 10843 O O . GLU C 1 332 ? 75.806 -6.201 -68.130 1.00 61.73 332 GLU C O 1
ATOM 10849 N N . LEU C 1 333 ? 76.517 -7.579 -69.748 1.00 64.06 333 LEU C N 1
ATOM 10850 C CA . LEU C 1 333 ? 75.664 -8.705 -69.309 1.00 68.56 333 LEU C CA 1
ATOM 10851 C C . LEU C 1 333 ? 76.313 -9.377 -68.103 1.00 71.14 333 LEU C C 1
ATOM 10852 O O . LEU C 1 333 ? 75.679 -10.229 -67.497 1.00 73.74 333 LEU C O 1
ATOM 10857 N N . ASP C 1 334 ? 77.524 -9.014 -67.764 1.00 71.63 334 ASP C N 1
ATOM 10858 C CA . ASP C 1 334 ? 78.140 -9.617 -66.622 1.00 72.66 334 ASP C CA 1
ATOM 10859 C C . ASP C 1 334 ? 77.678 -8.882 -65.410 1.00 63.12 334 ASP C C 1
ATOM 10860 O O . ASP C 1 334 ? 77.431 -9.457 -64.381 1.00 55.94 334 ASP C O 1
ATOM 10865 N N . LEU C 1 335 ? 77.568 -7.584 -65.556 1.00 55.70 335 LEU C N 1
ATOM 10866 C CA . LEU C 1 335 ? 77.130 -6.728 -64.436 1.00 62.64 335 LEU C CA 1
ATOM 10867 C C . LEU C 1 335 ? 75.635 -6.946 -64.222 1.00 61.96 335 LEU C C 1
ATOM 10868 O O . LEU C 1 335 ? 75.180 -6.828 -63.095 1.00 59.63 335 LEU C O 1
ATOM 10873 N N . TYR C 1 336 ? 74.906 -7.223 -65.278 1.00 61.70 336 TYR C N 1
ATOM 10874 C CA . TYR C 1 336 ? 73.455 -7.470 -65.143 1.00 61.14 336 TYR C CA 1
ATOM 10875 C C . TYR C 1 336 ? 73.274 -8.692 -64.258 1.00 58.21 336 TYR C C 1
ATOM 10876 O O . TYR C 1 336 ? 72.604 -8.605 -63.251 1.00 62.09 336 TYR C O 1
ATOM 10885 N N . THR C 1 337 ? 73.886 -9.788 -64.631 1.00 60.27 337 THR C N 1
ATOM 10886 C CA . THR C 1 337 ? 73.781 -11.053 -63.871 1.00 61.99 337 THR C CA 1
ATOM 10887 C C . THR C 1 337 ? 74.265 -10.837 -62.442 1.00 58.74 337 THR C C 1
ATOM 10888 O O . THR C 1 337 ? 73.778 -11.517 -61.557 1.00 61.02 337 THR C O 1
ATOM 10892 N N . SER C 1 338 ? 75.209 -9.955 -62.245 1.00 57.92 338 SER C N 1
ATOM 10893 C CA . SER C 1 338 ? 75.758 -9.717 -60.893 1.00 59.02 338 SER C CA 1
ATOM 10894 C C . SER C 1 338 ? 74.788 -8.840 -60.111 1.00 61.77 338 SER C C 1
ATOM 10895 O O . SER C 1 338 ? 74.774 -8.940 -58.893 1.00 54.81 338 SER C O 1
ATOM 10898 N N . SER C 1 339 ? 74.021 -8.017 -60.800 1.00 56.87 339 SER C N 1
ATOM 10899 C CA . SER C 1 339 ? 73.025 -7.149 -60.131 1.00 55.38 339 SER C CA 1
ATOM 10900 C C . SER C 1 339 ? 71.851 -8.020 -59.703 1.00 57.79 339 SER C C 1
ATOM 10901 O O . SER C 1 339 ? 71.233 -7.738 -58.687 1.00 56.54 339 SER C O 1
ATOM 10904 N N . VAL C 1 340 ? 71.567 -9.033 -60.482 1.00 54.91 340 VAL C N 1
ATOM 10905 C CA . VAL C 1 340 ? 70.476 -9.985 -60.157 1.00 56.06 340 VAL C CA 1
ATOM 10906 C C . VAL C 1 340 ? 70.919 -10.746 -58.915 1.00 55.45 340 VAL C C 1
ATOM 10907 O O . VAL C 1 340 ? 70.146 -10.825 -57.987 1.00 56.15 340 VAL C O 1
ATOM 10911 N N . GLU C 1 341 ? 72.128 -11.268 -58.921 1.00 61.95 341 GLU C N 1
ATOM 10912 C CA . GLU C 1 341 ? 72.682 -12.032 -57.778 1.00 69.33 341 GLU C CA 1
ATOM 10913 C C . GLU C 1 341 ? 72.548 -11.210 -56.497 1.00 57.99 341 GLU C C 1
ATOM 10914 O O . GLU C 1 341 ? 72.161 -11.772 -55.479 1.00 55.25 341 GLU C O 1
ATOM 10920 N N . ARG C 1 342 ? 72.888 -9.944 -56.549 1.00 54.52 342 ARG C N 1
ATOM 10921 C CA . ARG C 1 342 ? 72.793 -9.055 -55.371 1.00 60.53 342 ARG C CA 1
ATOM 10922 C C . ARG C 1 342 ? 71.369 -8.516 -55.283 1.00 58.67 342 ARG C C 1
ATOM 10923 O O . ARG C 1 342 ? 71.044 -7.905 -54.267 1.00 49.61 342 ARG C O 1
ATOM 10931 N N . TRP C 1 343 ? 70.577 -8.745 -56.315 1.00 53.30 343 TRP C N 1
ATOM 10932 C CA . TRP C 1 343 ? 69.188 -8.233 -56.415 1.00 53.40 343 TRP C CA 1
ATOM 10933 C C . TRP C 1 343 ? 69.168 -6.775 -55.983 1.00 55.03 343 TRP C C 1
ATOM 10934 O O . TRP C 1 343 ? 68.440 -6.448 -55.059 1.00 58.43 343 TRP C O 1
ATOM 10945 N N . SER C 1 344 ? 69.918 -5.944 -56.658 1.00 54.09 344 SER C N 1
ATOM 10946 C CA . SER C 1 344 ? 69.966 -4.522 -56.272 1.00 56.09 344 SER C CA 1
ATOM 10947 C C . SER C 1 344 ? 69.842 -3.664 -57.520 1.00 56.41 344 SER C C 1
ATOM 10948 O O . SER C 1 344 ? 70.239 -4.125 -58.573 1.00 58.35 344 SER C O 1
ATOM 10951 N N . CYS C 1 345 ? 69.261 -2.495 -57.395 1.00 53.72 345 CYS C N 1
ATOM 10952 C CA . CYS C 1 345 ? 69.189 -1.548 -58.529 1.00 48.62 345 CYS C CA 1
ATOM 10953 C C . CYS C 1 345 ? 70.083 -0.356 -58.188 1.00 56.01 345 CYS C C 1
ATOM 10954 O O . CYS C 1 345 ? 70.004 0.643 -58.882 1.00 59.61 345 CYS C O 1
ATOM 10957 N N . VAL C 1 346 ? 70.904 -0.497 -57.172 1.00 52.77 346 VAL C N 1
ATOM 10958 C CA . VAL C 1 346 ? 71.781 0.608 -56.706 1.00 57.98 346 VAL C CA 1
ATOM 10959 C C . VAL C 1 346 ? 72.967 0.791 -57.650 1.00 61.92 346 VAL C C 1
ATOM 10960 O O . VAL C 1 346 ? 73.401 1.926 -57.803 1.00 62.31 346 VAL C O 1
ATOM 10964 N N . GLU C 1 347 ? 73.472 -0.256 -58.260 1.00 70.38 347 GLU C N 1
ATOM 10965 C CA . GLU C 1 347 ? 74.645 -0.082 -59.148 1.00 72.47 347 GLU C CA 1
ATOM 10966 C C . GLU C 1 347 ? 74.250 -0.333 -60.601 1.00 73.59 347 GLU C C 1
ATOM 10967 O O . GLU C 1 347 ? 75.014 -0.988 -61.284 1.00 78.28 347 GLU C O 1
ATOM 10973 N N . ILE C 1 348 ? 73.097 0.116 -61.048 1.00 65.13 348 ILE C N 1
ATOM 10974 C CA . ILE C 1 348 ? 72.715 -0.149 -62.462 1.00 66.48 348 ILE C CA 1
ATOM 10975 C C . ILE C 1 348 ? 73.294 0.957 -63.334 1.00 71.62 348 ILE C C 1
ATOM 10976 O O . ILE C 1 348 ? 73.131 0.886 -64.544 1.00 66.37 348 ILE C O 1
ATOM 10981 N N . ASP C 1 349 ? 73.928 1.937 -62.737 1.00 70.61 349 ASP C N 1
ATOM 10982 C CA . ASP C 1 349 ? 74.401 3.052 -63.498 1.00 76.55 349 ASP C CA 1
ATOM 10983 C C . ASP C 1 349 ? 75.520 2.754 -64.428 1.00 80.74 349 ASP C C 1
ATOM 10984 O O . ASP C 1 349 ? 75.914 3.600 -65.195 1.00 77.72 349 ASP C O 1
ATOM 10989 N N . LYS C 1 350 ? 76.019 1.540 -64.409 1.00 85.87 350 LYS C N 1
ATOM 10990 C CA . LYS C 1 350 ? 77.112 1.238 -65.362 1.00 87.07 350 LYS C CA 1
ATOM 10991 C C . LYS C 1 350 ? 76.550 0.419 -66.517 1.00 76.41 350 LYS C C 1
ATOM 10992 O O . LYS C 1 350 ? 77.342 -0.142 -67.258 1.00 75.05 350 LYS C O 1
ATOM 10998 N N . LEU C 1 351 ? 75.245 0.319 -66.597 1.00 70.49 351 LEU C N 1
ATOM 10999 C CA . LEU C 1 351 ? 74.595 -0.367 -67.733 1.00 61.20 351 LEU C CA 1
ATOM 11000 C C . LEU C 1 351 ? 74.129 0.723 -68.688 1.00 60.12 351 LEU C C 1
ATOM 11001 O O . LEU C 1 351 ? 73.811 1.807 -68.221 1.00 66.25 351 LEU C O 1
ATOM 11006 N N . PRO C 1 352 ? 74.076 0.440 -69.972 1.00 63.03 352 PRO C N 1
ATOM 11007 C CA . PRO C 1 352 ? 73.578 1.395 -70.955 1.00 63.86 352 PRO C CA 1
ATOM 11008 C C . PRO C 1 352 ? 72.070 1.585 -70.746 1.00 66.92 352 PRO C C 1
ATOM 11009 O O . PRO C 1 352 ? 71.473 0.706 -70.205 1.00 74.51 352 PRO C O 1
ATOM 11013 N N . ASN C 1 353 ? 71.510 2.693 -71.195 1.00 69.87 353 ASN C N 1
ATOM 11014 C CA . ASN C 1 353 ? 70.080 3.007 -70.984 1.00 67.20 353 ASN C CA 1
ATOM 11015 C C . ASN C 1 353 ? 69.185 1.816 -71.318 1.00 64.11 353 ASN C C 1
ATOM 11016 O O . ASN C 1 353 ? 68.289 1.555 -70.534 1.00 61.72 353 ASN C O 1
ATOM 11018 N N . THR C 1 354 ? 69.380 1.145 -72.426 1.00 59.94 354 THR C N 1
ATOM 11019 C CA . THR C 1 354 ? 68.460 0.032 -72.745 1.00 59.00 354 THR C CA 1
ATOM 11020 C C . THR C 1 354 ? 68.499 -1.009 -71.636 1.00 60.89 354 THR C C 1
ATOM 11021 O O . THR C 1 354 ? 67.434 -1.436 -71.223 1.00 60.24 354 THR C O 1
ATOM 11025 N N . LEU C 1 355 ? 69.676 -1.402 -71.201 1.00 59.43 355 LEU C N 1
ATOM 11026 C CA . LEU C 1 355 ? 69.813 -2.448 -70.161 1.00 56.88 355 LEU C CA 1
ATOM 11027 C C . LEU C 1 355 ? 69.343 -1.907 -68.810 1.00 56.00 355 LEU C C 1
ATOM 11028 O O . LEU C 1 355 ? 68.870 -2.690 -68.004 1.00 53.70 355 LEU C O 1
ATOM 11033 N N . LYS C 1 356 ? 69.448 -0.627 -68.562 1.00 47.51 356 LYS C N 1
ATOM 11034 C CA . LYS C 1 356 ? 68.919 -0.113 -67.283 1.00 52.67 356 LYS C CA 1
ATOM 11035 C C . LYS C 1 356 ? 67.406 -0.301 -67.306 1.00 55.40 356 LYS C C 1
ATOM 11036 O O . LYS C 1 356 ? 66.852 -0.738 -66.309 1.00 57.23 356 LYS C O 1
ATOM 11042 N N . LEU C 1 357 ? 66.781 0.034 -68.416 1.00 49.05 357 LEU C N 1
ATOM 11043 C CA . LEU C 1 357 ? 65.317 -0.089 -68.578 1.00 49.48 357 LEU C CA 1
ATOM 11044 C C . LEU C 1 357 ? 64.925 -1.554 -68.440 1.00 46.58 357 LEU C C 1
ATOM 11045 O O . LEU C 1 357 ? 64.000 -1.851 -67.712 1.00 57.79 357 LEU C O 1
ATOM 11050 N N . ILE C 1 358 ? 65.588 -2.426 -69.140 1.00 48.32 358 ILE C N 1
ATOM 11051 C CA . ILE C 1 358 ? 65.232 -3.863 -69.056 1.00 53.54 358 ILE C CA 1
ATOM 11052 C C . ILE C 1 358 ? 65.445 -4.340 -67.624 1.00 56.79 358 ILE C C 1
ATOM 11053 O O . ILE C 1 358 ? 64.604 -5.075 -67.131 1.00 51.69 358 ILE C O 1
ATOM 11058 N N . PHE C 1 359 ? 66.515 -3.934 -66.977 1.00 57.39 359 PHE C N 1
ATOM 11059 C CA . PHE C 1 359 ? 66.766 -4.421 -65.603 1.00 53.40 359 PHE C CA 1
ATOM 11060 C C . PHE C 1 359 ? 65.701 -3.904 -64.643 1.00 55.02 359 PHE C C 1
ATOM 11061 O O . PHE C 1 359 ? 65.254 -4.671 -63.808 1.00 54.29 359 PHE C O 1
ATOM 11069 N N . MET C 1 360 ? 65.311 -2.657 -64.748 1.00 52.31 360 MET C N 1
ATOM 11070 C CA . MET C 1 360 ? 64.306 -2.124 -63.804 1.00 47.80 360 MET C CA 1
ATOM 11071 C C . MET C 1 360 ? 62.950 -2.750 -64.105 1.00 51.83 360 MET C C 1
ATOM 11072 O O . MET C 1 360 ? 62.165 -2.898 -63.186 1.00 50.61 360 MET C O 1
ATOM 11077 N N . SER C 1 361 ? 62.698 -3.109 -65.338 1.00 49.82 361 SER C N 1
ATOM 11078 C CA . SER C 1 361 ? 61.402 -3.737 -65.675 1.00 46.52 361 SER C CA 1
ATOM 11079 C C . SER C 1 361 ? 61.310 -5.090 -64.978 1.00 51.41 361 SER C C 1
ATOM 11080 O O . SER C 1 361 ? 60.305 -5.341 -64.336 1.00 56.37 361 SER C O 1
ATOM 11083 N N . MET C 1 362 ? 62.340 -5.904 -65.077 1.00 50.09 362 MET C N 1
ATOM 11084 C CA . MET C 1 362 ? 62.327 -7.258 -64.476 1.00 50.06 362 MET C CA 1
ATOM 11085 C C . MET C 1 362 ? 62.370 -7.158 -62.953 1.00 50.44 362 MET C C 1
ATOM 11086 O O . MET C 1 362 ? 61.728 -7.955 -62.297 1.00 49.90 362 MET C O 1
ATOM 11091 N N . PHE C 1 363 ? 63.088 -6.206 -62.426 1.00 46.24 363 PHE C N 1
ATOM 11092 C CA . PHE C 1 363 ? 63.181 -5.990 -60.967 1.00 47.89 363 PHE C CA 1
ATOM 11093 C C . PHE C 1 363 ? 61.820 -5.544 -60.441 1.00 47.86 363 PHE C C 1
ATOM 11094 O O . PHE C 1 363 ? 61.292 -6.113 -59.514 1.00 49.39 363 PHE C O 1
ATOM 11102 N N . ASN C 1 364 ? 61.284 -4.522 -61.051 1.00 49.85 364 ASN C N 1
ATOM 11103 C CA . ASN C 1 364 ? 59.998 -3.931 -60.630 1.00 41.95 364 ASN C CA 1
ATOM 11104 C C . ASN C 1 364 ? 58.873 -4.952 -60.747 1.00 44.74 364 ASN C C 1
ATOM 11105 O O . ASN C 1 364 ? 58.111 -5.044 -59.816 1.00 44.05 364 ASN C O 1
ATOM 11110 N N . LYS C 1 365 ? 58.747 -5.673 -61.831 1.00 40.35 365 LYS C N 1
ATOM 11111 C CA . LYS C 1 365 ? 57.604 -6.607 -61.925 1.00 39.49 365 LYS C CA 1
ATOM 11112 C C . LYS C 1 365 ? 57.714 -7.669 -60.839 1.00 43.32 365 LYS C C 1
ATOM 11113 O O . LYS C 1 365 ? 56.718 -7.928 -60.180 1.00 47.62 365 LYS C O 1
ATOM 11119 N N . THR C 1 366 ? 58.882 -8.242 -60.667 1.00 45.22 366 THR C N 1
ATOM 11120 C CA . THR C 1 366 ? 59.114 -9.279 -59.640 1.00 46.22 366 THR C CA 1
ATOM 11121 C C . THR C 1 366 ? 58.810 -8.713 -58.259 1.00 43.64 366 THR C C 1
ATOM 11122 O O . THR C 1 366 ? 58.173 -9.394 -57.488 1.00 49.38 366 THR C O 1
ATOM 11126 N N . ASN C 1 367 ? 59.263 -7.525 -57.968 1.00 41.06 367 ASN C N 1
ATOM 11127 C CA . ASN C 1 367 ? 59.040 -6.922 -56.637 1.00 42.38 367 ASN C CA 1
ATOM 11128 C C . ASN C 1 367 ? 57.571 -6.545 -56.470 1.00 47.26 367 ASN C C 1
ATOM 11129 O O . ASN C 1 367 ? 57.140 -6.429 -55.337 1.00 43.38 367 ASN C O 1
ATOM 11134 N N . GLU C 1 368 ? 56.844 -6.351 -57.550 1.00 47.79 368 GLU C N 1
ATOM 11135 C CA . GLU C 1 368 ? 55.416 -5.973 -57.472 1.00 47.32 368 GLU C CA 1
ATOM 11136 C C . GLU C 1 368 ? 54.620 -7.238 -57.199 1.00 42.29 368 GLU C C 1
ATOM 11137 O O . GLU C 1 368 ? 53.633 -7.174 -56.494 1.00 40.35 368 GLU C O 1
ATOM 11143 N N . VAL C 1 369 ? 55.054 -8.332 -57.763 1.00 41.74 369 VAL C N 1
ATOM 11144 C CA . VAL C 1 369 ? 54.371 -9.628 -57.529 1.00 43.78 369 VAL C CA 1
ATOM 11145 C C . VAL C 1 369 ? 54.645 -10.020 -56.083 1.00 46.41 369 VAL C C 1
ATOM 11146 O O . VAL C 1 369 ? 53.746 -10.528 -55.437 1.00 47.16 369 VAL C O 1
ATOM 11150 N N . GLY C 1 370 ? 55.848 -9.787 -55.614 1.00 45.05 370 GLY C N 1
ATOM 11151 C CA . GLY C 1 370 ? 56.190 -10.088 -54.220 1.00 44.04 370 GLY C CA 1
ATOM 11152 C C . GLY C 1 370 ? 55.303 -9.323 -53.270 1.00 44.54 370 GLY C C 1
ATOM 11153 O O . GLY C 1 370 ? 54.873 -9.909 -52.293 1.00 48.59 370 GLY C O 1
ATOM 11154 N N . LEU C 1 371 ? 55.066 -8.059 -53.532 1.00 46.40 371 LEU C N 1
ATOM 11155 C CA . LEU C 1 371 ? 54.191 -7.238 -52.664 1.00 47.07 371 LEU C CA 1
ATOM 11156 C C . LEU C 1 371 ? 52.744 -7.693 -52.835 1.00 49.36 371 LEU C C 1
ATOM 11157 O O . LEU C 1 371 ? 52.045 -7.757 -51.848 1.00 55.65 371 LEU C O 1
ATOM 11162 N N . ARG C 1 372 ? 52.308 -7.987 -54.033 1.00 45.43 372 ARG C N 1
ATOM 11163 C CA . ARG C 1 372 ? 50.914 -8.440 -54.205 1.00 45.58 372 ARG C CA 1
ATOM 11164 C C . ARG C 1 372 ? 50.745 -9.782 -53.503 1.00 42.88 372 ARG C C 1
ATOM 11165 O O . ARG C 1 372 ? 49.709 -9.992 -52.904 1.00 44.37 372 ARG C O 1
ATOM 11173 N N . VAL C 1 373 ? 51.718 -10.659 -53.599 1.00 45.34 373 VAL C N 1
ATOM 11174 C CA . VAL C 1 373 ? 51.604 -12.004 -52.971 1.00 45.44 373 VAL C CA 1
ATOM 11175 C C . VAL C 1 373 ? 51.712 -11.871 -51.455 1.00 42.38 373 VAL C C 1
ATOM 11176 O O . VAL C 1 373 ? 51.074 -12.647 -50.769 1.00 45.81 373 VAL C O 1
ATOM 11180 N N . GLN C 1 374 ? 52.430 -10.889 -50.963 1.00 43.32 374 GLN C N 1
ATOM 11181 C CA . GLN C 1 374 ? 52.543 -10.673 -49.505 1.00 45.46 374 GLN C CA 1
ATOM 11182 C C . GLN C 1 374 ? 51.191 -10.204 -48.976 1.00 50.86 374 GLN C C 1
ATOM 11183 O O . GLN C 1 374 ? 50.916 -10.430 -47.815 1.00 55.85 374 GLN C O 1
ATOM 11189 N N . HIS C 1 375 ? 50.395 -9.559 -49.791 1.00 48.72 375 HIS C N 1
ATOM 11190 C CA . HIS C 1 375 ? 49.066 -9.089 -49.347 1.00 51.50 375 HIS C CA 1
ATOM 11191 C C . HIS C 1 375 ? 48.065 -10.238 -49.410 1.00 46.24 375 HIS C C 1
ATOM 11192 O O . HIS C 1 375 ? 47.347 -10.443 -48.454 1.00 50.96 375 HIS C O 1
ATOM 11199 N N . GLU C 1 376 ? 48.029 -10.940 -50.514 1.00 48.59 376 GLU C N 1
ATOM 11200 C CA . GLU C 1 376 ? 47.036 -12.010 -50.741 1.00 47.86 376 GLU C CA 1
ATOM 11201 C C . GLU C 1 376 ? 47.459 -13.323 -50.087 1.00 52.53 376 GLU C C 1
ATOM 11202 O O . GLU C 1 376 ? 46.596 -14.167 -49.941 1.00 56.12 376 GLU C O 1
ATOM 11208 N N . ARG C 1 377 ? 48.698 -13.521 -49.710 1.00 48.95 377 ARG C N 1
ATOM 11209 C CA . ARG C 1 377 ? 49.013 -14.827 -49.089 1.00 48.22 377 ARG C CA 1
ATOM 11210 C C . ARG C 1 377 ? 49.730 -14.622 -47.757 1.00 49.85 377 ARG C C 1
ATOM 11211 O O . ARG C 1 377 ? 49.769 -15.555 -46.979 1.00 53.40 377 ARG C O 1
ATOM 11219 N N . GLY C 1 378 ? 50.285 -13.463 -47.515 1.00 48.33 378 GLY C N 1
ATOM 11220 C CA . GLY C 1 378 ? 50.935 -13.196 -46.225 1.00 49.30 378 GLY C CA 1
ATOM 11221 C C . GLY C 1 378 ? 52.306 -13.811 -46.105 1.00 55.44 378 GLY C C 1
ATOM 11222 O O . GLY C 1 378 ? 52.659 -14.170 -44.992 1.00 54.11 378 GLY C O 1
ATOM 11223 N N . TYR C 1 379 ? 53.044 -13.955 -47.185 1.00 59.60 379 TYR C N 1
ATOM 11224 C CA . TYR C 1 379 ? 54.413 -14.509 -47.070 1.00 57.36 379 TYR C CA 1
ATOM 11225 C C . TYR C 1 379 ? 55.357 -13.759 -48.009 1.00 57.88 379 TYR C C 1
ATOM 11226 O O . TYR C 1 379 ? 54.881 -13.068 -48.893 1.00 55.93 379 TYR C O 1
ATOM 11235 N N . ASN C 1 380 ? 56.649 -13.859 -47.780 1.00 51.55 380 ASN C N 1
ATOM 11236 C CA . ASN C 1 380 ? 57.626 -13.150 -48.634 1.00 46.04 380 ASN C CA 1
ATOM 11237 C C . ASN C 1 380 ? 58.204 -14.123 -49.652 1.00 52.11 380 ASN C C 1
ATOM 11238 O O . ASN C 1 380 ? 58.888 -15.056 -49.247 1.00 51.63 380 ASN C O 1
ATOM 11243 N N . SER C 1 381 ? 57.975 -13.858 -50.920 1.00 51.79 381 SER C N 1
ATOM 11244 C CA . SER C 1 381 ? 58.418 -14.756 -52.009 1.00 45.64 381 SER C CA 1
ATOM 11245 C C . SER C 1 381 ? 59.624 -14.177 -52.737 1.00 47.70 381 SER C C 1
ATOM 11246 O O . SER C 1 381 ? 60.148 -14.872 -53.573 1.00 50.88 381 SER C O 1
ATOM 11249 N N . ILE C 1 382 ? 60.021 -12.963 -52.434 1.00 42.39 382 ILE C N 1
ATOM 11250 C CA . ILE C 1 382 ? 61.150 -12.306 -53.147 1.00 45.96 382 ILE C CA 1
ATOM 11251 C C . ILE C 1 382 ? 62.393 -13.192 -53.125 1.00 49.16 382 ILE C C 1
ATOM 11252 O O . ILE C 1 382 ? 62.953 -13.397 -54.181 1.00 51.94 382 ILE C O 1
ATOM 11257 N N . PRO C 1 383 ? 62.793 -13.722 -51.977 1.00 55.00 383 PRO C N 1
ATOM 11258 C CA . PRO C 1 383 ? 63.983 -14.558 -51.942 1.00 51.26 383 PRO C CA 1
ATOM 11259 C C . PRO C 1 383 ? 63.855 -15.733 -52.909 1.00 52.84 383 PRO C C 1
ATOM 11260 O O . PRO C 1 383 ? 64.831 -16.101 -53.465 1.00 58.14 383 PRO C O 1
ATOM 11264 N N . THR C 1 384 ? 62.670 -16.281 -53.061 1.00 49.52 384 THR C N 1
ATOM 11265 C CA . THR C 1 384 ? 62.450 -17.417 -53.981 1.00 45.58 384 THR C CA 1
ATOM 11266 C C . THR C 1 384 ? 62.617 -16.945 -55.419 1.00 50.10 384 THR C C 1
ATOM 11267 O O . THR C 1 384 ? 63.155 -17.703 -56.210 1.00 50.97 384 THR C O 1
ATOM 11271 N N . PHE C 1 385 ? 62.168 -15.748 -55.728 1.00 46.29 385 PHE C N 1
ATOM 11272 C CA . PHE C 1 385 ? 62.279 -15.205 -57.100 1.00 42.51 385 PHE C CA 1
ATOM 11273 C C . PHE C 1 385 ? 63.742 -14.900 -57.408 1.00 48.60 385 PHE C C 1
ATOM 11274 O O . PHE C 1 385 ? 64.176 -15.181 -58.512 1.00 49.04 385 PHE C O 1
ATOM 11282 N N . ILE C 1 386 ? 64.476 -14.370 -56.457 1.00 45.28 386 ILE C N 1
ATOM 11283 C CA . ILE C 1 386 ? 65.904 -14.026 -56.685 1.00 47.41 386 ILE C CA 1
ATOM 11284 C C . ILE C 1 386 ? 66.663 -15.260 -57.166 1.00 49.84 386 ILE C C 1
ATOM 11285 O O . ILE C 1 386 ? 67.434 -15.135 -58.101 1.00 51.20 386 ILE C O 1
ATOM 11290 N N . LYS C 1 387 ? 66.481 -16.392 -56.536 1.00 49.67 387 LYS C N 1
ATOM 11291 C CA . LYS C 1 387 ? 67.211 -17.613 -56.942 1.00 55.39 387 LYS C CA 1
ATOM 11292 C C . LYS C 1 387 ? 66.744 -18.071 -58.321 1.00 55.95 387 LYS C C 1
ATOM 11293 O O . LYS C 1 387 ? 67.584 -18.543 -59.068 1.00 58.68 387 LYS C O 1
ATOM 11299 N N . ALA C 1 388 ? 65.478 -17.945 -58.656 1.00 56.83 388 ALA C N 1
ATOM 11300 C CA . ALA C 1 388 ? 65.018 -18.412 -59.979 1.00 50.62 388 ALA C CA 1
ATOM 11301 C C . ALA C 1 388 ? 65.537 -17.464 -61.053 1.00 53.04 388 ALA C C 1
ATOM 11302 O O . ALA C 1 388 ? 65.832 -17.921 -62.148 1.00 52.57 388 ALA C O 1
ATOM 11304 N N . TRP C 1 389 ? 65.631 -16.198 -60.731 1.00 52.01 389 TRP C N 1
ATOM 11305 C CA . TRP C 1 389 ? 66.118 -15.194 -61.699 1.00 49.69 389 TRP C CA 1
ATOM 11306 C C . TRP C 1 389 ? 67.626 -15.337 -61.855 1.00 51.88 389 TRP C C 1
ATOM 11307 O O . TRP C 1 389 ? 68.108 -15.069 -62.942 1.00 54.59 389 TRP C O 1
ATOM 11318 N N . VAL C 1 390 ? 68.352 -15.707 -60.821 1.00 57.56 390 VAL C N 1
ATOM 11319 C CA . VAL C 1 390 ? 69.826 -15.818 -61.005 1.00 56.42 390 VAL C CA 1
ATOM 11320 C C . VAL C 1 390 ? 70.102 -17.084 -61.805 1.00 56.02 390 VAL C C 1
ATOM 11321 O O . VAL C 1 390 ? 70.961 -17.038 -62.659 1.00 57.26 390 VAL C O 1
ATOM 11325 N N . GLU C 1 391 ? 69.356 -18.135 -61.590 1.00 50.69 391 GLU C N 1
ATOM 11326 C CA . GLU C 1 391 ? 69.578 -19.345 -62.405 1.00 56.93 391 GLU C CA 1
ATOM 11327 C C . GLU C 1 391 ? 69.248 -19.000 -63.851 1.00 60.32 391 GLU C C 1
ATOM 11328 O O . GLU C 1 391 ? 69.977 -19.430 -64.728 1.00 58.05 391 GLU C O 1
ATOM 11334 N N . GLN C 1 392 ? 68.181 -18.260 -64.066 1.00 62.11 392 GLN C N 1
ATOM 11335 C CA . GLN C 1 392 ? 67.743 -17.855 -65.419 1.00 54.51 392 GLN C CA 1
ATOM 11336 C C . GLN C 1 392 ? 68.853 -17.068 -66.106 1.00 56.61 392 GLN C C 1
ATOM 11337 O O . GLN C 1 392 ? 69.244 -17.444 -67.194 1.00 54.20 392 GLN C O 1
ATOM 11343 N N . CYS C 1 393 ? 69.341 -16.024 -65.486 1.00 57.80 393 CYS C N 1
ATOM 11344 C CA . CYS C 1 393 ? 70.386 -15.183 -66.114 1.00 58.73 393 CYS C CA 1
ATOM 11345 C C . CYS C 1 393 ? 71.676 -15.974 -66.314 1.00 63.04 393 CYS C C 1
ATOM 11346 O O . CYS C 1 393 ? 72.274 -15.831 -67.371 1.00 67.74 393 CYS C O 1
ATOM 11349 N N . LYS C 1 394 ? 72.094 -16.761 -65.348 1.00 61.37 394 LYS C N 1
ATOM 11350 C CA . LYS C 1 394 ? 73.345 -17.539 -65.508 1.00 59.69 394 LYS C CA 1
ATOM 11351 C C . LYS C 1 394 ? 73.192 -18.497 -66.684 1.00 55.25 394 LYS C C 1
ATOM 11352 O O . LYS C 1 394 ? 74.167 -18.702 -67.391 1.00 55.89 394 LYS C O 1
ATOM 11358 N N . SER C 1 395 ? 72.019 -19.053 -66.880 1.00 58.03 395 SER C N 1
ATOM 11359 C CA . SER C 1 395 ? 71.805 -20.005 -67.993 1.00 53.88 395 SER C CA 1
ATOM 11360 C C . SER C 1 395 ? 71.891 -19.264 -69.328 1.00 58.81 395 SER C C 1
ATOM 11361 O O . SER C 1 395 ? 72.337 -19.868 -70.296 1.00 57.82 395 SER C O 1
ATOM 11364 N N . TYR C 1 396 ? 71.502 -18.005 -69.374 1.00 63.20 396 TYR C N 1
ATOM 11365 C CA . TYR C 1 396 ? 71.590 -17.217 -70.628 1.00 69.51 396 TYR C CA 1
ATOM 11366 C C . TYR C 1 396 ? 73.071 -16.961 -70.912 1.00 73.81 396 TYR C C 1
ATOM 11367 O O . TYR C 1 396 ? 73.516 -17.144 -72.034 1.00 65.23 396 TYR C O 1
ATOM 11376 N N . GLN C 1 397 ? 73.790 -16.529 -69.890 1.00 79.49 397 GLN C N 1
ATOM 11377 C CA . GLN C 1 397 ? 75.240 -16.239 -69.973 1.00 78.95 397 GLN C CA 1
ATOM 11378 C C . GLN C 1 397 ? 75.970 -17.515 -70.373 1.00 79.90 397 GLN C C 1
ATOM 11379 O O . GLN C 1 397 ? 76.853 -17.447 -71.225 1.00 83.57 397 GLN C O 1
ATOM 11385 N N . LYS C 1 398 ? 75.641 -18.619 -69.744 1.00 80.36 398 LYS C N 1
ATOM 11386 C CA . LYS C 1 398 ? 76.320 -19.896 -70.062 1.00 86.95 398 LYS C CA 1
ATOM 11387 C C . LYS C 1 398 ? 76.061 -20.232 -71.527 1.00 82.09 398 LYS C C 1
ATOM 11388 O O . LYS C 1 398 ? 76.942 -20.814 -72.153 1.00 79.11 398 LYS C O 1
ATOM 11394 N N . GLU C 1 399 ? 74.922 -19.840 -72.057 1.00 77.59 399 GLU C N 1
ATOM 11395 C CA . GLU C 1 399 ? 74.611 -20.124 -73.476 1.00 76.45 399 GLU C CA 1
ATOM 11396 C C . GLU C 1 399 ? 75.393 -19.139 -74.338 1.00 79.38 399 GLU C C 1
ATOM 11397 O O . GLU C 1 399 ? 75.895 -19.541 -75.379 1.00 77.07 399 GLU C O 1
ATOM 11403 N N . ALA C 1 400 ? 75.503 -17.902 -73.907 1.00 79.09 400 ALA C N 1
ATOM 11404 C CA . ALA C 1 400 ? 76.264 -16.912 -74.692 1.00 77.80 400 ALA C CA 1
ATOM 11405 C C . ALA C 1 400 ? 77.711 -17.383 -74.772 1.00 82.76 400 ALA C C 1
ATOM 11406 O O . ALA C 1 400 ? 78.278 -17.368 -75.861 1.00 86.70 400 ALA C O 1
ATOM 11408 N N . ARG C 1 401 ? 78.261 -17.707 -73.620 1.00 81.36 401 ARG C N 1
ATOM 11409 C CA . ARG C 1 401 ? 79.661 -18.160 -73.469 1.00 86.80 401 ARG C CA 1
ATOM 11410 C C . ARG C 1 401 ? 79.954 -19.223 -74.518 1.00 83.61 401 ARG C C 1
ATOM 11411 O O . ARG C 1 401 ? 80.892 -19.034 -75.292 1.00 88.35 401 ARG C O 1
ATOM 11419 N N . TRP C 1 402 ? 79.193 -20.301 -74.518 1.00 88.98 402 TRP C N 1
ATOM 11420 C CA . TRP C 1 402 ? 79.423 -21.396 -75.491 1.00 93.74 402 TRP C CA 1
ATOM 11421 C C . TRP C 1 402 ? 79.350 -20.816 -76.893 1.00 101.55 402 TRP C C 1
ATOM 11422 O O . TRP C 1 402 ? 80.169 -21.197 -77.734 1.00 117.51 402 TRP C O 1
ATOM 11433 N N . PHE C 1 403 ? 78.404 -19.936 -77.126 1.00 96.32 403 PHE C N 1
ATOM 11434 C CA . PHE C 1 403 ? 78.244 -19.421 -78.502 1.00 94.21 403 PHE C CA 1
ATOM 11435 C C . PHE C 1 403 ? 79.455 -18.596 -78.912 1.00 94.91 403 PHE C C 1
ATOM 11436 O O . PHE C 1 403 ? 79.819 -18.657 -80.079 1.00 99.47 403 PHE C O 1
ATOM 11444 N N . HIS C 1 404 ? 79.981 -17.778 -78.019 1.00 99.07 404 HIS C N 1
ATOM 11445 C CA . HIS C 1 404 ? 81.098 -16.875 -78.394 1.00 103.24 404 HIS C CA 1
ATOM 11446 C C . HIS C 1 404 ? 82.379 -17.669 -78.606 1.00 103.74 404 HIS C C 1
ATOM 11447 O O . HIS C 1 404 ? 83.149 -17.285 -79.482 1.00 110.41 404 HIS C O 1
ATOM 11454 N N . GLY C 1 405 ? 82.686 -18.570 -77.699 1.00 110.17 405 GLY C N 1
ATOM 11455 C CA . GLY C 1 405 ? 83.939 -19.332 -77.808 1.00 104.63 405 GLY C CA 1
ATOM 11456 C C . GLY C 1 405 ? 83.845 -20.344 -78.921 1.00 105.38 405 GLY C C 1
ATOM 11457 O O . GLY C 1 405 ? 84.775 -21.140 -79.076 1.00 98.52 405 GLY C O 1
ATOM 11458 N N . GLY C 1 406 ? 82.716 -20.376 -79.606 1.00 103.79 406 GLY C N 1
ATOM 11459 C CA . GLY C 1 406 ? 82.512 -21.336 -80.704 1.00 111.89 406 GLY C CA 1
ATOM 11460 C C . GLY C 1 406 ? 82.386 -22.759 -80.193 1.00 113.10 406 GLY C C 1
ATOM 11461 O O . GLY C 1 406 ? 82.366 -23.682 -81.018 1.00 112.03 406 GLY C O 1
ATOM 11462 N N . HIS C 1 407 ? 82.306 -22.936 -78.889 1.00 111.61 407 HIS C N 1
ATOM 11463 C CA . HIS C 1 407 ? 82.189 -24.296 -78.309 1.00 108.20 407 HIS C CA 1
ATOM 11464 C C . HIS C 1 407 ? 80.739 -24.768 -78.418 1.00 96.60 407 HIS C C 1
ATOM 11465 O O . HIS C 1 407 ? 79.859 -23.920 -78.351 1.00 100.02 407 HIS C O 1
ATOM 11472 N N . THR C 1 408 ? 80.532 -26.052 -78.606 1.00 88.41 408 THR C N 1
ATOM 11473 C CA . THR C 1 408 ? 79.182 -26.657 -78.664 1.00 81.96 408 THR C CA 1
ATOM 11474 C C . THR C 1 408 ? 79.261 -27.914 -77.807 1.00 83.24 408 THR C C 1
ATOM 11475 O O . THR C 1 408 ? 79.884 -28.870 -78.250 1.00 91.03 408 THR C O 1
ATOM 11479 N N . PRO C 1 409 ? 78.661 -27.903 -76.631 1.00 86.58 409 PRO C N 1
ATOM 11480 C CA . PRO C 1 409 ? 78.819 -29.030 -75.728 1.00 76.08 409 PRO C CA 1
ATOM 11481 C C . PRO C 1 409 ? 78.010 -30.259 -76.129 1.00 66.72 409 PRO C C 1
ATOM 11482 O O . PRO C 1 409 ? 77.353 -30.225 -77.118 1.00 70.87 409 PRO C O 1
ATOM 11486 N N . PRO C 1 410 ? 78.154 -31.321 -75.365 1.00 68.06 410 PRO C N 1
ATOM 11487 C CA . PRO C 1 410 ? 77.390 -32.537 -75.554 1.00 73.80 410 PRO C CA 1
ATOM 11488 C C . PRO C 1 410 ? 75.933 -32.253 -75.178 1.00 79.05 410 PRO C C 1
ATOM 11489 O O . PRO C 1 410 ? 75.684 -31.309 -74.477 1.00 79.31 410 PRO C O 1
ATOM 11493 N N . LEU C 1 411 ? 75.026 -33.092 -75.623 1.00 79.52 411 LEU C N 1
ATOM 11494 C CA . LEU C 1 411 ? 73.585 -32.911 -75.341 1.00 74.99 411 LEU C CA 1
ATOM 11495 C C . LEU C 1 411 ? 73.361 -32.770 -73.838 1.00 83.89 411 LEU C C 1
ATOM 11496 O O . LEU C 1 411 ? 72.562 -31.923 -73.443 1.00 82.43 411 LEU C O 1
ATOM 11501 N N . GLU C 1 412 ? 74.023 -33.569 -73.033 1.00 89.68 412 GLU C N 1
ATOM 11502 C CA . GLU C 1 412 ? 73.783 -33.509 -71.572 1.00 85.85 412 GLU C CA 1
ATOM 11503 C C . GLU C 1 412 ? 74.110 -32.121 -71.034 1.00 75.16 412 GLU C C 1
ATOM 11504 O O . GLU C 1 412 ? 73.267 -31.578 -70.347 1.00 85.61 412 GLU C O 1
ATOM 11510 N N . GLU C 1 413 ? 75.278 -31.583 -71.288 1.00 76.71 413 GLU C N 1
ATOM 11511 C CA . GLU C 1 413 ? 75.581 -30.251 -70.716 1.00 73.32 413 GLU C CA 1
ATOM 11512 C C . GLU C 1 413 ? 74.562 -29.247 -71.241 1.00 70.34 413 GLU C C 1
ATOM 11513 O O . GLU C 1 413 ? 74.104 -28.427 -70.462 1.00 66.85 413 GLU C O 1
ATOM 11519 N N . TYR C 1 414 ? 74.231 -29.314 -72.508 1.00 68.47 414 TYR C N 1
ATOM 11520 C CA . TYR C 1 414 ? 73.260 -28.354 -73.080 1.00 72.90 414 TYR C CA 1
ATOM 11521 C C . TYR C 1 414 ? 71.905 -28.565 -72.411 1.00 79.33 414 TYR C C 1
ATOM 11522 O O . TYR C 1 414 ? 71.293 -27.595 -71.965 1.00 86.49 414 TYR C O 1
ATOM 11531 N N . SER C 1 415 ? 71.471 -29.814 -72.399 1.00 75.53 415 SER C N 1
ATOM 11532 C CA . SER C 1 415 ? 70.172 -30.245 -71.828 1.00 74.12 415 SER C CA 1
ATOM 11533 C C . SER C 1 415 ? 70.011 -29.721 -70.403 1.00 69.37 415 SER C C 1
ATOM 11534 O O . SER C 1 415 ? 68.990 -29.116 -70.120 1.00 70.31 415 SER C O 1
ATOM 11537 N N . LEU C 1 416 ? 70.979 -29.946 -69.543 1.00 62.27 416 LEU C N 1
ATOM 11538 C CA . LEU C 1 416 ? 70.883 -29.494 -68.135 1.00 64.89 416 LEU C CA 1
ATOM 11539 C C . LEU C 1 416 ? 70.834 -27.970 -68.086 1.00 61.73 416 LEU C C 1
ATOM 11540 O O . LEU C 1 416 ? 70.424 -27.436 -67.065 1.00 67.68 416 LEU C O 1
ATOM 11545 N N . ASN C 1 417 ? 71.263 -27.294 -69.126 1.00 61.83 417 ASN C N 1
ATOM 11546 C CA . ASN C 1 417 ? 71.251 -25.813 -69.096 1.00 62.47 417 ASN C CA 1
ATOM 11547 C C . ASN C 1 417 ? 70.002 -25.313 -69.801 1.00 67.52 417 ASN C C 1
ATOM 11548 O O . ASN C 1 417 ? 69.401 -24.360 -69.326 1.00 60.18 417 ASN C O 1
ATOM 11553 N N . GLY C 1 418 ? 69.676 -25.949 -70.904 1.00 72.04 418 GLY C N 1
ATOM 11554 C CA . GLY C 1 418 ? 68.521 -25.579 -71.734 1.00 67.90 418 GLY C CA 1
ATOM 11555 C C . GLY C 1 418 ? 67.223 -25.675 -70.977 1.00 65.57 418 GLY C C 1
ATOM 11556 O O . GLY C 1 418 ? 66.327 -24.924 -71.310 1.00 58.05 418 GLY C O 1
ATOM 11557 N N . LEU C 1 419 ? 67.106 -26.563 -70.008 1.00 64.84 419 LEU C N 1
ATOM 11558 C CA . LEU C 1 419 ? 65.817 -26.683 -69.282 1.00 61.14 419 LEU C CA 1
ATOM 11559 C C . LEU C 1 419 ? 65.637 -25.470 -68.375 1.00 63.41 419 LEU C C 1
ATOM 11560 O O . LEU C 1 419 ? 64.512 -25.214 -67.978 1.00 57.51 419 LEU C O 1
ATOM 11565 N N . VAL C 1 420 ? 66.708 -24.771 -68.053 1.00 59.39 420 VAL C N 1
ATOM 11566 C CA . VAL C 1 420 ? 66.606 -23.583 -67.163 1.00 55.74 420 VAL C CA 1
ATOM 11567 C C . VAL C 1 420 ? 66.406 -22.345 -68.029 1.00 55.23 420 VAL C C 1
ATOM 11568 O O . VAL C 1 420 ? 65.575 -21.524 -67.680 1.00 60.51 420 VAL C O 1
ATOM 11572 N N . SER C 1 421 ? 67.184 -22.245 -69.091 1.00 59.88 421 SER C N 1
ATOM 11573 C CA . SER C 1 421 ? 67.195 -21.117 -70.053 1.00 57.90 421 SER C CA 1
ATOM 11574 C C . SER C 1 421 ? 65.861 -21.051 -70.786 1.00 57.04 421 SER C C 1
ATOM 11575 O O . SER C 1 421 ? 65.523 -20.003 -71.314 1.00 58.39 421 SER C O 1
ATOM 11578 N N . ILE C 1 422 ? 65.114 -22.128 -70.789 1.00 50.68 422 ILE C N 1
ATOM 11579 C CA . ILE C 1 422 ? 63.791 -22.147 -71.465 1.00 55.57 422 ILE C CA 1
ATOM 11580 C C . ILE C 1 422 ? 62.825 -21.269 -70.664 1.00 54.56 422 ILE C C 1
ATOM 1158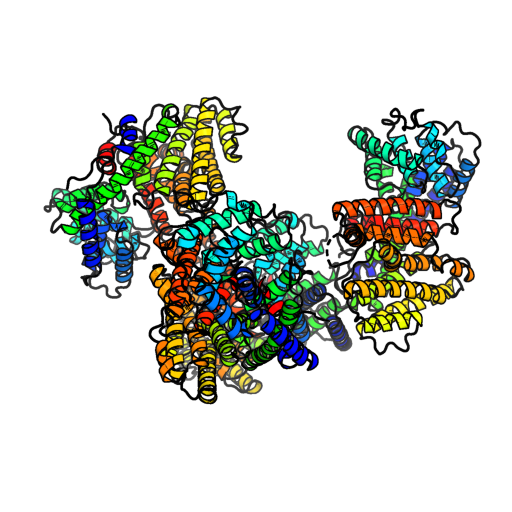1 O O . ILE C 1 422 ? 61.830 -20.835 -71.229 1.00 48.39 422 ILE C O 1
ATOM 11586 N N . GLY C 1 423 ? 63.109 -21.042 -69.396 1.00 53.21 423 GLY C N 1
ATOM 11587 C CA . GLY C 1 423 ? 62.318 -20.133 -68.549 1.00 53.58 423 GLY C CA 1
ATOM 11588 C C . GLY C 1 423 ? 61.211 -20.800 -67.770 1.00 51.03 423 GLY C C 1
ATOM 11589 O O . GLY C 1 423 ? 60.583 -20.109 -66.993 1.00 50.80 423 GLY C O 1
ATOM 11590 N N . PHE C 1 424 ? 60.981 -22.080 -67.928 1.00 53.66 424 PHE C N 1
ATOM 11591 C CA . PHE C 1 424 ? 59.840 -22.706 -67.218 1.00 56.31 424 PHE C CA 1
ATOM 11592 C C . PHE C 1 424 ? 60.140 -22.924 -65.737 1.00 54.46 424 PHE C C 1
ATOM 11593 O O . PHE C 1 424 ? 59.208 -22.956 -64.950 1.00 55.75 424 PHE C O 1
ATOM 11601 N N . PRO C 1 425 ? 61.391 -23.068 -65.368 1.00 55.86 425 PRO C N 1
ATOM 11602 C CA . PRO C 1 425 ? 61.629 -23.223 -63.947 1.00 55.54 425 PRO C CA 1
ATOM 11603 C C . PRO C 1 425 ? 61.200 -21.957 -63.205 1.00 53.08 425 PRO C C 1
ATOM 11604 O O . PRO C 1 425 ? 60.615 -22.057 -62.178 1.00 56.93 425 PRO C O 1
ATOM 11608 N N . LEU C 1 426 ? 61.487 -20.812 -63.763 1.00 53.49 426 LEU C N 1
ATOM 11609 C CA . LEU C 1 426 ? 61.127 -19.533 -63.119 1.00 51.75 426 LEU C CA 1
ATOM 11610 C C . LEU C 1 426 ? 59.622 -19.309 -63.259 1.00 52.34 426 LEU C C 1
ATOM 11611 O O . LEU C 1 426 ? 59.036 -18.718 -62.365 1.00 46.87 426 LEU C O 1
ATOM 11616 N N . LEU C 1 427 ? 59.037 -19.756 -64.345 1.00 51.02 427 LEU C N 1
ATOM 11617 C CA . LEU C 1 427 ? 57.587 -19.579 -64.577 1.00 49.78 427 LEU C CA 1
ATOM 11618 C C . LEU C 1 427 ? 56.823 -20.579 -63.720 1.00 50.09 427 LEU C C 1
ATOM 11619 O O . LEU C 1 427 ? 55.806 -20.200 -63.167 1.00 57.28 427 LEU C O 1
ATOM 11624 N N . LEU C 1 428 ? 57.294 -21.801 -63.613 1.00 49.33 428 LEU C N 1
ATOM 11625 C CA . LEU C 1 428 ? 56.583 -22.792 -62.777 1.00 51.09 428 LEU C CA 1
ATOM 11626 C C . LEU C 1 428 ? 56.813 -22.452 -61.305 1.00 50.08 428 LEU C C 1
ATOM 11627 O O . LEU C 1 428 ? 55.989 -22.831 -60.492 1.00 44.95 428 LEU C O 1
ATOM 11632 N N . ILE C 1 429 ? 57.901 -21.797 -60.975 1.00 45.96 429 ILE C N 1
ATOM 11633 C CA . ILE C 1 429 ? 58.119 -21.400 -59.560 1.00 48.42 429 ILE C CA 1
ATOM 11634 C C . ILE C 1 429 ? 57.162 -20.243 -59.284 1.00 53.95 429 ILE C C 1
ATOM 11635 O O . ILE C 1 429 ? 56.600 -20.188 -58.194 1.00 55.08 429 ILE C O 1
ATOM 11640 N N . THR C 1 430 ? 56.955 -19.381 -60.258 1.00 54.37 430 THR C N 1
ATOM 11641 C CA . THR C 1 430 ? 56.012 -18.250 -60.100 1.00 49.86 430 THR C CA 1
ATOM 11642 C C . THR C 1 430 ? 54.643 -18.834 -59.779 1.00 48.44 430 THR C C 1
ATOM 11643 O O . THR C 1 430 ? 54.003 -18.363 -58.847 1.00 48.62 430 THR C O 1
ATOM 11647 N N . GLY C 1 431 ? 54.235 -19.827 -60.527 1.00 44.59 431 GLY C N 1
ATOM 11648 C CA . GLY C 1 431 ? 52.945 -20.479 -60.278 1.00 47.54 431 GLY C CA 1
ATOM 11649 C C . GLY C 1 431 ? 52.892 -21.047 -58.881 1.00 52.81 431 GLY C C 1
ATOM 11650 O O . GLY C 1 431 ? 51.874 -20.881 -58.227 1.00 51.35 431 GLY C O 1
ATOM 11651 N N . TYR C 1 432 ? 53.958 -21.687 -58.441 1.00 53.57 432 TYR C N 1
ATOM 11652 C CA . TYR C 1 432 ? 53.983 -22.302 -57.095 1.00 49.95 432 TYR C CA 1
ATOM 11653 C C . TYR C 1 432 ? 53.917 -21.222 -56.028 1.00 48.37 432 TYR C C 1
ATOM 11654 O O . TYR C 1 432 ? 53.360 -21.475 -54.985 1.00 49.64 432 TYR C O 1
ATOM 11663 N N . VAL C 1 433 ? 54.488 -20.071 -56.287 1.00 51.04 433 VAL C N 1
ATOM 11664 C CA . VAL C 1 433 ? 54.461 -18.962 -55.297 1.00 45.97 433 VAL C CA 1
ATOM 11665 C C . VAL C 1 433 ? 53.024 -18.471 -55.172 1.00 48.30 433 VAL C C 1
ATOM 11666 O O . VAL C 1 433 ? 52.694 -17.935 -54.140 1.00 54.63 433 VAL C O 1
ATOM 11670 N N . ALA C 1 434 ? 52.195 -18.680 -56.165 1.00 49.48 434 ALA C N 1
ATOM 11671 C CA . ALA C 1 434 ? 50.816 -18.159 -56.109 1.00 47.69 434 ALA C CA 1
ATOM 11672 C C . ALA C 1 434 ? 49.886 -19.149 -55.419 1.00 52.28 434 ALA C C 1
ATOM 11673 O O . ALA C 1 434 ? 48.761 -18.771 -55.136 1.00 46.65 434 ALA C O 1
ATOM 11675 N N . ILE C 1 435 ? 50.356 -20.331 -55.093 1.00 50.69 435 ILE C N 1
ATOM 11676 C CA . ILE C 1 435 ? 49.453 -21.347 -54.495 1.00 51.86 435 ILE C CA 1
ATOM 11677 C C . ILE C 1 435 ? 50.147 -22.036 -53.325 1.00 53.96 435 ILE C C 1
ATOM 11678 O O . ILE C 1 435 ? 49.613 -23.028 -52.855 1.00 50.60 435 ILE C O 1
ATOM 11683 N N . ALA C 1 436 ? 51.270 -21.534 -52.864 1.00 55.56 436 ALA C N 1
ATOM 11684 C CA . ALA C 1 436 ? 51.995 -22.200 -51.761 1.00 52.35 436 ALA C CA 1
ATOM 11685 C C . ALA C 1 436 ? 51.153 -22.181 -50.485 1.00 52.14 436 ALA C C 1
ATOM 11686 O O . ALA C 1 436 ? 50.332 -21.290 -50.349 1.00 57.66 436 ALA C O 1
ATOM 11688 N N . GLU C 1 437 ? 51.332 -23.128 -49.588 1.00 51.03 437 GLU C N 1
ATOM 11689 C CA . GLU C 1 437 ? 50.509 -23.144 -48.355 1.00 57.31 437 GLU C CA 1
ATOM 11690 C C . GLU C 1 437 ? 51.035 -22.105 -47.370 1.00 53.41 437 GLU C C 1
ATOM 11691 O O . GLU C 1 437 ? 50.223 -21.515 -46.685 1.00 48.76 437 GLU C O 1
ATOM 11697 N N . ASN C 1 438 ? 52.323 -21.871 -47.331 1.00 48.85 438 ASN C N 1
ATOM 11698 C CA . ASN C 1 438 ? 52.878 -20.878 -46.383 1.00 48.04 438 ASN C CA 1
ATOM 11699 C C . ASN C 1 438 ? 54.287 -20.483 -46.812 1.00 46.64 438 ASN C C 1
ATOM 11700 O O . ASN C 1 438 ? 54.727 -20.944 -47.848 1.00 48.41 438 ASN C O 1
ATOM 11705 N N . GLU C 1 439 ? 54.960 -19.668 -46.030 1.00 49.93 439 GLU C N 1
ATOM 11706 C CA . GLU C 1 439 ? 56.319 -19.196 -46.387 1.00 52.63 439 GLU C CA 1
ATOM 11707 C C . GLU C 1 439 ? 57.297 -20.365 -46.417 1.00 57.99 439 GLU C C 1
ATOM 11708 O O . GLU C 1 439 ? 58.183 -20.366 -47.262 1.00 59.70 439 GLU C O 1
ATOM 11714 N N . ALA C 1 440 ? 57.164 -21.294 -45.502 1.00 63.93 440 ALA C N 1
ATOM 11715 C CA . ALA C 1 440 ? 58.119 -22.415 -45.426 1.00 58.22 440 ALA C CA 1
ATOM 11716 C C . ALA C 1 440 ? 57.955 -23.337 -46.630 1.00 56.19 440 ALA C C 1
ATOM 11717 O O . ALA C 1 440 ? 58.934 -23.971 -46.989 1.00 54.25 440 ALA C O 1
ATOM 11719 N N . ALA C 1 441 ? 56.772 -23.387 -47.221 1.00 52.88 441 ALA C N 1
ATOM 11720 C CA . ALA C 1 441 ? 56.482 -24.270 -48.370 1.00 48.38 441 ALA C CA 1
ATOM 11721 C C . ALA C 1 441 ? 57.299 -23.845 -49.582 1.00 50.32 441 ALA C C 1
ATOM 11722 O O . ALA C 1 441 ? 57.583 -24.684 -50.411 1.00 51.24 441 ALA C O 1
ATOM 11724 N N . LEU C 1 442 ? 57.663 -22.590 -49.654 1.00 46.45 442 LEU C N 1
ATOM 11725 C CA . LEU C 1 442 ? 58.426 -22.050 -50.798 1.00 53.37 442 LEU C CA 1
ATOM 11726 C C . LEU C 1 442 ? 59.778 -22.748 -50.912 1.00 58.61 442 LEU C C 1
ATOM 11727 O O . LEU C 1 442 ? 60.297 -22.797 -52.023 1.00 64.14 442 LEU C O 1
ATOM 11732 N N . ASP C 1 443 ? 60.312 -23.182 -49.784 1.00 58.91 443 ASP C N 1
ATOM 11733 C CA . ASP C 1 443 ? 61.606 -23.808 -49.666 1.00 60.52 443 ASP C CA 1
ATOM 11734 C C . ASP C 1 443 ? 61.732 -25.055 -50.434 1.00 60.05 443 ASP C C 1
ATOM 11735 O O . ASP C 1 443 ? 62.809 -25.494 -50.708 1.00 61.33 443 ASP C O 1
ATOM 11740 N N . LYS C 1 444 ? 60.598 -25.640 -50.745 1.00 57.76 444 LYS C N 1
ATOM 11741 C CA . LYS C 1 444 ? 60.525 -26.927 -51.470 1.00 57.31 444 LYS C CA 1
ATOM 11742 C C . LYS C 1 444 ? 60.832 -26.708 -52.941 1.00 58.62 444 LYS C C 1
ATOM 11743 O O . LYS C 1 444 ? 60.769 -27.665 -53.687 1.00 61.32 444 LYS C O 1
ATOM 11749 N N . VAL C 1 445 ? 61.211 -25.522 -53.323 1.00 57.79 445 VAL C N 1
ATOM 11750 C CA . VAL C 1 445 ? 61.405 -25.266 -54.773 1.00 61.68 445 VAL C CA 1
ATOM 11751 C C . VAL C 1 445 ? 62.889 -25.066 -55.062 1.00 70.71 445 VAL C C 1
ATOM 11752 O O . VAL C 1 445 ? 63.253 -25.006 -56.234 1.00 73.59 445 VAL C O 1
ATOM 11756 N N . HIS C 1 446 ? 63.696 -24.947 -54.033 1.00 79.42 446 HIS C N 1
ATOM 11757 C CA . HIS C 1 446 ? 65.159 -24.838 -54.231 1.00 81.73 446 HIS C CA 1
ATOM 11758 C C . HIS C 1 446 ? 65.819 -25.975 -53.460 1.00 75.89 446 HIS C C 1
ATOM 11759 O O . HIS C 1 446 ? 65.453 -26.172 -52.315 1.00 75.95 446 HIS C O 1
ATOM 11766 N N . PRO C 1 447 ? 66.755 -26.692 -54.052 1.00 78.13 447 PRO C N 1
ATOM 11767 C CA . PRO C 1 447 ? 67.096 -26.734 -55.464 1.00 71.14 447 PRO C CA 1
ATOM 11768 C C . PRO C 1 447 ? 65.894 -27.242 -56.262 1.00 64.68 447 PRO C C 1
ATOM 11769 O O . PRO C 1 447 ? 65.006 -27.791 -55.681 1.00 70.39 447 PRO C O 1
ATOM 11773 N N . LEU C 1 448 ? 65.925 -27.088 -57.564 1.00 57.50 448 LEU C N 1
ATOM 11774 C CA . LEU C 1 448 ? 64.778 -27.453 -58.429 1.00 60.93 448 LEU C CA 1
ATOM 11775 C C . LEU C 1 448 ? 64.429 -28.933 -58.324 1.00 54.04 448 LEU C C 1
ATOM 11776 O O . LEU C 1 448 ? 65.271 -29.759 -58.635 1.00 61.58 448 LEU C O 1
ATOM 11781 N N . PRO C 1 449 ? 63.207 -29.228 -57.932 1.00 60.42 449 PRO C N 1
ATOM 11782 C CA . PRO C 1 449 ? 62.626 -30.549 -57.769 1.00 61.59 449 PRO C CA 1
ATOM 11783 C C . PRO C 1 449 ? 62.525 -31.261 -59.119 1.00 62.66 449 PRO C C 1
ATOM 11784 O O . PRO C 1 449 ? 62.608 -30.608 -60.102 1.00 69.67 449 PRO C O 1
ATOM 11788 N N . ASP C 1 450 ? 62.345 -32.566 -59.114 1.00 67.65 450 ASP C N 1
ATOM 11789 C CA . ASP C 1 450 ? 62.271 -33.343 -60.327 1.00 65.14 450 ASP C CA 1
ATOM 11790 C C . ASP C 1 450 ? 61.079 -32.982 -61.133 1.00 63.46 450 ASP C C 1
ATOM 11791 O O . ASP C 1 450 ? 61.092 -33.036 -62.331 1.00 71.06 450 ASP C O 1
ATOM 11796 N N . LEU C 1 451 ? 60.019 -32.634 -60.458 1.00 59.03 451 LEU C N 1
ATOM 11797 C CA . LEU C 1 451 ? 58.770 -32.294 -61.165 1.00 55.10 451 LEU C CA 1
ATOM 11798 C C . LEU C 1 451 ? 58.999 -31.094 -62.083 1.00 54.38 451 LEU C C 1
ATOM 11799 O O . LEU C 1 451 ? 58.484 -31.105 -63.186 1.00 50.76 451 LEU C O 1
ATOM 11804 N N . LEU C 1 452 ? 59.717 -30.090 -61.653 1.00 51.69 452 LEU C N 1
ATOM 11805 C CA . LEU C 1 452 ? 59.926 -28.924 -62.539 1.00 55.06 452 LEU C CA 1
ATOM 11806 C C . LEU C 1 452 ? 61.091 -29.234 -63.474 1.00 61.11 452 LEU C C 1
ATOM 11807 O O . LEU C 1 452 ? 61.140 -28.681 -64.571 1.00 57.80 452 LEU C O 1
ATOM 11812 N N . HIS C 1 453 ? 61.990 -30.073 -63.022 1.00 60.29 453 HIS C N 1
ATOM 11813 C CA . HIS C 1 453 ? 63.176 -30.444 -63.819 1.00 58.68 453 HIS C CA 1
ATOM 11814 C C . HIS C 1 453 ? 62.728 -31.198 -65.062 1.00 53.33 453 HIS C C 1
ATOM 11815 O O . HIS C 1 453 ? 63.295 -30.959 -66.108 1.00 61.41 453 HIS C O 1
ATOM 11822 N N . TYR C 1 454 ? 61.740 -32.048 -64.962 1.00 48.38 454 TYR C N 1
ATOM 11823 C CA . TYR C 1 454 ? 61.351 -32.828 -66.159 1.00 57.55 454 TYR C CA 1
ATOM 11824 C C . TYR C 1 454 ? 60.363 -32.053 -67.025 1.00 58.22 454 TYR C C 1
ATOM 11825 O O . TYR C 1 454 ? 60.446 -32.168 -68.236 1.00 58.69 454 TYR C O 1
ATOM 11834 N N . SER C 1 455 ? 59.483 -31.280 -66.442 1.00 58.31 455 SER C N 1
ATOM 11835 C CA . SER C 1 455 ? 58.548 -30.478 -67.262 1.00 59.33 455 SER C CA 1
ATOM 11836 C C . SER C 1 455 ? 59.341 -29.436 -68.043 1.00 51.08 455 SER C C 1
ATOM 11837 O O . SER C 1 455 ? 59.037 -29.224 -69.193 1.00 45.05 455 SER C O 1
ATOM 11840 N N . SER C 1 456 ? 60.308 -28.813 -67.423 1.00 48.06 456 SER C N 1
ATOM 11841 C CA . SER C 1 456 ? 61.089 -27.766 -68.117 1.00 55.06 456 SER C CA 1
ATOM 11842 C C . SER C 1 456 ? 61.933 -28.392 -69.219 1.00 64.30 456 SER C C 1
ATOM 11843 O O . SER C 1 456 ? 62.047 -27.788 -70.273 1.00 60.01 456 SER C O 1
ATOM 11846 N N . LEU C 1 457 ? 62.522 -29.538 -68.963 1.00 68.72 457 LEU C N 1
ATOM 11847 C CA . LEU C 1 457 ? 63.374 -30.208 -69.967 1.00 61.49 457 LEU C CA 1
ATOM 11848 C C . LEU C 1 457 ? 62.522 -30.512 -71.193 1.00 58.32 457 LEU C C 1
ATOM 11849 O O . LEU C 1 457 ? 62.977 -30.242 -72.289 1.00 62.43 457 LEU C O 1
ATOM 11854 N N . LEU C 1 458 ? 61.334 -31.038 -71.008 1.00 53.90 458 LEU C N 1
ATOM 11855 C CA . LEU C 1 458 ? 60.460 -31.381 -72.153 1.00 55.43 458 LEU C CA 1
ATOM 11856 C C . LEU C 1 458 ? 60.091 -30.108 -72.904 1.00 61.04 458 LEU C C 1
ATOM 11857 O O . LEU C 1 458 ? 59.952 -30.158 -74.116 1.00 69.49 458 LEU C O 1
ATOM 11862 N N . SER C 1 459 ? 59.915 -29.017 -72.208 1.00 61.63 459 SER C N 1
ATOM 11863 C CA . SER C 1 459 ? 59.540 -27.760 -72.889 1.00 66.61 459 SER C CA 1
ATOM 11864 C C . SER C 1 459 ? 60.735 -27.230 -73.675 1.00 62.39 459 SER C C 1
ATOM 11865 O O . SER C 1 459 ? 60.531 -26.608 -74.708 1.00 64.76 459 SER C O 1
ATOM 11868 N N . ARG C 1 460 ? 61.927 -27.459 -73.195 1.00 58.94 460 ARG C N 1
ATOM 11869 C CA . ARG C 1 460 ? 63.111 -26.949 -73.913 1.00 66.53 460 ARG C CA 1
ATOM 11870 C C . ARG C 1 460 ? 63.361 -27.829 -75.134 1.00 64.28 460 ARG C C 1
ATOM 11871 O O . ARG C 1 460 ? 63.903 -27.318 -76.091 1.00 62.14 460 ARG C O 1
ATOM 11879 N N . LEU C 1 461 ? 62.983 -29.088 -75.099 1.00 60.64 461 LEU C N 1
ATOM 11880 C CA . LEU C 1 461 ? 63.245 -29.987 -76.249 1.00 66.00 461 LEU C CA 1
ATOM 11881 C C . LEU C 1 461 ? 62.127 -29.871 -77.276 1.00 60.72 461 LEU C C 1
ATOM 11882 O O . LEU C 1 461 ? 62.401 -30.085 -78.439 1.00 60.87 461 LEU C O 1
ATOM 11887 N N . ILE C 1 462 ? 60.914 -29.589 -76.864 1.00 69.95 462 ILE C N 1
ATOM 11888 C CA . ILE C 1 462 ? 59.802 -29.475 -77.846 1.00 67.57 462 ILE C CA 1
ATOM 11889 C C . ILE C 1 462 ? 59.999 -28.169 -78.605 1.00 67.23 462 ILE C C 1
ATOM 11890 O O . ILE C 1 462 ? 59.562 -28.076 -79.745 1.00 59.64 462 ILE C O 1
ATOM 11895 N N . ASN C 1 463 ? 60.602 -27.199 -77.960 1.00 57.82 463 ASN C N 1
ATOM 11896 C CA . ASN C 1 463 ? 60.860 -25.896 -78.611 1.00 69.38 463 ASN C CA 1
ATOM 11897 C C . ASN C 1 463 ? 61.972 -26.101 -79.635 1.00 73.61 463 ASN C C 1
ATOM 11898 O O . ASN C 1 463 ? 61.823 -25.657 -80.771 1.00 72.61 463 ASN C O 1
ATOM 11903 N N . ASP C 1 464 ? 63.049 -26.740 -79.226 1.00 76.10 464 ASP C N 1
ATOM 11904 C CA . ASP C 1 464 ? 64.170 -26.986 -80.089 1.00 70.67 464 ASP C CA 1
ATOM 11905 C C . ASP C 1 464 ? 63.738 -27.706 -81.335 1.00 73.82 464 ASP C C 1
ATOM 11906 O O . ASP C 1 464 ? 64.251 -27.456 -82.404 1.00 75.12 464 ASP C O 1
ATOM 11911 N N . ILE C 1 465 ? 62.834 -28.649 -81.163 1.00 63.88 465 ILE C N 1
ATOM 11912 C CA . ILE C 1 465 ? 62.342 -29.501 -82.278 1.00 71.96 465 ILE C CA 1
ATOM 11913 C C . ILE C 1 465 ? 61.370 -28.706 -83.145 1.00 78.27 465 ILE C C 1
ATOM 11914 O O . ILE C 1 465 ? 61.120 -29.126 -84.271 1.00 87.08 465 ILE C O 1
ATOM 11919 N N . GLY C 1 466 ? 60.809 -27.631 -82.643 1.00 83.21 466 GLY C N 1
ATOM 11920 C CA . GLY C 1 466 ? 59.847 -26.865 -83.452 1.00 85.27 466 GLY C CA 1
ATOM 11921 C C . GLY C 1 466 ? 60.539 -25.719 -84.142 1.00 85.91 466 GLY C C 1
ATOM 11922 O O . GLY C 1 466 ? 59.853 -24.867 -84.689 1.00 84.65 466 GLY C O 1
ATOM 11923 N N . THR C 1 467 ? 61.852 -25.734 -84.152 1.00 99.87 467 THR C N 1
ATOM 11924 C CA . THR C 1 467 ? 62.608 -24.630 -84.780 1.00 109.05 467 THR C CA 1
ATOM 11925 C C . THR C 1 467 ? 63.658 -25.164 -85.756 1.00 122.79 467 THR C C 1
ATOM 11926 O O . THR C 1 467 ? 64.815 -25.307 -85.328 1.00 136.78 467 THR C O 1
ATOM 11930 N N . SER C 1 468 ? 63.301 -25.438 -87.004 1.00 115.93 468 SER C N 1
ATOM 11931 C CA . SER C 1 468 ? 64.329 -25.895 -87.973 1.00 110.54 468 SER C CA 1
ATOM 11932 C C . SER C 1 468 ? 65.161 -24.693 -88.436 1.00 100.69 468 SER C C 1
ATOM 11933 O O . SER C 1 468 ? 64.566 -23.785 -89.040 1.00 84.35 468 SER C O 1
ATOM 11936 N N . LEU C 1 478 ? 73.490 -24.392 -80.302 1.00 102.32 478 LEU C N 1
ATOM 11937 C CA . LEU C 1 478 ? 72.362 -23.449 -80.092 1.00 105.04 478 LEU C CA 1
ATOM 11938 C C . LEU C 1 478 ? 71.081 -24.259 -79.930 1.00 104.64 478 LEU C C 1
ATOM 11939 O O . LEU C 1 478 ? 70.113 -23.722 -79.394 1.00 118.55 478 LEU C O 1
ATOM 11944 N N . LYS C 1 479 ? 71.076 -25.492 -80.376 1.00 100.96 479 LYS C N 1
ATOM 11945 C CA . LYS C 1 479 ? 69.869 -26.334 -80.224 1.00 94.35 479 LYS C CA 1
ATOM 11946 C C . LYS C 1 479 ? 70.310 -27.738 -79.815 1.00 88.80 479 LYS C C 1
ATOM 11947 O O . LYS C 1 479 ? 71.485 -28.058 -79.972 1.00 85.89 479 LYS C O 1
ATOM 11953 N N . SER C 1 480 ? 69.413 -28.539 -79.298 1.00 83.08 480 SER C N 1
ATOM 11954 C CA . SER C 1 480 ? 69.807 -29.901 -78.883 1.00 84.09 480 SER C CA 1
ATOM 11955 C C . SER C 1 480 ? 70.141 -30.689 -80.148 1.00 88.05 480 SER C C 1
ATOM 11956 O O . SER C 1 480 ? 71.008 -31.553 -80.092 1.00 92.02 480 SER C O 1
ATOM 11959 N N . ILE C 1 481 ? 69.453 -30.418 -81.236 1.00 79.51 481 ILE C N 1
ATOM 11960 C CA . ILE C 1 481 ? 69.709 -31.165 -82.497 1.00 90.38 481 ILE C CA 1
ATOM 11961 C C . ILE C 1 481 ? 71.179 -30.999 -82.866 1.00 88.98 481 ILE C C 1
ATOM 11962 O O . ILE C 1 481 ? 71.862 -32.007 -83.013 1.00 85.96 481 ILE C O 1
ATOM 11967 N N . HIS C 1 482 ? 71.584 -29.771 -83.094 1.00 93.54 482 HIS C N 1
ATOM 11968 C CA . HIS C 1 482 ? 72.982 -29.477 -83.472 1.00 100.34 482 HIS C CA 1
ATOM 11969 C C . HIS C 1 482 ? 73.899 -30.104 -82.428 1.00 102.89 482 HIS C C 1
ATOM 11970 O O . HIS C 1 482 ? 75.008 -30.510 -82.785 1.00 118.29 482 HIS C O 1
ATOM 11977 N N . CYS C 1 483 ? 73.446 -30.213 -81.200 1.00 98.69 483 CYS C N 1
ATOM 11978 C CA . CYS C 1 483 ? 74.323 -30.775 -80.147 1.00 94.00 483 CYS C CA 1
ATOM 11979 C C . CYS C 1 483 ? 74.520 -32.272 -80.372 1.00 92.66 483 CYS C C 1
ATOM 11980 O O . CYS C 1 483 ? 75.660 -32.721 -80.286 1.00 99.23 483 CYS C O 1
ATOM 11983 N N . TYR C 1 484 ? 73.464 -33.007 -80.656 1.00 94.78 484 TYR C N 1
ATOM 11984 C CA . TYR C 1 484 ? 73.591 -34.468 -80.877 1.00 95.66 484 TYR C CA 1
ATOM 11985 C C . TYR C 1 484 ? 74.482 -34.723 -82.094 1.00 104.49 484 TYR C C 1
ATOM 11986 O O . TYR C 1 484 ? 75.463 -35.464 -81.978 1.00 96.40 484 TYR C O 1
ATOM 11995 N N . MET C 1 485 ? 74.144 -34.108 -83.212 1.00 102.97 485 MET C N 1
ATOM 11996 C CA . MET C 1 485 ? 74.897 -34.258 -84.480 1.00 103.87 485 MET C CA 1
ATOM 11997 C C . MET C 1 485 ? 76.389 -34.043 -84.238 1.00 102.67 485 MET C C 1
ATOM 11998 O O . MET C 1 485 ? 77.158 -34.946 -84.548 1.00 110.73 485 MET C O 1
ATOM 12003 N N . ASN C 1 486 ? 76.782 -32.963 -83.591 1.00 102.96 486 ASN C N 1
ATOM 12004 C CA . ASN C 1 486 ? 78.224 -32.660 -83.393 1.00 101.05 486 ASN C CA 1
ATOM 12005 C C . ASN C 1 486 ? 78.913 -33.641 -82.438 1.00 101.12 486 ASN C C 1
ATOM 12006 O O . ASN C 1 486 ? 80.146 -33.682 -82.478 1.00 87.24 486 ASN C O 1
ATOM 12011 N N . GLU C 1 487 ? 78.205 -34.372 -81.597 1.00 105.33 487 GLU C N 1
ATOM 12012 C CA . GLU C 1 487 ? 78.894 -35.286 -80.656 1.00 109.54 487 GLU C CA 1
ATOM 12013 C C . GLU C 1 487 ? 78.744 -36.734 -81.122 1.00 105.98 487 GLU C C 1
ATOM 12014 O O . GLU C 1 487 ? 79.360 -37.610 -80.505 1.00 97.76 487 GLU C O 1
ATOM 12020 N N . THR C 1 488 ? 77.984 -37.002 -82.161 1.00 107.81 488 THR C N 1
ATOM 12021 C CA . THR C 1 488 ? 77.882 -38.421 -82.576 1.00 109.89 488 THR C CA 1
ATOM 12022 C C . THR C 1 488 ? 77.996 -38.539 -84.093 1.00 113.51 488 THR C C 1
ATOM 12023 O O . THR C 1 488 ? 78.084 -39.675 -84.572 1.00 111.33 488 THR C O 1
ATOM 12027 N N . GLY C 1 489 ? 77.958 -37.433 -84.817 1.00 110.83 489 GLY C N 1
ATOM 12028 C CA . GLY C 1 489 ? 78.049 -37.497 -86.286 1.00 106.63 489 GLY C CA 1
ATOM 12029 C C . GLY C 1 489 ? 76.758 -38.016 -86.887 1.00 114.54 489 GLY C C 1
ATOM 12030 O O . GLY C 1 489 ? 76.798 -38.554 -88.001 1.00 116.63 489 GLY C O 1
ATOM 12031 N N . ALA C 1 490 ? 75.643 -37.854 -86.204 1.00 107.81 490 ALA C N 1
ATOM 12032 C CA . ALA C 1 490 ? 74.363 -38.342 -86.750 1.00 101.08 490 ALA C CA 1
ATOM 12033 C C . ALA C 1 490 ? 73.821 -37.318 -87.741 1.00 95.77 490 ALA C C 1
ATOM 12034 O O . ALA C 1 490 ? 74.253 -36.164 -87.686 1.00 87.38 490 ALA C O 1
ATOM 12036 N N . SER C 1 491 ? 72.920 -37.727 -88.611 1.00 88.04 491 SER C N 1
ATOM 12037 C CA . SER C 1 491 ? 72.314 -36.763 -89.556 1.00 88.46 491 SER C CA 1
ATOM 12038 C C . SER C 1 491 ? 71.260 -35.967 -88.793 1.00 99.51 491 SER C C 1
ATOM 12039 O O . SER C 1 491 ? 70.711 -36.513 -87.825 1.00 83.45 491 SER C O 1
ATOM 12042 N N . GLU C 1 492 ? 70.955 -34.758 -89.237 1.00 93.80 492 GLU C N 1
ATOM 12043 C CA . GLU C 1 492 ? 69.908 -33.923 -88.595 1.00 96.09 492 GLU C CA 1
ATOM 12044 C C . GLU C 1 492 ? 68.617 -34.738 -88.491 1.00 101.47 492 GLU C C 1
ATOM 12045 O O . GLU C 1 492 ? 68.056 -34.770 -87.401 1.00 124.87 492 GLU C O 1
ATOM 12051 N N . GLU C 1 493 ? 68.172 -35.406 -89.542 1.00 93.99 493 GLU C N 1
ATOM 12052 C CA . GLU C 1 493 ? 66.971 -36.271 -89.445 1.00 104.74 493 GLU C CA 1
ATOM 12053 C C . GLU C 1 493 ? 67.187 -37.298 -88.328 1.00 97.56 493 GLU C C 1
ATOM 12054 O O . GLU C 1 493 ? 66.295 -37.461 -87.507 1.00 77.04 493 GLU C O 1
ATOM 12060 N N . VAL C 1 494 ? 68.333 -37.949 -88.283 1.00 102.87 494 VAL C N 1
ATOM 12061 C CA . VAL C 1 494 ? 68.616 -38.949 -87.217 1.00 109.65 494 VAL C CA 1
ATOM 12062 C C . VAL C 1 494 ? 68.590 -38.246 -85.860 1.00 100.61 494 VAL C C 1
ATOM 12063 O O . VAL C 1 494 ? 68.018 -38.811 -84.924 1.00 87.25 494 VAL C O 1
ATOM 12067 N N . ALA C 1 495 ? 69.206 -37.081 -85.763 1.00 97.63 495 ALA C N 1
ATOM 12068 C CA . ALA C 1 495 ? 69.236 -36.328 -84.492 1.00 90.99 495 ALA C CA 1
ATOM 12069 C C . ALA C 1 495 ? 67.810 -35.912 -84.120 1.00 89.21 495 ALA C C 1
ATOM 12070 O O . ALA C 1 495 ? 67.417 -36.138 -82.979 1.00 85.62 495 ALA C O 1
ATOM 12072 N N . ARG C 1 496 ? 67.043 -35.384 -85.056 1.00 79.52 496 ARG C N 1
ATOM 12073 C CA . ARG C 1 496 ? 65.647 -34.970 -84.771 1.00 82.44 496 ARG C CA 1
ATOM 12074 C C . ARG C 1 496 ? 64.846 -36.181 -84.299 1.00 84.09 496 ARG C C 1
ATOM 12075 O O . ARG C 1 496 ? 64.078 -36.030 -83.357 1.00 96.10 496 ARG C O 1
ATOM 12083 N N . GLU C 1 497 ? 65.016 -37.337 -84.907 1.00 78.50 497 GLU C N 1
ATOM 12084 C CA . GLU C 1 497 ? 64.301 -38.550 -84.455 1.00 85.91 497 GLU C CA 1
ATOM 12085 C C . GLU C 1 497 ? 64.771 -38.915 -83.048 1.00 84.97 497 GLU C C 1
ATOM 12086 O O . GLU C 1 497 ? 63.945 -39.389 -82.276 1.00 88.33 497 GLU C O 1
ATOM 12092 N N . HIS C 1 498 ? 66.043 -38.746 -82.735 1.00 79.61 498 HIS C N 1
ATOM 12093 C CA . HIS C 1 498 ? 66.555 -39.083 -81.385 1.00 78.34 498 HIS C CA 1
ATOM 12094 C C . HIS C 1 498 ? 65.885 -38.190 -80.340 1.00 80.83 498 HIS C C 1
ATOM 12095 O O . HIS C 1 498 ? 65.241 -38.725 -79.440 1.00 88.54 498 HIS C O 1
ATOM 12102 N N . ILE C 1 499 ? 66.028 -36.890 -80.456 1.00 73.46 499 ILE C N 1
ATOM 12103 C CA . ILE C 1 499 ? 65.422 -35.943 -79.481 1.00 68.05 499 ILE C CA 1
ATOM 12104 C C . ILE C 1 499 ? 63.942 -36.271 -79.352 1.00 66.49 499 ILE C C 1
ATOM 12105 O O . ILE C 1 499 ? 63.427 -36.218 -78.248 1.00 62.79 499 ILE C O 1
ATOM 12110 N N . LYS C 1 500 ? 63.289 -36.552 -80.455 1.00 68.33 500 LYS C N 1
ATOM 12111 C CA . LYS C 1 500 ? 61.853 -36.900 -80.418 1.00 68.41 500 LYS C CA 1
ATOM 12112 C C . LYS C 1 500 ? 61.705 -38.078 -79.466 1.00 70.20 500 LYS C C 1
ATOM 12113 O O . LYS C 1 500 ? 60.652 -38.215 -78.854 1.00 74.55 500 LYS C O 1
ATOM 12119 N N . GLY C 1 501 ? 62.732 -38.897 -79.393 1.00 73.67 501 GLY C N 1
ATOM 12120 C CA . GLY C 1 501 ? 62.722 -40.084 -78.526 1.00 63.78 501 GLY C CA 1
ATOM 12121 C C . GLY C 1 501 ? 63.020 -39.705 -77.099 1.00 61.83 501 GLY C C 1
ATOM 12122 O O . GLY C 1 501 ? 62.437 -40.311 -76.220 1.00 63.54 501 GLY C O 1
ATOM 12123 N N . VAL C 1 502 ? 63.893 -38.744 -76.878 1.00 56.33 502 VAL C N 1
ATOM 12124 C CA . VAL C 1 502 ? 64.193 -38.313 -75.487 1.00 61.90 502 VAL C CA 1
ATOM 12125 C C . VAL C 1 502 ? 62.914 -37.696 -74.936 1.00 66.73 502 VAL C C 1
ATOM 12126 O O . VAL C 1 502 ? 62.590 -37.927 -73.777 1.00 56.51 502 VAL C O 1
ATOM 12130 N N . ILE C 1 503 ? 62.236 -36.936 -75.770 1.00 69.63 503 ILE C N 1
ATOM 12131 C CA . ILE C 1 503 ? 60.960 -36.279 -75.386 1.00 65.74 503 ILE C CA 1
ATOM 12132 C C . ILE C 1 503 ? 59.998 -37.374 -74.952 1.00 63.85 503 ILE C C 1
ATOM 12133 O O . ILE C 1 503 ? 59.380 -37.240 -73.907 1.00 72.79 503 ILE C O 1
ATOM 12138 N N . GLU C 1 504 ? 59.895 -38.413 -75.739 1.00 70.33 504 GLU C N 1
ATOM 12139 C CA . GLU C 1 504 ? 58.969 -39.526 -75.437 1.00 72.26 504 GLU C CA 1
ATOM 12140 C C . GLU C 1 504 ? 59.378 -40.180 -74.119 1.00 73.46 504 GLU C C 1
ATOM 12141 O O . GLU C 1 504 ? 58.497 -40.622 -73.385 1.00 63.60 504 GLU C O 1
ATOM 12147 N N . GLU C 1 505 ? 60.671 -40.254 -73.856 1.00 72.60 505 GLU C N 1
ATOM 12148 C CA . GLU C 1 505 ? 61.182 -40.928 -72.639 1.00 71.94 505 GLU C CA 1
ATOM 12149 C C . GLU C 1 505 ? 61.075 -39.990 -71.447 1.00 72.96 505 GLU C C 1
ATOM 12150 O O . GLU C 1 505 ? 60.810 -40.483 -70.358 1.00 73.03 505 GLU C O 1
ATOM 12156 N N . ASN C 1 506 ? 61.277 -38.701 -71.632 1.00 68.30 506 ASN C N 1
ATOM 12157 C CA . ASN C 1 506 ? 61.171 -37.772 -70.481 1.00 63.29 506 ASN C CA 1
ATOM 12158 C C . ASN C 1 506 ? 59.696 -37.627 -70.099 1.00 62.30 506 ASN C C 1
ATOM 12159 O O . ASN C 1 506 ? 59.423 -37.248 -68.972 1.00 59.76 506 ASN C O 1
ATOM 12164 N N . TRP C 1 507 ? 58.782 -37.941 -70.991 1.00 60.96 507 TRP C N 1
ATOM 12165 C CA . TRP C 1 507 ? 57.339 -37.863 -70.662 1.00 66.10 507 TRP C CA 1
ATOM 12166 C C . TRP C 1 507 ? 56.989 -39.030 -69.741 1.00 65.76 507 TRP C C 1
ATOM 12167 O O . TRP C 1 507 ? 56.073 -38.890 -68.943 1.00 62.08 507 TRP C O 1
ATOM 12178 N N . LYS C 1 508 ? 57.681 -40.140 -69.869 1.00 61.99 508 LYS C N 1
ATOM 12179 C CA . LYS C 1 508 ? 57.412 -41.317 -69.017 1.00 63.02 508 LYS C CA 1
ATOM 12180 C C . LYS C 1 508 ? 57.950 -41.022 -67.622 1.00 65.19 508 LYS C C 1
ATOM 12181 O O . LYS C 1 508 ? 57.336 -41.444 -66.645 1.00 66.24 508 LYS C O 1
ATOM 12187 N N . ILE C 1 509 ? 59.067 -40.336 -67.557 1.00 64.19 509 ILE C N 1
ATOM 12188 C CA . ILE C 1 509 ? 59.697 -39.987 -66.257 1.00 66.78 509 ILE C CA 1
ATOM 12189 C C . ILE C 1 509 ? 58.762 -39.033 -65.520 1.00 72.86 509 ILE C C 1
ATOM 12190 O O . ILE C 1 509 ? 58.597 -39.195 -64.317 1.00 76.78 509 ILE C O 1
ATOM 12195 N N . LEU C 1 510 ? 58.195 -38.076 -66.227 1.00 69.77 510 LEU C N 1
ATOM 12196 C CA . LEU C 1 510 ? 57.293 -37.065 -65.630 1.00 63.25 510 LEU C CA 1
ATOM 12197 C C . LEU C 1 510 ? 56.003 -37.743 -65.181 1.00 59.45 510 LEU C C 1
ATOM 12198 O O . LEU C 1 510 ? 55.466 -37.339 -64.170 1.00 55.70 510 LEU C O 1
ATOM 12203 N N . ASN C 1 511 ? 55.516 -38.711 -65.916 1.00 56.03 511 ASN C N 1
ATOM 12204 C CA . ASN C 1 511 ? 54.265 -39.381 -65.502 1.00 56.15 511 ASN C CA 1
ATOM 12205 C C . ASN C 1 511 ? 54.484 -39.996 -64.124 1.00 62.47 511 ASN C C 1
ATOM 12206 O O . ASN C 1 511 ? 53.582 -39.895 -63.310 1.00 68.52 511 ASN C O 1
ATOM 12211 N N . GLN C 1 512 ? 55.640 -40.591 -63.888 1.00 64.96 512 GLN C N 1
ATOM 12212 C CA . GLN C 1 512 ? 55.964 -41.252 -62.599 1.00 66.89 512 GLN C CA 1
ATOM 12213 C C . GLN C 1 512 ? 56.132 -40.220 -61.485 1.00 63.19 512 GLN C C 1
ATOM 12214 O O . GLN C 1 512 ? 55.739 -40.534 -60.376 1.00 66.12 512 GLN C O 1
ATOM 12220 N N . CYS C 1 513 ? 56.761 -39.092 -61.766 1.00 55.06 513 CYS C N 1
ATOM 12221 C CA . CYS C 1 513 ? 56.992 -38.017 -60.772 1.00 57.20 513 CYS C CA 1
ATOM 12222 C C . CYS C 1 513 ? 55.660 -37.520 -60.243 1.00 57.81 513 CYS C C 1
ATOM 12223 O O . CYS C 1 513 ? 55.615 -37.094 -59.108 1.00 66.15 513 CYS C O 1
ATOM 12226 N N . CYS C 1 514 ? 54.632 -37.541 -61.057 1.00 58.14 514 CYS C N 1
ATOM 12227 C CA . CYS C 1 514 ? 53.308 -37.034 -60.633 1.00 64.66 514 CYS C CA 1
ATOM 12228 C C . CYS C 1 514 ? 52.726 -37.931 -59.551 1.00 65.81 514 CYS C C 1
ATOM 12229 O O . CYS C 1 514 ? 51.725 -37.548 -58.968 1.00 72.77 514 CYS C O 1
ATOM 12232 N N . PHE C 1 515 ? 53.313 -39.072 -59.302 1.00 68.03 515 PHE C N 1
ATOM 12233 C CA . PHE C 1 515 ? 52.747 -39.952 -58.258 1.00 70.70 515 PHE C CA 1
ATOM 12234 C C . PHE C 1 515 ? 53.435 -39.652 -56.932 1.00 65.95 515 PHE C C 1
ATOM 12235 O O . PHE C 1 515 ? 52.850 -39.939 -55.903 1.00 79.09 515 PHE C O 1
ATOM 12243 N N . ASP C 1 516 ? 54.619 -39.086 -56.955 1.00 72.22 516 ASP C N 1
ATOM 12244 C CA . ASP C 1 516 ? 55.299 -38.769 -55.729 1.00 69.24 516 ASP C CA 1
ATOM 12245 C C . ASP C 1 516 ? 54.701 -37.518 -55.181 1.00 72.21 516 ASP C C 1
ATOM 12246 O O . ASP C 1 516 ? 55.034 -36.436 -55.618 1.00 80.45 516 ASP C O 1
ATOM 12251 N N . GLN C 1 517 ? 53.806 -37.672 -54.230 1.00 68.56 517 GLN C N 1
ATOM 12252 C CA . GLN C 1 517 ? 53.124 -36.496 -53.646 1.00 76.36 517 GLN C CA 1
ATOM 12253 C C . GLN C 1 517 ? 53.682 -36.199 -52.255 1.00 71.00 517 GLN C C 1
ATOM 12254 O O . GLN C 1 517 ? 52.925 -35.733 -51.409 1.00 72.55 517 GLN C O 1
ATOM 12260 N N . SER C 1 518 ? 54.954 -36.442 -52.035 1.00 67.71 518 SER C N 1
ATOM 12261 C CA . SER C 1 518 ? 55.542 -36.143 -50.708 1.00 75.32 518 SER C CA 1
ATOM 12262 C C . SER C 1 518 ? 55.794 -34.644 -50.610 1.00 71.71 518 SER C C 1
ATOM 12263 O O . SER C 1 518 ? 55.952 -34.149 -49.500 1.00 77.50 518 SER C O 1
ATOM 12266 N N . GLN C 1 519 ? 55.830 -33.954 -51.728 1.00 74.04 519 GLN C N 1
ATOM 12267 C CA . GLN C 1 519 ? 56.135 -32.508 -51.693 1.00 70.53 519 GLN C CA 1
ATOM 12268 C C . GLN C 1 519 ? 55.072 -31.722 -52.446 1.00 65.86 519 GLN C C 1
ATOM 12269 O O . GLN C 1 519 ? 54.710 -30.658 -51.976 1.00 70.39 519 GLN C O 1
ATOM 12275 N N . PHE C 1 520 ? 54.593 -32.218 -53.559 1.00 62.73 520 PHE C N 1
ATOM 12276 C CA . PHE C 1 520 ? 53.603 -31.434 -54.330 1.00 55.12 520 PHE C CA 1
ATOM 12277 C C . PHE C 1 520 ? 52.401 -32.296 -54.676 1.00 55.47 520 PHE C C 1
ATOM 12278 O O . PHE C 1 520 ? 52.546 -33.481 -54.892 1.00 51.76 520 PHE C O 1
ATOM 12286 N N . GLN C 1 521 ? 51.250 -31.673 -54.728 1.00 59.29 521 GLN C N 1
ATOM 12287 C CA . GLN C 1 521 ? 50.004 -32.373 -55.104 1.00 62.57 521 GLN C CA 1
ATOM 12288 C C . GLN C 1 521 ? 49.294 -31.548 -56.168 1.00 56.78 521 GLN C C 1
ATOM 12289 O O . GLN C 1 521 ? 49.916 -30.705 -56.777 1.00 58.83 521 GLN C O 1
ATOM 12295 N N . GLU C 1 522 ? 48.048 -31.825 -56.425 1.00 56.89 522 GLU C N 1
ATOM 12296 C CA . GLU C 1 522 ? 47.315 -30.956 -57.364 1.00 55.92 522 GLU C CA 1
ATOM 12297 C C . GLU C 1 522 ? 47.008 -29.657 -56.618 1.00 59.88 522 GLU C C 1
ATOM 12298 O O . GLU C 1 522 ? 46.976 -29.671 -55.390 1.00 67.67 522 GLU C O 1
ATOM 12304 N N . PRO C 1 523 ? 46.771 -28.568 -57.312 1.00 63.87 523 PRO C N 1
ATOM 12305 C CA . PRO C 1 523 ? 46.637 -28.441 -58.748 1.00 59.35 523 PRO C CA 1
ATOM 12306 C C . PRO C 1 523 ? 47.981 -28.068 -59.367 1.00 52.38 523 PRO C C 1
ATOM 12307 O O . PRO C 1 523 ? 48.037 -27.891 -60.536 1.00 54.63 523 PRO C O 1
ATOM 12311 N N . PHE C 1 524 ? 49.011 -27.994 -58.558 1.00 54.11 524 PHE C N 1
ATOM 12312 C CA . PHE C 1 524 ? 50.353 -27.580 -59.031 1.00 57.65 524 PHE C CA 1
ATOM 12313 C C . PHE C 1 524 ? 50.944 -28.645 -59.948 1.00 54.93 524 PHE C C 1
ATOM 12314 O O . PHE C 1 524 ? 51.820 -28.323 -60.726 1.00 61.44 524 PHE C O 1
ATOM 12322 N N . ILE C 1 525 ? 50.474 -29.864 -59.865 1.00 52.65 525 ILE C N 1
ATOM 12323 C CA . ILE C 1 525 ? 51.030 -30.934 -60.732 1.00 56.54 525 ILE C CA 1
ATOM 12324 C C . ILE C 1 525 ? 50.494 -30.719 -62.142 1.00 57.43 525 ILE C C 1
ATOM 12325 O O . ILE C 1 525 ? 51.231 -30.939 -63.085 1.00 53.61 525 ILE C O 1
ATOM 12330 N N . THR C 1 526 ? 49.258 -30.298 -62.264 1.00 53.24 526 THR C N 1
ATOM 12331 C CA . THR C 1 526 ? 48.666 -30.047 -63.596 1.00 51.95 526 THR C CA 1
ATOM 12332 C C . THR C 1 526 ? 49.276 -28.767 -64.152 1.00 52.19 526 THR C C 1
ATOM 12333 O O . THR C 1 526 ? 49.312 -28.626 -65.355 1.00 46.50 526 THR C O 1
ATOM 12337 N N . PHE C 1 527 ? 49.737 -27.884 -63.298 1.00 47.22 527 PHE C N 1
ATOM 12338 C CA . PHE C 1 527 ? 50.377 -26.643 -63.782 1.00 46.67 527 PHE C CA 1
ATOM 12339 C C . PHE C 1 527 ? 51.589 -27.052 -64.606 1.00 48.01 527 PHE C C 1
ATOM 12340 O O . PHE C 1 527 ? 51.771 -26.563 -65.704 1.00 45.82 527 PHE C O 1
ATOM 12348 N N . ASN C 1 528 ? 52.371 -27.951 -64.052 1.00 48.56 528 ASN C N 1
ATOM 12349 C CA . ASN C 1 528 ? 53.605 -28.477 -64.677 1.00 45.31 528 ASN C CA 1
ATOM 12350 C C . ASN C 1 528 ? 53.240 -29.240 -65.940 1.00 44.13 528 ASN C C 1
ATOM 12351 O O . ASN C 1 528 ? 53.816 -28.941 -66.965 1.00 52.28 528 ASN C O 1
ATOM 12356 N N . LEU C 1 529 ? 52.341 -30.190 -65.854 1.00 44.31 529 LEU C N 1
ATOM 12357 C CA . LEU C 1 529 ? 51.928 -30.964 -67.045 1.00 46.19 529 LEU C CA 1
ATOM 12358 C C . LEU C 1 529 ? 51.466 -29.982 -68.115 1.00 50.62 529 LEU C C 1
ATOM 12359 O O . LEU C 1 529 ? 51.847 -30.132 -69.260 1.00 49.10 529 LEU C O 1
ATOM 12364 N N . ASN C 1 530 ? 50.660 -29.024 -67.723 1.00 55.89 530 ASN C N 1
ATOM 12365 C CA . ASN C 1 530 ? 50.070 -28.036 -68.656 1.00 53.49 530 ASN C CA 1
ATOM 12366 C C . ASN C 1 530 ? 51.160 -27.191 -69.306 1.00 54.53 530 ASN C C 1
ATOM 12367 O O . ASN C 1 530 ? 50.984 -26.810 -70.453 1.00 48.11 530 ASN C O 1
ATOM 12372 N N . SER C 1 531 ? 52.222 -26.889 -68.600 1.00 49.53 531 SER C N 1
ATOM 12373 C CA . SER C 1 531 ? 53.293 -26.076 -69.208 1.00 54.51 531 SER C CA 1
ATOM 12374 C C . SER C 1 531 ? 53.881 -26.846 -70.386 1.00 59.63 531 SER C C 1
ATOM 12375 O O . SER C 1 531 ? 54.157 -26.235 -71.400 1.00 58.98 531 SER C O 1
ATOM 12378 N N . VAL C 1 532 ? 54.076 -28.136 -70.225 1.00 63.23 532 VAL C N 1
ATOM 12379 C CA . VAL C 1 532 ? 54.652 -29.007 -71.284 1.00 59.12 532 VAL C CA 1
ATOM 12380 C C . VAL C 1 532 ? 53.622 -29.158 -72.396 1.00 55.57 532 VAL C C 1
ATOM 12381 O O . VAL C 1 532 ? 54.020 -29.306 -73.529 1.00 55.73 532 VAL C O 1
ATOM 12385 N N . ARG C 1 533 ? 52.354 -29.171 -72.072 1.00 52.21 533 ARG C N 1
ATOM 12386 C CA . ARG C 1 533 ? 51.322 -29.301 -73.123 1.00 57.26 533 ARG C CA 1
ATOM 12387 C C . ARG C 1 533 ? 51.284 -27.997 -73.904 1.00 57.41 533 ARG C C 1
ATOM 12388 O O . ARG C 1 533 ? 50.969 -28.034 -75.078 1.00 59.02 533 ARG C O 1
ATOM 12396 N N . GLY C 1 534 ? 51.582 -26.896 -73.259 1.00 59.06 534 GLY C N 1
ATOM 12397 C CA . GLY C 1 534 ? 51.586 -25.608 -73.961 1.00 62.13 534 GLY C CA 1
ATOM 12398 C C . GLY C 1 534 ? 52.676 -25.610 -74.996 1.00 57.36 534 GLY C C 1
ATOM 12399 O O . GLY C 1 534 ? 52.463 -25.088 -76.076 1.00 64.23 534 GLY C O 1
ATOM 12400 N N . SER C 1 535 ? 53.811 -26.170 -74.648 1.00 61.00 535 SER C N 1
ATOM 12401 C CA . SER C 1 535 ? 54.949 -26.276 -75.586 1.00 55.05 535 SER C CA 1
ATOM 12402 C C . SER C 1 535 ? 54.501 -27.116 -76.778 1.00 59.24 535 SER C C 1
ATOM 12403 O O . SER C 1 535 ? 54.826 -26.753 -77.894 1.00 58.21 535 SER C O 1
ATOM 12406 N N . HIS C 1 536 ? 53.765 -28.180 -76.541 1.00 50.58 536 HIS C N 1
ATOM 12407 C CA . HIS C 1 536 ? 53.286 -29.038 -77.647 1.00 48.86 536 HIS C CA 1
ATOM 12408 C C . HIS C 1 536 ? 52.358 -28.241 -78.555 1.00 51.79 536 HIS C C 1
ATOM 12409 O O . HIS C 1 536 ? 52.378 -28.491 -79.740 1.00 59.05 536 HIS C O 1
ATOM 12416 N N . PHE C 1 537 ? 51.576 -27.328 -78.022 1.00 56.63 537 PHE C N 1
ATOM 12417 C CA . PHE C 1 537 ? 50.608 -26.573 -78.852 1.00 51.75 537 PHE C CA 1
ATOM 12418 C C . PHE C 1 537 ? 51.314 -25.496 -79.674 1.00 57.74 537 PHE C C 1
ATOM 12419 O O . PHE C 1 537 ? 50.950 -25.306 -80.824 1.00 51.98 537 PHE C O 1
ATOM 12427 N N . PHE C 1 538 ? 52.301 -24.834 -79.110 1.00 53.26 538 PHE C N 1
ATOM 12428 C CA . PHE C 1 538 ? 52.981 -23.719 -79.808 1.00 53.70 538 PHE C CA 1
ATOM 12429 C C . PHE C 1 538 ? 54.054 -24.224 -80.770 1.00 55.42 538 PHE C C 1
ATOM 12430 O O . PHE C 1 538 ? 54.517 -23.432 -81.566 1.00 50.80 538 PHE C O 1
ATOM 12438 N N . TYR C 1 539 ? 54.445 -25.473 -80.712 1.00 58.44 539 TYR C N 1
ATOM 12439 C CA . TYR C 1 539 ? 55.529 -25.936 -81.609 1.00 56.38 539 TYR C CA 1
ATOM 12440 C C . TYR C 1 539 ? 55.087 -27.193 -82.349 1.00 57.90 539 TYR C C 1
ATOM 12441 O O . TYR C 1 539 ? 55.921 -27.961 -82.806 1.00 58.82 539 TYR C O 1
ATOM 12450 N N . GLU C 1 540 ? 53.796 -27.386 -82.440 1.00 59.37 540 GLU C N 1
ATOM 12451 C CA . GLU C 1 540 ? 53.247 -28.576 -83.120 1.00 55.38 540 GLU C CA 1
ATOM 12452 C C . GLU C 1 540 ? 53.630 -28.533 -84.593 1.00 59.36 540 GLU C C 1
ATOM 12453 O O . GLU C 1 540 ? 53.855 -29.599 -85.154 1.00 61.57 540 GLU C O 1
ATOM 12459 N N . PHE C 1 541 ? 53.738 -27.364 -85.187 1.00 59.80 541 PHE C N 1
ATOM 12460 C CA . PHE C 1 541 ? 54.061 -27.306 -86.632 1.00 67.31 541 PHE C CA 1
ATOM 12461 C C . PHE C 1 541 ? 55.103 -26.230 -86.918 1.00 66.98 541 PHE C C 1
ATOM 12462 O O . PHE C 1 541 ? 55.052 -25.683 -88.006 1.00 73.21 541 PHE C O 1
ATOM 12470 N N . GLY C 1 542 ? 56.012 -25.963 -86.008 1.00 66.77 542 GLY C N 1
ATOM 12471 C CA . GLY C 1 542 ? 57.032 -24.920 -86.209 1.00 69.13 542 GLY C CA 1
ATOM 12472 C C . GLY C 1 542 ? 56.984 -23.915 -85.079 1.00 73.30 542 GLY C C 1
ATOM 12473 O O . GLY C 1 542 ? 56.463 -24.269 -84.036 1.00 70.37 542 GLY C O 1
ATOM 12474 N N . ASP C 1 543 ? 57.514 -22.724 -85.268 1.00 69.55 543 ASP C N 1
ATOM 12475 C CA . ASP C 1 543 ? 57.490 -21.713 -84.236 1.00 69.34 543 ASP C CA 1
ATOM 12476 C C . ASP C 1 543 ? 56.169 -20.992 -84.248 1.00 68.74 543 ASP C C 1
ATOM 12477 O O . ASP C 1 543 ? 56.010 -20.018 -84.938 1.00 72.30 543 ASP C O 1
ATOM 12482 N N . GLY C 1 544 ? 55.238 -21.467 -83.444 1.00 69.03 544 GLY C N 1
ATOM 12483 C CA . GLY C 1 544 ? 53.905 -20.852 -83.359 1.00 67.37 544 GLY C CA 1
ATOM 12484 C C . GLY C 1 544 ? 53.850 -19.803 -82.272 1.00 63.80 544 GLY C C 1
ATOM 12485 O O . GLY C 1 544 ? 52.800 -19.215 -82.093 1.00 62.08 544 GLY C O 1
ATOM 12486 N N . PHE C 1 545 ? 54.936 -19.569 -81.578 1.00 61.16 545 PHE C N 1
ATOM 12487 C CA . PHE C 1 545 ? 54.925 -18.561 -80.497 1.00 61.08 545 PHE C CA 1
ATOM 12488 C C . PHE C 1 545 ? 55.661 -17.311 -80.963 1.00 71.79 545 PHE C C 1
ATOM 12489 O O . PHE C 1 545 ? 55.124 -16.221 -80.801 1.00 84.64 545 PHE C O 1
ATOM 12497 N N . GLY C 1 546 ? 56.852 -17.481 -81.509 1.00 82.46 546 GLY C N 1
ATOM 12498 C CA . GLY C 1 546 ? 57.698 -16.360 -81.956 1.00 83.22 546 GLY C CA 1
ATOM 12499 C C . GLY C 1 546 ? 57.140 -15.646 -83.168 1.00 86.37 546 GLY C C 1
ATOM 12500 O O . GLY C 1 546 ? 57.123 -14.413 -83.144 1.00 85.45 546 GLY C O 1
ATOM 12501 N N . VAL C 1 547 ? 56.761 -16.364 -84.208 1.00 84.69 547 VAL C N 1
ATOM 12502 C CA . VAL C 1 547 ? 56.175 -15.687 -85.397 1.00 84.25 547 VAL C CA 1
ATOM 12503 C C . VAL C 1 547 ? 54.725 -15.356 -85.052 1.00 81.19 547 VAL C C 1
ATOM 12504 O O . VAL C 1 547 ? 53.939 -16.276 -84.851 1.00 73.30 547 VAL C O 1
ATOM 12508 N N . THR C 1 548 ? 54.435 -14.073 -84.969 1.00 91.93 548 THR C N 1
ATOM 12509 C CA . THR C 1 548 ? 53.117 -13.509 -84.579 1.00 91.13 548 THR C CA 1
ATOM 12510 C C . THR C 1 548 ? 51.966 -14.082 -85.407 1.00 77.65 548 THR C C 1
ATOM 12511 O O . THR C 1 548 ? 50.911 -14.289 -84.825 1.00 81.34 548 THR C O 1
ATOM 12515 N N . ASP C 1 549 ? 52.116 -14.335 -86.682 1.00 78.96 549 ASP C N 1
ATOM 12516 C CA . ASP C 1 549 ? 50.969 -14.835 -87.401 1.00 87.73 549 ASP C CA 1
ATOM 12517 C C . ASP C 1 549 ? 51.149 -16.248 -87.885 1.00 84.10 549 ASP C C 1
ATOM 12518 O O . ASP C 1 549 ? 51.456 -16.476 -89.034 1.00 87.91 549 ASP C O 1
ATOM 12523 N N . SER C 1 550 ? 50.977 -17.195 -86.992 1.00 79.49 550 SER C N 1
ATOM 12524 C CA . SER C 1 550 ? 51.129 -18.620 -87.370 1.00 72.88 550 SER C CA 1
ATOM 12525 C C . SER C 1 550 ? 49.776 -19.310 -87.286 1.00 68.55 550 SER C C 1
ATOM 12526 O O . SER C 1 550 ? 48.771 -18.619 -87.153 1.00 78.82 550 SER C O 1
ATOM 12529 N N . TRP C 1 551 ? 49.773 -20.622 -87.351 1.00 61.41 551 TRP C N 1
ATOM 12530 C CA . TRP C 1 551 ? 48.522 -21.412 -87.299 1.00 65.89 551 TRP C CA 1
ATOM 12531 C C . TRP C 1 551 ? 47.947 -21.388 -85.885 1.00 67.74 551 TRP C C 1
ATOM 12532 O O . TRP C 1 551 ? 46.832 -21.853 -85.724 1.00 76.09 551 TRP C O 1
ATOM 12543 N N . THR C 1 552 ? 48.677 -20.907 -84.899 1.00 64.28 552 THR C N 1
ATOM 12544 C CA . THR C 1 552 ? 48.175 -20.954 -83.506 1.00 62.30 552 THR C CA 1
ATOM 12545 C C . THR C 1 552 ? 47.124 -19.878 -83.284 1.00 67.11 552 THR C C 1
ATOM 12546 O O . THR C 1 552 ? 46.413 -19.962 -82.291 1.00 58.83 552 THR C O 1
ATOM 12550 N N . LYS C 1 553 ? 47.016 -18.927 -84.182 1.00 70.45 553 LYS C N 1
ATOM 12551 C CA . LYS C 1 553 ? 46.028 -17.845 -83.990 1.00 64.00 553 LYS C CA 1
ATOM 12552 C C . LYS C 1 553 ? 44.618 -18.404 -84.140 1.00 59.20 553 LYS C C 1
ATOM 12553 O O . LYS C 1 553 ? 43.713 -17.815 -83.581 1.00 58.69 553 LYS C O 1
ATOM 12559 N N . VAL C 1 554 ? 44.425 -19.484 -84.853 1.00 54.35 554 VAL C N 1
ATOM 12560 C CA . VAL C 1 554 ? 43.031 -19.977 -85.006 1.00 59.23 554 VAL C CA 1
ATOM 12561 C C . VAL C 1 554 ? 42.482 -20.368 -83.640 1.00 57.76 554 VAL C C 1
ATOM 12562 O O . VAL C 1 554 ? 41.356 -20.004 -83.343 1.00 65.17 554 VAL C O 1
ATOM 12566 N N . ASP C 1 555 ? 43.249 -21.098 -82.870 1.00 64.79 555 ASP C N 1
ATOM 12567 C CA . ASP C 1 555 ? 42.809 -21.578 -81.592 1.00 61.31 555 ASP C CA 1
ATOM 12568 C C . ASP C 1 555 ? 42.905 -20.541 -80.525 1.00 57.43 555 ASP C C 1
ATOM 12569 O O . ASP C 1 555 ? 42.163 -20.555 -79.573 1.00 57.97 555 ASP C O 1
ATOM 12574 N N . MET C 1 556 ? 43.808 -19.609 -80.705 1.00 52.22 556 MET C N 1
ATOM 12575 C CA . MET C 1 556 ? 43.972 -18.519 -79.719 1.00 49.56 556 MET C CA 1
ATOM 12576 C C . MET C 1 556 ? 42.761 -17.601 -79.799 1.00 50.34 556 MET C C 1
ATOM 12577 O O . MET C 1 556 ? 42.324 -17.132 -78.771 1.00 50.38 556 MET C O 1
ATOM 12582 N N . LYS C 1 557 ? 42.230 -17.397 -80.977 1.00 50.26 557 LYS C N 1
ATOM 12583 C CA . LYS C 1 557 ? 41.063 -16.507 -81.156 1.00 53.18 557 LYS C CA 1
ATOM 12584 C C . LYS C 1 557 ? 39.804 -17.196 -80.639 1.00 55.49 557 LYS C C 1
ATOM 12585 O O . LYS C 1 557 ? 38.983 -16.522 -80.020 1.00 55.46 557 LYS C O 1
ATOM 12591 N N . SER C 1 558 ? 39.654 -18.475 -80.885 1.00 51.39 558 SER C N 1
ATOM 12592 C CA . SER C 1 558 ? 38.422 -19.165 -80.447 1.00 53.01 558 SER C CA 1
ATOM 12593 C C . SER C 1 558 ? 38.470 -19.413 -78.948 1.00 54.29 558 SER C C 1
ATOM 12594 O O . SER C 1 558 ? 37.422 -19.415 -78.336 1.00 54.44 558 SER C O 1
ATOM 12597 N N . VAL C 1 559 ? 39.643 -19.609 -78.399 1.00 54.93 559 VAL C N 1
ATOM 12598 C CA . VAL C 1 559 ? 39.756 -19.897 -76.948 1.00 51.88 559 VAL C CA 1
ATOM 12599 C C . VAL C 1 559 ? 39.710 -18.592 -76.165 1.00 51.45 559 VAL C C 1
ATOM 12600 O O . VAL C 1 559 ? 39.090 -18.593 -75.121 1.00 51.98 559 VAL C O 1
ATOM 12604 N N . LEU C 1 560 ? 40.290 -17.522 -76.669 1.00 47.99 560 LEU C N 1
ATOM 12605 C CA . LEU C 1 560 ? 40.329 -16.261 -75.891 1.00 49.53 560 LEU C CA 1
ATOM 12606 C C . LEU C 1 560 ? 39.436 -15.179 -76.486 1.00 48.45 560 LEU C C 1
ATOM 12607 O O . LEU C 1 560 ? 39.005 -14.338 -75.724 1.00 45.94 560 LEU C O 1
ATOM 12612 N N . ILE C 1 561 ? 39.130 -15.193 -77.762 1.00 52.93 561 ILE C N 1
ATOM 12613 C CA . ILE C 1 561 ? 38.417 -14.011 -78.318 1.00 53.38 561 ILE C CA 1
ATOM 12614 C C . ILE C 1 561 ? 36.948 -14.273 -78.612 1.00 55.60 561 ILE C C 1
ATOM 12615 O O . ILE C 1 561 ? 36.132 -13.524 -78.103 1.00 60.18 561 ILE C O 1
ATOM 12620 N N . ASP C 1 562 ? 36.622 -15.250 -79.413 1.00 57.45 562 ASP C N 1
ATOM 12621 C CA . ASP C 1 562 ? 35.245 -15.443 -79.754 1.00 53.50 562 ASP C CA 1
ATOM 12622 C C . ASP C 1 562 ? 34.466 -16.287 -78.804 1.00 52.47 562 ASP C C 1
ATOM 12623 O O . ASP C 1 562 ? 34.810 -17.400 -78.555 1.00 57.69 562 ASP C O 1
ATOM 12628 N N . PRO C 1 563 ? 33.398 -15.741 -78.260 1.00 49.93 563 PRO C N 1
ATOM 12629 C CA . PRO C 1 563 ? 32.523 -16.485 -77.374 1.00 54.72 563 PRO C CA 1
ATOM 12630 C C . PRO C 1 563 ? 31.753 -17.517 -78.201 1.00 61.18 563 PRO C C 1
ATOM 12631 O O . PRO C 1 563 ? 31.600 -17.320 -79.370 1.00 62.72 563 PRO C O 1
ATOM 12635 N N . ILE C 1 564 ? 31.292 -18.579 -77.583 1.00 67.28 564 ILE C N 1
ATOM 12636 C CA . ILE C 1 564 ? 30.526 -19.623 -78.315 1.00 65.98 564 ILE C CA 1
ATOM 12637 C C . ILE C 1 564 ? 29.098 -19.116 -78.467 1.00 66.18 564 ILE C C 1
ATOM 12638 O O . ILE C 1 564 ? 28.557 -18.645 -77.482 1.00 76.41 564 ILE C O 1
ATOM 12643 N N . PRO C 1 565 ? 28.528 -19.171 -79.656 1.00 63.91 565 PRO C N 1
ATOM 12644 C CA . PRO C 1 565 ? 27.172 -18.661 -79.736 1.00 64.76 565 PRO C CA 1
ATOM 12645 C C . PRO C 1 565 ? 26.184 -19.581 -79.007 1.00 69.16 565 PRO C C 1
ATOM 12646 O O . PRO C 1 565 ? 26.312 -20.767 -79.131 1.00 73.15 565 PRO C O 1
ATOM 12650 N N . LEU C 1 566 ? 25.242 -19.015 -78.270 1.00 70.34 566 LEU C N 1
ATOM 12651 C CA . LEU C 1 566 ? 24.238 -19.809 -77.518 1.00 72.46 566 LEU C CA 1
ATOM 12652 C C . LEU C 1 566 ? 22.852 -19.569 -78.117 1.00 77.96 566 LEU C C 1
ATOM 12653 O O . LEU C 1 566 ? 22.481 -20.347 -79.009 1.00 90.38 566 LEU C O 1
ATOM 12658 N N . PRO D 1 39 ? 95.432 -35.313 -22.561 1.00 80.28 39 PRO D N 1
ATOM 12659 C CA . PRO D 1 39 ? 95.407 -34.821 -21.190 1.00 70.75 39 PRO D CA 1
ATOM 12660 C C . PRO D 1 39 ? 95.246 -33.300 -21.156 1.00 64.48 39 PRO D C 1
ATOM 12661 O O . PRO D 1 39 ? 96.047 -32.617 -21.720 1.00 63.00 39 PRO D O 1
ATOM 12665 N N . SER D 1 40 ? 94.172 -32.856 -20.555 1.00 56.56 40 SER D N 1
ATOM 12666 C CA . SER D 1 40 ? 93.894 -31.415 -20.411 1.00 58.37 40 SER D CA 1
ATOM 12667 C C . SER D 1 40 ? 94.857 -30.874 -19.362 1.00 63.55 40 SER D C 1
ATOM 12668 O O . SER D 1 40 ? 95.199 -31.629 -18.463 1.00 52.99 40 SER D O 1
ATOM 12671 N N . ILE D 1 41 ? 95.274 -29.628 -19.453 1.00 56.48 41 ILE D N 1
ATOM 12672 C CA . ILE D 1 41 ? 96.181 -29.100 -18.400 1.00 56.93 41 ILE D CA 1
ATOM 12673 C C . ILE D 1 41 ? 95.363 -28.894 -17.129 1.00 56.03 41 ILE D C 1
ATOM 12674 O O . ILE D 1 41 ? 95.953 -28.646 -16.102 1.00 52.23 41 ILE D O 1
ATOM 12679 N N . TRP D 1 42 ? 94.064 -29.013 -17.201 1.00 54.32 42 TRP D N 1
ATOM 12680 C CA . TRP D 1 42 ? 93.247 -28.833 -15.981 1.00 62.71 42 TRP D CA 1
ATOM 12681 C C . TRP D 1 42 ? 93.051 -30.187 -15.309 1.00 60.71 42 TRP D C 1
ATOM 12682 O O . TRP D 1 42 ? 92.725 -30.210 -14.132 1.00 62.36 42 TRP D O 1
ATOM 12693 N N . ASN D 1 43 ? 93.266 -31.243 -16.059 1.00 66.35 43 ASN D N 1
ATOM 12694 C CA . ASN D 1 43 ? 93.094 -32.634 -15.581 1.00 60.02 43 ASN D CA 1
ATOM 12695 C C . ASN D 1 43 ? 93.803 -32.803 -14.244 1.00 57.02 43 ASN D C 1
ATOM 12696 O O . ASN D 1 43 ? 94.972 -32.494 -14.179 1.00 61.75 43 ASN D O 1
ATOM 12701 N N . TYR D 1 44 ? 93.122 -33.298 -13.237 1.00 61.77 44 TYR D N 1
ATOM 12702 C CA . TYR D 1 44 ? 93.717 -33.466 -11.891 1.00 61.28 44 TYR D CA 1
ATOM 12703 C C . TYR D 1 44 ? 94.840 -34.499 -11.910 1.00 61.83 44 TYR D C 1
ATOM 12704 O O . TYR D 1 44 ? 95.731 -34.387 -11.076 1.00 56.62 44 TYR D O 1
ATOM 12713 N N . ASP D 1 45 ? 94.790 -35.468 -12.803 1.00 61.92 45 ASP D N 1
ATOM 12714 C CA . ASP D 1 45 ? 95.798 -36.501 -12.845 1.00 62.75 45 ASP D CA 1
ATOM 12715 C C . ASP D 1 45 ? 97.023 -35.969 -13.475 1.00 54.50 45 ASP D C 1
ATOM 12716 O O . ASP D 1 45 ? 98.100 -36.304 -13.097 1.00 71.14 45 ASP D O 1
ATOM 12721 N N . PHE D 1 46 ? 96.862 -35.137 -14.462 1.00 57.28 46 PHE D N 1
ATOM 12722 C CA . PHE D 1 46 ? 98.055 -34.577 -15.129 1.00 61.44 46 PHE D CA 1
ATOM 12723 C C . PHE D 1 46 ? 98.740 -33.613 -14.168 1.00 63.35 46 PHE D C 1
ATOM 12724 O O . PHE D 1 46 ? 99.953 -33.494 -14.183 1.00 64.02 46 PHE D O 1
ATOM 12732 N N . LEU D 1 47 ? 97.954 -32.910 -13.388 1.00 63.74 47 LEU D N 1
ATOM 12733 C CA . LEU D 1 47 ? 98.511 -31.920 -12.443 1.00 67.92 47 LEU D CA 1
ATOM 12734 C C . LEU D 1 47 ? 99.242 -32.680 -11.347 1.00 66.93 47 LEU D C 1
ATOM 12735 O O . LEU D 1 47 ? 100.301 -32.240 -10.947 1.00 65.78 47 LEU D O 1
ATOM 12740 N N . GLN D 1 48 ? 98.638 -33.740 -10.855 1.00 68.72 48 GLN D N 1
ATOM 12741 C CA . GLN D 1 48 ? 99.243 -34.556 -9.781 1.00 60.67 48 GLN D CA 1
ATOM 12742 C C . GLN D 1 48 ? 100.546 -35.130 -10.318 1.00 61.42 48 GLN D C 1
ATOM 12743 O O . GLN D 1 48 ? 101.448 -35.362 -9.530 1.00 65.15 48 GLN D O 1
ATOM 12749 N N . SER D 1 49 ? 100.633 -35.298 -11.616 1.00 59.15 49 SER D N 1
ATOM 12750 C CA . SER D 1 49 ? 101.830 -35.899 -12.246 1.00 60.87 49 SER D CA 1
ATOM 12751 C C . SER D 1 49 ? 102.975 -34.896 -12.261 1.00 68.18 49 SER D C 1
ATOM 12752 O O . SER D 1 49 ? 104.071 -35.282 -12.640 1.00 85.99 49 SER D O 1
ATOM 12755 N N . LEU D 1 50 ? 102.676 -33.650 -11.977 1.00 75.47 50 LEU D N 1
ATOM 12756 C CA . LEU D 1 50 ? 103.678 -32.565 -12.080 1.00 74.23 50 LEU D CA 1
ATOM 12757 C C . LEU D 1 50 ? 104.610 -32.622 -10.883 1.00 69.41 50 LEU D C 1
ATOM 12758 O O . LEU D 1 50 ? 105.714 -32.116 -10.986 1.00 69.61 50 LEU D O 1
ATOM 12763 N N . ALA D 1 51 ? 104.163 -33.227 -9.806 1.00 63.76 51 ALA D N 1
ATOM 12764 C CA . ALA D 1 51 ? 104.990 -33.319 -8.590 1.00 67.40 51 ALA D CA 1
ATOM 12765 C C . ALA D 1 51 ? 106.175 -34.233 -8.863 1.00 73.60 51 ALA D C 1
ATOM 12766 O O . ALA D 1 51 ? 107.011 -34.368 -7.979 1.00 90.84 51 ALA D O 1
ATOM 12768 N N . THR D 1 52 ? 106.245 -34.848 -10.023 1.00 73.20 52 THR D N 1
ATOM 12769 C CA . THR D 1 52 ? 107.386 -35.753 -10.277 1.00 73.41 52 THR D CA 1
ATOM 12770 C C . THR D 1 52 ? 107.817 -35.646 -11.732 1.00 75.83 52 THR D C 1
ATOM 12771 O O . THR D 1 52 ? 108.988 -35.882 -11.994 1.00 86.50 52 THR D O 1
ATOM 12775 N N . HIS D 1 53 ? 106.916 -35.303 -12.624 1.00 81.04 53 HIS D N 1
ATOM 12776 C CA . HIS D 1 53 ? 107.281 -35.195 -14.057 1.00 80.16 53 HIS D CA 1
ATOM 12777 C C . HIS D 1 53 ? 107.321 -33.721 -14.438 1.00 75.11 53 HIS D C 1
ATOM 12778 O O . HIS D 1 53 ? 107.087 -33.391 -15.596 1.00 72.46 53 HIS D O 1
ATOM 12785 N N . HIS D 1 54 ? 107.603 -32.882 -13.472 1.00 72.45 54 HIS D N 1
ATOM 12786 C CA . HIS D 1 54 ? 107.750 -31.437 -13.744 1.00 75.41 54 HIS D CA 1
ATOM 12787 C C . HIS D 1 54 ? 109.048 -31.248 -14.517 1.00 77.68 54 HIS D C 1
ATOM 12788 O O . HIS D 1 54 ? 109.955 -32.047 -14.319 1.00 82.84 54 HIS D O 1
ATOM 12795 N N . ASN D 1 55 ? 109.139 -30.233 -15.342 1.00 81.67 55 ASN D N 1
ATOM 12796 C CA . ASN D 1 55 ? 110.417 -30.013 -16.054 1.00 85.83 55 ASN D CA 1
ATOM 12797 C C . ASN D 1 55 ? 111.552 -30.092 -15.029 1.00 101.71 55 ASN D C 1
ATOM 12798 O O . ASN D 1 55 ? 111.277 -30.031 -13.822 1.00 87.53 55 ASN D O 1
ATOM 12803 N N . ILE D 1 56 ? 112.752 -30.233 -15.545 1.00 106.75 56 ILE D N 1
ATOM 12804 C CA . ILE D 1 56 ? 114.010 -30.261 -14.755 1.00 106.06 56 ILE D CA 1
ATOM 12805 C C . ILE D 1 56 ? 115.010 -29.498 -15.609 1.00 94.90 56 ILE D C 1
ATOM 12806 O O . ILE D 1 56 ? 114.995 -29.690 -16.821 1.00 98.56 56 ILE D O 1
ATOM 12811 N N . VAL D 1 57 ? 115.783 -28.626 -15.018 1.00 96.79 57 VAL D N 1
ATOM 12812 C CA . VAL D 1 57 ? 116.718 -27.813 -15.841 1.00 104.68 57 VAL D CA 1
ATOM 12813 C C . VAL D 1 57 ? 118.071 -28.521 -15.915 1.00 97.55 57 VAL D C 1
ATOM 12814 O O . VAL D 1 57 ? 118.629 -28.844 -14.865 1.00 79.75 57 VAL D O 1
ATOM 12818 N N . GLU D 1 58 ? 118.533 -28.773 -17.126 1.00 104.41 58 GLU D N 1
ATOM 12819 C CA . GLU D 1 58 ? 119.806 -29.499 -17.365 1.00 117.62 58 GLU D CA 1
ATOM 12820 C C . GLU D 1 58 ? 120.970 -28.752 -16.710 1.00 118.55 58 GLU D C 1
ATOM 12821 O O . GLU D 1 58 ? 121.014 -27.519 -16.809 1.00 122.68 58 GLU D O 1
ATOM 12827 N N . GLU D 1 59 ? 121.749 -29.527 -15.956 1.00 112.00 59 GLU D N 1
ATOM 12828 C CA . GLU D 1 59 ? 122.932 -29.125 -15.152 1.00 108.04 59 GLU D CA 1
ATOM 12829 C C . GLU D 1 59 ? 123.837 -28.211 -15.968 1.00 102.06 59 GLU D C 1
ATOM 12830 O O . GLU D 1 59 ? 124.548 -27.404 -15.375 1.00 93.67 59 GLU D O 1
ATOM 12836 N N . ARG D 1 60 ? 123.769 -28.322 -17.261 1.00 92.86 60 ARG D N 1
ATOM 12837 C CA . ARG D 1 60 ? 124.660 -27.457 -18.070 1.00 95.28 60 ARG D CA 1
ATOM 12838 C C . ARG D 1 60 ? 123.969 -26.109 -18.204 1.00 103.87 60 ARG D C 1
ATOM 12839 O O . ARG D 1 60 ? 124.588 -25.161 -18.701 1.00 102.67 60 ARG D O 1
ATOM 12847 N N . HIS D 1 61 ? 122.747 -26.101 -17.767 1.00 110.76 61 HIS D N 1
ATOM 12848 C CA . HIS D 1 61 ? 121.880 -24.901 -17.797 1.00 97.85 61 HIS D CA 1
ATOM 12849 C C . HIS D 1 61 ? 121.869 -24.282 -16.406 1.00 99.15 61 HIS D C 1
ATOM 12850 O O . HIS D 1 61 ? 121.838 -23.060 -16.301 1.00 106.47 61 HIS D O 1
ATOM 12857 N N . LEU D 1 62 ? 121.859 -25.115 -15.392 1.00 98.61 62 LEU D N 1
ATOM 12858 C CA . LEU D 1 62 ? 121.826 -24.630 -13.995 1.00 100.62 62 LEU D CA 1
ATOM 12859 C C . LEU D 1 62 ? 123.094 -23.827 -13.726 1.00 111.12 62 LEU D C 1
ATOM 12860 O O . LEU D 1 62 ? 123.105 -23.041 -12.766 1.00 103.76 62 LEU D O 1
ATOM 12865 N N . LYS D 1 63 ? 124.136 -24.063 -14.512 1.00 121.28 63 LYS D N 1
ATOM 12866 C CA . LYS D 1 63 ? 125.451 -23.411 -14.281 1.00 112.72 63 LYS D CA 1
ATOM 12867 C C . LYS D 1 63 ? 125.651 -22.268 -15.269 1.00 102.15 63 LYS D C 1
ATOM 12868 O O . LYS D 1 63 ? 126.511 -21.428 -15.003 1.00 105.31 63 LYS D O 1
ATOM 12874 N N . LEU D 1 64 ? 124.989 -22.296 -16.411 1.00 85.49 64 LEU D N 1
ATOM 12875 C CA . LEU D 1 64 ? 125.148 -21.165 -17.357 1.00 85.29 64 LEU D CA 1
ATOM 12876 C C . LEU D 1 64 ? 124.351 -19.980 -16.818 1.00 88.56 64 LEU D C 1
ATOM 12877 O O . LEU D 1 64 ? 124.556 -18.872 -17.290 1.00 80.00 64 LEU D O 1
ATOM 12882 N N . ALA D 1 65 ? 123.439 -20.241 -15.909 1.00 96.24 65 ALA D N 1
ATOM 12883 C CA . ALA D 1 65 ? 122.642 -19.153 -15.307 1.00 103.46 65 ALA D CA 1
ATOM 12884 C C . ALA D 1 65 ? 123.421 -18.564 -14.135 1.00 102.39 65 ALA D C 1
ATOM 12885 O O . ALA D 1 65 ? 122.904 -17.652 -13.490 1.00 103.04 65 ALA D O 1
ATOM 12887 N N . GLU D 1 66 ? 124.542 -19.161 -13.791 1.00 99.14 66 GLU D N 1
ATOM 12888 C CA . GLU D 1 66 ? 125.363 -18.640 -12.675 1.00 90.84 66 GLU D CA 1
ATOM 12889 C C . GLU D 1 66 ? 126.461 -17.790 -13.305 1.00 84.14 66 GLU D C 1
ATOM 12890 O O . GLU D 1 66 ? 126.844 -16.778 -12.735 1.00 64.95 66 GLU D O 1
ATOM 12896 N N . LYS D 1 67 ? 126.926 -18.209 -14.458 1.00 83.60 67 LYS D N 1
ATOM 12897 C CA . LYS D 1 67 ? 127.972 -17.446 -15.167 1.00 87.95 67 LYS D CA 1
ATOM 12898 C C . LYS D 1 67 ? 127.329 -16.180 -15.722 1.00 99.60 67 LYS D C 1
ATOM 12899 O O . LYS D 1 67 ? 128.066 -15.268 -16.120 1.00 116.35 67 LYS D O 1
ATOM 12905 N N . LEU D 1 68 ? 126.016 -16.139 -15.786 1.00 90.99 68 LEU D N 1
ATOM 12906 C CA . LEU D 1 68 ? 125.345 -14.950 -16.360 1.00 86.54 68 LEU D CA 1
ATOM 12907 C C . LEU D 1 68 ? 124.931 -14.022 -15.226 1.00 82.96 68 LEU D C 1
ATOM 12908 O O . LEU D 1 68 ? 125.080 -12.816 -15.394 1.00 77.83 68 LEU D O 1
ATOM 12913 N N . LYS D 1 69 ? 124.444 -14.581 -14.140 1.00 80.69 69 LYS D N 1
ATOM 12914 C CA . LYS D 1 69 ? 124.052 -13.765 -12.972 1.00 80.83 69 LYS D CA 1
ATOM 12915 C C . LYS D 1 69 ? 125.218 -12.829 -12.664 1.00 92.39 69 LYS D C 1
ATOM 12916 O O . LYS D 1 69 ? 124.971 -11.636 -12.490 1.00 108.30 69 LYS D O 1
ATOM 12922 N N . GLY D 1 70 ? 126.417 -13.370 -12.545 1.00 91.67 70 GLY D N 1
ATOM 12923 C CA . GLY D 1 70 ? 127.597 -12.554 -12.225 1.00 79.93 70 GLY D CA 1
ATOM 12924 C C . GLY D 1 70 ? 127.923 -11.638 -13.376 1.00 83.41 70 GLY D C 1
ATOM 12925 O O . GLY D 1 70 ? 128.319 -10.506 -13.126 1.00 78.97 70 GLY D O 1
ATOM 12926 N N . GLN D 1 71 ? 127.748 -12.118 -14.591 1.00 80.56 71 GLN D N 1
ATOM 12927 C CA . GLN D 1 71 ? 128.058 -11.323 -15.804 1.00 84.27 71 GLN D CA 1
ATOM 12928 C C . GLN D 1 71 ? 127.102 -10.133 -15.882 1.00 95.81 71 GLN D C 1
ATOM 12929 O O . GLN D 1 71 ? 127.447 -9.152 -16.539 1.00 95.10 71 GLN D O 1
ATOM 12935 N N . VAL D 1 72 ? 125.921 -10.241 -15.297 1.00 102.49 72 VAL D N 1
ATOM 12936 C CA . VAL D 1 72 ? 124.920 -9.139 -15.361 1.00 100.52 72 VAL D CA 1
ATOM 12937 C C . VAL D 1 72 ? 125.235 -8.150 -14.244 1.00 103.18 72 VAL D C 1
ATOM 12938 O O . VAL D 1 72 ? 124.963 -6.961 -14.426 1.00 108.65 72 VAL D O 1
ATOM 12942 N N . LYS D 1 73 ? 125.682 -8.666 -13.105 1.00 89.64 73 LYS D N 1
ATOM 12943 C CA . LYS D 1 73 ? 126.040 -7.830 -11.932 1.00 90.59 73 LYS D CA 1
ATOM 12944 C C . LYS D 1 73 ? 127.235 -6.958 -12.313 1.00 90.94 73 LYS D C 1
ATOM 12945 O O . LYS D 1 73 ? 127.444 -5.933 -11.662 1.00 80.70 73 LYS D O 1
ATOM 12951 N N . PHE D 1 74 ? 128.007 -7.392 -13.302 1.00 95.77 74 PHE D N 1
ATOM 12952 C CA . PHE D 1 74 ? 129.193 -6.633 -13.776 1.00 106.46 74 PHE D CA 1
ATOM 12953 C C . PHE D 1 74 ? 128.763 -5.617 -14.826 1.00 98.86 74 PHE D C 1
ATOM 12954 O O . PHE D 1 74 ? 129.601 -5.130 -15.586 1.00 98.62 74 PHE D O 1
ATOM 12962 N N . MET D 1 75 ? 127.481 -5.378 -14.881 1.00 98.77 75 MET D N 1
ATOM 12963 C CA . MET D 1 75 ? 126.932 -4.352 -15.790 1.00 93.37 75 MET D CA 1
ATOM 12964 C C . MET D 1 75 ? 126.375 -3.258 -14.887 1.00 88.31 75 MET D C 1
ATOM 12965 O O . MET D 1 75 ? 126.442 -2.098 -15.262 1.00 93.70 75 MET D O 1
ATOM 12970 N N . PHE D 1 76 ? 125.891 -3.668 -13.738 1.00 86.77 76 PHE D N 1
ATOM 12971 C CA . PHE D 1 76 ? 125.306 -2.740 -12.746 1.00 101.60 76 PHE D CA 1
ATOM 12972 C C . PHE D 1 76 ? 126.414 -1.899 -12.126 1.00 103.94 76 PHE D C 1
ATOM 12973 O O . PHE D 1 76 ? 126.129 -0.785 -11.671 1.00 99.16 76 PHE D O 1
ATOM 12981 N N . GLY D 1 77 ? 127.623 -2.426 -12.096 1.00 106.86 77 GLY D N 1
ATOM 12982 C CA . GLY D 1 77 ? 128.752 -1.704 -11.488 1.00 102.82 77 GLY D CA 1
ATOM 12983 C C . GLY D 1 77 ? 129.583 -0.995 -12.530 1.00 93.62 77 GLY D C 1
ATOM 12984 O O . GLY D 1 77 ? 130.516 -0.295 -12.141 1.00 87.82 77 GLY D O 1
ATOM 12985 N N . ALA D 1 78 ? 129.261 -1.179 -13.798 1.00 92.73 78 ALA D N 1
ATOM 12986 C CA . ALA D 1 78 ? 130.018 -0.524 -14.885 1.00 103.82 78 ALA D CA 1
ATOM 12987 C C . ALA D 1 78 ? 129.654 0.959 -14.944 1.00 106.77 78 ALA D C 1
ATOM 12988 O O . ALA D 1 78 ? 128.681 1.363 -14.298 1.00 100.07 78 ALA D O 1
ATOM 12990 N N . PRO D 1 79 ? 130.385 1.743 -15.716 1.00 115.40 79 PRO D N 1
ATOM 12991 C CA . PRO D 1 79 ? 130.091 3.164 -15.810 1.00 117.84 79 PRO D CA 1
ATOM 12992 C C . PRO D 1 79 ? 129.186 3.453 -17.012 1.00 112.30 79 PRO D C 1
ATOM 12993 O O . PRO D 1 79 ? 129.511 3.055 -18.097 1.00 102.30 79 PRO D O 1
ATOM 12997 N N . MET D 1 80 ? 128.089 4.135 -16.782 1.00 118.07 80 MET D N 1
ATOM 12998 C CA . MET D 1 80 ? 127.153 4.466 -17.878 1.00 117.18 80 MET D CA 1
ATOM 12999 C C . MET D 1 80 ? 126.291 5.630 -17.400 1.00 119.01 80 MET D C 1
ATOM 13000 O O . MET D 1 80 ? 126.090 5.749 -16.180 1.00 106.76 80 MET D O 1
ATOM 13005 N N . GLU D 1 81 ? 125.848 6.476 -18.308 1.00 105.86 81 GLU D N 1
ATOM 13006 C CA . GLU D 1 81 ? 125.017 7.627 -17.894 1.00 106.16 81 GLU D CA 1
ATOM 13007 C C . GLU D 1 81 ? 123.812 7.082 -17.131 1.00 95.17 81 GLU D C 1
ATOM 13008 O O . GLU D 1 81 ? 123.382 5.983 -17.450 1.00 92.96 81 GLU D O 1
ATOM 13014 N N . PRO D 1 82 ? 123.263 7.836 -16.195 1.00 88.31 82 PRO D N 1
ATOM 13015 C CA . PRO D 1 82 ? 122.155 7.343 -15.383 1.00 85.97 82 PRO D CA 1
ATOM 13016 C C . PRO D 1 82 ? 120.950 6.893 -16.214 1.00 89.28 82 PRO D C 1
ATOM 13017 O O . PRO D 1 82 ? 120.273 6.004 -15.786 1.00 84.24 82 PRO D O 1
ATOM 13021 N N . LEU D 1 83 ? 120.680 7.536 -17.337 1.00 89.75 83 LEU D N 1
ATOM 13022 C CA . LEU D 1 83 ? 119.505 7.144 -18.151 1.00 87.83 83 LEU D CA 1
ATOM 13023 C C . LEU D 1 83 ? 119.660 5.683 -18.550 1.00 92.38 83 LEU D C 1
ATOM 13024 O O . LEU D 1 83 ? 118.674 4.953 -18.492 1.00 88.45 83 LEU D O 1
ATOM 13029 N N . ALA D 1 84 ? 120.846 5.299 -18.980 1.00 92.08 84 ALA D N 1
ATOM 13030 C CA . ALA D 1 84 ? 121.087 3.902 -19.388 1.00 85.83 84 ALA D CA 1
ATOM 13031 C C . ALA D 1 84 ? 120.909 2.996 -18.172 1.00 85.89 84 ALA D C 1
ATOM 13032 O O . ALA D 1 84 ? 120.455 1.870 -18.356 1.00 92.24 84 ALA D O 1
ATOM 13034 N N . LYS D 1 85 ? 121.236 3.471 -16.987 1.00 79.13 85 LYS D N 1
ATOM 13035 C CA . LYS D 1 85 ? 121.085 2.641 -15.767 1.00 86.11 85 LYS D CA 1
ATOM 13036 C C . LYS D 1 85 ? 119.597 2.440 -15.484 1.00 85.73 85 LYS D C 1
ATOM 13037 O O . LYS D 1 85 ? 119.232 1.381 -14.971 1.00 81.93 85 LYS D O 1
ATOM 13043 N N . LEU D 1 86 ? 118.781 3.437 -15.761 1.00 79.01 86 LEU D N 1
ATOM 13044 C CA . LEU D 1 86 ? 117.326 3.316 -15.514 1.00 72.73 86 LEU D CA 1
ATOM 13045 C C . LEU D 1 86 ? 116.768 2.310 -16.515 1.00 74.63 86 LEU D C 1
ATOM 13046 O O . LEU D 1 86 ? 115.972 1.465 -16.116 1.00 66.49 86 LEU D O 1
ATOM 13051 N N . GLU D 1 87 ? 117.183 2.416 -17.764 1.00 63.99 87 GLU D N 1
ATOM 13052 C CA . GLU D 1 87 ? 116.699 1.509 -18.828 1.00 68.92 87 GLU D CA 1
ATOM 13053 C C . GLU D 1 87 ? 117.095 0.080 -18.468 1.00 78.24 87 GLU D C 1
ATOM 13054 O O . GLU D 1 87 ? 116.334 -0.829 -18.788 1.00 75.07 87 GLU D O 1
ATOM 13060 N N . LEU D 1 88 ? 118.228 -0.102 -17.816 1.00 80.10 88 LEU D N 1
ATOM 13061 C CA . LEU D 1 88 ? 118.692 -1.461 -17.447 1.00 72.90 88 LEU D CA 1
ATOM 13062 C C . LEU D 1 88 ? 117.806 -2.015 -16.338 1.00 69.87 88 LEU D C 1
ATOM 13063 O O . LEU D 1 88 ? 117.409 -3.160 -16.447 1.00 79.70 88 LEU D O 1
ATOM 13068 N N . VAL D 1 89 ? 117.508 -1.242 -15.317 1.00 69.27 89 VAL D N 1
ATOM 13069 C CA . VAL D 1 89 ? 116.638 -1.733 -14.213 1.00 67.96 89 VAL D CA 1
ATOM 13070 C C . VAL D 1 89 ? 115.242 -2.008 -14.770 1.00 66.33 89 VAL D C 1
ATOM 13071 O O . VAL D 1 89 ? 114.572 -2.905 -14.271 1.00 63.48 89 VAL D O 1
ATOM 13075 N N . ASP D 1 90 ? 114.820 -1.247 -15.753 1.00 75.55 90 ASP D N 1
ATOM 13076 C CA . ASP D 1 90 ? 113.519 -1.431 -16.330 1.00 72.08 90 ASP D CA 1
ATOM 13077 C C . ASP D 1 90 ? 113.459 -2.759 -17.015 1.00 73.93 90 ASP D C 1
ATOM 13078 O O . ASP D 1 90 ? 112.587 -3.555 -16.746 1.00 65.88 90 ASP D O 1
ATOM 13083 N N . VAL D 1 91 ? 114.420 -3.003 -17.888 1.00 73.15 91 VAL D N 1
ATOM 13084 C CA . VAL D 1 91 ? 114.476 -4.279 -18.654 1.00 68.89 91 VAL D CA 1
ATOM 13085 C C . VAL D 1 91 ? 114.540 -5.454 -17.680 1.00 72.18 91 VAL D C 1
ATOM 13086 O O . VAL D 1 91 ? 113.788 -6.407 -17.866 1.00 74.24 91 VAL D O 1
ATOM 13090 N N . VAL D 1 92 ? 115.417 -5.386 -16.704 1.00 64.75 92 VAL D N 1
ATOM 13091 C CA . VAL D 1 92 ? 115.591 -6.504 -15.739 1.00 64.75 92 VAL D CA 1
ATOM 13092 C C . VAL D 1 92 ? 114.259 -6.834 -15.071 1.00 65.88 92 VAL D C 1
ATOM 13093 O O . VAL D 1 92 ? 113.927 -8.009 -15.026 1.00 74.88 92 VAL D O 1
ATOM 13097 N N . GLN D 1 93 ? 113.528 -5.863 -14.560 1.00 77.98 93 GLN D N 1
ATOM 13098 C CA . GLN D 1 93 ? 112.259 -6.176 -13.855 1.00 80.42 93 GLN D CA 1
ATOM 13099 C C . GLN D 1 93 ? 111.185 -6.609 -14.848 1.00 70.55 93 GLN D C 1
ATOM 13100 O O . GLN D 1 93 ? 110.286 -7.331 -14.446 1.00 82.34 93 GLN D O 1
ATOM 13106 N N . ARG D 1 94 ? 111.228 -6.144 -16.067 1.00 63.91 94 ARG D N 1
ATOM 13107 C CA . ARG D 1 94 ? 110.190 -6.559 -17.030 1.00 70.64 94 ARG D CA 1
ATOM 13108 C C . ARG D 1 94 ? 110.456 -8.005 -17.411 1.00 74.92 94 ARG D C 1
ATOM 13109 O O . ARG D 1 94 ? 109.495 -8.732 -17.651 1.00 71.29 94 ARG D O 1
ATOM 13117 N N . LEU D 1 95 ? 111.721 -8.369 -17.475 1.00 71.73 95 LEU D N 1
ATOM 13118 C CA . LEU D 1 95 ? 112.130 -9.738 -17.870 1.00 67.00 95 LEU D CA 1
ATOM 13119 C C . LEU D 1 95 ? 111.901 -10.686 -16.701 1.00 56.65 95 LEU D C 1
ATOM 13120 O O . LEU D 1 95 ? 112.227 -11.844 -16.846 1.00 70.35 95 LEU D O 1
ATOM 13125 N N . GLY D 1 96 ? 111.404 -10.198 -15.589 1.00 55.08 96 GLY D N 1
ATOM 13126 C CA . GLY D 1 96 ? 111.158 -11.046 -14.411 1.00 56.24 96 GLY D CA 1
ATOM 13127 C C . GLY D 1 96 ? 112.439 -11.409 -13.688 1.00 60.94 96 GLY D C 1
ATOM 13128 O O . GLY D 1 96 ? 112.384 -12.266 -12.826 1.00 62.90 96 GLY D O 1
ATOM 13129 N N . LEU D 1 97 ? 113.534 -10.756 -14.006 1.00 63.76 97 LEU D N 1
ATOM 13130 C CA . LEU D 1 97 ? 114.846 -11.103 -13.420 1.00 68.23 97 LEU D CA 1
ATOM 13131 C C . LEU D 1 97 ? 115.118 -10.296 -12.155 1.00 73.54 97 LEU D C 1
ATOM 13132 O O . LEU D 1 97 ? 116.176 -10.491 -11.582 1.00 80.53 97 LEU D O 1
ATOM 13137 N N . ASN D 1 98 ? 114.239 -9.404 -11.768 1.00 78.22 98 ASN D N 1
ATOM 13138 C CA . ASN D 1 98 ? 114.514 -8.531 -10.602 1.00 75.99 98 ASN D CA 1
ATOM 13139 C C . ASN D 1 98 ? 114.629 -9.342 -9.315 1.00 74.12 98 ASN D C 1
ATOM 13140 O O . ASN D 1 98 ? 115.053 -8.768 -8.318 1.00 79.32 98 ASN D O 1
ATOM 13145 N N . HIS D 1 99 ? 114.274 -10.604 -9.299 1.00 77.35 99 HIS D N 1
ATOM 13146 C CA . HIS D 1 99 ? 114.359 -11.335 -8.008 1.00 80.44 99 HIS D CA 1
ATOM 13147 C C . HIS D 1 99 ? 115.807 -11.744 -7.744 1.00 72.24 99 HIS D C 1
ATOM 13148 O O . HIS D 1 99 ? 116.095 -12.144 -6.619 1.00 69.00 99 HIS D O 1
ATOM 13155 N N . LEU D 1 100 ? 116.670 -11.628 -8.734 1.00 63.23 100 LEU D N 1
ATOM 13156 C CA . LEU D 1 100 ? 118.092 -12.022 -8.584 1.00 74.93 100 LEU D CA 1
ATOM 13157 C C . LEU D 1 100 ? 118.934 -10.822 -8.146 1.00 84.45 100 LEU D C 1
ATOM 13158 O O . LEU D 1 100 ? 119.858 -11.025 -7.353 1.00 89.82 100 LEU D O 1
ATOM 13163 N N . PHE D 1 101 ? 118.636 -9.631 -8.635 1.00 87.07 101 PHE D N 1
ATOM 13164 C CA . PHE D 1 101 ? 119.436 -8.434 -8.285 1.00 75.55 101 PHE D CA 1
ATOM 13165 C C . PHE D 1 101 ? 118.629 -7.485 -7.406 1.00 67.75 101 PHE D C 1
ATOM 13166 O O . PHE D 1 101 ? 118.575 -6.315 -7.725 1.00 74.31 101 PHE D O 1
ATOM 13174 N N . GLU D 1 102 ? 118.056 -7.962 -6.332 1.00 77.26 102 GLU D N 1
ATOM 13175 C CA . GLU D 1 102 ? 117.234 -7.067 -5.489 1.00 79.87 102 GLU D CA 1
ATOM 13176 C C . GLU D 1 102 ? 118.091 -5.915 -4.973 1.00 88.77 102 GLU D C 1
ATOM 13177 O O . GLU D 1 102 ? 117.638 -4.778 -5.068 1.00 103.04 102 GLU D O 1
ATOM 13183 N N . THR D 1 103 ? 119.252 -6.195 -4.416 1.00 95.90 103 THR D N 1
ATOM 13184 C CA . THR D 1 103 ? 120.111 -5.126 -3.854 1.00 92.56 103 THR D CA 1
ATOM 13185 C C . THR D 1 103 ? 120.785 -4.357 -4.988 1.00 93.91 103 THR D C 1
ATOM 13186 O O . THR D 1 103 ? 120.965 -3.152 -4.829 1.00 90.00 103 THR D O 1
ATOM 13190 N N . GLU D 1 104 ? 121.160 -5.015 -6.067 1.00 85.55 104 GLU D N 1
ATOM 13191 C CA . GLU D 1 104 ? 121.794 -4.274 -7.181 1.00 87.89 104 GLU D CA 1
ATOM 13192 C C . GLU D 1 104 ? 120.824 -3.184 -7.624 1.00 98.53 104 GLU D C 1
ATOM 13193 O O . GLU D 1 104 ? 121.255 -2.048 -7.821 1.00 110.88 104 GLU D O 1
ATOM 13199 N N . ILE D 1 105 ? 119.570 -3.545 -7.804 1.00 95.38 105 ILE D N 1
ATOM 13200 C CA . ILE D 1 105 ? 118.547 -2.576 -8.282 1.00 86.26 105 ILE D CA 1
ATOM 13201 C C . ILE D 1 105 ? 118.377 -1.490 -7.227 1.00 78.06 105 ILE D C 1
ATOM 13202 O O . ILE D 1 105 ? 118.472 -0.335 -7.585 1.00 84.05 105 ILE D O 1
ATOM 13207 N N . LYS D 1 106 ? 118.109 -1.874 -6.003 1.00 75.32 106 LYS D N 1
ATOM 13208 C CA . LYS D 1 106 ? 117.847 -0.919 -4.902 1.00 75.55 106 LYS D CA 1
ATOM 13209 C C . LYS D 1 106 ? 118.941 0.144 -4.837 1.00 76.73 106 LYS D C 1
ATOM 13210 O O . LYS D 1 106 ? 118.617 1.282 -4.507 1.00 81.24 106 LYS D O 1
ATOM 13216 N N . GLU D 1 107 ? 120.172 -0.192 -5.150 1.00 74.44 107 GLU D N 1
ATOM 13217 C CA . GLU D 1 107 ? 121.260 0.805 -5.007 1.00 83.46 107 GLU D CA 1
ATOM 13218 C C . GLU D 1 107 ? 121.317 1.707 -6.239 1.00 85.25 107 GLU D C 1
ATOM 13219 O O . GLU D 1 107 ? 121.717 2.867 -6.096 1.00 80.75 107 GLU D O 1
ATOM 13225 N N . ALA D 1 108 ? 120.938 1.220 -7.397 1.00 80.08 108 ALA D N 1
ATOM 13226 C CA . ALA D 1 108 ? 120.962 2.103 -8.579 1.00 79.02 108 ALA D CA 1
ATOM 13227 C C . ALA D 1 108 ? 119.855 3.145 -8.433 1.00 76.13 108 ALA D C 1
ATOM 13228 O O . ALA D 1 108 ? 120.129 4.328 -8.621 1.00 82.71 108 ALA D O 1
ATOM 13230 N N . LEU D 1 109 ? 118.652 2.723 -8.119 1.00 66.82 109 LEU D N 1
ATOM 13231 C CA . LEU D 1 109 ? 117.540 3.689 -7.981 1.00 71.70 109 LEU D CA 1
ATOM 13232 C C . LEU D 1 109 ? 117.902 4.703 -6.899 1.00 71.98 109 LEU D C 1
ATOM 13233 O O . LEU D 1 109 ? 117.733 5.894 -7.136 1.00 69.78 109 LEU D O 1
ATOM 13238 N N . PHE D 1 110 ? 118.379 4.238 -5.762 1.00 71.08 110 PHE D N 1
ATOM 13239 C CA . PHE D 1 110 ? 118.765 5.143 -4.655 1.00 67.80 110 PHE D CA 1
ATOM 13240 C C . PHE D 1 110 ? 119.849 6.106 -5.142 1.00 62.80 110 PHE D C 1
ATOM 13241 O O . PHE D 1 110 ? 119.797 7.281 -4.811 1.00 62.40 110 PHE D O 1
ATOM 13249 N N . SER D 1 111 ? 120.806 5.624 -5.900 1.00 60.58 111 SER D N 1
ATOM 13250 C CA . SER D 1 111 ? 121.875 6.515 -6.401 1.00 69.89 111 SER D CA 1
ATOM 13251 C C . SER D 1 111 ? 121.267 7.542 -7.351 1.00 77.61 111 SER D C 1
ATOM 13252 O O . SER D 1 111 ? 121.742 8.675 -7.370 1.00 80.62 111 SER D O 1
ATOM 13255 N N . ILE D 1 112 ? 120.281 7.150 -8.128 1.00 79.72 112 ILE D N 1
ATOM 13256 C CA . ILE D 1 112 ? 119.678 8.095 -9.105 1.00 79.33 112 ILE D CA 1
ATOM 13257 C C . ILE D 1 112 ? 118.778 9.069 -8.353 1.00 71.86 112 ILE D C 1
ATOM 13258 O O . ILE D 1 112 ? 118.642 10.198 -8.808 1.00 72.15 112 ILE D O 1
ATOM 13263 N N . TYR D 1 113 ? 118.228 8.654 -7.236 1.00 69.38 113 TYR D N 1
ATOM 13264 C CA . TYR D 1 113 ? 117.335 9.536 -6.449 1.00 70.28 113 TYR D CA 1
ATOM 13265 C C . TYR D 1 113 ? 118.152 10.649 -5.790 1.00 70.01 113 TYR D C 1
ATOM 13266 O O . TYR D 1 113 ? 117.598 11.714 -5.545 1.00 63.03 113 TYR D O 1
ATOM 13275 N N . LYS D 1 114 ? 119.426 10.430 -5.529 1.00 75.51 114 LYS D N 1
ATOM 13276 C CA . LYS D 1 114 ? 120.263 11.469 -4.877 1.00 75.91 114 LYS D CA 1
ATOM 13277 C C . LYS D 1 114 ? 121.197 12.110 -5.903 1.00 78.56 114 LYS D C 1
ATOM 13278 O O . LYS D 1 114 ? 122.219 12.630 -5.484 1.00 72.29 114 LYS D O 1
ATOM 13284 N N . ASP D 1 115 ? 120.883 12.051 -7.178 1.00 83.79 115 ASP D N 1
ATOM 13285 C CA . ASP D 1 115 ? 121.795 12.571 -8.166 1.00 92.17 115 ASP D CA 1
ATOM 13286 C C . ASP D 1 115 ? 122.252 13.988 -8.004 1.00 102.51 115 ASP D C 1
ATOM 13287 O O . ASP D 1 115 ? 123.439 14.246 -7.932 1.00 114.03 115 ASP D O 1
ATOM 13292 N N . GLY D 1 116 ? 121.326 14.927 -8.001 1.00 100.60 116 GLY D N 1
ATOM 13293 C CA . GLY D 1 116 ? 121.725 16.341 -7.883 1.00 93.81 116 GLY D CA 1
ATOM 13294 C C . GLY D 1 116 ? 121.726 17.006 -9.243 1.00 91.51 116 GLY D C 1
ATOM 13295 O O . GLY D 1 116 ? 121.135 18.081 -9.369 1.00 88.89 116 GLY D O 1
ATOM 13296 N N . SER D 1 117 ? 122.358 16.405 -10.231 1.00 85.55 117 SER D N 1
ATOM 13297 C CA . SER D 1 117 ? 122.304 16.978 -11.596 1.00 91.98 117 SER D CA 1
ATOM 13298 C C . SER D 1 117 ? 120.950 16.622 -12.211 1.00 85.02 117 SER D C 1
ATOM 13299 O O . SER D 1 117 ? 120.470 15.530 -11.941 1.00 88.30 117 SER D O 1
ATOM 13302 N N . ASN D 1 118 ? 120.365 17.482 -13.014 1.00 87.19 118 ASN D N 1
ATOM 13303 C CA . ASN D 1 118 ? 119.036 17.175 -13.595 1.00 85.47 118 ASN D CA 1
ATOM 13304 C C . ASN D 1 118 ? 119.085 17.399 -15.100 1.00 87.62 118 ASN D C 1
ATOM 13305 O O . ASN D 1 118 ? 118.049 17.246 -15.747 1.00 88.32 118 ASN D O 1
ATOM 13310 N N . GLY D 1 119 ? 120.230 17.792 -15.606 1.00 88.00 119 GLY D N 1
ATOM 13311 C CA . GLY D 1 119 ? 120.350 18.068 -17.044 1.00 89.42 119 GLY D CA 1
ATOM 13312 C C . GLY D 1 119 ? 119.924 16.879 -17.867 1.00 88.58 119 GLY D C 1
ATOM 13313 O O . GLY D 1 119 ? 119.187 17.078 -18.831 1.00 85.42 119 GLY D O 1
ATOM 13314 N N . TRP D 1 120 ? 120.343 15.691 -17.477 1.00 87.78 120 TRP D N 1
ATOM 13315 C CA . TRP D 1 120 ? 120.050 14.459 -18.252 1.00 83.22 120 TRP D CA 1
ATOM 13316 C C . TRP D 1 120 ? 118.554 14.153 -18.334 1.00 77.30 120 TRP D C 1
ATOM 13317 O O . TRP D 1 120 ? 118.180 13.487 -19.289 1.00 75.94 120 TRP D O 1
ATOM 13328 N N . TRP D 1 121 ? 117.722 14.602 -17.422 1.00 72.70 121 TRP D N 1
ATOM 13329 C CA . TRP D 1 121 ? 116.297 14.211 -17.543 1.00 76.86 121 TRP D CA 1
ATOM 13330 C C . TRP D 1 121 ? 115.384 15.428 -17.656 1.00 79.15 121 TRP D C 1
ATOM 13331 O O . TRP D 1 121 ? 114.341 15.307 -18.304 1.00 72.01 121 TRP D O 1
ATOM 13342 N N . PHE D 1 122 ? 115.741 16.530 -17.031 1.00 84.79 122 PHE D N 1
ATOM 13343 C CA . PHE D 1 122 ? 114.868 17.725 -17.101 1.00 84.28 122 PHE D CA 1
ATOM 13344 C C . PHE D 1 122 ? 114.656 18.102 -18.564 1.00 80.94 122 PHE D C 1
ATOM 13345 O O . PHE D 1 122 ? 115.626 18.412 -19.261 1.00 66.55 122 PHE D O 1
ATOM 13353 N N . GLY D 1 123 ? 113.416 18.081 -18.999 1.00 80.71 123 GLY D N 1
ATOM 13354 C CA . GLY D 1 123 ? 113.100 18.438 -20.390 1.00 85.46 123 GLY D CA 1
ATOM 13355 C C . GLY D 1 123 ? 112.904 17.206 -21.241 1.00 86.52 123 GLY D C 1
ATOM 13356 O O . GLY D 1 123 ? 112.049 17.240 -22.122 1.00 93.43 123 GLY D O 1
ATOM 13357 N N . HIS D 1 124 ? 113.650 16.152 -20.995 1.00 83.69 124 HIS D N 1
ATOM 13358 C CA . HIS D 1 124 ? 113.478 14.929 -21.811 1.00 76.99 124 HIS D CA 1
ATOM 13359 C C . HIS D 1 124 ? 112.306 14.127 -21.257 1.00 71.76 124 HIS D C 1
ATOM 13360 O O . HIS D 1 124 ? 112.364 13.717 -20.102 1.00 70.51 124 HIS D O 1
ATOM 13367 N N . LEU D 1 125 ? 111.302 13.918 -22.077 1.00 68.89 125 LEU D N 1
ATOM 13368 C CA . LEU D 1 125 ? 110.062 13.219 -21.668 1.00 69.27 125 LEU D CA 1
ATOM 13369 C C . LEU D 1 125 ? 110.356 11.800 -21.206 1.00 68.06 125 LEU D C 1
ATOM 13370 O O . LEU D 1 125 ? 109.995 11.470 -20.088 1.00 72.78 125 LEU D O 1
ATOM 13375 N N . HIS D 1 126 ? 110.933 10.995 -22.065 1.00 75.56 126 HIS D N 1
ATOM 13376 C CA . HIS D 1 126 ? 111.220 9.576 -21.749 1.00 71.16 126 HIS D CA 1
ATOM 13377 C C . HIS D 1 126 ? 111.978 9.468 -20.428 1.00 73.10 126 HIS D C 1
ATOM 13378 O O . HIS D 1 126 ? 111.486 8.803 -19.515 1.00 65.51 126 HIS D O 1
ATOM 13385 N N . ALA D 1 127 ? 113.137 10.092 -20.349 1.00 75.78 127 ALA D N 1
ATOM 13386 C CA . ALA D 1 127 ? 113.969 10.027 -19.132 1.00 66.33 127 ALA D CA 1
ATOM 13387 C C . ALA D 1 127 ? 113.153 10.537 -17.957 1.00 61.63 127 ALA D C 1
ATOM 13388 O O . ALA D 1 127 ? 113.210 9.935 -16.902 1.00 67.68 127 ALA D O 1
ATOM 13390 N N . THR D 1 128 ? 112.416 11.594 -18.163 1.00 67.71 128 THR D N 1
ATOM 13391 C CA . THR D 1 128 ? 111.608 12.178 -17.072 1.00 70.04 128 THR D CA 1
ATOM 13392 C C . THR D 1 128 ? 110.517 11.197 -16.645 1.00 66.43 128 THR D C 1
ATOM 13393 O O . THR D 1 128 ? 110.304 11.076 -15.451 1.00 77.37 128 THR D O 1
ATOM 13397 N N . SER D 1 129 ? 109.859 10.523 -17.559 1.00 63.52 129 SER D N 1
ATOM 13398 C CA . SER D 1 129 ? 108.779 9.596 -17.146 1.00 68.12 129 SER D CA 1
ATOM 13399 C C . SER D 1 129 ? 109.376 8.315 -16.577 1.00 66.50 129 SER D C 1
ATOM 13400 O O . SER D 1 129 ? 108.851 7.824 -15.591 1.00 63.63 129 SER D O 1
ATOM 13403 N N . LEU D 1 130 ? 110.417 7.798 -17.194 1.00 70.37 130 LEU D N 1
ATOM 13404 C CA . LEU D 1 130 ? 111.041 6.542 -16.714 1.00 76.76 130 LEU D CA 1
ATOM 13405 C C . LEU D 1 130 ? 111.518 6.755 -15.284 1.00 67.32 130 LEU D C 1
ATOM 13406 O O . LEU D 1 130 ? 111.192 5.945 -14.426 1.00 61.98 130 LEU D O 1
ATOM 13411 N N . ARG D 1 131 ? 112.255 7.815 -15.070 1.00 69.33 131 ARG D N 1
ATOM 13412 C CA . ARG D 1 131 ? 112.790 8.118 -13.727 1.00 72.66 131 ARG D CA 1
ATOM 13413 C C . ARG D 1 131 ? 111.639 8.135 -12.734 1.00 73.86 131 ARG D C 1
ATOM 13414 O O . ARG D 1 131 ? 111.755 7.496 -11.691 1.00 81.45 131 ARG D O 1
ATOM 13422 N N . PHE D 1 132 ? 110.594 8.845 -13.081 1.00 64.94 132 PHE D N 1
ATOM 13423 C CA . PHE D 1 132 ? 109.423 9.013 -12.194 1.00 66.21 132 PHE D CA 1
ATOM 13424 C C . PHE D 1 132 ? 108.857 7.655 -11.787 1.00 66.74 132 PHE D C 1
ATOM 13425 O O . PHE D 1 132 ? 108.809 7.385 -10.601 1.00 59.90 132 PHE D O 1
ATOM 13433 N N . ARG D 1 133 ? 108.470 6.833 -12.738 1.00 62.17 133 ARG D N 1
ATOM 13434 C CA . ARG D 1 133 ? 107.846 5.519 -12.453 1.00 61.68 133 ARG D CA 1
ATOM 13435 C C . ARG D 1 133 ? 108.791 4.603 -11.675 1.00 61.69 133 ARG D C 1
ATOM 13436 O O . ARG D 1 133 ? 108.336 3.963 -10.735 1.00 54.45 133 ARG D O 1
ATOM 13444 N N . LEU D 1 134 ? 110.042 4.530 -12.055 1.00 60.35 134 LEU D N 1
ATOM 13445 C CA . LEU D 1 134 ? 110.988 3.627 -11.363 1.00 64.50 134 LEU D CA 1
ATOM 13446 C C . LEU D 1 134 ? 111.217 4.093 -9.925 1.00 66.21 134 LEU D C 1
ATOM 13447 O O . LEU D 1 134 ? 111.196 3.246 -9.049 1.00 67.66 134 LEU D O 1
ATOM 13452 N N . LEU D 1 135 ? 111.418 5.373 -9.682 1.00 69.39 135 LEU D N 1
ATOM 13453 C CA . LEU D 1 135 ? 111.666 5.840 -8.296 1.00 63.29 135 LEU D CA 1
ATOM 13454 C C . LEU D 1 135 ? 110.358 5.834 -7.517 1.00 60.86 135 LEU D C 1
ATOM 13455 O O . LEU D 1 135 ? 110.410 5.574 -6.333 1.00 66.42 135 LEU D O 1
ATOM 13460 N N . ARG D 1 136 ? 109.221 6.050 -8.151 1.00 61.70 136 ARG D N 1
ATOM 13461 C CA . ARG D 1 136 ? 107.944 6.060 -7.394 1.00 60.64 136 ARG D CA 1
ATOM 13462 C C . ARG D 1 136 ? 107.541 4.638 -7.009 1.00 68.09 136 ARG D C 1
ATOM 13463 O O . ARG D 1 136 ? 106.782 4.492 -6.058 1.00 70.78 136 ARG D O 1
ATOM 13471 N N . GLN D 1 137 ? 108.024 3.625 -7.703 1.00 66.24 137 GLN D N 1
ATOM 13472 C CA . GLN D 1 137 ? 107.732 2.223 -7.332 1.00 72.73 137 GLN D CA 1
ATOM 13473 C C . GLN D 1 137 ? 108.550 1.867 -6.085 1.00 66.60 137 GLN D C 1
ATOM 13474 O O . GLN D 1 137 ? 108.128 0.972 -5.367 1.00 61.18 137 GLN D O 1
ATOM 13480 N N . CYS D 1 138 ? 109.672 2.522 -5.836 1.00 65.58 138 CYS D N 1
ATOM 13481 C CA . CYS D 1 138 ? 110.474 2.266 -4.619 1.00 64.31 138 CYS D CA 1
ATOM 13482 C C . CYS D 1 138 ? 109.844 3.011 -3.449 1.00 66.77 138 CYS D C 1
ATOM 13483 O O . CYS D 1 138 ? 110.291 2.788 -2.337 1.00 70.91 138 CYS D O 1
ATOM 13486 N N . GLY D 1 139 ? 108.882 3.878 -3.682 1.00 67.41 139 GLY D N 1
ATOM 13487 C CA . GLY D 1 139 ? 108.293 4.632 -2.567 1.00 66.33 139 GLY D CA 1
ATOM 13488 C C . GLY D 1 139 ? 109.071 5.905 -2.337 1.00 67.14 139 GLY D C 1
ATOM 13489 O O . GLY D 1 139 ? 108.871 6.533 -1.303 1.00 60.37 139 GLY D O 1
ATOM 13490 N N . LEU D 1 140 ? 109.934 6.257 -3.266 1.00 61.67 140 LEU D N 1
ATOM 13491 C CA . LEU D 1 140 ? 110.724 7.501 -3.152 1.00 65.23 140 LEU D CA 1
ATOM 13492 C C . LEU D 1 140 ? 109.831 8.638 -3.631 1.00 74.02 140 LEU D C 1
ATOM 13493 O O . LEU D 1 140 ? 109.236 8.483 -4.691 1.00 72.78 140 LEU D O 1
ATOM 13498 N N . PHE D 1 141 ? 109.736 9.732 -2.910 1.00 71.76 141 PHE D N 1
ATOM 13499 C CA . PHE D 1 141 ? 108.782 10.762 -3.373 1.00 67.95 141 PHE D CA 1
ATOM 13500 C C . PHE D 1 141 ? 109.343 11.595 -4.517 1.00 66.44 141 PHE D C 1
ATOM 13501 O O . PHE D 1 141 ? 110.412 12.170 -4.408 1.00 69.59 141 PHE D O 1
ATOM 13509 N N . ILE D 1 142 ? 108.557 11.654 -5.563 1.00 67.85 142 ILE D N 1
ATOM 13510 C CA . ILE D 1 142 ? 108.820 12.463 -6.780 1.00 66.50 142 ILE D CA 1
ATOM 13511 C C . ILE D 1 142 ? 107.481 13.121 -7.094 1.00 68.56 142 ILE D C 1
ATOM 13512 O O . ILE D 1 142 ? 106.507 12.395 -7.170 1.00 71.58 142 ILE D O 1
ATOM 13517 N N . PRO D 1 143 ? 107.428 14.438 -7.198 1.00 73.21 143 PRO D N 1
ATOM 13518 C CA . PRO D 1 143 ? 106.152 15.113 -7.394 1.00 66.41 143 PRO D CA 1
ATOM 13519 C C . PRO D 1 143 ? 105.680 15.123 -8.847 1.00 64.23 143 PRO D C 1
ATOM 13520 O O . PRO D 1 143 ? 106.492 15.000 -9.700 1.00 66.33 143 PRO D O 1
ATOM 13524 N N . GLN D 1 144 ? 104.383 15.253 -9.049 1.00 67.66 144 GLN D N 1
ATOM 13525 C CA . GLN D 1 144 ? 103.775 15.265 -10.403 1.00 73.56 144 GLN D CA 1
ATOM 13526 C C . GLN D 1 144 ? 104.253 16.497 -11.163 1.00 66.63 144 GLN D C 1
ATOM 13527 O O . GLN D 1 144 ? 104.114 16.515 -12.374 1.00 64.15 144 GLN D O 1
ATOM 13533 N N . ASP D 1 145 ? 104.765 17.470 -10.433 1.00 69.67 145 ASP D N 1
ATOM 13534 C CA . ASP D 1 145 ? 105.223 18.733 -10.959 1.00 71.62 145 ASP D CA 1
ATOM 13535 C C . ASP D 1 145 ? 106.408 18.631 -11.862 1.00 73.35 145 ASP D C 1
ATOM 13536 O O . ASP D 1 145 ? 106.837 19.617 -12.419 1.00 68.69 145 ASP D O 1
ATOM 13541 N N . VAL D 1 146 ? 106.983 17.452 -11.974 1.00 68.62 146 VAL D N 1
ATOM 13542 C CA . VAL D 1 146 ? 108.159 17.304 -12.874 1.00 66.25 146 VAL D CA 1
ATOM 13543 C C . VAL D 1 146 ? 107.659 17.225 -14.311 1.00 68.73 146 VAL D C 1
ATOM 13544 O O . VAL D 1 146 ? 108.491 17.226 -15.208 1.00 70.87 146 VAL D O 1
ATOM 13548 N N . PHE D 1 147 ? 106.360 17.141 -14.493 1.00 70.64 147 PHE D N 1
ATOM 13549 C CA . PHE D 1 147 ? 105.780 17.013 -15.851 1.00 77.43 147 PHE D CA 1
ATOM 13550 C C . PHE D 1 147 ? 105.202 18.353 -16.293 1.00 80.27 147 PHE D C 1
ATOM 13551 O O . PHE D 1 147 ? 104.772 18.452 -17.434 1.00 76.64 147 PHE D O 1
ATOM 13559 N N . LYS D 1 148 ? 105.164 19.321 -15.390 1.00 83.11 148 LYS D N 1
ATOM 13560 C CA . LYS D 1 148 ? 104.660 20.685 -15.690 1.00 82.84 148 LYS D CA 1
ATOM 13561 C C . LYS D 1 148 ? 105.512 21.266 -16.812 1.00 74.92 148 LYS D C 1
ATOM 13562 O O . LYS D 1 148 ? 105.032 22.099 -17.561 1.00 64.17 148 LYS D O 1
ATOM 13568 N N . THR D 1 149 ? 106.723 20.784 -16.907 1.00 70.66 149 THR D N 1
ATOM 13569 C CA . THR D 1 149 ? 107.696 21.242 -17.918 1.00 69.04 149 THR D CA 1
ATOM 13570 C C . THR D 1 149 ? 107.196 20.904 -19.314 1.00 70.13 149 THR D C 1
ATOM 13571 O O . THR D 1 149 ? 107.675 21.522 -20.257 1.00 69.12 149 THR D O 1
ATOM 13575 N N . PHE D 1 150 ? 106.245 20.008 -19.438 1.00 68.76 150 PHE D N 1
ATOM 13576 C CA . PHE D 1 150 ? 105.786 19.598 -20.786 1.00 68.98 150 PHE D CA 1
ATOM 13577 C C . PHE D 1 150 ? 104.447 20.244 -21.113 1.00 68.37 150 PHE D C 1
ATOM 13578 O O . PHE D 1 150 ? 103.892 19.928 -22.151 1.00 68.70 150 PHE D O 1
ATOM 13586 N N . GLN D 1 151 ? 103.951 21.095 -20.255 1.00 75.75 151 GLN D N 1
ATOM 13587 C CA . GLN D 1 151 ? 102.652 21.725 -20.565 1.00 81.28 151 GLN D CA 1
ATOM 13588 C C . GLN D 1 151 ? 102.906 23.108 -21.152 1.00 83.38 151 GLN D C 1
ATOM 13589 O O . GLN D 1 151 ? 103.953 23.686 -20.862 1.00 77.04 151 GLN D O 1
ATOM 13595 N N . ASN D 1 152 ? 102.082 23.510 -22.092 1.00 92.33 152 ASN D N 1
ATOM 13596 C CA . ASN D 1 152 ? 102.239 24.876 -22.639 1.00 86.46 152 ASN D CA 1
ATOM 13597 C C . ASN D 1 152 ? 102.016 25.858 -21.497 1.00 89.20 152 ASN D C 1
ATOM 13598 O O . ASN D 1 152 ? 101.898 25.442 -20.342 1.00 80.94 152 ASN D O 1
ATOM 13603 N N . LYS D 1 153 ? 102.014 27.138 -21.782 1.00 90.72 153 LYS D N 1
ATOM 13604 C CA . LYS D 1 153 ? 101.640 28.059 -20.684 1.00 94.14 153 LYS D CA 1
ATOM 13605 C C . LYS D 1 153 ? 100.110 28.042 -20.566 1.00 89.02 153 LYS D C 1
ATOM 13606 O O . LYS D 1 153 ? 99.592 28.629 -19.620 1.00 91.38 153 LYS D O 1
ATOM 13612 N N . THR D 1 154 ? 99.474 27.376 -21.506 1.00 82.88 154 THR D N 1
ATOM 13613 C CA . THR D 1 154 ? 98.004 27.229 -21.545 1.00 84.98 154 THR D CA 1
ATOM 13614 C C . THR D 1 154 ? 97.608 26.087 -20.616 1.00 86.85 154 THR D C 1
ATOM 13615 O O . THR D 1 154 ? 96.415 25.916 -20.395 1.00 77.61 154 THR D O 1
ATOM 13619 N N . GLY D 1 155 ? 98.566 25.337 -20.102 1.00 88.08 155 GLY D N 1
ATOM 13620 C CA . GLY D 1 155 ? 98.239 24.225 -19.192 1.00 85.46 155 GLY D CA 1
ATOM 13621 C C . GLY D 1 155 ? 97.903 22.965 -19.959 1.00 81.27 155 GLY D C 1
ATOM 13622 O O . GLY D 1 155 ? 97.433 22.014 -19.353 1.00 77.29 155 GLY D O 1
ATOM 13623 N N . GLU D 1 156 ? 98.086 22.975 -21.252 1.00 86.14 156 GLU D N 1
ATOM 13624 C CA . GLU D 1 156 ? 97.808 21.762 -22.045 1.00 88.25 156 GLU D CA 1
ATOM 13625 C C . GLU D 1 156 ? 99.136 21.056 -22.291 1.00 83.54 156 GLU D C 1
ATOM 13626 O O . GLU D 1 156 ? 100.159 21.742 -22.312 1.00 84.39 156 GLU D O 1
ATOM 13632 N N . PHE D 1 157 ? 99.147 19.750 -22.450 1.00 79.57 157 PHE D N 1
ATOM 13633 C CA . PHE D 1 157 ? 100.450 19.099 -22.722 1.00 81.51 157 PHE D CA 1
ATOM 13634 C C . PHE D 1 157 ? 100.885 19.550 -24.111 1.00 70.94 157 PHE D C 1
ATOM 13635 O O . PHE D 1 157 ? 100.023 19.645 -24.972 1.00 65.06 157 PHE D O 1
ATOM 13643 N N . ASP D 1 158 ? 102.140 19.860 -24.327 1.00 71.14 158 ASP D N 1
ATOM 13644 C CA . ASP D 1 158 ? 102.484 20.323 -25.643 1.00 80.98 158 ASP D CA 1
ATOM 13645 C C . ASP D 1 158 ? 102.250 19.288 -26.694 1.00 85.48 158 ASP D C 1
ATOM 13646 O O . ASP D 1 158 ? 102.689 18.175 -26.579 1.00 89.04 158 ASP D O 1
ATOM 13651 N N . MET D 1 159 ? 101.667 19.706 -27.807 1.00 91.33 159 MET D N 1
ATOM 13652 C CA . MET D 1 159 ? 101.324 18.799 -28.933 1.00 99.01 159 MET D CA 1
ATOM 13653 C C . MET D 1 159 ? 102.565 18.428 -29.753 1.00 95.61 159 MET D C 1
ATOM 13654 O O . MET D 1 159 ? 102.452 17.497 -30.544 1.00 98.10 159 MET D O 1
ATOM 13659 N N . LYS D 1 160 ? 103.723 19.045 -29.529 1.00 96.87 160 LYS D N 1
ATOM 13660 C CA . LYS D 1 160 ? 104.998 18.739 -30.228 1.00 100.70 160 LYS D CA 1
ATOM 13661 C C . LYS D 1 160 ? 105.523 17.363 -29.800 1.00 103.99 160 LYS D C 1
ATOM 13662 O O . LYS D 1 160 ? 106.351 16.821 -30.537 1.00 97.38 160 LYS D O 1
ATOM 13668 N N . LEU D 1 161 ? 105.112 16.826 -28.653 1.00 107.51 161 LEU D N 1
ATOM 13669 C CA . LEU D 1 161 ? 105.509 15.462 -28.232 1.00 101.57 161 LEU D CA 1
ATOM 13670 C C . LEU D 1 161 ? 104.418 14.478 -28.649 1.00 102.92 161 LEU D C 1
ATOM 13671 O O . LEU D 1 161 ? 104.359 13.416 -28.039 1.00 109.52 161 LEU D O 1
ATOM 13676 N N . CYS D 1 162 ? 103.605 14.764 -29.654 1.00 106.39 162 CYS D N 1
ATOM 13677 C CA . CYS D 1 162 ? 102.549 13.803 -30.063 1.00 109.61 162 CYS D CA 1
ATOM 13678 C C . CYS D 1 162 ? 103.052 12.945 -31.227 1.00 102.50 162 CYS D C 1
ATOM 13679 O O . CYS D 1 162 ? 102.254 12.201 -31.798 1.00 103.93 162 CYS D O 1
ATOM 13682 N N . ASP D 1 163 ? 104.329 13.045 -31.531 1.00 95.03 163 ASP D N 1
ATOM 13683 C CA . ASP D 1 163 ? 104.987 12.279 -32.543 1.00 103.20 163 ASP D CA 1
ATOM 13684 C C . ASP D 1 163 ? 106.127 11.490 -31.915 1.00 110.49 163 ASP D C 1
ATOM 13685 O O . ASP D 1 163 ? 106.671 10.593 -32.539 1.00 106.79 163 ASP D O 1
ATOM 13690 N N . ASN D 1 164 ? 106.495 11.834 -30.680 1.00 110.28 164 ASN D N 1
ATOM 13691 C CA . ASN D 1 164 ? 107.613 11.194 -29.934 1.00 96.08 164 ASN D CA 1
ATOM 13692 C C . ASN D 1 164 ? 107.099 9.977 -29.164 1.00 94.43 164 ASN D C 1
ATOM 13693 O O . ASN D 1 164 ? 107.278 9.938 -27.946 1.00 90.92 164 ASN D O 1
ATOM 13698 N N . VAL D 1 165 ? 106.557 9.014 -29.881 1.00 88.10 165 VAL D N 1
ATOM 13699 C CA . VAL D 1 165 ? 105.919 7.778 -29.354 1.00 78.00 165 VAL D CA 1
ATOM 13700 C C . VAL D 1 165 ? 106.722 7.173 -28.207 1.00 72.74 165 VAL D C 1
ATOM 13701 O O . VAL D 1 165 ? 106.103 6.752 -27.247 1.00 66.97 165 VAL D O 1
ATOM 13705 N N . LYS D 1 166 ? 108.027 7.136 -28.264 1.00 77.50 166 LYS D N 1
ATOM 13706 C CA . LYS D 1 166 ? 108.728 6.478 -27.135 1.00 79.58 166 LYS D CA 1
ATOM 13707 C C . LYS D 1 166 ? 108.465 7.261 -25.850 1.00 76.28 166 LYS D C 1
ATOM 13708 O O . LYS D 1 166 ? 108.190 6.630 -24.837 1.00 67.21 166 LYS D O 1
ATOM 13714 N N . GLY D 1 167 ? 108.568 8.575 -25.905 1.00 77.42 167 GLY D N 1
ATOM 13715 C CA . GLY D 1 167 ? 108.347 9.428 -24.727 1.00 66.76 167 GLY D CA 1
ATOM 13716 C C . GLY D 1 167 ? 106.910 9.382 -24.269 1.00 66.84 167 GLY D C 1
ATOM 13717 O O . GLY D 1 167 ? 106.696 9.297 -23.068 1.00 63.75 167 GLY D O 1
ATOM 13718 N N . LEU D 1 168 ? 105.962 9.433 -25.184 1.00 68.89 168 LEU D N 1
ATOM 13719 C CA . LEU D 1 168 ? 104.526 9.398 -24.815 1.00 70.89 168 LEU D CA 1
ATOM 13720 C C . LEU D 1 168 ? 104.225 8.079 -24.114 1.00 67.78 168 LEU D C 1
ATOM 13721 O O . LEU D 1 168 ? 103.414 8.071 -23.194 1.00 66.95 168 LEU D O 1
ATOM 13726 N N . LEU D 1 169 ? 104.827 7.006 -24.575 1.00 68.09 169 LEU D N 1
ATOM 13727 C CA . LEU D 1 169 ? 104.603 5.679 -23.961 1.00 67.51 169 LEU D CA 1
ATOM 13728 C C . LEU D 1 169 ? 105.182 5.705 -22.552 1.00 65.82 169 LEU D C 1
ATOM 13729 O O . LEU D 1 169 ? 104.513 5.265 -21.624 1.00 64.67 169 LEU D O 1
ATOM 13734 N N . SER D 1 170 ? 106.387 6.198 -22.406 1.00 61.87 170 SER D N 1
ATOM 13735 C CA . SER D 1 170 ? 106.997 6.248 -21.061 1.00 65.47 170 SER D CA 1
ATOM 13736 C C . SER D 1 170 ? 106.110 7.097 -20.161 1.00 63.96 170 SER D C 1
ATOM 13737 O O . SER D 1 170 ? 105.884 6.709 -19.019 1.00 62.81 170 SER D O 1
ATOM 13740 N N . LEU D 1 171 ? 105.629 8.206 -20.675 1.00 64.20 171 LEU D N 1
ATOM 13741 C CA . LEU D 1 171 ? 104.778 9.099 -19.863 1.00 66.30 171 LEU D CA 1
ATOM 13742 C C . LEU D 1 171 ? 103.469 8.378 -19.579 1.00 59.15 171 LEU D C 1
ATOM 13743 O O . LEU D 1 171 ? 102.975 8.490 -18.471 1.00 63.54 171 LEU D O 1
ATOM 13748 N N . TYR D 1 172 ? 102.954 7.654 -20.540 1.00 59.65 172 TYR D N 1
ATOM 13749 C CA . TYR D 1 172 ? 101.679 6.930 -20.339 1.00 56.72 172 TYR D CA 1
ATOM 13750 C C . TYR D 1 172 ? 101.849 5.891 -19.240 1.00 55.61 172 TYR D C 1
ATOM 13751 O O . TYR D 1 172 ? 100.946 5.742 -18.440 1.00 54.24 172 TYR D O 1
ATOM 13760 N N . GLU D 1 173 ? 102.982 5.223 -19.185 1.00 62.74 173 GLU D N 1
ATOM 13761 C CA . GLU D 1 173 ? 103.182 4.178 -18.152 1.00 64.40 173 GLU D CA 1
ATOM 13762 C C . GLU D 1 173 ? 103.298 4.818 -16.771 1.00 60.29 173 GLU D C 1
ATOM 13763 O O . GLU D 1 173 ? 102.761 4.252 -15.834 1.00 59.48 173 GLU D O 1
ATOM 13769 N N . ALA D 1 174 ? 104.015 5.915 -16.673 1.00 59.76 174 ALA D N 1
ATOM 13770 C CA . ALA D 1 174 ? 104.250 6.599 -15.387 1.00 62.01 174 ALA D CA 1
ATOM 13771 C C . ALA D 1 174 ? 102.952 7.192 -14.850 1.00 62.91 174 ALA D C 1
ATOM 13772 O O . ALA D 1 174 ? 102.751 7.173 -13.642 1.00 52.80 174 ALA D O 1
ATOM 13774 N N . SER D 1 175 ? 102.098 7.670 -15.728 1.00 62.08 175 SER D N 1
ATOM 13775 C CA . SER D 1 175 ? 100.841 8.342 -15.325 1.00 56.86 175 SER D CA 1
ATOM 13776 C C . SER D 1 175 ? 99.925 7.390 -14.571 1.00 59.40 175 SER D C 1
ATOM 13777 O O . SER D 1 175 ? 99.000 7.882 -13.942 1.00 63.58 175 SER D O 1
ATOM 13780 N N . TYR D 1 176 ? 100.167 6.099 -14.612 1.00 61.35 176 TYR D N 1
ATOM 13781 C CA . TYR D 1 176 ? 99.252 5.172 -13.906 1.00 61.79 176 TYR D CA 1
ATOM 13782 C C . TYR D 1 176 ? 99.677 4.990 -12.447 1.00 57.18 176 TYR D C 1
ATOM 13783 O O . TYR D 1 176 ? 98.984 4.285 -11.732 1.00 54.20 176 TYR D O 1
ATOM 13792 N N . LEU D 1 177 ? 100.734 5.637 -12.005 1.00 63.33 177 LEU D N 1
ATOM 13793 C CA . LEU D 1 177 ? 101.154 5.518 -10.587 1.00 67.95 177 LEU D CA 1
ATOM 13794 C C . LEU D 1 177 ? 100.695 6.755 -9.817 1.00 64.38 177 LEU D C 1
ATOM 13795 O O . LEU D 1 177 ? 101.088 6.887 -8.674 1.00 56.37 177 LEU D O 1
ATOM 13800 N N . GLY D 1 178 ? 99.899 7.616 -10.412 1.00 62.28 178 GLY D N 1
ATOM 13801 C CA . GLY D 1 178 ? 99.469 8.852 -9.741 1.00 61.28 178 GLY D CA 1
ATOM 13802 C C . GLY D 1 178 ? 98.453 8.598 -8.654 1.00 72.73 178 GLY D C 1
ATOM 13803 O O . GLY D 1 178 ? 97.827 7.540 -8.696 1.00 70.01 178 GLY D O 1
ATOM 13804 N N . TRP D 1 179 ? 98.299 9.532 -7.723 1.00 74.13 179 TRP D N 1
ATOM 13805 C CA . TRP D 1 179 ? 97.326 9.383 -6.611 1.00 74.01 179 TRP D CA 1
ATOM 13806 C C . TRP D 1 179 ? 96.151 10.331 -6.808 1.00 64.06 179 TRP D C 1
ATOM 13807 O O . TRP D 1 179 ? 96.134 11.037 -7.795 1.00 65.81 179 TRP D O 1
ATOM 13818 N N . LYS D 1 180 ? 95.226 10.333 -5.873 1.00 75.29 180 LYS D N 1
ATOM 13819 C CA . LYS D 1 180 ? 94.035 11.215 -5.927 1.00 78.83 180 LYS D CA 1
ATOM 13820 C C . LYS D 1 180 ? 94.511 12.655 -5.780 1.00 68.85 180 LYS D C 1
ATOM 13821 O O . LYS D 1 180 ? 95.063 12.964 -4.733 1.00 74.80 180 LYS D O 1
ATOM 13827 N N . GLY D 1 181 ? 94.317 13.489 -6.781 1.00 69.93 181 GLY D N 1
ATOM 13828 C CA . GLY D 1 181 ? 94.753 14.889 -6.675 1.00 68.39 181 GLY D CA 1
ATOM 13829 C C . GLY D 1 181 ? 95.783 15.245 -7.720 1.00 68.16 181 GLY D C 1
ATOM 13830 O O . GLY D 1 181 ? 95.822 16.402 -8.104 1.00 74.42 181 GLY D O 1
ATOM 13831 N N . GLU D 1 182 ? 96.598 14.308 -8.148 1.00 71.99 182 GLU D N 1
ATOM 13832 C CA . GLU D 1 182 ? 97.616 14.616 -9.179 1.00 78.16 182 GLU D CA 1
ATOM 13833 C C . GLU D 1 182 ? 96.899 14.784 -10.518 1.00 76.73 182 GLU D C 1
ATOM 13834 O O . GLU D 1 182 ? 96.743 13.802 -11.237 1.00 79.79 182 GLU D O 1
ATOM 13840 N N . ASN D 1 183 ? 96.463 15.989 -10.803 1.00 79.84 183 ASN D N 1
ATOM 13841 C CA . ASN D 1 183 ? 95.720 16.309 -12.044 1.00 79.21 183 ASN D CA 1
ATOM 13842 C C . ASN D 1 183 ? 96.690 16.291 -13.221 1.00 73.21 183 ASN D C 1
ATOM 13843 O O . ASN D 1 183 ? 96.250 16.036 -14.337 1.00 68.49 183 ASN D O 1
ATOM 13848 N N . ILE D 1 184 ? 97.953 16.570 -12.985 1.00 72.68 184 ILE D N 1
ATOM 13849 C CA . ILE D 1 184 ? 98.922 16.561 -14.112 1.00 73.49 184 ILE D CA 1
ATOM 13850 C C . ILE D 1 184 ? 99.038 15.128 -14.618 1.00 76.14 184 ILE D C 1
ATOM 13851 O O . ILE D 1 184 ? 99.147 14.947 -15.827 1.00 81.20 184 ILE D O 1
ATOM 13856 N N . LEU D 1 185 ? 99.051 14.158 -13.727 1.00 69.28 185 LEU D N 1
ATOM 13857 C CA . LEU D 1 185 ? 99.190 12.747 -14.155 1.00 73.33 185 LEU D CA 1
ATOM 13858 C C . LEU D 1 185 ? 97.887 12.308 -14.807 1.00 69.99 185 LEU D C 1
ATOM 13859 O O . LEU D 1 185 ? 97.934 11.520 -15.745 1.00 71.05 185 LEU D O 1
ATOM 13864 N N . ASP D 1 186 ? 96.780 12.802 -14.303 1.00 66.46 186 ASP D N 1
ATOM 13865 C CA . ASP D 1 186 ? 95.496 12.476 -14.845 1.00 71.29 186 ASP D CA 1
ATOM 13866 C C . ASP D 1 186 ? 95.401 13.078 -16.215 1.00 77.40 186 ASP D C 1
ATOM 13867 O O . ASP D 1 186 ? 94.778 12.532 -17.101 1.00 73.00 186 ASP D O 1
ATOM 13872 N N . GLU D 1 187 ? 96.035 14.220 -16.371 1.00 75.49 187 GLU D N 1
ATOM 13873 C CA . GLU D 1 187 ? 96.009 14.945 -17.662 1.00 77.44 187 GLU D CA 1
ATOM 13874 C C . GLU D 1 187 ? 96.933 14.232 -18.644 1.00 70.60 187 GLU D C 1
ATOM 13875 O O . GLU D 1 187 ? 96.605 14.178 -19.824 1.00 71.58 187 GLU D O 1
ATOM 13881 N N . ALA D 1 188 ? 98.032 13.696 -18.168 1.00 68.37 188 ALA D N 1
ATOM 13882 C CA . ALA D 1 188 ? 98.981 13.005 -19.060 1.00 66.35 188 ALA D CA 1
ATOM 13883 C C . ALA D 1 188 ? 98.361 11.697 -19.541 1.00 63.98 188 ALA D C 1
ATOM 13884 O O . ALA D 1 188 ? 98.652 11.286 -20.656 1.00 58.64 188 ALA D O 1
ATOM 13886 N N . LYS D 1 189 ? 97.532 11.079 -18.735 1.00 57.38 189 LYS D N 1
ATOM 13887 C CA . LYS D 1 189 ? 96.922 9.796 -19.138 1.00 63.24 189 LYS D CA 1
ATOM 13888 C C . LYS D 1 189 ? 96.037 10.023 -20.357 1.00 69.60 189 LYS D C 1
ATOM 13889 O O . LYS D 1 189 ? 96.247 9.354 -21.369 1.00 81.93 189 LYS D O 1
ATOM 13895 N N . ALA D 1 190 ? 95.103 10.940 -20.253 1.00 68.18 190 ALA D N 1
ATOM 13896 C CA . ALA D 1 190 ? 94.164 11.231 -21.352 1.00 69.52 190 ALA D CA 1
ATOM 13897 C C . ALA D 1 190 ? 94.935 11.722 -22.572 1.00 72.11 190 ALA D C 1
ATOM 13898 O O . ALA D 1 190 ? 94.574 11.344 -23.684 1.00 71.30 190 ALA D O 1
ATOM 13900 N N . PHE D 1 191 ? 95.937 12.541 -22.354 1.00 68.86 191 PHE D N 1
ATOM 13901 C CA . PHE D 1 191 ? 96.733 13.114 -23.463 1.00 72.31 191 PHE D CA 1
ATOM 13902 C C . PHE D 1 191 ? 97.411 11.991 -24.245 1.00 74.51 191 PHE D C 1
ATOM 13903 O O . PHE D 1 191 ? 97.010 11.715 -25.370 1.00 81.03 191 PHE D O 1
ATOM 13911 N N . THR D 1 192 ? 98.408 11.375 -23.650 1.00 74.30 192 THR D N 1
ATOM 13912 C CA . THR D 1 192 ? 99.189 10.285 -24.281 1.00 73.35 192 THR D CA 1
ATOM 13913 C C . THR D 1 192 ? 98.247 9.232 -24.854 1.00 74.43 192 THR D C 1
ATOM 13914 O O . THR D 1 192 ? 98.516 8.756 -25.955 1.00 73.89 192 THR D O 1
ATOM 13918 N N . THR D 1 193 ? 97.227 8.847 -24.123 1.00 75.07 193 THR D N 1
ATOM 13919 C CA . THR D 1 193 ? 96.295 7.826 -24.649 1.00 80.66 193 THR D CA 1
ATOM 13920 C C . THR D 1 193 ? 95.723 8.323 -25.970 1.00 83.08 193 THR D C 1
ATOM 13921 O O . THR D 1 193 ? 95.674 7.544 -26.916 1.00 80.99 193 THR D O 1
ATOM 13925 N N . LYS D 1 194 ? 95.315 9.570 -26.030 1.00 84.00 194 LYS D N 1
ATOM 13926 C CA . LYS D 1 194 ? 94.729 10.084 -27.289 1.00 91.26 194 LYS D CA 1
ATOM 13927 C C . LYS D 1 194 ? 95.814 10.116 -28.360 1.00 82.64 194 LYS D C 1
ATOM 13928 O O . LYS D 1 194 ? 95.509 9.795 -29.506 1.00 77.01 194 LYS D O 1
ATOM 13934 N N . CYS D 1 195 ? 97.018 10.482 -27.983 1.00 72.99 195 CYS D N 1
ATOM 13935 C CA . CYS D 1 195 ? 98.123 10.616 -28.955 1.00 72.11 195 CYS D CA 1
ATOM 13936 C C . CYS D 1 195 ? 98.619 9.248 -29.407 1.00 83.17 195 CYS D C 1
ATOM 13937 O O . CYS D 1 195 ? 98.927 9.106 -30.588 1.00 83.03 195 CYS D O 1
ATOM 13940 N N . LEU D 1 196 ? 98.754 8.317 -28.489 1.00 82.12 196 LEU D N 1
ATOM 13941 C CA . LEU D 1 196 ? 99.293 6.984 -28.832 1.00 79.20 196 LEU D CA 1
ATOM 13942 C C . LEU D 1 196 ? 98.310 6.261 -29.742 1.00 75.61 196 LEU D C 1
ATOM 13943 O O . LEU D 1 196 ? 98.758 5.633 -30.689 1.00 81.86 196 LEU D O 1
ATOM 13948 N N . LYS D 1 197 ? 97.031 6.343 -29.458 1.00 83.96 197 LYS D N 1
ATOM 13949 C CA . LYS D 1 197 ? 96.025 5.656 -30.301 1.00 82.03 197 LYS D CA 1
ATOM 13950 C C . LYS D 1 197 ? 96.084 6.246 -31.707 1.00 81.89 197 LYS D C 1
ATOM 13951 O O . LYS D 1 197 ? 95.733 5.544 -32.645 1.00 88.47 197 LYS D O 1
ATOM 13957 N N . SER D 1 198 ? 96.550 7.464 -31.851 1.00 83.15 198 SER D N 1
ATOM 13958 C CA . SER D 1 198 ? 96.568 8.108 -33.186 1.00 89.18 198 SER D CA 1
ATOM 13959 C C . SER D 1 198 ? 97.858 7.791 -33.948 1.00 89.10 198 SER D C 1
ATOM 13960 O O . SER D 1 198 ? 97.806 7.769 -35.179 1.00 80.91 198 SER D O 1
ATOM 13963 N N . ALA D 1 199 ? 98.959 7.534 -33.275 1.00 89.63 199 ALA D N 1
ATOM 13964 C CA . ALA D 1 199 ? 100.229 7.307 -33.997 1.00 93.15 199 ALA D CA 1
ATOM 13965 C C . ALA D 1 199 ? 100.486 5.820 -34.209 1.00 88.72 199 ALA D C 1
ATOM 13966 O O . ALA D 1 199 ? 101.511 5.503 -34.808 1.00 73.32 199 ALA D O 1
ATOM 13968 N N . TRP D 1 200 ? 99.598 4.957 -33.761 1.00 92.25 200 TRP D N 1
ATOM 13969 C CA . TRP D 1 200 ? 99.834 3.494 -33.880 1.00 107.41 200 TRP D CA 1
ATOM 13970 C C . TRP D 1 200 ? 99.914 3.040 -35.340 1.00 104.12 200 TRP D C 1
ATOM 13971 O O . TRP D 1 200 ? 100.654 2.093 -35.605 1.00 88.78 200 TRP D O 1
ATOM 13982 N N . GLU D 1 201 ? 99.160 3.641 -36.237 1.00 105.16 201 GLU D N 1
ATOM 13983 C CA . GLU D 1 201 ? 99.184 3.197 -37.651 1.00 108.93 201 GLU D CA 1
ATOM 13984 C C . GLU D 1 201 ? 100.518 3.584 -38.286 1.00 102.12 201 GLU D C 1
ATOM 13985 O O . GLU D 1 201 ? 101.054 2.773 -39.042 1.00 89.88 201 GLU D O 1
ATOM 13991 N N . ASN D 1 202 ? 101.033 4.756 -37.962 1.00 105.86 202 ASN D N 1
ATOM 13992 C CA . ASN D 1 202 ? 102.290 5.255 -38.571 1.00 102.59 202 ASN D CA 1
ATOM 13993 C C . ASN D 1 202 ? 103.514 4.775 -37.795 1.00 105.43 202 ASN D C 1
ATOM 13994 O O . ASN D 1 202 ? 104.615 5.166 -38.194 1.00 107.20 202 ASN D O 1
ATOM 13999 N N . ILE D 1 203 ? 103.373 3.988 -36.751 1.00 102.71 203 ILE D N 1
ATOM 14000 C CA . ILE D 1 203 ? 104.625 3.572 -36.061 1.00 104.85 203 ILE D CA 1
ATOM 14001 C C . ILE D 1 203 ? 105.447 2.710 -37.021 1.00 103.75 203 ILE D C 1
ATOM 14002 O O . ILE D 1 203 ? 104.982 1.622 -37.382 1.00 85.57 203 ILE D O 1
ATOM 14007 N N . SER D 1 204 ? 106.597 3.202 -37.441 1.00 103.11 204 SER D N 1
ATOM 14008 C CA . SER D 1 204 ? 107.478 2.433 -38.350 1.00 108.74 204 SER D CA 1
ATOM 14009 C C . SER D 1 204 ? 108.068 1.255 -37.578 1.00 107.50 204 SER D C 1
ATOM 14010 O O . SER D 1 204 ? 107.869 0.114 -38.000 1.00 91.57 204 SER D O 1
ATOM 14013 N N . GLU D 1 205 ? 108.776 1.548 -36.502 1.00 107.59 205 GLU D N 1
ATOM 14014 C CA . GLU D 1 205 ? 109.393 0.500 -35.655 1.00 106.29 205 GLU D CA 1
ATOM 14015 C C . GLU D 1 205 ? 108.320 -0.507 -35.249 1.00 103.46 205 GLU D C 1
ATOM 14016 O O . GLU D 1 205 ? 107.400 -0.131 -34.536 1.00 104.82 205 GLU D O 1
ATOM 14022 N N . LYS D 1 206 ? 108.455 -1.733 -35.697 1.00 110.12 206 LYS D N 1
ATOM 14023 C CA . LYS D 1 206 ? 107.469 -2.807 -35.432 1.00 111.63 206 LYS D CA 1
ATOM 14024 C C . LYS D 1 206 ? 107.494 -3.194 -33.954 1.00 105.27 206 LYS D C 1
ATOM 14025 O O . LYS D 1 206 ? 106.431 -3.515 -33.417 1.00 95.96 206 LYS D O 1
ATOM 14031 N N . TRP D 1 207 ? 108.647 -3.192 -33.325 1.00 100.68 207 TRP D N 1
ATOM 14032 C CA . TRP D 1 207 ? 108.697 -3.600 -31.903 1.00 99.12 207 TRP D CA 1
ATOM 14033 C C . TRP D 1 207 ? 108.081 -2.498 -31.044 1.00 98.40 207 TRP D C 1
ATOM 14034 O O . TRP D 1 207 ? 107.577 -2.813 -29.967 1.00 94.67 207 TRP D O 1
ATOM 14045 N N . LEU D 1 208 ? 108.197 -1.260 -31.475 1.00 99.56 208 LEU D N 1
ATOM 14046 C CA . LEU D 1 208 ? 107.639 -0.133 -30.695 1.00 85.44 208 LEU D CA 1
ATOM 14047 C C . LEU D 1 208 ? 106.121 -0.214 -30.758 1.00 79.64 208 LEU D C 1
ATOM 14048 O O . LEU D 1 208 ? 105.485 0.070 -29.752 1.00 82.13 208 LEU D O 1
ATOM 14053 N N . ALA D 1 209 ? 105.585 -0.593 -31.901 1.00 84.85 209 ALA D N 1
ATOM 14054 C CA . ALA D 1 209 ? 104.122 -0.679 -32.090 1.00 83.46 209 ALA D CA 1
ATOM 14055 C C . ALA D 1 209 ? 103.562 -1.811 -31.233 1.00 81.06 209 ALA D C 1
ATOM 14056 O O . ALA D 1 209 ? 102.392 -1.745 -30.871 1.00 79.47 209 ALA D O 1
ATOM 14058 N N . LYS D 1 210 ? 104.371 -2.805 -30.930 1.00 86.40 210 LYS D N 1
ATOM 14059 C CA . LYS D 1 210 ? 103.915 -3.948 -30.106 1.00 89.62 210 LYS D CA 1
ATOM 14060 C C . LYS D 1 210 ? 103.741 -3.464 -28.671 1.00 83.87 210 LYS D C 1
ATOM 14061 O O . LYS D 1 210 ? 102.676 -3.694 -28.102 1.00 82.28 210 LYS D O 1
ATOM 14067 N N . ARG D 1 211 ? 104.745 -2.804 -28.131 1.00 80.19 211 ARG D N 1
ATOM 14068 C CA . ARG D 1 211 ? 104.688 -2.287 -26.743 1.00 80.50 211 ARG D CA 1
ATOM 14069 C C . ARG D 1 211 ? 103.451 -1.407 -26.596 1.00 76.01 211 ARG D C 1
ATOM 14070 O O . ARG D 1 211 ? 102.728 -1.562 -25.617 1.00 61.48 211 ARG D O 1
ATOM 14078 N N . VAL D 1 212 ? 103.234 -0.539 -27.558 1.00 67.12 212 VAL D N 1
ATOM 14079 C CA . VAL D 1 212 ? 102.097 0.424 -27.551 1.00 72.00 212 VAL D CA 1
ATOM 14080 C C . VAL D 1 212 ? 100.770 -0.324 -27.504 1.00 74.23 212 VAL D C 1
ATOM 14081 O O . VAL D 1 212 ? 99.966 -0.016 -26.633 1.00 71.74 212 VAL D O 1
ATOM 14085 N N . LYS D 1 213 ? 100.526 -1.231 -28.424 1.00 73.07 213 LYS D N 1
ATOM 14086 C CA . LYS D 1 213 ? 99.245 -1.974 -28.414 1.00 77.29 213 LYS D CA 1
ATOM 14087 C C . LYS D 1 213 ? 99.128 -2.684 -27.070 1.00 69.24 213 LYS D C 1
ATOM 14088 O O . LYS D 1 213 ? 98.020 -2.802 -26.565 1.00 66.65 213 LYS D O 1
ATOM 14094 N N . HIS D 1 214 ? 100.245 -3.120 -26.531 1.00 67.89 214 HIS D N 1
ATOM 14095 C CA . HIS D 1 214 ? 100.273 -3.830 -25.230 1.00 67.36 214 HIS D CA 1
ATOM 14096 C C . HIS D 1 214 ? 99.977 -2.826 -24.120 1.00 69.37 214 HIS D C 1
ATOM 14097 O O . HIS D 1 214 ? 99.237 -3.164 -23.205 1.00 69.23 214 HIS D O 1
ATOM 14104 N N . ALA D 1 215 ? 100.561 -1.650 -24.201 1.00 58.35 215 ALA D N 1
ATOM 14105 C CA . ALA D 1 215 ? 100.338 -0.623 -23.170 1.00 61.76 215 ALA D CA 1
ATOM 14106 C C . ALA D 1 215 ? 98.894 -0.140 -23.241 1.00 63.12 215 ALA D C 1
ATOM 14107 O O . ALA D 1 215 ? 98.289 0.004 -22.194 1.00 62.56 215 ALA D O 1
ATOM 14109 N N . LEU D 1 216 ? 98.370 0.088 -24.431 1.00 66.21 216 LEU D N 1
ATOM 14110 C CA . LEU D 1 216 ? 96.991 0.611 -24.593 1.00 62.22 216 LEU D CA 1
ATOM 14111 C C . LEU D 1 216 ? 95.983 -0.435 -24.141 1.00 62.16 216 LEU D C 1
ATOM 14112 O O . LEU D 1 216 ? 94.891 -0.045 -23.761 1.00 73.18 216 LEU D O 1
ATOM 14117 N N . ALA D 1 217 ? 96.326 -1.701 -24.192 1.00 68.46 217 ALA D N 1
ATOM 14118 C CA . ALA D 1 217 ? 95.386 -2.753 -23.762 1.00 64.45 217 ALA D CA 1
ATOM 14119 C C . ALA D 1 217 ? 95.403 -2.824 -22.240 1.00 65.30 217 ALA D C 1
ATOM 14120 O O . ALA D 1 217 ? 94.350 -2.977 -21.644 1.00 61.85 217 ALA D O 1
ATOM 14122 N N . LEU D 1 218 ? 96.573 -2.725 -21.659 1.00 68.26 218 LEU D N 1
ATOM 14123 C CA . LEU D 1 218 ? 96.724 -2.757 -20.189 1.00 67.81 218 LEU D CA 1
ATOM 14124 C C . LEU D 1 218 ? 98.006 -2.008 -19.852 1.00 62.29 218 LEU D C 1
ATOM 14125 O O . LEU D 1 218 ? 98.980 -2.223 -20.544 1.00 67.73 218 LEU D O 1
ATOM 14130 N N . PRO D 1 219 ? 97.955 -1.087 -18.919 1.00 63.28 219 PRO D N 1
ATOM 14131 C CA . PRO D 1 219 ? 99.204 -0.420 -18.645 1.00 59.92 219 PRO D CA 1
ATOM 14132 C C . PRO D 1 219 ? 100.074 -1.386 -17.843 1.00 61.47 219 PRO D C 1
ATOM 14133 O O . PRO D 1 219 ? 99.544 -2.176 -17.124 1.00 50.16 219 PRO D O 1
ATOM 14137 N N . LEU D 1 220 ? 101.376 -1.272 -17.998 1.00 60.42 220 LEU D N 1
ATOM 14138 C CA . LEU D 1 220 ? 102.354 -2.162 -17.333 1.00 62.22 220 LEU D CA 1
ATOM 14139 C C . LEU D 1 220 ? 102.123 -2.167 -15.828 1.00 57.39 220 LEU D C 1
ATOM 14140 O O . LEU D 1 220 ? 102.580 -3.091 -15.182 1.00 67.44 220 LEU D O 1
ATOM 14145 N N . HIS D 1 221 ? 101.430 -1.195 -15.296 1.00 57.25 221 HIS D N 1
ATOM 14146 C CA . HIS D 1 221 ? 101.234 -1.142 -13.830 1.00 57.62 221 HIS D CA 1
ATOM 14147 C C . HIS D 1 221 ? 100.054 -2.019 -13.428 1.00 66.06 221 HIS D C 1
ATOM 14148 O O . HIS D 1 221 ? 99.919 -2.293 -12.245 1.00 72.13 221 HIS D O 1
ATOM 14155 N N . TRP D 1 222 ? 99.229 -2.435 -14.367 1.00 74.21 222 TRP D N 1
ATOM 14156 C CA . TRP D 1 222 ? 98.072 -3.298 -14.023 1.00 69.81 222 TRP D CA 1
ATOM 14157 C C . TRP D 1 222 ? 98.350 -4.719 -14.502 1.00 67.28 222 TRP D C 1
ATOM 14158 O O . TRP D 1 222 ? 97.460 -5.549 -14.406 1.00 64.81 222 TRP D O 1
ATOM 14169 N N . ARG D 1 223 ? 99.541 -4.972 -14.989 1.00 62.89 223 ARG D N 1
ATOM 14170 C CA . ARG D 1 223 ? 99.871 -6.319 -15.500 1.00 61.05 223 ARG D CA 1
ATOM 14171 C C . ARG D 1 223 ? 100.514 -7.141 -14.390 1.00 64.65 223 ARG D C 1
ATOM 14172 O O . ARG D 1 223 ? 101.015 -6.549 -13.445 1.00 67.16 223 ARG D O 1
ATOM 14180 N N . VAL D 1 224 ? 100.431 -8.449 -14.476 1.00 67.61 224 VAL D N 1
ATOM 14181 C CA . VAL D 1 224 ? 101.081 -9.303 -13.449 1.00 69.59 224 VAL D CA 1
ATOM 14182 C C . VAL D 1 224 ? 102.541 -9.421 -13.864 1.00 68.80 224 VAL D C 1
ATOM 14183 O O . VAL D 1 224 ? 102.785 -9.643 -15.044 1.00 65.54 224 VAL D O 1
ATOM 14187 N N . PRO D 1 225 ? 103.462 -9.230 -12.943 1.00 67.31 225 PRO D N 1
ATOM 14188 C CA . PRO D 1 225 ? 104.879 -9.281 -13.268 1.00 63.72 225 PRO D CA 1
ATOM 14189 C C . PRO D 1 225 ? 105.318 -10.639 -13.827 1.00 63.75 225 PRO D C 1
ATOM 14190 O O . PRO D 1 225 ? 106.006 -10.660 -14.808 1.00 53.53 225 PRO D O 1
ATOM 14194 N N . ARG D 1 226 ? 104.895 -11.721 -13.207 1.00 61.08 226 ARG D N 1
ATOM 14195 C CA . ARG D 1 226 ? 105.291 -13.078 -13.656 1.00 67.34 226 ARG D CA 1
ATOM 14196 C C . ARG D 1 226 ? 104.681 -13.373 -15.025 1.00 64.18 226 ARG D C 1
ATOM 14197 O O . ARG D 1 226 ? 105.266 -14.172 -15.748 1.00 59.31 226 ARG D O 1
ATOM 14205 N N . ILE D 1 227 ? 103.548 -12.778 -15.356 1.00 62.36 227 ILE D N 1
ATOM 14206 C CA . ILE D 1 227 ? 102.906 -13.023 -16.680 1.00 55.92 227 ILE D CA 1
ATOM 14207 C C . ILE D 1 227 ? 103.517 -12.071 -17.701 1.00 53.60 227 ILE D C 1
ATOM 14208 O O . ILE D 1 227 ? 103.648 -12.462 -18.849 1.00 56.65 227 ILE D O 1
ATOM 14213 N N . GLU D 1 228 ? 103.889 -10.881 -17.284 1.00 56.77 228 GLU D N 1
ATOM 14214 C CA . GLU D 1 228 ? 104.481 -9.888 -18.210 1.00 56.16 228 GLU D CA 1
ATOM 14215 C C . GLU D 1 228 ? 105.876 -10.366 -18.595 1.00 55.91 228 GLU D C 1
ATOM 14216 O O . GLU D 1 228 ? 106.305 -10.107 -19.717 1.00 52.71 228 GLU D O 1
ATOM 14222 N N . ALA D 1 229 ? 106.531 -11.043 -17.680 1.00 56.58 229 ALA D N 1
ATOM 14223 C CA . ALA D 1 229 ? 107.895 -11.570 -17.891 1.00 62.21 229 ALA D CA 1
ATOM 14224 C C . ALA D 1 229 ? 107.934 -12.476 -19.121 1.00 61.60 229 ALA D C 1
ATOM 14225 O O . ALA D 1 229 ? 108.765 -12.247 -19.995 1.00 53.69 229 ALA D O 1
ATOM 14227 N N . ARG D 1 230 ? 107.063 -13.459 -19.195 1.00 69.05 230 ARG D N 1
ATOM 14228 C CA . ARG D 1 230 ? 107.063 -14.375 -20.361 1.00 74.33 230 ARG D CA 1
ATOM 14229 C C . ARG D 1 230 ? 106.662 -13.600 -21.615 1.00 75.96 230 ARG D C 1
ATOM 14230 O O . ARG D 1 230 ? 107.119 -13.982 -22.694 1.00 76.65 230 ARG D O 1
ATOM 14238 N N . TRP D 1 231 ? 105.830 -12.578 -21.488 1.00 75.39 231 TRP D N 1
ATOM 14239 C CA . TRP D 1 231 ? 105.423 -11.780 -22.668 1.00 64.96 231 TRP D CA 1
ATOM 14240 C C . TRP D 1 231 ? 106.611 -10.929 -23.092 1.00 70.03 231 TRP D C 1
ATOM 14241 O O . TRP D 1 231 ? 106.881 -10.835 -24.286 1.00 64.14 231 TRP D O 1
ATOM 14252 N N . PHE D 1 232 ? 107.283 -10.340 -22.130 1.00 68.72 232 PHE D N 1
ATOM 14253 C CA . PHE D 1 232 ? 108.416 -9.441 -22.446 1.00 75.74 232 PHE D CA 1
ATOM 14254 C C . PHE D 1 232 ? 109.612 -10.240 -22.967 1.00 76.48 232 PHE D C 1
ATOM 14255 O O . PHE D 1 232 ? 110.333 -9.722 -23.823 1.00 72.72 232 PHE D O 1
ATOM 14263 N N . ILE D 1 233 ? 109.831 -11.439 -22.472 1.00 69.05 233 ILE D N 1
ATOM 14264 C CA . ILE D 1 233 ? 110.994 -12.224 -22.966 1.00 73.83 233 ILE D CA 1
ATOM 14265 C C . ILE D 1 233 ? 110.856 -12.402 -24.472 1.00 74.45 233 ILE D C 1
ATOM 14266 O O . ILE D 1 233 ? 111.854 -12.256 -25.165 1.00 79.75 233 ILE D O 1
ATOM 14271 N N . GLU D 1 234 ? 109.674 -12.714 -24.955 1.00 79.53 234 GLU D N 1
ATOM 14272 C CA . GLU D 1 234 ? 109.508 -12.939 -26.412 1.00 81.96 234 GLU D CA 1
ATOM 14273 C C . GLU D 1 234 ? 109.611 -11.620 -27.178 1.00 79.32 234 GLU D C 1
ATOM 14274 O O . GLU D 1 234 ? 110.118 -11.641 -28.302 1.00 72.38 234 GLU D O 1
ATOM 14280 N N . ALA D 1 235 ? 109.161 -10.526 -26.598 1.00 77.20 235 ALA D N 1
ATOM 14281 C CA . ALA D 1 235 ? 109.188 -9.227 -27.302 1.00 78.48 235 ALA D CA 1
ATOM 14282 C C . ALA D 1 235 ? 110.581 -8.607 -27.235 1.00 77.06 235 ALA D C 1
ATOM 14283 O O . ALA D 1 235 ? 110.974 -7.956 -28.207 1.00 64.05 235 ALA D O 1
ATOM 14285 N N . TYR D 1 236 ? 111.269 -8.783 -26.119 1.00 73.95 236 TYR D N 1
ATOM 14286 C CA . TYR D 1 236 ? 112.618 -8.194 -25.931 1.00 81.04 236 TYR D CA 1
ATOM 14287 C C . TYR D 1 236 ? 113.530 -8.637 -27.074 1.00 80.46 236 TYR D C 1
ATOM 14288 O O . TYR D 1 236 ? 114.302 -7.834 -27.591 1.00 86.12 236 TYR D O 1
ATOM 14297 N N . GLU D 1 237 ? 113.442 -9.902 -27.420 1.00 80.24 237 GLU D N 1
ATOM 14298 C CA . GLU D 1 237 ? 114.260 -10.511 -28.493 1.00 82.55 237 GLU D CA 1
ATOM 14299 C C . GLU D 1 237 ? 114.049 -9.742 -29.794 1.00 84.75 237 GLU D C 1
ATOM 14300 O O . GLU D 1 237 ? 114.977 -9.712 -30.603 1.00 89.77 237 GLU D O 1
ATOM 14306 N N . GLN D 1 238 ? 112.889 -9.160 -30.014 1.00 88.35 238 GLN D N 1
ATOM 14307 C CA . GLN D 1 238 ? 112.680 -8.430 -31.290 1.00 87.93 238 GLN D CA 1
ATOM 14308 C C . GLN D 1 238 ? 112.984 -6.949 -31.081 1.00 89.41 238 GLN D C 1
ATOM 14309 O O . GLN D 1 238 ? 112.658 -6.163 -31.968 1.00 88.32 238 GLN D O 1
ATOM 14315 N N . GLU D 1 239 ? 113.504 -6.589 -29.927 1.00 90.65 239 GLU D N 1
ATOM 14316 C CA . GLU D 1 239 ? 113.782 -5.163 -29.659 1.00 96.50 239 GLU D CA 1
ATOM 14317 C C . GLU D 1 239 ? 115.147 -4.809 -30.237 1.00 101.70 239 GLU D C 1
ATOM 14318 O O . GLU D 1 239 ? 116.012 -5.683 -30.270 1.00 108.94 239 GLU D O 1
ATOM 14324 N N . ALA D 1 240 ? 115.317 -3.588 -30.694 1.00 111.56 240 ALA D N 1
ATOM 14325 C CA . ALA D 1 240 ? 116.613 -3.159 -31.254 1.00 110.42 240 ALA D CA 1
ATOM 14326 C C . ALA D 1 240 ? 117.636 -3.100 -30.124 1.00 116.48 240 ALA D C 1
ATOM 14327 O O . ALA D 1 240 ? 117.275 -2.689 -29.016 1.00 124.73 240 ALA D O 1
ATOM 14329 N N . ASN D 1 241 ? 118.858 -3.515 -30.394 1.00 109.21 241 ASN D N 1
ATOM 14330 C CA . ASN D 1 241 ? 119.955 -3.462 -29.396 1.00 107.40 241 ASN D CA 1
ATOM 14331 C C . ASN D 1 241 ? 119.539 -4.128 -28.085 1.00 100.48 241 ASN D C 1
ATOM 14332 O O . ASN D 1 241 ? 119.798 -3.536 -27.035 1.00 98.55 241 ASN D O 1
ATOM 14337 N N . MET D 1 242 ? 118.932 -5.298 -28.130 1.00 92.12 242 MET D N 1
ATOM 14338 C CA . MET D 1 242 ? 118.582 -5.994 -26.872 1.00 86.63 242 MET D CA 1
ATOM 14339 C C . MET D 1 242 ? 119.842 -6.703 -26.379 1.00 87.64 242 MET D C 1
ATOM 14340 O O . MET D 1 242 ? 120.690 -7.023 -27.215 1.00 75.97 242 MET D O 1
ATOM 14345 N N . ASN D 1 243 ? 119.977 -6.941 -25.091 1.00 83.54 243 ASN D N 1
ATOM 14346 C CA . ASN D 1 243 ? 121.200 -7.622 -24.601 1.00 86.64 243 ASN D CA 1
ATOM 14347 C C . ASN D 1 243 ? 120.963 -9.129 -24.623 1.00 89.29 243 ASN D C 1
ATOM 14348 O O . ASN D 1 243 ? 120.159 -9.610 -23.830 1.00 85.45 243 ASN D O 1
ATOM 14353 N N . PRO D 1 244 ? 121.619 -9.836 -25.517 1.00 86.73 244 PRO D N 1
ATOM 14354 C CA . PRO D 1 244 ? 121.477 -11.280 -25.603 1.00 81.44 244 PRO D CA 1
ATOM 14355 C C . PRO D 1 244 ? 121.771 -11.914 -24.244 1.00 73.59 244 PRO D C 1
ATOM 14356 O O . PRO D 1 244 ? 121.214 -12.929 -23.932 1.00 82.91 244 PRO D O 1
ATOM 14360 N N . THR D 1 245 ? 122.647 -11.306 -23.490 1.00 78.25 245 THR D N 1
ATOM 14361 C CA . THR D 1 245 ? 123.001 -11.875 -22.175 1.00 79.76 245 THR D CA 1
ATOM 14362 C C . THR D 1 245 ? 121.823 -11.695 -21.231 1.00 83.39 245 THR D C 1
ATOM 14363 O O . THR D 1 245 ? 121.641 -12.562 -20.387 1.00 94.48 245 THR D O 1
ATOM 14367 N N . LEU D 1 246 ? 121.065 -10.626 -21.370 1.00 80.83 246 LEU D N 1
ATOM 14368 C CA . LEU D 1 246 ? 119.899 -10.412 -20.476 1.00 87.94 246 LEU D CA 1
ATOM 14369 C C . LEU D 1 246 ? 118.770 -11.360 -20.890 1.00 77.65 246 LEU D C 1
ATOM 14370 O O . LEU D 1 246 ? 118.047 -11.860 -20.024 1.00 65.46 246 LEU D O 1
ATOM 14375 N N . LEU D 1 247 ? 118.631 -11.565 -22.179 1.00 75.46 247 LEU D N 1
ATOM 14376 C CA . LEU D 1 247 ? 117.603 -12.464 -22.744 1.00 79.50 247 LEU D CA 1
ATOM 14377 C C . LEU D 1 247 ? 117.860 -13.874 -22.217 1.00 85.92 247 LEU D C 1
ATOM 14378 O O . LEU D 1 247 ? 116.993 -14.416 -21.518 1.00 79.20 247 LEU D O 1
ATOM 14383 N N . LYS D 1 248 ? 119.022 -14.414 -22.550 1.00 84.89 248 LYS D N 1
ATOM 14384 C CA . LYS D 1 248 ? 119.419 -15.787 -22.154 1.00 87.07 248 LYS D CA 1
ATOM 14385 C C . LYS D 1 248 ? 119.289 -15.970 -20.643 1.00 85.57 248 LYS D C 1
ATOM 14386 O O . LYS D 1 248 ? 118.915 -17.065 -20.236 1.00 97.22 248 LYS D O 1
ATOM 14392 N N . LEU D 1 249 ? 119.609 -14.993 -19.822 1.00 69.59 249 LEU D N 1
ATOM 14393 C CA . LEU D 1 249 ? 119.451 -15.249 -18.371 1.00 71.36 249 LEU D CA 1
ATOM 14394 C C . LEU D 1 249 ? 117.961 -15.228 -18.047 1.00 76.55 249 LEU D C 1
ATOM 14395 O O . LEU D 1 249 ? 117.565 -15.831 -17.055 1.00 64.21 249 LEU D O 1
ATOM 14400 N N . ALA D 1 250 ? 117.191 -14.525 -18.850 1.00 81.75 250 ALA D N 1
ATOM 14401 C CA . ALA D 1 250 ? 115.736 -14.432 -18.628 1.00 80.78 250 ALA D CA 1
ATOM 14402 C C . ALA D 1 250 ? 115.121 -15.767 -19.030 1.00 79.03 250 ALA D C 1
ATOM 14403 O O . ALA D 1 250 ? 114.294 -16.286 -18.287 1.00 76.22 250 ALA D O 1
ATOM 14405 N N . LYS D 1 251 ? 115.539 -16.301 -20.156 1.00 72.26 251 LYS D N 1
ATOM 14406 C CA . LYS D 1 251 ? 115.012 -17.613 -20.585 1.00 63.57 251 LYS D CA 1
ATOM 14407 C C . LYS D 1 251 ? 115.395 -18.626 -19.510 1.00 74.83 251 LYS D C 1
ATOM 14408 O O . LYS D 1 251 ? 114.528 -19.374 -19.083 1.00 85.84 251 LYS D O 1
ATOM 14414 N N . LEU D 1 252 ? 116.637 -18.614 -19.069 1.00 77.84 252 LEU D N 1
ATOM 14415 C CA . LEU D 1 252 ? 117.128 -19.574 -18.050 1.00 77.70 252 LEU D CA 1
ATOM 14416 C C . LEU D 1 252 ? 116.376 -19.406 -16.730 1.00 76.20 252 LEU D C 1
ATOM 14417 O O . LEU D 1 252 ? 115.785 -20.380 -16.272 1.00 75.67 252 LEU D O 1
ATOM 14422 N N . ASP D 1 253 ? 116.396 -18.243 -16.116 1.00 71.75 253 ASP D N 1
ATOM 14423 C CA . ASP D 1 253 ? 115.738 -18.121 -14.834 1.00 69.77 253 ASP D CA 1
ATOM 14424 C C . ASP D 1 253 ? 114.268 -18.434 -14.860 1.00 66.51 253 ASP D C 1
ATOM 14425 O O . ASP D 1 253 ? 113.718 -18.901 -13.883 1.00 51.82 253 ASP D O 1
ATOM 14430 N N . PHE D 1 254 ? 113.626 -18.145 -15.974 1.00 64.52 254 PHE D N 1
ATOM 14431 C CA . PHE D 1 254 ? 112.169 -18.397 -16.081 1.00 65.85 254 PHE D CA 1
ATOM 14432 C C . PHE D 1 254 ? 111.896 -19.883 -15.889 1.00 65.36 254 PHE D C 1
ATOM 14433 O O . PHE D 1 254 ? 111.066 -20.242 -15.055 1.00 59.13 254 PHE D O 1
ATOM 14441 N N . ASN D 1 255 ? 112.598 -20.703 -16.645 1.00 68.36 255 ASN D N 1
ATOM 14442 C CA . ASN D 1 255 ? 112.436 -22.176 -16.593 1.00 67.84 255 ASN D CA 1
ATOM 14443 C C . ASN D 1 255 ? 112.821 -22.691 -15.209 1.00 64.63 255 ASN D C 1
ATOM 14444 O O . ASN D 1 255 ? 112.221 -23.663 -14.771 1.00 70.68 255 ASN D O 1
ATOM 14449 N N . MET D 1 256 ? 113.766 -22.072 -14.544 1.00 66.85 256 MET D N 1
ATOM 14450 C CA . MET D 1 256 ? 114.158 -22.569 -13.209 1.00 67.74 256 MET D CA 1
ATOM 14451 C C . MET D 1 256 ? 113.025 -22.299 -12.230 1.00 69.05 256 MET D C 1
ATOM 14452 O O . MET D 1 256 ? 112.838 -23.099 -11.321 1.00 75.32 256 MET D O 1
ATOM 14457 N N . VAL D 1 257 ? 112.334 -21.192 -12.380 1.00 73.44 257 VAL D N 1
ATOM 14458 C CA . VAL D 1 257 ? 111.252 -20.847 -11.416 1.00 69.22 257 VAL D CA 1
ATOM 14459 C C . VAL D 1 257 ? 110.004 -21.636 -11.787 1.00 68.12 257 VAL D C 1
ATOM 14460 O O . VAL D 1 257 ? 109.350 -22.142 -10.876 1.00 55.95 257 VAL D O 1
ATOM 14464 N N . GLN D 1 258 ? 109.699 -21.705 -13.070 1.00 61.39 258 GLN D N 1
ATOM 14465 C CA . GLN D 1 258 ? 108.523 -22.469 -13.544 1.00 61.79 258 GLN D CA 1
ATOM 14466 C C . GLN D 1 258 ? 108.676 -23.885 -13.008 1.00 67.14 258 GLN D C 1
ATOM 14467 O O . GLN D 1 258 ? 107.703 -24.441 -12.512 1.00 64.45 258 GLN D O 1
ATOM 14473 N N . SER D 1 259 ? 109.892 -24.393 -13.057 1.00 70.24 259 SER D N 1
ATOM 14474 C CA . SER D 1 259 ? 110.233 -25.751 -12.572 1.00 70.46 259 SER D CA 1
ATOM 14475 C C . SER D 1 259 ? 109.868 -25.891 -11.099 1.00 60.94 259 SER D C 1
ATOM 14476 O O . SER D 1 259 ? 109.400 -26.944 -10.731 1.00 66.90 259 SER D O 1
ATOM 14479 N N . ILE D 1 260 ? 110.102 -24.897 -10.281 1.00 59.90 260 ILE D N 1
ATOM 14480 C CA . ILE D 1 260 ? 109.715 -25.017 -8.848 1.00 69.45 260 ILE D CA 1
ATOM 14481 C C . ILE D 1 260 ? 108.192 -24.960 -8.756 1.00 68.84 260 ILE D C 1
ATOM 14482 O O . ILE D 1 260 ? 107.637 -25.630 -7.890 1.00 73.56 260 ILE D O 1
ATOM 14487 N N . HIS D 1 261 ? 107.549 -24.180 -9.599 1.00 61.94 261 HIS D N 1
ATOM 14488 C CA . HIS D 1 261 ? 106.073 -24.062 -9.528 1.00 66.64 261 HIS D CA 1
ATOM 14489 C C . HIS D 1 261 ? 105.440 -25.414 -9.823 1.00 62.35 261 HIS D C 1
ATOM 14490 O O . HIS D 1 261 ? 104.630 -25.868 -9.013 1.00 67.63 261 HIS D O 1
ATOM 14497 N N . GLN D 1 262 ? 105.808 -26.002 -10.939 1.00 52.60 262 GLN D N 1
ATOM 14498 C CA . GLN D 1 262 ? 105.274 -27.307 -11.384 1.00 56.17 262 GLN D CA 1
ATOM 14499 C C . GLN D 1 262 ? 105.307 -28.321 -10.243 1.00 59.60 262 GLN D C 1
ATOM 14500 O O . GLN D 1 262 ? 104.308 -29.001 -10.055 1.00 72.01 262 GLN D O 1
ATOM 14506 N N . LYS D 1 263 ? 106.385 -28.431 -9.510 1.00 59.26 263 LYS D N 1
ATOM 14507 C CA . LYS D 1 263 ? 106.401 -29.388 -8.383 1.00 62.25 263 LYS D CA 1
ATOM 14508 C C . LYS D 1 263 ? 105.401 -28.907 -7.339 1.00 58.75 263 LYS D C 1
ATOM 14509 O O . LYS D 1 263 ? 104.718 -29.742 -6.760 1.00 65.29 263 LYS D O 1
ATOM 14515 N N . GLU D 1 264 ? 105.320 -27.613 -7.112 1.00 30.00 264 GLU D N 1
ATOM 14516 C CA . GLU D 1 264 ? 104.363 -27.071 -6.120 1.00 30.00 264 GLU D CA 1
ATOM 14517 C C . GLU D 1 264 ? 102.945 -27.373 -6.601 1.00 30.00 264 GLU D C 1
ATOM 14518 O O . GLU D 1 264 ? 102.113 -27.747 -5.777 1.00 30.00 264 GLU D O 1
ATOM 14524 N N . ILE D 1 265 ? 102.690 -27.207 -7.878 1.00 54.07 265 ILE D N 1
ATOM 14525 C CA . ILE D 1 265 ? 101.345 -27.495 -8.439 1.00 56.17 265 ILE D CA 1
ATOM 14526 C C . ILE D 1 265 ? 101.016 -28.959 -8.154 1.00 59.95 265 ILE D C 1
ATOM 14527 O O . ILE D 1 265 ? 99.969 -29.226 -7.576 1.00 53.55 265 ILE D O 1
ATOM 14532 N N . GLY D 1 266 ? 101.896 -29.863 -8.522 1.00 62.65 266 GLY D N 1
ATOM 14533 C CA . GLY D 1 266 ? 101.674 -31.299 -8.294 1.00 53.88 266 GLY D CA 1
ATOM 14534 C C . GLY D 1 266 ? 101.421 -31.627 -6.842 1.00 53.51 266 GLY D C 1
ATOM 14535 O O . GLY D 1 266 ? 100.528 -32.404 -6.586 1.00 58.27 266 GLY D O 1
ATOM 14536 N N . GLU D 1 267 ? 102.146 -31.063 -5.905 1.00 59.16 267 GLU D N 1
ATOM 14537 C CA . GLU D 1 267 ? 101.900 -31.421 -4.486 1.00 59.94 267 GLU D CA 1
ATOM 14538 C C . GLU D 1 267 ? 100.543 -30.887 -4.040 1.00 58.61 267 GLU D C 1
ATOM 14539 O O . GLU D 1 267 ? 99.911 -31.532 -3.216 1.00 56.84 267 GLU D O 1
ATOM 14545 N N . LEU D 1 268 ? 100.121 -29.752 -4.547 1.00 65.38 268 LEU D N 1
ATOM 14546 C CA . LEU D 1 268 ? 98.797 -29.215 -4.173 1.00 57.52 268 LEU D CA 1
ATOM 14547 C C . LEU D 1 268 ? 97.736 -30.129 -4.771 1.00 56.07 268 LEU D C 1
ATOM 14548 O O . LEU D 1 268 ? 96.820 -30.501 -4.045 1.00 56.93 268 LEU D O 1
ATOM 14553 N N . ALA D 1 269 ? 97.876 -30.466 -6.038 1.00 52.25 269 ALA D N 1
ATOM 14554 C CA . ALA D 1 269 ? 96.899 -31.337 -6.719 1.00 53.51 269 ALA D CA 1
ATOM 14555 C C . ALA D 1 269 ? 96.757 -32.622 -5.919 1.00 57.48 269 ALA D C 1
ATOM 14556 O O . ALA D 1 269 ? 95.640 -33.077 -5.711 1.00 57.07 269 ALA D O 1
ATOM 14558 N N . ARG D 1 270 ? 97.865 -33.129 -5.447 1.00 58.29 270 ARG D N 1
ATOM 14559 C CA . ARG D 1 270 ? 97.890 -34.388 -4.678 1.00 60.15 270 ARG D CA 1
ATOM 14560 C C . ARG D 1 270 ? 97.197 -34.182 -3.336 1.00 59.93 270 ARG D C 1
ATOM 14561 O O . ARG D 1 270 ? 96.517 -35.097 -2.895 1.00 63.18 270 ARG D O 1
ATOM 14569 N N . TRP D 1 271 ? 97.362 -33.042 -2.702 1.00 62.18 271 TRP D N 1
ATOM 14570 C CA . TRP D 1 271 ? 96.722 -32.832 -1.381 1.00 61.20 271 TRP D CA 1
ATOM 14571 C C . TRP D 1 271 ? 95.225 -32.635 -1.570 1.00 64.75 271 TRP D C 1
ATOM 14572 O O . TRP D 1 271 ? 94.451 -33.162 -0.780 1.00 60.48 271 TRP D O 1
ATOM 14583 N N . TRP D 1 272 ? 94.866 -31.887 -2.589 1.00 64.53 272 TRP D N 1
ATOM 14584 C CA . TRP D 1 272 ? 93.453 -31.575 -2.898 1.00 59.92 272 TRP D CA 1
ATOM 14585 C C . TRP D 1 272 ? 92.680 -32.869 -3.117 1.00 55.68 272 TRP D C 1
ATOM 14586 O O . TRP D 1 272 ? 91.596 -32.990 -2.584 1.00 57.40 272 TRP D O 1
ATOM 14597 N N . VAL D 1 273 ? 93.228 -33.794 -3.864 1.00 58.25 273 VAL D N 1
ATOM 14598 C CA . VAL D 1 273 ? 92.503 -35.060 -4.151 1.00 62.73 273 VAL D CA 1
ATOM 14599 C C . VAL D 1 273 ? 92.515 -35.941 -2.909 1.00 65.28 273 VAL D C 1
ATOM 14600 O O . VAL D 1 273 ? 91.531 -36.620 -2.653 1.00 67.27 273 VAL D O 1
ATOM 14604 N N . THR D 1 274 ? 93.617 -35.952 -2.214 1.00 68.52 274 THR D N 1
ATOM 14605 C CA . THR D 1 274 ? 93.787 -36.853 -1.057 1.00 70.51 274 THR D CA 1
ATOM 14606 C C . THR D 1 274 ? 92.834 -36.481 0.071 1.00 70.36 274 THR D C 1
ATOM 14607 O O . THR D 1 274 ? 92.341 -37.390 0.724 1.00 63.63 274 THR D O 1
ATOM 14611 N N . THR D 1 275 ? 92.572 -35.214 0.289 1.00 71.65 275 THR D N 1
ATOM 14612 C CA . THR D 1 275 ? 91.695 -34.843 1.422 1.00 70.90 275 THR D CA 1
ATOM 14613 C C . THR D 1 275 ? 90.228 -34.887 1.000 1.00 66.41 275 THR D C 1
ATOM 14614 O O . THR D 1 275 ? 89.394 -34.590 1.840 1.00 73.70 275 THR D O 1
ATOM 14618 N N . GLY D 1 276 ? 89.923 -35.248 -0.224 1.00 62.12 276 GLY D N 1
ATOM 14619 C CA . GLY D 1 276 ? 88.508 -35.396 -0.593 1.00 63.94 276 GLY D CA 1
ATOM 14620 C C . GLY D 1 276 ? 87.863 -34.120 -1.073 1.00 65.59 276 GLY D C 1
ATOM 14621 O O . GLY D 1 276 ? 86.642 -34.067 -1.080 1.00 57.34 276 GLY D O 1
ATOM 14622 N N . LEU D 1 277 ? 88.644 -33.136 -1.463 1.00 59.45 277 LEU D N 1
ATOM 14623 C CA . LEU D 1 277 ? 88.054 -31.870 -1.955 1.00 59.18 277 LEU D CA 1
ATOM 14624 C C . LEU D 1 277 ? 87.475 -32.110 -3.344 1.00 60.99 277 LEU D C 1
ATOM 14625 O O . LEU D 1 277 ? 86.739 -31.265 -3.825 1.00 57.63 277 LEU D O 1
ATOM 14630 N N . ASP D 1 278 ? 87.794 -33.229 -3.953 1.00 63.20 278 ASP D N 1
ATOM 14631 C CA . ASP D 1 278 ? 87.261 -33.524 -5.252 1.00 65.97 278 ASP D CA 1
ATOM 14632 C C . ASP D 1 278 ? 85.821 -33.932 -5.121 1.00 59.46 278 ASP D C 1
ATOM 14633 O O . ASP D 1 278 ? 85.077 -33.852 -6.059 1.00 65.40 278 ASP D O 1
ATOM 14638 N N . LYS D 1 279 ? 85.433 -34.392 -3.955 1.00 57.66 279 LYS D N 1
ATOM 14639 C CA . LYS D 1 279 ? 84.033 -34.840 -3.786 1.00 62.20 279 LYS D CA 1
ATOM 14640 C C . LYS D 1 279 ? 83.153 -33.646 -3.432 1.00 64.13 279 LYS D C 1
ATOM 14641 O O . LYS D 1 279 ? 81.949 -33.825 -3.365 1.00 62.92 279 LYS D O 1
ATOM 14647 N N . LEU D 1 280 ? 83.730 -32.489 -3.207 1.00 65.58 280 LEU D N 1
ATOM 14648 C CA . LEU D 1 280 ? 82.911 -31.313 -2.834 1.00 68.65 280 LEU D CA 1
ATOM 14649 C C . LEU D 1 280 ? 82.987 -30.295 -3.961 1.00 73.65 280 LEU D C 1
ATOM 14650 O O . LEU D 1 280 ? 82.159 -29.391 -3.984 1.00 80.40 280 LEU D O 1
ATOM 14655 N N . ALA D 1 281 ? 83.949 -30.433 -4.841 1.00 67.93 281 ALA D N 1
ATOM 14656 C CA . ALA D 1 281 ? 84.085 -29.449 -5.928 1.00 70.83 281 ALA D CA 1
ATOM 14657 C C . ALA D 1 281 ? 83.876 -30.136 -7.271 1.00 65.49 281 ALA D C 1
ATOM 14658 O O . ALA D 1 281 ? 84.760 -30.037 -8.107 1.00 69.76 281 ALA D O 1
ATOM 14660 N N . PHE D 1 282 ? 82.768 -30.816 -7.455 1.00 69.78 282 PHE D N 1
ATOM 14661 C CA . PHE D 1 282 ? 82.509 -31.450 -8.767 1.00 75.54 282 PHE D CA 1
ATOM 14662 C C . PHE D 1 282 ? 81.807 -30.421 -9.649 1.00 83.19 282 PHE D C 1
ATOM 14663 O O . PHE D 1 282 ? 81.195 -29.480 -9.130 1.00 70.33 282 PHE D O 1
ATOM 14671 N N . ALA D 1 283 ? 81.934 -30.588 -10.949 1.00 96.39 283 ALA D N 1
ATOM 14672 C CA . ALA D 1 283 ? 81.362 -29.652 -11.941 1.00 95.90 283 ALA D CA 1
ATOM 14673 C C . ALA D 1 283 ? 81.822 -28.231 -11.623 1.00 81.53 283 ALA D C 1
ATOM 14674 O O . ALA D 1 283 ? 80.976 -27.354 -11.593 1.00 88.39 283 ALA D O 1
ATOM 14676 N N . ARG D 1 284 ? 83.121 -28.059 -11.423 1.00 81.15 284 ARG D N 1
ATOM 14677 C CA . ARG D 1 284 ? 83.806 -26.777 -11.130 1.00 79.67 284 ARG D CA 1
ATOM 14678 C C . ARG D 1 284 ? 85.297 -27.077 -11.011 1.00 73.05 284 ARG D C 1
ATOM 14679 O O . ARG D 1 284 ? 85.683 -27.591 -9.986 1.00 89.77 284 ARG D O 1
ATOM 14687 N N . ASN D 1 285 ? 86.099 -26.808 -12.008 1.00 56.68 285 ASN D N 1
ATOM 14688 C CA . ASN D 1 285 ? 87.551 -27.073 -11.875 1.00 65.15 285 ASN D CA 1
ATOM 14689 C C . ASN D 1 285 ? 88.280 -25.729 -11.876 1.00 64.14 285 ASN D C 1
ATOM 14690 O O . ASN D 1 285 ? 88.295 -25.096 -12.920 1.00 57.96 285 ASN D O 1
ATOM 14695 N N . ASN D 1 286 ? 88.844 -25.292 -10.772 1.00 61.95 286 ASN D N 1
ATOM 14696 C CA . ASN D 1 286 ? 89.540 -23.983 -10.779 1.00 65.37 286 ASN D CA 1
ATOM 14697 C C . ASN D 1 286 ? 90.846 -24.106 -10.004 1.00 66.29 286 ASN D C 1
ATOM 14698 O O . ASN D 1 286 ? 91.341 -23.092 -9.533 1.00 64.04 286 ASN D O 1
ATOM 14703 N N . LEU D 1 287 ? 91.373 -25.302 -9.908 1.00 59.26 287 LEU D N 1
ATOM 14704 C CA . LEU D 1 287 ? 92.610 -25.566 -9.145 1.00 54.71 287 LEU D CA 1
ATOM 14705 C C . LEU D 1 287 ? 93.818 -24.933 -9.831 1.00 57.12 287 LEU D C 1
ATOM 14706 O O . LEU D 1 287 ? 94.568 -24.259 -9.152 1.00 66.70 287 LEU D O 1
ATOM 14711 N N . LEU D 1 288 ? 94.026 -25.135 -11.104 1.00 48.69 288 LEU D N 1
ATOM 14712 C CA . LEU D 1 288 ? 95.220 -24.523 -11.723 1.00 55.54 288 LEU D CA 1
ATOM 14713 C C . LEU D 1 288 ? 95.059 -23.008 -11.725 1.00 59.53 288 LEU D C 1
ATOM 14714 O O . LEU D 1 288 ? 96.055 -22.327 -11.559 1.00 63.23 288 LEU D O 1
ATOM 14719 N N . GLN D 1 289 ? 93.865 -22.496 -11.930 1.00 64.82 289 GLN D N 1
ATOM 14720 C CA . GLN D 1 289 ? 93.679 -21.026 -11.929 1.00 62.15 289 GLN D CA 1
ATOM 14721 C C . GLN D 1 289 ? 93.993 -20.521 -10.529 1.00 56.74 289 GLN D C 1
ATOM 14722 O O . GLN D 1 289 ? 94.668 -19.508 -10.408 1.00 58.86 289 GLN D O 1
ATOM 14728 N N . SER D 1 290 ? 93.491 -21.208 -9.533 1.00 53.96 290 SER D N 1
ATOM 14729 C CA . SER D 1 290 ? 93.740 -20.814 -8.132 1.00 50.78 290 SER D CA 1
ATOM 14730 C C . SER D 1 290 ? 95.241 -20.690 -7.912 1.00 55.25 290 SER D C 1
ATOM 14731 O O . SER D 1 290 ? 95.636 -19.755 -7.250 1.00 60.54 290 SER D O 1
ATOM 14734 N N . TYR D 1 291 ? 96.033 -21.623 -8.410 1.00 58.63 291 TYR D N 1
ATOM 14735 C CA . TYR D 1 291 ? 97.501 -21.571 -8.201 1.00 57.87 291 TYR D CA 1
ATOM 14736 C C . TYR D 1 291 ? 98.098 -20.442 -9.030 1.00 58.81 291 TYR D C 1
ATOM 14737 O O . TYR D 1 291 ? 99.025 -19.801 -8.570 1.00 64.74 291 TYR D O 1
ATOM 14746 N N . MET D 1 292 ? 97.593 -20.228 -10.222 1.00 57.53 292 MET D N 1
ATOM 14747 C CA . MET D 1 292 ? 98.107 -19.141 -11.081 1.00 58.51 292 MET D CA 1
ATOM 14748 C C . MET D 1 292 ? 97.940 -17.828 -10.326 1.00 64.81 292 MET D C 1
ATOM 14749 O O . MET D 1 292 ? 98.776 -16.947 -10.481 1.00 64.06 292 MET D O 1
ATOM 14754 N N . TRP D 1 293 ? 96.858 -17.705 -9.584 1.00 65.73 293 TRP D N 1
ATOM 14755 C CA . TRP D 1 293 ? 96.561 -16.473 -8.815 1.00 68.86 293 TRP D CA 1
ATOM 14756 C C . TRP D 1 293 ? 97.503 -16.381 -7.621 1.00 60.31 293 TRP D C 1
ATOM 14757 O O . TRP D 1 293 ? 98.087 -15.335 -7.433 1.00 62.08 293 TRP D O 1
ATOM 14768 N N . SER D 1 294 ? 97.649 -17.436 -6.853 1.00 58.95 294 SER D N 1
ATOM 14769 C CA . SER D 1 294 ? 98.579 -17.384 -5.703 1.00 62.61 294 SER D CA 1
ATOM 14770 C C . SER D 1 294 ? 99.985 -17.163 -6.239 1.00 56.48 294 SER D C 1
ATOM 14771 O O . SER D 1 294 ? 100.750 -16.482 -5.591 1.00 72.26 294 SER D O 1
ATOM 14774 N N . CYS D 1 295 ? 100.293 -17.715 -7.383 1.00 54.65 295 CYS D N 1
ATOM 14775 C CA . CYS D 1 295 ? 101.629 -17.524 -7.986 1.00 57.06 295 CYS D CA 1
ATOM 14776 C C . CYS D 1 295 ? 101.716 -16.103 -8.532 1.00 62.10 295 CYS D C 1
ATOM 14777 O O . CYS D 1 295 ? 102.799 -15.560 -8.539 1.00 64.05 295 CYS D O 1
ATOM 14780 N N . ALA D 1 296 ? 100.612 -15.524 -8.967 1.00 76.57 296 ALA D N 1
ATOM 14781 C CA . ALA D 1 296 ? 100.607 -14.142 -9.493 1.00 67.77 296 ALA D CA 1
ATOM 14782 C C . ALA D 1 296 ? 100.905 -13.163 -8.357 1.00 60.45 296 ALA D C 1
ATOM 14783 O O . ALA D 1 296 ? 101.557 -12.156 -8.602 1.00 49.81 296 ALA D O 1
ATOM 14785 N N . ILE D 1 297 ? 100.427 -13.459 -7.176 1.00 49.13 297 ILE D N 1
ATOM 14786 C CA . ILE D 1 297 ? 100.668 -12.602 -5.990 1.00 57.53 297 ILE D CA 1
ATOM 14787 C C . ILE D 1 297 ? 102.129 -12.735 -5.571 1.00 64.20 297 ILE D C 1
ATOM 14788 O O . ILE D 1 297 ? 102.716 -11.725 -5.201 1.00 74.85 297 ILE D O 1
ATOM 14793 N N . ALA D 1 298 ? 102.689 -13.925 -5.635 1.00 63.97 298 ALA D N 1
ATOM 14794 C CA . ALA D 1 298 ? 104.085 -14.133 -5.201 1.00 56.30 298 ALA D CA 1
ATOM 14795 C C . ALA D 1 298 ? 104.715 -15.275 -5.994 1.00 53.29 298 ALA D C 1
ATOM 14796 O O . ALA D 1 298 ? 104.493 -16.406 -5.620 1.00 56.87 298 ALA D O 1
ATOM 14798 N N . SER D 1 299 ? 105.503 -15.000 -7.005 1.00 50.84 299 SER D N 1
ATOM 14799 C CA . SER D 1 299 ? 106.097 -16.107 -7.788 1.00 54.38 299 SER D CA 1
ATOM 14800 C C . SER D 1 299 ? 107.417 -16.560 -7.171 1.00 68.16 299 SER D C 1
ATOM 14801 O O . SER D 1 299 ? 107.570 -17.765 -7.009 1.00 74.19 299 SER D O 1
ATOM 14804 N N . ASP D 1 300 ? 108.311 -15.628 -6.869 1.00 74.46 300 ASP D N 1
ATOM 14805 C CA . ASP D 1 300 ? 109.620 -15.873 -6.283 1.00 66.41 300 ASP D CA 1
ATOM 14806 C C . ASP D 1 300 ? 109.741 -17.036 -5.368 1.00 63.30 300 ASP D C 1
ATOM 14807 O O . ASP D 1 300 ? 109.002 -17.155 -4.405 1.00 64.37 300 ASP D O 1
ATOM 14812 N N . PRO D 1 301 ? 110.716 -17.879 -5.656 1.00 59.30 301 PRO D N 1
ATOM 14813 C CA . PRO D 1 301 ? 111.071 -19.115 -4.979 1.00 57.91 301 PRO D CA 1
ATOM 14814 C C . PRO D 1 301 ? 110.984 -18.929 -3.466 1.00 60.11 301 PRO D C 1
ATOM 14815 O O . PRO D 1 301 ? 110.246 -19.629 -2.860 1.00 63.53 301 PRO D O 1
ATOM 14819 N N . LYS D 1 302 ? 111.671 -17.949 -2.929 1.00 65.36 302 LYS D N 1
ATOM 14820 C CA . LYS D 1 302 ? 111.627 -17.698 -1.473 1.00 62.32 302 LYS D CA 1
ATOM 14821 C C . LYS D 1 302 ? 110.187 -17.494 -0.993 1.00 70.27 302 LYS D C 1
ATOM 14822 O O . LYS D 1 302 ? 110.005 -17.530 0.218 1.00 60.93 302 LYS D O 1
ATOM 14828 N N . PHE D 1 303 ? 109.195 -17.324 -1.857 1.00 68.56 303 PHE D N 1
ATOM 14829 C CA . PHE D 1 303 ? 107.825 -17.075 -1.348 1.00 71.95 303 PHE D CA 1
ATOM 14830 C C . PHE D 1 303 ? 107.020 -18.370 -1.326 1.00 75.49 303 PHE D C 1
ATOM 14831 O O . PHE D 1 303 ? 105.804 -18.279 -1.222 1.00 66.07 303 PHE D O 1
ATOM 14839 N N . LYS D 1 304 ? 107.780 -19.553 -1.161 1.00 46.26 304 LYS D N 1
ATOM 14840 C CA . LYS D 1 304 ? 107.092 -20.863 -1.191 1.00 44.75 304 LYS D CA 1
ATOM 14841 C C . LYS D 1 304 ? 105.970 -20.892 -0.155 1.00 48.09 304 LYS D C 1
ATOM 14842 O O . LYS D 1 304 ? 104.849 -21.205 -0.522 1.00 46.69 304 LYS D O 1
ATOM 14848 N N . LEU D 1 305 ? 106.276 -20.587 1.085 1.00 45.34 305 LEU D N 1
ATOM 14849 C CA . LEU D 1 305 ? 105.290 -20.579 2.189 1.00 44.27 305 LEU D CA 1
ATOM 14850 C C . LEU D 1 305 ? 104.122 -19.648 1.854 1.00 43.72 305 LEU D C 1
ATOM 14851 O O . LEU D 1 305 ? 102.986 -20.045 2.051 1.00 39.11 305 LEU D O 1
ATOM 14856 N N . ALA D 1 306 ? 104.378 -18.465 1.371 1.00 38.37 306 ALA D N 1
ATOM 14857 C CA . ALA D 1 306 ? 103.259 -17.564 1.051 1.00 43.31 306 ALA D CA 1
ATOM 14858 C C . ALA D 1 306 ? 102.435 -18.170 -0.075 1.00 41.63 306 ALA D C 1
ATOM 14859 O O . ALA D 1 306 ? 101.251 -18.357 0.100 1.00 44.62 306 ALA D O 1
ATOM 14861 N N . ARG D 1 307 ? 103.076 -18.462 -1.174 1.00 41.53 307 ARG D N 1
ATOM 14862 C CA . ARG D 1 307 ? 102.417 -18.992 -2.387 1.00 40.44 307 ARG D CA 1
ATOM 14863 C C . ARG D 1 307 ? 101.669 -20.294 -2.091 1.00 40.00 307 ARG D C 1
ATOM 14864 O O . ARG D 1 307 ? 100.527 -20.387 -2.494 1.00 39.86 307 ARG D O 1
ATOM 14872 N N . GLU D 1 308 ? 102.258 -21.244 -1.409 1.00 41.25 308 GLU D N 1
ATOM 14873 C CA . GLU D 1 308 ? 101.566 -22.527 -1.152 1.00 42.62 308 GLU D CA 1
ATOM 14874 C C . GLU D 1 308 ? 100.440 -22.320 -0.151 1.00 45.02 308 GLU D C 1
ATOM 14875 O O . GLU D 1 308 ? 99.390 -22.908 -0.318 1.00 52.53 308 GLU D O 1
ATOM 14881 N N . THR D 1 309 ? 100.643 -21.579 0.967 1.00 58.84 309 THR D N 1
ATOM 14882 C CA . THR D 1 309 ? 99.587 -21.355 1.979 1.00 63.53 309 THR D CA 1
ATOM 14883 C C . THR D 1 309 ? 98.423 -20.565 1.378 1.00 65.45 309 THR D C 1
ATOM 14884 O O . THR D 1 309 ? 97.298 -20.781 1.819 1.00 63.13 309 THR D O 1
ATOM 14888 N N . ILE D 1 310 ? 98.670 -19.701 0.413 1.00 64.05 310 ILE D N 1
ATOM 14889 C CA . ILE D 1 310 ? 97.581 -18.902 -0.210 1.00 63.79 310 ILE D CA 1
ATOM 14890 C C . ILE D 1 310 ? 96.728 -19.818 -1.082 1.00 62.30 310 ILE D C 1
ATOM 14891 O O . ILE D 1 310 ? 95.520 -19.831 -0.903 1.00 56.79 310 ILE D O 1
ATOM 14896 N N . VAL D 1 311 ? 97.323 -20.647 -1.910 1.00 61.07 311 VAL D N 1
ATOM 14897 C CA . VAL D 1 311 ? 96.511 -21.558 -2.766 1.00 61.37 311 VAL D CA 1
ATOM 14898 C C . VAL D 1 311 ? 95.813 -22.621 -1.911 1.00 62.34 311 VAL D C 1
ATOM 14899 O O . VAL D 1 311 ? 94.806 -23.137 -2.362 1.00 67.02 311 VAL D O 1
ATOM 14903 N N . GLU D 1 312 ? 96.330 -22.987 -0.765 1.00 52.98 312 GLU D N 1
ATOM 14904 C CA . GLU D 1 312 ? 95.638 -23.952 0.106 1.00 57.62 312 GLU D CA 1
ATOM 14905 C C . GLU D 1 312 ? 94.444 -23.245 0.739 1.00 56.15 312 GLU D C 1
ATOM 14906 O O . GLU D 1 312 ? 93.378 -23.828 0.771 1.00 59.76 312 GLU D O 1
ATOM 14912 N N . ILE D 1 313 ? 94.603 -22.032 1.216 1.00 56.25 313 ILE D N 1
ATOM 14913 C CA . ILE D 1 313 ? 93.454 -21.379 1.893 1.00 58.05 313 ILE D CA 1
ATOM 14914 C C . ILE D 1 313 ? 92.418 -21.012 0.833 1.00 56.50 313 ILE D C 1
ATOM 14915 O O . ILE D 1 313 ? 91.234 -21.047 1.139 1.00 52.22 313 ILE D O 1
ATOM 14920 N N . GLY D 1 314 ? 92.855 -20.708 -0.366 1.00 52.45 314 GLY D N 1
ATOM 14921 C CA . GLY D 1 314 ? 91.922 -20.369 -1.452 1.00 56.40 314 GLY D CA 1
ATOM 14922 C C . GLY D 1 314 ? 91.179 -21.596 -1.924 1.00 53.58 314 GLY D C 1
ATOM 14923 O O . GLY D 1 314 ? 90.014 -21.473 -2.260 1.00 47.13 314 GLY D O 1
ATOM 14924 N N . SER D 1 315 ? 91.836 -22.736 -1.931 1.00 49.57 315 SER D N 1
ATOM 14925 C CA . SER D 1 315 ? 91.207 -24.005 -2.362 1.00 48.30 315 SER D CA 1
ATOM 14926 C C . SER D 1 315 ? 90.141 -24.398 -1.354 1.00 55.11 315 SER D C 1
ATOM 14927 O O . SER D 1 315 ? 89.137 -24.970 -1.744 1.00 65.70 315 SER D O 1
ATOM 14930 N N . VAL D 1 316 ? 90.355 -24.087 -0.112 1.00 60.45 316 VAL D N 1
ATOM 14931 C CA . VAL D 1 316 ? 89.355 -24.458 0.919 1.00 57.66 316 VAL D CA 1
ATOM 14932 C C . VAL D 1 316 ? 88.286 -23.367 0.953 1.00 56.19 316 VAL D C 1
ATOM 14933 O O . VAL D 1 316 ? 87.162 -23.665 1.312 1.00 52.28 316 VAL D O 1
ATOM 14937 N N . LEU D 1 317 ? 88.652 -22.151 0.588 1.00 59.08 317 LEU D N 1
ATOM 14938 C CA . LEU D 1 317 ? 87.729 -20.989 0.587 1.00 56.57 317 LEU D CA 1
ATOM 14939 C C . LEU D 1 317 ? 86.636 -21.197 -0.457 1.00 58.79 317 LEU D C 1
ATOM 14940 O O . LEU D 1 317 ? 85.482 -21.036 -0.102 1.00 58.67 317 LEU D O 1
ATOM 14945 N N . THR D 1 318 ? 86.986 -21.567 -1.675 1.00 56.19 318 THR D N 1
ATOM 14946 C CA . THR D 1 318 ? 85.976 -21.740 -2.746 1.00 56.38 318 THR D CA 1
ATOM 14947 C C . THR D 1 318 ? 84.933 -22.752 -2.301 1.00 56.05 318 THR D C 1
ATOM 14948 O O . THR D 1 318 ? 83.815 -22.689 -2.781 1.00 61.81 318 THR D O 1
ATOM 14952 N N . VAL D 1 319 ? 85.299 -23.670 -1.455 1.00 50.55 319 VAL D N 1
ATOM 14953 C CA . VAL D 1 319 ? 84.319 -24.700 -1.041 1.00 48.71 319 VAL D CA 1
ATOM 14954 C C . VAL D 1 319 ? 83.435 -24.108 0.048 1.00 53.89 319 VAL D C 1
ATOM 14955 O O . VAL D 1 319 ? 82.318 -24.559 0.187 1.00 56.81 319 VAL D O 1
ATOM 14959 N N . VAL D 1 320 ? 83.896 -23.124 0.785 1.00 50.84 320 VAL D N 1
ATOM 14960 C CA . VAL D 1 320 ? 82.963 -22.530 1.778 1.00 56.04 320 VAL D CA 1
ATOM 14961 C C . VAL D 1 320 ? 82.092 -21.526 1.024 1.00 53.02 320 VAL D C 1
ATOM 14962 O O . VAL D 1 320 ? 80.988 -21.269 1.459 1.00 56.99 320 VAL D O 1
ATOM 14966 N N . ASP D 1 321 ? 82.578 -21.024 -0.087 1.00 58.67 321 ASP D N 1
ATOM 14967 C CA . ASP D 1 321 ? 81.821 -20.143 -0.914 1.00 56.35 321 ASP D CA 1
ATOM 14968 C C . ASP D 1 321 ? 80.643 -20.966 -1.326 1.00 55.28 321 ASP D C 1
ATOM 14969 O O . ASP D 1 321 ? 79.528 -20.571 -1.162 1.00 56.71 321 ASP D O 1
ATOM 14974 N N . ASP D 1 322 ? 80.893 -22.147 -1.848 1.00 58.81 322 ASP D N 1
ATOM 14975 C CA . ASP D 1 322 ? 79.820 -23.000 -2.306 1.00 54.75 322 ASP D CA 1
ATOM 14976 C C . ASP D 1 322 ? 78.815 -23.323 -1.262 1.00 52.11 322 ASP D C 1
ATOM 14977 O O . ASP D 1 322 ? 77.669 -23.460 -1.552 1.00 67.88 322 ASP D O 1
ATOM 14982 N N . GLY D 1 323 ? 79.242 -23.475 -0.035 1.00 57.35 323 GLY D N 1
ATOM 14983 C CA . GLY D 1 323 ? 78.306 -23.865 1.031 1.00 60.23 323 GLY D CA 1
ATOM 14984 C C . GLY D 1 323 ? 77.391 -22.736 1.432 1.00 59.81 323 GLY D C 1
ATOM 14985 O O . GLY D 1 323 ? 76.270 -23.008 1.844 1.00 60.66 323 GLY D O 1
ATOM 14986 N N . TYR D 1 324 ? 77.874 -21.526 1.367 1.00 60.82 324 TYR D N 1
ATOM 14987 C CA . TYR D 1 324 ? 77.047 -20.363 1.752 1.00 66.78 324 TYR D CA 1
ATOM 14988 C C . TYR D 1 324 ? 76.206 -19.950 0.557 1.00 63.23 324 TYR D C 1
ATOM 14989 O O . TYR D 1 324 ? 75.150 -19.366 0.721 1.00 73.73 324 TYR D O 1
ATOM 14998 N N . ASP D 1 325 ? 76.681 -20.275 -0.612 1.00 61.90 325 ASP D N 1
ATOM 14999 C CA . ASP D 1 325 ? 76.001 -19.904 -1.796 1.00 67.14 325 ASP D CA 1
ATOM 15000 C C . ASP D 1 325 ? 74.924 -20.875 -2.159 1.00 70.95 325 ASP D C 1
ATOM 15001 O O . ASP D 1 325 ? 73.897 -20.474 -2.658 1.00 81.94 325 ASP D O 1
ATOM 15006 N N . VAL D 1 326 ? 75.154 -22.157 -1.995 1.00 68.61 326 VAL D N 1
ATOM 15007 C CA . VAL D 1 326 ? 74.115 -23.081 -2.523 1.00 72.04 326 VAL D CA 1
ATOM 15008 C C . VAL D 1 326 ? 73.797 -24.199 -1.538 1.00 71.71 326 VAL D C 1
ATOM 15009 O O . VAL D 1 326 ? 72.628 -24.541 -1.449 1.00 84.01 326 VAL D O 1
ATOM 15013 N N . TYR D 1 327 ? 74.762 -24.758 -0.850 1.00 85.65 327 TYR D N 1
ATOM 15014 C CA . TYR D 1 327 ? 74.459 -25.898 0.047 1.00 87.33 327 TYR D CA 1
ATOM 15015 C C . TYR D 1 327 ? 73.933 -25.414 1.393 1.00 89.51 327 TYR D C 1
ATOM 15016 O O . TYR D 1 327 ? 73.722 -26.282 2.243 1.00 87.22 327 TYR D O 1
ATOM 15025 N N . GLY D 1 328 ? 73.654 -24.146 1.602 1.00 88.06 328 GLY D N 1
ATOM 15026 C CA . GLY D 1 328 ? 73.292 -23.804 2.989 1.00 90.73 328 GLY D CA 1
ATOM 15027 C C . GLY D 1 328 ? 71.939 -23.164 3.204 1.00 85.29 328 GLY D C 1
ATOM 15028 O O . GLY D 1 328 ? 71.587 -22.249 2.462 1.00 89.02 328 GLY D O 1
ATOM 15029 N N . SER D 1 329 ? 71.228 -23.677 4.191 1.00 81.92 329 SER D N 1
ATOM 15030 C CA . SER D 1 329 ? 69.932 -23.115 4.635 1.00 81.77 329 SER D CA 1
ATOM 15031 C C . SER D 1 329 ? 70.239 -21.902 5.515 1.00 88.10 329 SER D C 1
ATOM 15032 O O . SER D 1 329 ? 71.348 -21.835 6.054 1.00 99.30 329 SER D O 1
ATOM 15035 N N . ILE D 1 330 ? 69.329 -20.971 5.666 1.00 91.13 330 ILE D N 1
ATOM 15036 C CA . ILE D 1 330 ? 69.680 -19.761 6.461 1.00 94.74 330 ILE D CA 1
ATOM 15037 C C . ILE D 1 330 ? 70.043 -20.163 7.894 1.00 90.22 330 ILE D C 1
ATOM 15038 O O . ILE D 1 330 ? 70.933 -19.538 8.466 1.00 76.02 330 ILE D O 1
ATOM 15043 N N . ASP D 1 331 ? 69.391 -21.152 8.459 1.00 78.86 331 ASP D N 1
ATOM 15044 C CA . ASP D 1 331 ? 69.709 -21.532 9.805 1.00 82.62 331 ASP D CA 1
ATOM 15045 C C . ASP D 1 331 ? 71.046 -22.207 9.876 1.00 82.91 331 ASP D C 1
ATOM 15046 O O . ASP D 1 331 ? 71.831 -21.952 10.759 1.00 73.06 331 ASP D O 1
ATOM 15051 N N . GLU D 1 332 ? 71.278 -23.106 8.940 1.00 82.66 332 GLU D N 1
ATOM 15052 C CA . GLU D 1 332 ? 72.536 -23.886 8.893 1.00 73.54 332 GLU D CA 1
ATOM 15053 C C . GLU D 1 332 ? 73.708 -22.933 8.728 1.00 67.16 332 GLU D C 1
ATOM 15054 O O . GLU D 1 332 ? 74.751 -23.191 9.291 1.00 66.53 332 GLU D O 1
ATOM 15060 N N . LEU D 1 333 ? 73.548 -21.899 7.939 1.00 74.19 333 LEU D N 1
ATOM 15061 C CA . LEU D 1 333 ? 74.670 -20.959 7.703 1.00 72.31 333 LEU D CA 1
ATOM 15062 C C . LEU D 1 333 ? 74.879 -20.098 8.944 1.00 67.36 333 LEU D C 1
ATOM 15063 O O . LEU D 1 333 ? 75.953 -19.533 9.082 1.00 70.73 333 LEU D O 1
ATOM 15068 N N . ASP D 1 334 ? 73.898 -20.009 9.807 1.00 69.38 334 ASP D N 1
ATOM 15069 C CA . ASP D 1 334 ? 74.051 -19.218 10.991 1.00 80.82 334 ASP D CA 1
ATOM 15070 C C . ASP D 1 334 ? 74.899 -19.972 11.966 1.00 75.14 334 ASP D C 1
ATOM 15071 O O . ASP D 1 334 ? 75.727 -19.407 12.640 1.00 71.10 334 ASP D O 1
ATOM 15076 N N . LEU D 1 335 ? 74.674 -21.266 12.036 1.00 74.16 335 LEU D N 1
ATOM 15077 C CA . LEU D 1 335 ? 75.461 -22.145 12.930 1.00 72.08 335 LEU D CA 1
ATOM 15078 C C . LEU D 1 335 ? 76.870 -22.270 12.355 1.00 64.02 335 LEU D C 1
ATOM 15079 O O . LEU D 1 335 ? 77.817 -22.265 13.126 1.00 60.87 335 LEU D O 1
ATOM 15084 N N . TYR D 1 336 ? 77.002 -22.383 11.056 1.00 57.91 336 TYR D N 1
ATOM 15085 C CA . TYR D 1 336 ? 78.353 -22.487 10.463 1.00 59.26 336 TYR D CA 1
ATOM 15086 C C . TYR D 1 336 ? 79.147 -21.248 10.855 1.00 59.76 336 TYR D C 1
ATOM 15087 O O . TYR D 1 336 ? 80.308 -21.377 11.196 1.00 64.01 336 TYR D O 1
ATOM 15096 N N . THR D 1 337 ? 78.527 -20.091 10.757 1.00 61.47 337 THR D N 1
ATOM 15097 C CA . THR D 1 337 ? 79.174 -18.796 11.074 1.00 62.75 337 THR D CA 1
ATOM 15098 C C . THR D 1 337 ? 79.458 -18.745 12.570 1.00 65.77 337 THR D C 1
ATOM 15099 O O . THR D 1 337 ? 80.492 -18.217 12.951 1.00 66.99 337 THR D O 1
ATOM 15103 N N . SER D 1 338 ? 78.566 -19.296 13.364 1.00 70.04 338 SER D N 1
ATOM 15104 C CA . SER D 1 338 ? 78.720 -19.298 14.836 1.00 69.36 338 SER D CA 1
ATOM 15105 C C . SER D 1 338 ? 79.892 -20.193 15.220 1.00 72.01 338 SER D C 1
ATOM 15106 O O . SER D 1 338 ? 80.552 -19.895 16.206 1.00 73.82 338 SER D O 1
ATOM 15109 N N . SER D 1 339 ? 80.129 -21.249 14.477 1.00 71.71 339 SER D N 1
ATOM 15110 C CA . SER D 1 339 ? 81.269 -22.137 14.793 1.00 63.81 339 SER D CA 1
ATOM 15111 C C . SER D 1 339 ? 82.561 -21.453 14.361 1.00 58.74 339 SER D C 1
ATOM 15112 O O . SER D 1 339 ? 83.584 -21.711 14.971 1.00 58.18 339 SER D O 1
ATOM 15115 N N . VAL D 1 340 ? 82.521 -20.622 13.351 1.00 55.59 340 VAL D N 1
ATOM 15116 C CA . VAL D 1 340 ? 83.774 -19.942 12.927 1.00 60.47 340 VAL D CA 1
ATOM 15117 C C . VAL D 1 340 ? 84.107 -18.893 13.981 1.00 65.62 340 VAL D C 1
ATOM 15118 O O . VAL D 1 340 ? 85.273 -18.718 14.283 1.00 65.34 340 VAL D O 1
ATOM 15122 N N . GLU D 1 341 ? 83.110 -18.191 14.471 1.00 75.87 341 GLU D N 1
ATOM 15123 C CA . GLU D 1 341 ? 83.354 -17.155 15.497 1.00 81.82 341 GLU D CA 1
ATOM 15124 C C . GLU D 1 341 ? 84.003 -17.835 16.698 1.00 79.84 341 GLU D C 1
ATOM 15125 O O . GLU D 1 341 ? 84.872 -17.227 17.314 1.00 70.96 341 GLU D O 1
ATOM 15131 N N . ARG D 1 342 ? 83.563 -19.042 17.004 1.00 81.21 342 ARG D N 1
ATOM 15132 C CA . ARG D 1 342 ? 84.064 -19.827 18.159 1.00 79.42 342 ARG D CA 1
ATOM 15133 C C . ARG D 1 342 ? 85.233 -20.712 17.737 1.00 75.11 342 ARG D C 1
ATOM 15134 O O . ARG D 1 342 ? 85.830 -21.309 18.612 1.00 84.34 342 ARG D O 1
ATOM 15142 N N . TRP D 1 343 ? 85.531 -20.809 16.463 1.00 72.85 343 TRP D N 1
ATOM 15143 C CA . TRP D 1 343 ? 86.629 -21.678 15.975 1.00 67.97 343 TRP D CA 1
ATOM 15144 C C . TRP D 1 343 ? 86.560 -23.008 16.704 1.00 62.19 343 TRP D C 1
ATOM 15145 O O . TRP D 1 343 ? 87.572 -23.434 17.231 1.00 57.18 343 TRP D O 1
ATOM 15156 N N . SER D 1 344 ? 85.412 -23.627 16.688 1.00 65.11 344 SER D N 1
ATOM 15157 C CA . SER D 1 344 ? 85.235 -24.911 17.395 1.00 66.82 344 SER D CA 1
ATOM 15158 C C . SER D 1 344 ? 84.569 -25.918 16.462 1.00 72.01 344 SER D C 1
ATOM 15159 O O . SER D 1 344 ? 83.653 -25.529 15.746 1.00 68.30 344 SER D O 1
ATOM 15162 N N . CYS D 1 345 ? 85.029 -27.150 16.450 1.00 58.77 345 CYS D N 1
ATOM 15163 C CA . CYS D 1 345 ? 84.341 -28.179 15.640 1.00 55.37 345 CYS D CA 1
ATOM 15164 C C . CYS D 1 345 ? 83.546 -29.061 16.593 1.00 56.70 345 CYS D C 1
ATOM 15165 O O . CYS D 1 345 ? 83.160 -30.147 16.192 1.00 66.24 345 CYS D O 1
ATOM 15168 N N . VAL D 1 346 ? 83.317 -28.578 17.789 1.00 56.75 346 VAL D N 1
ATOM 15169 C CA . VAL D 1 346 ? 82.620 -29.380 18.826 1.00 59.40 346 VAL D CA 1
ATOM 15170 C C . VAL D 1 346 ? 81.112 -29.339 18.609 1.00 58.30 346 VAL D C 1
ATOM 15171 O O . VAL D 1 346 ? 80.495 -30.384 18.750 1.00 59.20 346 VAL D O 1
ATOM 15175 N N . GLU D 1 347 ? 80.533 -28.207 18.285 1.00 71.45 347 GLU D N 1
ATOM 15176 C CA . GLU D 1 347 ? 79.060 -28.187 18.117 1.00 82.41 347 GLU D CA 1
ATOM 15177 C C . GLU D 1 347 ? 78.687 -28.070 16.641 1.00 80.15 347 GLU D C 1
ATOM 15178 O O . GLU D 1 347 ? 78.138 -27.051 16.278 1.00 89.50 347 GLU D O 1
ATOM 15184 N N . ILE D 1 348 ? 79.030 -29.038 15.824 1.00 75.60 348 ILE D N 1
ATOM 15185 C CA . ILE D 1 348 ? 78.689 -28.947 14.382 1.00 70.25 348 ILE D CA 1
ATOM 15186 C C . ILE D 1 348 ? 77.755 -30.097 14.046 1.00 68.34 348 ILE D C 1
ATOM 15187 O O . ILE D 1 348 ? 77.610 -30.385 12.875 1.00 72.78 348 ILE D O 1
ATOM 15192 N N . ASP D 1 349 ? 77.137 -30.721 15.018 1.00 65.23 349 ASP D N 1
ATOM 15193 C CA . ASP D 1 349 ? 76.308 -31.842 14.694 1.00 76.55 349 ASP D CA 1
ATOM 15194 C C . ASP D 1 349 ? 75.016 -31.474 14.072 1.00 76.27 349 ASP D C 1
ATOM 15195 O O . ASP D 1 349 ? 74.304 -32.318 13.578 1.00 84.73 349 ASP D O 1
ATOM 15200 N N . LYS D 1 350 ? 74.689 -30.206 14.100 1.00 82.90 350 LYS D N 1
ATOM 15201 C CA . LYS D 1 350 ? 73.405 -29.789 13.491 1.00 83.62 350 LYS D CA 1
ATOM 15202 C C . LYS D 1 350 ? 73.660 -29.385 12.041 1.00 74.18 350 LYS D C 1
ATOM 15203 O O . LYS D 1 350 ? 72.709 -29.018 11.371 1.00 80.06 350 LYS D O 1
ATOM 15209 N N . LEU D 1 351 ? 74.896 -29.409 11.613 1.00 67.21 351 LEU D N 1
ATOM 15210 C CA . LEU D 1 351 ? 75.191 -29.085 10.206 1.00 64.91 351 LEU D CA 1
ATOM 15211 C C . LEU D 1 351 ? 74.901 -30.339 9.397 1.00 70.97 351 LEU D C 1
ATOM 15212 O O . LEU D 1 351 ? 75.129 -31.421 9.920 1.00 69.78 351 LEU D O 1
ATOM 15217 N N . PRO D 1 352 ? 74.374 -30.198 8.193 1.00 73.60 352 PRO D N 1
ATOM 15218 C CA . PRO D 1 352 ? 74.163 -31.373 7.363 1.00 75.98 352 PRO D CA 1
ATOM 15219 C C . PRO D 1 352 ? 75.526 -31.897 6.896 1.00 72.13 352 PRO D C 1
ATOM 15220 O O . PRO D 1 352 ? 76.459 -31.152 6.899 1.00 73.29 352 PRO D O 1
ATOM 15224 N N . ASN D 1 353 ? 75.579 -33.151 6.503 1.00 70.96 353 ASN D N 1
ATOM 15225 C CA . ASN D 1 353 ? 76.831 -33.824 6.098 1.00 70.99 353 ASN D CA 1
ATOM 15226 C C . ASN D 1 353 ? 77.674 -32.973 5.151 1.00 68.29 353 ASN D C 1
ATOM 15227 O O . ASN D 1 353 ? 78.889 -33.001 5.301 1.00 72.91 353 ASN D O 1
ATOM 15229 N N . THR D 1 354 ? 77.095 -32.283 4.197 1.00 66.51 354 THR D N 1
ATOM 15230 C CA . THR D 1 354 ? 77.947 -31.527 3.248 1.00 61.01 354 THR D CA 1
ATOM 15231 C C . THR D 1 354 ? 78.589 -30.342 3.953 1.00 59.73 354 THR D C 1
ATOM 15232 O O . THR D 1 354 ? 79.740 -30.073 3.664 1.00 55.38 354 THR D O 1
ATOM 15236 N N . LEU D 1 355 ? 77.875 -29.682 4.833 1.00 59.22 355 LEU D N 1
ATOM 15237 C CA . LEU D 1 355 ? 78.445 -28.521 5.553 1.00 64.87 355 LEU D CA 1
ATOM 15238 C C . LEU D 1 355 ? 79.468 -29.037 6.568 1.00 66.98 355 LEU D C 1
ATOM 15239 O O . LEU D 1 355 ? 80.476 -28.369 6.768 1.00 61.94 355 LEU D O 1
ATOM 15244 N N . LYS D 1 356 ? 79.240 -30.190 7.164 1.00 51.59 356 LYS D N 1
ATOM 15245 C CA . LYS D 1 356 ? 80.237 -30.750 8.104 1.00 56.45 356 LYS D CA 1
ATOM 15246 C C . LYS D 1 356 ? 81.518 -31.017 7.317 1.00 62.52 356 LYS D C 1
ATOM 15247 O O . LYS D 1 356 ? 82.584 -30.698 7.821 1.00 68.01 356 LYS D O 1
ATOM 15253 N N . LEU D 1 357 ? 81.417 -31.588 6.133 1.00 53.60 357 LEU D N 1
ATOM 15254 C CA . LEU D 1 357 ? 82.611 -31.856 5.303 1.00 56.04 357 LEU D CA 1
ATOM 15255 C C . LEU D 1 357 ? 83.331 -30.545 5.013 1.00 51.81 357 LEU D C 1
ATOM 15256 O O . LEU D 1 357 ? 84.540 -30.516 5.146 1.00 48.42 357 LEU D O 1
ATOM 15261 N N . ILE D 1 358 ? 82.604 -29.525 4.605 1.00 55.66 358 ILE D N 1
ATOM 15262 C CA . ILE D 1 358 ? 83.189 -28.209 4.221 1.00 51.82 358 ILE D CA 1
ATOM 15263 C C . ILE D 1 358 ? 83.766 -27.532 5.455 1.00 50.37 358 ILE D C 1
ATOM 15264 O O . ILE D 1 358 ? 84.868 -27.017 5.377 1.00 47.12 358 ILE D O 1
ATOM 15269 N N . PHE D 1 359 ? 83.033 -27.539 6.538 1.00 52.88 359 PHE D N 1
ATOM 15270 C CA . PHE D 1 359 ? 83.522 -26.887 7.770 1.00 58.32 359 PHE D CA 1
ATOM 15271 C C . PHE D 1 359 ? 84.854 -27.498 8.189 1.00 56.40 359 PHE D C 1
ATOM 15272 O O . PHE D 1 359 ? 85.802 -26.764 8.405 1.00 53.21 359 PHE D O 1
ATOM 15280 N N . MET D 1 360 ? 84.935 -28.806 8.267 1.00 57.42 360 MET D N 1
ATOM 15281 C CA . MET D 1 360 ? 86.198 -29.444 8.698 1.00 57.03 360 MET D CA 1
ATOM 15282 C C . MET D 1 360 ? 87.270 -29.249 7.633 1.00 57.91 360 MET D C 1
ATOM 15283 O O . MET D 1 360 ? 88.413 -29.172 8.006 1.00 64.26 360 MET D O 1
ATOM 15288 N N . SER D 1 361 ? 86.949 -29.159 6.369 1.00 57.66 361 SER D N 1
ATOM 15289 C CA . SER D 1 361 ? 88.027 -28.944 5.381 1.00 56.51 361 SER D CA 1
ATOM 15290 C C . SER D 1 361 ? 88.674 -27.579 5.600 1.00 57.87 361 SER D C 1
ATOM 15291 O O . SER D 1 361 ? 89.888 -27.507 5.483 1.00 55.09 361 SER D O 1
ATOM 15294 N N . MET D 1 362 ? 87.910 -26.545 5.905 1.00 64.08 362 MET D N 1
ATOM 15295 C CA . MET D 1 362 ? 88.520 -25.207 6.107 1.00 66.16 362 MET D CA 1
ATOM 15296 C C . MET D 1 362 ? 89.045 -25.093 7.534 1.00 62.54 362 MET D C 1
ATOM 15297 O O . MET D 1 362 ? 89.963 -24.317 7.733 1.00 57.78 362 MET D O 1
ATOM 15302 N N . PHE D 1 363 ? 88.476 -25.823 8.471 1.00 63.34 363 PHE D N 1
ATOM 15303 C CA . PHE D 1 363 ? 88.959 -25.800 9.872 1.00 61.32 363 PHE D CA 1
ATOM 15304 C C . PHE D 1 363 ? 90.328 -26.471 9.901 1.00 54.34 363 PHE D C 1
ATOM 15305 O O . PHE D 1 363 ? 91.285 -25.854 10.323 1.00 52.17 363 PHE D O 1
ATOM 15313 N N . ASN D 1 364 ? 90.396 -27.684 9.401 1.00 49.99 364 ASN D N 1
ATOM 15314 C CA . ASN D 1 364 ? 91.652 -28.469 9.371 1.00 50.27 364 ASN D CA 1
ATOM 15315 C C . ASN D 1 364 ? 92.713 -27.804 8.498 1.00 49.19 364 ASN D C 1
ATOM 15316 O O . ASN D 1 364 ? 93.843 -27.771 8.928 1.00 58.57 364 ASN D O 1
ATOM 15321 N N . LYS D 1 365 ? 92.414 -27.314 7.326 1.00 53.07 365 LYS D N 1
ATOM 15322 C CA . LYS D 1 365 ? 93.531 -26.746 6.537 1.00 58.85 365 LYS D CA 1
ATOM 15323 C C . LYS D 1 365 ? 94.030 -25.467 7.202 1.00 57.65 365 LYS D C 1
ATOM 15324 O O . LYS D 1 365 ? 95.200 -25.156 7.051 1.00 56.40 365 LYS D O 1
ATOM 15330 N N . THR D 1 366 ? 93.177 -24.749 7.889 1.00 55.28 366 THR D N 1
ATOM 15331 C CA . THR D 1 366 ? 93.621 -23.505 8.551 1.00 62.41 366 THR D CA 1
ATOM 15332 C C . THR D 1 366 ? 94.579 -23.889 9.670 1.00 58.04 366 THR D C 1
ATOM 15333 O O . THR D 1 366 ? 95.706 -23.425 9.657 1.00 54.62 366 THR D O 1
ATOM 15337 N N . ASN D 1 367 ? 94.094 -24.689 10.598 1.00 59.83 367 ASN D N 1
ATOM 15338 C CA . ASN D 1 367 ? 94.888 -25.178 11.750 1.00 59.98 367 ASN D CA 1
ATOM 15339 C C . ASN D 1 367 ? 96.173 -25.796 11.212 1.00 63.76 367 ASN D C 1
ATOM 15340 O O . ASN D 1 367 ? 97.234 -25.521 11.763 1.00 73.35 367 ASN D O 1
ATOM 15345 N N . GLU D 1 368 ? 96.070 -26.589 10.169 1.00 58.72 368 GLU D N 1
ATOM 15346 C CA . GLU D 1 368 ? 97.257 -27.249 9.584 1.00 61.95 368 GLU D CA 1
ATOM 15347 C C . GLU D 1 368 ? 98.205 -26.181 9.063 1.00 59.99 368 GLU D C 1
ATOM 15348 O O . GLU D 1 368 ? 99.384 -26.468 8.946 1.00 77.93 368 GLU D O 1
ATOM 15354 N N . VAL D 1 369 ? 97.716 -25.017 8.723 1.00 67.41 369 VAL D N 1
ATOM 15355 C CA . VAL D 1 369 ? 98.639 -23.979 8.197 1.00 64.23 369 VAL D CA 1
ATOM 15356 C C . VAL D 1 369 ? 99.184 -23.240 9.406 1.00 63.78 369 VAL D C 1
ATOM 15357 O O . VAL D 1 369 ? 100.319 -22.825 9.376 1.00 56.51 369 VAL D O 1
ATOM 15361 N N . GLY D 1 370 ? 98.386 -23.112 10.433 1.00 68.14 370 GLY D N 1
ATOM 15362 C CA . GLY D 1 370 ? 98.881 -22.451 11.645 1.00 78.72 370 GLY D CA 1
ATOM 15363 C C . GLY D 1 370 ? 100.069 -23.218 12.172 1.00 85.34 370 GLY D C 1
ATOM 15364 O O . GLY D 1 370 ? 101.110 -22.600 12.418 1.00 87.56 370 GLY D O 1
ATOM 15365 N N . LEU D 1 371 ? 99.903 -24.520 12.324 1.00 82.38 371 LEU D N 1
ATOM 15366 C CA . LEU D 1 371 ? 100.980 -25.390 12.848 1.00 77.59 371 LEU D CA 1
ATOM 15367 C C . LEU D 1 371 ? 102.204 -25.289 11.947 1.00 68.37 371 LEU D C 1
ATOM 15368 O O . LEU D 1 371 ? 103.292 -25.254 12.479 1.00 77.31 371 LEU D O 1
ATOM 15373 N N . ARG D 1 372 ? 102.043 -25.302 10.648 1.00 61.66 372 ARG D N 1
ATOM 15374 C CA . ARG D 1 372 ? 103.236 -25.224 9.775 1.00 62.39 372 ARG D CA 1
ATOM 15375 C C . ARG D 1 372 ? 103.911 -23.887 10.032 1.00 69.85 372 ARG D C 1
ATOM 15376 O O . ARG D 1 372 ? 105.105 -23.773 9.815 1.00 84.50 372 ARG D O 1
ATOM 15384 N N . VAL D 1 373 ? 103.110 -22.900 10.357 1.00 86.23 373 VAL D N 1
ATOM 15385 C CA . VAL D 1 373 ? 103.601 -21.506 10.527 1.00 84.43 373 VAL D CA 1
ATOM 15386 C C . VAL D 1 373 ? 104.293 -21.396 11.875 1.00 82.69 373 VAL D C 1
ATOM 15387 O O . VAL D 1 373 ? 105.306 -20.703 11.955 1.00 73.79 373 VAL D O 1
ATOM 15391 N N . GLN D 1 374 ? 103.743 -22.052 12.884 1.00 84.10 374 GLN D N 1
ATOM 15392 C CA . GLN D 1 374 ? 104.367 -22.051 14.231 1.00 82.31 374 GLN D CA 1
ATOM 15393 C C . GLN D 1 374 ? 105.625 -22.907 14.179 1.00 77.67 374 GLN D C 1
ATOM 15394 O O . GLN D 1 374 ? 106.210 -23.123 15.220 1.00 89.29 374 GLN D O 1
ATOM 15400 N N . HIS D 1 375 ? 105.957 -23.416 13.018 1.00 82.98 375 HIS D N 1
ATOM 15401 C CA . HIS D 1 375 ? 107.164 -24.257 12.877 1.00 84.99 375 HIS D CA 1
ATOM 15402 C C . HIS D 1 375 ? 108.249 -23.417 12.212 1.00 77.05 375 HIS D C 1
ATOM 15403 O O . HIS D 1 375 ? 109.239 -23.149 12.875 1.00 91.78 375 HIS D O 1
ATOM 15410 N N . GLU D 1 376 ? 108.051 -22.999 10.974 1.00 76.42 376 GLU D N 1
ATOM 15411 C CA . GLU D 1 376 ? 109.086 -22.232 10.236 1.00 71.36 376 GLU D CA 1
ATOM 15412 C C . GLU D 1 376 ? 109.122 -20.772 10.690 1.00 76.31 376 GLU D C 1
ATOM 15413 O O . GLU D 1 376 ? 110.023 -20.057 10.229 1.00 62.36 376 GLU D O 1
ATOM 15419 N N . ARG D 1 377 ? 108.224 -20.330 11.550 1.00 76.56 377 ARG D N 1
ATOM 15420 C CA . ARG D 1 377 ? 108.270 -18.895 11.928 1.00 82.65 377 ARG D CA 1
ATOM 15421 C C . ARG D 1 377 ? 108.151 -18.729 13.443 1.00 75.24 377 ARG D C 1
ATOM 15422 O O . ARG D 1 377 ? 108.533 -17.677 13.926 1.00 69.87 377 ARG D O 1
ATOM 15430 N N . GLY D 1 378 ? 107.580 -19.679 14.151 1.00 67.42 378 GLY D N 1
ATOM 15431 C CA . GLY D 1 378 ? 107.527 -19.591 15.619 1.00 63.24 378 GLY D CA 1
ATOM 15432 C C . GLY D 1 378 ? 106.357 -18.812 16.179 1.00 70.94 378 GLY D C 1
ATOM 15433 O O . GLY D 1 378 ? 106.174 -18.899 17.395 1.00 69.42 378 GLY D O 1
ATOM 15434 N N . TYR D 1 379 ? 105.576 -18.085 15.396 1.00 79.64 379 TYR D N 1
ATOM 15435 C CA . TYR D 1 379 ? 104.455 -17.333 16.022 1.00 75.32 379 TYR D CA 1
ATOM 15436 C C . TYR D 1 379 ? 103.121 -18.056 15.803 1.00 77.24 379 TYR D C 1
ATOM 15437 O O . TYR D 1 379 ? 103.039 -18.855 14.878 1.00 100.42 379 TYR D O 1
ATOM 15446 N N . ASN D 1 380 ? 102.130 -17.818 16.648 1.00 71.79 380 ASN D N 1
ATOM 15447 C CA . ASN D 1 380 ? 100.797 -18.460 16.512 1.00 69.83 380 ASN D CA 1
ATOM 15448 C C . ASN D 1 380 ? 99.928 -17.585 15.613 1.00 80.10 380 ASN D C 1
ATOM 15449 O O . ASN D 1 380 ? 99.591 -16.488 16.053 1.00 88.46 380 ASN D O 1
ATOM 15454 N N . SER D 1 381 ? 99.620 -18.014 14.401 1.00 77.64 381 SER D N 1
ATOM 15455 C CA . SER D 1 381 ? 98.808 -17.181 13.480 1.00 68.22 381 SER D CA 1
ATOM 15456 C C . SER D 1 381 ? 97.341 -17.582 13.567 1.00 71.89 381 SER D C 1
ATOM 15457 O O . SER D 1 381 ? 96.516 -16.898 12.980 1.00 80.33 381 SER D O 1
ATOM 15460 N N . ILE D 1 382 ? 97.035 -18.637 14.281 1.00 74.87 382 ILE D N 1
ATOM 15461 C CA . ILE D 1 382 ? 95.634 -19.128 14.365 1.00 74.46 382 ILE D CA 1
ATOM 15462 C C . ILE D 1 382 ? 94.717 -18.011 14.855 1.00 78.81 382 ILE D C 1
ATOM 15463 O O . ILE D 1 382 ? 93.564 -17.979 14.445 1.00 85.17 382 ILE D O 1
ATOM 15468 N N . PRO D 1 383 ? 95.199 -17.145 15.716 1.00 95.45 383 PRO D N 1
ATOM 15469 C CA . PRO D 1 383 ? 94.344 -16.073 16.219 1.00 88.51 383 PRO D CA 1
ATOM 15470 C C . PRO D 1 383 ? 93.954 -15.129 15.078 1.00 78.33 383 PRO D C 1
ATOM 15471 O O . PRO D 1 383 ? 92.850 -14.663 15.046 1.00 60.53 383 PRO D O 1
ATOM 15475 N N . THR D 1 384 ? 94.890 -14.890 14.187 1.00 64.11 384 THR D N 1
ATOM 15476 C CA . THR D 1 384 ? 94.695 -13.962 13.054 1.00 67.22 384 THR D CA 1
ATOM 15477 C C . THR D 1 384 ? 93.755 -14.578 12.022 1.00 77.22 384 THR D C 1
ATOM 15478 O O . THR D 1 384 ? 92.893 -13.861 11.517 1.00 78.65 384 THR D O 1
ATOM 15482 N N . PHE D 1 385 ? 93.926 -15.845 11.720 1.00 72.66 385 PHE D N 1
ATOM 15483 C CA . PHE D 1 385 ? 93.075 -16.514 10.712 1.00 62.29 385 PHE D CA 1
ATOM 15484 C C . PHE D 1 385 ? 91.634 -16.522 11.196 1.00 64.85 385 PHE D C 1
ATOM 15485 O O . PHE D 1 385 ? 90.734 -16.386 10.383 1.00 68.30 385 PHE D O 1
ATOM 15493 N N . ILE D 1 386 ? 91.420 -16.702 12.477 1.00 65.57 386 ILE D N 1
ATOM 15494 C CA . ILE D 1 386 ? 90.020 -16.740 12.980 1.00 67.33 386 ILE D CA 1
ATOM 15495 C C . ILE D 1 386 ? 89.377 -15.394 12.683 1.00 71.19 386 ILE D C 1
ATOM 15496 O O . ILE D 1 386 ? 88.237 -15.371 12.252 1.00 81.24 386 ILE D O 1
ATOM 15501 N N . LYS D 1 387 ? 90.088 -14.323 12.925 1.00 76.00 387 LYS D N 1
ATOM 15502 C CA . LYS D 1 387 ? 89.527 -12.977 12.688 1.00 83.13 387 LYS D CA 1
ATOM 15503 C C . LYS D 1 387 ? 89.201 -12.843 11.204 1.00 82.82 387 LYS D C 1
ATOM 15504 O O . LYS D 1 387 ? 88.164 -12.266 10.888 1.00 81.36 387 LYS D O 1
ATOM 15510 N N . ALA D 1 388 ? 90.053 -13.362 10.346 1.00 65.38 388 ALA D N 1
ATOM 15511 C CA . ALA D 1 388 ? 89.855 -13.236 8.891 1.00 57.61 388 ALA D CA 1
ATOM 15512 C C . ALA D 1 388 ? 88.701 -14.121 8.434 1.00 63.67 388 ALA D C 1
ATOM 15513 O O . ALA D 1 388 ? 87.924 -13.658 7.607 1.00 67.83 388 ALA D O 1
ATOM 15515 N N . TRP D 1 389 ? 88.606 -15.337 8.922 1.00 56.95 389 TRP D N 1
ATOM 15516 C CA . TRP D 1 389 ? 87.509 -16.229 8.479 1.00 65.96 389 TRP D CA 1
ATOM 15517 C C . TRP D 1 389 ? 86.189 -15.700 9.027 1.00 71.44 389 TRP D C 1
ATOM 15518 O O . TRP D 1 389 ? 85.174 -15.819 8.341 1.00 74.84 389 TRP D O 1
ATOM 15529 N N . VAL D 1 390 ? 86.200 -15.145 10.215 1.00 70.17 390 VAL D N 1
ATOM 15530 C CA . VAL D 1 390 ? 84.923 -14.644 10.789 1.00 68.69 390 VAL D CA 1
ATOM 15531 C C . VAL D 1 390 ? 84.405 -13.547 9.872 1.00 66.73 390 VAL D C 1
ATOM 15532 O O . VAL D 1 390 ? 83.230 -13.559 9.558 1.00 61.82 390 VAL D O 1
ATOM 15536 N N . GLU D 1 391 ? 85.269 -12.649 9.468 1.00 69.18 391 GLU D N 1
ATOM 15537 C CA . GLU D 1 391 ? 84.854 -11.552 8.568 1.00 77.03 391 GLU D CA 1
ATOM 15538 C C . GLU D 1 391 ? 84.391 -12.170 7.254 1.00 72.78 391 GLU D C 1
ATOM 15539 O O . GLU D 1 391 ? 83.313 -11.827 6.795 1.00 72.22 391 GLU D O 1
ATOM 15545 N N . 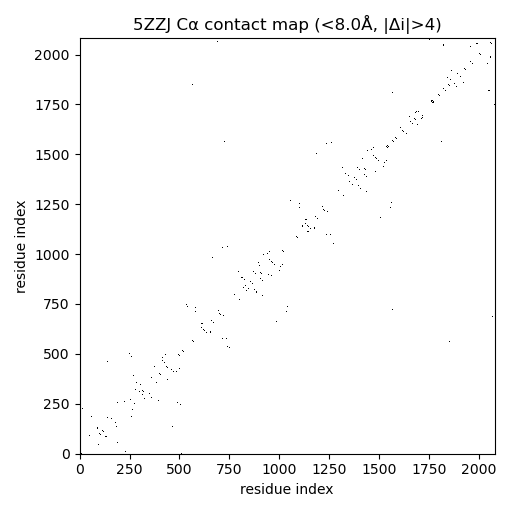GLN D 1 392 ? 85.188 -13.048 6.699 1.00 62.42 392 GLN D N 1
ATOM 15546 C CA . GLN D 1 392 ? 84.848 -13.702 5.421 1.00 62.54 392 GLN D CA 1
ATOM 15547 C C . GLN D 1 392 ? 83.476 -14.349 5.530 1.00 63.70 392 GLN D C 1
ATOM 15548 O O . GLN D 1 392 ? 82.661 -14.130 4.654 1.00 69.07 392 GLN D O 1
ATOM 15554 N N . CYS D 1 393 ? 83.247 -15.129 6.554 1.00 65.44 393 CYS D N 1
ATOM 15555 C CA . CYS D 1 393 ? 81.944 -15.818 6.662 1.00 70.22 393 CYS D CA 1
ATOM 15556 C C . CYS D 1 393 ? 80.849 -14.796 6.931 1.00 66.91 393 CYS D C 1
ATOM 15557 O O . CYS D 1 393 ? 79.761 -14.968 6.411 1.00 79.01 393 CYS D O 1
ATOM 15560 N N . LYS D 1 394 ? 81.120 -13.795 7.727 1.00 67.31 394 LYS D N 1
ATOM 15561 C CA . LYS D 1 394 ? 80.067 -12.799 8.016 1.00 73.36 394 LYS D CA 1
ATOM 15562 C C . LYS D 1 394 ? 79.652 -12.168 6.693 1.00 72.37 394 LYS D C 1
ATOM 15563 O O . LYS D 1 394 ? 78.459 -12.081 6.435 1.00 69.86 394 LYS D O 1
ATOM 15569 N N . SER D 1 395 ? 80.616 -11.756 5.902 1.00 61.06 395 SER D N 1
ATOM 15570 C CA . SER D 1 395 ? 80.316 -11.110 4.608 1.00 61.27 395 SER D CA 1
ATOM 15571 C C . SER D 1 395 ? 79.443 -12.039 3.771 1.00 72.51 395 SER D C 1
ATOM 15572 O O . SER D 1 395 ? 78.447 -11.574 3.233 1.00 64.63 395 SER D O 1
ATOM 15575 N N . TYR D 1 396 ? 79.811 -13.297 3.654 1.00 75.96 396 TYR D N 1
ATOM 15576 C CA . TYR D 1 396 ? 78.992 -14.252 2.872 1.00 70.09 396 TYR D CA 1
ATOM 15577 C C . TYR D 1 396 ? 77.599 -14.302 3.494 1.00 71.21 396 TYR D C 1
ATOM 15578 O O . TYR D 1 396 ? 76.622 -14.295 2.763 1.00 78.14 396 TYR D O 1
ATOM 15587 N N . GLN D 1 397 ? 77.513 -14.371 4.807 1.00 75.83 397 GLN D N 1
ATOM 15588 C CA . GLN D 1 397 ? 76.189 -14.440 5.473 1.00 81.69 397 GLN D CA 1
ATOM 15589 C C . GLN D 1 397 ? 75.376 -13.204 5.085 1.00 75.93 397 GLN D C 1
ATOM 15590 O O . GLN D 1 397 ? 74.174 -13.337 4.869 1.00 80.84 397 GLN D O 1
ATOM 15596 N N . LYS D 1 398 ? 76.010 -12.061 4.966 1.00 74.59 398 LYS D N 1
ATOM 15597 C CA . LYS D 1 398 ? 75.288 -10.818 4.609 1.00 83.73 398 LYS D CA 1
ATOM 15598 C C . LYS D 1 398 ? 74.732 -10.936 3.189 1.00 87.07 398 LYS D C 1
ATOM 15599 O O . LYS D 1 398 ? 73.542 -10.672 3.002 1.00 94.58 398 LYS D O 1
ATOM 15605 N N . GLU D 1 399 ? 75.556 -11.299 2.229 1.00 77.23 399 GLU D N 1
ATOM 15606 C CA . GLU D 1 399 ? 75.088 -11.396 0.829 1.00 80.93 399 GLU D CA 1
ATOM 15607 C C . GLU D 1 399 ? 73.908 -12.360 0.773 1.00 84.98 399 GLU D C 1
ATOM 15608 O O . GLU D 1 399 ? 72.878 -12.004 0.211 1.00 88.08 399 GLU D O 1
ATOM 15614 N N . ALA D 1 400 ? 74.105 -13.547 1.301 1.00 99.22 400 ALA D N 1
ATOM 15615 C CA . ALA D 1 400 ? 73.085 -14.614 1.276 1.00 103.43 400 ALA D CA 1
ATOM 15616 C C . ALA D 1 400 ? 71.797 -14.118 1.922 1.00 103.71 400 ALA D C 1
ATOM 15617 O O . ALA D 1 400 ? 70.731 -14.544 1.480 1.00 108.08 400 ALA D O 1
ATOM 15619 N N . ARG D 1 401 ? 71.878 -13.268 2.927 1.00 105.41 401 ARG D N 1
ATOM 15620 C CA . ARG D 1 401 ? 70.640 -12.769 3.573 1.00 101.83 401 ARG D CA 1
ATOM 15621 C C . ARG D 1 401 ? 70.015 -11.737 2.642 1.00 97.64 401 ARG D C 1
ATOM 15622 O O . ARG D 1 401 ? 68.816 -11.489 2.749 1.00 100.18 401 ARG D O 1
ATOM 15630 N N . TRP D 1 402 ? 70.809 -11.154 1.774 1.00 97.38 402 TRP D N 1
ATOM 15631 C CA . TRP D 1 402 ? 70.260 -10.169 0.810 1.00 93.95 402 TRP D CA 1
ATOM 15632 C C . TRP D 1 402 ? 69.569 -10.945 -0.307 1.00 95.35 402 TRP D C 1
ATOM 15633 O O . TRP D 1 402 ? 68.401 -10.701 -0.562 1.00 100.05 402 TRP D O 1
ATOM 15644 N N . PHE D 1 403 ? 70.289 -11.838 -0.950 1.00 106.11 403 PHE D N 1
ATOM 15645 C CA . PHE D 1 403 ? 69.757 -12.630 -2.086 1.00 119.24 403 PHE D CA 1
ATOM 15646 C C . PHE D 1 403 ? 68.596 -13.512 -1.635 1.00 114.45 403 PHE D C 1
ATOM 15647 O O . PHE D 1 403 ? 67.827 -13.943 -2.495 1.00 114.04 403 PHE D O 1
ATOM 15655 N N . HIS D 1 404 ? 68.468 -13.785 -0.355 1.00 120.73 404 HIS D N 1
ATOM 15656 C CA . HIS D 1 404 ? 67.344 -14.648 0.092 1.00 134.85 404 HIS D CA 1
ATOM 15657 C C . HIS D 1 404 ? 66.184 -13.765 0.551 1.00 134.71 404 HIS D C 1
ATOM 15658 O O . HIS D 1 404 ? 65.072 -14.286 0.700 1.00 136.12 404 HIS D O 1
ATOM 15665 N N . GLY D 1 405 ? 66.437 -12.497 0.793 1.00 124.91 405 GLY D N 1
ATOM 15666 C CA . GLY D 1 405 ? 65.343 -11.600 1.192 1.00 116.20 405 GLY D CA 1
ATOM 15667 C C . GLY D 1 405 ? 64.896 -10.779 0.003 1.00 113.55 405 GLY D C 1
ATOM 15668 O O . GLY D 1 405 ? 64.027 -9.921 0.184 1.00 113.86 405 GLY D O 1
ATOM 15669 N N . GLY D 1 406 ? 65.459 -11.051 -1.163 1.00 104.01 406 GLY D N 1
ATOM 15670 C CA . GLY D 1 406 ? 65.126 -10.256 -2.355 1.00 104.55 406 GLY D CA 1
ATOM 15671 C C . GLY D 1 406 ? 65.403 -8.793 -2.077 1.00 107.21 406 GLY D C 1
ATOM 15672 O O . GLY D 1 406 ? 64.444 -8.031 -1.941 1.00 118.53 406 GLY D O 1
ATOM 15673 N N . HIS D 1 407 ? 66.658 -8.404 -1.985 1.00 105.90 407 HIS D N 1
ATOM 15674 C CA . HIS D 1 407 ? 66.972 -6.996 -1.654 1.00 99.41 407 HIS D CA 1
ATOM 15675 C C . HIS D 1 407 ? 68.275 -6.574 -2.322 1.00 96.54 407 HIS D C 1
ATOM 15676 O O . HIS D 1 407 ? 69.189 -7.392 -2.387 1.00 93.40 407 HIS D O 1
ATOM 15683 N N . THR D 1 408 ? 68.339 -5.351 -2.803 1.00 94.86 408 THR D N 1
ATOM 15684 C CA . THR D 1 408 ? 69.580 -4.827 -3.418 1.00 95.46 408 THR D CA 1
ATOM 15685 C C . THR D 1 408 ? 69.904 -3.532 -2.681 1.00 91.32 408 THR D C 1
ATOM 15686 O O . THR D 1 408 ? 69.138 -2.589 -2.838 1.00 88.82 408 THR D O 1
ATOM 15690 N N . PRO D 1 409 ? 70.969 -3.502 -1.887 1.00 93.20 409 PRO D N 1
ATOM 15691 C CA . PRO D 1 409 ? 71.263 -2.296 -1.129 1.00 82.87 409 PRO D CA 1
ATOM 15692 C C . PRO D 1 409 ? 72.081 -1.320 -1.967 1.00 75.29 409 PRO D C 1
ATOM 15693 O O . PRO D 1 409 ? 72.341 -1.602 -3.093 1.00 77.01 409 PRO D O 1
ATOM 15697 N N . PRO D 1 410 ? 72.395 -0.176 -1.397 1.00 71.75 410 PRO D N 1
ATOM 15698 C CA . PRO D 1 410 ? 73.169 0.843 -2.075 1.00 80.86 410 PRO D CA 1
ATOM 15699 C C . PRO D 1 410 ? 74.534 0.278 -2.473 1.00 83.32 410 PRO D C 1
ATOM 15700 O O . PRO D 1 410 ? 74.902 -0.744 -1.984 1.00 80.56 410 PRO D O 1
ATOM 15704 N N . LEU D 1 411 ? 75.239 0.989 -3.324 1.00 88.58 411 LEU D N 1
ATOM 15705 C CA . LEU D 1 411 ? 76.566 0.556 -3.819 1.00 89.26 411 LEU D CA 1
ATOM 15706 C C . LEU D 1 411 ? 77.593 0.593 -2.689 1.00 90.11 411 LEU D C 1
ATOM 15707 O O . LEU D 1 411 ? 78.464 -0.264 -2.676 1.00 94.65 411 LEU D O 1
ATOM 15712 N N . GLU D 1 412 ? 77.555 1.589 -1.830 1.00 95.49 412 GLU D N 1
ATOM 15713 C CA . GLU D 1 412 ? 78.579 1.702 -0.765 1.00 87.10 412 GLU D CA 1
ATOM 15714 C C . GLU D 1 412 ? 78.367 0.604 0.266 1.00 88.41 412 GLU D C 1
ATOM 15715 O O . GLU D 1 412 ? 79.352 0.066 0.746 1.00 93.87 412 GLU D O 1
ATOM 15721 N N . GLU D 1 413 ? 77.136 0.315 0.622 1.00 87.42 413 GLU D N 1
ATOM 15722 C CA . GLU D 1 413 ? 76.895 -0.718 1.655 1.00 80.90 413 GLU D CA 1
ATOM 15723 C C . GLU D 1 413 ? 77.308 -2.068 1.085 1.00 76.95 413 GLU D C 1
ATOM 15724 O O . GLU D 1 413 ? 77.687 -2.932 1.861 1.00 78.42 413 GLU D O 1
ATOM 15730 N N . TYR D 1 414 ? 77.220 -2.225 -0.215 1.00 68.43 414 TYR D N 1
ATOM 15731 C CA . TYR D 1 414 ? 77.588 -3.506 -0.856 1.00 65.88 414 TYR D CA 1
ATOM 15732 C C . TYR D 1 414 ? 79.082 -3.482 -1.140 1.00 67.94 414 TYR D C 1
ATOM 15733 O O . TYR D 1 414 ? 79.720 -4.518 -1.097 1.00 71.62 414 TYR D O 1
ATOM 15742 N N . SER D 1 415 ? 79.612 -2.330 -1.456 1.00 66.65 415 SER D N 1
ATOM 15743 C CA . SER D 1 415 ? 81.056 -2.273 -1.760 1.00 72.97 415 SER D CA 1
ATOM 15744 C C . SER D 1 415 ? 81.840 -2.681 -0.515 1.00 77.86 415 SER D C 1
ATOM 15745 O O . SER D 1 415 ? 82.771 -3.476 -0.634 1.00 67.68 415 SER D O 1
ATOM 15748 N N . LEU D 1 416 ? 81.444 -2.161 0.627 1.00 75.65 416 LEU D N 1
ATOM 15749 C CA . LEU D 1 416 ? 82.142 -2.430 1.905 1.00 74.79 416 LEU D CA 1
ATOM 15750 C C . LEU D 1 416 ? 81.996 -3.897 2.296 1.00 67.68 416 LEU D C 1
ATOM 15751 O O . LEU D 1 416 ? 82.897 -4.400 2.954 1.00 72.43 416 LEU D O 1
ATOM 15756 N N . ASN D 1 417 ? 80.917 -4.552 1.950 1.00 62.18 417 ASN D N 1
ATOM 15757 C CA . ASN D 1 417 ? 80.800 -5.974 2.345 1.00 64.39 417 ASN D CA 1
ATOM 15758 C C . ASN D 1 417 ? 81.379 -6.853 1.244 1.00 75.04 417 ASN D C 1
ATOM 15759 O O . ASN D 1 417 ? 81.716 -7.990 1.543 1.00 78.20 417 ASN D O 1
ATOM 15764 N N . GLY D 1 418 ? 81.437 -6.348 0.026 1.00 71.41 418 GLY D N 1
ATOM 15765 C CA . GLY D 1 418 ? 81.910 -7.120 -1.136 1.00 72.79 418 GLY D CA 1
ATOM 15766 C C . GLY D 1 418 ? 83.412 -7.100 -1.272 1.00 69.36 418 GLY D C 1
ATOM 15767 O O . GLY D 1 418 ? 83.940 -7.881 -2.057 1.00 71.57 418 GLY D O 1
ATOM 15768 N N . LEU D 1 419 ? 84.068 -6.193 -0.585 1.00 70.70 419 LEU D N 1
ATOM 15769 C CA . LEU D 1 419 ? 85.551 -6.174 -0.606 1.00 65.71 419 LEU D CA 1
ATOM 15770 C C . LEU D 1 419 ? 86.036 -7.246 0.371 1.00 58.72 419 LEU D C 1
ATOM 15771 O O . LEU D 1 419 ? 87.207 -7.569 0.354 1.00 58.36 419 LEU D O 1
ATOM 15776 N N . VAL D 1 420 ? 85.164 -7.709 1.229 1.00 56.02 420 VAL D N 1
ATOM 15777 C CA . VAL D 1 420 ? 85.567 -8.762 2.193 1.00 63.32 420 VAL D CA 1
ATOM 15778 C C . VAL D 1 420 ? 85.129 -10.095 1.605 1.00 67.86 420 VAL D C 1
ATOM 15779 O O . VAL D 1 420 ? 85.916 -11.027 1.643 1.00 78.91 420 VAL D O 1
ATOM 15783 N N . SER D 1 421 ? 83.910 -10.147 1.106 1.00 63.77 421 SER D N 1
ATOM 15784 C CA . SER D 1 421 ? 83.330 -11.382 0.531 1.00 62.31 421 SER D CA 1
ATOM 15785 C C . SER D 1 421 ? 84.102 -11.799 -0.716 1.00 59.76 421 SER D C 1
ATOM 15786 O O . SER D 1 421 ? 83.910 -12.921 -1.162 1.00 58.03 421 SER D O 1
ATOM 15789 N N . ILE D 1 422 ? 84.977 -10.964 -1.234 1.00 50.44 422 ILE D N 1
ATOM 15790 C CA . ILE D 1 422 ? 85.759 -11.373 -2.432 1.00 54.82 422 ILE D CA 1
ATOM 15791 C C . ILE D 1 422 ? 86.856 -12.336 -1.977 1.00 63.86 422 ILE D C 1
ATOM 15792 O O . ILE D 1 422 ? 87.336 -13.098 -2.810 1.00 69.77 422 ILE D O 1
ATOM 15797 N N . GLY D 1 423 ? 87.253 -12.279 -0.718 1.00 66.51 423 GLY D N 1
ATOM 15798 C CA . GLY D 1 423 ? 88.229 -13.236 -0.167 1.00 66.01 423 GLY D CA 1
ATOM 15799 C C . GLY D 1 423 ? 89.667 -12.767 -0.187 1.00 64.66 423 GLY D C 1
ATOM 15800 O O . GLY D 1 423 ? 90.490 -13.479 0.357 1.00 57.21 423 GLY D O 1
ATOM 15801 N N . PHE D 1 424 ? 89.981 -11.621 -0.748 1.00 63.94 424 PHE D N 1
ATOM 15802 C CA . PHE D 1 424 ? 91.401 -11.191 -0.811 1.00 62.03 424 PHE D CA 1
ATOM 15803 C C . PHE D 1 424 ? 91.905 -10.683 0.540 1.00 62.53 424 PHE D C 1
ATOM 15804 O O . PHE D 1 424 ? 93.114 -10.690 0.743 1.00 65.97 424 PHE D O 1
ATOM 15812 N N . PRO D 1 425 ? 91.029 -10.221 1.407 1.00 60.79 425 PRO D N 1
ATOM 15813 C CA . PRO D 1 425 ? 91.594 -9.825 2.681 1.00 62.31 425 PRO D CA 1
ATOM 15814 C C . PRO D 1 425 ? 92.151 -11.083 3.349 1.00 62.01 425 PRO D C 1
ATOM 15815 O O . PRO D 1 425 ? 93.285 -11.094 3.734 1.00 63.37 425 PRO D O 1
ATOM 15819 N N . LEU D 1 426 ? 91.340 -12.111 3.428 1.00 64.58 426 LEU D N 1
ATOM 15820 C CA . LEU D 1 426 ? 91.762 -13.389 4.045 1.00 58.48 426 LEU D CA 1
ATOM 15821 C C . LEU D 1 426 ? 92.948 -13.941 3.269 1.00 51.42 426 LEU D C 1
ATOM 15822 O O . LEU D 1 426 ? 93.900 -14.362 3.892 1.00 58.62 426 LEU D O 1
ATOM 15827 N N . LEU D 1 427 ? 92.873 -13.957 1.965 1.00 58.12 427 LEU D N 1
ATOM 15828 C CA . LEU D 1 427 ? 93.991 -14.494 1.160 1.00 59.07 427 LEU D CA 1
ATOM 15829 C C . LEU D 1 427 ? 95.216 -13.625 1.390 1.00 60.24 427 LEU D C 1
ATOM 15830 O O . LEU D 1 427 ? 96.295 -14.178 1.483 1.00 65.70 427 LEU D O 1
ATOM 15835 N N . LEU D 1 428 ? 95.037 -12.320 1.432 1.00 64.77 428 LEU D N 1
ATOM 15836 C CA . LEU D 1 428 ? 96.176 -11.382 1.589 1.00 71.56 428 LEU D CA 1
ATOM 15837 C C . LEU D 1 428 ? 96.674 -11.423 3.026 1.00 62.94 428 LEU D C 1
ATOM 15838 O O . LEU D 1 428 ? 97.870 -11.297 3.226 1.00 59.45 428 LEU D O 1
ATOM 15843 N N . ILE D 1 429 ? 95.782 -11.566 3.979 1.00 59.95 429 ILE D N 1
ATOM 15844 C CA . ILE D 1 429 ? 96.234 -11.708 5.387 1.00 55.06 429 ILE D CA 1
ATOM 15845 C C . ILE D 1 429 ? 96.993 -13.028 5.448 1.00 65.77 429 ILE D C 1
ATOM 15846 O O . ILE D 1 429 ? 97.918 -13.144 6.235 1.00 74.92 429 ILE D O 1
ATOM 15851 N N . THR D 1 430 ? 96.572 -13.985 4.653 1.00 71.10 430 THR D N 1
ATOM 15852 C CA . THR D 1 430 ? 97.220 -15.315 4.627 1.00 73.48 430 THR D CA 1
ATOM 15853 C C . THR D 1 430 ? 98.668 -15.131 4.191 1.00 71.98 430 THR D C 1
ATOM 15854 O O . THR D 1 430 ? 99.550 -15.695 4.833 1.00 70.48 430 THR D O 1
ATOM 15858 N N . GLY D 1 431 ? 98.898 -14.338 3.172 1.00 70.38 431 GLY D N 1
ATOM 15859 C CA . GLY D 1 431 ? 100.275 -14.096 2.722 1.00 73.49 431 GLY D CA 1
ATOM 15860 C C . GLY D 1 431 ? 100.998 -13.182 3.686 1.00 74.61 431 GLY D C 1
ATOM 15861 O O . GLY D 1 431 ? 102.218 -13.156 3.648 1.00 82.84 431 GLY D O 1
ATOM 15862 N N . TYR D 1 432 ? 100.291 -12.445 4.517 1.00 69.81 432 TYR D N 1
ATOM 15863 C CA . TYR D 1 432 ? 101.000 -11.562 5.470 1.00 74.13 432 TYR D CA 1
ATOM 15864 C C . TYR D 1 432 ? 101.628 -12.446 6.535 1.00 73.02 432 TYR D C 1
ATOM 15865 O O . TYR D 1 432 ? 102.782 -12.248 6.896 1.00 73.67 432 TYR D O 1
ATOM 15874 N N . VAL D 1 433 ? 100.905 -13.481 6.915 1.00 70.45 433 VAL D N 1
ATOM 15875 C CA . VAL D 1 433 ? 101.331 -14.460 7.952 1.00 61.94 433 VAL D CA 1
ATOM 15876 C C . VAL D 1 433 ? 102.592 -15.203 7.507 1.00 63.96 433 VAL D C 1
ATOM 15877 O O . VAL D 1 433 ? 103.314 -15.628 8.384 1.00 77.04 433 VAL D O 1
ATOM 15881 N N . ALA D 1 434 ? 102.847 -15.392 6.232 1.00 58.66 434 ALA D N 1
ATOM 15882 C CA . ALA D 1 434 ? 104.062 -16.089 5.777 1.00 61.36 434 ALA D CA 1
ATOM 15883 C C . ALA D 1 434 ? 105.240 -15.120 5.676 1.00 67.64 434 ALA D C 1
ATOM 15884 O O . ALA D 1 434 ? 106.323 -15.588 5.340 1.00 63.08 434 ALA D O 1
ATOM 15886 N N . ILE D 1 435 ? 105.064 -13.835 5.889 1.00 70.52 435 ILE D N 1
ATOM 15887 C CA . ILE D 1 435 ? 106.240 -12.932 5.741 1.00 71.09 435 ILE D CA 1
ATOM 15888 C C . ILE D 1 435 ? 106.289 -11.941 6.899 1.00 74.62 435 ILE D C 1
ATOM 15889 O O . ILE D 1 435 ? 107.199 -11.124 6.914 1.00 82.59 435 ILE D O 1
ATOM 15894 N N . ALA D 1 436 ? 105.387 -12.034 7.849 1.00 72.83 436 ALA D N 1
ATOM 15895 C CA . ALA D 1 436 ? 105.406 -11.095 8.988 1.00 85.60 436 ALA D CA 1
ATOM 15896 C C . ALA D 1 436 ? 106.628 -11.366 9.868 1.00 95.30 436 ALA D C 1
ATOM 15897 O O . ALA D 1 436 ? 107.030 -12.533 9.965 1.00 101.68 436 ALA D O 1
ATOM 15899 N N . GLU D 1 437 ? 107.228 -10.346 10.454 1.00 103.39 437 GLU D N 1
ATOM 15900 C CA . GLU D 1 437 ? 108.375 -10.587 11.364 1.00 94.00 437 GLU D CA 1
ATOM 15901 C C . GLU D 1 437 ? 107.846 -10.427 12.783 1.00 83.08 437 GLU D C 1
ATOM 15902 O O . GLU D 1 437 ? 107.578 -9.282 13.137 1.00 76.54 437 GLU D O 1
ATOM 15908 N N . ASN D 1 438 ? 107.623 -11.534 13.480 1.00 81.13 438 ASN D N 1
ATOM 15909 C CA . ASN D 1 438 ? 107.116 -11.652 14.878 1.00 76.75 438 ASN D CA 1
ATOM 15910 C C . ASN D 1 438 ? 105.587 -11.570 14.957 1.00 74.94 438 ASN D C 1
ATOM 15911 O O . ASN D 1 438 ? 104.975 -10.893 14.149 1.00 77.67 438 ASN D O 1
ATOM 15916 N N . GLU D 1 439 ? 105.036 -12.254 15.941 1.00 49.93 439 GLU D N 1
ATOM 15917 C CA . GLU D 1 439 ? 103.588 -12.387 16.228 1.00 52.63 439 GLU D CA 1
ATOM 15918 C C . GLU D 1 439 ? 102.947 -11.034 16.530 1.00 57.99 439 GLU D C 1
ATOM 15919 O O . GLU D 1 439 ? 101.752 -10.888 16.271 1.00 59.70 439 GLU D O 1
ATOM 15925 N N . ALA D 1 440 ? 103.655 -10.092 17.105 1.00 63.93 440 ALA D N 1
ATOM 15926 C CA . ALA D 1 440 ? 102.982 -8.808 17.378 1.00 58.22 440 ALA D CA 1
ATOM 15927 C C . ALA D 1 440 ? 102.725 -8.126 16.040 1.00 56.19 440 ALA D C 1
ATOM 15928 O O . ALA D 1 440 ? 101.763 -7.371 15.929 1.00 54.25 440 ALA D O 1
ATOM 15930 N N . ALA D 1 441 ? 103.545 -8.415 15.059 1.00 52.88 441 ALA D N 1
ATOM 15931 C CA . ALA D 1 441 ? 103.356 -7.774 13.741 1.00 48.38 441 ALA D CA 1
ATOM 15932 C C . ALA D 1 441 ? 102.012 -8.174 13.148 1.00 50.32 441 ALA D C 1
ATOM 15933 O O . ALA D 1 441 ? 101.472 -7.412 12.374 1.00 51.24 441 ALA D O 1
ATOM 15935 N N . LEU D 1 442 ? 101.506 -9.321 13.521 1.00 46.45 442 LEU D N 1
ATOM 15936 C CA . LEU D 1 442 ? 100.227 -9.836 12.987 1.00 53.37 442 LEU D CA 1
ATOM 15937 C C . LEU D 1 442 ? 99.085 -8.889 13.341 1.00 58.61 442 LEU D C 1
ATOM 15938 O O . LEU D 1 442 ? 98.107 -8.880 12.599 1.00 64.14 442 LEU D O 1
ATOM 15943 N N . ASP D 1 443 ? 99.215 -8.205 14.465 1.00 58.91 443 ASP D N 1
ATOM 15944 C CA . ASP D 1 443 ? 98.225 -7.309 15.010 1.00 60.52 443 ASP D CA 1
ATOM 15945 C C . ASP D 1 443 ? 97.902 -6.178 14.129 1.00 60.05 443 ASP D C 1
ATOM 15946 O O . ASP D 1 443 ? 96.890 -5.562 14.278 1.00 61.33 443 ASP D O 1
ATOM 15951 N N . LYS D 1 444 ? 98.811 -5.893 13.225 1.00 57.76 444 LYS D N 1
ATOM 15952 C CA . LYS D 1 444 ? 98.687 -4.759 12.284 1.00 57.31 444 LYS D CA 1
ATOM 15953 C C . LYS D 1 444 ? 97.688 -5.101 11.193 1.00 58.62 444 LYS D C 1
ATOM 15954 O O . LYS D 1 444 ? 97.504 -4.288 10.310 1.00 61.32 444 LYS D O 1
ATOM 15960 N N . VAL D 1 445 ? 97.028 -6.220 11.288 1.00 57.79 445 VAL D N 1
ATOM 15961 C CA . VAL D 1 445 ? 96.133 -6.621 10.173 1.00 61.68 445 VAL D CA 1
ATOM 15962 C C . VAL D 1 445 ? 94.681 -6.539 10.630 1.00 70.71 445 VAL D C 1
ATOM 15963 O O . VAL D 1 445 ? 93.795 -6.676 9.789 1.00 73.59 445 VAL D O 1
ATOM 15967 N N . HIS D 1 446 ? 94.457 -6.346 11.909 1.00 79.42 446 HIS D N 1
ATOM 15968 C CA . HIS D 1 446 ? 93.078 -6.168 12.415 1.00 81.73 446 HIS D CA 1
ATOM 15969 C C . HIS D 1 446 ? 93.015 -4.825 13.133 1.00 75.89 446 HIS D C 1
ATOM 15970 O O . HIS D 1 446 ? 93.906 -4.560 13.919 1.00 75.95 446 HIS D O 1
ATOM 15977 N N . PRO D 1 447 ? 92.007 -4.012 12.883 1.00 78.13 447 PRO D N 1
ATOM 15978 C CA . PRO D 1 447 ? 91.039 -4.087 11.801 1.00 71.14 447 PRO D CA 1
ATOM 15979 C C . PRO D 1 447 ? 91.764 -3.956 10.460 1.00 64.68 447 PRO D C 1
ATOM 15980 O O . PRO D 1 447 ? 92.882 -3.534 10.448 1.00 70.39 447 PRO D O 1
ATOM 15984 N N . LEU D 1 448 ? 91.095 -4.271 9.378 1.00 57.50 448 LEU D N 1
ATOM 15985 C CA . LEU D 1 448 ? 91.722 -4.277 8.035 1.00 60.93 448 LEU D CA 1
ATOM 15986 C C . LEU D 1 448 ? 92.259 -2.903 7.649 1.00 54.04 448 LEU D C 1
ATOM 15987 O O . LEU D 1 448 ? 91.480 -1.966 7.577 1.00 61.58 448 LEU D O 1
ATOM 15992 N N . PRO D 1 449 ? 93.554 -2.790 7.457 1.00 60.42 449 PRO D N 1
ATOM 15993 C CA . PRO D 1 449 ? 94.175 -1.530 7.090 1.00 61.59 449 PRO D CA 1
ATOM 15994 C C . PRO D 1 449 ? 93.700 -1.078 5.709 1.00 62.66 449 PRO D C 1
ATOM 15995 O O . PRO D 1 449 ? 93.002 -1.812 5.07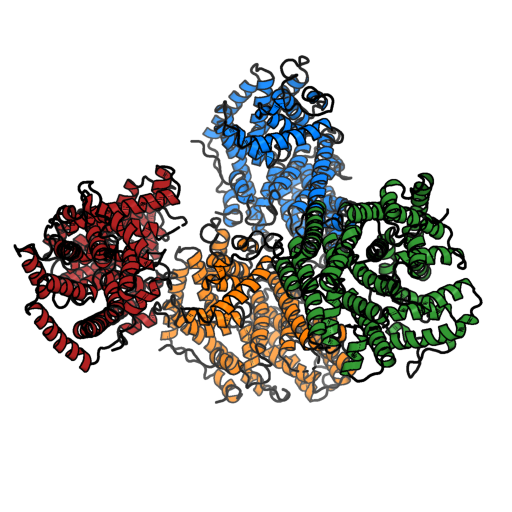1 1.00 69.67 449 PRO D O 1
ATOM 15999 N N . ASP D 1 450 ? 94.126 0.094 5.285 1.00 67.65 450 ASP D N 1
ATOM 16000 C CA . ASP D 1 450 ? 93.693 0.651 4.036 1.00 65.14 450 ASP D CA 1
ATOM 16001 C C . ASP D 1 450 ? 94.285 -0.029 2.842 1.00 63.46 450 ASP D C 1
ATOM 16002 O O . ASP D 1 450 ? 93.669 -0.104 1.812 1.00 71.06 450 ASP D O 1
ATOM 16007 N N . LEU D 1 451 ? 95.489 -0.535 2.973 1.00 78.56 451 LEU D N 1
ATOM 16008 C CA . LEU D 1 451 ? 96.144 -1.196 1.819 1.00 71.28 451 LEU D CA 1
ATOM 16009 C C . LEU D 1 451 ? 95.331 -2.410 1.377 1.00 66.41 451 LEU D C 1
ATOM 16010 O O . LEU D 1 451 ? 95.206 -2.611 0.184 1.00 65.70 451 LEU D O 1
ATOM 16015 N N . LEU D 1 452 ? 94.812 -3.188 2.294 1.00 63.74 452 LEU D N 1
ATOM 16016 C CA . LEU D 1 452 ? 94.048 -4.395 1.904 1.00 63.88 452 LEU D CA 1
ATOM 16017 C C . LEU D 1 452 ? 92.648 -3.979 1.481 1.00 62.09 452 LEU D C 1
ATOM 16018 O O . LEU D 1 452 ? 92.097 -4.578 0.566 1.00 63.80 452 LEU D O 1
ATOM 16023 N N . HIS D 1 453 ? 92.118 -2.998 2.164 1.00 71.86 453 HIS D N 1
ATOM 16024 C CA . HIS D 1 453 ? 90.751 -2.488 1.922 1.00 62.08 453 HIS D CA 1
ATOM 16025 C C . HIS D 1 453 ? 90.633 -1.988 0.487 1.00 64.08 453 HIS D C 1
ATOM 16026 O O . HIS D 1 453 ? 89.624 -2.266 -0.137 1.00 58.30 453 HIS D O 1
ATOM 16033 N N . TYR D 1 454 ? 91.628 -1.309 -0.027 1.00 66.72 454 TYR D N 1
ATOM 16034 C CA . TYR D 1 454 ? 91.489 -0.771 -1.401 1.00 70.00 454 TYR D CA 1
ATOM 16035 C C . TYR D 1 454 ? 91.875 -1.831 -2.426 1.00 67.77 454 TYR D C 1
ATOM 16036 O O . TYR D 1 454 ? 91.186 -1.965 -3.435 1.00 76.82 454 TYR D O 1
ATOM 16045 N N . SER D 1 455 ? 92.922 -2.575 -2.183 1.00 62.35 455 SER D N 1
ATOM 16046 C CA . SER D 1 455 ? 93.273 -3.636 -3.150 1.00 58.26 455 SER D CA 1
ATOM 16047 C C . SER D 1 455 ? 92.144 -4.667 -3.161 1.00 55.95 455 SER D C 1
ATOM 16048 O O . SER D 1 455 ? 91.856 -5.198 -4.217 1.00 50.48 455 SER D O 1
ATOM 16051 N N . SER D 1 456 ? 91.525 -4.921 -2.033 1.00 52.03 456 SER D N 1
ATOM 16052 C CA . SER D 1 456 ? 90.431 -5.917 -1.987 1.00 59.92 456 SER D CA 1
ATOM 16053 C C . SER D 1 456 ? 89.198 -5.382 -2.711 1.00 65.21 456 SER D C 1
ATOM 16054 O O . SER D 1 456 ? 88.503 -6.176 -3.339 1.00 63.89 456 SER D O 1
ATOM 16057 N N . LEU D 1 457 ? 88.937 -4.093 -2.604 1.00 73.62 457 LEU D N 1
ATOM 16058 C CA . LEU D 1 457 ? 87.760 -3.469 -3.253 1.00 63.19 457 LEU D CA 1
ATOM 16059 C C . LEU D 1 457 ? 88.006 -3.442 -4.753 1.00 63.26 457 LEU D C 1
ATOM 16060 O O . LEU D 1 457 ? 87.063 -3.661 -5.497 1.00 58.24 457 LEU D O 1
ATOM 16065 N N . LEU D 1 458 ? 89.228 -3.185 -5.162 1.00 55.78 458 LEU D N 1
ATOM 16066 C CA . LEU D 1 458 ? 89.553 -3.168 -6.605 1.00 59.24 458 LEU D CA 1
ATOM 16067 C C . LEU D 1 458 ? 89.258 -4.548 -7.182 1.00 58.44 458 LEU D C 1
ATOM 16068 O O . LEU D 1 458 ? 88.710 -4.624 -8.272 1.00 59.10 458 LEU D O 1
ATOM 16073 N N . SER D 1 459 ? 89.621 -5.587 -6.467 1.00 60.13 459 SER D N 1
ATOM 16074 C CA . SER D 1 459 ? 89.412 -6.976 -6.937 1.00 59.47 459 SER D CA 1
ATOM 16075 C C . SER D 1 459 ? 87.922 -7.288 -6.993 1.00 57.60 459 SER D C 1
ATOM 16076 O O . SER D 1 459 ? 87.518 -7.992 -7.896 1.00 57.08 459 SER D O 1
ATOM 16079 N N . ARG D 1 460 ? 87.158 -6.791 -6.050 1.00 63.34 460 ARG D N 1
ATOM 16080 C CA . ARG D 1 460 ? 85.696 -7.026 -6.017 1.00 59.98 460 ARG D CA 1
ATOM 16081 C C . ARG D 1 460 ? 85.069 -6.372 -7.241 1.00 55.99 460 ARG D C 1
ATOM 16082 O O . ARG D 1 460 ? 84.379 -7.049 -7.980 1.00 55.22 460 ARG D O 1
ATOM 16090 N N . LEU D 1 461 ? 85.314 -5.099 -7.430 1.00 60.28 461 LEU D N 1
ATOM 16091 C CA . LEU D 1 461 ? 84.739 -4.357 -8.572 1.00 60.57 461 LEU D CA 1
ATOM 16092 C C . LEU D 1 461 ? 85.264 -4.930 -9.884 1.00 59.64 461 LEU D C 1
ATOM 16093 O O . LEU D 1 461 ? 84.454 -5.085 -10.785 1.00 63.05 461 LEU D O 1
ATOM 16098 N N . ILE D 1 462 ? 86.548 -5.217 -10.008 1.00 57.40 462 ILE D N 1
ATOM 16099 C CA . ILE D 1 462 ? 87.070 -5.743 -11.302 1.00 60.26 462 ILE D CA 1
ATOM 16100 C C . ILE D 1 462 ? 86.371 -7.057 -11.630 1.00 60.92 462 ILE D C 1
ATOM 16101 O O . ILE D 1 462 ? 86.142 -7.311 -12.808 1.00 55.23 462 ILE D O 1
ATOM 16106 N N . ASN D 1 463 ? 86.090 -7.860 -10.628 1.00 54.98 463 ASN D N 1
ATOM 16107 C CA . ASN D 1 463 ? 85.427 -9.170 -10.830 1.00 61.45 463 ASN D CA 1
ATOM 16108 C C . ASN D 1 463 ? 83.969 -8.928 -11.196 1.00 61.91 463 ASN D C 1
ATOM 16109 O O . ASN D 1 463 ? 83.418 -9.710 -11.957 1.00 62.66 463 ASN D O 1
ATOM 16114 N N . ASP D 1 464 ? 83.366 -7.909 -10.636 1.00 64.02 464 ASP D N 1
ATOM 16115 C CA . ASP D 1 464 ? 81.998 -7.644 -10.919 1.00 62.46 464 ASP D CA 1
ATOM 16116 C C . ASP D 1 464 ? 81.865 -7.292 -12.376 1.00 62.71 464 ASP D C 1
ATOM 16117 O O . ASP D 1 464 ? 80.914 -7.658 -13.011 1.00 67.71 464 ASP D O 1
ATOM 16122 N N . ILE D 1 465 ? 82.824 -6.555 -12.892 1.00 61.36 465 ILE D N 1
ATOM 16123 C CA . ILE D 1 465 ? 82.799 -6.084 -14.304 1.00 64.15 465 ILE D CA 1
ATOM 16124 C C . ILE D 1 465 ? 83.062 -7.245 -15.260 1.00 65.06 465 ILE D C 1
ATOM 16125 O O . ILE D 1 465 ? 82.565 -7.184 -16.379 1.00 75.96 465 ILE D O 1
ATOM 16130 N N . GLY D 1 466 ? 83.835 -8.238 -14.870 1.00 72.57 466 GLY D N 1
ATOM 16131 C CA . GLY D 1 466 ? 84.135 -9.368 -15.767 1.00 73.70 466 GLY D CA 1
ATOM 16132 C C . GLY D 1 466 ? 83.033 -10.401 -15.741 1.00 76.99 466 GLY D C 1
ATOM 16133 O O . GLY D 1 466 ? 83.039 -11.284 -16.587 1.00 74.95 466 GLY D O 1
ATOM 16134 N N . THR D 1 467 ? 82.123 -10.272 -14.803 1.00 80.49 467 THR D N 1
ATOM 16135 C CA . THR D 1 467 ? 80.973 -11.193 -14.655 1.00 91.86 467 THR D CA 1
ATOM 16136 C C . THR D 1 467 ? 79.712 -10.510 -15.195 1.00 102.62 467 THR D C 1
ATOM 16137 O O . THR D 1 467 ? 79.123 -9.703 -14.460 1.00 89.31 467 THR D O 1
ATOM 16141 N N . SER D 1 468 ? 79.334 -10.807 -16.430 1.00 107.84 468 SER D N 1
ATOM 16142 C CA . SER D 1 468 ? 78.130 -10.224 -17.073 1.00 103.31 468 SER D CA 1
ATOM 16143 C C . SER D 1 468 ? 76.927 -10.345 -16.132 1.00 106.09 468 SER D C 1
ATOM 16144 O O . SER D 1 468 ? 75.885 -9.736 -16.443 1.00 101.14 468 SER D O 1
ATOM 16147 N N . ASP D 1 476 ? 69.374 -13.777 -10.837 1.00 116.69 476 ASP D N 1
ATOM 16148 C CA . ASP D 1 476 ? 70.780 -14.047 -11.102 1.00 124.63 476 ASP D CA 1
ATOM 16149 C C . ASP D 1 476 ? 71.604 -13.692 -9.879 1.00 125.27 476 ASP D C 1
ATOM 16150 O O . ASP D 1 476 ? 71.238 -14.047 -8.775 1.00 111.05 476 ASP D O 1
ATOM 16155 N N . ASN D 1 477 ? 72.716 -13.000 -10.067 1.00 131.62 477 ASN D N 1
ATOM 16156 C CA . ASN D 1 477 ? 73.554 -12.620 -8.899 1.00 131.47 477 ASN D CA 1
ATOM 16157 C C . ASN D 1 477 ? 73.503 -11.108 -8.697 1.00 130.19 477 ASN D C 1
ATOM 16158 O O . ASN D 1 477 ? 73.226 -10.389 -9.668 1.00 134.14 477 ASN D O 1
ATOM 16163 N N . LEU D 1 478 ? 73.785 -10.660 -7.490 1.00 117.57 478 LEU D N 1
ATOM 16164 C CA . LEU D 1 478 ? 73.719 -9.219 -7.149 1.00 115.64 478 LEU D CA 1
ATOM 16165 C C . LEU D 1 478 ? 75.122 -8.610 -7.184 1.00 103.73 478 LEU D C 1
ATOM 16166 O O . LEU D 1 478 ? 75.860 -8.820 -6.227 1.00 97.91 478 LEU D O 1
ATOM 16171 N N . LYS D 1 479 ? 75.466 -7.865 -8.221 1.00 94.23 479 LYS D N 1
ATOM 16172 C CA . LYS D 1 479 ? 76.823 -7.274 -8.332 1.00 87.63 479 LYS D CA 1
ATOM 16173 C C . LYS D 1 479 ? 76.749 -5.752 -8.194 1.00 83.65 479 LYS D C 1
ATOM 16174 O O . LYS D 1 479 ? 75.646 -5.228 -8.113 1.00 76.58 479 LYS D O 1
ATOM 16180 N N . SER D 1 480 ? 77.884 -5.083 -8.177 1.00 79.89 480 SER D N 1
ATOM 16181 C CA . SER D 1 480 ? 77.945 -3.618 -7.960 1.00 77.17 480 SER D CA 1
ATOM 16182 C C . SER D 1 480 ? 77.182 -2.869 -9.044 1.00 85.18 480 SER D C 1
ATOM 16183 O O . SER D 1 480 ? 76.559 -1.860 -8.718 1.00 75.76 480 SER D O 1
ATOM 16186 N N . ILE D 1 481 ? 77.282 -3.321 -10.275 1.00 84.45 481 ILE D N 1
ATOM 16187 C CA . ILE D 1 481 ? 76.595 -2.641 -11.404 1.00 87.50 481 ILE D CA 1
ATOM 16188 C C . ILE D 1 481 ? 75.118 -2.533 -11.042 1.00 85.45 481 ILE D C 1
ATOM 16189 O O . ILE D 1 481 ? 74.618 -1.419 -10.905 1.00 74.58 481 ILE D O 1
ATOM 16194 N N . HIS D 1 482 ? 74.487 -3.673 -10.898 1.00 87.00 482 HIS D N 1
ATOM 16195 C CA . HIS D 1 482 ? 73.059 -3.773 -10.528 1.00 92.03 482 HIS D CA 1
ATOM 16196 C C . HIS D 1 482 ? 72.768 -2.868 -9.333 1.00 85.85 482 HIS D C 1
ATOM 16197 O O . HIS D 1 482 ? 71.757 -2.184 -9.353 1.00 82.19 482 HIS D O 1
ATOM 16204 N N . CYS D 1 483 ? 73.624 -2.859 -8.339 1.00 93.19 483 CYS D N 1
ATOM 16205 C CA . CYS D 1 483 ? 73.386 -2.043 -7.124 1.00 85.60 483 CYS D CA 1
ATOM 16206 C C . CYS D 1 483 ? 73.343 -0.564 -7.475 1.00 86.70 483 CYS D C 1
ATOM 16207 O O . CYS D 1 483 ? 72.524 0.141 -6.897 1.00 86.16 483 CYS D O 1
ATOM 16210 N N . TYR D 1 484 ? 74.225 -0.119 -8.338 1.00 89.03 484 TYR D N 1
ATOM 16211 C CA . TYR D 1 484 ? 74.254 1.315 -8.697 1.00 83.68 484 TYR D CA 1
ATOM 16212 C C . TYR D 1 484 ? 73.022 1.615 -9.547 1.00 93.09 484 TYR D C 1
ATOM 16213 O O . TYR D 1 484 ? 72.418 2.677 -9.387 1.00 107.24 484 TYR D O 1
ATOM 16222 N N . MET D 1 485 ? 72.687 0.697 -10.437 1.00 85.66 485 MET D N 1
ATOM 16223 C CA . MET D 1 485 ? 71.538 0.854 -11.362 1.00 88.25 485 MET D CA 1
ATOM 16224 C C . MET D 1 485 ? 70.249 0.990 -10.559 1.00 94.82 485 MET D C 1
ATOM 16225 O O . MET D 1 485 ? 69.391 1.782 -10.948 1.00 105.99 485 MET D O 1
ATOM 16230 N N . ASN D 1 486 ? 70.103 0.201 -9.518 1.00 96.13 486 ASN D N 1
ATOM 16231 C CA . ASN D 1 486 ? 68.871 0.232 -8.694 1.00 88.11 486 ASN D CA 1
ATOM 16232 C C . ASN D 1 486 ? 68.982 1.380 -7.698 1.00 85.55 486 ASN D C 1
ATOM 16233 O O . ASN D 1 486 ? 68.041 1.581 -6.944 1.00 93.73 486 ASN D O 1
ATOM 16238 N N . GLU D 1 487 ? 70.081 2.098 -7.690 1.00 87.61 487 GLU D N 1
ATOM 16239 C CA . GLU D 1 487 ? 70.214 3.195 -6.704 1.00 92.26 487 GLU D CA 1
ATOM 16240 C C . GLU D 1 487 ? 70.117 4.534 -7.428 1.00 91.08 487 GLU D C 1
ATOM 16241 O O . GLU D 1 487 ? 69.795 5.517 -6.772 1.00 93.14 487 GLU D O 1
ATOM 16247 N N . THR D 1 488 ? 70.397 4.568 -8.712 1.00 93.65 488 THR D N 1
ATOM 16248 C CA . THR D 1 488 ? 70.320 5.831 -9.479 1.00 90.32 488 THR D CA 1
ATOM 16249 C C . THR D 1 488 ? 69.436 5.609 -10.701 1.00 90.31 488 THR D C 1
ATOM 16250 O O . THR D 1 488 ? 69.165 6.580 -11.404 1.00 92.54 488 THR D O 1
ATOM 16254 N N . GLY D 1 489 ? 69.078 4.368 -10.976 1.00 87.20 489 GLY D N 1
ATOM 16255 C CA . GLY D 1 489 ? 68.237 4.039 -12.138 1.00 76.42 489 GLY D CA 1
ATOM 16256 C C . GLY D 1 489 ? 68.983 4.204 -13.444 1.00 83.87 489 GLY D C 1
ATOM 16257 O O . GLY D 1 489 ? 68.308 4.385 -14.450 1.00 96.53 489 GLY D O 1
ATOM 16258 N N . ALA D 1 490 ? 70.306 4.182 -13.430 1.00 85.76 490 ALA D N 1
ATOM 16259 C CA . ALA D 1 490 ? 71.104 4.374 -14.663 1.00 82.46 490 ALA D CA 1
ATOM 16260 C C . ALA D 1 490 ? 71.022 3.132 -15.543 1.00 77.66 490 ALA D C 1
ATOM 16261 O O . ALA D 1 490 ? 70.510 2.121 -15.075 1.00 85.34 490 ALA D O 1
ATOM 16263 N N . SER D 1 491 ? 71.463 3.233 -16.775 1.00 82.72 491 SER D N 1
ATOM 16264 C CA . SER D 1 491 ? 71.425 2.061 -17.678 1.00 90.96 491 SER D CA 1
ATOM 16265 C C . SER D 1 491 ? 72.638 1.196 -17.370 1.00 101.30 491 SER D C 1
ATOM 16266 O O . SER D 1 491 ? 73.648 1.763 -16.930 1.00 107.76 491 SER D O 1
ATOM 16269 N N . GLU D 1 492 ? 72.489 -0.104 -17.524 1.00 94.61 492 GLU D N 1
ATOM 16270 C CA . GLU D 1 492 ? 73.582 -1.054 -17.239 1.00 96.00 492 GLU D CA 1
ATOM 16271 C C . GLU D 1 492 ? 74.840 -0.536 -17.924 1.00 99.75 492 GLU D C 1
ATOM 16272 O O . GLU D 1 492 ? 75.900 -0.573 -17.308 1.00 107.33 492 GLU D O 1
ATOM 16278 N N . GLU D 1 493 ? 74.721 -0.082 -19.155 1.00 101.81 493 GLU D N 1
ATOM 16279 C CA . GLU D 1 493 ? 75.902 0.419 -19.899 1.00 105.37 493 GLU D CA 1
ATOM 16280 C C . GLU D 1 493 ? 76.444 1.674 -19.214 1.00 97.60 493 GLU D C 1
ATOM 16281 O O . GLU D 1 493 ? 77.656 1.892 -19.282 1.00 86.24 493 GLU D O 1
ATOM 16287 N N . VAL D 1 494 ? 75.602 2.457 -18.568 1.00 88.98 494 VAL D N 1
ATOM 16288 C CA . VAL D 1 494 ? 76.111 3.705 -17.936 1.00 89.00 494 VAL D CA 1
ATOM 16289 C C . VAL D 1 494 ? 76.676 3.387 -16.554 1.00 89.39 494 VAL D C 1
ATOM 16290 O O . VAL D 1 494 ? 77.657 4.017 -16.177 1.00 83.47 494 VAL D O 1
ATOM 16294 N N . ALA D 1 495 ? 76.062 2.475 -15.830 1.00 86.17 495 ALA D N 1
ATOM 16295 C CA . ALA D 1 495 ? 76.566 2.105 -14.493 1.00 86.62 495 ALA D CA 1
ATOM 16296 C C . ALA D 1 495 ? 77.925 1.437 -14.682 1.00 85.64 495 ALA D C 1
ATOM 16297 O O . ALA D 1 495 ? 78.860 1.734 -13.935 1.00 69.44 495 ALA D O 1
ATOM 16299 N N . ARG D 1 496 ? 77.981 0.541 -15.647 1.00 79.11 496 ARG D N 1
ATOM 16300 C CA . ARG D 1 496 ? 79.220 -0.198 -15.964 1.00 82.53 496 ARG D CA 1
ATOM 16301 C C . ARG D 1 496 ? 80.322 0.822 -16.214 1.00 80.72 496 ARG D C 1
ATOM 16302 O O . ARG D 1 496 ? 81.419 0.635 -15.713 1.00 88.80 496 ARG D O 1
ATOM 16310 N N . GLU D 1 497 ? 80.032 1.904 -16.897 1.00 80.60 497 GLU D N 1
ATOM 16311 C CA . GLU D 1 497 ? 81.104 2.895 -17.120 1.00 78.89 497 GLU D CA 1
ATOM 16312 C C . GLU D 1 497 ? 81.358 3.630 -15.805 1.00 76.78 497 GLU D C 1
ATOM 16313 O O . GLU D 1 497 ? 82.490 4.053 -15.600 1.00 76.43 497 GLU D O 1
ATOM 16319 N N . HIS D 1 498 ? 80.356 3.791 -14.958 1.00 72.79 498 HIS D N 1
ATOM 16320 C CA . HIS D 1 498 ? 80.575 4.465 -13.658 1.00 75.21 498 HIS D CA 1
ATOM 16321 C C . HIS D 1 498 ? 81.488 3.590 -12.804 1.00 81.67 498 HIS D C 1
ATOM 16322 O O . HIS D 1 498 ? 82.442 4.123 -12.244 1.00 77.01 498 HIS D O 1
ATOM 16329 N N . ILE D 1 499 ? 81.235 2.292 -12.753 1.00 76.02 499 ILE D N 1
ATOM 16330 C CA . ILE D 1 499 ? 82.078 1.361 -11.949 1.00 69.29 499 ILE D CA 1
ATOM 16331 C C . ILE D 1 499 ? 83.513 1.422 -12.462 1.00 68.97 499 ILE D C 1
ATOM 16332 O O . ILE D 1 499 ? 84.413 1.471 -11.637 1.00 69.26 499 ILE D O 1
ATOM 16337 N N . LYS D 1 500 ? 83.723 1.462 -13.762 1.00 58.84 500 LYS D N 1
ATOM 16338 C CA . LYS D 1 500 ? 85.086 1.587 -14.326 1.00 66.19 500 LYS D CA 1
ATOM 16339 C C . LYS D 1 500 ? 85.762 2.823 -13.732 1.00 65.86 500 LYS D C 1
ATOM 16340 O O . LYS D 1 500 ? 86.926 2.715 -13.374 1.00 70.13 500 LYS D O 1
ATOM 16346 N N . GLY D 1 501 ? 85.086 3.959 -13.656 1.00 69.91 501 GLY D N 1
ATOM 16347 C CA . GLY D 1 501 ? 85.681 5.165 -13.058 1.00 64.42 501 GLY D CA 1
ATOM 16348 C C . GLY D 1 501 ? 86.004 4.945 -11.599 1.00 65.06 501 GLY D C 1
ATOM 16349 O O . GLY D 1 501 ? 87.055 5.400 -11.170 1.00 62.06 501 GLY D O 1
ATOM 16350 N N . VAL D 1 502 ? 85.156 4.229 -10.878 1.00 58.36 502 VAL D N 1
ATOM 16351 C CA . VAL D 1 502 ? 85.371 3.924 -9.434 1.00 63.09 502 VAL D CA 1
ATOM 16352 C C . VAL D 1 502 ? 86.615 3.050 -9.301 1.00 64.63 502 VAL D C 1
ATOM 16353 O O . VAL D 1 502 ? 87.321 3.195 -8.314 1.00 66.64 502 VAL D O 1
ATOM 16357 N N . ILE D 1 503 ? 86.825 2.141 -10.227 1.00 60.34 503 ILE D N 1
ATOM 16358 C CA . ILE D 1 503 ? 88.036 1.284 -10.224 1.00 65.21 503 ILE D CA 1
ATOM 16359 C C . ILE D 1 503 ? 89.238 2.189 -10.489 1.00 67.11 503 ILE D C 1
ATOM 16360 O O . ILE D 1 503 ? 90.245 2.031 -9.809 1.00 68.91 503 ILE D O 1
ATOM 16365 N N . GLU D 1 504 ? 89.126 3.132 -11.409 1.00 71.26 504 GLU D N 1
ATOM 16366 C CA . GLU D 1 504 ? 90.262 4.033 -11.732 1.00 69.14 504 GLU D CA 1
ATOM 16367 C C . GLU D 1 504 ? 90.550 4.950 -10.544 1.00 66.79 504 GLU D C 1
ATOM 16368 O O . GLU D 1 504 ? 91.701 5.294 -10.351 1.00 60.34 504 GLU D O 1
ATOM 16374 N N . GLU D 1 505 ? 89.544 5.335 -9.794 1.00 66.28 505 GLU D N 1
ATOM 16375 C CA . GLU D 1 505 ? 89.744 6.221 -8.629 1.00 68.59 505 GLU D CA 1
ATOM 16376 C C . GLU D 1 505 ? 90.346 5.418 -7.483 1.00 69.24 505 GLU D C 1
ATOM 16377 O O . GLU D 1 505 ? 91.237 5.932 -6.822 1.00 72.69 505 GLU D O 1
ATOM 16383 N N . ASN D 1 506 ? 89.903 4.198 -7.268 1.00 67.88 506 ASN D N 1
ATOM 16384 C CA . ASN D 1 506 ? 90.435 3.402 -6.136 1.00 65.45 506 ASN D CA 1
ATOM 16385 C C . ASN D 1 506 ? 91.887 3.022 -6.404 1.00 70.98 506 ASN D C 1
ATOM 16386 O O . ASN D 1 506 ? 92.652 2.963 -5.446 1.00 72.91 506 ASN D O 1
ATOM 16391 N N . TRP D 1 507 ? 92.270 2.818 -7.650 1.00 66.90 507 TRP D N 1
ATOM 16392 C CA . TRP D 1 507 ? 93.685 2.519 -7.968 1.00 63.84 507 TRP D CA 1
ATOM 16393 C C . TRP D 1 507 ? 94.530 3.680 -7.459 1.00 61.75 507 TRP D C 1
ATOM 16394 O O . TRP D 1 507 ? 95.535 3.432 -6.817 1.00 62.44 507 TRP D O 1
ATOM 16405 N N . LYS D 1 508 ? 94.129 4.897 -7.759 1.00 64.36 508 LYS D N 1
ATOM 16406 C CA . LYS D 1 508 ? 94.827 6.110 -7.286 1.00 65.21 508 LYS D CA 1
ATOM 16407 C C . LYS D 1 508 ? 94.952 6.039 -5.766 1.00 61.03 508 LYS D C 1
ATOM 16408 O O . LYS D 1 508 ? 96.047 6.269 -5.281 1.00 65.37 508 LYS D O 1
ATOM 16414 N N . ILE D 1 509 ? 93.888 5.753 -5.048 1.00 57.72 509 ILE D N 1
ATOM 16415 C CA . ILE D 1 509 ? 93.993 5.673 -3.567 1.00 62.98 509 ILE D CA 1
ATOM 16416 C C . ILE D 1 509 ? 95.025 4.601 -3.237 1.00 68.43 509 ILE D C 1
ATOM 16417 O O . ILE D 1 509 ? 96.006 4.907 -2.565 1.00 72.61 509 ILE D O 1
ATOM 16422 N N . LEU D 1 510 ? 94.824 3.412 -3.758 1.00 72.88 510 LEU D N 1
ATOM 16423 C CA . LEU D 1 510 ? 95.728 2.260 -3.532 1.00 69.63 510 LEU D CA 1
ATOM 16424 C C . LEU D 1 510 ? 97.172 2.652 -3.829 1.00 63.32 510 LEU D C 1
ATOM 16425 O O . LEU D 1 510 ? 98.028 2.326 -3.021 1.00 59.75 510 LEU D O 1
ATOM 16430 N N . ASN D 1 511 ? 97.425 3.271 -4.958 1.00 62.58 511 ASN D N 1
ATOM 16431 C CA . ASN D 1 511 ? 98.795 3.699 -5.325 1.00 66.09 511 ASN D CA 1
ATOM 16432 C C . ASN D 1 511 ? 99.374 4.525 -4.184 1.00 66.74 511 ASN D C 1
ATOM 16433 O O . ASN D 1 511 ? 100.567 4.424 -3.937 1.00 66.29 511 ASN D O 1
ATOM 16438 N N . GLN D 1 512 ? 98.535 5.283 -3.513 1.00 73.70 512 GLN D N 1
ATOM 16439 C CA . GLN D 1 512 ? 98.992 6.154 -2.405 1.00 79.39 512 GLN D CA 1
ATOM 16440 C C . GLN D 1 512 ? 99.309 5.301 -1.182 1.00 70.53 512 GLN D C 1
ATOM 16441 O O . GLN D 1 512 ? 100.265 5.609 -0.491 1.00 59.66 512 GLN D O 1
ATOM 16447 N N . CYS D 1 513 ? 98.525 4.281 -0.924 1.00 66.09 513 CYS D N 1
ATOM 16448 C CA . CYS D 1 513 ? 98.800 3.415 0.241 1.00 67.45 513 CYS D CA 1
ATOM 16449 C C . CYS D 1 513 ? 100.090 2.651 -0.017 1.00 64.41 513 CYS D C 1
ATOM 16450 O O . CYS D 1 513 ? 100.679 2.171 0.942 1.00 61.16 513 CYS D O 1
ATOM 16453 N N . CYS D 1 514 ? 100.505 2.558 -1.258 1.00 62.41 514 CYS D N 1
ATOM 16454 C CA . CYS D 1 514 ? 101.696 1.743 -1.584 1.00 66.84 514 CYS D CA 1
ATOM 16455 C C . CYS D 1 514 ? 102.951 2.593 -1.716 1.00 67.68 514 CYS D C 1
ATOM 16456 O O . CYS D 1 514 ? 103.997 2.113 -1.298 1.00 70.76 514 CYS D O 1
ATOM 16459 N N . PHE D 1 515 ? 102.875 3.792 -2.255 1.00 75.42 515 PHE D N 1
ATOM 16460 C CA . PHE D 1 515 ? 104.132 4.547 -2.486 1.00 77.61 515 PHE D CA 1
ATOM 16461 C C . PHE D 1 515 ? 104.203 5.850 -1.694 1.00 72.46 515 PHE D C 1
ATOM 16462 O O . PHE D 1 515 ? 105.197 6.548 -1.858 1.00 66.20 515 PHE D O 1
ATOM 16470 N N . ASP D 1 516 ? 103.204 6.197 -0.916 1.00 74.16 516 ASP D N 1
ATOM 16471 C CA . ASP D 1 516 ? 103.287 7.430 -0.178 1.00 81.18 516 ASP D CA 1
ATOM 16472 C C . ASP D 1 516 ? 103.378 7.160 1.292 1.00 78.75 516 ASP D C 1
ATOM 16473 O O . ASP D 1 516 ? 102.365 7.186 1.975 1.00 70.77 516 ASP D O 1
ATOM 16478 N N . GLN D 1 517 ? 104.595 6.921 1.759 1.00 84.39 517 GLN D N 1
ATOM 16479 C CA . GLN D 1 517 ? 104.855 6.621 3.189 1.00 91.29 517 GLN D CA 1
ATOM 16480 C C . GLN D 1 517 ? 103.831 5.585 3.638 1.00 89.44 517 GLN D C 1
ATOM 16481 O O . GLN D 1 517 ? 103.041 5.886 4.532 1.00 86.68 517 GLN D O 1
ATOM 16487 N N . SER D 1 518 ? 103.836 4.421 3.031 1.00 92.17 518 SER D N 1
ATOM 16488 C CA . SER D 1 518 ? 102.836 3.387 3.378 1.00 94.11 518 SER D CA 1
ATOM 16489 C C . SER D 1 518 ? 103.136 2.831 4.765 1.00 88.95 518 SER D C 1
ATOM 16490 O O . SER D 1 518 ? 104.252 3.037 5.243 1.00 76.91 518 SER D O 1
ATOM 16493 N N . GLN D 1 519 ? 102.168 2.161 5.365 1.00 80.04 519 GLN D N 1
ATOM 16494 C CA . GLN D 1 519 ? 102.362 1.557 6.702 1.00 79.62 519 GLN D CA 1
ATOM 16495 C C . GLN D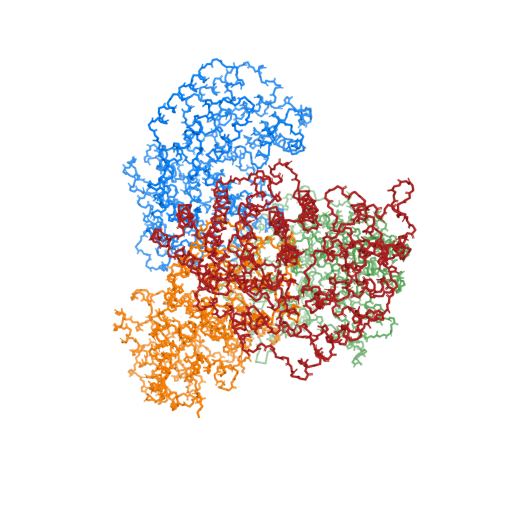 1 519 ? 102.879 0.131 6.539 1.00 80.41 519 GLN D C 1
ATOM 16496 O O . GLN D 1 519 ? 103.070 -0.542 7.560 1.00 73.29 519 GLN D O 1
ATOM 16502 N N . PHE D 1 520 ? 103.107 -0.285 5.311 1.00 69.21 520 PHE D N 1
ATOM 16503 C CA . PHE D 1 520 ? 103.618 -1.651 5.047 1.00 69.07 520 PHE D CA 1
ATOM 16504 C C . PHE D 1 520 ? 104.879 -1.558 4.196 1.00 67.15 520 PHE D C 1
ATOM 16505 O O . PHE D 1 520 ? 105.240 -0.465 3.781 1.00 69.65 520 PHE D O 1
ATOM 16513 N N . GLN D 1 521 ? 105.537 -2.665 3.951 1.00 66.81 521 GLN D N 1
ATOM 16514 C CA . GLN D 1 521 ? 106.748 -2.593 3.106 1.00 66.52 521 GLN D CA 1
ATOM 16515 C C . GLN D 1 521 ? 106.766 -3.762 2.137 1.00 61.11 521 GLN D C 1
ATOM 16516 O O . GLN D 1 521 ? 105.925 -4.630 2.245 1.00 71.75 521 GLN D O 1
ATOM 16522 N N . GLU D 1 522 ? 107.690 -3.751 1.217 1.00 57.37 522 GLU D N 1
ATOM 16523 C CA . GLU D 1 522 ? 107.829 -4.912 0.323 1.00 62.73 522 GLU D CA 1
ATOM 16524 C C . GLU D 1 522 ? 108.235 -6.086 1.208 1.00 68.31 522 GLU D C 1
ATOM 16525 O O . GLU D 1 522 ? 108.945 -5.862 2.181 1.00 73.56 522 GLU D O 1
ATOM 16531 N N . PRO D 1 523 ? 107.805 -7.284 0.884 1.00 73.53 523 PRO D N 1
ATOM 16532 C CA . PRO D 1 523 ? 107.203 -7.520 -0.411 1.00 68.41 523 PRO D CA 1
ATOM 16533 C C . PRO D 1 523 ? 105.679 -7.606 -0.296 1.00 64.60 523 PRO D C 1
ATOM 16534 O O . PRO D 1 523 ? 105.070 -7.955 -1.243 1.00 77.18 523 PRO D O 1
ATOM 16538 N N . PHE D 1 524 ? 105.114 -7.269 0.841 1.00 59.13 524 PHE D N 1
ATOM 16539 C CA . PHE D 1 524 ? 103.645 -7.336 1.011 1.00 59.91 524 PHE D CA 1
ATOM 16540 C C . PHE D 1 524 ? 102.982 -6.325 0.085 1.00 65.69 524 PHE D C 1
ATOM 16541 O O . PHE D 1 524 ? 101.932 -6.614 -0.474 1.00 68.70 524 PHE D O 1
ATOM 16549 N N . ILE D 1 525 ? 103.566 -5.158 -0.017 1.00 61.17 525 ILE D N 1
ATOM 16550 C CA . ILE D 1 525 ? 103.006 -4.091 -0.883 1.00 64.37 525 ILE D CA 1
ATOM 16551 C C . ILE D 1 525 ? 102.798 -4.659 -2.283 1.00 66.26 525 ILE D C 1
ATOM 16552 O O . ILE D 1 525 ? 101.758 -4.390 -2.862 1.00 68.72 525 ILE D O 1
ATOM 16557 N N . THR D 1 526 ? 103.765 -5.366 -2.821 1.00 56.23 526 THR D N 1
ATOM 16558 C CA . THR D 1 526 ? 103.596 -5.896 -4.189 1.00 55.27 526 THR D CA 1
ATOM 16559 C C . THR D 1 526 ? 102.661 -7.096 -4.149 1.00 58.71 526 THR D C 1
ATOM 16560 O O . THR D 1 526 ? 102.072 -7.392 -5.170 1.00 61.76 526 THR D O 1
ATOM 16564 N N . PHE D 1 527 ? 102.533 -7.758 -3.025 1.00 56.80 527 PHE D N 1
ATOM 16565 C CA . PHE D 1 527 ? 101.570 -8.878 -2.970 1.00 58.28 527 PHE D CA 1
ATOM 16566 C C . PHE D 1 527 ? 100.198 -8.283 -3.264 1.00 65.64 527 PHE D C 1
ATOM 16567 O O . PHE D 1 527 ? 99.456 -8.799 -4.091 1.00 62.94 527 PHE D O 1
ATOM 16575 N N . ASN D 1 528 ? 99.913 -7.192 -2.581 1.00 64.90 528 ASN D N 1
ATOM 16576 C CA . ASN D 1 528 ? 98.634 -6.453 -2.685 1.00 54.69 528 ASN D CA 1
ATOM 16577 C C . ASN D 1 528 ? 98.454 -5.927 -4.104 1.00 60.50 528 ASN D C 1
ATOM 16578 O O . ASN D 1 528 ? 97.362 -6.054 -4.639 1.00 54.92 528 ASN D O 1
ATOM 16583 N N . LEU D 1 529 ? 99.483 -5.351 -4.678 1.00 59.70 529 LEU D N 1
ATOM 16584 C CA . LEU D 1 529 ? 99.388 -4.812 -6.051 1.00 61.93 529 LEU D CA 1
ATOM 16585 C C . LEU D 1 529 ? 99.164 -5.970 -7.015 1.00 67.71 529 LEU D C 1
ATOM 16586 O O . LEU D 1 529 ? 98.447 -5.797 -7.994 1.00 72.53 529 LEU D O 1
ATOM 16591 N N . ASN D 1 530 ? 99.824 -7.077 -6.758 1.00 72.62 530 ASN D N 1
ATOM 16592 C CA . ASN D 1 530 ? 99.774 -8.258 -7.652 1.00 67.21 530 ASN D CA 1
ATOM 16593 C C . ASN D 1 530 ? 98.407 -8.927 -7.557 1.00 63.50 530 ASN D C 1
ATOM 16594 O O . ASN D 1 530 ? 97.922 -9.395 -8.580 1.00 53.08 530 ASN D O 1
ATOM 16599 N N . SER D 1 531 ? 97.801 -8.940 -6.392 1.00 53.80 531 SER D N 1
ATOM 16600 C CA . SER D 1 531 ? 96.475 -9.582 -6.266 1.00 54.97 531 SER D CA 1
ATOM 16601 C C . SER D 1 531 ? 95.481 -8.824 -7.135 1.00 62.47 531 SER D C 1
ATOM 16602 O O . SER D 1 531 ? 94.585 -9.446 -7.680 1.00 68.50 531 SER D O 1
ATOM 16605 N N . VAL D 1 532 ? 95.621 -7.528 -7.232 1.00 61.03 532 VAL D N 1
ATOM 16606 C CA . VAL D 1 532 ? 94.670 -6.737 -8.052 1.00 60.32 532 VAL D CA 1
ATOM 16607 C C . VAL D 1 532 ? 95.103 -6.861 -9.507 1.00 62.05 532 VAL D C 1
ATOM 16608 O O . VAL D 1 532 ? 94.270 -6.692 -10.374 1.00 62.88 532 VAL D O 1
ATOM 16612 N N . ARG D 1 533 ? 96.362 -7.128 -9.768 1.00 61.92 533 ARG D N 1
ATOM 16613 C CA . ARG D 1 533 ? 96.799 -7.254 -11.175 1.00 57.23 533 ARG D CA 1
ATOM 16614 C C . ARG D 1 533 ? 96.322 -8.611 -11.663 1.00 57.46 533 ARG D C 1
ATOM 16615 O O . ARG D 1 533 ? 96.134 -8.768 -12.854 1.00 60.39 533 ARG D O 1
ATOM 16623 N N . GLY D 1 534 ? 96.145 -9.537 -10.749 1.00 63.19 534 GLY D N 1
ATOM 16624 C CA . GLY D 1 534 ? 95.626 -10.865 -11.098 1.00 65.91 534 GLY D CA 1
ATOM 16625 C C . GLY D 1 534 ? 94.187 -10.722 -11.519 1.00 62.63 534 GLY D C 1
ATOM 16626 O O . GLY D 1 534 ? 93.802 -11.302 -12.521 1.00 66.68 534 GLY D O 1
ATOM 16627 N N . SER D 1 535 ? 93.443 -9.947 -10.758 1.00 62.17 535 SER D N 1
ATOM 16628 C CA . SER D 1 535 ? 92.023 -9.658 -11.054 1.00 57.16 535 SER D CA 1
ATOM 16629 C C . SER D 1 535 ? 91.954 -9.096 -12.467 1.00 51.18 535 SER D C 1
ATOM 16630 O O . SER D 1 535 ? 91.100 -9.511 -13.217 1.00 58.43 535 SER D O 1
ATOM 16633 N N . HIS D 1 536 ? 92.853 -8.213 -12.813 1.00 50.55 536 HIS D N 1
ATOM 16634 C CA . HIS D 1 536 ? 92.859 -7.634 -14.175 1.00 59.35 536 HIS D CA 1
ATOM 16635 C C . HIS D 1 536 ? 93.167 -8.724 -15.194 1.00 63.71 536 HIS D C 1
ATOM 16636 O O . HIS D 1 536 ? 92.623 -8.653 -16.285 1.00 78.03 536 HIS D O 1
ATOM 16643 N N . PHE D 1 537 ? 94.007 -9.681 -14.869 1.00 61.56 537 PHE D N 1
ATOM 16644 C CA . PHE D 1 537 ? 94.349 -10.718 -15.868 1.00 61.48 537 PHE D CA 1
ATOM 16645 C C . PHE D 1 537 ? 93.169 -11.661 -16.089 1.00 58.95 537 PHE D C 1
ATOM 16646 O O . PHE D 1 537 ? 92.887 -11.972 -17.242 1.00 54.83 537 PHE D O 1
ATOM 16654 N N . PHE D 1 538 ? 92.493 -12.078 -15.042 1.00 52.66 538 PHE D N 1
ATOM 16655 C CA . PHE D 1 538 ? 91.386 -13.051 -15.198 1.00 58.91 538 PHE D CA 1
ATOM 16656 C C . PHE D 1 538 ? 90.087 -12.379 -15.643 1.00 64.97 538 PHE D C 1
ATOM 16657 O O . PHE D 1 538 ? 89.215 -13.113 -16.077 1.00 68.36 538 PHE D O 1
ATOM 16665 N N . TYR D 1 539 ? 89.938 -11.074 -15.568 1.00 59.76 539 TYR D N 1
ATOM 16666 C CA . TYR D 1 539 ? 88.639 -10.491 -15.969 1.00 52.27 539 TYR D CA 1
ATOM 16667 C C . TYR D 1 539 ? 88.841 -9.426 -17.037 1.00 59.21 539 TYR D C 1
ATOM 16668 O O . TYR D 1 539 ? 88.032 -8.517 -17.096 1.00 67.08 539 TYR D O 1
ATOM 16677 N N . GLU D 1 540 ? 89.863 -9.553 -17.852 1.00 58.37 540 GLU D N 1
ATOM 16678 C CA . GLU D 1 540 ? 90.151 -8.530 -18.880 1.00 56.64 540 GLU D CA 1
ATOM 16679 C C . GLU D 1 540 ? 89.123 -8.594 -20.009 1.00 66.83 540 GLU D C 1
ATOM 16680 O O . GLU D 1 540 ? 88.804 -7.534 -20.553 1.00 78.08 540 GLU D O 1
ATOM 16686 N N . PHE D 1 541 ? 88.602 -9.760 -20.340 1.00 68.88 541 PHE D N 1
ATOM 16687 C CA . PHE D 1 541 ? 87.637 -9.871 -21.460 1.00 62.05 541 PHE D CA 1
ATOM 16688 C C . PHE D 1 541 ? 86.463 -10.764 -21.072 1.00 65.34 541 PHE D C 1
ATOM 16689 O O . PHE D 1 541 ? 85.899 -11.378 -21.971 1.00 67.32 541 PHE D O 1
ATOM 16697 N N . GLY D 1 542 ? 86.106 -10.830 -19.809 1.00 58.09 542 GLY D N 1
ATOM 16698 C CA . GLY D 1 542 ? 84.994 -11.697 -19.386 1.00 65.06 542 GLY D CA 1
ATOM 16699 C C . GLY D 1 542 ? 85.389 -12.520 -18.180 1.00 69.10 542 GLY D C 1
ATOM 16700 O O . GLY D 1 542 ? 86.171 -12.021 -17.402 1.00 64.62 542 GLY D O 1
ATOM 16701 N N . ASP D 1 543 ? 84.880 -13.725 -18.048 1.00 67.06 543 ASP D N 1
ATOM 16702 C CA . ASP D 1 543 ? 85.227 -14.547 -16.927 1.00 65.88 543 ASP D CA 1
ATOM 16703 C C . ASP D 1 543 ? 86.303 -15.549 -17.249 1.00 68.14 543 ASP D C 1
ATOM 16704 O O . ASP D 1 543 ? 86.007 -16.623 -17.720 1.00 63.46 543 ASP D O 1
ATOM 16709 N N . GLY D 1 544 ? 87.551 -15.148 -17.042 1.00 61.45 544 GLY D N 1
ATOM 16710 C CA . GLY D 1 544 ? 88.737 -15.979 -17.322 1.00 65.62 544 GLY D CA 1
ATOM 16711 C C . GLY D 1 544 ? 89.027 -16.934 -16.189 1.00 57.81 544 GLY D C 1
ATOM 16712 O O . GLY D 1 544 ? 89.902 -17.770 -16.329 1.00 64.27 544 GLY D O 1
ATOM 16713 N N . PHE D 1 545 ? 88.349 -16.752 -15.090 1.00 55.89 545 PHE D N 1
ATOM 16714 C CA . PHE D 1 545 ? 88.471 -17.645 -13.920 1.00 68.94 545 PHE D CA 1
ATOM 16715 C C . PHE D 1 545 ? 87.077 -18.225 -13.712 1.00 79.77 545 PHE D C 1
ATOM 16716 O O . PHE D 1 545 ? 86.117 -17.463 -13.840 1.00 107.30 545 PHE D O 1
ATOM 16724 N N . GLY D 1 546 ? 86.920 -19.492 -13.438 1.00 78.05 546 GLY D N 1
ATOM 16725 C CA . GLY D 1 546 ? 85.541 -19.984 -13.285 1.00 74.79 546 GLY D CA 1
ATOM 16726 C C . GLY D 1 546 ? 85.133 -20.766 -14.510 1.00 70.04 546 GLY D C 1
ATOM 16727 O O . GLY D 1 546 ? 84.243 -21.598 -14.404 1.00 76.55 546 GLY D O 1
ATOM 16728 N N . VAL D 1 547 ? 85.803 -20.522 -15.606 1.00 70.37 547 VAL D N 1
ATOM 16729 C CA . VAL D 1 547 ? 85.523 -21.269 -16.855 1.00 72.33 547 VAL D CA 1
ATOM 16730 C C . VAL D 1 547 ? 86.855 -21.836 -17.329 1.00 74.18 547 VAL D C 1
ATOM 16731 O O . VAL D 1 547 ? 87.814 -21.082 -17.335 1.00 100.32 547 VAL D O 1
ATOM 16735 N N . THR D 1 548 ? 86.947 -23.097 -17.678 1.00 69.64 548 THR D N 1
ATOM 16736 C CA . THR D 1 548 ? 88.236 -23.587 -18.217 1.00 74.41 548 THR D CA 1
ATOM 16737 C C . THR D 1 548 ? 88.274 -23.302 -19.718 1.00 85.49 548 THR D C 1
ATOM 16738 O O . THR D 1 548 ? 87.224 -23.017 -20.291 1.00 114.90 548 THR D O 1
ATOM 16742 N N . ASP D 1 549 ? 89.436 -23.352 -20.329 1.00 81.67 549 ASP D N 1
ATOM 16743 C CA . ASP D 1 549 ? 89.588 -23.091 -21.747 1.00 89.00 549 ASP D CA 1
ATOM 16744 C C . ASP D 1 549 ? 89.063 -21.735 -22.174 1.00 78.08 549 ASP D C 1
ATOM 16745 O O . ASP D 1 549 ? 88.435 -21.590 -23.204 1.00 70.69 549 ASP D O 1
ATOM 16750 N N . SER D 1 550 ? 89.346 -20.730 -21.368 1.00 72.94 550 SER D N 1
ATOM 16751 C CA . SER D 1 550 ? 88.980 -19.338 -21.720 1.00 68.58 550 SER D CA 1
ATOM 16752 C C . SER D 1 550 ? 90.170 -18.676 -22.410 1.00 61.83 550 SER D C 1
ATOM 16753 O O . SER D 1 550 ? 91.157 -19.351 -22.668 1.00 73.05 550 SER D O 1
ATOM 16756 N N . TRP D 1 551 ? 90.107 -17.408 -22.701 1.00 62.49 551 TRP D N 1
ATOM 16757 C CA . TRP D 1 551 ? 91.272 -16.792 -23.375 1.00 64.06 551 TRP D CA 1
ATOM 16758 C C . TRP D 1 551 ? 92.482 -16.845 -22.446 1.00 68.16 551 TRP D C 1
ATOM 16759 O O . TRP D 1 551 ? 93.585 -16.613 -22.932 1.00 68.07 551 TRP D O 1
ATOM 16770 N N . THR D 1 552 ? 92.292 -17.167 -21.180 1.00 60.29 552 THR D N 1
ATOM 16771 C CA . THR D 1 552 ? 93.417 -17.117 -20.223 1.00 59.23 552 THR D CA 1
ATOM 16772 C C . THR D 1 552 ? 94.219 -18.408 -20.285 1.00 66.81 552 THR D C 1
ATOM 16773 O O . THR D 1 552 ? 95.277 -18.466 -19.676 1.00 72.98 552 THR D O 1
ATOM 16777 N N . LYS D 1 553 ? 93.735 -19.409 -20.969 1.00 67.02 553 LYS D N 1
ATOM 16778 C CA . LYS D 1 553 ? 94.498 -20.672 -21.015 1.00 69.44 553 LYS D CA 1
ATOM 16779 C C . LYS D 1 553 ? 95.822 -20.414 -21.730 1.00 67.03 553 LYS D C 1
ATOM 16780 O O . LYS D 1 553 ? 96.807 -21.010 -21.337 1.00 72.27 553 LYS D O 1
ATOM 16786 N N . VAL D 1 554 ? 95.856 -19.528 -22.696 1.00 64.50 554 VAL D N 1
ATOM 16787 C CA . VAL D 1 554 ? 97.118 -19.299 -23.446 1.00 61.53 554 VAL D CA 1
ATOM 16788 C C . VAL D 1 554 ? 98.217 -18.863 -22.486 1.00 69.25 554 VAL D C 1
ATOM 16789 O O . VAL D 1 554 ? 99.312 -19.382 -22.607 1.00 80.27 554 VAL D O 1
ATOM 16793 N N . ASP D 1 555 ? 97.942 -17.916 -21.614 1.00 71.68 555 ASP D N 1
ATOM 16794 C CA . ASP D 1 555 ? 98.953 -17.396 -20.732 1.00 67.20 555 ASP D CA 1
ATOM 16795 C C . ASP D 1 555 ? 99.227 -18.266 -19.562 1.00 68.80 555 ASP D C 1
ATOM 16796 O O . ASP D 1 555 ? 100.319 -18.299 -19.063 1.00 68.23 555 ASP D O 1
ATOM 16801 N N . MET D 1 556 ? 98.231 -18.979 -19.095 1.00 64.94 556 MET D N 1
ATOM 16802 C CA . MET D 1 556 ? 98.473 -19.856 -17.927 1.00 62.48 556 MET D CA 1
ATOM 16803 C C . MET D 1 556 ? 99.296 -21.049 -18.394 1.00 65.10 556 MET D C 1
ATOM 16804 O O . MET D 1 556 ? 99.974 -21.644 -17.574 1.00 67.07 556 MET D O 1
ATOM 16809 N N . LYS D 1 557 ? 99.221 -21.374 -19.664 1.00 69.50 557 LYS D N 1
ATOM 16810 C CA . LYS D 1 557 ? 99.951 -22.543 -20.204 1.00 71.16 557 LYS D CA 1
ATOM 16811 C C . LYS D 1 557 ? 101.421 -22.188 -20.389 1.00 68.49 557 LYS D C 1
ATOM 16812 O O . LYS D 1 557 ? 102.260 -22.993 -20.006 1.00 71.10 557 LYS D O 1
ATOM 16818 N N . SER D 1 558 ? 101.710 -21.037 -20.941 1.00 64.96 558 SER D N 1
ATOM 16819 C CA . SER D 1 558 ? 103.121 -20.672 -21.186 1.00 69.38 558 SER D CA 1
ATOM 16820 C C . SER D 1 558 ? 103.791 -20.198 -19.900 1.00 69.06 558 SER D C 1
ATOM 16821 O O . SER D 1 558 ? 105.012 -20.160 -19.875 1.00 84.51 558 SER D O 1
ATOM 16824 N N . VAL D 1 559 ? 103.052 -19.862 -18.877 1.00 64.92 559 VAL D N 1
ATOM 16825 C CA . VAL D 1 559 ? 103.712 -19.374 -17.639 1.00 60.28 559 VAL D CA 1
ATOM 16826 C C . VAL D 1 559 ? 103.801 -20.521 -16.643 1.00 64.67 559 VAL D C 1
ATOM 16827 O O . VAL D 1 559 ? 104.713 -20.504 -15.824 1.00 76.79 559 VAL D O 1
ATOM 16831 N N . LEU D 1 560 ? 102.899 -21.469 -16.708 1.00 59.96 560 LEU D N 1
ATOM 16832 C CA . LEU D 1 560 ? 102.919 -22.536 -15.691 1.00 54.39 560 LEU D CA 1
ATOM 16833 C C . LEU D 1 560 ? 103.231 -23.887 -16.325 1.00 55.16 560 LEU D C 1
ATOM 16834 O O . LEU D 1 560 ? 103.701 -24.744 -15.604 1.00 55.82 560 LEU D O 1
ATOM 16839 N N . ILE D 1 561 ? 103.024 -24.075 -17.606 1.00 57.18 561 ILE D N 1
ATOM 16840 C CA . ILE D 1 561 ? 103.214 -25.449 -18.143 1.00 65.99 561 ILE D CA 1
ATOM 16841 C C . ILE D 1 561 ? 104.354 -25.519 -19.152 1.00 60.88 561 ILE D C 1
ATOM 16842 O O . ILE D 1 561 ? 105.152 -26.425 -19.032 1.00 66.62 561 ILE D O 1
ATOM 16847 N N . ASP D 1 562 ? 104.425 -24.637 -20.111 1.00 63.99 562 ASP D N 1
ATOM 16848 C CA . ASP D 1 562 ? 105.473 -24.742 -21.087 1.00 69.20 562 ASP D CA 1
ATOM 16849 C C . ASP D 1 562 ? 106.727 -24.019 -20.719 1.00 77.51 562 ASP D C 1
ATOM 16850 O O . ASP D 1 562 ? 106.691 -22.867 -20.338 1.00 80.10 562 ASP D O 1
ATOM 16855 N N . PRO D 1 563 ? 107.851 -24.718 -20.799 1.00 81.63 563 PRO D N 1
ATOM 16856 C CA . PRO D 1 563 ? 109.176 -24.154 -20.562 1.00 77.40 563 PRO D CA 1
ATOM 16857 C C . PRO D 1 563 ? 109.616 -23.435 -21.841 1.00 74.93 563 PRO D C 1
ATOM 16858 O O . PRO D 1 563 ? 109.141 -23.778 -22.887 1.00 72.08 563 PRO D O 1
ATOM 16862 N N . ILE D 1 564 ? 110.486 -22.458 -21.738 1.00 73.30 564 ILE D N 1
ATOM 16863 C CA . ILE D 1 564 ? 110.934 -21.755 -22.969 1.00 78.80 564 ILE D CA 1
ATOM 16864 C C . ILE D 1 564 ? 112.061 -22.581 -23.577 1.00 85.59 564 ILE D C 1
ATOM 16865 O O . ILE D 1 564 ? 112.940 -23.000 -22.825 1.00 94.00 564 ILE D O 1
ATOM 16870 N N . PRO D 1 565 ? 112.006 -22.846 -24.866 1.00 83.08 565 PRO D N 1
ATOM 16871 C CA . PRO D 1 565 ? 113.061 -23.623 -25.493 1.00 95.04 565 PRO D CA 1
ATOM 16872 C C . PRO D 1 565 ? 114.368 -22.825 -25.491 1.00 96.98 565 PRO D C 1
ATOM 16873 O O . PRO D 1 565 ? 114.319 -21.657 -25.776 1.00 91.10 565 PRO D O 1
ATOM 16877 N N . LEU D 1 566 ? 115.483 -23.472 -25.200 1.00 95.27 566 LEU D N 1
ATOM 16878 C CA . LEU D 1 566 ? 116.791 -22.777 -25.153 1.00 96.49 566 LEU D CA 1
ATOM 16879 C C . LEU D 1 566 ? 117.672 -23.237 -26.315 1.00 111.93 566 LEU D C 1
ATOM 16880 O O . LEU D 1 566 ? 118.255 -22.372 -26.986 1.00 111.98 566 LEU D O 1
#

InterPro domains:
  IPR001906 Terpene synthase, N-terminal domain [PF01397] (41-216)
  IPR005630 Terpene synthase, metal-binding domain [PF03936] (277-508)
  IPR008930 Terpenoid cyclases/protein prenyltransferase alpha-alpha toroid [SSF48239] (38-241)
  IPR008949 Isoprenoid synthase domain superfamily [G3DSA:1.10.600.10] (39-553)
  IPR008949 Isoprenoid synthase domain superfamily [SSF48576] (242-564)
  IPR034741 Terpene cyclase-like 1, C-terminal domain [SFLDG01019] (242-565)
  IPR036965 Terpene synthase, N-terminal domain superfamily [G3DSA:1.50.10.130] (80-242)
  IPR044814 Terpene cyclases, class 1, plant [cd00684] (32-563)
  IPR050148 Terpene synthase-like [PTHR31225] (30-564)

Organism: Santalum album (NCBI:txid35974)

Sequence (2082 aa):
PSIWNYDFLQSLATHHNIVEERHLKLAEKLKGQVKFMFGAPMEPLAKLELVDVVQRLGLNHLFETEIKEALFSIYKDGSNGWWFGHLHATSLRFRLLRQCGLFIPQDVFKTFQNKTGEFDMKLCDNVKGLLSLYEASYLGWKGENILDEAKAFTTKCLKSAWENISEKWLAKRVKHALALPLHWRVPRIEARWFIEAYEQEANMNPTLLKLAKLDFNMVQSIHQKEIGELARWWVTTGLDKLAFARNNLLQSYMWSCAIASDPKFKLARETIVEIGSVLTVVDDGYDVYGSIDELDLYTSSVERWSCVEIDKLPNTLKLIFMSMFNKTNEVGLRVQHERGYNSIPTFIKAWVEQCKSYQKEARWFHGGHTPPLEEYSLNGLVSIGFPLLLITGYVAIAENEAALDKVHPLPDLLHYSSLLSRLINDIGTSDNLKSIHCYMNETGASEEVAREHIKGVIEENWKILNQCCFDQSQFQEPFITFNLNSVRGSHFFYEFGDGFGVTDSWTKVDMKSVLIDPIPLGPSIWNYDFLQSLATHHNIVEERHLKLAEKLKGQVKFMFGAPMEPLAKLELVDVVQRLGLNHLFETEIKEALFSIYKDGSNGWWFGHLHATSLRFRLLRQCGLFIPQDVFKTFQNKTGEFDMKLCDNVKGLLSLYEASYLGWKGENILDEAKAFTTKCLKSAWENISEKWLAKRVKHALALPLHWRVPRIEARWFIEAYEQEANMNPTLLKLAKLDFNMVQSIHQKEIGELARWWVTTGLDKLAFARNNLLQSYMWSCAIASDPKFKLARETIVEIGSVLTVVDDGYDVYGSIDELDLYTSSVERWSCVEIDKLPNTLKLIFMSMFNKTNEVGLRVQHERGYNSIPTFIKAWVEQCKSYQKEARWFHGGHTPPLEEYSLNGLVSIGFPLLLITGYVAIAENEAALDKVHPLPDLLHYSSLLSRLINDIGTSLKSIHCYMNETGASEEVAREHIKGVIEENWKILNQCCFDQSQFQEPFITFNLNSVRGSHFFYEFGDGFGVTDSWTKVDMKSVLIDPIPLGPSIWNYDFLQSLATHHNIVEERHLKLAEKLKGQVKFMFGAPMEPLAKLELVDVVQRLGLNHLFETEIKEALFSIYKDGSNGWWFGHLHATSLRFRLLRQCGLFIPQDVFKTFQNKTGEFDMKLCDNVKGLLSLYEASYLGWKGENILDEAKAFTTKCLKSAWENISEKWLAKRVKHALALPLHWRVPRIEARWFIEAYEQEANMNPTLLKLAKLDFNMVQSIHQKEIGELARWWVTTGLDKLAFARNNLLQSYMWSCAIASDPKFKLARETIVEIGSVLTVVDDGYDVYGSIDELDLYTSSVERWSCVEIDKLPNTLKLIFMSMFNKTNEVGLRVQHERGYNSIPTFIKAWVEQCKSYQKEARWFHGGHTPPLEEYSLNGLVSIGFPLLLITGYVAIAENEAALDKVHPLPDLLHYSSLLSRLINDIGTSLKSIHCYMNETGASEEVAREHIKGVIEENWKILNQCCFDQSQFQEPFITFNLNSVRGSHFFYEFGDGFGVTDSWTKVDMKSVLIDPIPLPSIWNYDFLQSLATHHNIVEERHLKLAEKLKGQVKFMFGAPMEPLAKLELVDVVQRLGLNHLFETEIKEALFSIYKDGSNGWWFGHLHATSLRFRLLRQCGLFIPQDVFKTFQNKTGEFDMKLCDNVKGLLSLYEASYLGWKGENILDEAKAFTTKCLKSAWENISEKWLAKRVKHALALPLHWRVPRIEARWFIEAYEQEANMNPTLLKLAKLDFNMVQSIHQKEIGELARWWVTTGLDKLAFARNNLLQSYMWSCAIASDPKFKLARETIVEIGSVLTVVDDGYDVYGSIDELDLYTSSVERWSCVEIDKLPNTLKLIFMSMFNKTNEVGLRVQHERGYNSIPTFIKAWVEQCKSYQKEARWFHGGHTPPLEEYSLNGLVSIGFPLLLITGYVAIAENEAALDKVHPLPDLLHYSSLLSRLINDIGTSDNLKSIHCYMNETGASEEVAREHIKGVIEENWKILNQCCFDQSQFQEPFITFNLNSVRGSHFFYEFGDGFGVTDSWTKVDMKSVLIDPIPL

Secondary structure (DSSP, 8-state):
--TT-HHHHHGGGTSS----HHHHHHHHHHHHHHHHHHHS---HHHHHHHHHHHHHTTGGGG-HHHHHHHHHHHTT----TTTTT-HHHHHHHHHHHHHTT----GGGGGGGB-TTSPBPGGGGS-HHHHHHHHHHHTT--TT-HHHHHHHHHHHHHHHHHGGG--SHHHHHHHHHHHHS-GGGS-HHHHHHHHHHHHTTSTT--HHHHHHHHHHHHHHHHHHHHHHHHHHHHHHHTTGGGTSSS---HHHHHHHHHHH--SGGGHHHHHHHHHHHHHHHHHHHIIIII--HHHHHHHHHHHHHT-SSS-TTS-HHHHHHHHHHHHHHHHHHHHHHHHHSS--HHHHHHHHHHHHHHHHHHHHHHHTT----HHHHHHHHHHHTSHHHHHHHHHHTT-SSGGGGGGGSSPPHHHHHHHHHHHHHHHHT------HHHHHHHHHT--HHHHHHHHHHHHHHHHHHHHHHTS--SS--TTHHHHHHHHHHHHHHHTSSS-SSSSSSSTHHHHHIIIIIPPPP--/--SS-HHHHHHTTTSS----HHHHHHHHHHHHHHHHHHHS---HHHHHHHHHHHHHTT-GGG-HHHHHHHHHHHHT----TTTTT-HHHHHHHHHHHHHTT----GGGGGGGB-TTSPBPGGGGS-HHHHHHHHHHGGG--TT-HHHHHHHHHHHHHHHHHSTT-SSHHHHHHHHHHHHS-GGGS-HHHHHHHHHHHHTTSTT--HHHHHHHHHHHHHHHHHHHHHHHHHHHHHHHTTHHHHSSS---HHHHHHHHHHH--SGGGHHHHHHHHHHHHHHHHHHHIIIII--HHHHHHHHHHHHHT-STTGGGS-HHHHHHHHHHHHHHHHHHHHHHHHHSS--HHHHHHHHHHHHHHHHHHHHHHHHT----HHHHHHHHHHHTSHHHHHHHHHHTT-SSSGGGGGGSSPPHHHHHHHHHHHHHHHHH----HHHHHHHHH---HHHHHHHHHHHHHHHHHHHHHHTT-TTT--TTHHHHHHHHHHHHHHHTSSS--SSSTTSTHHHHHHHHHTPPPP--/--TT-HHHHHTHHHH-----HHHHHHHHHHHHHHHHHHHS---HHHHHHHHHHHHHTT-TTT-HHHHHHHHHHHHT----TTTTT-HHHHHHHHHHHHHTT----GGGGGGG--SSSPPPGGGGS-HHHHHHHHHHGGG--TT-HHHHHHHHHHHHHHHHHTTT--SHHHHHHHHHHHHS-GGGS-HHHHHHHHHHHHHTSTT--HHHHHHHHHHHHHHHHHHHHHHHHHHHHHHHTTGGGTSSS---HHHHHHHHHHH--SGGGHHHHHHHHHHHHHHHHHHHIIIII--TTHHHHHHHHHHHT-STTGGGS-HHHHHHHHHHHHHHHHHHHHHHHHT-S--HHHHHHHHHHHHHHHHHHHHHHHTT----HHHHHHHHHHHTSHHHHHHHHHHTT-SSTGGGGGGSSPPHHHHHHHHHHHHHHHHT----HHHHHHHHH---HHHHHHHHHHHHHHHHHHHHHHTT-TTT--TTHHHHHHHHHHHHHHHTSSS-TTTSSSSTTHHHHHHHHTPPPP-/--TT-HHHHHTHHHHS----HHHHTTTHHHHHHHHHHHTS---HHHHHHHHHHHHHTTGGGT-HHHHHHHHHHHHT----TTTTT-HHHHHHHHHHHHHTT----GGGGGGGB-TTSSBPGGGSS-HHHHHHHHHHGGG--TT-HHHHHHHHHHHHHHHHHTTT--SHHHHHHHHHHHHS-GGGS-HHHHHHHHHHHHTTSTT--HHHHHHHHHHHHHHHHHHHHHHHHHHHHHHHTTGGGTS-S---HHHHHHHHHHH--SGGGHHHHHHHHHHHHHHHHHHHHHHTS--HHHHHHHHHHHHHT-SSS-TTS-HHHHHHHHHHHHHHHHHHHHHHHHT-S--HHHHHHHHHHHHHHHHHHHHHHHHT----HHHHHHHHTTTTSHHHHHHHHHHTT-SSGGGGGGGSS--HHHHHHHHHHHHHHHHH------HHHHHHHHH---HHHHHHHHHHHHHHHHHHHHHHHHSS-SS-TTHHHHHHHHHHHHHHHTSSS--SSSSSSTTHHHHHHHHTPPPP-

Foldseek 3Di:
DFPLPLVVLLCLLPPFDDQDVVLVVLLVVLLVVLLVVLVDDDPLLVNLVSLVLCLLLVNCVSQVVSLCVSLVCSLPVVDCVVPQVNQLSLLSNCQSCLVAQHHDALCSQVVQADPVLAGDPVCLVVLSSLLSLLLSLLLAFPPNVSSVNSVVVSLVSLVVCLVVDPQPLVSVSSVVCNLPHPLLAQSLLSSLVSLVSLVRDDPRDVSSSQSSLSVLSVLLSLLSSLSSVQSCVCVVLVVVVLQPPFSQLLLLLVLLCSLPSGSVLVLLSSLLSLLVSLLSSVLCCLVPPDALVLLVCLLVCLLVLDLPPCPPHDDSSNSSSCSNSVSLVVSQVVLCVVPVAGCSVVLSVLVNLQSVLSSVQSVCLVVVHQAALVVNLQSLLSPLPQLNSLLSSCSSPPPHRVLSCVPPPPDLLSSLLSSLLSLLQLLQEDSRHHSLVNVCVVPVDDSVVSSVVSVVVSSNSSSNNSVVLSCPVSPHPPSSSSSSSSSSSSCLCRSPHHNRRPRDDPSRVSSCSNNPDRDDDD/DDPLPLVVLLCLLPDFDDQDVVLVVLLVVLLVVVVVVLVDPDDLLVNLVSLVLCLLLVNCVSVVVSLVVSLVCSLVPPDCVVPQVPQLSLLSNLQSNLVQQRHDALCSCVSQADPVLAGDCVCLQVLNSLLSLLLSLLLAFPPNVSSVNSVVSSLVSLVVCLVPDDQVLSSVSSVVCNLPRPLLAQSLLSSLVVLVSLVPDPPRDPSSSSSSQSVLSVLLSVLSSLSSVLSCCCVVLPVVVLQDPFRFLLLLLVLLCSLPSDPVLSLLSSLLSLLVSLVNSVLCCLVPVDDLVQLVVLLVCLLVLDLVPLVSHDVSVNSSSCSNSVSLVVSQVVLCVVQVAGCSVLLSLLVSLQSVLSSVVVCCVVVVHQAALVVNLQSLLSPLPQLSSLLSSCSNVPNYHVLSVLPSPNDLLSSLLSSLLRLLQQLQEPSHSLVNNCVVVVDDSVVSSVVSVVVSSNSSSVNSVSQSCVPRDRPPSSSSSSSSSSSSCLCRSHHRNGRPVVDPCVVSSCSSNNDRDDND/DAPLPLVNLLCLLPVFDDDDPVLVVLLVVLLVVLLVVLVDDDDLLVLLVSLVLCQLLVNCVSVVVSLVVSLVCSLPVVDCVVPQVNQQSLLSNLQSNLVAQHDDALVSQQSQADPVLAGPPVCLVPLNSLLSLLLSLLLAFPPSVSSVNSVVNSLVSLVVCLVVDPLPLSSVSSVVCNLDHPLLAQSLLSSLVVLVSLVSDPPRDVSSSSSSQSVLLNLLSLLSSLSNVQSCCCVVLPVVVQQDPFRQLLVLLVLLCSLPRDPVLSLLSSLLSLLVSLVNSVLCCLVPPDDLVLLVVLLVCLLVLHLVPNVVHPPSSNSSSCSNSVSLVVSQVVLCVVQVAGCSVLLSVLVSLQSVLSSVLVVCVVVVHQAALVVNLQSLLSPLPQLSSLLSSCSNPANYHVLSVLPPPHDLLSSLLSSLLSLLQLLLAVSGSLVNNCVVPVDDSVRSSVVSVVVSSNSSSVNSVVQNPPPRHHPPSSSSSSSSSSSSCLCRSHHRNRGPVDDPSSVSSCSSNNDRDDD/DDPLDLVVLLVLLPPPDDAPPVLVVLLVVLLVVLLVVLPDDDPLLVNLVSLVLCLLLVNCVSPVVSLVVSLVCVLPPPDCVVPQPPQLSLLSNQQSNLLQLHDDALCSQCSQADVVRAGDCVCLQVLNSLLSLLLSLLLAFPPSVSSVRSNVVSLVSLVVCLVVPPLPLSSVVSVVCNLPRPLLAQSLLSSLVCLVSLVSDPPRDVSSSSSSLSVLSVLLSVLSSLSSVVSVVCVVLPVCVQQPPFRFLLVLLVLLCSLPSDPVLSLLSSLLSLLVSLLVSVLCCLPPVDDLVLLVVLLVCLLVLDLVPNVVHPPSSNSSSCSNSVSLVVSQVVLCPVQVARCSVVLSVLVSLLSVLSSVQSVCVVVVHQAALVVNLQSQLSVLPQLSSLLSSCSSPPHDHVSNVVPPPHDLLSSLLSSLLSLLLLLQAPVGHHSLNNNCVVVVDDSVVSSVVSVVVSSNSSSVNSCCQNPPHPDRPPSSSSSSSSSSSSCLCRSHHGNGRDPPDPSCVSSCVSNPDRDDD